Protein 1K7W (pdb70)

InterPro domains:
  IPR000362 Fumarate lyase family [PR00149] (109-127)
  IPR000362 Fumarate lyase family [PR00149] (154-172)
  IPR000362 Fumarate lyase family [PR00149] (238-265)
  IPR000362 Fumarate lyase family [PR00149] (282-298)
  IPR008948 L-Aspartase-like [SSF48557] (13-463)
  IPR009049 Argininosuccinate lyase [MF_00006] (9-459)
  IPR009049 Argininosuccinate lyase [PTHR43814] (4-465)
  IPR009049 Argininosuccinate lyase [TIGR00838] (10-460)
  IPR009049 Argininosuccinate lyase [cd01359] (29-460)
  IPR020557 Fumarate lyase, conserved site [PS00163] (282-291)
  IPR022761 Fumarate lyase, N-terminal [PF00206] (13-307)
  IPR024083 Fumarase/histidase, N-terminal [G3DSA:1.10.275.10] (29-236)
  IPR029419 Argininosuccinate lyase, C-terminal [PF14698] (370-437)

B-factor: mean 29.96, std 11.09, range [8.39, 84.75]

Sequence (1795 aa):
TDPIMEKLNSSIAYDQRLSEVDIQGSMAYAKALEKAGILTKTELEKILSGLEKISEEWSKGVFVVKQSDEDIHTANERRLKELIGDIAGKLHTGRSRNDQVVTDLKLFMKNSLSIISTHLLQLIKTLVERAAIEIDVILPGYTHLQKAQPIRWSQFLLSHAVALTRDSERLGEVKKRINVLPLGSGALAGNPLDIDREMLRSELEFASISLNSMDAISERDFVVEFLSFATLLMIHLSKMAEDLIIYSTSEFGFLTLSDAFSTGASLMPQKKNPDSLELIRSKAGRVFGRLASILMVLKGLPSTYNKDLQEDKEAVFDVVDTLTAVLQVATGVISTLQISKENMEKALTPEMLATDLALYLVRKGVPFRQAHTASGKAVHLAETKGITINKLSLEDLKSISPQFSSDVSQVFNFVNSVEQYTALGGTAKSSVTTQIEQLRELMKKQKEQSTDPIMEKLNSSIAYDQRLSEVDIQGSMAYAKALEKAGILTKTELEKILSGLEKISEEWSKGVFVVKQSDEDIHTANERRLKELIGDIAGKLHTGRSRNDQVVTDLKLFMKNSLSIISTHLLQLIKTLVERAAIEIDVILPGYTHLQKAQPIRWSQFLLSHAVALTRDSERLGEVKKRINVLPLGSGALAGNPLDIDREMLRSELEFASISLNSMDAISERDFVVEFLSFATLLMIHLSKMAEDLIIYSTSEFGFLTLSDAFSTGASLMPQKKNPDSLELIRSKAGRVFGRLASILMVLKGLPSTYNKDLQEDKEAVFDVVDTLTAVLQVATGVISTLQISKENMEKALTPEMLATDLALYLVRKGVPFRQAHTASGKAVHLAETKGITINKLSLEDLKSISPQFSSDVSQVFNFVNSVEQYTALGGTAKSSVTTQIEQLRELMKKQKTDPIMEKLNSSIAYDQRLSEVDIQGSMAYAKALEKAGILTKTELEKILSGLEKISEEWSKGVFVVKQSDEDIHTANERRLKELIGDIAGKLHTGRSRNDQVVTDLKLFMKNSLSIISTHLLQLIKTLVERAAIEIDVILPGYTHLQKAQPIRWSQFLLSHAVALTRDSERLGEVKKRINVLPLGSGALAGNPLDIDREMLRSELEFASISLNSMDAISERDFVVEFLSFATLLMIHLSKMAEDLIIYSTSEFGFLTLSDAFSTGASLMPQKKNPDSLELIRSKAGRVFGRLASILMVLKGLPSTYNKDLQEDKEAVFDVVDTLTAVLQVATGVISTLQISKENMEKALTPEMLATDLALYLVRKGVPFRQAHTASGKAVHLAETKGITINKLSLEDLKSISPQFSSDVSQVFNFVNSVEQYTALGGTAKSSVTTQIEQLRELMKKQKESTDPIMEKLNSSIAYDQRLSEVDIQGSMAYAKALEKAGILTKTELEKILSGLEKISEEWSKGVFVVKQSDEDIHTANERRLKELIGDIAGKLHTGRSRNDQVVTDLKLFMKNSLSIISTHLLQLIKTLVERAAIEIDVILPGYTHLQKAQPIRWSQFLLSHAVALTRDSERLGEVKKRINVLPLGSGALAGNPLDIDREMLRSELEFASISLNSMDAISERDFVVEFLSFATLLMIHLSKMAEDLIIYSTSEFGFLTLSDAFSTGASLMPQKKNPDSLELIRSKAGRVFGRLASILMVLKGLPSTYNKDLQEDKEAVFDVVDTLTAVLQVATGVISTLQISKENMEKALTPEMLATDLALYLVRKGVPFRQAHTASGKAVHLAETKGITINKLSLEDLKSISPQFSSDVSQVFNFVNSVEQYTALGGTAKSSVTTQIEQLRELMKKQKEQ

Organism: Anas platyrhynchos (NCBI:txid8839)

Secondary structure (DSSP, 8-state):
--HHHHHHH--HHHHGGGHHHHHHHHHHHHHHHHHTTSS-HHHHHHHHHHHHHHHHHHHHT-----TT--SHHHHHHHHHHHHH-GGGGGGGTT--HHHHHHHHHHHHHHHHHHHHHHHHHHHHHHHHHHHHHTTT-EEEEEETTEEEEEEEHHHHHHHHHHHHHHHHHHHHHHHHHHSEE-TT-TTTT--TT---HHHHHHHHT-SEE-S-HHHHHH--HHHHHHHHHHHHHHHHHHHHHHHHHHHTSTTT--EE--GGG-EEETTEEEEEE-HHHHHHHHHHHHHHHHHHHHHHHHTTPPSS--GGGGGHHHHHHHHHHHHHHHHHHHHHHHHH-EE-HHHHHHT--GGGGHHHHHHHHHTTT--HHHHHHHHHHHHHHHHTTT--GGG--HHHHHHH-TT--GGGGGGS-HHHHHTT--STTSSSHHHHHHHHHHHHHHHHHHHT-/---HHHHHHH--HHHHGGGHHHHHHHHHHHHHHHHHHTSS-HHHHHHHHHHHHHHHHHHHTT-PPP-TT--SHHHHHHHHHHHHH-GGGGGGGTT--HHHHHHHHHHHHHHHHHHHHHHHHHHHHHHHHHHHHHTTT-EEEEEETTEEEEEEEHHHHHHHHHHHHHHHHHHHHHHHHHHSEE-TT-TTTT--TT---HHHHHHHHT-SEE-S-HHHHHH--HHHHHHHHHHHHHHHHHHHHHHHHHHHTSTTT-SEE--GGG-EEETTEEEEEE-HHHHHHHHHHHHHHHHHHHHHHHHTTPPSS--GGGGGHHHHHHHHHHHHHHHHHHHHHHHHH-EE-HHHHHHT--GGGGHHHHHHHHHHTT--HHHHHHHHHHHHHHHHHTTS-GGG--HHHHHHH-TT--GGGGGTS-HHHHHHT--STTSSSHHHHHHHHHHHHHHHHHT-/--HHHHHHH--HHHHGGGHHHHHHHHHHHHHHHHHTTSS-HHHHHHHHHHHHHHHHHHHHT-----TT--SHHHHHHHHHHHHH-GGGGGGGTT--HHHHHHHHHHHHHHHHHHHHHHHHHHHHHHHHHHHHHTTT-EEEEEETTEEEEEEEHHHHHHHHHHHHHHHHHHHHHHHHHHSEE-TT-TTTT--TT---HHHHHHHHT-SEE-S-HHHHHH--HHHHHHHHHHHHHHHHHHHHHHHHHHHHSTTT-SEE--GGG-B--TTSTT--B-HHHHHHHHHHHHHHHHHHHHHHHHTTPPSS--GGGGGHHHHHHHHHHHHHHHHHHHHHHHHH-EE-HHHHHHT--GGGGHHHHHHHHHTTT--HHHHHHHHHHHHHHHHHHTS-GGGS-HHHHHTT-TT--GGGGGGS-HHHHHHT--STTSSSHHHHHHHHHHHHHHHHHHH-/---HHHHHHH--HHHHGGGHHHHHHHHHHHHHHHHHHTSS-HHHHHHHHHHHHHHHHHHHHT-----TT--SHHHHHHHHHHHHH-GGGGGTTTT--HHHHHHHHHHHHHHHHHHHHHHHHHHHHHHHHHHHHHTTT-EEEEEETTEEEEEEEHHHHHHHHHHHHHHHHHHHHHHHHHHSEE-TT-TTTT--TT---HHHHHHHHT-SEE-S-HHHHHH--HHHHHHHHHHHHHHHHHHHHHHHHHHHHSTTT--EE--GGG-B--TTSTT--B-HHHHHHHHHHHHHHHHHHHHHHHHTTPPSS--GGGGGHHHHHHHHHHHHHHHHHHHHHHHHH-EE-HHHHHHT--GGGGHHHHHHHHHTTT--HHHHHHHHHHHHHHHHHTTS-GGG--HHHHHTT-TT--GGGGGGS-HHHHHTT--STTSSSHHHHHHHHHHHHHHHHHHHH-

Nearest PDB structures (foldseek):
  1tjw-assembly1_B  TM=1.001E+00  e=7.684E-61  Anas platyrhynchos
  1k7w-assembly1_D  TM=1.000E+00  e=9.588E-61  Anas platyrhynchos
  1tju-assembly1_A  TM=9.993E-01  e=6.440E-60  Anas platyrhynchos
  1hy1-assembly1_B  TM=9.989E-01  e=1.003E-59  Anas platyrhynchos
  1u16-assembly1_A  TM=9.832E-01  e=7.692E-59  Anas platyrhynchos

GO terms:
  GO:0004056 argininosuccinate lyase activity (F, IDA)
  GO:0005212 structural constituent of eye lens (F, TAS)
  GO:0006526 L-arginine biosynthetic process (P, TAS)

CATH classification: 1.10.275.10 (+2 more: 1.20.200.10, 1.10.40.30)

Foldseek 3Di:
DDPVVLVVLFDAVFLVVLLQLLLLLLLLLLVLCCVLVLAPPVLNVLQNVLSVVSNVCVVVVNQDADPPHRHSNSSSLVSSCVRRNDSSVSSCALADVLQSVLQSVLLVVLVLLVLLLVLLLLLLVLLLVVLVVQVQQKFFDDDPNDGAAIFGPSLVSLVLSVLSLVLLVLSVVLSLVSLARLTQLHPANGRPSPRPVVSSCVSSVRPYYDDHSQCSRADPVSLLSVLVSLLSSLVSLLVVLVVVQVCCDVVNQFWAFDPVQWDDDPVCVVDTHRPLSVLSNCVSVVSVVLNVQVVVLNPPDDTGDDSSNSSRRVSSVVSSVSSSVSSNSSSNRSNGMGTDSVSRVVNDDLVSLLVVQLVLLVVVVDDSVLSNVLSVVLCVVCVVVVHRSLPQDQVRSVVSPVSRDPVSNVSRDSLVRQCVQPDASGRRSVNSVVSSVVSVVSSVVSVVD/DDDPVVLVVQFDAVFQCVLLQLLLLLLLLLLVLCCVLVLAPVVLSVLLNVLSVVSNVCVVVVNQDDDPVHRHSNSSSLVSSCVRRNPSSVSSCALADVLLSVLQSVLLVVLVLLVLLLVLLLLLLLLLLVVLVVQLVFKFFDDDVNDGAAIFGPSLVSLVLSVLSLVLLVLSVVLSLVSLARLTQLHPAQGRPSPRPVVSSSVSSVRPYYDDHSQCSRADPVSLLSVLVSLLSSLVSLLVVLVVVQVCCDPVLQFWHWDPVQWDDDPVCVVDTHRPLSVLSNVVSVVSVVLSVVVVVLNPPDDTGDDSSVSSSRVSSVVSSVSSSVSSNSSSNRSNGMGTDSPSRVVNDDLVSLLVVQLVLVVVLPDPNVLSNVLSVVLCVVCVVVPHRSLPQDLVNSCVSPVSRDPCSNCSRDRLSRQCVQPDASGRRSNNSVVSSVVSVVSSVVSD/DDPVVLVVQADAVQQCVLLLLLLLLLLLLLVLCVVLVLAPPVLNVLQNVLSVVSSVCVVVVNQDADPPHRHSNSSSLVSSCVVRNPSSVSSCALHAVLLSVLQSVLLVVLVLLLLLLVLLLLLLVLLLVVLVVQLVFKFFDDDPNDGAAIFGVSLVSLVLSVLSLVLLVLSVVLSLVSLARLTQLGPAQGGPSPGDVVSSCVSSVRPYYDDHSQCSSADPVSLLSVLVSLLSSLVSLLVVLVVVQVCCDPVNQFWAFDPVQWDDDPVCVPDTHRVLSVLSNVVSVVSVVLSVVVVVLSPPDDTGDDSSVSSSRVSSVVSSVSSSVSSNSSSNRSNGMGGDSPSRVVNDDLVSLLVVQLVLLVVVPDDSVLSNVLSVVLCVLCVVVVHGSLPQDLVNSVVSPVSRDPCSNLSRDSLSRQLVQPDASGRRSVNSVVSSVVSVVSSVVSND/DDDPVVLVVLFPAVFQLVLQLVLLLLLLLLLVLCCVLPLAPPVLSCLLNVLSVVSSVCVVVPNQDADPPRSHSNSSSLVSSCVRRNPSSVSSCQLADVLQSVLQSVLLVVLVLLLLLLVLLLLLLVLLLVVLVVQLPFKFFDDDVNDGQAIFGVSLVSLVLSVLSLVLLVLSVVLNLVSLARLTQLHPQNGRPSPGDVVSSCVSSVRPYYDDHSQCSRADPVSLLSVLVSLLSNLVSLLVVLVVVQVCCPVVNQFWHWDCVQWDDDPVCVVDTHRVLSVLSNCVSVVSVVLSVQVVVLPPPDDTGDDSSVSSRRVSSVVSSVSSSVSSNSSSNRSNGMGGDSPSSVVNHDLVSLLVVQLVLVVVVVDDNVLSNVLSVVLCVLQVVVVHGSLPQDQVSSVVSPVSRDPCSNVSRDRLSRQLVQPDASGRRSVNSVVSSVVSVVSSVVSVVD

Solvent-accessible surface area: 59147 Å² total; per-residue (Å²): 155,30,98,38,9,84,164,26,29,19,8,24,82,46,1,57,100,0,13,70,14,2,0,77,4,4,24,1,0,0,53,1,0,54,126,42,62,40,6,80,141,65,18,26,90,109,0,24,44,0,2,94,117,0,17,88,28,39,86,135,64,91,21,96,57,82,187,84,3,86,22,0,6,33,0,4,38,43,67,0,122,84,49,43,28,118,51,6,34,40,2,27,2,12,17,18,69,20,0,6,15,2,1,1,1,6,15,21,1,34,81,8,0,47,93,0,25,68,29,0,20,93,0,0,110,20,0,0,78,28,0,33,144,18,21,94,12,15,1,0,0,3,12,16,5,8,33,14,28,1,2,7,1,0,0,2,2,0,6,7,0,6,7,2,8,36,0,7,73,17,7,31,32,7,59,146,25,0,24,35,0,0,3,1,1,3,31,0,0,2,0,13,19,91,4,41,7,94,46,0,56,63,78,16,131,2,65,50,32,10,46,0,2,4,8,1,0,5,15,4,4,2,0,3,12,0,0,18,4,0,1,3,0,0,6,12,1,0,31,3,0,4,2,0,3,2,8,16,0,71,34,10,20,1,5,63,4,27,86,19,8,12,52,53,48,69,19,23,64,158,33,59,15,1,3,0,0,0,4,0,5,1,14,0,0,35,0,0,2,34,2,0,6,3,1,0,3,14,2,11,6,3,4,2,28,1,28,0,4,19,13,5,8,36,1,0,15,20,0,7,67,7,0,25,18,0,0,57,0,0,24,12,1,1,64,67,5,130,21,32,123,131,54,0,117,132,12,13,42,28,50,4,2,0,50,10,2,0,7,26,0,11,119,82,60,13,54,12,105,90,0,71,64,7,0,20,104,2,17,105,41,2,102,87,108,69,49,43,11,68,122,15,45,77,138,24,4,94,93,29,10,105,70,0,40,78,68,8,75,113,20,45,63,46,78,62,4,0,64,31,8,58,3,83,6,0,0,0,81,61,4,0,56,43,2,12,119,63,0,109,90,62,20,128,93,33,157,103,154,124,100,32,101,48,5,92,144,24,15,25,6,20,64,46,1,56,106,0,14,71,17,1,0,69,4,5,30,4,1,0,58,0,0,54,125,45,60,33,4,80,140,76,33,21,97,114,0,36,55,0,2,102,115,0,20,93,33,39,83,146,68,91,19,106,55,101,154,73,5,60,10,0,8,44,0,5,52,48,61,0,116,101,50,42,31,118,27,6,16,40,2,29,1,12,18,16,96,21,2,5,15,1,1,1,1,6,16,24,0,40,80,7,0,51,94,0,25,88,39,0,10,80,0,0,99,16,0,0,57,36,0,28,147,26,23,97,10,17,2,0,1,2,14,18,6,11,36,15,18,0,2,9,1,0,0,1,3,0,5,8,0,7,8,2,8,33,0,8,74,16,5,31,35,7,62,149,25,0,25,36,0,0,3,1,1,2,37,0,0,2,1,12,16,93,6,42,5,93,46,0,53,62,77,13,128,3,70,50,24,10,46,0,1,2,7,2,0,5,16,4,3,3,0,4,11,0,0,18,3,0,0,3,0,0,5,13,1,0,28,4,0,3,2,1,2,2,9,16,1,70,32,11,20,1,7,66,6,28,110,33,8,16,51,55,38,97,17,14,73,111,28,56,10,2,3,0,0,0,2,1,6,0,20,0,0,35,0,0,3,32,1,0,6,3,1,0,2,13,2,11,6,2,3,3,28,2,18,0,4,19,12,4,7,37,1,0,15,20,0,8,66,11,0,34,23,0,0,56,1,0,23,12,1,1,59,64,4,133,30,30,130,136,47,0,95,149,13,12,39,35,78,4,4,0,47,7,0,11,14,19,0,11,118,89,58,11,62,3,111,109,0,66,77,6,0,11,112,0,12,125,42,2,99,98,105,64,63,53,10,63,130,16,50,56,136,30,7,88,96,30,10,110,84,0,44,87,62,7,78,114,15,48,64,44,79,51,4,0,65,28,6,54,6,84,6,0,0,0,84,63,2,0,57,48,1,7,95,61,0,104,96,41,17,143,152,47,182,145,39,72,38,10,90,142,22,19,27,7,17,84,47,1,56,101,0,13,78,19,1,0,54,2,7,44,1,0,0,64,0,0,49,124,47,60,41,5,77,159,98,28,18,100,85,0,27,46,0,3,100,104,0,21,96,34,36,84,152,67,85,20,93,60,78,152,77,6,63,11,0,16,39,0,7,75,42,52,2,92,100,63,26,28,125,29,5,9,39,13,66,6,18,24,18,101,20,1,8,16,1,2,1,0,6,14,24,0,46,92,5,0,50,76,0,27,92,36,0,20,66,0,0,80,12,0,7,95,28,0,48,141,26,25,89,5,14,1,1,1,3,12,15,4,10,33,16,17,0,2,7,0,0,0,2,2,0,6,11,0,7,9,2,6,34,0,7,71,16,7,32,30,8,63,151,24,0,28,36,0,0,2,1,1,4,34,0,0,3,0,12,19,90,5,41,3,95,48,0,54,62,72,4,128,3,68,52,32,12,43,0,2,3,6,1,0,6,16,4,4,3,0,3,11,0,0,18,3,0,0,3,0,0,5,15,0,0,33,4,0,4,2,1,2,2,7,17,0,71,34,10,18,2,5,64,4,27,89,17,8,16,56,49,44,75,13,27,78,165,33,59,12,2,2,0,1,0,3,1,5,1,16,0,0,37,1,0,2,33,1,0,7,2,1,0,3,14,3,11,7,3,4,3,26,1,18,0,3,21,14,4,7,38,0,0,14,18,0,8,69,9,0,31,19,0,0,55,0,0,21,12,1,1,64,58,6,129,35,29,120,124,56,0,93,149,15,12,31,32,72,2,2,0,49,6,0,0,8,20,1,13,121,88,59,15,55,25,156,113,0,42,71,4,0,9,102,0,16,117,44,2,113,88,107,67,64,48,6,55,143,15,54,61,142,33,3,85,91,24,9,106,79,0,38,81,58,7,72,114,17,42,62,41,81,61,4,0,69,31,5,56,4,81,4,0,0,0,77,64,4,0,55,42,1,30,96,60,0,134,89,45,26,102,155,42,178,172,117,98,36,94,47,9,97,167,25,23,30,6,20,84,49,1,57,106,0,11,80,18,2,0,78,5,4,28,4,0,0,65,0,0,47,125,40,58,29,10,65,131,97,55,10,107,90,0,29,51,0,3,89,109,0,13,89,27,41,84,157,66,93,23,100,59,80,182,84,4,85,11,0,10,41,0,8,65,40,59,1,130,81,54,22,27,130,36,4,26,17,3,29,4,19,19,20,118,20,1,8,14,2,2,2,1,8,25,26,0,37,93,8,1,54,80,0,26,70,37,0,5,78,0,0,96,14,0,0,58,35,0,32,144,23,21,91,9,14,1,1,0,2,12,16,5,9,34,19,24,2,2,8,0,0,0,2,2,0,6,7,0,5,7,2,6,33,0,8,66,15,6,31,32,6,58,155,23,0,20,37,0,0,4,1,2,2,36,0,0,4,1,12,15,90,6,40,6,89,48,0,55,61,70,12,132,2,68,48,28,11,45,0,2,3,6,2,0,5,15,3,4,3,0,3,12,0,0,18,3,0,1,3,0,0,5,13,0,0,32,4,0,5,2,0,2,1,7,16,0,72,32,10,19,2,6,55,5,26,109,33,11,12,49,56,64,79,12,28,73,165,40,50,15,1,2,0,0,0,3,2,5,1,15,0,0,32,0,0,2,33,1,0,8,2,1,0,3,15,3,9,8,3,3,2,28,0,27,0,3,17,14,3,7,34,1,0,16,18,0,8,64,8,0,33,14,0,0,64,1,0,23,12,1,0,61,63,7,117,30,31,132,120,54,0,96,146,15,13,36,31,70,3,3,0,67,8,0,10,11,22,0,8,117,78,61,15,37,40,134,110,0,60,74,9,0,18,123,0,22,119,51,3,127,87,109,67,59,46,8,52,134,13,49,66,143,22,4,95,91,34,11,108,62,0,38,81,66,7,77,119,16,40,65,41,77,59,3,0,59,30,8,58,6,85,6,1,0,0,86,63,5,0,54,45,2,8,99,65,0,103,90,49,16,95,97,28,116,112,119

Radius of gyration: 35.98 Å; Cα contacts (8 Å, |Δi|>4): 3261; chains: 4; bounding box: 106×109×83 Å

Structure (mmCIF, N/CA/C/O backbone):
data_1K7W
#
_entry.id   1K7W
#
_cell.length_a   93.759
_cell.length_b   98.637
_cell.length_c   106.147
_cell.angle_alpha   90.00
_cell.angle_beta   101.30
_cell.angle_gamma   90.00
#
_symmetry.space_group_name_H-M   'P 1 21 1'
#
loop_
_entity.id
_entity.type
_entity.pdbx_description
1 polymer 'delta 2 crystallin'
2 non-polymer ARGININOSUCCINATE
3 water water
#
loop_
_atom_site.group_PDB
_atom_site.id
_atom_site.type_symbol
_atom_site.label_atom_id
_atom_site.label_alt_id
_atom_site.label_comp_id
_atom_site.label_asym_id
_atom_site.label_entity_id
_atom_site.label_seq_id
_atom_site.pdbx_PDB_ins_code
_atom_site.Cartn_x
_atom_site.Cartn_y
_atom_site.Cartn_z
_atom_site.occupancy
_atom_site.B_iso_or_equiv
_atom_site.auth_seq_id
_atom_site.auth_comp_id
_atom_site.auth_asym_id
_atom_site.auth_atom_id
_atom_site.pdbx_PDB_model_num
ATOM 1 N N . THR A 1 19 ? -13.542 5.907 37.210 1.00 45.92 19 THR A N 1
ATOM 2 C CA . THR A 1 19 ? -12.056 5.848 37.185 1.00 46.29 19 THR A CA 1
ATOM 3 C C . THR A 1 19 ? -11.523 5.209 35.907 1.00 43.54 19 THR A C 1
ATOM 4 O O . THR A 1 19 ? -12.198 4.400 35.269 1.00 45.12 19 THR A O 1
ATOM 8 N N . ASP A 1 20 ? -10.300 5.566 35.538 1.00 39.12 20 ASP A N 1
ATOM 9 C CA . ASP A 1 20 ? -9.706 5.000 34.341 1.00 33.22 20 ASP A CA 1
ATOM 10 C C . ASP A 1 20 ? -8.697 3.923 34.737 1.00 32.68 20 ASP A C 1
ATOM 11 O O . ASP A 1 20 ? -7.751 4.179 35.494 1.00 30.96 20 ASP A O 1
ATOM 16 N N . PRO A 1 21 ? -8.881 2.699 34.223 1.00 31.58 21 PRO A N 1
ATOM 17 C CA . PRO A 1 21 ? -7.982 1.591 34.542 1.00 29.66 21 PRO A CA 1
ATOM 18 C C . PRO A 1 21 ? -6.532 1.788 34.129 1.00 27.78 21 PRO A C 1
ATOM 19 O O . PRO A 1 21 ? -5.630 1.465 34.894 1.00 25.96 21 PRO A O 1
ATOM 23 N N . ILE A 1 22 ? -6.292 2.308 32.931 1.00 27.02 22 ILE A N 1
ATOM 24 C CA . ILE A 1 22 ? -4.908 2.503 32.508 1.00 28.61 22 ILE A CA 1
ATOM 25 C C . ILE A 1 22 ? -4.240 3.569 33.400 1.00 25.11 22 ILE A C 1
ATOM 26 O O . ILE A 1 22 ? -3.095 3.419 33.812 1.00 23.99 22 ILE A O 1
ATOM 31 N N . MET A 1 23 ? -4.979 4.615 33.749 1.00 24.82 23 MET A N 1
ATOM 32 C CA . MET A 1 23 ? -4.431 5.640 34.615 1.00 25.11 23 MET A CA 1
ATOM 33 C C . MET A 1 23 ? -4.038 4.998 35.942 1.00 28.16 23 MET A C 1
ATOM 34 O O . MET A 1 23 ? -2.908 5.166 36.425 1.00 25.38 23 MET A O 1
ATOM 39 N N . GLU A 1 24 ? -4.974 4.248 36.520 1.00 26.32 24 GLU A N 1
ATOM 40 C CA . GLU A 1 24 ? -4.738 3.577 37.791 1.00 28.47 24 GLU A CA 1
ATOM 41 C C . GLU A 1 24 ? -3.499 2.693 37.733 1.00 25.78 24 GLU A C 1
ATOM 42 O O . GLU A 1 24 ? -2.709 2.673 38.673 1.00 24.89 24 GLU A O 1
ATOM 48 N N . LYS A 1 25 ? -3.326 1.960 36.637 1.00 27.28 25 LYS A N 1
ATOM 49 C CA . LYS A 1 25 ? -2.151 1.101 36.508 1.00 29.48 25 LYS A CA 1
ATOM 50 C C . LYS A 1 25 ? -0.864 1.930 36.459 1.00 26.95 25 LYS A C 1
ATOM 51 O O . LYS A 1 25 ? 0.094 1.614 37.142 1.00 23.68 25 LYS A O 1
ATOM 57 N N . LEU A 1 26 ? -0.853 2.987 35.649 1.00 26.00 26 LEU A N 1
ATOM 58 C CA . LEU A 1 26 ? 0.318 3.857 35.510 1.00 24.30 26 LEU A CA 1
ATOM 59 C C . LEU A 1 26 ? 0.678 4.553 36.827 1.00 23.20 26 LEU A C 1
ATOM 60 O O . LEU A 1 26 ? 1.848 4.660 37.195 1.00 24.30 26 LEU A O 1
ATOM 65 N N . ASN A 1 27 ? -0.339 5.015 37.542 1.00 21.28 27 ASN A N 1
ATOM 66 C CA . ASN A 1 27 ? -0.146 5.717 38.795 1.00 22.07 27 ASN A CA 1
ATOM 67 C C . ASN A 1 27 ? 0.301 4.795 39.934 1.00 23.82 27 ASN A C 1
ATOM 68 O O . ASN A 1 27 ? 1.167 5.162 40.734 1.00 22.07 27 ASN A O 1
ATOM 73 N N . SER A 1 28 ? -0.277 3.597 40.002 1.00 22.39 28 SER A N 1
ATOM 74 C CA . SER A 1 28 ? 0.049 2.646 41.062 1.00 23.36 28 SER A CA 1
ATOM 75 C C . SER A 1 28 ? 1.516 2.246 41.047 1.00 22.48 28 SER A C 1
ATOM 76 O O . SER A 1 28 ? 2.089 1.990 39.983 1.00 21.88 28 SER A O 1
ATOM 79 N N . SER A 1 29 ? 2.119 2.179 42.229 1.00 22.89 29 SER A N 1
ATOM 80 C CA . SER A 1 29 ? 3.536 1.823 42.345 1.00 23.52 29 SER A CA 1
ATOM 81 C C . SER A 1 29 ? 3.785 0.481 43.040 1.00 23.62 29 SER A C 1
ATOM 82 O O . SER A 1 29 ? 4.940 0.035 43.133 1.00 23.28 29 SER A O 1
ATOM 85 N N . ILE A 1 30 ? 2.703 -0.163 43.495 1.00 23.55 30 ILE A N 1
ATOM 86 C CA . ILE A 1 30 ? 2.775 -1.435 44.228 1.00 21.97 30 ILE A CA 1
ATOM 87 C C . ILE A 1 30 ? 3.642 -2.517 43.608 1.00 19.79 30 ILE A C 1
ATOM 88 O O . ILE A 1 30 ? 4.370 -3.212 44.311 1.00 19.88 30 ILE A O 1
ATOM 93 N N . ALA A 1 31 ? 3.543 -2.666 42.296 1.00 23.44 31 ALA A N 1
ATOM 94 C CA . ALA A 1 31 ? 4.295 -3.687 41.570 1.00 24.79 31 ALA A CA 1
ATOM 95 C C . ALA A 1 31 ? 5.792 -3.684 41.919 1.00 23.85 31 ALA A C 1
ATOM 96 O O . ALA A 1 31 ? 6.404 -4.743 42.129 1.00 22.01 31 ALA A O 1
ATOM 98 N N . TYR A 1 32 ? 6.378 -2.497 42.008 1.00 22.71 32 TYR A N 1
ATOM 99 C CA . TYR A 1 32 ? 7.802 -2.396 42.321 1.00 23.82 32 TYR A CA 1
ATOM 100 C C . TYR A 1 32 ? 8.125 -1.890 43.730 1.00 23.48 32 TYR A C 1
ATOM 101 O O . TYR A 1 32 ? 9.086 -2.373 44.362 1.00 23.67 32 TYR A O 1
ATOM 110 N N . ASP A 1 33 ? 7.331 -0.959 44.255 1.00 22.39 33 ASP A N 1
ATOM 111 C CA . ASP A 1 33 ? 7.663 -0.439 45.575 1.00 22.56 33 ASP A CA 1
ATOM 112 C C . ASP A 1 33 ? 7.463 -1.461 46.689 1.00 22.67 33 ASP A C 1
ATOM 113 O O . ASP A 1 33 ? 7.754 -1.196 47.855 1.00 23.00 33 ASP A O 1
ATOM 118 N N . GLN A 1 34 ? 7.020 -2.652 46.282 1.00 21.74 34 GLN A N 1
ATOM 119 C CA . GLN A 1 34 ? 6.799 -3.815 47.157 1.00 23.72 34 GLN A CA 1
ATOM 120 C C . GLN A 1 34 ? 8.119 -4.193 47.798 1.00 23.20 34 GLN A C 1
ATOM 121 O O . GLN A 1 34 ? 8.163 -4.733 48.907 1.00 22.44 34 GLN A O 1
ATOM 127 N N . ARG A 1 35 ? 9.193 -3.971 47.052 1.00 20.31 35 ARG A N 1
ATOM 128 C CA . ARG A 1 35 ? 10.519 -4.275 47.541 1.00 21.80 35 ARG A CA 1
ATOM 129 C C . ARG A 1 35 ? 10.814 -3.521 48.845 1.00 21.23 35 ARG A C 1
ATOM 130 O O . ARG A 1 35 ? 11.644 -3.945 49.637 1.00 19.43 35 ARG A O 1
ATOM 138 N N . LEU A 1 36 ? 10.139 -2.399 49.064 1.00 20.78 36 LEU A N 1
ATOM 139 C CA . LEU A 1 36 ? 10.347 -1.622 50.291 1.00 20.54 36 LEU A CA 1
ATOM 140 C C . LEU A 1 36 ? 9.522 -2.133 51.475 1.00 20.91 36 LEU A C 1
ATOM 141 O O . LEU A 1 36 ? 9.448 -1.475 52.504 1.00 17.55 36 LEU A O 1
ATOM 146 N N . SER A 1 37 ? 8.924 -3.313 51.334 1.00 22.56 37 SER A N 1
ATOM 147 C CA . SER A 1 37 ? 8.067 -3.894 52.390 1.00 20.89 37 SER A CA 1
ATOM 148 C C . SER A 1 37 ? 8.645 -3.913 53.789 1.00 22.36 37 SER A C 1
ATOM 149 O O . SER A 1 37 ? 7.978 -3.502 54.751 1.00 18.64 37 SER A O 1
ATOM 152 N N . GLU A 1 38 ? 9.871 -4.418 53.923 1.00 21.04 38 GLU A N 1
ATOM 153 C CA . GLU A 1 38 ? 10.483 -4.507 55.246 1.00 23.30 38 GLU A CA 1
ATOM 154 C C . GLU A 1 38 ? 10.859 -3.152 55.821 1.00 22.54 38 GLU A C 1
ATOM 155 O O . GLU A 1 38 ? 10.562 -2.869 56.985 1.00 20.31 38 GLU A O 1
ATOM 161 N N . VAL A 1 39 ? 11.498 -2.300 55.018 1.00 21.25 39 VAL A N 1
ATOM 162 C CA . VAL A 1 39 ? 11.885 -0.977 55.517 1.00 19.57 39 VAL A CA 1
ATOM 163 C C . VAL A 1 39 ? 10.670 -0.127 55.846 1.00 19.89 39 VAL A C 1
ATOM 164 O O . VAL A 1 39 ? 10.712 0.706 56.758 1.00 18.58 39 VAL A O 1
ATOM 168 N N . ASP A 1 40 ? 9.584 -0.347 55.109 1.00 18.94 40 ASP A N 1
ATOM 169 C CA . ASP A 1 40 ? 8.358 0.380 55.366 1.00 19.01 40 ASP A CA 1
ATOM 170 C C . ASP A 1 40 ? 7.844 -0.012 56.753 1.00 19.32 40 ASP A C 1
ATOM 171 O O . ASP A 1 40 ? 7.442 0.850 57.540 1.00 22.92 40 ASP A O 1
ATOM 176 N N . ILE A 1 41 ? 7.853 -1.315 57.036 1.00 20.60 41 ILE A N 1
ATOM 177 C CA . ILE A 1 41 ? 7.417 -1.838 58.341 1.00 20.93 41 ILE A CA 1
ATOM 178 C C . ILE A 1 41 ? 8.335 -1.300 59.424 1.00 18.66 41 ILE A C 1
ATOM 179 O O . ILE A 1 41 ? 7.869 -0.877 60.475 1.00 16.21 41 ILE A O 1
ATOM 184 N N . GLN A 1 42 ? 9.643 -1.315 59.173 1.00 16.85 42 GLN A N 1
ATOM 185 C CA . GLN A 1 42 ? 10.606 -0.793 60.135 1.00 20.22 42 GLN A CA 1
ATOM 186 C C . GLN A 1 42 ? 10.366 0.706 60.387 1.00 20.78 42 GLN A C 1
ATOM 187 O O . GLN A 1 42 ? 10.490 1.180 61.527 1.00 22.94 42 GLN A O 1
ATOM 193 N N . GLY A 1 43 ? 10.018 1.453 59.338 1.00 22.37 43 GLY A N 1
ATOM 194 C CA . GLY A 1 43 ? 9.742 2.879 59.516 1.00 18.90 43 GLY A CA 1
ATOM 195 C C . GLY A 1 43 ? 8.467 3.122 60.347 1.00 19.11 43 GLY A C 1
ATOM 196 O O . GLY A 1 43 ? 8.405 4.051 61.146 1.00 19.59 43 GLY A O 1
ATOM 197 N N . SER A 1 44 ? 7.452 2.290 60.149 1.00 18.16 44 SER A N 1
ATOM 198 C CA . SER A 1 44 ? 6.176 2.403 60.883 1.00 20.03 44 SER A CA 1
ATOM 199 C C . SER A 1 44 ? 6.312 2.022 62.351 1.00 21.15 44 SER A C 1
ATOM 200 O O . SER A 1 44 ? 5.567 2.526 63.209 1.00 23.80 44 SER A O 1
ATOM 203 N N . MET A 1 45 ? 7.234 1.102 62.638 1.00 21.89 45 MET A N 1
ATOM 204 C CA . MET A 1 45 ? 7.477 0.673 64.012 1.00 23.09 45 MET A CA 1
ATOM 205 C C . MET A 1 45 ? 8.108 1.822 64.792 1.00 24.45 45 MET A C 1
ATOM 206 O O . MET A 1 45 ? 7.680 2.142 65.912 1.00 20.55 45 MET A O 1
ATOM 211 N N . ALA A 1 46 ? 9.117 2.458 64.198 1.00 19.91 46 ALA A N 1
ATOM 212 C CA . ALA A 1 46 ? 9.776 3.591 64.850 1.00 19.74 46 ALA A CA 1
ATOM 213 C C . ALA A 1 46 ? 8.757 4.725 65.025 1.00 18.78 46 ALA A C 1
ATOM 214 O O . ALA A 1 46 ? 8.680 5.372 66.083 1.00 18.75 46 ALA A O 1
ATOM 216 N N . TYR A 1 47 ? 7.962 4.971 63.992 1.00 15.02 47 TYR A N 1
ATOM 217 C CA . TYR A 1 47 ? 6.969 6.030 64.081 1.00 17.93 47 TYR A CA 1
ATOM 218 C C . TYR A 1 47 ? 5.945 5.680 65.170 1.00 17.48 47 TYR A C 1
ATOM 219 O O . TYR A 1 47 ? 5.566 6.533 65.971 1.00 15.62 47 TYR A O 1
ATOM 228 N N . ALA A 1 48 ? 5.506 4.425 65.200 1.00 19.81 48 ALA A N 1
ATOM 229 C CA . ALA A 1 48 ? 4.533 4.006 66.227 1.00 20.19 48 ALA A CA 1
ATOM 230 C C . ALA A 1 48 ? 5.094 4.289 67.616 1.00 20.04 48 ALA A C 1
ATOM 231 O O . ALA A 1 48 ? 4.397 4.816 68.477 1.00 25.92 48 ALA A O 1
ATOM 233 N N . LYS A 1 49 ? 6.362 3.957 67.839 1.00 22.05 49 LYS A N 1
ATOM 234 C CA . LYS A 1 49 ? 7.002 4.209 69.131 1.00 25.55 49 LYS A CA 1
ATOM 235 C C . LYS A 1 49 ? 6.965 5.688 69.519 1.00 26.64 49 LYS A C 1
ATOM 236 O O . LYS A 1 49 ? 6.658 6.040 70.678 1.00 24.16 49 LYS A O 1
ATOM 242 N N . ALA A 1 50 ? 7.285 6.556 68.559 1.00 23.43 50 ALA A N 1
ATOM 243 C CA . ALA A 1 50 ? 7.281 8.002 68.806 1.00 20.79 50 ALA A CA 1
ATOM 244 C C . ALA A 1 50 ? 5.846 8.529 69.034 1.00 20.35 50 ALA A C 1
ATOM 245 O O . ALA A 1 50 ? 5.633 9.463 69.805 1.00 24.74 50 ALA A O 1
ATOM 247 N N . LEU A 1 51 ? 4.864 7.939 68.364 1.00 21.32 51 LEU A N 1
ATOM 248 C CA . LEU A 1 51 ? 3.467 8.367 68.548 1.00 19.99 51 LEU A CA 1
ATOM 249 C C . LEU A 1 51 ? 2.996 8.050 69.971 1.00 22.20 51 LEU A C 1
ATOM 250 O O . LEU A 1 51 ? 2.187 8.783 70.544 1.00 22.43 51 LEU A O 1
ATOM 255 N N . GLU A 1 52 ? 3.493 6.955 70.536 1.00 23.45 52 GLU A N 1
ATOM 256 C CA . GLU A 1 52 ? 3.109 6.568 71.892 1.00 27.37 52 GLU A CA 1
ATOM 257 C C . GLU A 1 52 ? 3.715 7.555 72.879 1.00 26.65 52 GLU A C 1
ATOM 258 O O . GLU A 1 52 ? 3.049 8.014 73.811 1.00 27.92 52 GLU A O 1
ATOM 264 N N . LYS A 1 53 ? 4.978 7.902 72.664 1.00 26.55 53 LYS A N 1
ATOM 265 C CA . LYS A 1 53 ? 5.652 8.864 73.528 1.00 27.43 53 LYS A CA 1
ATOM 266 C C . LYS A 1 53 ? 4.998 10.235 73.367 1.00 27.50 53 LYS A C 1
ATOM 267 O O . LYS A 1 53 ? 5.049 11.065 74.277 1.00 29.25 53 LYS A O 1
ATOM 273 N N . ALA A 1 54 ? 4.391 10.477 72.206 1.00 23.49 54 ALA A N 1
ATOM 274 C CA . ALA A 1 54 ? 3.718 11.746 71.957 1.00 24.42 54 ALA A CA 1
ATOM 275 C C . ALA A 1 54 ? 2.282 11.758 72.521 1.00 25.28 54 ALA A C 1
ATOM 276 O O . ALA A 1 54 ? 1.629 12.796 72.527 1.00 29.28 54 ALA A O 1
ATOM 278 N N . GLY A 1 55 ? 1.791 10.608 72.964 1.00 25.76 55 GLY A N 1
ATOM 279 C CA . GLY A 1 55 ? 0.444 10.544 73.527 1.00 27.60 55 GLY A CA 1
ATOM 280 C C . GLY A 1 55 ? -0.660 10.201 72.539 1.00 29.71 55 GLY A C 1
ATOM 281 O O . GLY A 1 55 ? -1.829 10.131 72.911 1.00 26.59 55 GLY A O 1
ATOM 282 N N . ILE A 1 56 ? -0.299 9.984 71.277 1.00 23.81 56 ILE A N 1
ATOM 283 C CA . ILE A 1 56 ? -1.278 9.652 70.254 1.00 28.01 56 ILE A CA 1
ATOM 284 C C . ILE A 1 56 ? -1.684 8.185 70.360 1.00 25.65 56 ILE A C 1
ATOM 285 O O . ILE A 1 56 ? -2.777 7.791 69.942 1.00 29.07 56 ILE A O 1
ATOM 290 N N . LEU A 1 57 ? -0.802 7.376 70.928 1.00 26.72 57 LEU A N 1
ATOM 291 C CA . LEU A 1 57 ? -1.085 5.953 71.122 1.00 28.28 57 LEU A CA 1
ATOM 292 C C . LEU A 1 57 ? -0.941 5.615 72.592 1.00 28.47 57 LEU A C 1
ATOM 293 O O . LEU A 1 57 ? -0.143 6.228 73.299 1.00 28.87 57 LEU A O 1
ATOM 298 N N . THR A 1 58 ? -1.716 4.645 73.062 1.00 29.76 58 THR A N 1
ATOM 299 C CA . THR A 1 58 ? -1.563 4.221 74.447 1.00 29.99 58 THR A CA 1
ATOM 300 C C . THR A 1 58 ? -0.463 3.146 74.439 1.00 29.49 58 THR A C 1
ATOM 301 O O . THR A 1 58 ? -0.052 2.670 73.378 1.00 30.11 58 THR A O 1
ATOM 305 N N . LYS A 1 59 ? 0.028 2.791 75.620 1.00 31.09 59 LYS A N 1
ATOM 306 C CA . LYS A 1 59 ? 1.071 1.779 75.773 1.00 32.02 59 LYS A CA 1
ATOM 307 C C . LYS A 1 59 ? 0.617 0.449 75.162 1.00 32.11 59 LYS A C 1
ATOM 308 O O . LYS A 1 59 ? 1.378 -0.225 74.461 1.00 31.13 59 LYS A O 1
ATOM 314 N N . THR A 1 60 ? -0.640 0.096 75.413 1.00 27.29 60 THR A N 1
ATOM 315 C CA . THR A 1 60 ? -1.231 -1.132 74.914 1.00 28.00 60 THR A CA 1
ATOM 316 C C . THR A 1 60 ? -1.441 -1.108 73.416 1.00 25.74 60 THR A C 1
ATOM 317 O O . THR A 1 60 ? -1.278 -2.128 72.741 1.00 25.02 60 THR A O 1
ATOM 321 N N . GLU A 1 61 ? -1.853 0.044 72.899 1.00 25.20 61 GLU A N 1
ATOM 322 C CA . GLU A 1 61 ? -2.052 0.168 71.463 1.00 25.97 61 GLU A CA 1
ATOM 323 C C . GLU A 1 61 ? -0.698 -0.032 70.766 1.00 24.06 61 GLU A C 1
ATOM 324 O O . GLU A 1 61 ? -0.611 -0.709 69.742 1.00 25.48 61 GLU A O 1
ATOM 330 N N . LEU A 1 62 ? 0.348 0.549 71.348 1.00 24.65 62 LEU A N 1
ATOM 331 C CA . LEU A 1 62 ? 1.700 0.438 70.792 1.00 25.90 62 LEU A CA 1
ATOM 332 C C . LEU A 1 62 ? 2.114 -1.027 70.748 1.00 26.20 62 LEU A C 1
ATOM 333 O O . LEU A 1 62 ? 2.694 -1.490 69.767 1.00 24.04 62 LEU A O 1
ATOM 338 N N . GLU A 1 63 ? 1.814 -1.765 71.814 1.00 25.19 63 GLU A N 1
ATOM 339 C CA . GLU A 1 63 ? 2.148 -3.186 71.841 1.00 25.77 63 GLU A CA 1
ATOM 340 C C . GLU A 1 63 ? 1.388 -3.938 70.750 1.00 24.32 63 GLU A C 1
ATOM 341 O O . GLU A 1 63 ? 1.958 -4.791 70.076 1.00 29.38 63 GLU A O 1
ATOM 347 N N . LYS A 1 64 ? 0.110 -3.624 70.557 1.00 24.23 64 LYS A N 1
ATOM 348 C CA . LYS A 1 64 ? -0.690 -4.312 69.537 1.00 25.11 64 LYS A CA 1
ATOM 349 C C . LYS A 1 64 ? -0.211 -4.014 68.108 1.00 24.86 64 LYS A C 1
ATOM 350 O O . LYS A 1 64 ? -0.237 -4.879 67.232 1.00 20.97 64 LYS A O 1
ATOM 356 N N . ILE A 1 65 ? 0.181 -2.765 67.887 1.00 24.80 65 ILE A N 1
ATOM 357 C CA . ILE A 1 65 ? 0.635 -2.301 66.588 1.00 26.64 65 ILE A CA 1
ATOM 358 C C . ILE A 1 65 ? 1.994 -2.891 66.219 1.00 26.60 65 ILE A C 1
ATOM 359 O O . ILE A 1 65 ? 2.177 -3.394 65.109 1.00 30.72 65 ILE A O 1
ATOM 364 N N . LEU A 1 66 ? 2.939 -2.851 67.153 1.00 25.99 66 LEU A N 1
ATOM 365 C CA . LEU A 1 66 ? 4.264 -3.403 66.889 1.00 23.85 66 LEU A CA 1
ATOM 366 C C . LEU A 1 66 ? 4.162 -4.909 66.649 1.00 26.09 66 LEU A C 1
ATOM 367 O O . LEU A 1 66 ? 4.838 -5.459 65.774 1.00 21.73 66 LEU A O 1
ATOM 372 N N . SER A 1 67 ? 3.306 -5.583 67.415 1.00 24.27 67 SER A N 1
ATOM 373 C CA . SER A 1 67 ? 3.125 -7.022 67.236 1.00 26.92 67 SER A CA 1
ATOM 374 C C . SER A 1 67 ? 2.525 -7.307 65.844 1.00 24.92 67 SER A C 1
ATOM 375 O O . SER A 1 67 ? 2.951 -8.219 65.136 1.00 26.01 67 SER A O 1
ATOM 378 N N . GLY A 1 68 ? 1.542 -6.499 65.452 1.00 25.81 68 GLY A N 1
ATOM 379 C CA . GLY A 1 68 ? 0.919 -6.686 64.158 1.00 23.27 68 GLY A CA 1
ATOM 380 C C . GLY A 1 68 ? 1.896 -6.361 63.047 1.00 23.00 68 GLY A C 1
ATOM 381 O O . GLY A 1 68 ? 1.896 -7.008 62.001 1.00 20.02 68 GLY A O 1
ATOM 382 N N . LEU A 1 69 ? 2.716 -5.342 63.271 1.00 24.15 69 LEU A N 1
ATOM 383 C CA . LEU A 1 69 ? 3.710 -4.940 62.277 1.00 25.14 69 LEU A CA 1
ATOM 384 C C . LEU A 1 69 ? 4.757 -6.036 62.111 1.00 26.17 69 LEU A C 1
ATOM 385 O O . LEU A 1 69 ? 5.206 -6.317 60.989 1.00 27.48 69 LEU A O 1
ATOM 390 N N . GLU A 1 70 ? 5.138 -6.663 63.222 1.00 25.74 70 GLU A N 1
ATOM 391 C CA . GLU A 1 70 ? 6.113 -7.748 63.174 1.00 28.91 70 GLU A CA 1
ATOM 392 C C . GLU A 1 70 ? 5.549 -8.932 62.408 1.00 28.66 70 GLU A C 1
ATOM 393 O O . GLU A 1 70 ? 6.269 -9.595 61.653 1.00 28.85 70 GLU A O 1
ATOM 399 N N . LYS A 1 71 ? 4.261 -9.198 62.588 1.00 27.06 71 LYS A N 1
ATOM 400 C CA . LYS A 1 71 ? 3.637 -10.298 61.861 1.00 28.38 71 LYS A CA 1
ATOM 401 C C . LYS A 1 71 ? 3.633 -10.022 60.353 1.00 26.42 71 LYS A C 1
ATOM 402 O O . LYS A 1 71 ? 3.839 -10.932 59.559 1.00 28.48 71 LYS A O 1
ATOM 408 N N . ILE A 1 72 ? 3.407 -8.767 59.958 1.00 25.96 72 ILE A N 1
ATOM 409 C CA . ILE A 1 72 ? 3.400 -8.416 58.540 1.00 25.69 72 ILE A CA 1
ATOM 410 C C . ILE A 1 72 ? 4.813 -8.568 57.983 1.00 26.24 72 ILE A C 1
ATOM 411 O O . ILE A 1 72 ? 5.020 -9.028 56.864 1.00 26.52 72 ILE A O 1
ATOM 416 N N . SER A 1 73 ? 5.795 -8.186 58.780 1.00 26.14 73 SER A N 1
ATOM 417 C CA . SER A 1 73 ? 7.170 -8.310 58.347 1.00 29.12 73 SER A CA 1
ATOM 418 C C . SER A 1 73 ? 7.464 -9.781 58.023 1.00 28.45 73 SER A C 1
ATOM 419 O O . SER A 1 73 ? 8.115 -10.088 57.025 1.00 26.39 73 SER A O 1
ATOM 422 N N . GLU A 1 74 ? 6.951 -10.691 58.849 1.00 30.16 74 GLU A N 1
ATOM 423 C CA . GLU A 1 74 ? 7.163 -12.121 58.629 1.00 29.53 74 GLU A CA 1
ATOM 424 C C . GLU A 1 74 ? 6.451 -12.628 57.378 1.00 29.56 74 GLU A C 1
ATOM 425 O O . GLU A 1 74 ? 6.993 -13.461 56.627 1.00 29.35 74 GLU A O 1
ATOM 431 N N . GLU A 1 75 ? 5.239 -12.136 57.144 1.00 25.70 75 GLU A N 1
ATOM 432 C CA . GLU A 1 75 ? 4.502 -12.548 55.951 1.00 29.30 75 GLU A CA 1
ATOM 433 C C . GLU A 1 75 ? 5.325 -12.228 54.693 1.00 29.46 75 GLU A C 1
ATOM 434 O O . GLU A 1 75 ? 5.452 -13.056 53.779 1.00 28.26 75 GLU A O 1
ATOM 440 N N . TRP A 1 76 ? 5.883 -11.021 54.652 1.00 29.83 76 TRP A N 1
ATOM 441 C CA . TRP A 1 76 ? 6.691 -10.594 53.517 1.00 28.57 76 TRP A CA 1
ATOM 442 C C . TRP A 1 76 ? 7.964 -11.420 53.399 1.00 27.52 76 TRP A C 1
ATOM 443 O O . TRP A 1 76 ? 8.296 -11.896 52.312 1.00 29.41 76 TRP A O 1
ATOM 454 N N . SER A 1 77 ? 8.692 -11.588 54.504 1.00 28.17 77 SER A N 1
ATOM 455 C CA . SER A 1 77 ? 9.918 -12.363 54.437 1.00 33.10 77 SER A CA 1
ATOM 456 C C . SER A 1 77 ? 9.622 -13.792 53.980 1.00 34.36 77 SER A C 1
ATOM 457 O O . SER A 1 77 ? 10.360 -14.344 53.167 1.00 33.07 77 SER A O 1
ATOM 460 N N . LYS A 1 78 ? 8.526 -14.375 54.462 1.00 35.61 78 LYS A N 1
ATOM 461 C CA . LYS A 1 78 ? 8.166 -15.741 54.072 1.00 36.95 78 LYS A CA 1
ATOM 462 C C . LYS A 1 78 ? 7.533 -15.839 52.686 1.00 37.23 78 LYS A C 1
ATOM 463 O O . LYS A 1 78 ? 7.358 -16.935 52.158 1.00 38.75 78 LYS A O 1
ATOM 469 N N . GLY A 1 79 ? 7.185 -14.698 52.103 1.00 35.97 79 GLY A N 1
ATOM 470 C CA . GLY A 1 79 ? 6.587 -14.704 50.776 1.00 35.65 79 GLY A CA 1
ATOM 471 C C . GLY A 1 79 ? 5.107 -15.053 50.736 1.00 34.65 79 GLY A C 1
ATOM 472 O O . GLY A 1 79 ? 4.571 -15.418 49.690 1.00 35.25 79 GLY A O 1
ATOM 473 N N . VAL A 1 80 ? 4.435 -14.922 51.869 1.00 34.52 80 VAL A N 1
ATOM 474 C CA . VAL A 1 80 ? 3.021 -15.249 51.936 1.00 34.50 80 VAL A CA 1
ATOM 475 C C . VAL A 1 80 ? 2.130 -14.012 52.002 1.00 34.25 80 VAL A C 1
ATOM 476 O O . VAL A 1 80 ? 0.912 -14.126 52.147 1.00 36.06 80 VAL A O 1
ATOM 480 N N . PHE A 1 81 ? 2.722 -12.828 51.895 1.00 32.97 81 PHE A N 1
ATOM 481 C CA . PHE A 1 81 ? 1.911 -11.625 51.968 1.00 31.40 81 PHE A CA 1
ATOM 482 C C . PHE A 1 81 ? 0.979 -11.598 50.769 1.00 29.35 81 PHE A C 1
ATOM 483 O O . PHE A 1 81 ? 1.390 -11.869 49.639 1.00 27.22 81 PHE A O 1
ATOM 491 N N . VAL A 1 82 ? -0.282 -11.274 51.016 1.00 27.84 82 VAL A N 1
ATOM 492 C CA . VAL A 1 82 ? -1.249 -11.219 49.927 1.00 27.85 82 VAL A CA 1
ATOM 493 C C . VAL A 1 82 ? -1.570 -9.786 49.541 1.00 27.27 82 VAL A C 1
ATOM 494 O O . VAL A 1 82 ? -2.224 -9.065 50.300 1.00 27.32 82 VAL A O 1
ATOM 498 N N . VAL A 1 83 ? -1.108 -9.392 48.358 1.00 23.60 83 VAL A N 1
ATOM 499 C CA . VAL A 1 83 ? -1.358 -8.059 47.821 1.00 27.47 83 VAL A CA 1
ATOM 500 C C . VAL A 1 83 ? -2.769 -8.036 47.235 1.00 30.18 83 VAL A C 1
ATOM 501 O O . VAL A 1 83 ? -3.149 -8.928 46.465 1.00 32.40 83 VAL A O 1
ATOM 505 N N . LYS A 1 84 ? -3.548 -7.022 47.598 1.00 30.43 84 LYS A N 1
ATOM 506 C CA . LYS A 1 84 ? -4.911 -6.891 47.087 1.00 32.58 84 LYS A CA 1
ATOM 507 C C . LYS A 1 84 ? -4.961 -5.966 45.860 1.00 32.67 84 LYS A C 1
ATOM 508 O O . LYS A 1 84 ? -4.092 -5.116 45.670 1.00 30.40 84 LYS A O 1
ATOM 514 N N . GLN A 1 85 ? -5.972 -6.158 45.021 1.00 33.90 85 GLN A N 1
ATOM 515 C CA . GLN A 1 85 ? -6.141 -5.350 43.817 1.00 36.85 85 GLN A CA 1
ATOM 516 C C . GLN A 1 85 ? -6.250 -3.870 44.182 1.00 35.92 85 GLN A C 1
ATOM 517 O O . GLN A 1 85 ? -5.843 -2.998 43.416 1.00 34.32 85 GLN A O 1
ATOM 523 N N . SER A 1 86 ? -6.803 -3.602 45.363 1.00 33.15 86 SER A N 1
ATOM 524 C CA . SER A 1 86 ? -6.989 -2.241 45.844 1.00 32.63 86 SER A CA 1
ATOM 525 C C . SER A 1 86 ? -5.726 -1.540 46.358 1.00 30.81 86 SER A C 1
ATOM 526 O O . SER A 1 86 ? -5.724 -0.315 46.482 1.00 29.66 86 SER A O 1
ATOM 529 N N . ASP A 1 87 ? -4.666 -2.293 46.669 1.00 27.86 87 ASP A N 1
ATOM 530 C CA . ASP A 1 87 ? -3.427 -1.677 47.174 1.00 27.12 87 ASP A CA 1
ATOM 531 C C . ASP A 1 87 ? -2.706 -0.879 46.088 1.00 26.19 87 ASP A C 1
ATOM 532 O O . ASP A 1 87 ? -2.141 -1.473 45.166 1.00 25.01 87 ASP A O 1
ATOM 537 N N . GLU A 1 88 ? -2.689 0.445 46.198 1.00 24.24 88 GLU A N 1
ATOM 538 C CA . GLU A 1 88 ? -2.003 1.234 45.183 1.00 29.65 88 GLU A CA 1
ATOM 539 C C . GLU A 1 88 ? -0.483 1.258 45.379 1.00 26.55 88 GLU A C 1
ATOM 540 O O . GLU A 1 88 ? 0.276 1.390 44.409 1.00 25.42 88 GLU A O 1
ATOM 546 N N . ASP A 1 89 ? -0.051 1.122 46.631 1.00 26.87 89 ASP A N 1
ATOM 547 C CA . ASP A 1 89 ? 1.364 1.130 46.962 1.00 23.06 89 ASP A CA 1
ATOM 548 C C . ASP A 1 89 ? 1.651 0.302 48.195 1.00 25.03 89 ASP A C 1
ATOM 549 O O . ASP A 1 89 ? 0.734 -0.108 48.924 1.00 24.58 89 ASP A O 1
ATOM 554 N N . ILE A 1 90 ? 2.936 0.060 48.429 1.00 22.13 90 ILE A N 1
ATOM 555 C CA . ILE A 1 90 ? 3.351 -0.734 49.574 1.00 20.32 90 ILE A CA 1
ATOM 556 C C . ILE A 1 90 ? 2.838 -0.176 50.889 1.00 22.09 90 ILE A C 1
ATOM 557 O O . ILE A 1 90 ? 2.473 -0.945 51.783 1.00 19.29 90 ILE A O 1
ATOM 562 N N . HIS A 1 91 ? 2.789 1.152 50.997 1.00 21.58 91 HIS A N 1
ATOM 563 C CA . HIS A 1 91 ? 2.330 1.810 52.219 1.00 23.35 91 HIS A CA 1
ATOM 564 C C . HIS A 1 91 ? 0.876 1.489 52.522 1.00 22.60 91 HIS A C 1
ATOM 565 O O . HIS A 1 91 ? 0.495 1.328 53.669 1.00 23.36 91 HIS A O 1
ATOM 572 N N . THR A 1 92 ? 0.071 1.425 51.474 1.00 25.41 92 THR A N 1
ATOM 573 C CA . THR A 1 92 ? -1.346 1.122 51.596 1.00 26.96 92 THR A CA 1
ATOM 574 C C . THR A 1 92 ? -1.577 -0.355 51.922 1.00 25.90 92 THR A C 1
ATOM 575 O O . THR A 1 92 ? -2.427 -0.714 52.757 1.00 27.37 92 THR A O 1
ATOM 579 N N . ALA A 1 93 ? -0.818 -1.207 51.257 1.00 24.15 93 ALA A N 1
ATOM 580 C CA . ALA A 1 93 ? -0.931 -2.636 51.469 1.00 24.73 93 ALA A CA 1
ATOM 581 C C . ALA A 1 93 ? -0.606 -2.976 52.912 1.00 24.44 93 ALA A C 1
ATOM 582 O O . ALA A 1 93 ? -1.337 -3.745 53.558 1.00 28.61 93 ALA A O 1
ATOM 584 N N . ASN A 1 94 ? 0.460 -2.384 53.448 1.00 23.68 94 ASN A N 1
ATOM 585 C CA . ASN A 1 94 ? 0.830 -2.670 54.827 1.00 24.62 94 ASN A CA 1
ATOM 586 C C . ASN A 1 94 ? -0.212 -2.176 55.831 1.00 25.30 94 ASN A C 1
ATOM 587 O O . ASN A 1 94 ? -0.514 -2.876 56.791 1.00 23.73 94 ASN A O 1
ATOM 592 N N . GLU A 1 95 ? -0.768 -0.988 55.611 1.00 26.35 95 GLU A N 1
ATOM 593 C CA . GLU A 1 95 ? -1.768 -0.483 56.538 1.00 30.62 95 GLU A CA 1
ATOM 594 C C . GLU A 1 95 ? -3.081 -1.267 56.443 1.00 29.34 95 GLU A C 1
ATOM 595 O O . GLU A 1 95 ? -3.758 -1.442 57.451 1.00 27.60 95 GLU A O 1
ATOM 601 N N . ARG A 1 96 ? -3.430 -1.731 55.242 1.00 27.09 96 ARG A N 1
ATOM 602 C CA . ARG A 1 96 ? -4.639 -2.533 55.057 1.00 28.61 96 ARG A CA 1
ATOM 603 C C . ARG A 1 96 ? -4.461 -3.795 55.887 1.00 29.25 96 ARG A C 1
ATOM 604 O O . ARG A 1 96 ? -5.290 -4.116 56.749 1.00 31.47 96 ARG A O 1
ATOM 612 N N . ARG A 1 97 ? -3.367 -4.501 55.636 1.00 26.38 97 ARG A N 1
ATOM 613 C CA . ARG A 1 97 ? -3.076 -5.731 56.361 1.00 28.91 97 ARG A CA 1
ATOM 614 C C . ARG A 1 97 ? -3.044 -5.540 57.881 1.00 29.07 97 ARG A C 1
ATOM 615 O O . ARG A 1 97 ? -3.545 -6.396 58.620 1.00 28.82 97 ARG A O 1
ATOM 623 N N . LEU A 1 98 ? -2.465 -4.437 58.356 1.00 24.99 98 LEU A N 1
ATOM 624 C CA . LEU A 1 98 ? -2.413 -4.219 59.790 1.00 26.87 98 LEU A CA 1
ATOM 625 C C . LEU A 1 98 ? -3.841 -4.089 60.334 1.00 27.95 98 LEU A C 1
ATOM 626 O O . LEU A 1 98 ? -4.119 -4.524 61.451 1.00 28.57 98 LEU A O 1
ATOM 631 N N . LYS A 1 99 ? -4.738 -3.490 59.553 1.00 27.18 99 LYS A N 1
ATOM 632 C CA . LYS A 1 99 ? -6.128 -3.351 60.002 1.00 30.61 99 LYS A CA 1
ATOM 633 C C . LYS A 1 99 ? -6.780 -4.734 60.062 1.00 29.96 99 LYS A C 1
ATOM 634 O O . LYS A 1 99 ? -7.529 -5.035 60.991 1.00 31.24 99 LYS A O 1
ATOM 640 N N . GLU A 1 100 ? -6.500 -5.572 59.072 1.00 27.57 100 GLU A N 1
ATOM 641 C CA . GLU A 1 100 ? -7.046 -6.926 59.070 1.00 30.75 100 GLU A CA 1
ATOM 642 C C . GLU A 1 100 ? -6.535 -7.682 60.306 1.00 32.98 100 GLU A C 1
ATOM 643 O O . GLU A 1 100 ? -7.280 -8.437 60.936 1.00 32.86 100 GLU A O 1
ATOM 649 N N . LEU A 1 101 ? -5.270 -7.471 60.666 1.00 30.82 101 LEU A N 1
ATOM 650 C CA . LEU A 1 101 ? -4.707 -8.158 61.827 1.00 31.24 101 LEU A CA 1
ATOM 651 C C . LEU A 1 101 ? -5.174 -7.657 63.199 1.00 32.78 101 LEU A C 1
ATOM 652 O O . LEU A 1 101 ? -5.567 -8.460 64.040 1.00 33.98 101 LEU A O 1
ATOM 657 N N . ILE A 1 102 ? -5.142 -6.349 63.433 1.00 32.58 102 ILE A N 1
ATOM 658 C CA . ILE A 1 102 ? -5.517 -5.826 64.745 1.00 33.59 102 ILE A CA 1
ATOM 659 C C . ILE A 1 102 ? -6.747 -4.920 64.835 1.00 32.89 102 ILE A C 1
ATOM 660 O O . ILE A 1 102 ? -7.051 -4.417 65.907 1.00 33.09 102 ILE A O 1
ATOM 665 N N . GLY A 1 103 ? -7.438 -4.693 63.723 1.00 33.94 103 GLY A N 1
ATOM 666 C CA . GLY A 1 103 ? -8.623 -3.854 63.771 1.00 33.64 103 GLY A CA 1
ATOM 667 C C . GLY A 1 103 ? -8.425 -2.347 63.743 1.00 35.46 103 GLY A C 1
ATOM 668 O O . GLY A 1 103 ? -7.395 -1.840 63.292 1.00 36.01 103 GLY A O 1
ATOM 669 N N . ASP A 1 104 ? -9.440 -1.642 64.238 1.00 33.71 104 ASP A N 1
ATOM 670 C CA . ASP A 1 104 ? -9.504 -0.180 64.291 1.00 34.55 104 ASP A CA 1
ATOM 671 C C . ASP A 1 104 ? -8.277 0.598 64.736 1.00 31.79 104 ASP A C 1
ATOM 672 O O . ASP A 1 104 ? -7.952 1.624 64.143 1.00 32.27 104 ASP A O 1
ATOM 677 N N . ILE A 1 105 ? -7.616 0.132 65.786 1.00 26.79 105 ILE A N 1
ATOM 678 C CA . ILE A 1 105 ? -6.456 0.830 66.307 1.00 29.81 105 ILE A CA 1
ATOM 679 C C . ILE A 1 105 ? -5.387 1.005 65.225 1.00 26.26 105 ILE A C 1
ATOM 680 O O . ILE A 1 105 ? -4.589 1.933 65.280 1.00 27.31 105 ILE A O 1
ATOM 685 N N . ALA A 1 106 ? -5.374 0.107 64.253 1.00 23.78 106 ALA A N 1
ATOM 686 C CA . ALA A 1 106 ? -4.375 0.181 63.189 1.00 29.33 106 ALA A CA 1
ATOM 687 C C . ALA A 1 106 ? -4.393 1.546 62.507 1.00 31.09 106 ALA A C 1
ATOM 688 O O . ALA A 1 106 ? -3.348 2.070 62.103 1.00 30.73 106 ALA A O 1
ATOM 690 N N . GLY A 1 107 ? -5.581 2.132 62.414 1.00 29.86 107 GLY A N 1
ATOM 691 C CA . GLY A 1 107 ? -5.725 3.416 61.750 1.00 29.69 107 GLY A CA 1
ATOM 692 C C . GLY A 1 107 ? -4.988 4.592 62.364 1.00 28.81 107 GLY A C 1
ATOM 693 O O . GLY A 1 107 ? -4.712 5.574 61.673 1.00 29.37 107 GLY A O 1
ATOM 694 N N . LYS A 1 108 ? -4.671 4.518 63.652 1.00 26.38 108 LYS A N 1
ATOM 695 C CA . LYS A 1 108 ? -3.975 5.622 64.296 1.00 24.60 108 LYS A CA 1
ATOM 696 C C . LYS A 1 108 ? -2.492 5.689 63.885 1.00 24.50 108 LYS A C 1
ATOM 697 O O . LYS A 1 108 ? -1.811 6.671 64.161 1.00 23.63 108 LYS A O 1
ATOM 703 N N . LEU A 1 109 ? -2.000 4.646 63.234 1.00 23.31 109 LEU A N 1
ATOM 704 C CA . LEU A 1 109 ? -0.594 4.614 62.832 1.00 24.46 109 LEU A CA 1
ATOM 705 C C . LEU A 1 109 ? -0.168 5.812 61.980 1.00 24.00 109 LEU A C 1
ATOM 706 O O . LEU A 1 109 ? 0.849 6.433 62.261 1.00 22.90 109 LEU A O 1
ATOM 711 N N . HIS A 1 110 ? -0.960 6.155 60.969 1.00 24.66 110 HIS A N 1
ATOM 712 C CA . HIS A 1 110 ? -0.618 7.248 60.060 1.00 28.39 110 HIS A CA 1
ATOM 713 C C . HIS A 1 110 ? -0.755 8.681 60.581 1.00 29.11 110 HIS A C 1
ATOM 714 O O . HIS A 1 110 ? -0.401 9.632 59.876 1.00 30.96 110 HIS A O 1
ATOM 721 N N . THR A 1 111 ? -1.256 8.856 61.802 1.00 28.21 111 THR A N 1
ATOM 722 C CA . THR A 1 111 ? -1.406 10.204 62.365 1.00 25.00 111 THR A CA 1
ATOM 723 C C . THR A 1 111 ? -0.148 11.080 62.268 1.00 22.60 111 THR A C 1
ATOM 724 O O . THR A 1 111 ? 0.913 10.716 62.783 1.00 21.43 111 THR A O 1
ATOM 728 N N . GLY A 1 112 ? -0.298 12.249 61.646 1.00 18.63 112 GLY A N 1
ATOM 729 C CA . GLY A 1 112 ? 0.800 13.190 61.513 1.00 20.44 112 GLY A CA 1
ATOM 730 C C . GLY A 1 112 ? 1.824 12.813 60.454 1.00 23.58 112 GLY A C 1
ATOM 731 O O . GLY A 1 112 ? 2.771 13.574 60.196 1.00 21.97 112 GLY A O 1
ATOM 732 N N . ARG A 1 113 ? 1.635 11.651 59.835 1.00 24.22 113 ARG A N 1
ATOM 733 C CA . ARG A 1 113 ? 2.567 11.179 58.806 1.00 21.42 113 ARG A CA 1
ATOM 734 C C . ARG A 1 113 ? 1.980 11.337 57.416 1.00 22.33 113 ARG A C 1
ATOM 735 O O . ARG A 1 113 ? 0.779 11.481 57.239 1.00 21.48 113 ARG A O 1
ATOM 743 N N . SER A 1 114 ? 2.840 11.311 56.409 1.00 21.24 114 SER A N 1
ATOM 744 C CA . SER A 1 114 ? 2.392 11.463 55.042 1.00 20.70 114 SER A CA 1
ATOM 745 C C . SER A 1 114 ? 3.133 10.433 54.214 1.00 20.53 114 SER A C 1
ATOM 746 O O . SER A 1 114 ? 4.175 9.924 54.624 1.00 20.27 114 SER A O 1
ATOM 749 N N . ARG A 1 115 ? 2.584 10.099 53.061 1.00 18.83 115 ARG A N 1
ATOM 750 C CA . ARG A 1 115 ? 3.265 9.160 52.205 1.00 19.52 115 ARG A CA 1
ATOM 751 C C . ARG A 1 115 ? 4.542 9.854 51.728 1.00 16.74 115 ARG A C 1
ATOM 752 O O . ARG A 1 115 ? 5.517 9.177 51.356 1.00 17.46 115 ARG A O 1
ATOM 760 N N . ASN A 1 116 ? 4.517 11.197 51.728 1.00 18.00 116 ASN A N 1
ATOM 761 C CA . ASN A 1 116 ? 5.646 12.007 51.267 1.00 20.43 116 ASN A CA 1
ATOM 762 C C . ASN A 1 116 ? 6.895 11.778 52.124 1.00 20.12 116 ASN A C 1
ATOM 763 O O . ASN A 1 116 ? 7.959 11.539 51.576 1.00 19.32 116 ASN A O 1
ATOM 768 N N . ASP A 1 117 ? 6.780 11.822 53.453 1.00 18.20 117 ASP A N 1
ATOM 769 C CA . ASP A 1 117 ? 7.981 11.597 54.253 1.00 18.85 117 ASP A CA 1
ATOM 770 C C . ASP A 1 117 ? 8.186 10.122 54.548 1.00 18.25 117 ASP A C 1
ATOM 771 O O . ASP A 1 117 ? 9.271 9.686 54.915 1.00 19.17 117 ASP A O 1
ATOM 776 N N . GLN A 1 118 ? 7.144 9.337 54.344 1.00 19.76 118 GLN A N 1
ATOM 777 C CA . GLN A 1 118 ? 7.264 7.914 54.568 1.00 18.46 118 GLN A CA 1
ATOM 778 C C . GLN A 1 118 ? 8.047 7.268 53.409 1.00 15.38 118 GLN A C 1
ATOM 779 O O . GLN A 1 118 ? 8.898 6.428 53.614 1.00 18.83 118 GLN A O 1
ATOM 785 N N . VAL A 1 119 ? 7.767 7.670 52.191 1.00 15.60 119 VAL A N 1
ATOM 786 C CA . VAL A 1 119 ? 8.432 7.015 51.073 1.00 16.58 119 VAL A CA 1
ATOM 787 C C . VAL A 1 119 ? 9.948 7.278 50.999 1.00 17.74 119 VAL A C 1
ATOM 788 O O . VAL A 1 119 ? 10.703 6.336 50.743 1.00 17.12 119 VAL A O 1
ATOM 792 N N . VAL A 1 120 ? 10.388 8.528 51.227 1.00 17.46 120 VAL A N 1
ATOM 793 C CA . VAL A 1 120 ? 11.824 8.844 51.207 1.00 18.57 120 VAL A CA 1
ATOM 794 C C . VAL A 1 120 ? 12.531 8.198 52.403 1.00 18.62 120 VAL A C 1
ATOM 795 O O . VAL A 1 120 ? 13.711 7.893 52.328 1.00 15.39 120 VAL A O 1
ATOM 799 N N . THR A 1 121 ? 11.821 7.988 53.513 1.00 15.07 121 THR A N 1
ATOM 800 C CA . THR A 1 121 ? 12.440 7.320 54.657 1.00 15.96 121 THR A CA 1
ATOM 801 C C . THR A 1 121 ? 12.676 5.877 54.230 1.00 16.69 121 THR A C 1
ATOM 802 O O . THR A 1 121 ? 13.758 5.325 54.442 1.00 19.97 121 THR A O 1
ATOM 806 N N . ASP A 1 122 ? 11.650 5.262 53.637 1.00 15.45 122 ASP A N 1
ATOM 807 C CA . ASP A 1 122 ? 11.776 3.887 53.171 1.00 15.72 122 ASP A CA 1
ATOM 808 C C . ASP A 1 122 ? 12.929 3.751 52.152 1.00 18.34 122 ASP A C 1
ATOM 809 O O . ASP A 1 122 ? 13.787 2.890 52.289 1.00 17.46 122 ASP A O 1
ATOM 814 N N . LEU A 1 123 ? 12.927 4.588 51.122 1.00 18.84 123 LEU A N 1
ATOM 815 C CA . LEU A 1 123 ? 13.976 4.479 50.102 1.00 19.65 123 LEU A CA 1
ATOM 816 C C . LEU A 1 123 ? 15.382 4.668 50.668 1.00 18.89 123 LEU A C 1
ATOM 817 O O . LEU A 1 123 ? 16.316 3.985 50.221 1.00 19.71 123 LEU A O 1
ATOM 822 N N . LYS A 1 124 ? 15.547 5.603 51.621 1.00 17.11 124 LYS A N 1
ATOM 823 C CA . LYS A 1 124 ? 16.857 5.836 52.224 1.00 16.24 124 LYS A CA 1
ATOM 824 C C . LYS A 1 124 ? 17.309 4.652 53.090 1.00 19.78 124 LYS A C 1
ATOM 825 O O . LYS A 1 124 ? 18.476 4.263 53.057 1.00 19.43 124 LYS A O 1
ATOM 831 N N . LEU A 1 125 ? 16.393 4.080 53.866 1.00 17.09 125 LEU A N 1
ATOM 832 C CA . LEU A 1 125 ? 16.717 2.912 54.671 1.00 19.04 125 LEU A CA 1
ATOM 833 C C . LEU A 1 125 ? 17.136 1.773 53.749 1.00 18.63 125 LEU A C 1
ATOM 834 O O . LEU A 1 125 ? 18.066 1.021 54.050 1.00 18.36 125 LEU A O 1
ATOM 839 N N . PHE A 1 126 ? 16.434 1.632 52.627 1.00 16.68 126 PHE A N 1
ATOM 840 C CA . PHE A 1 126 ? 16.725 0.557 51.686 1.00 16.30 126 PHE A CA 1
ATOM 841 C C . PHE A 1 126 ? 18.073 0.775 51.008 1.00 18.16 126 PHE A C 1
ATOM 842 O O . PHE A 1 126 ? 18.850 -0.163 50.803 1.00 17.41 126 PHE A O 1
ATOM 850 N N . MET A 1 127 ? 18.332 2.015 50.643 1.00 16.51 127 MET A N 1
ATOM 851 C CA . MET A 1 127 ? 19.598 2.347 49.972 1.00 19.21 127 MET A CA 1
ATOM 852 C C . MET A 1 127 ? 20.781 2.231 50.950 1.00 17.91 127 MET A C 1
ATOM 853 O O . MET A 1 127 ? 21.889 1.849 50.582 1.00 16.68 127 MET A O 1
ATOM 858 N N . LYS A 1 128 ? 20.537 2.557 52.208 1.00 18.98 128 LYS A N 1
ATOM 859 C CA . LYS A 1 128 ? 21.580 2.461 53.216 1.00 22.66 128 LYS A CA 1
ATOM 860 C C . LYS A 1 128 ? 22.005 0.985 53.354 1.00 20.15 128 LYS A C 1
ATOM 861 O O . LYS A 1 128 ? 23.196 0.655 53.430 1.00 25.26 128 LYS A O 1
ATOM 867 N N . ASN A 1 129 ? 21.033 0.092 53.401 1.00 20.55 129 ASN A N 1
ATOM 868 C CA . ASN A 1 129 ? 21.346 -1.331 53.495 1.00 22.18 129 ASN A CA 1
ATOM 869 C C . ASN A 1 129 ? 22.025 -1.814 52.196 1.00 21.55 129 ASN A C 1
ATOM 870 O O . ASN A 1 129 ? 23.008 -2.571 52.244 1.00 17.80 129 ASN A O 1
ATOM 875 N N . SER A 1 130 ? 21.510 -1.378 51.044 1.00 16.13 130 SER A N 1
ATOM 876 C CA . SER A 1 130 ? 22.078 -1.802 49.755 1.00 19.50 130 SER A CA 1
ATOM 877 C C . SER A 1 130 ? 23.506 -1.302 49.599 1.00 19.24 130 SER A C 1
ATOM 878 O O . SER A 1 130 ? 24.366 -2.020 49.091 1.00 24.69 130 SER A O 1
ATOM 881 N N . LEU A 1 131 ? 23.756 -0.055 49.990 1.00 20.36 131 LEU A N 1
ATOM 882 C CA . LEU A 1 131 ? 25.104 0.479 49.894 1.00 22.21 131 LEU A CA 1
ATOM 883 C C . LEU A 1 131 ? 26.083 -0.325 50.748 1.00 23.05 131 LEU A C 1
ATOM 884 O O . LEU A 1 131 ? 27.243 -0.441 50.393 1.00 19.65 131 LEU A O 1
ATOM 889 N N . SER A 1 132 ? 25.631 -0.883 51.870 1.00 21.97 132 SER A N 1
ATOM 890 C CA . SER A 1 132 ? 26.531 -1.693 52.701 1.00 23.29 132 SER A CA 1
ATOM 891 C C . SER A 1 132 ? 26.944 -2.973 51.957 1.00 20.54 132 SER A C 1
ATOM 892 O O . SER A 1 132 ? 28.077 -3.408 52.040 1.00 18.05 132 SER A O 1
ATOM 895 N N . ILE A 1 133 ? 25.995 -3.566 51.244 1.00 20.94 133 ILE A N 1
ATOM 896 C CA . ILE A 1 133 ? 26.221 -4.790 50.505 1.00 19.64 133 ILE A CA 1
ATOM 897 C C . ILE A 1 133 ? 27.137 -4.488 49.313 1.00 22.08 133 ILE A C 1
ATOM 898 O O . ILE A 1 133 ? 28.093 -5.210 49.043 1.00 18.96 133 ILE A O 1
ATOM 903 N N . ILE A 1 134 ? 26.855 -3.391 48.629 1.00 20.74 134 ILE A N 1
ATOM 904 C CA . ILE A 1 134 ? 27.661 -3.000 47.476 1.00 18.84 134 ILE A CA 1
ATOM 905 C C . ILE A 1 134 ? 29.093 -2.731 47.914 1.00 19.99 134 ILE A C 1
ATOM 906 O O . ILE A 1 134 ? 30.050 -3.134 47.244 1.00 22.11 134 ILE A O 1
ATOM 911 N N . SER A 1 135 ? 29.237 -2.051 49.051 1.00 19.68 135 SER A N 1
ATOM 912 C CA . SER A 1 135 ? 30.540 -1.746 49.597 1.00 21.01 135 SER A CA 1
ATOM 913 C C . SER A 1 135 ? 31.331 -3.040 49.749 1.00 21.18 135 SER A C 1
ATOM 914 O O . SER A 1 135 ? 32.504 -3.128 49.367 1.00 21.13 135 SER A O 1
ATOM 917 N N . THR A 1 136 ? 30.677 -4.041 50.322 1.00 22.13 136 THR A N 1
ATOM 918 C CA . THR A 1 136 ? 31.309 -5.336 50.541 1.00 21.92 136 THR A CA 1
ATOM 919 C C . THR A 1 136 ? 31.840 -5.941 49.241 1.00 23.36 136 THR A C 1
ATOM 920 O O . THR A 1 136 ? 32.991 -6.351 49.184 1.00 18.07 136 THR A O 1
ATOM 924 N N . HIS A 1 137 ? 31.019 -5.966 48.194 1.00 23.54 137 HIS A N 1
ATOM 925 C CA . HIS A 1 137 ? 31.460 -6.527 46.913 1.00 26.78 137 HIS A CA 1
ATOM 926 C C . HIS A 1 137 ? 32.504 -5.656 46.219 1.00 23.23 137 HIS A C 1
ATOM 927 O O . HIS A 1 137 ? 33.372 -6.172 45.506 1.00 28.09 137 HIS A O 1
ATOM 934 N N . LEU A 1 138 ? 32.419 -4.341 46.414 1.00 22.11 138 LEU A N 1
ATOM 935 C CA . LEU A 1 138 ? 33.371 -3.437 45.786 1.00 22.43 138 LEU A CA 1
ATOM 936 C C . LEU A 1 138 ? 34.742 -3.684 46.430 1.00 22.10 138 LEU A C 1
ATOM 937 O O . LEU A 1 138 ? 35.737 -3.877 45.742 1.00 20.31 138 LEU A O 1
ATOM 942 N N . LEU A 1 139 ? 34.782 -3.676 47.754 1.00 20.63 139 LEU A N 1
ATOM 943 C CA . LEU A 1 139 ? 36.032 -3.922 48.493 1.00 20.25 139 LEU A CA 1
ATOM 944 C C . LEU A 1 139 ? 36.606 -5.317 48.204 1.00 21.19 139 LEU A C 1
ATOM 945 O O . LEU A 1 139 ? 37.827 -5.508 48.225 1.00 20.35 139 LEU A O 1
ATOM 950 N N . GLN A 1 140 ? 35.732 -6.285 47.921 1.00 21.93 140 GLN A N 1
ATOM 951 C CA . GLN A 1 140 ? 36.176 -7.645 47.609 1.00 21.13 140 GLN A CA 1
ATOM 952 C C . GLN A 1 140 ? 36.876 -7.645 46.237 1.00 23.52 140 GLN A C 1
ATOM 953 O O . GLN A 1 140 ? 37.878 -8.336 46.056 1.00 19.76 140 GLN A O 1
ATOM 959 N N . LEU A 1 141 ? 36.344 -6.865 45.283 1.00 21.80 141 LEU A N 1
ATOM 960 C CA . LEU A 1 141 ? 36.920 -6.762 43.930 1.00 21.96 141 LEU A CA 1
ATOM 961 C C . LEU A 1 141 ? 38.303 -6.151 44.043 1.00 21.70 141 LEU A C 1
ATOM 962 O O . LEU A 1 141 ? 39.271 -6.654 43.477 1.00 26.50 141 LEU A O 1
ATOM 967 N N . ILE A 1 142 ? 38.377 -5.022 44.740 1.00 22.78 142 ILE A N 1
ATOM 968 C CA . ILE A 1 142 ? 39.639 -4.317 44.953 1.00 23.60 142 ILE A CA 1
ATOM 969 C C . ILE A 1 142 ? 40.649 -5.258 45.622 1.00 24.01 142 ILE A C 1
ATOM 970 O O . ILE A 1 142 ? 41.787 -5.393 45.171 1.00 21.07 142 ILE A O 1
ATOM 975 N N . LYS A 1 143 ? 40.228 -5.917 46.696 1.00 21.11 143 LYS A N 1
ATOM 976 C CA . LYS A 1 143 ? 41.110 -6.872 47.372 1.00 23.62 143 LYS A CA 1
ATOM 977 C C . LYS A 1 143 ? 41.616 -7.964 46.412 1.00 21.84 143 LYS A C 1
ATOM 978 O O . LYS A 1 143 ? 42.782 -8.351 46.465 1.00 22.80 143 LYS A O 1
ATOM 984 N N . THR A 1 144 ? 40.735 -8.470 45.554 1.00 20.57 144 THR A N 1
ATOM 985 C CA . THR A 1 144 ? 41.102 -9.525 44.603 1.00 21.27 144 THR A CA 1
ATOM 986 C C . THR A 1 144 ? 42.187 -9.062 43.616 1.00 24.29 144 THR A C 1
ATOM 987 O O . THR A 1 144 ? 43.125 -9.818 43.310 1.00 22.91 144 THR A O 1
ATOM 991 N N . LEU A 1 145 ? 42.039 -7.836 43.105 1.00 23.01 145 LEU A N 1
ATOM 992 C CA . LEU A 1 145 ? 43.003 -7.236 42.181 1.00 21.62 145 LEU A CA 1
ATOM 993 C C . LEU A 1 145 ? 44.327 -6.994 42.901 1.00 22.37 145 LEU A C 1
ATOM 994 O O . LEU A 1 145 ? 45.394 -7.238 42.349 1.00 18.96 145 LEU A O 1
ATOM 999 N N . VAL A 1 146 ? 44.251 -6.471 44.124 1.00 23.74 146 VAL A N 1
ATOM 1000 C CA . VAL A 1 146 ? 45.453 -6.219 44.906 1.00 24.12 146 VAL A CA 1
ATOM 1001 C C . VAL A 1 146 ? 46.186 -7.545 45.220 1.00 23.60 146 VAL A C 1
ATOM 1002 O O . VAL A 1 146 ? 47.412 -7.617 45.083 1.00 25.21 146 VAL A O 1
ATOM 1006 N N . GLU A 1 147 ? 45.459 -8.584 45.636 1.00 23.90 147 GLU A N 1
ATOM 1007 C CA . GLU A 1 147 ? 46.109 -9.881 45.926 1.00 24.78 147 GLU A CA 1
ATOM 1008 C C . GLU A 1 147 ? 46.803 -10.462 44.689 1.00 26.30 147 GLU A C 1
ATOM 1009 O O . GLU A 1 147 ? 47.916 -11.014 44.765 1.00 23.45 147 GLU A O 1
ATOM 1015 N N . ARG A 1 148 ? 46.159 -10.343 43.541 1.00 23.83 148 ARG A N 1
ATOM 1016 C CA . ARG A 1 148 ? 46.774 -10.889 42.351 1.00 26.88 148 ARG A CA 1
ATOM 1017 C C . ARG A 1 148 ? 47.998 -10.083 41.941 1.00 24.26 148 ARG A C 1
ATOM 1018 O O . ARG A 1 148 ? 48.970 -10.643 41.450 1.00 27.04 148 ARG A O 1
ATOM 1026 N N . ALA A 1 149 ? 47.963 -8.768 42.122 1.00 24.42 149 ALA A N 1
ATOM 1027 C CA . ALA A 1 149 ? 49.125 -7.963 41.784 1.00 25.63 149 ALA A CA 1
ATOM 1028 C C . ALA A 1 149 ? 50.294 -8.374 42.706 1.00 26.59 149 ALA A C 1
ATOM 1029 O O . ALA A 1 149 ? 51.455 -8.397 42.290 1.00 25.90 149 ALA A O 1
ATOM 1031 N N . ALA A 1 150 ? 49.993 -8.695 43.959 1.00 23.78 150 ALA A N 1
ATOM 1032 C CA . ALA A 1 150 ? 51.049 -9.096 44.888 1.00 25.18 150 ALA A CA 1
ATOM 1033 C C . ALA A 1 150 ? 51.721 -10.390 44.421 1.00 26.01 150 ALA A C 1
ATOM 1034 O O . ALA A 1 150 ? 52.949 -10.461 44.339 1.00 25.86 150 ALA A O 1
ATOM 1036 N N . ILE A 1 151 ? 50.909 -11.393 44.084 1.00 25.50 151 ILE A N 1
ATOM 1037 C CA . ILE A 1 151 ? 51.415 -12.692 43.651 1.00 26.95 151 ILE A CA 1
ATOM 1038 C C . ILE A 1 151 ? 52.142 -12.686 42.306 1.00 28.79 151 ILE A C 1
ATOM 1039 O O . ILE A 1 151 ? 53.196 -13.311 42.161 1.00 28.88 151 ILE A O 1
ATOM 1044 N N . GLU A 1 152 ? 51.580 -11.986 41.325 1.00 25.71 152 GLU A N 1
ATOM 1045 C CA . GLU A 1 152 ? 52.161 -11.936 39.979 1.00 24.68 152 GLU A CA 1
ATOM 1046 C C . GLU A 1 152 ? 53.029 -10.713 39.721 1.00 22.63 152 GLU A C 1
ATOM 1047 O O . GLU A 1 152 ? 53.141 -10.245 38.591 1.00 24.26 152 GLU A O 1
ATOM 1053 N N . ILE A 1 153 ? 53.671 -10.228 40.777 1.00 22.66 153 ILE A N 1
ATOM 1054 C CA . ILE A 1 153 ? 54.493 -9.020 40.742 1.00 22.93 153 ILE A CA 1
ATOM 1055 C C . ILE A 1 153 ? 55.744 -9.019 39.842 1.00 22.04 153 ILE A C 1
ATOM 1056 O O . ILE A 1 153 ? 56.300 -7.964 39.549 1.00 21.90 153 ILE A O 1
ATOM 1061 N N . ASP A 1 154 ? 56.193 -10.194 39.421 1.00 26.23 154 ASP A N 1
ATOM 1062 C CA . ASP A 1 154 ? 57.369 -10.292 38.549 1.00 26.69 154 ASP A CA 1
ATOM 1063 C C . ASP A 1 154 ? 56.976 -10.280 37.059 1.00 27.78 154 ASP A C 1
ATOM 1064 O O . ASP A 1 154 ? 57.815 -10.018 36.190 1.00 28.01 154 ASP A O 1
ATOM 1069 N N . VAL A 1 155 ? 55.710 -10.565 36.765 1.00 27.14 155 VAL A N 1
ATOM 1070 C CA . VAL A 1 155 ? 55.238 -10.612 35.373 1.00 28.32 155 VAL A CA 1
ATOM 1071 C C . VAL A 1 155 ? 55.358 -9.253 34.665 1.00 29.66 155 VAL A C 1
ATOM 1072 O O . VAL A 1 155 ? 54.911 -8.233 35.192 1.00 30.11 155 VAL A O 1
ATOM 1076 N N . ILE A 1 156 ? 55.978 -9.226 33.485 1.00 27.82 156 ILE A N 1
ATOM 1077 C CA . ILE A 1 156 ? 56.107 -7.980 32.756 1.00 26.40 156 ILE A CA 1
ATOM 1078 C C . ILE A 1 156 ? 55.473 -8.068 31.357 1.00 26.74 156 ILE A C 1
ATOM 1079 O O . ILE A 1 156 ? 55.546 -9.098 30.701 1.00 26.94 156 ILE A O 1
ATOM 1084 N N . LEU A 1 157 ? 54.847 -6.981 30.905 1.00 26.39 157 LEU A N 1
ATOM 1085 C CA . LEU A 1 157 ? 54.219 -6.969 29.588 1.00 22.96 157 LEU A CA 1
ATOM 1086 C C . LEU A 1 157 ? 54.171 -5.558 29.022 1.00 23.96 157 LEU A C 1
ATOM 1087 O O . LEU A 1 157 ? 54.599 -4.603 29.670 1.00 24.54 157 LEU A O 1
ATOM 1092 N N . PRO A 1 158 ? 53.688 -5.408 27.782 1.00 25.89 158 PRO A N 1
ATOM 1093 C CA . PRO A 1 158 ? 53.618 -4.067 27.190 1.00 24.12 158 PRO A CA 1
ATOM 1094 C C . PRO A 1 158 ? 52.586 -3.161 27.886 1.00 24.58 158 PRO A C 1
ATOM 1095 O O . PRO A 1 158 ? 51.523 -3.613 28.301 1.00 21.43 158 PRO A O 1
ATOM 1099 N N . GLY A 1 159 ? 52.932 -1.886 28.012 1.00 25.47 159 GLY A N 1
ATOM 1100 C CA . GLY A 1 159 ? 52.021 -0.899 28.564 1.00 28.22 159 GLY A CA 1
ATOM 1101 C C . GLY A 1 159 ? 51.546 -0.227 27.284 1.00 28.24 159 GLY A C 1
ATOM 1102 O O . GLY A 1 159 ? 52.354 -0.011 26.372 1.00 26.00 159 GLY A O 1
ATOM 1103 N N . TYR A 1 160 ? 50.262 0.085 27.174 1.00 26.56 160 TYR A N 1
ATOM 1104 C CA . TYR A 1 160 ? 49.776 0.689 25.934 1.00 27.36 160 TYR A CA 1
ATOM 1105 C C . TYR A 1 160 ? 49.266 2.129 25.971 1.00 28.37 160 TYR A C 1
ATOM 1106 O O . TYR A 1 160 ? 48.768 2.630 26.988 1.00 22.85 160 TYR A O 1
ATOM 1115 N N . THR A 1 161 ? 49.404 2.771 24.813 1.00 29.67 161 THR A N 1
ATOM 1116 C CA . THR A 1 161 ? 48.938 4.124 24.557 1.00 28.67 161 THR A CA 1
ATOM 1117 C C . THR A 1 161 ? 48.448 4.050 23.103 1.00 30.07 161 THR A C 1
ATOM 1118 O O . THR A 1 161 ? 49.191 3.621 22.211 1.00 29.17 161 THR A O 1
ATOM 1122 N N . HIS A 1 162 ? 47.200 4.454 22.864 1.00 29.42 162 HIS A N 1
ATOM 1123 C CA . HIS A 1 162 ? 46.613 4.390 21.521 1.00 27.76 162 HIS A CA 1
ATOM 1124 C C . HIS A 1 162 ? 46.504 2.919 21.116 1.00 27.91 162 HIS A C 1
ATOM 1125 O O . HIS A 1 162 ? 46.449 2.599 19.933 1.00 29.78 162 HIS A O 1
ATOM 1132 N N . LEU A 1 163 ? 46.483 2.038 22.110 1.00 25.35 163 LEU A N 1
ATOM 1133 C CA . LEU A 1 163 ? 46.426 0.592 21.911 1.00 26.71 163 LEU A CA 1
ATOM 1134 C C . LEU A 1 163 ? 47.621 0.105 21.082 1.00 25.02 163 LEU A C 1
ATOM 1135 O O . LEU A 1 163 ? 47.526 -0.878 20.353 1.00 25.44 163 LEU A O 1
ATOM 1140 N N . GLN A 1 164 ? 48.731 0.825 21.213 1.00 23.37 164 GLN A N 1
ATOM 1141 C CA . GLN A 1 164 ? 50.008 0.509 20.567 1.00 27.10 164 GLN A CA 1
ATOM 1142 C C . GLN A 1 164 ? 51.046 0.307 21.693 1.00 26.87 164 GLN A C 1
ATOM 1143 O O . GLN A 1 164 ? 51.041 1.028 22.696 1.00 25.12 164 GLN A O 1
ATOM 1149 N N . LYS A 1 165 ? 51.925 -0.677 21.529 1.00 28.48 165 LYS A N 1
ATOM 1150 C CA . LYS A 1 165 ? 52.960 -0.956 22.532 1.00 30.62 165 LYS A CA 1
ATOM 1151 C C . LYS A 1 165 ? 53.833 0.268 22.793 1.00 31.84 165 LYS A C 1
ATOM 1152 O O . LYS A 1 165 ? 54.566 0.719 21.913 1.00 32.57 165 LYS A O 1
ATOM 1158 N N . ALA A 1 166 ? 53.788 0.781 24.019 1.00 32.34 166 ALA A N 1
ATOM 1159 C CA . ALA A 1 166 ? 54.556 1.966 24.375 1.00 32.77 166 ALA A CA 1
ATOM 1160 C C . ALA A 1 166 ? 55.867 1.640 25.085 1.00 35.81 166 ALA A C 1
ATOM 1161 O O . ALA A 1 166 ? 56.946 2.054 24.647 1.00 37.11 166 ALA A O 1
ATOM 1163 N N . GLN A 1 167 ? 55.775 0.893 26.177 1.00 37.04 167 GLN A N 1
ATOM 1164 C CA . GLN A 1 167 ? 56.960 0.539 26.946 1.00 38.16 167 GLN A CA 1
ATOM 1165 C C . GLN A 1 167 ? 56.620 -0.510 27.986 1.00 37.42 167 GLN A C 1
ATOM 1166 O O . GLN A 1 167 ? 55.467 -0.635 28.409 1.00 38.24 167 GLN A O 1
ATOM 1172 N N . PRO A 1 168 ? 57.628 -1.274 28.430 1.00 35.24 168 PRO A N 1
ATOM 1173 C CA . PRO A 1 168 ? 57.401 -2.316 29.432 1.00 33.91 168 PRO A CA 1
ATOM 1174 C C . PRO A 1 168 ? 56.798 -1.797 30.744 1.00 30.37 168 PRO A C 1
ATOM 1175 O O . PRO A 1 168 ? 57.058 -0.669 31.178 1.00 27.74 168 PRO A O 1
ATOM 1179 N N . ILE A 1 169 ? 55.972 -2.636 31.357 1.00 31.54 169 ILE A N 1
ATOM 1180 C CA . ILE A 1 169 ? 55.360 -2.322 32.644 1.00 28.52 169 ILE A CA 1
ATOM 1181 C C . ILE A 1 169 ? 55.052 -3.647 33.298 1.00 27.16 169 ILE A C 1
ATOM 1182 O O . ILE A 1 169 ? 54.955 -4.681 32.629 1.00 26.74 169 ILE A O 1
ATOM 1187 N N . ARG A 1 170 ? 54.879 -3.619 34.609 1.00 25.53 170 ARG A N 1
ATOM 1188 C CA . ARG A 1 170 ? 54.535 -4.826 35.320 1.00 23.12 170 ARG A CA 1
ATOM 1189 C C . ARG A 1 170 ? 53.021 -5.059 35.223 1.00 23.41 170 ARG A C 1
ATOM 1190 O O . ARG A 1 170 ? 52.234 -4.112 35.308 1.00 25.66 170 ARG A O 1
ATOM 1198 N N . TRP A 1 171 ? 52.639 -6.320 35.030 1.00 21.54 171 TRP A N 1
ATOM 1199 C CA . TRP A 1 171 ? 51.248 -6.763 34.956 1.00 23.17 171 TRP A CA 1
ATOM 1200 C C . TRP A 1 171 ? 50.550 -6.285 36.234 1.00 27.31 171 TRP A C 1
ATOM 1201 O O . TRP A 1 171 ? 49.346 -6.005 36.248 1.00 25.16 171 TRP A O 1
ATOM 1212 N N . SER A 1 172 ? 51.336 -6.159 37.300 1.00 22.56 172 SER A N 1
ATOM 1213 C CA . SER A 1 172 ? 50.803 -5.726 38.573 1.00 25.49 172 SER A CA 1
ATOM 1214 C C . SER A 1 172 ? 50.478 -4.257 38.560 1.00 24.08 172 SER A C 1
ATOM 1215 O O . SER A 1 172 ? 49.512 -3.829 39.188 1.00 26.09 172 SER A O 1
ATOM 1218 N N . GLN A 1 173 ? 51.282 -3.483 37.845 1.00 22.05 173 GLN A N 1
ATOM 1219 C CA . GLN A 1 173 ? 51.049 -2.043 37.752 1.00 23.99 173 GLN A CA 1
ATOM 1220 C C . GLN A 1 173 ? 49.697 -1.812 37.050 1.00 25.05 173 GLN A C 1
ATOM 1221 O O . GLN A 1 173 ? 48.924 -0.921 37.428 1.00 27.53 173 GLN A O 1
ATOM 1227 N N . PHE A 1 174 ? 49.421 -2.635 36.042 1.00 22.66 174 PHE A N 1
ATOM 1228 C CA . PHE A 1 174 ? 48.177 -2.569 35.273 1.00 19.88 174 PHE A CA 1
ATOM 1229 C C . PHE A 1 174 ? 47.010 -2.916 36.218 1.00 23.97 174 PHE A C 1
ATOM 1230 O O . PHE A 1 174 ? 46.038 -2.168 36.315 1.00 23.32 174 PHE A O 1
ATOM 1238 N N . LEU A 1 175 ? 47.125 -4.040 36.921 1.00 20.34 175 LEU A N 1
ATOM 1239 C CA . LEU A 1 175 ? 46.082 -4.456 37.857 1.00 25.32 175 LEU A CA 1
ATOM 1240 C C . LEU A 1 175 ? 45.813 -3.395 38.916 1.00 23.58 175 LEU A C 1
ATOM 1241 O O . LEU A 1 175 ? 44.661 -3.143 39.291 1.00 23.32 175 LEU A O 1
ATOM 1246 N N . LEU A 1 176 ? 46.878 -2.786 39.417 1.00 21.57 176 LEU A N 1
ATOM 1247 C CA . LEU A 1 176 ? 46.742 -1.770 40.448 1.00 20.25 176 LEU A CA 1
ATOM 1248 C C . LEU A 1 176 ? 46.124 -0.462 39.921 1.00 23.30 176 LEU A C 1
ATOM 1249 O O . LEU A 1 176 ? 45.463 0.277 40.671 1.00 23.25 176 LEU A O 1
ATOM 1254 N N . SER A 1 177 ? 46.316 -0.177 38.638 1.00 18.80 177 SER A N 1
ATOM 1255 C CA . SER A 1 177 ? 45.742 1.047 38.067 1.00 17.35 177 SER A CA 1
ATOM 1256 C C . SER A 1 177 ? 44.224 0.947 38.153 1.00 18.06 177 SER A C 1
ATOM 1257 O O . SER A 1 177 ? 43.540 1.935 38.436 1.00 22.10 177 SER A O 1
ATOM 1260 N N . HIS A 1 178 ? 43.692 -0.250 37.930 1.00 18.63 178 HIS A N 1
ATOM 1261 C CA . HIS A 1 178 ? 42.268 -0.437 38.029 1.00 18.86 178 HIS A CA 1
ATOM 1262 C C . HIS A 1 178 ? 41.879 -0.413 39.498 1.00 20.21 178 HIS A C 1
ATOM 1263 O O . HIS A 1 178 ? 40.858 0.162 39.854 1.00 20.53 178 HIS A O 1
ATOM 1270 N N . ALA A 1 179 ? 42.694 -1.028 40.355 1.00 19.77 179 ALA A N 1
ATOM 1271 C CA . ALA A 1 179 ? 42.396 -1.033 41.787 1.00 19.13 179 ALA A CA 1
ATOM 1272 C C . ALA A 1 179 ? 42.338 0.377 42.382 1.00 18.34 179 ALA A C 1
ATOM 1273 O O . ALA A 1 179 ? 41.467 0.654 43.209 1.00 19.23 179 ALA A O 1
ATOM 1275 N N . VAL A 1 180 ? 43.245 1.264 41.981 1.00 14.76 180 VAL A N 1
ATOM 1276 C CA . VAL A 1 180 ? 43.279 2.650 42.500 1.00 18.84 180 VAL A CA 1
ATOM 1277 C C . VAL A 1 180 ? 41.975 3.392 42.140 1.00 22.79 180 VAL A C 1
ATOM 1278 O O . VAL A 1 180 ? 41.411 4.102 42.974 1.00 19.76 180 VAL A O 1
ATOM 1282 N N . ALA A 1 181 ? 41.520 3.238 40.894 1.00 21.59 181 ALA A N 1
ATOM 1283 C CA . ALA A 1 181 ? 40.270 3.861 40.427 1.00 20.93 181 ALA A CA 1
ATOM 1284 C C . ALA A 1 181 ? 39.078 3.360 41.265 1.00 21.63 181 ALA A C 1
ATOM 1285 O O . ALA A 1 181 ? 38.256 4.148 41.731 1.00 18.99 181 ALA A O 1
ATOM 1287 N N . LEU A 1 182 ? 39.005 2.043 41.450 1.00 19.67 182 LEU A N 1
ATOM 1288 C CA . LEU A 1 182 ? 37.921 1.422 42.201 1.00 19.20 182 LEU A CA 1
ATOM 1289 C C . LEU A 1 182 ? 37.920 1.887 43.645 1.00 20.65 182 LEU A C 1
ATOM 1290 O O . LEU A 1 182 ? 36.859 1.972 44.286 1.00 22.18 182 LEU A O 1
ATOM 1295 N N . THR A 1 183 ? 39.107 2.221 44.150 1.00 21.79 183 THR A N 1
ATOM 1296 C CA . THR A 1 183 ? 39.231 2.697 45.516 1.00 23.11 183 THR A CA 1
ATOM 1297 C C . THR A 1 183 ? 38.629 4.100 45.600 1.00 22.47 183 THR A C 1
ATOM 1298 O O . THR A 1 183 ? 37.999 4.442 46.604 1.00 18.99 183 THR A O 1
ATOM 1302 N N . ARG A 1 184 ? 38.804 4.914 44.559 1.00 19.42 184 ARG A N 1
ATOM 1303 C CA . ARG A 1 184 ? 38.149 6.229 44.550 1.00 19.12 184 ARG A CA 1
ATOM 1304 C C . ARG A 1 184 ? 36.611 6.018 44.516 1.00 19.87 184 ARG A C 1
ATOM 1305 O O . ARG A 1 184 ? 35.860 6.766 45.147 1.00 18.23 184 ARG A O 1
ATOM 1313 N N . ASP A 1 185 ? 36.149 5.002 43.794 1.00 18.61 185 ASP A N 1
ATOM 1314 C CA . ASP A 1 185 ? 34.716 4.703 43.742 1.00 15.48 185 ASP A CA 1
ATOM 1315 C C . ASP A 1 185 ? 34.197 4.364 45.144 1.00 18.00 185 ASP A C 1
ATOM 1316 O O . ASP A 1 185 ? 33.094 4.761 45.527 1.00 17.76 185 ASP A O 1
ATOM 1321 N N . SER A 1 186 ? 35.007 3.623 45.901 1.00 16.17 186 SER A N 1
ATOM 1322 C CA . SER A 1 186 ? 34.645 3.228 47.235 1.00 17.22 186 SER A CA 1
ATOM 1323 C C . SER A 1 186 ? 34.608 4.468 48.122 1.00 21.48 186 SER A C 1
ATOM 1324 O O . SER A 1 186 ? 33.750 4.587 49.007 1.00 17.64 186 SER A O 1
ATOM 1327 N N . GLU A 1 187 ? 35.521 5.404 47.887 1.00 16.68 187 GLU A N 1
ATOM 1328 C CA . GLU A 1 187 ? 35.533 6.635 48.680 1.00 19.84 187 GLU A CA 1
ATOM 1329 C C . GLU A 1 187 ? 34.252 7.441 48.389 1.00 21.28 187 GLU A C 1
ATOM 1330 O O . GLU A 1 187 ? 33.606 7.981 49.308 1.00 19.58 187 GLU A O 1
ATOM 1336 N N . ARG A 1 188 ? 33.859 7.498 47.117 1.00 18.96 188 ARG A N 1
ATOM 1337 C CA . ARG A 1 188 ? 32.631 8.208 46.766 1.00 18.58 188 ARG A CA 1
ATOM 1338 C C . ARG A 1 188 ? 31.420 7.516 47.374 1.00 20.33 188 ARG A C 1
ATOM 1339 O O . ARG A 1 188 ? 30.480 8.187 47.839 1.00 17.75 188 ARG A O 1
ATOM 1347 N N . LEU A 1 189 ? 31.433 6.181 47.388 1.00 18.89 189 LEU A N 1
ATOM 1348 C CA . LEU A 1 189 ? 30.324 5.437 47.971 1.00 20.13 189 LEU A CA 1
ATOM 1349 C C . LEU A 1 189 ? 30.084 5.948 49.394 1.00 21.77 189 LEU A C 1
ATOM 1350 O O . LEU A 1 189 ? 28.946 6.207 49.788 1.00 22.90 189 LEU A O 1
ATOM 1355 N N . GLY A 1 190 ? 31.164 6.063 50.163 1.00 21.41 190 GLY A N 1
ATOM 1356 C CA . GLY A 1 190 ? 31.078 6.545 51.532 1.00 19.77 190 GLY A CA 1
ATOM 1357 C C . GLY A 1 190 ? 30.464 7.936 51.640 1.00 20.32 190 GLY A C 1
ATOM 1358 O O . GLY A 1 190 ? 29.613 8.198 52.505 1.00 17.43 190 GLY A O 1
ATOM 1359 N N . GLU A 1 191 ? 30.905 8.843 50.778 1.00 15.40 191 GLU A N 1
ATOM 1360 C CA . GLU A 1 191 ? 30.354 10.191 50.763 1.00 20.04 191 GLU A CA 1
ATOM 1361 C C . GLU A 1 191 ? 28.839 10.176 50.510 1.00 21.64 191 GLU A C 1
ATOM 1362 O O . GLU A 1 191 ? 28.082 10.891 51.188 1.00 23.85 191 GLU A O 1
ATOM 1368 N N . VAL A 1 192 ? 28.395 9.354 49.554 1.00 19.42 192 VAL A N 1
ATOM 1369 C CA . VAL A 1 192 ? 26.980 9.241 49.235 1.00 19.03 192 VAL A CA 1
ATOM 1370 C C . VAL A 1 192 ? 26.236 8.629 50.429 1.00 19.09 192 VAL A C 1
ATOM 1371 O O . VAL A 1 192 ? 25.193 9.135 50.849 1.00 14.33 192 VAL A O 1
ATOM 1375 N N . LYS A 1 193 ? 26.786 7.554 50.991 1.00 20.79 193 LYS A N 1
ATOM 1376 C CA . LYS A 1 193 ? 26.155 6.913 52.130 1.00 23.51 193 LYS A CA 1
ATOM 1377 C C . LYS A 1 193 ? 25.938 7.916 53.262 1.00 20.44 193 LYS A C 1
ATOM 1378 O O . LYS A 1 193 ? 24.882 7.907 53.914 1.00 25.58 193 LYS A O 1
ATOM 1384 N N . LYS A 1 194 ? 26.925 8.773 53.519 1.00 22.04 194 LYS A N 1
ATOM 1385 C CA . LYS A 1 194 ? 26.788 9.779 54.572 1.00 22.87 194 LYS A CA 1
ATOM 1386 C C . LYS A 1 194 ? 25.535 10.637 54.415 1.00 22.13 194 LYS A C 1
ATOM 1387 O O . LYS A 1 194 ? 24.798 10.831 55.367 1.00 21.69 194 LYS A O 1
ATOM 1393 N N . ARG A 1 195 ? 25.287 11.169 53.223 1.00 19.76 195 ARG A N 1
ATOM 1394 C CA . ARG A 1 195 ? 24.106 12.010 53.042 1.00 18.79 195 ARG A CA 1
ATOM 1395 C C . ARG A 1 195 ? 22.801 11.216 52.969 1.00 18.29 195 ARG A C 1
ATOM 1396 O O . ARG A 1 195 ? 21.717 11.764 53.189 1.00 17.06 195 ARG A O 1
ATOM 1404 N N . ILE A 1 196 ? 22.904 9.927 52.671 1.00 17.11 196 ILE A N 1
ATOM 1405 C CA . ILE A 1 196 ? 21.728 9.083 52.640 1.00 17.75 196 ILE A CA 1
ATOM 1406 C C . ILE A 1 196 ? 21.305 8.740 54.082 1.00 18.81 196 ILE A C 1
ATOM 1407 O O . ILE A 1 196 ? 20.124 8.544 54.352 1.00 18.89 196 ILE A O 1
ATOM 1412 N N . ASN A 1 197 ? 22.285 8.691 54.987 1.00 15.71 197 ASN A N 1
ATOM 1413 C CA . ASN A 1 197 ? 22.081 8.342 56.388 1.00 19.97 197 ASN A CA 1
ATOM 1414 C C . ASN A 1 197 ? 21.525 9.506 57.229 1.00 21.46 197 ASN A C 1
ATOM 1415 O O . ASN A 1 197 ? 21.939 9.739 58.367 1.00 23.13 197 ASN A O 1
ATOM 1420 N N . VAL A 1 198 ? 20.580 10.226 56.642 1.00 19.67 198 VAL A N 1
ATOM 1421 C CA . VAL A 1 198 ? 19.936 11.363 57.277 1.00 20.53 198 VAL A CA 1
ATOM 1422 C C . VAL A 1 198 ? 18.436 11.086 57.226 1.00 20.46 198 VAL A C 1
ATOM 1423 O O . VAL A 1 198 ? 17.858 10.865 56.158 1.00 18.16 198 VAL A O 1
ATOM 1427 N N . LEU A 1 199 ? 17.821 11.091 58.399 1.00 18.41 199 LEU A N 1
ATOM 1428 C CA . LEU A 1 199 ? 16.398 10.823 58.550 1.00 18.25 199 LEU A CA 1
ATOM 1429 C C . LEU A 1 199 ? 15.445 11.896 58.005 1.00 14.93 199 LEU A C 1
ATOM 1430 O O . LEU A 1 199 ? 15.491 13.035 58.440 1.00 18.40 199 LEU A O 1
ATOM 1435 N N . PRO A 1 200 ? 14.564 11.536 57.050 1.00 17.83 200 PRO A N 1
ATOM 1436 C CA . PRO A 1 200 ? 13.613 12.515 56.516 1.00 18.88 200 PRO A CA 1
ATOM 1437 C C . PRO A 1 200 ? 12.237 12.378 57.223 1.00 17.79 200 PRO A C 1
ATOM 1438 O O . PRO A 1 200 ? 11.387 13.254 57.092 1.00 16.28 200 PRO A O 1
ATOM 1442 N N . LEU A 1 201 ? 12.031 11.278 57.943 1.00 18.77 201 LEU A N 1
ATOM 1443 C CA . LEU A 1 201 ? 10.739 11.036 58.639 1.00 20.58 201 LEU A CA 1
ATOM 1444 C C . LEU A 1 201 ? 10.451 12.177 59.604 1.00 19.76 201 LEU A C 1
ATOM 1445 O O . LEU A 1 201 ? 11.339 12.620 60.347 1.00 18.83 201 LEU A O 1
ATOM 1450 N N . GLY A 1 202 ? 9.203 12.636 59.614 1.00 21.33 202 GLY A N 1
ATOM 1451 C CA . GLY A 1 202 ? 8.832 13.727 60.503 1.00 17.87 202 GLY A CA 1
ATOM 1452 C C . GLY A 1 202 ? 8.838 15.056 59.771 1.00 14.97 202 GLY A C 1
ATOM 1453 O O . GLY A 1 202 ? 8.888 16.111 60.399 1.00 16.23 202 GLY A O 1
ATOM 1454 N N . SER A 1 203 ? 8.824 14.987 58.436 1.00 16.02 203 SER A N 1
ATOM 1455 C CA . SER A 1 203 ? 8.788 16.143 57.554 1.00 16.04 203 SER A CA 1
ATOM 1456 C C . SER A 1 203 ? 7.345 16.350 57.111 1.00 19.46 203 SER A C 1
ATOM 1457 O O . SER A 1 203 ? 6.984 17.414 56.598 1.00 18.69 203 SER A O 1
ATOM 1460 N N . GLY A 1 204 ? 6.528 15.312 57.284 1.00 19.63 204 GLY A N 1
ATOM 1461 C CA . GLY A 1 204 ? 5.133 15.395 56.882 1.00 19.54 204 GLY A CA 1
ATOM 1462 C C . GLY A 1 204 ? 4.938 15.504 55.388 1.00 18.73 204 GLY A C 1
ATOM 1463 O O . GLY A 1 204 ? 5.767 15.035 54.599 1.00 19.10 204 GLY A O 1
ATOM 1464 N N . ALA A 1 205 ? 3.840 16.142 54.980 1.00 18.83 205 ALA A N 1
ATOM 1465 C CA . ALA A 1 205 ? 3.553 16.296 53.558 1.00 17.47 205 ALA A CA 1
ATOM 1466 C C . ALA A 1 205 ? 4.494 17.299 52.926 1.00 19.69 205 ALA A C 1
ATOM 1467 O O . ALA A 1 205 ? 4.816 17.175 51.753 1.00 20.91 205 ALA A O 1
ATOM 1469 N N . LEU A 1 206 ? 4.905 18.305 53.705 1.00 21.54 206 LEU A N 1
ATOM 1470 C CA . LEU A 1 206 ? 5.839 19.317 53.232 1.00 21.26 206 LEU A CA 1
ATOM 1471 C C . LEU A 1 206 ? 6.228 20.358 54.263 1.00 20.18 206 LEU A C 1
ATOM 1472 O O . LEU A 1 206 ? 7.322 20.916 54.177 1.00 17.79 206 LEU A O 1
ATOM 1477 N N . ALA A 1 207 ? 5.358 20.613 55.243 1.00 15.91 207 ALA A N 1
ATOM 1478 C CA . ALA A 1 207 ? 5.620 21.658 56.217 1.00 18.72 207 ALA A CA 1
ATOM 1479 C C . ALA A 1 207 ? 6.196 21.201 57.553 1.00 19.31 207 ALA A C 1
ATOM 1480 O O . ALA A 1 207 ? 6.460 22.027 58.432 1.00 22.40 207 ALA A O 1
ATOM 1482 N N . GLY A 1 208 ? 6.371 19.895 57.699 1.00 19.22 208 GLY A N 1
ATOM 1483 C CA . GLY A 1 208 ? 6.888 19.326 58.930 1.00 16.58 208 GLY A CA 1
ATOM 1484 C C . GLY A 1 208 ? 5.852 18.375 59.542 1.00 21.10 208 GLY A C 1
ATOM 1485 O O . GLY A 1 208 ? 4.800 18.094 58.956 1.00 22.27 208 GLY A O 1
ATOM 1486 N N . ASN A 1 209 ? 6.166 17.843 60.711 1.00 18.55 209 ASN A N 1
ATOM 1487 C CA . ASN A 1 209 ? 5.251 16.964 61.401 1.00 20.07 209 ASN A CA 1
ATOM 1488 C C . ASN A 1 209 ? 4.444 17.936 62.258 1.00 20.24 209 ASN A C 1
ATOM 1489 O O . ASN A 1 209 ? 5.027 18.794 62.917 1.00 21.74 209 ASN A O 1
ATOM 1494 N N . PRO A 1 210 ? 3.102 17.812 62.279 1.00 22.85 210 PRO A N 1
ATOM 1495 C CA . PRO A 1 210 ? 2.283 18.740 63.076 1.00 23.66 210 PRO A CA 1
ATOM 1496 C C . PRO A 1 210 ? 2.025 18.390 64.533 1.00 26.82 210 PRO A C 1
ATOM 1497 O O . PRO A 1 210 ? 1.344 19.141 65.233 1.00 27.98 210 PRO A O 1
ATOM 1501 N N . LEU A 1 211 ? 2.577 17.273 65.001 1.00 27.34 211 LEU A N 1
ATOM 1502 C CA . LEU A 1 211 ? 2.329 16.832 66.359 1.00 30.09 211 LEU A CA 1
ATOM 1503 C C . LEU A 1 211 ? 3.540 16.831 67.272 1.00 29.89 211 LEU A C 1
ATOM 1504 O O . LEU A 1 211 ? 3.543 16.209 68.326 1.00 27.76 211 LEU A O 1
ATOM 1509 N N . ASP A 1 212 ? 4.573 17.549 66.859 1.00 31.35 212 ASP A N 1
ATOM 1510 C CA . ASP A 1 212 ? 5.776 17.662 67.652 1.00 31.89 212 ASP A CA 1
ATOM 1511 C C . ASP A 1 212 ? 6.393 16.280 67.862 1.00 30.64 212 ASP A C 1
ATOM 1512 O O . ASP A 1 212 ? 6.908 15.985 68.930 1.00 31.84 212 ASP A O 1
ATOM 1517 N N . ILE A 1 213 ? 6.317 15.426 66.846 1.00 28.42 213 ILE A N 1
ATOM 1518 C CA . ILE A 1 213 ? 6.900 14.087 66.927 1.00 26.56 213 ILE A CA 1
ATOM 1519 C C . ILE A 1 213 ? 8.368 14.291 67.347 1.00 25.71 213 ILE A C 1
ATOM 1520 O O . ILE A 1 213 ? 8.985 15.289 66.973 1.00 26.01 213 ILE A O 1
ATOM 1525 N N . ASP A 1 214 ? 8.909 13.369 68.137 1.00 22.62 214 ASP A N 1
ATOM 1526 C CA . ASP A 1 214 ? 10.288 13.454 68.614 1.00 21.04 214 ASP A CA 1
ATOM 1527 C C . ASP A 1 214 ? 11.203 12.886 67.511 1.00 19.46 214 ASP A C 1
ATOM 1528 O O . ASP A 1 214 ? 11.445 11.683 67.435 1.00 16.34 214 ASP A O 1
ATOM 1533 N N . ARG A 1 215 ? 11.689 13.766 66.657 1.00 17.00 215 ARG A N 1
ATOM 1534 C CA . ARG A 1 215 ? 12.534 13.324 65.552 1.00 20.02 215 ARG A CA 1
ATOM 1535 C C . ARG A 1 215 ? 13.876 12.704 65.946 1.00 19.35 215 ARG A C 1
ATOM 1536 O O . ARG A 1 215 ? 14.411 11.883 65.211 1.00 22.82 215 ARG A O 1
ATOM 1544 N N . GLU A 1 216 ? 14.418 13.080 67.100 1.00 24.22 216 GLU A N 1
ATOM 1545 C CA . GLU A 1 216 ? 15.676 12.501 67.578 1.00 23.38 216 GLU A CA 1
ATOM 1546 C C . GLU A 1 216 ? 15.420 11.029 67.903 1.00 22.79 216 GLU A C 1
ATOM 1547 O O . GLU A 1 216 ? 16.223 10.144 67.577 1.00 21.67 216 GLU A O 1
ATOM 1553 N N . MET A 1 217 ? 14.280 10.759 68.533 1.00 21.84 217 MET A N 1
ATOM 1554 C CA . MET A 1 217 ? 13.926 9.397 68.890 1.00 21.90 217 MET A CA 1
ATOM 1555 C C . MET A 1 217 ? 13.766 8.524 67.657 1.00 18.40 217 MET A C 1
ATOM 1556 O O . MET A 1 217 ? 14.191 7.372 67.667 1.00 19.65 217 MET A O 1
ATOM 1561 N N . LEU A 1 218 ? 13.122 9.058 66.619 1.00 19.77 218 LEU A N 1
ATOM 1562 C CA . LEU A 1 218 ? 12.939 8.336 65.360 1.00 20.59 218 LEU A CA 1
ATOM 1563 C C . LEU A 1 218 ? 14.325 8.026 64.777 1.00 20.05 218 LEU A C 1
ATOM 1564 O O . LEU A 1 218 ? 14.583 6.929 64.271 1.00 19.55 218 LEU A O 1
ATOM 1569 N N . ARG A 1 219 ? 15.206 9.012 64.850 1.00 20.21 219 ARG A N 1
ATOM 1570 C CA . ARG A 1 219 ? 16.567 8.867 64.331 1.00 20.77 219 ARG A CA 1
ATOM 1571 C C . ARG A 1 219 ? 17.326 7.714 64.997 1.00 19.53 219 ARG A C 1
ATOM 1572 O O . ARG A 1 219 ? 17.973 6.903 64.333 1.00 21.18 219 ARG A O 1
ATOM 1580 N N . SER A 1 220 ? 17.247 7.669 66.318 1.00 19.77 220 SER A N 1
ATOM 1581 C CA . SER A 1 220 ? 17.935 6.654 67.105 1.00 21.11 220 SER A CA 1
ATOM 1582 C C . SER A 1 220 ? 17.334 5.285 66.840 1.00 20.94 220 SER A C 1
ATOM 1583 O O . SER A 1 220 ? 18.055 4.295 66.689 1.00 23.97 220 SER A O 1
ATOM 1586 N N . GLU A 1 221 ? 16.010 5.224 66.781 1.00 22.15 221 GLU A N 1
ATOM 1587 C CA . GLU A 1 221 ? 15.329 3.963 66.528 1.00 22.95 221 GLU A CA 1
ATOM 1588 C C . GLU A 1 221 ? 15.633 3.407 65.129 1.00 23.24 221 GLU A C 1
ATOM 1589 O O . GLU A 1 221 ? 15.791 2.193 64.967 1.00 22.13 221 GLU A O 1
ATOM 1595 N N . LEU A 1 222 ? 15.702 4.282 64.125 1.00 21.65 222 LEU A N 1
ATOM 1596 C CA . LEU A 1 222 ? 15.974 3.836 62.755 1.00 20.30 222 LEU A CA 1
ATOM 1597 C C . LEU A 1 222 ? 17.471 3.817 62.440 1.00 22.30 222 LEU A C 1
ATOM 1598 O O . LEU A 1 222 ? 17.884 3.446 61.334 1.00 21.78 222 LEU A O 1
ATOM 1603 N N . GLU A 1 223 ? 18.269 4.227 63.421 1.00 21.95 223 GLU A N 1
ATOM 1604 C CA . GLU A 1 223 ? 19.722 4.268 63.309 1.00 22.89 223 GLU A CA 1
ATOM 1605 C C . GLU A 1 223 ? 20.278 5.150 62.207 1.00 23.05 223 GLU A C 1
ATOM 1606 O O . GLU A 1 223 ? 21.258 4.796 61.536 1.00 21.76 223 GLU A O 1
ATOM 1612 N N . PHE A 1 224 ? 19.651 6.312 62.027 1.00 24.15 224 PHE A N 1
ATOM 1613 C CA . PHE A 1 224 ? 20.137 7.301 61.060 1.00 22.82 224 PHE A CA 1
ATOM 1614 C C . PHE A 1 224 ? 21.177 8.121 61.848 1.00 23.00 224 PHE A C 1
ATOM 1615 O O . PHE A 1 224 ? 21.120 8.185 63.079 1.00 18.16 224 PHE A O 1
ATOM 1623 N N . ALA A 1 225 ? 22.142 8.716 61.145 1.00 21.96 225 ALA A N 1
ATOM 1624 C CA . ALA A 1 225 ? 23.199 9.505 61.777 1.00 19.42 225 ALA A CA 1
ATOM 1625 C C . ALA A 1 225 ? 22.749 10.886 62.259 1.00 22.09 225 ALA A C 1
ATOM 1626 O O . ALA A 1 225 ? 23.313 11.420 63.219 1.00 18.22 225 ALA A O 1
ATOM 1628 N N . SER A 1 226 ? 21.758 11.469 61.585 1.00 20.78 226 SER A N 1
ATOM 1629 C CA . SER A 1 226 ? 21.238 12.800 61.940 1.00 20.77 226 SER A CA 1
ATOM 1630 C C . SER A 1 226 ? 19.860 12.988 61.301 1.00 18.62 226 SER A C 1
ATOM 1631 O O . SER A 1 226 ? 19.363 12.084 60.614 1.00 18.99 226 SER A O 1
ATOM 1634 N N . ILE A 1 227 ? 19.247 14.151 61.506 1.00 19.85 227 ILE A N 1
ATOM 1635 C CA . ILE A 1 227 ? 17.929 14.385 60.922 1.00 20.75 227 ILE A CA 1
ATOM 1636 C C . ILE A 1 227 ? 17.958 15.481 59.881 1.00 21.93 227 ILE A C 1
ATOM 1637 O O . ILE A 1 227 ? 18.833 16.351 59.905 1.00 17.06 227 ILE A O 1
ATOM 1642 N N . SER A 1 228 ? 17.002 15.407 58.954 1.00 21.89 228 SER A N 1
ATOM 1643 C CA . SER A 1 228 ? 16.877 16.368 57.872 1.00 18.93 228 SER A CA 1
ATOM 1644 C C . SER A 1 228 ? 16.648 17.763 58.412 1.00 20.13 228 SER A C 1
ATOM 1645 O O . SER A 1 228 ? 15.923 17.965 59.387 1.00 14.23 228 SER A O 1
ATOM 1648 N N . LEU A 1 229 ? 17.277 18.735 57.762 1.00 16.47 229 LEU A N 1
ATOM 1649 C CA . LEU A 1 229 ? 17.192 20.123 58.211 1.00 19.06 229 LEU A CA 1
ATOM 1650 C C . LEU A 1 229 ? 15.922 20.909 57.853 1.00 19.51 229 LEU A C 1
ATOM 1651 O O . LEU A 1 229 ? 15.486 21.762 58.628 1.00 18.73 229 LEU A O 1
ATOM 1656 N N . ASN A 1 230 ? 15.329 20.602 56.694 1.00 17.12 230 ASN A N 1
ATOM 1657 C CA . ASN A 1 230 ? 14.167 21.337 56.184 1.00 19.05 230 ASN A CA 1
ATOM 1658 C C . ASN A 1 230 ? 13.122 20.415 55.545 1.00 19.93 230 ASN A C 1
ATOM 1659 O O . ASN A 1 230 ? 13.390 19.731 54.560 1.00 18.23 230 ASN A O 1
ATOM 1664 N N . SER A 1 231 ? 11.913 20.432 56.105 1.00 18.55 231 SER A N 1
ATOM 1665 C CA . SER A 1 231 ? 10.829 19.585 55.636 1.00 17.85 231 SER A CA 1
ATOM 1666 C C . SER A 1 231 ? 10.538 19.650 54.141 1.00 17.00 231 SER A C 1
ATOM 1667 O O . SER A 1 231 ? 10.302 18.620 53.526 1.00 16.82 231 SER A O 1
ATOM 1670 N N . MET A 1 232 ? 10.529 20.847 53.561 1.00 15.83 232 MET A N 1
ATOM 1671 C CA . MET A 1 232 ? 10.256 20.983 52.131 1.00 17.51 232 MET A CA 1
ATOM 1672 C C . MET A 1 232 ? 11.332 20.281 51.295 1.00 19.91 232 MET A C 1
ATOM 1673 O O . MET A 1 232 ? 11.033 19.574 50.328 1.00 17.80 232 MET A O 1
ATOM 1678 N N . ASP A 1 233 ? 12.584 20.485 51.679 1.00 20.57 233 ASP A N 1
ATOM 1679 C CA . ASP A 1 233 ? 13.701 19.847 50.985 1.00 19.19 233 ASP A CA 1
ATOM 1680 C C . ASP A 1 233 ? 13.701 18.323 51.218 1.00 18.00 233 ASP A C 1
ATOM 1681 O O . ASP A 1 233 ? 13.900 17.537 50.295 1.00 15.32 233 ASP A O 1
ATOM 1686 N N . ALA A 1 234 ? 13.457 17.910 52.460 1.00 18.68 234 ALA A N 1
ATOM 1687 C CA . ALA A 1 234 ? 13.479 16.494 52.809 1.00 17.71 234 ALA A CA 1
ATOM 1688 C C . ALA A 1 234 ? 12.520 15.652 51.964 1.00 19.12 234 ALA A C 1
ATOM 1689 O O . ALA A 1 234 ? 12.839 14.515 51.579 1.00 19.18 234 ALA A O 1
ATOM 1691 N N . ILE A 1 235 ? 11.350 16.209 51.675 1.00 15.29 235 ILE A N 1
ATOM 1692 C CA . ILE A 1 235 ? 10.339 15.513 50.893 1.00 20.98 235 ILE A CA 1
ATOM 1693 C C . ILE A 1 235 ? 10.451 15.683 49.388 1.00 17.61 235 ILE A C 1
ATOM 1694 O O . ILE A 1 235 ? 9.980 14.828 48.663 1.00 17.11 235 ILE A O 1
ATOM 1699 N N . SER A 1 236 ? 11.070 16.778 48.934 1.00 17.19 236 SER A N 1
ATOM 1700 C CA . SER A 1 236 ? 11.169 17.104 47.501 1.00 17.65 236 SER A CA 1
ATOM 1701 C C . SER A 1 236 ? 12.444 16.640 46.802 1.00 19.72 236 SER A C 1
ATOM 1702 O O . SER A 1 236 ? 12.418 16.299 45.623 1.00 15.80 236 SER A O 1
ATOM 1705 N N . GLU A 1 237 ? 13.558 16.673 47.518 1.00 17.12 237 GLU A N 1
ATOM 1706 C CA . GLU A 1 237 ? 14.838 16.306 46.912 1.00 20.41 237 GLU A CA 1
ATOM 1707 C C . GLU A 1 237 ? 15.075 14.828 46.662 1.00 17.72 237 GLU A C 1
ATOM 1708 O O . GLU A 1 237 ? 14.577 13.956 47.368 1.00 15.69 237 GLU A O 1
ATOM 1714 N N . ARG A 1 238 ? 15.835 14.551 45.615 1.00 15.68 238 ARG A N 1
ATOM 1715 C CA . ARG A 1 238 ? 16.209 13.189 45.311 1.00 12.34 238 ARG A CA 1
ATOM 1716 C C . ARG A 1 238 ? 17.718 13.253 44.970 1.00 14.60 238 ARG A C 1
ATOM 1717 O O . ARG A 1 238 ? 18.184 12.574 44.090 1.00 15.04 238 ARG A O 1
ATOM 1725 N N . ASP A 1 239 ? 18.451 14.118 45.688 1.00 18.66 239 ASP A N 1
ATOM 1726 C CA . ASP A 1 239 ? 19.911 14.257 45.540 1.00 17.08 239 ASP A CA 1
ATOM 1727 C C . ASP A 1 239 ? 20.535 12.902 45.814 1.00 17.29 239 ASP A C 1
ATOM 1728 O O . ASP A 1 239 ? 21.456 12.447 45.112 1.00 16.79 239 ASP A O 1
ATOM 1733 N N . PHE A 1 240 ? 20.023 12.257 46.856 1.00 14.14 240 PHE A N 1
ATOM 1734 C CA . PHE A 1 240 ? 20.546 10.973 47.261 1.00 14.12 240 PHE A CA 1
ATOM 1735 C C . PHE A 1 240 ? 20.398 9.916 46.176 1.00 15.17 240 PHE A C 1
ATOM 1736 O O . PHE A 1 240 ? 21.217 9.002 46.100 1.00 17.89 240 PHE A O 1
ATOM 1744 N N . VAL A 1 241 ? 19.391 10.053 45.313 1.00 15.16 241 VAL A N 1
ATOM 1745 C CA . VAL A 1 241 ? 19.222 9.105 44.208 1.00 14.75 241 VAL A CA 1
ATOM 1746 C C . VAL A 1 241 ? 20.252 9.507 43.141 1.00 17.06 241 VAL A C 1
ATOM 1747 O O . VAL A 1 241 ? 21.057 8.683 42.705 1.00 13.16 241 VAL A O 1
ATOM 1751 N N . VAL A 1 242 ? 20.239 10.776 42.743 1.00 17.93 242 VAL A N 1
ATOM 1752 C CA . VAL A 1 242 ? 21.176 11.238 41.722 1.00 18.17 242 VAL A CA 1
ATOM 1753 C C . VAL A 1 242 ? 22.604 10.831 42.054 1.00 18.12 242 VAL A C 1
ATOM 1754 O O . VAL A 1 242 ? 23.276 10.209 41.233 1.00 21.80 242 VAL A O 1
ATOM 1758 N N . GLU A 1 243 ? 23.061 11.214 43.248 1.00 16.26 243 GLU A N 1
ATOM 1759 C CA . GLU A 1 243 ? 24.401 10.918 43.760 1.00 20.13 243 GLU A CA 1
ATOM 1760 C C . GLU A 1 243 ? 24.783 9.464 43.633 1.00 20.52 243 GLU A C 1
ATOM 1761 O O . GLU A 1 243 ? 25.883 9.108 43.184 1.00 18.52 243 GLU A O 1
ATOM 1767 N N . PHE A 1 244 ? 23.887 8.631 44.141 1.00 17.06 244 PHE A N 1
ATOM 1768 C CA . PHE A 1 244 ? 24.086 7.200 44.109 1.00 16.17 244 PHE A CA 1
ATOM 1769 C C . PHE A 1 244 ? 24.242 6.783 42.668 1.00 14.68 244 PHE A C 1
ATOM 1770 O O . PHE A 1 244 ? 25.058 5.938 42.353 1.00 14.93 244 PHE A O 1
ATOM 1778 N N . LEU A 1 245 ? 23.453 7.388 41.790 1.00 15.50 245 LEU A N 1
ATOM 1779 C CA . LEU A 1 245 ? 23.529 7.030 40.386 1.00 18.31 245 LEU A CA 1
ATOM 1780 C C . LEU A 1 245 ? 24.816 7.537 39.721 1.00 16.23 245 LEU A C 1
ATOM 1781 O O . LEU A 1 245 ? 25.318 6.899 38.782 1.00 20.13 245 LEU A O 1
ATOM 1786 N N . SER A 1 246 ? 25.348 8.669 40.187 1.00 16.07 246 SER A N 1
ATOM 1787 C CA . SER A 1 246 ? 26.609 9.204 39.642 1.00 18.09 246 SER A CA 1
ATOM 1788 C C . SER A 1 246 ? 27.762 8.303 40.104 1.00 18.99 246 SER A C 1
ATOM 1789 O O . SER A 1 246 ? 28.687 7.989 39.345 1.00 14.08 246 SER A O 1
ATOM 1792 N N . PHE A 1 247 ? 27.730 7.928 41.373 1.00 16.56 247 PHE A N 1
ATOM 1793 C CA . PHE A 1 247 ? 28.728 7.005 41.935 1.00 17.00 247 PHE A CA 1
ATOM 1794 C C . PHE A 1 247 ? 28.677 5.696 41.125 1.00 17.55 247 PHE A C 1
ATOM 1795 O O . PHE A 1 247 ? 29.708 5.188 40.638 1.00 20.39 247 PHE A O 1
ATOM 1803 N N . ALA A 1 248 ? 27.472 5.160 40.959 1.00 14.13 248 ALA A N 1
ATOM 1804 C CA . ALA A 1 248 ? 27.294 3.903 40.220 1.00 16.39 248 ALA A CA 1
ATOM 1805 C C . ALA A 1 248 ? 27.817 3.971 38.786 1.00 16.24 248 ALA A C 1
ATOM 1806 O O . ALA A 1 248 ? 28.455 3.034 38.307 1.00 14.53 248 ALA A O 1
ATOM 1808 N N . THR A 1 249 ? 27.536 5.084 38.117 1.00 17.66 249 THR A N 1
ATOM 1809 C CA . THR A 1 249 ? 27.944 5.273 36.731 1.00 15.33 249 THR A CA 1
ATOM 1810 C C . THR A 1 249 ? 29.463 5.366 36.591 1.00 16.81 249 THR A C 1
ATOM 1811 O O . THR A 1 249 ? 30.031 4.704 35.728 1.00 17.80 249 THR A O 1
ATOM 1815 N N . LEU A 1 250 ? 30.127 6.176 37.424 1.00 15.63 250 LEU A N 1
ATOM 1816 C CA . LEU A 1 250 ? 31.591 6.291 37.318 1.00 20.11 250 LEU A CA 1
ATOM 1817 C C . LEU A 1 250 ? 32.210 4.914 37.631 1.00 19.40 250 LEU A C 1
ATOM 1818 O O . LEU A 1 250 ? 33.193 4.504 37.006 1.00 14.08 250 LEU A O 1
ATOM 1823 N N . LEU A 1 251 ? 31.634 4.214 38.604 1.00 16.51 251 LEU A N 1
ATOM 1824 C CA . LEU A 1 251 ? 32.101 2.869 38.951 1.00 19.26 251 LEU A CA 1
ATOM 1825 C C . LEU A 1 251 ? 31.978 2.007 37.689 1.00 21.70 251 LEU A C 1
ATOM 1826 O O . LEU A 1 251 ? 32.929 1.298 37.313 1.00 22.45 251 LEU A O 1
ATOM 1831 N N . MET A 1 252 ? 30.831 2.082 37.010 1.00 18.09 252 MET A N 1
ATOM 1832 C CA . MET A 1 252 ? 30.674 1.298 35.788 1.00 19.16 252 MET A CA 1
ATOM 1833 C C . MET A 1 252 ? 31.651 1.720 34.681 1.00 19.10 252 MET A C 1
ATOM 1834 O O . MET A 1 252 ? 32.108 0.879 33.900 1.00 19.81 252 MET A O 1
ATOM 1839 N N . ILE A 1 253 ? 31.984 3.004 34.614 1.00 17.01 253 ILE A N 1
ATOM 1840 C CA . ILE A 1 253 ? 32.930 3.478 33.595 1.00 18.92 253 ILE A CA 1
ATOM 1841 C C . ILE A 1 253 ? 34.241 2.738 33.818 1.00 19.82 253 ILE A C 1
ATOM 1842 O O . ILE A 1 253 ? 34.866 2.249 32.863 1.00 19.10 253 ILE A O 1
ATOM 1847 N N . HIS A 1 254 ? 34.669 2.675 35.083 1.00 17.26 254 HIS A N 1
ATOM 1848 C CA . HIS A 1 254 ? 35.913 1.999 35.430 1.00 21.58 254 HIS A CA 1
ATOM 1849 C C . HIS A 1 254 ? 35.888 0.538 35.016 1.00 20.83 254 HIS A C 1
ATOM 1850 O O . HIS A 1 254 ? 36.845 0.045 34.415 1.00 20.06 254 HIS A O 1
ATOM 1857 N N . LEU A 1 255 ? 34.792 -0.141 35.324 1.00 15.90 255 LEU A N 1
ATOM 1858 C CA . LEU A 1 255 ? 34.650 -1.549 34.975 1.00 18.95 255 LEU A CA 1
ATOM 1859 C C . LEU A 1 255 ? 34.564 -1.788 33.467 1.00 18.48 255 LEU A C 1
ATOM 1860 O O . LEU A 1 255 ? 34.938 -2.848 33.010 1.00 16.46 255 LEU A O 1
ATOM 1865 N N . SER A 1 256 ? 34.051 -0.821 32.701 1.00 19.12 256 SER A N 1
ATOM 1866 C CA . SER A 1 256 ? 33.929 -1.011 31.255 1.00 18.45 256 SER A CA 1
ATOM 1867 C C . SER A 1 256 ? 35.292 -0.848 30.602 1.00 17.11 256 SER A C 1
ATOM 1868 O O . SER A 1 256 ? 35.546 -1.368 29.502 1.00 19.04 256 SER A O 1
ATOM 1871 N N . LYS A 1 257 ? 36.162 -0.121 31.286 1.00 15.44 257 LYS A N 1
ATOM 1872 C CA . LYS A 1 257 ? 37.514 0.118 30.804 1.00 21.28 257 LYS A CA 1
ATOM 1873 C C . LYS A 1 257 ? 38.357 -1.123 31.094 1.00 19.89 257 LYS A C 1
ATOM 1874 O O . LYS A 1 257 ? 39.137 -1.584 30.245 1.00 20.12 257 LYS A O 1
ATOM 1880 N N . MET A 1 258 ? 38.200 -1.669 32.293 1.00 17.62 258 MET A N 1
ATOM 1881 C CA . MET A 1 258 ? 38.928 -2.884 32.669 1.00 18.09 258 MET A CA 1
ATOM 1882 C C . MET A 1 258 ? 38.389 -4.014 31.798 1.00 17.55 258 MET A C 1
ATOM 1883 O O . MET A 1 258 ? 39.136 -4.892 31.378 1.00 18.64 258 MET A O 1
ATOM 1888 N N . ALA A 1 259 ? 37.092 -3.983 31.505 1.00 17.49 259 ALA A N 1
ATOM 1889 C CA . ALA A 1 259 ? 36.499 -5.026 30.665 1.00 21.10 259 ALA A CA 1
ATOM 1890 C C . ALA A 1 259 ? 37.110 -4.949 29.255 1.00 21.46 259 ALA A C 1
ATOM 1891 O O . ALA A 1 259 ? 37.462 -5.971 28.673 1.00 20.80 259 ALA A O 1
ATOM 1893 N N . GLU A 1 260 ? 37.210 -3.728 28.726 1.00 21.40 260 GLU A N 1
ATOM 1894 C CA . GLU A 1 260 ? 37.770 -3.474 27.393 1.00 23.93 260 GLU A CA 1
ATOM 1895 C C . GLU A 1 260 ? 39.183 -4.057 27.356 1.00 22.07 260 GLU A C 1
ATOM 1896 O O . GLU A 1 260 ? 39.519 -4.798 26.434 1.00 24.15 260 GLU A O 1
ATOM 1902 N N . ASP A 1 261 ? 39.995 -3.722 28.363 1.00 24.43 261 ASP A N 1
ATOM 1903 C CA . ASP A 1 261 ? 41.374 -4.224 28.458 1.00 25.63 261 ASP A CA 1
ATOM 1904 C C . ASP A 1 261 ? 41.449 -5.750 28.407 1.00 23.94 261 ASP A C 1
ATOM 1905 O O . ASP A 1 261 ? 42.194 -6.325 27.610 1.00 19.44 261 ASP A O 1
ATOM 1910 N N . LEU A 1 262 ? 40.682 -6.397 29.280 1.00 20.09 262 LEU A N 1
ATOM 1911 C CA . LEU A 1 262 ? 40.694 -7.848 29.375 1.00 19.64 262 LEU A CA 1
ATOM 1912 C C . LEU A 1 262 ? 40.109 -8.562 28.149 1.00 24.75 262 LEU A C 1
ATOM 1913 O O . LEU A 1 262 ? 40.577 -9.637 27.744 1.00 25.00 262 LEU A O 1
ATOM 1918 N N . ILE A 1 263 ? 39.103 -7.967 27.532 1.00 21.89 263 ILE A N 1
ATOM 1919 C CA . ILE A 1 263 ? 38.519 -8.595 26.360 1.00 23.84 263 ILE A CA 1
ATOM 1920 C C . ILE A 1 263 ? 39.598 -8.591 25.274 1.00 22.08 263 ILE A C 1
ATOM 1921 O O . ILE A 1 263 ? 39.809 -9.593 24.612 1.00 23.70 263 ILE A O 1
ATOM 1926 N N . ILE A 1 264 ? 40.290 -7.475 25.129 1.00 21.28 264 ILE A N 1
ATOM 1927 C CA . ILE A 1 264 ? 41.337 -7.347 24.120 1.00 22.95 264 ILE A CA 1
ATOM 1928 C C . ILE A 1 264 ? 42.519 -8.255 24.443 1.00 27.41 264 ILE A C 1
ATOM 1929 O O . ILE A 1 264 ? 43.033 -8.942 23.557 1.00 29.56 264 ILE A O 1
ATOM 1934 N N . TYR A 1 265 ? 42.931 -8.274 25.711 1.00 24.50 265 TYR A N 1
ATOM 1935 C CA . TYR A 1 265 ? 44.044 -9.103 26.151 1.00 24.79 265 TYR A CA 1
ATOM 1936 C C . TYR A 1 265 ? 43.713 -10.563 25.981 1.00 26.25 265 TYR A C 1
ATOM 1937 O O . TYR A 1 265 ? 44.614 -11.405 25.903 1.00 26.16 265 TYR A O 1
ATOM 1946 N N . SER A 1 266 ? 42.421 -10.868 25.931 1.00 23.38 266 SER A N 1
ATOM 1947 C CA . SER A 1 266 ? 41.987 -12.246 25.796 1.00 23.79 266 SER A CA 1
ATOM 1948 C C . SER A 1 266 ? 41.867 -12.695 24.343 1.00 22.89 266 SER A C 1
ATOM 1949 O O . SER A 1 266 ? 41.596 -13.853 24.086 1.00 22.40 266 SER A O 1
ATOM 1952 N N . THR A 1 267 ? 42.058 -11.790 23.389 1.00 24.59 267 THR A N 1
ATOM 1953 C CA . THR A 1 267 ? 41.973 -12.197 21.986 1.00 26.26 267 THR A CA 1
ATOM 1954 C C . THR A 1 267 ? 43.089 -13.191 21.696 1.00 26.64 267 THR A C 1
ATOM 1955 O O . THR A 1 267 ? 44.051 -13.263 22.438 1.00 24.35 267 THR A O 1
ATOM 1959 N N . SER A 1 268 ? 42.961 -13.955 20.616 1.00 28.77 268 SER A N 1
ATOM 1960 C CA . SER A 1 268 ? 44.017 -14.900 20.264 1.00 30.26 268 SER A CA 1
ATOM 1961 C C . SER A 1 268 ? 45.194 -14.090 19.754 1.00 27.66 268 SER A C 1
ATOM 1962 O O . SER A 1 268 ? 46.344 -14.489 19.893 1.00 29.42 268 SER A O 1
ATOM 1965 N N . GLU A 1 269 ? 44.901 -12.940 19.165 1.00 27.73 269 GLU A N 1
ATOM 1966 C CA . GLU A 1 269 ? 45.944 -12.072 18.633 1.00 27.01 269 GLU A CA 1
ATOM 1967 C C . GLU A 1 269 ? 46.847 -11.561 19.754 1.00 28.23 269 GLU A C 1
ATOM 1968 O O . GLU A 1 269 ? 48.073 -11.569 19.626 1.00 26.70 269 GLU A O 1
ATOM 1974 N N . PHE A 1 270 ? 46.257 -11.083 20.845 1.00 24.48 270 PHE A N 1
ATOM 1975 C CA . PHE A 1 270 ? 47.083 -10.629 21.966 1.00 25.10 270 PHE A CA 1
ATOM 1976 C C . PHE A 1 270 ? 47.589 -11.879 22.716 1.00 26.78 270 PHE A C 1
ATOM 1977 O O . PHE A 1 270 ? 48.780 -12.011 22.993 1.00 28.39 270 PHE A O 1
ATOM 1985 N N . GLY A 1 271 ? 46.666 -12.783 23.033 1.00 27.59 271 GLY A N 1
ATOM 1986 C CA . GLY A 1 271 ? 46.995 -14.029 23.714 1.00 30.23 271 GLY A CA 1
ATOM 1987 C C . GLY A 1 271 ? 47.496 -13.956 25.147 1.00 28.53 271 GLY A C 1
ATOM 1988 O O . GLY A 1 271 ? 48.045 -14.929 25.668 1.00 26.19 271 GLY A O 1
ATOM 1989 N N . PHE A 1 272 ? 47.270 -12.828 25.806 1.00 29.08 272 PHE A N 1
ATOM 1990 C CA . PHE A 1 272 ? 47.764 -12.641 27.163 1.00 28.08 272 PHE A CA 1
ATOM 1991 C C . PHE A 1 272 ? 47.088 -13.433 28.251 1.00 28.42 272 PHE A C 1
ATOM 1992 O O . PHE A 1 272 ? 47.730 -13.834 29.217 1.00 28.10 272 PHE A O 1
ATOM 2000 N N . LEU A 1 273 ? 45.798 -13.672 28.104 1.00 28.84 273 LEU A N 1
ATOM 2001 C CA . LEU A 1 273 ? 45.087 -14.375 29.144 1.00 28.07 273 LEU A CA 1
ATOM 2002 C C . LEU A 1 273 ? 43.861 -15.086 28.632 1.00 27.25 273 LEU A C 1
ATOM 2003 O O . LEU A 1 273 ? 43.404 -14.849 27.517 1.00 28.35 273 LEU A O 1
ATOM 2008 N N . THR A 1 274 ? 43.315 -15.943 29.476 1.00 28.76 274 THR A N 1
ATOM 2009 C CA . THR A 1 274 ? 42.131 -16.702 29.127 1.00 30.18 274 THR A CA 1
ATOM 2010 C C . THR A 1 274 ? 41.216 -16.758 30.331 1.00 29.27 274 THR A C 1
ATOM 2011 O O . THR A 1 274 ? 41.664 -17.079 31.433 1.00 26.06 274 THR A O 1
ATOM 2015 N N . LEU A 1 275 ? 39.946 -16.431 30.133 1.00 28.06 275 LEU A N 1
ATOM 2016 C CA . LEU A 1 275 ? 38.991 -16.482 31.232 1.00 30.56 275 LEU A CA 1
ATOM 2017 C C . LEU A 1 275 ? 38.617 -17.922 31.519 1.00 28.47 275 LEU A C 1
ATOM 2018 O O . LEU A 1 275 ? 38.734 -18.800 30.649 1.00 29.44 275 LEU A O 1
ATOM 2023 N N . SER A 1 276 ? 38.155 -18.167 32.737 1.00 27.06 276 SER A N 1
ATOM 2024 C CA . SER A 1 276 ? 37.737 -19.505 33.124 1.00 26.59 276 SER A CA 1
ATOM 2025 C C . SER A 1 276 ? 36.473 -19.828 32.335 1.00 27.34 276 SER A C 1
ATOM 2026 O O . SER A 1 276 ? 35.851 -18.936 31.731 1.00 28.17 276 SER A O 1
ATOM 2029 N N . ASP A 1 277 ? 36.086 -21.100 32.348 1.00 26.66 277 ASP A N 1
ATOM 2030 C CA . ASP A 1 277 ? 34.898 -21.545 31.635 1.00 28.46 277 ASP A CA 1
ATOM 2031 C C . ASP A 1 277 ? 33.630 -20.965 32.259 1.00 29.14 277 ASP A C 1
ATOM 2032 O O . ASP A 1 277 ? 32.651 -20.697 31.563 1.00 30.11 277 ASP A O 1
ATOM 2037 N N . ALA A 1 278 ? 33.657 -20.765 33.572 1.00 26.40 278 ALA A N 1
ATOM 2038 C CA . ALA A 1 278 ? 32.490 -20.233 34.269 1.00 27.93 278 ALA A CA 1
ATOM 2039 C C . ALA A 1 278 ? 32.131 -18.824 33.802 1.00 26.65 278 ALA A C 1
ATOM 2040 O O . ALA A 1 278 ? 30.965 -18.440 33.837 1.00 25.96 278 ALA A O 1
ATOM 2042 N N . PHE A 1 279 ? 33.134 -18.066 33.369 1.00 23.47 279 PHE A N 1
ATOM 2043 C CA . PHE A 1 279 ? 32.908 -16.689 32.943 1.00 25.58 279 PHE A CA 1
ATOM 2044 C C . PHE A 1 279 ? 33.051 -16.436 31.447 1.00 25.02 279 PHE A C 1
ATOM 2045 O O . PHE A 1 279 ? 33.169 -15.291 31.013 1.00 23.47 279 PHE A O 1
ATOM 2053 N N . SER A 1 280 ? 33.016 -17.507 30.665 1.00 24.98 280 SER A N 1
ATOM 2054 C CA . SER A 1 280 ? 33.112 -17.404 29.223 1.00 29.76 280 SER A CA 1
ATOM 2055 C C . SER A 1 280 ? 32.164 -18.429 28.600 1.00 33.28 280 SER A C 1
ATOM 2056 O O . SER A 1 280 ? 31.526 -19.224 29.310 1.00 34.46 280 SER A O 1
ATOM 2059 N N . THR A 1 281 ? 32.055 -18.391 27.278 1.00 33.49 281 THR A N 1
ATOM 2060 C CA . THR A 1 281 ? 31.209 -19.322 26.554 1.00 34.28 281 THR A CA 1
ATOM 2061 C C . THR A 1 281 ? 32.026 -19.817 25.361 1.00 36.90 281 THR A C 1
ATOM 2062 O O . THR A 1 281 ? 33.046 -19.224 25.017 1.00 33.88 281 THR A O 1
ATOM 2066 N N . GLY A 1 282 ? 31.572 -20.904 24.737 1.00 41.06 282 GLY A N 1
ATOM 2067 C CA . GLY A 1 282 ? 32.273 -21.453 23.587 1.00 45.07 282 GLY A CA 1
ATOM 2068 C C . GLY A 1 282 ? 31.500 -22.556 22.884 1.00 48.37 282 GLY A C 1
ATOM 2069 O O . GLY A 1 282 ? 30.309 -22.752 23.137 1.00 48.28 282 GLY A O 1
ATOM 2070 N N . ALA A 1 283 ? 32.183 -23.276 21.996 1.00 51.39 283 ALA A N 1
ATOM 2071 C CA . ALA A 1 283 ? 31.582 -24.371 21.236 1.00 53.25 283 ALA A CA 1
ATOM 2072 C C . ALA A 1 283 ? 32.527 -25.566 21.178 1.00 54.52 283 ALA A C 1
ATOM 2073 O O . ALA A 1 283 ? 33.749 -25.409 21.242 1.00 52.71 283 ALA A O 1
ATOM 2075 N N . SER A 1 284 ? 31.956 -26.759 21.041 1.00 55.79 284 SER A N 1
ATOM 2076 C CA . SER A 1 284 ? 32.751 -27.978 20.965 1.00 56.80 284 SER A CA 1
ATOM 2077 C C . SER A 1 284 ? 33.499 -28.016 19.646 1.00 56.47 284 SER A C 1
ATOM 2078 O O . SER A 1 284 ? 34.557 -28.631 19.544 1.00 56.85 284 SER A O 1
ATOM 2081 N N . LEU A 1 285 ? 32.945 -27.366 18.630 1.00 56.09 285 LEU A N 1
ATOM 2082 C CA . LEU A 1 285 ? 33.588 -27.355 17.327 1.00 54.55 285 LEU A CA 1
ATOM 2083 C C . LEU A 1 285 ? 34.882 -26.554 17.346 1.00 53.66 285 LEU A C 1
ATOM 2084 O O . LEU A 1 285 ? 35.758 -26.751 16.505 1.00 53.36 285 LEU A O 1
ATOM 2089 N N . MET A 1 286 ? 35.000 -25.656 18.317 1.00 52.88 286 MET A N 1
ATOM 2090 C CA . MET A 1 286 ? 36.211 -24.850 18.488 1.00 53.07 286 MET A CA 1
ATOM 2091 C C . MET A 1 286 ? 36.478 -24.756 19.987 1.00 52.28 286 MET A C 1
ATOM 2092 O O . MET A 1 286 ? 36.348 -23.690 20.583 1.00 52.40 286 MET A O 1
ATOM 2097 N N . PRO A 1 287 ? 36.873 -25.885 20.607 1.00 52.38 287 PRO A N 1
ATOM 2098 C CA . PRO A 1 287 ? 37.169 -26.019 22.040 1.00 51.88 287 PRO A CA 1
ATOM 2099 C C . PRO A 1 287 ? 38.253 -25.123 22.638 1.00 51.04 287 PRO A C 1
ATOM 2100 O O . PRO A 1 287 ? 38.313 -24.962 23.857 1.00 52.24 287 PRO A O 1
ATOM 2104 N N . GLN A 1 288 ? 39.108 -24.548 21.800 1.00 49.83 288 GLN A N 1
ATOM 2105 C CA . GLN A 1 288 ? 40.177 -23.689 22.302 1.00 49.94 288 GLN A CA 1
ATOM 2106 C C . GLN A 1 288 ? 39.813 -22.203 22.287 1.00 48.06 288 GLN A C 1
ATOM 2107 O O . GLN A 1 288 ? 40.548 -21.364 22.811 1.00 47.97 288 GLN A O 1
ATOM 2113 N N . LYS A 1 289 ? 38.674 -21.882 21.689 1.00 44.73 289 LYS A N 1
ATOM 2114 C CA . LYS A 1 289 ? 38.231 -20.500 21.613 1.00 40.75 289 LYS A CA 1
ATOM 2115 C C . LYS A 1 289 ? 37.253 -20.168 22.746 1.00 38.72 289 LYS A C 1
ATOM 2116 O O . LYS A 1 289 ? 36.305 -20.910 23.009 1.00 35.04 289 LYS A O 1
ATOM 2122 N N . LYS A 1 290 ? 37.504 -19.056 23.428 1.00 36.15 290 LYS A N 1
ATOM 2123 C CA . LYS A 1 290 ? 36.643 -18.635 24.522 1.00 36.01 290 LYS A CA 1
ATOM 2124 C C . LYS A 1 290 ? 36.094 -17.223 24.319 1.00 33.64 290 LYS A C 1
ATOM 2125 O O . LYS A 1 290 ? 36.838 -16.301 23.964 1.00 31.13 290 LYS A O 1
ATOM 2131 N N . ASN A 1 291 ? 34.790 -17.062 24.530 1.00 29.25 291 ASN A N 1
ATOM 2132 C CA . ASN A 1 291 ? 34.150 -15.752 24.383 1.00 28.70 291 ASN A CA 1
ATOM 2133 C C . ASN A 1 291 ? 33.961 -15.147 25.765 1.00 25.77 291 ASN A C 1
ATOM 2134 O O . ASN A 1 291 ? 33.369 -15.770 26.643 1.00 20.99 291 ASN A O 1
ATOM 2139 N N . PRO A 1 292 ? 34.455 -13.916 25.969 1.00 26.04 292 PRO A N 1
ATOM 2140 C CA . PRO A 1 292 ? 34.339 -13.247 27.267 1.00 26.99 292 PRO A CA 1
ATOM 2141 C C . PRO A 1 292 ? 32.972 -12.626 27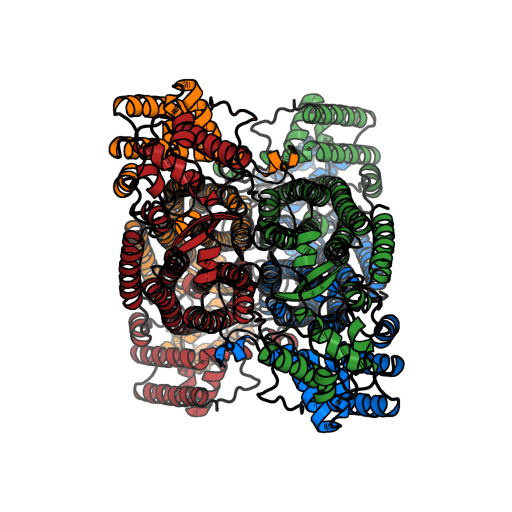.563 1.00 27.51 292 PRO A C 1
ATOM 2142 O O . PRO A 1 292 ? 32.888 -11.455 27.912 1.00 31.75 292 PRO A O 1
ATOM 2146 N N . ASP A 1 293 ? 31.910 -13.415 27.442 1.00 26.22 293 ASP A N 1
ATOM 2147 C CA . ASP A 1 293 ? 30.568 -12.892 27.683 1.00 27.55 293 ASP A CA 1
ATOM 2148 C C . ASP A 1 293 ? 30.447 -12.119 29.004 1.00 26.28 293 ASP A C 1
ATOM 2149 O O . ASP A 1 293 ? 29.749 -11.095 29.087 1.00 23.97 293 ASP A O 1
ATOM 2154 N N . SER A 1 294 ? 31.141 -12.598 30.034 1.00 23.83 294 SER A N 1
ATOM 2155 C CA . SER A 1 294 ? 31.092 -11.936 31.339 1.00 22.48 294 SER A CA 1
ATOM 2156 C C . SER A 1 294 ? 31.548 -10.478 31.250 1.00 22.80 294 SER A C 1
ATOM 2157 O O . SER A 1 294 ? 30.898 -9.591 31.786 1.00 20.11 294 SER A O 1
ATOM 2160 N N . LEU A 1 295 ? 32.654 -10.226 30.554 1.00 19.63 295 LEU A N 1
ATOM 2161 C CA . LEU A 1 295 ? 33.162 -8.870 30.459 1.00 21.93 295 LEU A CA 1
ATOM 2162 C C . LEU A 1 295 ? 32.314 -7.982 29.557 1.00 20.57 295 LEU A C 1
ATOM 2163 O O . LEU A 1 295 ? 32.258 -6.764 29.751 1.00 21.55 295 LEU A O 1
ATOM 2168 N N . GLU A 1 296 ? 31.666 -8.587 28.568 1.00 20.29 296 GLU A N 1
ATOM 2169 C CA . GLU A 1 296 ? 30.804 -7.830 27.669 1.00 21.17 296 GLU A CA 1
ATOM 2170 C C . GLU A 1 296 ? 29.531 -7.435 28.441 1.00 22.01 296 GLU A C 1
ATOM 2171 O O . GLU A 1 296 ? 29.045 -6.315 28.296 1.00 20.24 296 GLU A O 1
ATOM 2177 N N . LEU A 1 297 ? 29.002 -8.347 29.260 1.00 20.70 297 LEU A N 1
ATOM 2178 C CA . LEU A 1 297 ? 27.824 -8.023 30.060 1.00 21.93 297 LEU A CA 1
ATOM 2179 C C . LEU A 1 297 ? 28.185 -6.810 30.897 1.00 22.60 297 LEU A C 1
ATOM 2180 O O . LEU A 1 297 ? 27.475 -5.805 30.858 1.00 22.85 297 LEU A O 1
ATOM 2185 N N . ILE A 1 298 ? 29.311 -6.903 31.618 1.00 20.00 298 ILE A N 1
ATOM 2186 C CA 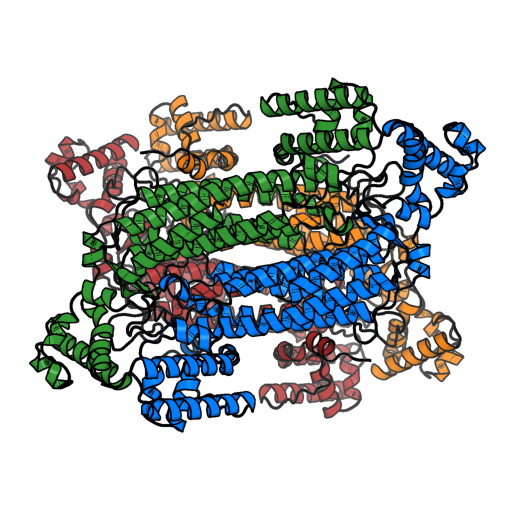. ILE A 1 298 ? 29.795 -5.817 32.474 1.00 21.64 298 ILE A CA 1
ATOM 2187 C C . ILE A 1 298 ? 29.944 -4.493 31.740 1.00 23.42 298 ILE A C 1
ATOM 2188 O O . ILE A 1 298 ? 29.425 -3.477 32.191 1.00 20.98 298 ILE A O 1
ATOM 2193 N N . ARG A 1 299 ? 30.656 -4.497 30.617 1.00 19.53 299 ARG A N 1
ATOM 2194 C CA . ARG A 1 299 ? 30.845 -3.272 29.845 1.00 19.86 299 ARG A CA 1
ATOM 2195 C C . ARG A 1 299 ? 29.519 -2.628 29.390 1.00 15.37 299 ARG A C 1
ATOM 2196 O O . ARG A 1 299 ? 29.383 -1.419 29.394 1.00 17.49 299 ARG A O 1
ATOM 2204 N N . SER A 1 300 ? 28.552 -3.427 28.975 1.00 16.94 300 SER A N 1
ATOM 2205 C CA . SER A 1 300 ? 27.262 -2.869 28.541 1.00 19.57 300 SER A CA 1
ATOM 2206 C C . SER A 1 300 ? 26.441 -2.302 29.720 1.00 22.66 300 SER A C 1
ATOM 2207 O O . SER A 1 300 ? 25.559 -1.448 29.522 1.00 23.23 300 SER A O 1
ATOM 2210 N N . LYS A 1 301 ? 26.741 -2.760 30.935 1.00 19.04 301 LYS A N 1
ATOM 2211 C CA . LYS A 1 301 ? 26.021 -2.291 32.131 1.00 19.28 301 LYS A CA 1
ATOM 2212 C C . LYS A 1 301 ? 26.352 -0.845 32.473 1.00 18.87 301 LYS A C 1
ATOM 2213 O O . LYS A 1 301 ? 25.692 -0.212 33.311 1.00 20.59 301 LYS A O 1
ATOM 2219 N N . ALA A 1 302 ? 27.386 -0.319 31.828 1.00 17.62 302 ALA A N 1
ATOM 2220 C CA . ALA A 1 302 ? 27.764 1.063 32.036 1.00 18.84 302 ALA A CA 1
ATOM 2221 C C . ALA A 1 302 ? 26.666 1.884 31.341 1.00 17.72 302 ALA A C 1
ATOM 2222 O O . ALA A 1 302 ? 26.235 2.920 31.848 1.00 18.30 302 ALA A O 1
ATOM 2224 N N . GLY A 1 303 ? 26.217 1.407 30.177 1.00 16.83 303 GLY A N 1
ATOM 2225 C CA . GLY A 1 303 ? 25.155 2.099 29.449 1.00 14.30 303 GLY A CA 1
ATOM 2226 C C . GLY A 1 303 ? 23.862 1.972 30.262 1.00 17.57 303 GLY A C 1
ATOM 2227 O O . GLY A 1 303 ? 23.144 2.941 30.480 1.00 16.15 303 GLY A O 1
ATOM 2228 N N . ARG A 1 304 ? 23.585 0.765 30.739 1.00 17.82 304 ARG A N 1
ATOM 2229 C CA . ARG A 1 304 ? 22.380 0.527 31.522 1.00 19.55 304 ARG A CA 1
ATOM 2230 C C . ARG A 1 304 ? 22.336 1.444 32.737 1.00 16.64 304 ARG A C 1
ATOM 2231 O O . ARG A 1 304 ? 21.322 2.065 32.994 1.00 18.51 304 ARG A O 1
ATOM 2239 N N . VAL A 1 305 ? 23.441 1.549 33.465 1.00 13.95 305 VAL A N 1
ATOM 2240 C CA . VAL A 1 305 ? 23.478 2.378 34.670 1.00 15.11 305 VAL A CA 1
ATOM 2241 C C . VAL A 1 305 ? 23.418 3.870 34.354 1.00 16.90 305 VAL A C 1
ATOM 2242 O O . VAL A 1 305 ? 22.671 4.612 34.997 1.00 12.67 305 VAL A O 1
ATOM 2246 N N . PHE A 1 306 ? 24.201 4.309 33.362 1.00 11.12 306 PHE A N 1
ATOM 2247 C CA . PHE A 1 306 ? 24.196 5.711 32.957 1.00 16.87 306 PHE A CA 1
ATOM 2248 C C . PHE A 1 306 ? 22.782 6.131 32.546 1.00 13.12 306 PHE A C 1
ATOM 2249 O O . PHE A 1 306 ? 22.366 7.262 32.777 1.00 15.77 306 PHE A O 1
ATOM 2257 N N . GLY A 1 307 ? 22.050 5.212 31.920 1.00 13.73 307 GLY A N 1
ATOM 2258 C CA . GLY A 1 307 ? 20.710 5.538 31.472 1.00 15.23 307 GLY A CA 1
ATOM 2259 C C . GLY A 1 307 ? 19.811 5.874 32.654 1.00 15.51 307 GLY A C 1
ATOM 2260 O O . GLY A 1 307 ? 18.929 6.735 32.540 1.00 16.56 307 GLY A O 1
ATOM 2261 N N . ARG A 1 308 ? 20.029 5.204 33.787 1.00 14.09 308 ARG A N 1
ATOM 2262 C CA . ARG A 1 308 ? 19.201 5.469 34.979 1.00 15.58 308 ARG A CA 1
ATOM 2263 C C . ARG A 1 308 ? 19.546 6.846 35.547 1.00 16.47 308 ARG A C 1
ATOM 2264 O O . ARG A 1 308 ? 18.664 7.556 36.035 1.00 16.80 308 ARG A O 1
ATOM 2272 N N . LEU A 1 309 ? 20.824 7.226 35.446 1.00 19.40 309 LEU A N 1
ATOM 2273 C CA . LEU A 1 309 ? 21.293 8.515 35.944 1.00 17.09 309 LEU A CA 1
ATOM 2274 C C . LEU A 1 309 ? 20.671 9.617 35.093 1.00 18.90 309 LEU A C 1
ATOM 2275 O O . LEU A 1 309 ? 20.119 10.576 35.628 1.00 18.21 309 LEU A O 1
ATOM 2280 N N . ALA A 1 310 ? 20.755 9.465 33.773 1.00 18.36 310 ALA A N 1
ATOM 2281 C CA . ALA A 1 310 ? 20.188 10.448 32.857 1.00 18.71 310 ALA A CA 1
ATOM 2282 C C . ALA A 1 310 ? 18.685 10.619 33.065 1.00 17.84 310 ALA A C 1
ATOM 2283 O O . ALA A 1 310 ? 18.181 11.739 33.015 1.00 15.62 310 ALA A O 1
ATOM 2285 N N . SER A 1 311 ? 17.979 9.520 33.310 1.00 17.57 311 SER A N 1
ATOM 2286 C CA . SER A 1 311 ? 16.536 9.586 33.496 1.00 19.65 311 SER A CA 1
ATOM 2287 C C . SER A 1 311 ? 16.136 10.382 34.721 1.00 16.63 311 SER A C 1
ATOM 2288 O O . SER A 1 311 ? 15.271 11.245 34.630 1.00 18.02 311 SER A O 1
ATOM 2291 N N . ILE A 1 312 ? 16.768 10.098 35.861 1.00 16.51 312 ILE A N 1
ATOM 2292 C CA . ILE A 1 312 ? 16.438 10.788 37.101 1.00 15.20 312 ILE A CA 1
ATOM 2293 C C . ILE A 1 312 ? 16.802 12.256 37.023 1.00 18.02 312 ILE A C 1
ATOM 2294 O O . ILE A 1 312 ? 16.059 13.107 37.507 1.00 13.23 312 ILE A O 1
ATOM 2299 N N . LEU A 1 313 ? 17.927 12.570 36.381 1.00 15.71 313 LEU A N 1
ATOM 2300 C CA . LEU A 1 313 ? 18.299 13.971 36.234 1.00 16.03 313 LEU A CA 1
ATOM 2301 C C . LEU A 1 313 ? 17.228 14.656 35.403 1.00 16.65 313 LEU A C 1
ATOM 2302 O O . LEU A 1 313 ? 16.816 15.764 35.728 1.00 15.96 313 LEU A O 1
ATOM 2307 N N . MET A 1 314 ? 16.777 14.018 34.321 1.00 14.79 314 MET A N 1
ATOM 2308 C CA . MET A 1 314 ? 15.758 14.649 33.501 1.00 14.58 314 MET A CA 1
ATOM 2309 C C . MET A 1 314 ? 14.434 14.756 34.306 1.00 15.43 314 MET A C 1
ATOM 2310 O O . MET A 1 314 ? 13.726 15.761 34.225 1.00 13.92 314 MET A O 1
ATOM 2315 N N . VAL A 1 315 ? 14.106 13.730 35.080 1.00 17.03 315 VAL A N 1
ATOM 2316 C CA . VAL A 1 315 ? 12.875 13.803 35.900 1.00 11.53 315 VAL A CA 1
ATOM 2317 C C . VAL A 1 315 ? 12.890 15.028 36.818 1.00 14.18 315 VAL A C 1
ATOM 2318 O O . VAL A 1 315 ? 11.904 15.760 36.904 1.00 19.43 315 VAL A O 1
ATOM 2322 N N . LEU A 1 316 ? 14.014 15.284 37.484 1.00 14.58 316 LEU A N 1
ATOM 2323 C CA . LEU A 1 316 ? 14.092 16.404 38.439 1.00 15.50 316 LEU A CA 1
ATOM 2324 C C . LEU A 1 316 ? 14.249 17.790 37.839 1.00 18.62 316 LEU A C 1
ATOM 2325 O O . LEU A 1 316 ? 13.834 18.768 38.442 1.00 16.49 316 LEU A O 1
ATOM 2330 N N . LYS A 1 317 ? 14.831 17.879 36.646 1.00 15.86 317 LYS A N 1
ATOM 2331 C CA . LYS A 1 317 ? 15.054 19.168 36.039 1.00 15.29 317 LYS A CA 1
ATOM 2332 C C . LYS A 1 317 ? 13.806 20.001 35.791 1.00 14.17 317 LYS A C 1
ATOM 2333 O O . LYS A 1 317 ? 12.880 19.548 35.124 1.00 15.59 317 LYS A O 1
ATOM 2339 N N . GLY A 1 318 ? 13.797 21.225 36.331 1.00 13.53 318 GLY A N 1
ATOM 2340 C CA . GLY A 1 318 ? 12.677 22.131 36.115 1.00 13.96 318 GLY A CA 1
ATOM 2341 C C . GLY A 1 318 ? 11.450 21.894 36.985 1.00 17.40 318 GLY A C 1
ATOM 2342 O O . GLY A 1 318 ? 10.469 22.605 36.851 1.00 15.29 318 GLY A O 1
ATOM 2343 N N . LEU A 1 319 ? 11.499 20.904 37.862 1.00 16.82 319 LEU A N 1
ATOM 2344 C CA . LEU A 1 319 ? 10.341 20.604 38.720 1.00 18.61 319 LEU A CA 1
ATOM 2345 C C . LEU A 1 319 ? 10.071 21.650 39.791 1.00 22.48 319 LEU A C 1
ATOM 2346 O O . LEU A 1 319 ? 10.989 22.104 40.478 1.00 24.77 319 LEU A O 1
ATOM 2351 N N . PRO A 1 320 ? 8.800 22.027 39.977 1.00 18.67 320 PRO A N 1
ATOM 2352 C CA . PRO A 1 320 ? 8.588 23.028 41.016 1.00 18.11 320 PRO A CA 1
ATOM 2353 C C . PRO A 1 320 ? 8.592 22.343 42.395 1.00 19.63 320 PRO A C 1
ATOM 2354 O O . PRO A 1 320 ? 8.572 21.112 42.482 1.00 20.30 320 PRO A O 1
ATOM 2358 N N . SER A 1 321 ? 8.651 23.139 43.456 1.00 15.76 321 SER A N 1
ATOM 2359 C CA . SER A 1 321 ? 8.583 22.607 44.825 1.00 19.84 321 SER A CA 1
ATOM 2360 C C . SER A 1 321 ? 7.079 22.373 45.059 1.00 16.72 321 SER A C 1
ATOM 2361 O O . SER A 1 321 ? 6.267 23.056 44.427 1.00 16.76 321 SER A O 1
ATOM 2364 N N . THR A 1 322 ? 6.691 21.415 45.910 1.00 18.18 322 THR A N 1
ATOM 2365 C CA . THR A 1 322 ? 7.596 20.531 46.627 1.00 13.48 322 THR A CA 1
ATOM 2366 C C . THR A 1 322 ? 7.416 19.128 46.028 1.00 19.16 322 THR A C 1
ATOM 2367 O O . THR A 1 322 ? 8.094 18.747 45.047 1.00 14.90 322 THR A O 1
ATOM 2371 N N . TYR A 1 323 ? 6.516 18.340 46.601 1.00 15.04 323 TYR A N 1
ATOM 2372 C CA . TYR A 1 323 ? 6.278 16.994 46.062 1.00 19.88 323 TYR A CA 1
ATOM 2373 C C . TYR A 1 323 ? 5.474 17.048 44.759 1.00 19.17 323 TYR A C 1
ATOM 2374 O O . TYR A 1 323 ? 4.552 17.850 44.633 1.00 20.47 323 TYR A O 1
ATOM 2383 N N . ASN A 1 324 ? 5.847 16.209 43.788 1.00 17.37 324 ASN A N 1
ATOM 2384 C CA . ASN A 1 324 ? 5.110 16.086 42.528 1.00 18.46 324 ASN A CA 1
ATOM 2385 C C . ASN A 1 324 ? 5.162 14.583 42.212 1.00 19.38 324 ASN A C 1
ATOM 2386 O O . ASN A 1 324 ? 6.136 13.905 42.573 1.00 18.33 324 ASN A O 1
ATOM 2391 N N . LYS A 1 325 ? 4.143 14.051 41.540 1.00 16.39 325 LYS A N 1
ATOM 2392 C CA . LYS A 1 325 ? 4.155 12.606 41.252 1.00 20.10 325 LYS A CA 1
ATOM 2393 C C . LYS A 1 325 ? 5.343 12.218 40.360 1.00 18.88 325 LYS A C 1
ATOM 2394 O O . LYS A 1 325 ? 5.710 11.043 40.301 1.00 20.18 325 LYS A O 1
ATOM 2400 N N . ASP A 1 326 ? 5.965 13.193 39.701 1.00 17.53 326 ASP A N 1
ATOM 2401 C CA . ASP A 1 326 ? 7.137 12.873 38.853 1.00 17.17 326 ASP A CA 1
ATOM 2402 C C . ASP A 1 326 ? 8.187 12.126 39.682 1.00 18.61 326 ASP A C 1
ATOM 2403 O O . ASP A 1 326 ? 8.905 11.271 39.179 1.00 16.05 326 ASP A O 1
ATOM 2408 N N . LEU A 1 327 ? 8.272 12.458 40.967 1.00 17.70 327 LEU A N 1
ATOM 2409 C CA . LEU A 1 327 ? 9.289 11.862 41.825 1.00 17.84 327 LEU A CA 1
ATOM 2410 C C . LEU A 1 327 ? 9.194 10.360 42.029 1.00 16.73 327 LEU A C 1
ATOM 2411 O O . LEU A 1 327 ? 10.109 9.761 42.609 1.00 16.16 327 LEU A O 1
ATOM 2416 N N . GLN A 1 328 ? 8.104 9.757 41.547 1.00 16.70 328 GLN A N 1
ATOM 2417 C CA . GLN A 1 328 ? 7.882 8.304 41.679 1.00 16.99 328 GLN A CA 1
ATOM 2418 C C . GLN A 1 328 ? 8.859 7.480 40.838 1.00 17.52 328 GLN A C 1
ATOM 2419 O O . GLN A 1 328 ? 9.092 6.309 41.103 1.00 18.84 328 GLN A O 1
ATOM 2425 N N . GLU A 1 329 ? 9.436 8.090 39.820 1.00 17.46 329 GLU A N 1
ATOM 2426 C CA . GLU A 1 329 ? 10.391 7.383 38.965 1.00 15.39 329 GLU A CA 1
ATOM 2427 C C . GLU A 1 329 ? 11.689 6.985 39.665 1.00 17.77 329 GLU A C 1
ATOM 2428 O O . GLU A 1 329 ? 12.503 6.241 39.104 1.00 20.94 329 GLU A O 1
ATOM 2434 N N . ASP A 1 330 ? 11.917 7.476 40.878 1.00 18.64 330 ASP A N 1
ATOM 2435 C CA . ASP A 1 330 ? 13.171 7.146 41.532 1.00 16.15 330 ASP A CA 1
ATOM 2436 C C . ASP A 1 330 ? 13.401 5.684 41.830 1.00 17.43 330 ASP A C 1
ATOM 2437 O O . ASP A 1 330 ? 14.464 5.145 41.526 1.00 16.82 330 ASP A O 1
ATOM 2442 N N . LYS A 1 331 ? 12.393 5.030 42.379 1.00 17.03 331 LYS A N 1
ATOM 2443 C CA . LYS A 1 331 ? 12.541 3.651 42.814 1.00 21.66 331 LYS A CA 1
ATOM 2444 C C . LYS A 1 331 ? 12.996 2.605 41.810 1.00 23.58 331 LYS A C 1
ATOM 2445 O O . LYS A 1 331 ? 13.965 1.901 42.084 1.00 20.82 331 LYS A O 1
ATOM 2451 N N . GLU A 1 332 ? 12.345 2.506 40.653 1.00 17.97 332 GLU A N 1
ATOM 2452 C CA . GLU A 1 332 ? 12.764 1.494 39.685 1.00 18.28 332 GLU A CA 1
ATOM 2453 C C . GLU A 1 332 ? 14.219 1.719 39.233 1.00 17.46 332 GLU A C 1
ATOM 2454 O O . GLU A 1 332 ? 14.951 0.756 38.961 1.00 16.45 332 GLU A O 1
ATOM 2460 N N . ALA A 1 333 ? 14.638 2.983 39.156 1.00 15.53 333 ALA A N 1
ATOM 2461 C CA . ALA A 1 333 ? 16.000 3.283 38.746 1.00 17.59 333 ALA A CA 1
ATOM 2462 C C . ALA A 1 333 ? 16.988 2.844 39.850 1.00 18.30 333 ALA A C 1
ATOM 2463 O O . ALA A 1 333 ? 18.048 2.307 39.554 1.00 17.01 333 ALA A O 1
ATOM 2465 N N . VAL A 1 334 ? 16.638 3.066 41.114 1.00 18.76 334 VAL A N 1
ATOM 2466 C CA . VAL A 1 334 ? 17.523 2.690 42.218 1.00 15.93 334 VAL A CA 1
ATOM 2467 C C . VAL A 1 334 ? 17.636 1.181 42.326 1.00 17.03 334 VAL A C 1
ATOM 2468 O O . VAL A 1 334 ? 18.732 0.655 42.524 1.00 19.12 334 VAL A O 1
ATOM 2472 N N . PHE A 1 335 ? 16.499 0.492 42.206 1.00 17.16 335 PHE A N 1
ATOM 2473 C CA . PHE A 1 335 ? 16.452 -0.976 42.300 1.00 17.20 335 PHE A CA 1
ATOM 2474 C C . PHE A 1 335 ? 17.295 -1.599 41.196 1.00 16.45 335 PHE A C 1
ATOM 2475 O O . PHE A 1 335 ? 18.084 -2.494 41.438 1.00 18.25 335 PHE A O 1
ATOM 2483 N N . ASP A 1 336 ? 17.117 -1.126 39.972 1.00 17.20 336 ASP A N 1
ATOM 2484 C CA . ASP A 1 336 ? 17.894 -1.673 38.855 1.00 17.13 336 ASP A CA 1
ATOM 2485 C C . ASP A 1 336 ? 19.411 -1.538 39.073 1.00 17.49 336 ASP A C 1
ATOM 2486 O O . ASP A 1 336 ? 20.192 -2.508 38.918 1.00 17.50 336 ASP A O 1
ATOM 2491 N N . VAL A 1 337 ? 19.834 -0.325 39.413 1.00 18.70 337 VAL A N 1
ATOM 2492 C CA . VAL A 1 337 ? 21.247 -0.050 39.619 1.00 17.26 337 VAL A CA 1
ATOM 2493 C C . VAL A 1 337 ? 21.794 -0.823 40.813 1.00 18.46 337 VAL A C 1
ATOM 2494 O O . VAL A 1 337 ? 22.915 -1.294 40.765 1.00 13.11 337 VAL A O 1
ATOM 2498 N N . VAL A 1 338 ? 21.019 -0.963 41.888 1.00 13.51 338 VAL A N 1
ATOM 2499 C CA . VAL A 1 338 ? 21.533 -1.734 43.008 1.00 18.41 338 VAL A CA 1
ATOM 2500 C C . VAL A 1 338 ? 21.759 -3.193 42.606 1.00 17.77 338 VAL A C 1
ATOM 2501 O O . VAL A 1 338 ? 22.805 -3.756 42.919 1.00 19.32 338 VAL A O 1
ATOM 2505 N N . ASP A 1 339 ? 20.807 -3.799 41.893 1.00 18.91 339 ASP A N 1
ATOM 2506 C CA . ASP A 1 339 ? 20.977 -5.201 41.491 1.00 17.69 339 ASP A CA 1
ATOM 2507 C C . ASP A 1 339 ? 22.050 -5.337 40.383 1.00 20.30 339 ASP A C 1
ATOM 2508 O O . ASP A 1 339 ? 22.724 -6.358 40.289 1.00 20.33 339 ASP A O 1
ATOM 2513 N N . THR A 1 340 ? 22.227 -4.304 39.568 1.00 18.96 340 THR A N 1
ATOM 2514 C CA . THR A 1 340 ? 23.239 -4.351 38.505 1.00 17.53 340 THR A CA 1
ATOM 2515 C C . THR A 1 340 ? 24.625 -4.348 39.114 1.00 18.61 340 THR A C 1
ATOM 2516 O O . THR A 1 340 ? 25.483 -5.157 38.747 1.00 19.72 340 THR A O 1
ATOM 2520 N N . LEU A 1 341 ? 24.837 -3.450 40.075 1.00 19.62 341 LEU A N 1
ATOM 2521 C CA . LEU A 1 341 ? 26.128 -3.346 40.742 1.00 17.87 341 LEU A CA 1
ATOM 2522 C C . LEU A 1 341 ? 26.471 -4.598 41.538 1.00 17.84 341 LEU A C 1
ATOM 2523 O O . LEU A 1 341 ? 27.566 -5.122 41.414 1.00 17.66 341 LEU A O 1
ATOM 2528 N N . THR A 1 342 ? 25.544 -5.108 42.340 1.00 18.87 342 THR A N 1
ATOM 2529 C CA . THR A 1 342 ? 25.867 -6.286 43.130 1.00 18.38 342 THR A CA 1
ATOM 2530 C C . THR A 1 342 ? 26.235 -7.470 42.256 1.00 19.45 342 THR A C 1
ATOM 2531 O O . THR A 1 342 ? 27.177 -8.218 42.556 1.00 20.95 342 THR A O 1
ATOM 2535 N N . ALA A 1 343 ? 25.518 -7.635 41.155 1.00 19.24 343 ALA A N 1
ATOM 2536 C CA . ALA A 1 343 ? 25.804 -8.744 40.269 1.00 21.21 343 ALA A CA 1
ATOM 2537 C C . ALA A 1 343 ? 27.129 -8.516 39.538 1.00 23.09 343 ALA A C 1
ATOM 2538 O O . ALA A 1 343 ? 28.008 -9.402 39.519 1.00 21.01 343 ALA A O 1
ATOM 2540 N N . VAL A 1 344 ? 27.276 -7.322 38.969 1.00 20.83 344 VAL A N 1
ATOM 2541 C CA . VAL A 1 344 ? 28.469 -6.966 38.195 1.00 20.08 344 VAL A CA 1
ATOM 2542 C C . VAL A 1 344 ? 29.759 -7.001 39.002 1.00 22.12 344 VAL A C 1
ATOM 2543 O O . VAL A 1 344 ? 30.780 -7.454 38.505 1.00 19.71 344 VAL A O 1
ATOM 2547 N N . LEU A 1 345 ? 29.728 -6.493 40.232 1.00 19.44 345 LEU A N 1
ATOM 2548 C CA . LEU A 1 345 ? 30.924 -6.529 41.064 1.00 22.70 345 LEU A CA 1
ATOM 2549 C C . LEU A 1 345 ? 31.374 -7.989 41.358 1.00 23.10 345 LEU A C 1
ATOM 2550 O O . LEU A 1 345 ? 32.561 -8.309 41.235 1.00 25.77 345 LEU A O 1
ATOM 2555 N N . GLN A 1 346 ? 30.441 -8.876 41.706 1.00 23.77 346 GLN A N 1
ATOM 2556 C CA . GLN A 1 346 ? 30.800 -10.271 42.000 1.00 23.37 346 GLN A CA 1
ATOM 2557 C C . GLN A 1 346 ? 31.300 -11.010 40.750 1.00 23.60 346 GLN A C 1
ATOM 2558 O O . GLN A 1 346 ? 32.202 -11.852 40.819 1.00 23.21 346 GLN A O 1
ATOM 2564 N N . VAL A 1 347 ? 30.715 -10.706 39.601 1.00 21.76 347 VAL A N 1
ATOM 2565 C CA . VAL A 1 347 ? 31.176 -11.342 38.376 1.00 22.25 347 VAL A CA 1
ATOM 2566 C C . VAL A 1 347 ? 32.591 -10.823 38.080 1.00 19.06 347 VAL A C 1
ATOM 2567 O O . VAL A 1 347 ? 33.466 -11.589 37.703 1.00 25.64 347 VAL A O 1
ATOM 2571 N N . ALA A 1 348 ? 32.834 -9.528 38.280 1.00 21.56 348 ALA A N 1
ATOM 2572 C CA . ALA A 1 348 ? 34.165 -8.969 38.051 1.00 20.35 348 ALA A CA 1
ATOM 2573 C C . ALA A 1 348 ? 35.208 -9.615 38.992 1.00 22.03 348 ALA A C 1
ATOM 2574 O O . ALA A 1 348 ? 36.311 -9.961 38.576 1.00 20.46 348 ALA A O 1
ATOM 2576 N N . THR A 1 349 ? 34.870 -9.759 40.263 1.00 20.08 349 THR A N 1
ATOM 2577 C CA . THR A 1 349 ? 35.790 -10.392 41.198 1.00 22.01 349 THR A CA 1
ATOM 2578 C C . THR A 1 349 ? 36.097 -11.812 40.693 1.00 23.62 349 THR A C 1
ATOM 2579 O O . THR A 1 349 ? 37.248 -12.223 40.636 1.00 24.24 349 THR A O 1
ATOM 2583 N N . GLY A 1 350 ? 35.053 -12.541 40.319 1.00 23.55 350 GLY A N 1
ATOM 2584 C CA . GLY A 1 350 ? 35.214 -13.893 39.822 1.00 25.45 350 GLY A CA 1
ATOM 2585 C C . GLY A 1 350 ? 36.154 -13.956 38.631 1.00 26.70 350 GLY A C 1
ATOM 2586 O O . GLY A 1 350 ? 37.054 -14.792 38.588 1.00 28.36 350 GLY A O 1
ATOM 2587 N N . VAL A 1 351 ? 35.946 -13.068 37.669 1.00 24.84 351 VAL A N 1
ATOM 2588 C CA . VAL A 1 351 ? 36.770 -13.022 36.471 1.00 25.30 351 VAL A CA 1
ATOM 2589 C C . VAL A 1 351 ? 38.227 -12.772 36.801 1.00 24.23 351 VAL A C 1
ATOM 2590 O O . VAL A 1 351 ? 39.113 -13.442 36.269 1.00 25.00 351 VAL A O 1
ATOM 2594 N N . ILE A 1 352 ? 38.480 -11.798 37.672 1.00 23.73 352 ILE A N 1
ATOM 2595 C CA . ILE A 1 352 ? 39.846 -11.444 38.038 1.00 24.36 352 ILE A CA 1
ATOM 2596 C C . ILE A 1 352 ? 40.556 -12.566 38.790 1.00 26.13 352 ILE A C 1
ATOM 2597 O O . ILE A 1 352 ? 41.712 -12.876 38.499 1.00 21.76 352 ILE A O 1
ATOM 2602 N N . SER A 1 353 ? 39.868 -13.207 39.728 1.00 25.20 353 SER A N 1
ATOM 2603 C CA . SER A 1 353 ? 40.515 -14.274 40.480 1.00 27.79 353 SER A CA 1
ATOM 2604 C C . SER A 1 353 ? 40.676 -15.592 39.732 1.00 26.10 353 SER A C 1
ATOM 2605 O O . SER A 1 353 ? 41.572 -16.362 40.043 1.00 25.32 353 SER A O 1
ATOM 2608 N N . THR A 1 354 ? 39.811 -15.863 38.760 1.00 26.94 354 THR A N 1
ATOM 2609 C CA . THR A 1 354 ? 39.898 -17.132 38.049 1.00 26.62 354 THR A CA 1
ATOM 2610 C C . THR A 1 354 ? 40.470 -17.095 36.652 1.00 27.65 354 THR A C 1
ATOM 2611 O O . THR A 1 354 ? 40.494 -18.134 35.995 1.00 30.06 354 THR A O 1
ATOM 2615 N N . LEU A 1 355 ? 40.910 -15.940 36.168 1.00 25.77 355 LEU A N 1
ATOM 2616 C CA . LEU A 1 355 ? 41.455 -15.943 34.819 1.00 27.16 355 LEU A CA 1
ATOM 2617 C C . LEU A 1 355 ? 42.861 -16.498 34.877 1.00 28.51 355 LEU A C 1
ATOM 2618 O O . LEU A 1 355 ? 43.487 -16.508 35.929 1.00 29.43 355 LEU A O 1
ATOM 2623 N N . GLN A 1 356 ? 43.356 -16.973 33.743 1.00 28.49 356 GLN A N 1
ATOM 2624 C CA . GLN A 1 356 ? 44.692 -17.537 33.713 1.00 31.65 356 GLN A CA 1
ATOM 2625 C C . GLN A 1 356 ? 45.516 -16.717 32.748 1.00 27.10 356 GLN A C 1
ATOM 2626 O O . GLN A 1 356 ? 45.100 -16.495 31.614 1.00 29.79 356 GLN A O 1
ATOM 2632 N N . ILE A 1 357 ? 46.662 -16.228 33.192 1.00 23.85 357 ILE A N 1
ATOM 2633 C CA . ILE A 1 357 ? 47.497 -15.443 32.300 1.00 23.93 357 ILE A CA 1
ATOM 2634 C C . ILE A 1 357 ? 48.529 -16.346 31.653 1.00 26.33 357 ILE A C 1
ATOM 2635 O O . ILE A 1 357 ? 48.779 -17.471 32.115 1.00 24.30 357 ILE A O 1
ATOM 2640 N N . SER A 1 358 ? 49.116 -15.855 30.572 1.00 25.95 358 SER A N 1
ATOM 2641 C CA . SER A 1 358 ? 50.141 -16.596 29.884 1.00 25.93 358 SER A CA 1
ATOM 2642 C C . SER A 1 358 ? 51.397 -15.788 30.109 1.00 27.65 358 SER A C 1
ATOM 2643 O O . SER A 1 358 ? 51.661 -14.837 29.381 1.00 24.81 358 SER A O 1
ATOM 2646 N N . LYS A 1 359 ? 52.159 -16.139 31.140 1.00 24.75 359 LYS A N 1
ATOM 2647 C CA . LYS A 1 359 ? 53.388 -15.404 31.408 1.00 26.26 359 LYS A CA 1
ATOM 2648 C C . LYS A 1 359 ? 54.279 -15.464 30.168 1.00 25.72 359 LYS A C 1
ATOM 2649 O O . LYS A 1 359 ? 54.966 -14.501 29.839 1.00 28.08 359 LYS A O 1
ATOM 2655 N N . GLU A 1 360 ? 54.245 -16.585 29.463 1.00 25.33 360 GLU A N 1
ATOM 2656 C CA . GLU A 1 360 ? 55.080 -16.718 28.267 1.00 31.20 360 GLU A CA 1
ATOM 2657 C C . GLU A 1 360 ? 54.703 -15.731 27.161 1.00 27.70 360 GLU A C 1
ATOM 2658 O O . GLU A 1 360 ? 55.562 -15.067 26.593 1.00 28.97 360 GLU A O 1
ATOM 2664 N N . ASN A 1 361 ? 53.418 -15.620 26.842 1.00 30.64 361 ASN A N 1
ATOM 2665 C CA . ASN A 1 361 ? 53.031 -14.692 25.788 1.00 30.82 361 ASN A CA 1
ATOM 2666 C C . ASN A 1 361 ? 53.205 -13.236 26.199 1.00 30.28 361 ASN A C 1
ATOM 2667 O O . ASN A 1 361 ? 53.570 -12.398 25.381 1.00 29.58 361 ASN A O 1
ATOM 2672 N N . MET A 1 362 ? 52.940 -12.922 27.463 1.00 30.55 362 MET A N 1
ATOM 2673 C CA . MET A 1 362 ? 53.129 -11.547 27.923 1.00 31.13 362 MET A CA 1
ATOM 2674 C C . MET A 1 362 ? 54.596 -11.145 27.753 1.00 31.22 362 MET A C 1
ATOM 2675 O O . MET A 1 362 ? 54.906 -10.023 27.338 1.00 30.78 362 MET A O 1
ATOM 2680 N N . GLU A 1 363 ? 55.505 -12.061 28.080 1.00 32.27 363 GLU A N 1
ATOM 2681 C CA . GLU A 1 363 ? 56.930 -11.760 27.968 1.00 34.35 363 GLU A CA 1
ATOM 2682 C C . GLU A 1 363 ? 57.401 -11.732 26.519 1.00 33.05 363 GLU A C 1
ATOM 2683 O O . GLU A 1 363 ? 58.284 -10.952 26.164 1.00 31.04 363 GLU A O 1
ATOM 2689 N N . LYS A 1 364 ? 56.808 -12.592 25.698 1.00 33.49 364 LYS A N 1
ATOM 2690 C CA . LYS A 1 364 ? 57.145 -12.677 24.276 1.00 34.81 364 LYS A CA 1
ATOM 2691 C C . LYS A 1 364 ? 56.719 -11.372 23.598 1.00 33.07 364 LYS A C 1
ATOM 2692 O O . LYS A 1 364 ? 57.302 -10.943 22.610 1.00 30.26 364 LYS A O 1
ATOM 2698 N N . ALA A 1 365 ? 55.706 -10.727 24.162 1.00 34.00 365 ALA A N 1
ATOM 2699 C CA . ALA A 1 365 ? 55.209 -9.471 23.617 1.00 30.81 365 ALA A CA 1
ATOM 2700 C C . ALA A 1 365 ? 56.199 -8.308 23.761 1.00 30.12 365 ALA A C 1
ATOM 2701 O O . ALA A 1 365 ? 56.092 -7.315 23.040 1.00 31.68 365 ALA A O 1
ATOM 2703 N N . LEU A 1 366 ? 57.156 -8.423 24.682 1.00 29.10 366 LEU A N 1
ATOM 2704 C CA . LEU A 1 366 ? 58.148 -7.373 24.898 1.00 30.89 366 LEU A CA 1
ATOM 2705 C C . LEU A 1 366 ? 59.196 -7.425 23.783 1.00 32.59 366 LEU A C 1
ATOM 2706 O O . LEU A 1 366 ? 59.818 -8.455 23.555 1.00 36.84 366 LEU A O 1
ATOM 2711 N N . THR A 1 367 ? 59.400 -6.309 23.103 1.00 34.34 367 THR A N 1
ATOM 2712 C CA . THR A 1 367 ? 60.355 -6.267 22.000 1.00 35.76 367 THR A CA 1
ATOM 2713 C C . THR A 1 367 ? 61.430 -5.227 22.209 1.00 35.00 367 THR A C 1
ATOM 2714 O O . THR A 1 367 ? 61.230 -4.258 22.942 1.00 36.64 367 THR A O 1
ATOM 2718 N N . PRO A 1 368 ? 62.596 -5.415 21.561 1.00 36.30 368 PRO A N 1
ATOM 2719 C CA . PRO A 1 368 ? 63.749 -4.517 21.641 1.00 34.78 368 PRO A CA 1
ATOM 2720 C C . PRO A 1 368 ? 63.393 -3.094 21.274 1.00 35.04 368 PRO A C 1
ATOM 2721 O O . PRO A 1 368 ? 63.849 -2.132 21.895 1.00 35.31 368 PRO A O 1
ATOM 2725 N N . GLU A 1 369 ? 62.596 -2.967 20.227 1.00 35.46 369 GLU A N 1
ATOM 2726 C CA . GLU A 1 369 ? 62.168 -1.667 19.744 1.00 38.66 369 GLU A CA 1
ATOM 2727 C C . GLU A 1 369 ? 61.656 -0.796 20.896 1.00 36.96 369 GLU A C 1
ATOM 2728 O O . GLU A 1 369 ? 61.834 0.424 20.902 1.00 33.78 369 GLU A O 1
ATOM 2734 N N . MET A 1 370 ? 61.037 -1.443 21.877 1.00 35.51 370 MET A N 1
ATOM 2735 C CA . MET A 1 370 ? 60.479 -0.743 23.024 1.00 37.54 370 MET A CA 1
ATOM 2736 C C . MET A 1 370 ? 61.520 -0.201 23.998 1.00 38.31 370 MET A C 1
ATOM 2737 O O . MET A 1 370 ? 61.157 0.405 25.010 1.00 38.49 370 MET A O 1
ATOM 2742 N N . LEU A 1 371 ? 62.803 -0.400 23.699 1.00 35.84 371 LEU A N 1
ATOM 2743 C CA . LEU A 1 371 ? 63.863 0.070 24.591 1.00 36.05 371 LEU A CA 1
ATOM 2744 C C . LEU A 1 371 ? 64.647 1.269 24.064 1.00 36.11 371 LEU A C 1
ATOM 2745 O O . LEU A 1 371 ? 65.612 1.706 24.692 1.00 35.27 371 LEU A O 1
ATOM 2750 N N . ALA A 1 372 ? 64.238 1.808 22.916 1.00 36.97 372 ALA A N 1
ATOM 2751 C CA . ALA A 1 372 ? 64.927 2.963 22.339 1.00 34.61 372 ALA A CA 1
ATOM 2752 C C . ALA A 1 372 ? 64.816 4.173 23.255 1.00 32.68 372 ALA A C 1
ATOM 2753 O O . ALA A 1 372 ? 65.707 5.011 23.311 1.00 32.47 372 ALA A O 1
ATOM 2755 N N . THR A 1 373 ? 63.706 4.277 23.973 1.00 34.06 373 THR A N 1
ATOM 2756 C CA . THR A 1 373 ? 63.539 5.387 24.898 1.00 30.44 373 THR A CA 1
ATOM 2757 C C . THR A 1 373 ? 64.545 5.187 26.023 1.00 30.28 373 THR A C 1
ATOM 2758 O O . THR A 1 373 ? 65.192 6.139 26.480 1.00 30.29 373 THR A O 1
ATOM 2762 N N . ASP A 1 374 ? 64.657 3.940 26.475 1.00 28.83 374 ASP A N 1
ATOM 2763 C CA . ASP A 1 374 ? 65.582 3.589 27.546 1.00 30.54 374 ASP A CA 1
ATOM 2764 C C . ASP A 1 374 ? 67.019 3.888 27.135 1.00 32.13 374 ASP A C 1
ATOM 2765 O O . ASP A 1 374 ? 67.814 4.416 27.915 1.00 31.67 374 ASP A O 1
ATOM 2770 N N . LEU A 1 375 ? 67.339 3.548 25.893 1.00 32.38 375 LEU A N 1
ATOM 2771 C CA . LEU A 1 375 ? 68.669 3.775 25.360 1.00 32.37 375 LEU A CA 1
ATOM 2772 C C . LEU A 1 375 ? 68.957 5.265 25.414 1.00 33.64 375 LEU A C 1
ATOM 2773 O O . LEU A 1 375 ? 70.089 5.666 25.684 1.00 35.39 375 LEU A O 1
ATOM 2778 N N . ALA A 1 376 ? 67.934 6.090 25.177 1.00 33.45 376 ALA A N 1
ATOM 2779 C CA . ALA A 1 376 ? 68.118 7.538 25.220 1.00 34.26 376 ALA A CA 1
ATOM 2780 C C . ALA A 1 376 ? 68.315 8.017 26.661 1.00 36.57 376 ALA A C 1
ATOM 2781 O O . ALA A 1 376 ? 69.085 8.939 26.905 1.00 34.64 376 ALA A O 1
ATOM 2783 N N . LEU A 1 377 ? 67.616 7.395 27.610 1.00 38.43 377 LEU A N 1
ATOM 2784 C CA . LEU A 1 377 ? 67.751 7.766 29.018 1.00 41.25 377 LEU A CA 1
ATOM 2785 C C . LEU A 1 377 ? 69.147 7.387 29.510 1.00 42.11 377 LEU A C 1
ATOM 2786 O O . LEU A 1 377 ? 69.747 8.083 30.332 1.00 42.42 377 LEU A O 1
ATOM 2791 N N . TYR A 1 378 ? 69.663 6.281 28.990 1.00 43.85 378 TYR A N 1
ATOM 2792 C CA . TYR A 1 378 ? 71.001 5.826 29.348 1.00 44.47 378 TYR A CA 1
ATOM 2793 C C . TYR A 1 378 ? 72.010 6.950 29.120 1.00 43.90 378 TYR A C 1
ATOM 2794 O O . TYR A 1 378 ? 72.840 7.237 29.984 1.00 42.60 378 TYR A O 1
ATOM 2803 N N . LEU A 1 379 ? 71.933 7.585 27.953 1.00 44.74 379 LEU A N 1
ATOM 2804 C CA . LEU A 1 379 ? 72.831 8.684 27.627 1.00 45.50 379 LEU A CA 1
ATOM 2805 C C . LEU A 1 379 ? 72.521 9.863 28.535 1.00 46.04 379 LEU A C 1
ATOM 2806 O O . LEU A 1 379 ? 73.430 10.532 29.029 1.00 46.04 379 LEU A O 1
ATOM 2811 N N . VAL A 1 380 ? 71.228 10.117 28.746 1.00 46.70 380 VAL A N 1
ATOM 2812 C CA . VAL A 1 380 ? 70.790 11.223 29.594 1.00 44.13 380 VAL A CA 1
ATOM 2813 C C . VAL A 1 380 ? 71.430 11.128 30.963 1.00 44.60 380 VAL A C 1
ATOM 2814 O O . VAL A 1 380 ? 71.911 12.133 31.495 1.00 40.69 380 VAL A O 1
ATOM 2818 N N . ARG A 1 381 ? 71.443 9.923 31.531 1.00 45.43 381 ARG A N 1
ATOM 2819 C CA . ARG A 1 381 ? 72.030 9.737 32.853 1.00 47.87 381 ARG A CA 1
ATOM 2820 C C . ARG A 1 381 ? 73.540 9.898 32.855 1.00 48.66 381 ARG A C 1
ATOM 2821 O O . ARG A 1 381 ? 74.168 9.817 33.904 1.00 47.89 381 ARG A O 1
ATOM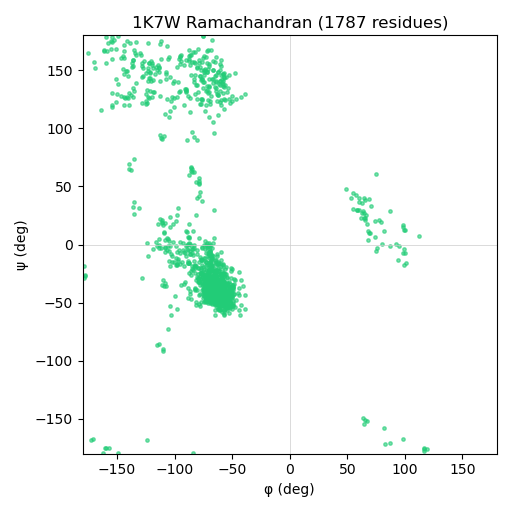 2829 N N . LYS A 1 382 ? 74.127 10.127 31.687 1.00 51.74 382 LYS A N 1
ATOM 2830 C CA . LYS A 1 382 ? 75.570 10.304 31.623 1.00 53.49 382 LYS A CA 1
ATOM 2831 C C . LYS A 1 382 ? 75.908 11.754 31.314 1.00 53.37 382 LYS A C 1
ATOM 2832 O O . LYS A 1 382 ? 77.061 12.094 31.036 1.00 54.10 382 LYS A O 1
ATOM 2838 N N . GLY A 1 383 ? 74.891 12.609 31.361 1.00 52.21 383 GLY A N 1
ATOM 2839 C CA . GLY A 1 383 ? 75.109 14.024 31.119 1.00 51.18 383 GLY A CA 1
ATOM 2840 C C . GLY A 1 383 ? 74.755 14.539 29.740 1.00 50.68 383 GLY A C 1
ATOM 2841 O O . GLY A 1 383 ? 74.799 15.749 29.502 1.00 51.54 383 GLY A O 1
ATOM 2842 N N . VAL A 1 384 ? 74.411 13.636 28.828 1.00 50.00 384 VAL A N 1
ATOM 2843 C CA . VAL A 1 384 ? 74.044 14.025 27.470 1.00 47.54 384 VAL A CA 1
ATOM 2844 C C . VAL A 1 384 ? 72.682 14.727 27.503 1.00 48.04 384 VAL A C 1
ATOM 2845 O O . VAL A 1 384 ? 71.736 14.218 28.114 1.00 47.09 384 VAL A O 1
ATOM 2849 N N . PRO A 1 385 ? 72.567 15.908 26.862 1.00 46.96 385 PRO A N 1
ATOM 2850 C CA . PRO A 1 385 ? 71.309 16.669 26.822 1.00 46.23 385 PRO A CA 1
ATOM 2851 C C . PRO A 1 385 ? 70.178 15.893 26.142 1.00 46.46 385 PRO A C 1
ATOM 2852 O O . PRO A 1 385 ? 70.384 15.247 25.102 1.00 45.37 385 PRO A O 1
ATOM 2856 N N . PHE A 1 386 ? 68.987 15.978 26.729 1.00 45.71 386 PHE A N 1
ATOM 2857 C CA . PHE A 1 386 ? 67.805 15.281 26.231 1.00 47.51 386 PHE A CA 1
ATOM 2858 C C . PHE A 1 386 ? 67.678 15.257 24.709 1.00 48.92 386 PHE A C 1
ATOM 2859 O O . PHE A 1 386 ? 67.565 14.184 24.106 1.00 48.95 386 PHE A O 1
ATOM 2861 N N . ARG A 1 387 ? 67.693 16.436 24.096 1.00 48.81 387 ARG A N 1
ATOM 2862 C CA . ARG A 1 387 ? 67.558 16.552 22.645 1.00 52.63 387 ARG A CA 1
ATOM 2863 C C . ARG A 1 387 ? 68.591 15.742 21.861 1.00 53.91 387 ARG A C 1
ATOM 2864 O O . ARG A 1 387 ? 68.256 15.100 20.860 1.00 56.26 387 ARG A O 1
ATOM 2872 N N . GLN A 1 388 ? 69.840 15.758 22.315 1.00 53.99 388 GLN A N 1
ATOM 2873 C CA . GLN A 1 388 ? 70.895 15.036 21.616 1.00 53.94 388 GLN A CA 1
ATOM 2874 C C . GLN A 1 388 ? 71.011 13.564 22.001 1.00 53.73 388 GLN A C 1
ATOM 2875 O O . GLN A 1 388 ? 71.559 12.763 21.243 1.00 53.28 388 GLN A O 1
ATOM 2881 N N . ALA A 1 389 ? 70.497 13.198 23.173 1.00 52.65 389 ALA A N 1
ATOM 2882 C CA . ALA A 1 389 ? 70.535 11.801 23.586 1.00 51.51 389 ALA A CA 1
ATOM 2883 C C . ALA A 1 389 ? 69.474 11.097 22.745 1.00 51.77 389 ALA A C 1
ATOM 2884 O O . ALA A 1 389 ? 69.657 9.962 22.306 1.00 49.68 389 ALA A O 1
ATOM 2886 N N . HIS A 1 390 ? 68.361 11.788 22.521 1.00 51.85 390 HIS A N 1
ATOM 2887 C CA . HIS A 1 390 ? 67.286 11.235 21.710 1.00 53.25 390 HIS A CA 1
ATOM 2888 C C . HIS A 1 390 ? 67.734 11.137 20.256 1.00 51.72 390 HIS A C 1
ATOM 2889 O O . HIS A 1 390 ? 67.325 10.233 19.534 1.00 51.66 390 HIS A O 1
ATOM 2896 N N . THR A 1 391 ? 68.583 12.067 19.834 1.00 51.45 391 THR A N 1
ATOM 2897 C CA . THR A 1 391 ? 69.103 12.049 18.471 1.00 49.79 391 THR A CA 1
ATOM 2898 C C . THR A 1 391 ? 69.988 10.817 18.304 1.00 49.03 391 THR A C 1
ATOM 2899 O O . THR A 1 391 ? 69.874 10.078 17.320 1.00 50.00 391 THR A O 1
ATOM 2903 N N . ALA A 1 392 ? 70.855 10.591 19.282 1.00 46.86 392 ALA A N 1
ATOM 2904 C CA . ALA A 1 392 ? 71.767 9.455 19.245 1.00 46.71 392 ALA A CA 1
ATOM 2905 C C . ALA A 1 392 ? 71.029 8.115 19.252 1.00 45.84 392 ALA A C 1
ATOM 2906 O O . ALA A 1 392 ? 71.369 7.202 18.496 1.00 44.77 392 ALA A O 1
ATOM 2908 N N . SER A 1 393 ? 70.024 7.992 20.116 1.00 44.39 393 SER A N 1
ATOM 2909 C CA . SER A 1 393 ? 69.256 6.758 20.192 1.00 41.15 393 SER A CA 1
ATOM 2910 C C . SER A 1 393 ? 68.589 6.534 18.834 1.00 41.83 393 SER A C 1
ATOM 2911 O O . SER A 1 393 ? 68.461 5.400 18.364 1.00 42.18 393 SER A O 1
ATOM 2914 N N . GLY A 1 394 ? 68.167 7.629 18.209 1.00 42.88 394 GLY A N 1
ATOM 2915 C CA . GLY A 1 394 ? 67.541 7.550 16.900 1.00 44.34 394 GLY A CA 1
ATOM 2916 C C . GLY A 1 394 ? 68.520 7.003 15.875 1.00 44.95 394 GLY A C 1
ATOM 2917 O O . GLY A 1 394 ? 68.173 6.138 15.071 1.00 47.67 394 GLY A O 1
ATOM 2918 N N . LYS A 1 395 ? 69.750 7.504 15.895 1.00 46.14 395 LYS A N 1
ATOM 2919 C CA . LYS A 1 395 ? 70.764 7.025 14.964 1.00 45.00 395 LYS A CA 1
ATOM 2920 C C . LYS A 1 395 ? 70.914 5.525 15.172 1.00 44.28 395 LYS A C 1
ATOM 2921 O O . LYS A 1 395 ? 70.956 4.753 14.212 1.00 44.79 395 LYS A O 1
ATOM 2927 N N . ALA A 1 396 ? 70.993 5.117 16.437 1.00 43.52 396 ALA A N 1
ATOM 2928 C CA . ALA A 1 396 ? 71.139 3.706 16.772 1.00 41.69 396 ALA A CA 1
ATOM 2929 C C . ALA A 1 396 ? 70.034 2.888 16.120 1.00 42.93 396 ALA A C 1
ATOM 2930 O O . ALA A 1 396 ? 70.311 1.928 15.410 1.00 42.78 396 ALA A O 1
ATOM 2932 N N . VAL A 1 397 ? 68.780 3.265 16.358 1.00 41.85 397 VAL A N 1
ATOM 2933 C CA . VAL A 1 397 ? 67.660 2.536 15.769 1.00 40.74 397 VAL A CA 1
ATOM 2934 C C . VAL A 1 397 ? 67.825 2.416 14.250 1.00 41.86 397 VAL A C 1
ATOM 2935 O O . VAL A 1 397 ? 67.661 1.337 13.685 1.00 40.03 397 VAL A O 1
ATOM 2939 N N . HIS A 1 398 ? 68.157 3.525 13.598 1.00 43.69 398 HIS A N 1
ATOM 2940 C CA . HIS A 1 398 ? 68.334 3.523 12.149 1.00 48.22 398 HIS A CA 1
ATOM 2941 C C . HIS A 1 398 ? 69.478 2.617 11.708 1.00 46.99 398 HIS A C 1
ATOM 2942 O O . HIS A 1 398 ? 69.371 1.906 10.709 1.00 46.48 398 HIS A O 1
ATOM 2949 N N . LEU A 1 399 ? 70.572 2.648 12.456 1.00 47.72 399 LEU A N 1
ATOM 2950 C CA . LEU A 1 399 ? 71.726 1.823 12.136 1.00 48.17 399 LEU A CA 1
ATOM 2951 C C . LEU A 1 399 ? 71.318 0.355 12.140 1.00 49.00 399 LEU A C 1
ATOM 2952 O O . LEU A 1 399 ? 71.585 -0.373 11.183 1.00 47.36 399 LEU A O 1
ATOM 2957 N N . ALA A 1 400 ? 70.670 -0.079 13.219 1.00 49.51 400 ALA A N 1
ATOM 2958 C CA . ALA A 1 400 ? 70.230 -1.467 13.331 1.00 52.46 400 ALA A CA 1
ATOM 2959 C C . ALA A 1 400 ? 69.211 -1.780 12.239 1.00 53.98 400 ALA A C 1
ATOM 2960 O O . ALA A 1 400 ? 69.137 -2.906 11.741 1.00 54.22 400 ALA A O 1
ATOM 2962 N N . GLU A 1 401 ? 68.432 -0.768 11.877 1.00 55.81 401 GLU A N 1
ATOM 2963 C CA . GLU A 1 401 ? 67.402 -0.892 10.851 1.00 59.07 401 GLU A CA 1
ATOM 2964 C C . GLU A 1 401 ? 68.023 -1.197 9.492 1.00 58.68 401 GLU A C 1
ATOM 2965 O O . GLU A 1 401 ? 67.592 -2.112 8.784 1.00 57.30 401 GLU A O 1
ATOM 2971 N N . THR A 1 402 ? 69.050 -0.432 9.145 1.00 58.59 402 THR A N 1
ATOM 2972 C CA . THR A 1 402 ? 69.742 -0.596 7.872 1.00 58.12 402 THR A CA 1
ATOM 2973 C C . THR A 1 402 ? 70.691 -1.792 7.831 1.00 58.06 402 THR A C 1
ATOM 2974 O O . THR A 1 402 ? 71.303 -2.065 6.797 1.00 58.15 402 THR A O 1
ATOM 2978 N N . LYS A 1 403 ? 70.809 -2.501 8.953 1.00 58.34 403 LYS A N 1
ATOM 2979 C CA . LYS A 1 403 ? 71.672 -3.678 9.042 1.00 56.87 403 LYS A CA 1
ATOM 2980 C C . LYS A 1 403 ? 70.841 -4.934 9.251 1.00 55.43 403 LYS A C 1
ATOM 2981 O O . LYS A 1 403 ? 71.376 -6.024 9.453 1.00 54.90 403 LYS A O 1
ATOM 2987 N N . GLY A 1 404 ? 69.524 -4.777 9.214 1.00 54.10 404 GLY A N 1
ATOM 2988 C CA . GLY A 1 404 ? 68.651 -5.918 9.404 1.00 51.93 404 GLY A CA 1
ATOM 2989 C C . GLY A 1 404 ? 68.773 -6.578 10.766 1.00 50.37 404 GLY A C 1
ATOM 2990 O O . GLY A 1 404 ? 68.652 -7.798 10.881 1.00 51.71 404 GLY A O 1
ATOM 2991 N N . ILE A 1 405 ? 69.003 -5.785 11.807 1.00 47.77 405 ILE A N 1
ATOM 2992 C CA . ILE A 1 405 ? 69.125 -6.342 13.149 1.00 45.69 405 ILE A CA 1
ATOM 2993 C C . ILE A 1 405 ? 68.376 -5.491 14.175 1.00 43.82 405 ILE A C 1
ATOM 2994 O O . ILE A 1 405 ? 68.137 -4.309 13.947 1.00 42.01 405 ILE A O 1
ATOM 2999 N N . THR A 1 406 ? 67.999 -6.100 15.297 1.00 44.16 406 THR A N 1
ATOM 3000 C CA . THR A 1 406 ? 67.299 -5.377 16.357 1.00 44.25 406 THR A CA 1
ATOM 3001 C C . THR A 1 406 ? 68.345 -4.647 17.199 1.00 44.54 406 THR A C 1
ATOM 3002 O O . THR A 1 406 ? 69.455 -5.149 17.382 1.00 46.27 406 THR A O 1
ATOM 3006 N N . ILE A 1 407 ? 67.992 -3.466 17.705 1.00 43.04 407 ILE A N 1
ATOM 3007 C CA . ILE A 1 407 ? 68.920 -2.646 18.483 1.00 41.54 407 ILE A CA 1
ATOM 3008 C C . ILE A 1 407 ? 69.769 -3.340 19.546 1.00 41.66 407 ILE A C 1
ATOM 3009 O O . ILE A 1 407 ? 70.928 -2.979 19.727 1.00 40.03 407 ILE A O 1
ATOM 3014 N N . ASN A 1 408 ? 69.223 -4.327 20.248 1.00 43.22 408 ASN A N 1
ATOM 3015 C CA . ASN A 1 408 ? 70.014 -5.014 21.269 1.00 45.51 408 ASN A CA 1
ATOM 3016 C C . ASN A 1 408 ? 71.127 -5.860 20.641 1.00 47.44 408 ASN A C 1
ATOM 3017 O O . ASN A 1 408 ? 71.983 -6.399 21.341 1.00 48.00 408 ASN A O 1
ATOM 3022 N N . LYS A 1 409 ? 71.113 -5.972 19.317 1.00 48.63 409 LYS A N 1
ATOM 3023 C CA . LYS A 1 409 ? 72.133 -6.739 18.611 1.00 49.09 409 LYS A CA 1
ATOM 3024 C C . LYS A 1 409 ? 73.186 -5.814 17.995 1.00 48.92 409 LYS A C 1
ATOM 3025 O O . LYS A 1 409 ? 74.114 -6.268 17.339 1.00 49.37 409 LYS A O 1
ATOM 3031 N N . LEU A 1 410 ? 73.042 -4.514 18.220 1.00 50.20 410 LEU A N 1
ATOM 3032 C CA . LEU A 1 410 ? 73.991 -3.541 17.696 1.00 51.84 410 LEU A CA 1
ATOM 3033 C C . LEU A 1 410 ? 75.306 -3.665 18.473 1.00 54.36 410 LEU A C 1
ATOM 3034 O O . LEU A 1 410 ? 75.293 -3.772 19.701 1.00 53.21 410 LEU A O 1
ATOM 3039 N N . SER A 1 411 ? 76.434 -3.644 17.758 1.00 54.83 411 SER A N 1
ATOM 3040 C CA . SER A 1 411 ? 77.755 -3.790 18.374 1.00 54.91 411 SER A CA 1
ATOM 3041 C C . SER A 1 411 ? 78.193 -2.598 19.206 1.00 56.26 411 SER A C 1
ATOM 3042 O O . SER A 1 411 ? 77.763 -1.465 18.974 1.00 56.91 411 SER A O 1
ATOM 3045 N N . LEU A 1 412 ? 79.080 -2.864 20.161 1.00 57.91 412 LEU A N 1
ATOM 3046 C CA . LEU A 1 412 ? 79.604 -1.826 21.039 1.00 60.23 412 LEU A CA 1
ATOM 3047 C C . LEU A 1 412 ? 80.323 -0.770 20.204 1.00 61.81 412 LEU A C 1
ATOM 3048 O O . LEU A 1 412 ? 80.182 0.429 20.450 1.00 62.86 412 LEU A O 1
ATOM 3053 N N . GLU A 1 413 ? 81.097 -1.204 19.213 1.00 63.67 413 GLU A N 1
ATOM 3054 C CA . GLU A 1 413 ? 81.791 -0.233 18.381 1.00 65.73 413 GLU A CA 1
ATOM 3055 C C . GLU A 1 413 ? 80.754 0.488 17.529 1.00 65.49 413 GLU A C 1
ATOM 3056 O O . GLU A 1 413 ? 80.903 1.675 17.231 1.00 65.77 413 GLU A O 1
ATOM 3062 N N . ASP A 1 414 ? 79.697 -0.226 17.145 1.00 64.64 414 ASP A N 1
ATOM 3063 C CA . ASP A 1 414 ? 78.633 0.397 16.365 1.00 64.29 414 ASP A CA 1
ATOM 3064 C C . ASP A 1 414 ? 78.120 1.572 17.185 1.00 62.28 414 ASP A C 1
ATOM 3065 O O . ASP A 1 414 ? 78.174 2.721 16.743 1.00 62.94 414 ASP A O 1
ATOM 3070 N N . LEU A 1 415 ? 77.628 1.275 18.387 1.00 59.10 415 LEU A N 1
ATOM 3071 C CA . LEU A 1 415 ? 77.096 2.313 19.263 1.00 56.32 415 LEU A CA 1
ATOM 3072 C C . LEU A 1 415 ? 78.103 3.430 19.450 1.00 55.06 415 LEU A C 1
ATOM 3073 O O . LEU A 1 415 ? 77.739 4.604 19.457 1.00 53.25 415 LEU A O 1
ATOM 3078 N N . LYS A 1 416 ? 79.374 3.062 19.590 1.00 56.77 416 LYS A N 1
ATOM 3079 C CA . LYS A 1 416 ? 80.426 4.057 19.766 1.00 57.04 416 LYS A CA 1
ATOM 3080 C C . LYS A 1 416 ? 80.552 4.992 18.560 1.00 56.89 416 LYS A C 1
ATOM 3081 O O . LYS A 1 416 ? 80.808 6.189 18.726 1.00 55.70 416 LYS A O 1
ATOM 3087 N N . SER A 1 417 ? 80.352 4.459 17.354 1.00 56.19 417 SER A N 1
ATOM 3088 C CA . SER A 1 417 ? 80.431 5.281 16.143 1.00 55.60 417 SER A CA 1
ATOM 3089 C C . SER A 1 417 ? 79.422 6.424 16.231 1.00 55.58 417 SER A C 1
ATOM 3090 O O . SER A 1 417 ? 79.606 7.471 15.611 1.00 55.91 417 SER A O 1
ATOM 3093 N N . ILE A 1 418 ? 78.356 6.214 17.005 1.00 54.70 418 ILE A N 1
ATOM 3094 C CA . ILE A 1 418 ? 77.311 7.220 17.177 1.00 54.44 418 ILE A CA 1
ATOM 3095 C C . ILE A 1 418 ? 77.614 8.182 18.336 1.00 54.05 418 ILE A C 1
ATOM 3096 O O . ILE A 1 418 ? 77.464 9.395 18.195 1.00 52.60 418 ILE A O 1
ATOM 3101 N N . SER A 1 419 ? 78.029 7.639 19.477 1.00 53.44 419 SER A N 1
ATOM 3102 C CA . SER A 1 419 ? 78.369 8.452 20.641 1.00 53.42 419 SER A CA 1
ATOM 3103 C C . SER A 1 419 ? 79.366 7.693 21.503 1.00 53.08 419 SER A C 1
ATOM 3104 O O . SER A 1 419 ? 79.158 6.527 21.824 1.00 54.40 419 SER A O 1
ATOM 3107 N N . PRO A 1 420 ? 80.475 8.346 21.884 1.00 53.61 420 PRO A N 1
ATOM 3108 C CA . PRO A 1 420 ? 81.499 7.700 22.714 1.00 53.10 420 PRO A CA 1
ATOM 3109 C C . PRO A 1 420 ? 80.987 7.469 24.130 1.00 52.24 420 PRO A C 1
ATOM 3110 O O . PRO A 1 420 ? 81.491 6.619 24.861 1.00 51.48 420 PRO A O 1
ATOM 3114 N N . GLN A 1 421 ? 79.978 8.240 24.508 1.00 51.97 421 GLN A N 1
ATOM 3115 C CA . GLN A 1 421 ? 79.393 8.115 25.830 1.00 53.04 421 GLN A CA 1
ATOM 3116 C C . GLN A 1 421 ? 78.672 6.772 26.002 1.00 52.81 421 GLN A C 1
ATOM 3117 O O . GLN A 1 421 ? 78.147 6.468 27.079 1.00 52.61 421 GLN A O 1
ATOM 3123 N N . PHE A 1 422 ? 78.639 5.979 24.930 1.00 50.70 422 PHE A N 1
ATOM 3124 C CA . PHE A 1 422 ? 78.041 4.650 24.977 1.00 49.24 422 PHE A CA 1
ATOM 3125 C C . PHE A 1 422 ? 79.174 3.763 25.452 1.00 49.11 422 PHE A C 1
ATOM 3126 O O . PHE A 1 422 ? 80.177 3.605 24.757 1.00 49.52 422 PHE A O 1
ATOM 3134 N N . SER A 1 423 ? 79.026 3.199 26.643 1.00 47.51 423 SER A N 1
ATOM 3135 C CA . SER A 1 423 ? 80.052 2.333 27.197 1.00 44.95 423 SER A CA 1
ATOM 3136 C C . SER A 1 423 ? 79.549 0.898 27.266 1.00 45.60 423 SER A C 1
ATOM 3137 O O . SER A 1 423 ? 78.381 0.613 26.978 1.00 45.18 423 SER A O 1
ATOM 3140 N N . SER A 1 424 ? 80.439 -0.001 27.659 1.00 43.31 424 SER A N 1
ATOM 3141 C CA . SER A 1 424 ? 80.126 -1.415 27.763 1.00 44.54 424 SER A CA 1
ATOM 3142 C C . SER A 1 424 ? 78.876 -1.718 28.597 1.00 44.98 424 SER A C 1
ATOM 3143 O O . SER A 1 424 ? 78.141 -2.667 28.312 1.00 45.81 424 SER A O 1
ATOM 3146 N N . ASP A 1 425 ? 78.641 -0.915 29.625 1.00 44.18 425 ASP A N 1
ATOM 3147 C CA . ASP A 1 425 ? 77.496 -1.116 30.513 1.00 45.35 425 ASP A CA 1
ATOM 3148 C C . ASP A 1 425 ? 76.133 -0.886 29.836 1.00 44.48 425 ASP A C 1
ATOM 3149 O O . ASP A 1 425 ? 75.081 -1.014 30.478 1.00 45.40 425 ASP A O 1
ATOM 3154 N N . VAL A 1 426 ? 76.153 -0.558 28.547 1.00 42.74 426 VAL A N 1
ATOM 3155 C CA . VAL A 1 426 ? 74.922 -0.310 27.799 1.00 41.76 426 VAL A CA 1
ATOM 3156 C C . VAL A 1 426 ? 74.102 -1.588 27.584 1.00 40.67 426 VAL A C 1
ATOM 3157 O O . VAL A 1 426 ? 72.891 -1.528 27.358 1.00 40.45 426 VAL A O 1
ATOM 3161 N N . SER A 1 427 ? 74.759 -2.741 27.671 1.00 38.55 427 SER A N 1
ATOM 3162 C CA . SER A 1 427 ? 74.079 -4.010 27.488 1.00 40.10 427 SER A CA 1
ATOM 3163 C C . SER A 1 427 ? 72.961 -4.205 28.519 1.00 40.45 427 SER A C 1
ATOM 3164 O O . SER A 1 427 ? 71.999 -4.942 28.277 1.00 37.81 427 SER A O 1
ATOM 3167 N N . GLN A 1 428 ? 73.092 -3.548 29.667 1.00 39.92 428 GLN A N 1
ATOM 3168 C CA . GLN A 1 428 ? 72.081 -3.650 30.721 1.00 40.90 428 GLN A CA 1
ATOM 3169 C C . GLN A 1 428 ? 70.778 -2.944 30.331 1.00 39.83 428 GLN A C 1
ATOM 3170 O O . GLN A 1 428 ? 69.729 -3.169 30.951 1.00 40.60 428 GLN A O 1
ATOM 3176 N N . VAL A 1 429 ? 70.845 -2.092 29.310 1.00 37.67 429 VAL A N 1
ATOM 3177 C CA . VAL A 1 429 ? 69.662 -1.384 28.830 1.00 37.11 429 VAL A CA 1
ATOM 3178 C C . VAL A 1 429 ? 68.695 -2.392 28.211 1.00 36.75 429 VAL A C 1
ATOM 3179 O O . VAL A 1 429 ? 67.481 -2.274 28.355 1.00 36.62 429 VAL A O 1
ATOM 3183 N N . PHE A 1 430 ? 69.246 -3.397 27.539 1.00 34.80 430 PHE A N 1
ATOM 3184 C CA . PHE A 1 430 ? 68.445 -4.412 26.868 1.00 32.16 430 PHE A CA 1
ATOM 3185 C C . PHE A 1 430 ? 68.030 -5.556 27.776 1.00 32.94 430 PHE A C 1
ATOM 3186 O O . PHE A 1 430 ? 68.400 -6.709 27.579 1.00 31.37 430 PHE A O 1
ATOM 3194 N N . ASN A 1 431 ? 67.235 -5.197 28.779 1.00 29.44 431 ASN A N 1
ATOM 3195 C CA . ASN A 1 431 ? 66.713 -6.116 29.769 1.00 30.48 431 ASN A CA 1
ATOM 3196 C C . ASN A 1 431 ? 65.389 -5.471 30.185 1.00 27.54 431 ASN A C 1
ATOM 3197 O O . ASN A 1 431 ? 65.352 -4.318 30.602 1.00 25.48 431 ASN A O 1
ATOM 3202 N N . PHE A 1 432 ? 64.303 -6.203 30.038 1.00 29.33 432 PHE A N 1
ATOM 3203 C CA . PHE A 1 432 ? 63.004 -5.649 30.356 1.00 29.64 432 PHE A CA 1
ATOM 3204 C C . PHE A 1 432 ? 62.794 -5.446 31.842 1.00 30.99 432 PHE A C 1
ATOM 3205 O O . PHE A 1 432 ? 61.992 -4.597 32.247 1.00 33.94 432 PHE A O 1
ATOM 3213 N N . VAL A 1 433 ? 63.517 -6.209 32.655 1.00 29.98 433 VAL A N 1
ATOM 3214 C CA . VAL A 1 433 ? 63.396 -6.061 34.099 1.00 28.28 433 VAL A CA 1
ATOM 3215 C C . VAL A 1 433 ? 64.057 -4.745 34.489 1.00 26.88 433 VAL A C 1
ATOM 3216 O O . VAL A 1 433 ? 63.534 -3.994 35.318 1.00 25.21 433 VAL A O 1
ATOM 3220 N N . ASN A 1 434 ? 65.194 -4.443 33.864 1.00 25.03 434 ASN A N 1
ATOM 3221 C CA . ASN A 1 434 ? 65.888 -3.188 34.155 1.00 24.76 434 ASN A CA 1
ATOM 3222 C C . ASN A 1 434 ? 65.035 -2.025 33.642 1.00 22.75 434 ASN A C 1
ATOM 3223 O O . ASN A 1 434 ? 65.083 -0.914 34.176 1.00 22.88 434 ASN A O 1
ATOM 3228 N N . SER A 1 435 ? 64.262 -2.270 32.592 1.00 21.49 435 SER A N 1
ATOM 3229 C CA . SER A 1 435 ? 63.419 -1.210 32.043 1.00 24.99 435 SER A CA 1
ATOM 3230 C C . SER A 1 435 ? 62.388 -0.719 33.072 1.00 22.95 435 SER A C 1
ATOM 3231 O O . SER A 1 435 ? 62.284 0.475 33.340 1.00 27.60 435 SER A O 1
ATOM 3234 N N . VAL A 1 436 ? 61.621 -1.639 33.636 1.00 26.74 436 VAL A N 1
ATOM 3235 C CA . VAL A 1 436 ? 60.598 -1.238 34.604 1.00 27.15 436 VAL A CA 1
ATOM 3236 C C . VAL A 1 436 ? 61.222 -0.788 35.924 1.00 30.10 436 VAL A C 1
ATOM 3237 O O . VAL A 1 436 ? 60.657 0.062 36.627 1.00 30.62 436 VAL A O 1
ATOM 3241 N N . GLU A 1 437 ? 62.407 -1.313 36.244 1.00 28.29 437 GLU A N 1
ATOM 3242 C CA . GLU A 1 437 ? 63.071 -0.932 37.486 1.00 28.03 437 GLU A CA 1
ATOM 3243 C C . GLU A 1 437 ? 63.573 0.507 37.463 1.00 28.08 437 GLU A C 1
ATOM 3244 O O . GLU A 1 437 ? 64.051 1.030 38.467 1.00 28.32 437 GLU A O 1
ATOM 3250 N N . GLN A 1 438 ? 63.442 1.161 36.318 1.00 29.92 438 GLN A N 1
ATOM 3251 C CA . GLN A 1 438 ? 63.828 2.569 36.215 1.00 28.31 438 GLN A CA 1
ATOM 3252 C C . GLN A 1 438 ? 62.825 3.439 37.000 1.00 30.72 438 GLN A C 1
ATOM 3253 O O . GLN A 1 438 ? 63.177 4.473 37.558 1.00 27.19 438 GLN A O 1
ATOM 3259 N N . TYR A 1 439 ? 61.568 3.008 37.017 1.00 30.41 439 TYR A N 1
ATOM 3260 C CA . TYR A 1 439 ? 60.503 3.774 37.652 1.00 30.87 439 TYR A CA 1
ATOM 3261 C C . TYR A 1 439 ? 60.283 3.597 39.148 1.00 30.58 439 TYR A C 1
ATOM 3262 O O . TYR A 1 439 ? 59.213 3.168 39.588 1.00 32.58 439 TYR A O 1
ATOM 3271 N N . THR A 1 440 ? 61.297 3.957 39.930 1.00 30.67 440 THR A N 1
ATOM 3272 C CA . THR A 1 440 ? 61.216 3.855 41.386 1.00 31.33 440 THR A CA 1
ATOM 3273 C C . THR A 1 440 ? 60.502 5.052 42.000 1.00 31.00 440 THR A C 1
ATOM 3274 O O . THR A 1 440 ? 60.026 4.969 43.126 1.00 32.83 440 THR A O 1
ATOM 3278 N N . ALA A 1 441 ? 60.439 6.162 41.265 1.00 31.56 441 ALA A N 1
ATOM 3279 C CA . ALA A 1 441 ? 59.727 7.348 41.739 1.00 30.12 441 ALA A CA 1
ATOM 3280 C C . ALA A 1 441 ? 58.292 6.925 42.119 1.00 28.34 441 ALA A C 1
ATOM 3281 O O . ALA A 1 441 ? 57.647 6.179 41.384 1.00 25.69 441 ALA A O 1
ATOM 3283 N N . LEU A 1 442 ? 57.804 7.386 43.268 1.00 28.74 442 LEU A N 1
ATOM 3284 C CA . LEU A 1 442 ? 56.462 7.024 43.736 1.00 27.48 442 LEU A CA 1
ATOM 3285 C C . LEU A 1 442 ? 55.431 6.956 42.627 1.00 24.05 442 LEU A C 1
ATOM 3286 O O . LEU A 1 442 ? 55.308 7.885 41.834 1.00 26.62 442 LEU A O 1
ATOM 3291 N N . GLY A 1 443 ? 54.701 5.848 42.578 1.00 24.06 443 GLY A N 1
ATOM 3292 C CA . GLY A 1 443 ? 53.662 5.676 41.578 1.00 24.58 443 GLY A CA 1
ATOM 3293 C C . GLY A 1 443 ? 54.089 4.957 40.319 1.00 25.44 443 GLY A C 1
ATOM 3294 O O . GLY A 1 443 ? 53.229 4.538 39.530 1.00 24.73 443 GLY A O 1
ATOM 3295 N N . GLY A 1 444 ? 55.407 4.809 40.134 1.00 26.12 444 GLY A N 1
ATOM 3296 C CA . GLY A 1 444 ? 55.940 4.147 38.952 1.00 23.93 444 GLY A CA 1
ATOM 3297 C C . GLY A 1 444 ? 55.802 2.637 38.944 1.00 23.80 444 GLY A C 1
ATOM 3298 O O . GLY A 1 444 ? 55.292 2.048 39.892 1.00 26.22 444 GLY A O 1
ATOM 3299 N N . THR A 1 445 ? 56.267 2.003 37.875 1.00 23.43 445 THR A N 1
ATOM 3300 C CA . THR A 1 445 ? 56.157 0.557 37.741 1.00 21.77 445 THR A CA 1
ATOM 3301 C C . THR A 1 445 ? 57.291 -0.315 38.342 1.00 22.44 445 THR A C 1
ATOM 3302 O O . THR A 1 445 ? 57.295 -1.531 38.161 1.00 23.37 445 THR A O 1
ATOM 3306 N N . ALA A 1 446 ? 58.238 0.284 39.056 1.00 25.29 446 ALA A N 1
ATOM 3307 C CA . ALA A 1 446 ? 59.310 -0.500 39.675 1.00 24.76 446 ALA A CA 1
ATOM 3308 C C . ALA A 1 446 ? 58.711 -1.389 40.757 1.00 27.60 446 ALA A C 1
ATOM 3309 O O . ALA A 1 446 ? 57.689 -1.030 41.383 1.00 26.43 446 ALA A O 1
ATOM 3311 N N . LYS A 1 447 ? 59.342 -2.539 40.988 1.00 23.84 447 LYS A N 1
ATOM 3312 C CA . LYS A 1 447 ? 58.842 -3.492 41.973 1.00 27.87 447 LYS A CA 1
ATOM 3313 C C . LYS A 1 447 ? 58.583 -2.877 43.348 1.00 29.19 447 LYS A C 1
ATOM 3314 O O . LYS A 1 447 ? 57.564 -3.178 43.977 1.00 28.72 447 LYS A O 1
ATOM 3320 N N . SER A 1 448 ? 59.489 -2.019 43.810 1.00 28.23 448 SER A N 1
ATOM 3321 C CA . SER A 1 448 ? 59.329 -1.389 45.124 1.00 31.87 448 SER A CA 1
ATOM 3322 C C . SER A 1 448 ? 58.104 -0.476 45.139 1.00 31.72 448 SER A C 1
ATOM 3323 O O . SER A 1 448 ? 57.396 -0.390 46.147 1.00 32.95 448 SER A O 1
ATOM 3326 N N . SER A 1 449 ? 57.864 0.209 44.023 1.00 30.25 449 SER A N 1
ATOM 3327 C CA . SER A 1 449 ? 56.717 1.101 43.888 1.00 28.34 449 SER A CA 1
ATOM 3328 C C . SER A 1 449 ? 55.454 0.265 43.929 1.00 28.26 449 SER A C 1
ATOM 3329 O O . SER A 1 449 ? 54.469 0.622 44.607 1.00 29.38 449 SER A O 1
ATOM 3332 N N . VAL A 1 450 ? 55.468 -0.855 43.210 1.00 23.02 450 VAL A N 1
ATOM 3333 C CA . VAL A 1 450 ? 54.313 -1.729 43.223 1.00 24.91 450 VAL A CA 1
ATOM 3334 C C . VAL A 1 450 ? 54.024 -2.205 44.653 1.00 27.14 450 VAL A C 1
ATOM 3335 O O . VAL A 1 450 ? 52.862 -2.227 45.085 1.00 23.43 450 VAL A O 1
ATOM 3339 N N . THR A 1 451 ? 55.068 -2.585 45.389 1.00 27.22 451 THR A N 1
ATOM 3340 C CA . THR A 1 451 ? 54.875 -3.056 46.769 1.00 29.53 451 THR A CA 1
ATOM 3341 C C . THR A 1 451 ? 54.279 -1.946 47.645 1.00 27.72 451 THR A C 1
ATOM 3342 O O . THR A 1 451 ? 53.384 -2.194 48.458 1.00 30.78 451 THR A O 1
ATOM 3346 N N . THR A 1 452 ? 54.779 -0.729 47.473 1.00 24.88 452 THR A N 1
ATOM 3347 C CA . THR A 1 452 ? 54.278 0.432 48.207 1.00 27.61 452 THR A CA 1
ATOM 3348 C C . THR A 1 452 ? 52.773 0.634 47.922 1.00 26.42 452 THR A C 1
ATOM 3349 O O . THR A 1 452 ? 51.946 0.825 48.840 1.00 20.16 452 THR A O 1
ATOM 3353 N N . GLN A 1 453 ? 52.421 0.592 46.643 1.00 24.16 453 GLN A N 1
ATOM 3354 C CA . GLN A 1 453 ? 51.033 0.754 46.248 1.00 22.27 453 GLN A CA 1
ATOM 3355 C C . GLN A 1 453 ? 50.148 -0.268 46.916 1.00 22.38 453 GLN A C 1
ATOM 3356 O O . GLN A 1 453 ? 49.077 0.073 47.415 1.00 21.63 453 GLN A O 1
ATOM 3362 N N . ILE A 1 454 ? 50.597 -1.522 46.931 1.00 23.58 454 ILE A N 1
ATOM 3363 C CA . ILE A 1 454 ? 49.837 -2.603 47.539 1.00 24.78 454 ILE A CA 1
ATOM 3364 C C . ILE A 1 454 ? 49.583 -2.262 49.002 1.00 26.14 454 ILE A C 1
ATOM 3365 O O . ILE A 1 454 ? 48.488 -2.472 49.533 1.00 23.80 454 ILE A O 1
ATOM 3370 N N . GLU A 1 455 ? 50.603 -1.710 49.644 1.00 26.19 455 GLU A N 1
ATOM 3371 C CA . GLU A 1 455 ? 50.490 -1.336 51.044 1.00 26.97 455 GLU A CA 1
ATOM 3372 C C . GLU A 1 455 ? 49.528 -0.174 51.226 1.00 24.06 455 GLU A C 1
ATOM 3373 O O . GLU A 1 455 ? 48.678 -0.189 52.128 1.00 22.88 455 GLU A O 1
ATOM 3379 N N . GLN A 1 456 ? 49.637 0.814 50.350 1.00 21.45 456 GLN A N 1
ATOM 3380 C CA . GLN A 1 456 ? 48.784 1.993 50.428 1.00 23.73 456 GLN A CA 1
ATOM 3381 C C . GLN A 1 456 ? 47.304 1.627 50.263 1.00 25.38 456 GLN A C 1
ATOM 3382 O O . GLN A 1 456 ? 46.462 2.040 51.065 1.00 21.68 456 GLN A O 1
ATOM 3388 N N . LEU A 1 457 ? 46.989 0.830 49.243 1.00 23.54 457 LEU A N 1
ATOM 3389 C CA . LEU A 1 457 ? 45.611 0.442 49.002 1.00 23.48 457 LEU A CA 1
ATOM 3390 C C . LEU A 1 457 ? 45.047 -0.356 50.163 1.00 24.87 457 LEU A C 1
ATOM 3391 O O . LEU A 1 457 ? 43.886 -0.166 50.553 1.00 25.90 457 LEU A O 1
ATOM 3396 N N . ARG A 1 458 ? 45.869 -1.239 50.724 1.00 23.51 458 ARG A N 1
ATOM 3397 C CA . ARG A 1 458 ? 45.437 -2.046 51.857 1.00 28.32 458 ARG A CA 1
ATOM 3398 C C . ARG A 1 458 ? 45.129 -1.141 53.054 1.00 27.69 458 ARG A C 1
ATOM 3399 O O . ARG A 1 458 ? 44.136 -1.352 53.765 1.00 29.67 458 ARG A O 1
ATOM 3407 N N . GLU A 1 459 ? 45.967 -0.124 53.263 1.00 26.64 459 GLU A N 1
ATOM 3408 C CA . GLU A 1 459 ? 45.741 0.812 54.355 1.00 30.46 459 GLU A CA 1
ATOM 3409 C C . GLU A 1 459 ? 44.468 1.590 54.044 1.00 31.29 459 GLU A C 1
ATOM 3410 O O . GLU A 1 459 ? 43.662 1.862 54.935 1.00 30.43 459 GLU A O 1
ATOM 3416 N N . LEU A 1 460 ? 44.288 1.942 52.773 1.00 30.20 460 LEU A N 1
ATOM 3417 C CA . LEU A 1 460 ? 43.098 2.667 52.358 1.00 32.39 460 LEU A CA 1
ATOM 3418 C C . LEU A 1 460 ? 41.840 1.840 52.598 1.00 32.05 460 LEU A C 1
ATOM 3419 O O . LEU A 1 460 ? 40.876 2.336 53.181 1.00 30.43 460 LEU A O 1
ATOM 3424 N N . MET A 1 461 ? 41.853 0.583 52.153 1.00 31.34 461 MET A N 1
ATOM 3425 C CA . MET A 1 461 ? 40.702 -0.286 52.343 1.00 33.63 461 MET A CA 1
ATOM 3426 C C . MET A 1 461 ? 40.384 -0.447 53.827 1.00 36.18 461 MET A C 1
ATOM 3427 O O . MET A 1 461 ? 39.213 -0.469 54.217 1.00 37.70 461 MET A O 1
ATOM 3432 N N . LYS A 1 462 ? 41.420 -0.553 54.652 1.00 35.93 462 LYS A N 1
ATOM 3433 C CA . LYS A 1 462 ? 41.220 -0.697 56.085 1.00 37.86 462 LYS A CA 1
ATOM 3434 C C . LYS A 1 462 ? 40.391 0.493 56.597 1.00 39.69 462 LYS A C 1
ATOM 3435 O O . LYS A 1 462 ? 39.411 0.317 57.322 1.00 37.39 462 LYS A O 1
ATOM 3441 N N . LYS A 1 463 ? 40.775 1.702 56.196 1.00 40.92 463 LYS A N 1
ATOM 3442 C CA . LYS A 1 463 ? 40.056 2.903 56.619 1.00 44.31 463 LYS A CA 1
ATOM 3443 C C . LYS A 1 463 ? 38.618 2.971 56.080 1.00 44.55 463 LYS A C 1
ATOM 3444 O O . LYS A 1 463 ? 37.684 3.280 56.821 1.00 42.79 463 LYS A O 1
ATOM 3450 N N . GLN A 1 464 ? 38.442 2.682 54.793 1.00 43.66 464 GLN A N 1
ATOM 3451 C CA . GLN A 1 464 ? 37.113 2.706 54.200 1.00 45.59 464 GLN A CA 1
ATOM 3452 C C . GLN A 1 464 ? 36.191 1.640 54.798 1.00 48.16 464 GLN A C 1
ATOM 3453 O O . GLN A 1 464 ? 34.970 1.797 54.797 1.00 47.56 464 GLN A O 1
ATOM 3459 N N . LYS A 1 465 ? 36.774 0.557 55.303 1.00 50.82 465 LYS A N 1
ATOM 3460 C CA . LYS A 1 465 ? 35.989 -0.525 55.890 1.00 53.03 465 LYS A CA 1
ATOM 3461 C C . LYS A 1 465 ? 35.607 -0.205 57.331 1.00 55.39 465 LYS A C 1
ATOM 3462 O O . LYS A 1 465 ? 34.499 -0.523 57.767 1.00 54.63 465 LYS A O 1
ATOM 3468 N N . GLU A 1 466 ? 36.517 0.425 58.070 1.00 57.88 466 GLU A N 1
ATOM 3469 C CA . GLU A 1 466 ? 36.228 0.780 59.454 1.00 62.22 466 GLU A CA 1
ATOM 3470 C C . GLU A 1 466 ? 35.422 2.068 59.467 1.00 64.55 466 GLU A C 1
ATOM 3471 O O . GLU A 1 466 ? 35.432 2.819 60.445 1.00 65.59 466 GLU A O 1
ATOM 3477 N N . GLN A 1 467 ? 34.722 2.314 58.364 1.00 66.48 467 GLN A N 1
ATOM 3478 C CA . GLN A 1 467 ? 33.896 3.506 58.213 1.00 68.05 467 GLN A CA 1
ATOM 3479 C C . GLN A 1 467 ? 32.629 3.230 57.415 1.00 67.39 467 GLN A C 1
ATOM 3480 O O . GLN A 1 467 ? 32.516 2.133 56.826 1.00 65.56 467 GLN A O 1
ATOM 3486 N N . SER B 1 18 ? 20.316 49.704 37.306 1.00 56.43 18 SER B N 1
ATOM 3487 C CA . SER B 1 18 ? 19.252 48.751 36.875 1.00 55.22 18 SER B CA 1
ATOM 3488 C C . SER B 1 18 ? 19.759 47.783 35.807 1.00 53.39 18 SER B C 1
ATOM 3489 O O . SER B 1 18 ? 18.973 47.229 35.037 1.00 52.77 18 SER B O 1
ATOM 3492 N N . THR B 1 19 ? 21.074 47.593 35.757 1.00 50.55 19 THR B N 1
ATOM 3493 C CA . THR B 1 19 ? 21.674 46.673 34.799 1.00 47.77 19 THR B CA 1
ATOM 3494 C C . THR B 1 19 ? 22.812 45.908 35.474 1.00 44.82 19 THR B C 1
ATOM 3495 O O . THR B 1 19 ? 23.504 46.452 36.337 1.00 44.28 19 THR B O 1
ATOM 3499 N N . ASP B 1 20 ? 22.987 44.641 35.103 1.00 39.14 20 ASP B N 1
ATOM 3500 C CA . ASP B 1 20 ? 24.051 43.824 35.683 1.00 34.70 20 ASP B CA 1
ATOM 3501 C C . ASP B 1 20 ? 24.940 43.237 34.590 1.00 30.77 20 ASP B C 1
ATOM 3502 O O . ASP B 1 20 ? 24.475 42.514 33.720 1.00 32.20 20 ASP B O 1
ATOM 3507 N N . PRO B 1 21 ? 26.240 43.547 34.628 1.00 29.48 21 PRO B N 1
ATOM 3508 C CA . PRO B 1 21 ? 27.182 43.043 33.624 1.00 28.80 21 PRO B CA 1
ATOM 3509 C C . PRO B 1 21 ? 27.179 41.520 33.431 1.00 28.02 21 PRO B C 1
ATOM 3510 O O . PRO B 1 21 ? 27.228 41.029 32.290 1.00 26.30 21 PRO B O 1
ATOM 3514 N N . ILE B 1 22 ? 27.093 40.761 34.522 1.00 24.35 22 ILE B N 1
ATOM 3515 C CA . ILE B 1 22 ? 27.082 39.308 34.373 1.00 23.56 22 ILE B CA 1
ATOM 3516 C C . ILE B 1 22 ? 25.822 38.868 33.633 1.00 23.85 22 ILE B C 1
ATOM 3517 O O . ILE B 1 22 ? 25.884 38.053 32.710 1.00 20.59 22 ILE B O 1
ATOM 3522 N N . MET B 1 23 ? 24.684 39.437 34.027 1.00 24.28 23 MET B N 1
ATOM 3523 C CA . MET B 1 23 ? 23.401 39.138 33.407 1.00 23.59 23 MET B CA 1
ATOM 3524 C C . MET B 1 23 ? 23.449 39.501 31.930 1.00 25.54 23 MET B C 1
ATOM 3525 O O . MET B 1 23 ? 23.028 38.728 31.076 1.00 24.11 23 MET B O 1
ATOM 3530 N N . GLU B 1 24 ? 23.953 40.695 31.633 1.00 26.22 24 GLU B N 1
ATOM 3531 C CA . GLU B 1 24 ? 24.047 41.143 30.241 1.00 28.09 24 GLU B CA 1
ATOM 3532 C C . GLU B 1 24 ? 24.872 40.198 29.390 1.00 26.81 24 GLU B C 1
ATOM 3533 O O . GLU B 1 24 ? 24.460 39.820 28.294 1.00 29.64 24 GLU B O 1
ATOM 3539 N N . LYS B 1 25 ? 26.038 39.826 29.896 1.00 26.21 25 LYS B N 1
ATOM 3540 C CA . LYS B 1 25 ? 26.945 38.928 29.192 1.00 29.05 25 LYS B CA 1
ATOM 3541 C C . LYS B 1 25 ? 26.264 37.566 28.985 1.00 29.19 25 LYS B C 1
ATOM 3542 O O . LYS B 1 25 ? 26.310 36.973 27.908 1.00 24.55 25 LYS B O 1
ATOM 3548 N N . LEU B 1 26 ? 25.621 37.078 30.034 1.00 26.81 26 LEU B N 1
ATOM 3549 C CA . LEU B 1 26 ? 24.934 35.804 29.957 1.00 26.30 26 LEU B CA 1
ATOM 3550 C C . LEU B 1 26 ? 23.752 35.836 28.997 1.00 24.86 26 LEU B C 1
ATOM 3551 O O . LEU B 1 26 ? 23.482 34.854 28.289 1.00 22.57 26 LEU B O 1
ATOM 3556 N N . ASN B 1 27 ? 23.026 36.950 28.978 1.00 27.27 27 ASN B N 1
ATOM 3557 C CA . ASN B 1 27 ? 21.850 37.020 28.122 1.00 27.38 27 ASN B CA 1
ATOM 3558 C C . ASN B 1 27 ? 22.104 37.268 26.637 1.00 28.86 27 ASN B C 1
ATOM 3559 O O . ASN B 1 27 ? 21.350 36.793 25.794 1.00 26.46 27 ASN B O 1
ATOM 3564 N N . SER B 1 28 ? 23.165 37.995 26.312 1.00 29.60 28 SER B N 1
ATOM 3565 C CA . SER B 1 28 ? 23.457 38.293 24.912 1.00 29.97 28 SER B CA 1
ATOM 3566 C C . SER B 1 28 ? 23.913 37.049 24.180 1.00 28.83 28 SER B C 1
ATOM 3567 O O . SER B 1 28 ? 24.638 36.227 24.735 1.00 28.26 28 SER B O 1
ATOM 3570 N N . SER B 1 29 ? 23.499 36.922 22.925 1.00 24.45 29 SER B N 1
ATOM 3571 C CA . SER B 1 29 ? 23.874 35.775 22.118 1.00 25.69 29 SER B CA 1
ATOM 3572 C C . SER B 1 29 ? 24.792 36.162 20.944 1.00 24.70 29 SER B C 1
ATOM 3573 O O . SER B 1 29 ? 25.207 35.294 20.179 1.00 26.28 29 SER B O 1
ATOM 3576 N N . ILE B 1 30 ? 25.100 37.450 20.824 1.00 24.16 30 ILE B N 1
ATOM 3577 C CA . ILE B 1 30 ? 25.932 37.969 19.718 1.00 25.24 30 ILE B CA 1
ATOM 3578 C C . ILE B 1 30 ? 27.262 37.266 19.504 1.00 25.32 30 ILE B C 1
ATOM 3579 O O . ILE B 1 30 ? 27.712 37.097 18.364 1.00 24.83 30 ILE B O 1
ATOM 3584 N N . ALA B 1 31 ? 27.907 36.863 20.594 1.00 26.88 31 ALA B N 1
ATOM 3585 C CA . ALA B 1 31 ? 29.204 36.207 20.482 1.00 25.96 31 ALA B CA 1
ATOM 3586 C C . ALA B 1 31 ? 29.120 35.027 19.519 1.00 27.20 31 ALA B C 1
ATOM 3587 O O . ALA B 1 31 ? 30.013 34.822 18.680 1.00 20.85 31 ALA B O 1
ATOM 3589 N N . TYR B 1 32 ? 28.036 34.262 19.621 1.00 22.12 32 TYR B N 1
ATOM 3590 C CA . TYR B 1 32 ? 27.885 33.106 18.765 1.00 23.17 32 TYR B CA 1
ATOM 3591 C C . TYR B 1 32 ? 26.832 33.209 17.670 1.00 23.13 32 TYR B C 1
ATOM 3592 O O . TYR B 1 32 ? 27.028 32.654 16.592 1.00 26.09 32 TYR B O 1
ATOM 3601 N N . ASP B 1 33 ? 25.728 33.912 17.895 1.00 21.86 33 ASP B N 1
ATOM 3602 C CA . ASP B 1 33 ? 24.742 33.938 16.819 1.00 23.36 33 ASP B CA 1
ATOM 3603 C C . ASP B 1 33 ? 25.146 34.789 15.621 1.00 24.68 33 ASP B C 1
ATOM 3604 O O . ASP B 1 33 ? 24.458 34.778 14.599 1.00 24.70 33 ASP B O 1
ATOM 3609 N N . GLN B 1 34 ? 26.254 35.521 15.730 1.00 26.55 34 GLN B N 1
ATOM 3610 C CA . GLN B 1 34 ? 26.680 36.319 14.587 1.00 29.16 34 GLN B CA 1
ATOM 3611 C C . GLN B 1 34 ? 27.046 35.401 13.440 1.00 26.83 34 GLN B C 1
ATOM 3612 O O . GLN B 1 34 ? 27.186 35.848 12.306 1.00 28.58 34 GLN B O 1
ATOM 3618 N N . ARG B 1 35 ? 27.198 34.110 13.730 1.00 24.86 35 ARG B N 1
ATOM 3619 C CA . ARG B 1 35 ? 27.521 33.163 12.673 1.00 25.50 35 ARG B CA 1
ATOM 3620 C C . ARG B 1 35 ? 26.349 33.137 11.701 1.00 24.70 35 ARG B C 1
ATOM 3621 O O . ARG B 1 35 ? 26.501 32.751 10.546 1.00 21.23 35 ARG B O 1
ATOM 3629 N N . LEU B 1 36 ? 25.170 33.534 12.193 1.00 22.31 36 LEU B N 1
ATOM 3630 C CA . LEU B 1 36 ? 23.953 33.579 11.388 1.00 20.68 36 LEU B CA 1
ATOM 3631 C C . LEU B 1 36 ? 23.840 34.919 10.665 1.00 24.23 36 LEU B C 1
ATOM 3632 O O . LEU B 1 36 ? 22.761 35.282 10.187 1.00 25.64 36 LEU B O 1
ATOM 3637 N N . SER B 1 37 ? 24.950 35.644 10.566 1.00 24.38 37 SER B N 1
ATOM 3638 C CA . SER B 1 37 ? 24.945 36.955 9.932 1.00 27.31 37 SER B CA 1
ATOM 3639 C C . SER B 1 37 ? 24.328 36.979 8.531 1.00 29.23 37 SER B C 1
ATOM 3640 O O . SER B 1 37 ? 23.459 37.808 8.245 1.00 27.99 37 SER B O 1
ATOM 3643 N N . GLU B 1 38 ? 24.759 36.070 7.663 1.00 29.90 38 GLU B N 1
ATOM 3644 C CA . GLU B 1 38 ? 24.246 36.043 6.294 1.00 30.45 38 GLU B CA 1
ATOM 3645 C C . GLU B 1 38 ? 22.793 35.621 6.130 1.00 29.08 38 GLU B C 1
ATOM 3646 O O . GLU B 1 38 ? 22.018 36.294 5.452 1.00 27.63 38 GLU B O 1
ATOM 3652 N N . VAL B 1 39 ? 22.422 34.502 6.731 1.00 27.07 39 VAL B N 1
ATOM 3653 C CA . VAL B 1 39 ? 21.057 34.042 6.606 1.00 27.33 39 VAL B CA 1
ATOM 3654 C C . VAL B 1 39 ? 20.103 35.023 7.287 1.00 25.40 39 VAL B C 1
ATOM 3655 O O . VAL B 1 39 ? 18.922 35.102 6.941 1.00 27.37 39 VAL B O 1
ATOM 3659 N N . ASP B 1 40 ? 20.615 35.789 8.237 1.00 25.65 40 ASP B N 1
ATOM 3660 C CA . ASP B 1 40 ? 19.773 36.772 8.892 1.00 25.66 40 ASP B CA 1
ATOM 3661 C C . ASP B 1 40 ? 19.464 37.827 7.826 1.00 26.93 40 ASP B C 1
ATOM 3662 O O . ASP B 1 40 ? 18.319 38.266 7.678 1.00 21.90 40 ASP B O 1
ATOM 3667 N N . ILE B 1 41 ? 20.484 38.198 7.055 1.00 25.68 41 ILE B N 1
ATOM 3668 C CA . ILE B 1 41 ? 20.291 39.197 6.019 1.00 28.03 41 ILE B CA 1
ATOM 3669 C C . ILE B 1 41 ? 19.305 38.699 4.973 1.00 27.14 41 ILE B C 1
ATOM 3670 O O . ILE B 1 41 ? 18.391 39.428 4.580 1.00 25.83 41 ILE B O 1
ATOM 3675 N N . GLN B 1 42 ? 19.472 37.455 4.531 1.00 29.45 42 GLN B N 1
ATOM 3676 C CA . GLN B 1 42 ? 18.570 36.888 3.534 1.00 29.34 42 GLN B CA 1
ATOM 3677 C C . GLN B 1 42 ? 17.146 36.925 4.063 1.00 31.31 42 GLN B C 1
ATOM 3678 O O . GLN B 1 42 ? 16.215 37.304 3.350 1.00 29.71 42 GLN B O 1
ATOM 3684 N N . GLY B 1 43 ? 16.978 36.530 5.322 1.00 27.66 43 GLY B N 1
ATOM 3685 C CA . GLY B 1 43 ? 15.661 36.571 5.924 1.00 28.20 43 GLY B CA 1
ATOM 3686 C C . GLY B 1 43 ? 15.096 37.983 5.886 1.00 28.19 43 GLY B C 1
ATOM 3687 O O . GLY B 1 43 ? 13.906 38.154 5.628 1.00 28.44 43 GLY B O 1
ATOM 3688 N N . SER B 1 44 ? 15.934 38.999 6.116 1.00 27.74 44 SER B N 1
ATOM 3689 C CA . SER B 1 44 ? 15.458 40.390 6.112 1.00 28.62 44 SER B CA 1
ATOM 3690 C C . SER B 1 44 ? 15.073 40.889 4.716 1.00 30.16 44 SER B C 1
ATOM 3691 O O . SER B 1 44 ? 14.097 41.632 4.565 1.00 29.11 44 SER B O 1
ATOM 3694 N N . MET B 1 45 ? 15.840 40.479 3.707 1.00 26.73 45 MET B N 1
ATOM 3695 C CA . MET B 1 45 ? 15.571 40.842 2.320 1.00 28.95 45 MET B CA 1
ATOM 3696 C C . MET B 1 45 ? 14.229 40.263 1.866 1.00 29.57 45 MET B C 1
ATOM 3697 O O . MET B 1 45 ? 13.403 40.968 1.283 1.00 26.56 45 MET B O 1
ATOM 3702 N N . ALA B 1 46 ? 14.023 38.972 2.121 1.00 27.17 46 ALA B N 1
ATOM 3703 C CA . ALA B 1 46 ? 12.778 38.333 1.762 1.00 26.61 46 ALA B CA 1
ATOM 3704 C C . ALA B 1 46 ? 11.645 39.007 2.517 1.00 28.78 46 ALA B C 1
ATOM 3705 O O . ALA B 1 46 ? 10.574 39.228 1.967 1.00 30.96 46 ALA B O 1
ATOM 3707 N N . TYR B 1 47 ? 11.866 39.329 3.784 1.00 25.39 47 TYR B N 1
ATOM 3708 C CA . TYR B 1 47 ? 10.801 39.967 4.534 1.00 26.73 47 TYR B CA 1
ATOM 3709 C C . TYR B 1 47 ? 10.494 41.345 3.939 1.00 28.54 47 TYR B C 1
ATOM 3710 O O . TYR B 1 47 ? 9.336 41.678 3.718 1.00 29.42 47 TYR B O 1
ATOM 3719 N N . ALA B 1 48 ? 11.537 42.133 3.677 1.00 30.54 48 ALA B N 1
ATOM 3720 C CA . ALA B 1 48 ? 11.383 43.475 3.105 1.00 31.09 48 ALA B CA 1
ATOM 3721 C C . ALA B 1 48 ? 10.527 43.408 1.847 1.00 31.79 48 ALA B C 1
ATOM 3722 O O . ALA B 1 48 ? 9.607 44.214 1.667 1.00 31.54 48 ALA B O 1
ATOM 3724 N N . LYS B 1 49 ? 10.824 42.446 0.976 1.00 30.84 49 LYS B N 1
ATOM 3725 C CA . LYS B 1 49 ? 10.030 42.286 -0.238 1.00 31.70 49 LYS B CA 1
ATOM 3726 C C . LYS B 1 49 ? 8.563 41.977 0.086 1.00 33.77 49 LYS B C 1
ATOM 3727 O O . LYS B 1 49 ? 7.652 42.542 -0.517 1.00 34.41 49 LYS B O 1
ATOM 3733 N N . ALA B 1 50 ? 8.331 41.061 1.021 1.00 33.04 50 ALA B N 1
ATOM 3734 C CA . ALA B 1 50 ? 6.964 40.730 1.395 1.00 33.99 50 ALA B CA 1
ATOM 3735 C C . ALA B 1 50 ? 6.262 41.997 1.873 1.00 33.38 50 ALA B C 1
ATOM 3736 O O . ALA B 1 50 ? 5.098 42.220 1.550 1.00 36.99 50 ALA B O 1
ATOM 3738 N N . LEU B 1 51 ? 6.973 42.830 2.631 1.00 32.14 51 LEU B N 1
ATOM 3739 C CA . LEU B 1 51 ? 6.390 44.064 3.144 1.00 32.09 51 LEU B CA 1
ATOM 3740 C C . LEU B 1 51 ? 5.961 45.010 2.017 1.00 34.56 51 LEU B C 1
ATOM 3741 O O . LEU B 1 51 ? 4.885 45.614 2.081 1.00 33.44 51 LEU B O 1
ATOM 3746 N N . GLU B 1 52 ? 6.805 45.135 0.998 1.00 31.63 52 GLU B N 1
ATOM 3747 C CA . GLU B 1 52 ? 6.499 46.009 -0.125 1.00 35.26 52 GLU B CA 1
ATOM 3748 C C . GLU B 1 52 ? 5.203 45.530 -0.770 1.00 33.34 52 GLU B C 1
ATOM 3749 O O . GLU B 1 52 ? 4.321 46.332 -1.071 1.00 34.14 52 GLU B O 1
ATOM 3755 N N . LYS B 1 53 ? 5.074 44.216 -0.947 1.00 33.04 53 LYS B N 1
ATOM 3756 C CA . LYS B 1 53 ? 3.874 43.669 -1.541 1.00 32.24 53 LYS B CA 1
ATOM 3757 C C . LYS B 1 53 ? 2.652 43.945 -0.666 1.00 33.49 53 LYS B C 1
ATOM 3758 O O . LYS B 1 53 ? 1.547 44.140 -1.169 1.00 33.49 53 LYS B O 1
ATOM 3764 N N . ALA B 1 54 ? 2.850 43.956 0.645 1.00 31.14 54 ALA B N 1
ATOM 3765 C CA . ALA B 1 54 ? 1.755 44.218 1.575 1.00 32.50 54 ALA B CA 1
ATOM 3766 C C . ALA B 1 54 ? 1.418 45.708 1.602 1.00 35.76 54 ALA B C 1
ATOM 3767 O O . ALA B 1 54 ? 0.390 46.104 2.137 1.00 37.67 54 ALA B O 1
ATOM 3769 N N . GLY B 1 55 ? 2.295 46.535 1.037 1.00 37.24 55 GLY B N 1
ATOM 3770 C CA . GLY B 1 55 ? 2.025 47.962 1.018 1.00 35.89 55 GLY B CA 1
ATOM 3771 C C . GLY B 1 55 ? 2.651 48.721 2.165 1.00 34.78 55 GLY B C 1
ATOM 3772 O O . GLY B 1 55 ? 2.524 49.936 2.250 1.00 33.92 55 GLY B O 1
ATOM 3773 N N . ILE B 1 56 ? 3.338 48.003 3.047 1.00 32.61 56 ILE B N 1
ATOM 3774 C CA . ILE B 1 56 ? 3.996 48.615 4.190 1.00 32.44 56 ILE B CA 1
ATOM 3775 C C . ILE B 1 56 ? 5.230 49.437 3.778 1.00 31.40 56 ILE B C 1
ATOM 3776 O O . ILE B 1 56 ? 5.632 50.364 4.484 1.00 30.71 56 ILE B O 1
ATOM 3781 N N . LEU B 1 57 ? 5.823 49.083 2.636 1.00 31.30 57 LEU B N 1
ATOM 3782 C CA . LEU B 1 57 ? 6.996 49.768 2.084 1.00 32.18 57 LEU B CA 1
ATOM 3783 C C . LEU B 1 57 ? 6.698 50.164 0.635 1.00 33.24 57 LEU B C 1
ATOM 3784 O O . LEU B 1 57 ? 6.003 49.433 -0.073 1.00 31.30 57 LEU B O 1
ATOM 3789 N N . THR B 1 58 ? 7.203 51.312 0.186 1.00 34.87 58 THR B N 1
ATOM 3790 C CA . THR B 1 58 ? 6.984 51.689 -1.219 1.00 35.86 58 THR B CA 1
ATOM 3791 C C . THR B 1 58 ? 8.127 51.037 -1.979 1.00 35.92 58 THR B C 1
ATOM 3792 O O . THR B 1 58 ? 9.131 50.661 -1.370 1.00 35.15 58 THR B O 1
ATOM 3796 N N . LYS B 1 59 ? 7.997 50.907 -3.297 1.00 37.04 59 LYS B N 1
ATOM 3797 C CA . LYS B 1 59 ? 9.064 50.285 -4.060 1.00 37.69 59 LYS B CA 1
ATOM 3798 C C . LYS B 1 59 ? 10.377 51.002 -3.795 1.00 38.09 59 LYS B C 1
ATOM 3799 O O . LYS B 1 59 ? 11.425 50.369 -3.691 1.00 41.82 59 LYS B O 1
ATOM 3805 N N . THR B 1 60 ? 10.326 52.320 -3.657 1.00 37.49 60 THR B N 1
ATOM 3806 C CA . THR B 1 60 ? 11.543 53.091 -3.419 1.00 36.65 60 THR B CA 1
ATOM 3807 C C . THR B 1 60 ? 12.183 52.750 -2.074 1.00 36.88 60 THR B C 1
ATOM 3808 O O . THR B 1 60 ? 13.412 52.611 -1.964 1.00 30.99 60 THR B O 1
ATOM 3812 N N . GLU B 1 61 ? 11.359 52.628 -1.039 1.00 33.88 61 GLU B N 1
ATOM 3813 C CA . GLU B 1 61 ? 11.891 52.288 0.272 1.00 33.48 61 GLU B CA 1
ATOM 3814 C C . GLU B 1 61 ? 12.525 50.889 0.219 1.00 31.96 61 GLU B C 1
ATOM 3815 O O . GLU B 1 61 ? 13.574 50.643 0.826 1.00 33.16 61 GLU B O 1
ATOM 3821 N N . LEU B 1 62 ? 11.896 49.984 -0.523 1.00 30.00 62 LEU B N 1
ATOM 3822 C CA . LEU B 1 62 ? 12.397 48.623 -0.641 1.00 33.50 62 LEU B CA 1
ATOM 3823 C C . LEU B 1 62 ? 13.780 48.578 -1.284 1.00 36.59 62 LEU B C 1
ATOM 3824 O O . LEU B 1 62 ? 14.663 47.847 -0.829 1.00 35.52 62 LEU B O 1
ATOM 3829 N N . GLU B 1 63 ? 13.966 49.363 -2.342 1.00 36.36 63 GLU B N 1
ATOM 3830 C CA . GLU B 1 63 ? 15.246 49.406 -3.043 1.00 40.06 63 GLU B CA 1
ATOM 3831 C C . GLU B 1 63 ? 16.354 49.942 -2.134 1.00 39.17 63 GLU B C 1
ATOM 3832 O O . GLU B 1 63 ? 17.505 49.525 -2.236 1.00 40.71 63 GLU B O 1
ATOM 3838 N N . LYS B 1 64 ? 16.010 50.871 -1.250 1.00 38.87 64 LYS B N 1
ATOM 3839 C CA . LYS B 1 64 ? 16.999 51.432 -0.336 1.00 39.38 64 LYS B CA 1
ATOM 3840 C C . LYS B 1 64 ? 17.345 50.439 0.782 1.00 37.11 64 LYS B C 1
ATOM 3841 O O . LYS B 1 64 ? 18.500 50.339 1.210 1.00 36.80 64 LYS B O 1
ATOM 3847 N N . ILE B 1 65 ? 16.337 49.714 1.258 1.00 35.67 65 ILE B N 1
ATOM 3848 C CA . ILE B 1 65 ? 16.543 48.737 2.321 1.00 33.18 65 ILE B CA 1
ATOM 3849 C C . ILE B 1 65 ? 17.356 47.561 1.777 1.00 31.85 65 ILE B C 1
ATOM 3850 O O . ILE B 1 65 ? 18.320 47.125 2.403 1.00 28.40 65 ILE B O 1
ATOM 3855 N N . LEU B 1 66 ? 16.985 47.061 0.604 1.00 31.52 66 LEU B N 1
ATOM 3856 C CA . LEU B 1 66 ? 17.733 45.958 0.017 1.00 35.20 66 LEU B CA 1
ATOM 3857 C C . LEU B 1 66 ? 19.190 46.374 -0.222 1.00 36.72 66 LEU B C 1
ATOM 3858 O O . LEU B 1 66 ? 20.117 45.585 0.005 1.00 37.01 66 LEU B O 1
ATOM 3863 N N . SER B 1 67 ? 19.401 47.616 -0.655 1.00 35.40 67 SER B N 1
ATOM 3864 C CA . SER B 1 67 ? 20.764 48.092 -0.913 1.00 34.38 67 SER B CA 1
ATOM 3865 C C . SER B 1 67 ? 21.598 48.159 0.377 1.00 33.15 67 SER B C 1
ATOM 3866 O O . SER B 1 67 ? 22.805 47.917 0.361 1.00 28.73 67 SER B O 1
ATOM 3869 N N . GLY B 1 68 ? 20.955 48.491 1.496 1.00 32.41 68 GLY B N 1
ATOM 3870 C CA . GLY B 1 68 ? 21.678 48.562 2.760 1.00 31.71 68 GLY B CA 1
ATOM 3871 C C . GLY B 1 68 ? 22.005 47.175 3.296 1.00 31.89 68 GLY B C 1
ATOM 3872 O O . GLY B 1 68 ? 23.096 46.928 3.830 1.00 30.51 68 GLY B O 1
ATOM 3873 N N . LEU B 1 69 ? 21.051 46.263 3.144 1.00 33.45 69 LEU B N 1
ATOM 3874 C CA . LEU B 1 69 ? 21.213 44.889 3.599 1.00 33.10 69 LEU B CA 1
ATOM 3875 C C . LEU B 1 69 ? 22.361 44.221 2.846 1.00 34.97 69 LEU B C 1
ATOM 3876 O O . LEU B 1 69 ? 23.144 43.455 3.425 1.00 34.26 69 LEU B O 1
ATOM 3881 N N . GLU B 1 70 ? 22.480 44.523 1.556 1.00 36.63 70 GLU B N 1
ATOM 3882 C CA . GLU B 1 70 ? 23.549 43.942 0.766 1.00 35.08 70 GLU B CA 1
ATOM 3883 C C . GLU B 1 70 ? 24.892 44.435 1.261 1.00 34.63 70 GLU B C 1
ATOM 3884 O O . GLU B 1 70 ? 25.846 43.666 1.318 1.00 35.96 70 GLU B O 1
ATOM 3890 N N . LYS B 1 71 ? 24.979 45.709 1.634 1.00 34.90 71 LYS B N 1
ATOM 3891 C CA . LYS B 1 71 ? 26.246 46.239 2.138 1.00 37.04 71 LYS B CA 1
ATOM 3892 C C . LYS B 1 71 ? 26.642 45.540 3.446 1.00 35.12 71 LYS B C 1
ATOM 3893 O O . LYS B 1 71 ? 27.820 45.237 3.682 1.00 31.07 71 LYS B O 1
ATOM 3899 N N . ILE B 1 72 ? 25.654 45.299 4.300 1.00 33.49 72 ILE B N 1
ATOM 3900 C CA . ILE B 1 72 ? 25.907 44.631 5.565 1.00 32.89 72 ILE B CA 1
ATOM 3901 C C . ILE B 1 72 ? 26.362 43.206 5.258 1.00 34.58 72 ILE B C 1
ATOM 3902 O O . ILE B 1 72 ? 27.290 42.690 5.882 1.00 36.72 72 ILE B O 1
ATOM 3907 N N . SER B 1 73 ? 25.713 42.578 4.285 1.00 33.88 73 SER B N 1
ATOM 3908 C CA . SER B 1 73 ? 26.083 41.232 3.885 1.00 36.99 73 SER B CA 1
ATOM 3909 C C . SER B 1 73 ? 27.564 41.220 3.504 1.00 40.83 73 SER B C 1
ATOM 3910 O O . SER B 1 73 ? 28.326 40.363 3.954 1.00 42.21 73 SER B O 1
ATOM 3913 N N . GLU B 1 74 ? 27.968 42.180 2.677 1.00 40.18 74 GLU B N 1
ATOM 3914 C CA . GLU B 1 74 ? 29.357 42.275 2.238 1.00 40.83 74 GLU B CA 1
ATOM 3915 C C . GLU B 1 74 ? 30.333 42.532 3.380 1.00 39.60 74 GLU B C 1
ATOM 3916 O O . GLU B 1 74 ? 31.409 41.946 3.411 1.00 39.63 74 GLU B O 1
ATOM 3922 N N . GLU B 1 75 ? 29.968 43.419 4.305 1.00 37.52 75 GLU B N 1
ATOM 3923 C CA . GLU B 1 75 ? 30.838 43.732 5.438 1.00 39.00 75 GLU B CA 1
ATOM 3924 C C . GLU B 1 75 ? 31.172 42.470 6.234 1.00 39.22 75 GLU B C 1
ATOM 3925 O O . GLU B 1 75 ? 32.311 42.282 6.675 1.00 39.51 75 GLU B O 1
ATOM 3931 N N . TRP B 1 76 ? 30.175 41.612 6.426 1.00 38.62 76 TRP B N 1
ATOM 3932 C CA . TRP B 1 76 ? 30.391 40.368 7.148 1.00 37.59 76 TRP B CA 1
ATOM 3933 C C . TRP B 1 76 ? 31.273 39.468 6.297 1.00 37.38 76 TRP B C 1
ATOM 3934 O O . TRP B 1 76 ? 32.237 38.888 6.792 1.00 35.80 76 TRP B O 1
ATOM 3945 N N . SER B 1 77 ? 30.940 39.362 5.014 1.00 38.69 77 SER B N 1
ATOM 3946 C CA . SER B 1 77 ? 31.704 38.525 4.086 1.00 41.01 77 SER B CA 1
ATOM 3947 C C . SER B 1 77 ? 33.173 38.872 4.142 1.00 40.18 77 SER B C 1
ATOM 3948 O O . SER B 1 77 ? 34.027 37.999 4.021 1.00 39.60 77 SER B O 1
ATOM 3951 N N . LYS B 1 78 ? 33.458 40.157 4.319 1.00 41.44 78 LYS B N 1
ATOM 3952 C CA . LYS B 1 78 ? 34.833 40.637 4.365 1.00 44.03 78 LYS B CA 1
ATOM 3953 C C . LYS B 1 78 ? 35.417 40.710 5.766 1.00 41.68 78 LYS B C 1
ATOM 3954 O O . LYS B 1 78 ? 36.554 41.133 5.929 1.00 41.50 78 LYS B O 1
ATOM 3960 N N . GLY B 1 79 ? 34.641 40.310 6.771 1.00 40.37 79 GLY B N 1
ATOM 3961 C CA . GLY B 1 79 ? 35.115 40.360 8.145 1.00 37.44 79 GLY B CA 1
ATOM 3962 C C . GLY B 1 79 ? 35.386 41.785 8.594 1.00 36.47 79 GLY B C 1
ATOM 3963 O O . GLY B 1 79 ? 36.225 42.029 9.454 1.00 34.14 79 GLY B O 1
ATOM 3964 N N . VAL B 1 80 ? 34.653 42.728 8.010 1.00 37.51 80 VAL B N 1
ATOM 3965 C CA . VAL B 1 80 ? 34.805 44.148 8.312 1.00 37.14 80 VAL B CA 1
ATOM 3966 C C . VAL B 1 80 ? 33.684 44.663 9.211 1.00 35.79 80 VAL B C 1
ATOM 3967 O O . VAL B 1 80 ? 33.733 45.787 9.688 1.00 34.86 80 VAL B O 1
ATOM 3971 N N . PHE B 1 81 ? 32.675 43.835 9.451 1.00 35.44 81 PHE B N 1
ATOM 3972 C CA . PHE B 1 81 ? 31.564 44.266 10.287 1.00 33.73 81 PHE B CA 1
ATOM 3973 C C . PHE B 1 81 ? 32.023 44.570 11.699 1.00 34.59 81 PHE B C 1
ATOM 3974 O O . PHE B 1 81 ? 32.714 43.764 12.327 1.00 36.26 81 PHE B O 1
ATOM 3982 N N . VAL B 1 82 ? 31.647 45.740 12.202 1.00 33.27 82 VAL B N 1
ATOM 3983 C CA . VAL B 1 82 ? 32.029 46.128 13.552 1.00 33.10 82 VAL B CA 1
ATOM 3984 C C . VAL B 1 82 ? 30.860 45.912 14.523 1.00 33.47 82 VAL B C 1
ATOM 3985 O O . VAL B 1 82 ? 29.799 46.508 14.378 1.00 32.28 82 VAL B O 1
ATOM 3989 N N . VAL B 1 83 ? 31.071 45.045 15.507 1.00 31.58 83 VAL B N 1
ATOM 3990 C CA . VAL B 1 83 ? 30.062 44.743 16.517 1.00 32.24 83 VAL B CA 1
ATOM 3991 C C . VAL B 1 83 ? 30.242 45.715 17.677 1.00 33.82 83 VAL B C 1
ATOM 3992 O O . VAL B 1 83 ? 31.362 45.923 18.145 1.00 34.79 83 VAL B O 1
ATOM 3996 N N . LYS B 1 84 ? 29.157 46.326 18.137 1.00 35.08 84 LYS B N 1
ATOM 3997 C CA . LYS B 1 84 ? 29.267 47.259 19.250 1.00 39.70 84 LYS B CA 1
ATOM 3998 C C . LYS B 1 84 ? 28.680 46.673 20.520 1.00 40.68 84 LYS B C 1
ATOM 3999 O O . LYS B 1 84 ? 27.720 45.912 20.475 1.00 40.75 84 LYS B O 1
ATOM 4005 N N . GLN B 1 85 ? 29.280 47.036 21.647 1.00 44.13 85 GLN B N 1
ATOM 4006 C CA . GLN B 1 85 ? 28.873 46.569 22.967 1.00 45.46 85 GLN B CA 1
ATOM 4007 C C . GLN B 1 85 ? 27.365 46.579 23.209 1.00 42.87 85 GLN B C 1
ATOM 4008 O O . GLN B 1 85 ? 26.877 45.844 24.059 1.00 42.66 85 GLN B O 1
ATOM 4014 N N . SER B 1 86 ? 26.629 47.410 22.477 1.00 40.91 86 SER B N 1
ATOM 4015 C CA . SER B 1 86 ? 25.181 47.475 22.658 1.00 40.08 86 SER B CA 1
ATOM 4016 C C . SER B 1 86 ? 24.441 46.382 21.884 1.00 38.39 86 SER B C 1
ATOM 4017 O O . SER B 1 86 ? 23.265 46.142 22.135 1.00 40.04 86 SER B O 1
ATOM 4020 N N . ASP B 1 87 ? 25.131 45.730 20.952 1.00 34.24 87 ASP B N 1
ATOM 4021 C CA . ASP B 1 87 ? 24.555 44.649 20.146 1.00 34.59 87 ASP B CA 1
ATOM 4022 C C . ASP B 1 87 ? 24.228 43.419 20.979 1.00 33.48 87 ASP B C 1
ATOM 4023 O O . ASP B 1 87 ? 25.124 42.656 21.343 1.00 31.58 87 ASP B O 1
ATOM 4028 N N . GLU B 1 88 ? 22.944 43.198 21.246 1.00 32.45 88 GLU B N 1
ATOM 4029 C CA . GLU B 1 88 ? 22.545 42.059 22.054 1.00 32.42 88 GLU B CA 1
ATOM 4030 C C . GLU B 1 88 ? 22.600 40.748 21.289 1.00 30.44 88 GLU B C 1
ATOM 4031 O O . GLU B 1 88 ? 22.914 39.702 21.860 1.00 24.75 88 GLU B O 1
ATOM 4037 N N . ASP B 1 89 ? 22.275 40.807 20.001 1.00 30.49 89 ASP B N 1
ATOM 4038 C CA . ASP B 1 89 ? 22.274 39.621 19.147 1.00 31.27 89 ASP B CA 1
ATOM 4039 C C . ASP B 1 89 ? 22.497 40.024 17.682 1.00 30.25 89 ASP B C 1
ATOM 4040 O O . ASP B 1 89 ? 22.608 41.212 17.379 1.00 26.35 89 ASP B O 1
ATOM 4045 N N . ILE B 1 90 ? 22.552 39.042 16.786 1.00 29.85 90 ILE B N 1
ATOM 4046 C CA . ILE B 1 90 ? 22.798 39.314 15.362 1.00 28.90 90 ILE B CA 1
ATOM 4047 C C . ILE B 1 90 ? 21.675 40.120 14.705 1.00 28.24 90 ILE B C 1
ATOM 4048 O O . ILE B 1 90 ? 21.919 40.886 13.783 1.00 29.17 90 ILE B O 1
ATOM 4053 N N . HIS B 1 91 ? 20.448 39.948 15.192 1.00 29.22 91 HIS B N 1
ATOM 4054 C CA . HIS B 1 91 ? 19.290 40.670 14.658 1.00 28.89 91 HIS B CA 1
ATOM 4055 C C . HIS B 1 91 ? 19.403 42.159 14.989 1.00 30.23 91 HIS B C 1
ATOM 4056 O O . HIS B 1 91 ? 19.123 43.020 14.154 1.00 29.39 91 HIS B O 1
ATOM 4063 N N . THR B 1 92 ? 19.811 42.442 16.222 1.00 28.37 92 THR B N 1
ATOM 4064 C CA . THR B 1 92 ? 19.968 43.802 16.693 1.00 30.87 92 THR B CA 1
ATOM 4065 C C . THR B 1 92 ? 21.141 44.491 16.002 1.00 32.45 92 THR B C 1
ATOM 4066 O O . THR B 1 92 ? 21.030 45.647 15.605 1.00 33.04 92 THR B O 1
ATOM 4070 N N . ALA B 1 93 ? 22.256 43.782 15.849 1.00 31.85 93 ALA B N 1
ATOM 4071 C CA . ALA B 1 93 ? 23.438 44.355 15.207 1.00 32.86 93 ALA B CA 1
ATOM 4072 C C . ALA B 1 93 ? 23.201 44.683 13.749 1.00 33.68 93 ALA B C 1
ATOM 4073 O O . ALA B 1 93 ? 23.776 45.643 13.213 1.00 34.29 93 ALA B O 1
ATOM 4075 N N . ASN B 1 94 ? 22.389 43.867 13.084 1.00 33.30 94 ASN B N 1
ATOM 4076 C CA . ASN B 1 94 ? 22.119 44.112 11.681 1.00 32.89 94 ASN B CA 1
ATOM 4077 C C . ASN B 1 94 ? 21.185 45.294 11.529 1.00 32.73 94 ASN B C 1
ATOM 4078 O O . ASN B 1 94 ? 21.374 46.120 10.650 1.00 32.53 94 ASN B O 1
ATOM 4083 N N . GLU B 1 95 ? 20.188 45.393 12.397 1.00 32.37 95 GLU B N 1
ATOM 4084 C CA . GLU B 1 95 ? 19.258 46.507 12.312 1.00 34.13 95 GLU B CA 1
ATOM 4085 C C . GLU B 1 95 ? 19.952 47.843 12.595 1.00 35.00 95 GLU B C 1
ATOM 4086 O O . GLU B 1 95 ? 19.670 48.854 11.929 1.00 31.85 95 GLU B O 1
ATOM 4092 N N . ARG B 1 96 ? 20.872 47.837 13.562 1.00 32.55 96 ARG B N 1
ATOM 4093 C CA . ARG B 1 96 ? 21.622 49.038 13.936 1.00 35.53 96 ARG B CA 1
ATOM 4094 C C . ARG B 1 96 ? 22.428 49.550 12.743 1.00 36.91 96 ARG B C 1
ATOM 4095 O O . ARG B 1 96 ? 22.288 50.713 12.343 1.00 34.48 96 ARG B O 1
ATOM 4103 N N . ARG B 1 97 ? 23.265 48.679 12.182 1.00 35.85 97 ARG B N 1
ATOM 4104 C CA . ARG B 1 97 ? 24.087 49.041 11.034 1.00 36.33 97 ARG B CA 1
ATOM 4105 C C . ARG B 1 97 ? 23.239 49.458 9.829 1.00 38.20 97 ARG B C 1
ATOM 4106 O O . ARG B 1 97 ? 23.633 50.349 9.065 1.00 36.76 97 ARG B O 1
ATOM 4114 N N . LEU B 1 98 ? 22.088 48.815 9.639 1.00 37.43 98 LEU B N 1
ATOM 4115 C CA . LEU B 1 98 ? 21.244 49.195 8.516 1.00 36.81 98 LEU B CA 1
ATOM 4116 C C . LEU B 1 98 ? 20.818 50.652 8.693 1.00 37.70 98 LEU B C 1
ATOM 4117 O O . LEU B 1 98 ? 20.829 51.425 7.738 1.00 35.85 98 LEU B O 1
ATOM 4122 N N . LYS B 1 99 ? 20.446 51.033 9.912 1.00 39.71 99 LYS B N 1
ATOM 4123 C CA . LYS B 1 99 ? 20.031 52.414 10.149 1.00 42.36 99 LYS B CA 1
ATOM 4124 C C . LYS B 1 99 ? 21.193 53.378 9.960 1.00 41.55 99 LYS B C 1
ATOM 4125 O O . LYS B 1 99 ? 21.007 54.484 9.461 1.00 41.78 99 LYS B O 1
ATOM 4131 N N . GLU B 1 100 ? 22.391 52.962 10.363 1.00 41.12 100 GLU B N 1
ATOM 4132 C CA . GLU B 1 100 ? 23.576 53.803 10.212 1.00 41.02 100 GLU B CA 1
ATOM 4133 C C . GLU B 1 100 ? 23.840 54.052 8.730 1.00 39.43 100 GLU B C 1
ATOM 4134 O O . GLU B 1 100 ? 24.296 55.127 8.333 1.00 38.71 100 GLU B O 1
ATOM 4140 N N . LEU B 1 101 ? 23.534 53.050 7.921 1.00 38.63 101 LEU B N 1
ATOM 4141 C CA . LEU B 1 101 ? 23.733 53.117 6.480 1.00 39.93 101 LEU B CA 1
ATOM 4142 C C . LEU B 1 101 ? 22.648 53.823 5.659 1.00 40.31 101 LEU B C 1
ATOM 4143 O O . LEU B 1 101 ? 22.970 54.528 4.696 1.00 41.25 101 LEU B O 1
ATOM 4148 N N . ILE B 1 102 ? 21.377 53.646 6.021 1.00 37.35 102 ILE B N 1
ATOM 4149 C CA . ILE B 1 102 ? 20.302 54.253 5.242 1.00 36.66 102 ILE B CA 1
ATOM 4150 C C . ILE B 1 102 ? 19.339 55.169 5.989 1.00 35.94 102 ILE B C 1
ATOM 4151 O O . ILE B 1 102 ? 18.386 55.678 5.398 1.00 35.98 102 ILE B O 1
ATOM 4156 N N . GLY B 1 103 ? 19.567 55.371 7.282 1.00 36.28 103 GLY B N 1
ATOM 4157 C CA . GLY B 1 103 ? 18.697 56.256 8.036 1.00 37.02 103 GLY B CA 1
ATOM 4158 C C . GLY B 1 103 ? 17.407 55.636 8.530 1.00 38.91 103 GLY B C 1
ATOM 4159 O O . GLY B 1 103 ? 17.196 54.429 8.426 1.00 38.62 103 GLY B O 1
ATOM 4160 N N . ASP B 1 104 ? 16.543 56.487 9.071 1.00 41.26 104 ASP B N 1
ATOM 4161 C CA . ASP B 1 104 ? 15.254 56.084 9.628 1.00 42.39 104 ASP B CA 1
ATOM 4162 C C . ASP B 1 104 ? 14.485 55.011 8.887 1.00 41.08 104 ASP B C 1
ATOM 4163 O O . ASP B 1 104 ? 13.929 54.110 9.511 1.00 41.28 104 ASP B O 1
ATOM 4168 N N . ILE B 1 105 ? 14.441 55.112 7.565 1.00 38.92 105 ILE B N 1
ATOM 4169 C CA . ILE B 1 105 ? 13.718 54.147 6.741 1.00 38.15 105 ILE B CA 1
ATOM 4170 C C . ILE B 1 105 ? 13.929 52.711 7.206 1.00 35.54 105 ILE B C 1
ATOM 4171 O O . ILE B 1 105 ? 13.048 51.863 7.055 1.00 36.16 105 ILE B O 1
ATOM 4176 N N . ALA B 1 106 ? 15.100 52.455 7.771 1.00 34.78 106 ALA B N 1
ATOM 4177 C CA . ALA B 1 106 ? 15.469 51.132 8.254 1.00 36.51 106 ALA B CA 1
ATOM 4178 C C . ALA B 1 106 ? 14.480 50.578 9.279 1.00 37.46 106 ALA B C 1
ATOM 4179 O O . ALA B 1 106 ? 14.244 49.373 9.334 1.00 39.13 106 ALA B O 1
ATOM 4181 N N . GLY B 1 107 ? 13.896 51.454 10.085 1.00 38.06 107 GLY B N 1
ATOM 4182 C CA . GLY B 1 107 ? 12.949 51.000 11.090 1.00 40.89 107 GLY B CA 1
ATOM 4183 C C . GLY B 1 107 ? 11.721 50.225 10.613 1.00 41.48 107 GLY B C 1
ATOM 4184 O O . GLY B 1 107 ? 11.191 49.398 11.359 1.00 43.00 107 GLY B O 1
ATOM 4185 N N . LYS B 1 108 ? 11.261 50.469 9.385 1.00 41.16 108 LYS B N 1
ATOM 4186 C CA . LYS B 1 108 ? 10.064 49.790 8.871 1.00 38.90 108 LYS B CA 1
ATOM 4187 C C . LYS B 1 108 ? 10.241 48.305 8.589 1.00 37.83 108 LYS B C 1
ATOM 4188 O O . LYS B 1 108 ? 9.263 47.575 8.463 1.00 35.94 108 LYS B O 1
ATOM 4194 N N . LEU B 1 109 ? 11.491 47.872 8.492 1.00 37.76 109 LEU B N 1
ATOM 4195 C CA . LEU B 1 109 ? 11.825 46.481 8.212 1.00 37.70 109 LEU B CA 1
ATOM 4196 C C . LEU B 1 109 ? 11.272 45.458 9.211 1.00 37.58 109 LEU B C 1
ATOM 4197 O O . LEU B 1 109 ? 10.760 44.414 8.810 1.00 38.06 109 LEU B O 1
ATOM 4202 N N . HIS B 1 110 ? 11.389 45.744 10.502 1.00 37.13 110 HIS B N 1
ATOM 4203 C CA . HIS B 1 110 ? 10.913 44.807 11.518 1.00 39.34 110 HIS B CA 1
ATOM 4204 C C . HIS B 1 110 ? 9.395 44.857 11.707 1.00 38.34 110 HIS B C 1
ATOM 4205 O O . HIS B 1 110 ? 8.842 44.189 12.599 1.00 38.95 110 HIS B O 1
ATOM 4212 N N . THR B 1 111 ? 8.721 45.639 10.868 1.00 35.58 111 THR B N 1
ATOM 4213 C CA . THR B 1 111 ? 7.269 45.761 10.952 1.00 31.67 111 THR B CA 1
ATOM 4214 C C . THR B 1 111 ? 6.583 44.398 10.921 1.00 31.32 111 THR B C 1
ATOM 4215 O O . THR B 1 111 ? 6.793 43.601 10.004 1.00 26.27 111 THR B O 1
ATOM 4219 N N . GLY B 1 112 ? 5.760 44.142 11.942 1.00 34.17 112 GLY B N 1
ATOM 4220 C CA . GLY B 1 112 ? 5.037 42.885 12.035 1.00 31.34 112 GLY B CA 1
ATOM 4221 C C . GLY B 1 112 ? 5.902 41.654 12.287 1.00 32.51 112 GLY B C 1
ATOM 4222 O O . GLY B 1 112 ? 5.393 40.529 12.313 1.00 33.05 112 GLY B O 1
ATOM 4223 N N . ARG B 1 113 ? 7.204 41.848 12.479 1.00 31.30 113 ARG B N 1
ATOM 4224 C CA . ARG B 1 113 ? 8.095 40.719 12.709 1.00 28.89 113 ARG B CA 1
ATOM 4225 C C . ARG B 1 113 ? 8.534 40.611 14.161 1.00 29.04 113 ARG B C 1
ATOM 4226 O O . ARG B 1 113 ? 8.460 41.569 14.939 1.00 26.61 113 ARG B O 1
ATOM 4234 N N . SER B 1 114 ? 8.971 39.414 14.523 1.00 26.85 114 SER B N 1
ATOM 4235 C CA . SER B 1 114 ? 9.449 39.161 15.864 1.00 26.29 114 SER B CA 1
ATOM 4236 C C . SER B 1 114 ? 10.818 38.503 15.778 1.00 25.95 114 SER B C 1
ATOM 4237 O O . SER B 1 114 ? 11.171 37.895 14.764 1.00 25.19 114 SER B O 1
ATOM 4240 N N . ARG B 1 115 ? 11.601 38.634 16.835 1.00 23.22 115 ARG B N 1
ATOM 4241 C CA . ARG B 1 115 ? 12.886 37.975 16.820 1.00 27.84 115 ARG B CA 1
ATOM 4242 C C . ARG B 1 115 ? 12.596 36.495 16.989 1.00 24.79 115 ARG B C 1
ATOM 4243 O O . ARG B 1 115 ? 13.411 35.650 16.623 1.00 22.45 115 ARG B O 1
ATOM 4251 N N . ASN B 1 116 ? 11.418 36.203 17.542 1.00 22.36 116 ASN B N 1
ATOM 4252 C CA . ASN B 1 116 ? 10.988 34.827 17.771 1.00 21.35 116 ASN B CA 1
ATOM 4253 C C . ASN B 1 116 ? 10.848 34.043 16.474 1.00 20.94 116 ASN B C 1
ATOM 4254 O O . ASN B 1 116 ? 11.307 32.916 16.399 1.00 23.54 116 ASN B O 1
ATOM 4259 N N . ASP B 1 117 ? 10.185 34.597 15.462 1.00 20.33 117 ASP B N 1
ATOM 4260 C CA . ASP B 1 117 ? 10.095 33.824 14.234 1.00 23.49 117 ASP B CA 1
ATOM 4261 C C . ASP B 1 117 ? 11.305 34.113 13.342 1.00 23.30 117 ASP B C 1
ATOM 4262 O O . ASP B 1 117 ? 11.600 33.354 12.429 1.00 21.48 117 ASP B O 1
ATOM 4267 N N . GLN B 1 118 ? 12.015 35.195 13.636 1.00 23.28 118 GLN B N 1
ATOM 4268 C CA . GLN B 1 118 ? 13.215 35.549 12.865 1.00 23.20 118 GLN B CA 1
ATOM 4269 C C . GLN B 1 118 ? 14.381 34.613 13.210 1.00 24.29 118 GLN B C 1
ATOM 4270 O O . GLN B 1 118 ? 15.122 34.158 12.324 1.00 24.30 118 GLN B O 1
ATOM 4276 N N . VAL B 1 119 ? 14.551 34.307 14.490 1.00 19.01 119 VAL B N 1
ATOM 4277 C CA . VAL B 1 119 ? 15.675 33.455 14.848 1.00 23.21 119 VAL B CA 1
ATOM 4278 C C . VAL B 1 119 ? 15.531 32.019 14.347 1.00 23.44 119 VAL B C 1
ATOM 4279 O O . VAL B 1 119 ? 16.496 31.444 13.846 1.00 22.21 119 VAL B O 1
ATOM 4283 N N . VAL B 1 120 ? 14.349 31.427 14.447 1.00 22.39 120 VAL B N 1
ATOM 4284 C CA . VAL B 1 120 ? 14.230 30.056 13.954 1.00 24.50 120 VAL B CA 1
ATOM 4285 C C . VAL B 1 120 ? 14.339 30.016 12.439 1.00 24.96 120 VAL B C 1
ATOM 4286 O O . VAL B 1 120 ? 14.780 29.017 11.880 1.00 22.85 120 VAL B O 1
ATOM 4290 N N . THR B 1 121 ? 13.940 31.097 11.777 1.00 21.00 121 THR B N 1
ATOM 4291 C CA . THR B 1 121 ? 14.058 31.140 10.326 1.00 23.72 121 THR B CA 1
ATOM 4292 C C . THR B 1 121 ? 15.534 31.127 9.970 1.00 20.06 121 THR B C 1
ATOM 4293 O O . THR B 1 121 ? 15.947 30.398 9.066 1.00 23.39 121 THR B O 1
ATOM 4297 N N . ASP B 1 122 ? 16.320 31.940 10.683 1.00 22.14 122 ASP B N 1
ATOM 4298 C CA . ASP B 1 122 ? 17.770 32.032 10.460 1.00 23.72 122 ASP B CA 1
ATOM 4299 C C . ASP B 1 122 ? 18.447 30.685 10.741 1.00 23.74 122 ASP B C 1
ATOM 4300 O O . ASP B 1 122 ? 19.340 30.261 10.007 1.00 20.31 122 ASP B O 1
ATOM 4305 N N . LEU B 1 123 ? 18.032 30.018 11.815 1.00 19.39 123 LEU B N 1
ATOM 4306 C CA . LEU B 1 123 ? 18.634 28.728 12.155 1.00 21.08 123 LEU B CA 1
ATOM 4307 C C . LEU B 1 123 ? 18.258 27.616 11.149 1.00 19.19 123 LEU B C 1
ATOM 4308 O O . LEU B 1 123 ? 19.100 26.786 10.797 1.00 20.68 123 LEU B O 1
ATOM 4313 N N . LYS B 1 124 ? 17.025 27.606 10.648 1.00 17.14 124 LYS B N 1
ATOM 4314 C CA . LYS B 1 124 ? 16.663 26.571 9.688 1.00 20.03 124 LYS B CA 1
ATOM 4315 C C . LYS B 1 124 ? 17.366 26.805 8.357 1.00 19.89 124 LYS B C 1
ATOM 4316 O O . LYS B 1 124 ? 17.762 25.861 7.694 1.00 20.63 124 LYS B O 1
ATOM 4322 N N . LEU B 1 125 ? 17.529 28.068 7.978 1.00 22.05 125 LEU B N 1
ATOM 4323 C CA . LEU B 1 125 ? 18.224 28.400 6.732 1.00 24.16 125 LEU B CA 1
ATOM 4324 C C . LEU B 1 125 ? 19.665 27.899 6.811 1.00 24.20 125 LEU B C 1
ATOM 4325 O O . LEU B 1 125 ? 20.129 27.217 5.907 1.00 26.95 125 LEU B O 1
ATOM 4330 N N . PHE B 1 126 ? 20.366 28.256 7.893 1.00 25.58 126 PHE B N 1
ATOM 4331 C CA . PHE B 1 126 ? 21.750 27.832 8.118 1.00 23.25 126 PHE B CA 1
ATOM 4332 C C . PHE B 1 126 ? 21.871 26.298 8.139 1.00 23.00 126 PHE B C 1
ATOM 4333 O O . PHE B 1 126 ? 22.755 25.714 7.487 1.00 17.54 126 PHE B O 1
ATOM 4341 N N . MET B 1 127 ? 20.992 25.644 8.893 1.00 18.51 127 MET B N 1
ATOM 4342 C CA . MET B 1 127 ? 21.024 24.183 8.980 1.00 20.92 127 MET B CA 1
ATOM 4343 C C . MET B 1 127 ? 20.740 23.494 7.653 1.00 23.38 127 MET B C 1
ATOM 4344 O O . MET B 1 127 ? 21.249 22.402 7.392 1.00 21.18 127 MET B O 1
ATOM 4349 N N . LYS B 1 128 ? 19.924 24.122 6.814 1.00 24.04 128 LYS B N 1
ATOM 4350 C CA . LYS B 1 128 ? 19.608 23.537 5.526 1.00 27.93 128 LYS B CA 1
ATOM 4351 C C . LYS B 1 128 ? 20.876 23.562 4.668 1.00 27.92 128 LYS B C 1
ATOM 4352 O O . LYS B 1 128 ? 21.185 22.600 3.958 1.00 31.52 128 LYS B O 1
ATOM 4358 N N . ASN B 1 129 ? 21.618 24.657 4.763 1.00 25.84 129 ASN B N 1
ATOM 4359 C CA . ASN B 1 129 ? 22.852 24.821 4.007 1.00 27.39 129 ASN B CA 1
ATOM 4360 C C . ASN B 1 129 ? 23.890 23.825 4.525 1.00 28.74 129 ASN B C 1
ATOM 4361 O O . ASN B 1 129 ? 24.591 23.170 3.751 1.00 26.48 129 ASN B O 1
ATOM 4366 N N . SER B 1 130 ? 23.973 23.709 5.848 1.00 25.73 130 SER B N 1
ATOM 4367 C CA . SER B 1 130 ? 24.922 22.807 6.475 1.00 26.88 130 SER B CA 1
ATOM 4368 C C . SER B 1 130 ? 24.618 21.355 6.131 1.00 28.24 130 SER B C 1
ATOM 4369 O O . SER B 1 130 ? 25.515 20.615 5.741 1.00 29.79 130 SER B O 1
ATOM 4372 N N . LEU B 1 131 ? 23.361 20.945 6.267 1.00 28.43 131 LEU B N 1
ATOM 4373 C CA . LEU B 1 131 ? 23.000 19.564 5.957 1.00 30.37 131 LEU B CA 1
ATOM 4374 C C . LEU B 1 131 ? 23.349 19.220 4.519 1.00 30.12 131 LEU B C 1
ATOM 4375 O O . LEU B 1 131 ? 23.562 18.059 4.187 1.00 31.17 131 LEU B O 1
ATOM 4380 N N . SER B 1 132 ? 23.412 20.237 3.670 1.00 29.39 132 SER B N 1
ATOM 4381 C CA . SER B 1 132 ? 23.746 20.034 2.271 1.00 30.48 132 SER B CA 1
ATOM 4382 C C . SER B 1 132 ? 25.219 19.623 2.164 1.00 29.24 132 SER B C 1
ATOM 4383 O O . SER B 1 132 ? 25.585 18.710 1.419 1.00 30.96 132 SER B O 1
ATOM 4386 N N . ILE B 1 133 ? 26.059 20.313 2.916 1.00 26.15 133 ILE B N 1
ATOM 4387 C CA . ILE B 1 133 ? 27.478 20.034 2.934 1.00 27.39 133 ILE B CA 1
ATOM 4388 C C . ILE B 1 133 ? 27.739 18.687 3.623 1.00 27.07 133 ILE B C 1
ATOM 4389 O O . ILE B 1 133 ? 28.553 17.877 3.164 1.00 22.20 133 ILE B O 1
ATOM 4394 N N . ILE B 1 134 ? 27.018 18.438 4.713 1.00 23.57 134 ILE B N 1
ATOM 4395 C CA . ILE B 1 134 ? 27.192 17.193 5.442 1.00 23.28 134 ILE B CA 1
ATOM 4396 C C . ILE B 1 134 ? 26.832 16.011 4.573 1.00 24.41 134 ILE B C 1
ATOM 4397 O O . ILE B 1 134 ? 27.556 15.024 4.561 1.00 25.11 134 ILE B O 1
ATOM 4402 N N . SER B 1 135 ? 25.721 16.103 3.839 1.00 24.03 135 SER B N 1
ATOM 4403 C CA . SER B 1 135 ? 25.313 15.009 2.948 1.00 24.52 135 SER B CA 1
ATOM 4404 C C . SER B 1 135 ? 26.425 14.676 1.937 1.00 22.55 135 SER B C 1
ATOM 4405 O O . SER B 1 135 ? 26.709 13.511 1.677 1.00 23.05 135 SER B O 1
ATOM 4408 N N . THR B 1 136 ? 27.050 15.701 1.375 1.00 23.94 136 THR B N 1
ATOM 4409 C CA . THR B 1 136 ? 28.115 15.481 0.386 1.00 27.10 136 THR B CA 1
ATOM 4410 C C . THR B 1 136 ? 29.269 14.695 1.010 1.00 27.70 136 THR B C 1
ATOM 4411 O O . THR B 1 136 ? 29.744 13.700 0.451 1.00 26.95 136 THR B O 1
ATOM 4415 N N . HIS B 1 137 ? 29.729 15.129 2.175 1.00 24.01 137 HIS B N 1
ATOM 4416 C CA . HIS B 1 137 ? 30.821 14.402 2.800 1.00 25.73 137 HIS B CA 1
ATOM 4417 C C . HIS B 1 137 ? 30.387 12.981 3.194 1.00 24.97 137 HIS B C 1
ATOM 4418 O O . HIS B 1 137 ? 31.142 12.031 3.038 1.00 27.35 137 HIS B O 1
ATOM 4425 N N . LEU B 1 138 ? 29.156 12.836 3.673 1.00 25.31 138 LEU B N 1
ATOM 4426 C CA . LEU B 1 138 ? 28.637 11.539 4.087 1.00 24.85 138 LEU B CA 1
ATOM 4427 C C . LEU B 1 138 ? 28.565 10.597 2.876 1.00 27.15 138 LEU B C 1
ATOM 4428 O O . LEU B 1 138 ? 28.977 9.441 2.951 1.00 25.10 138 LEU B O 1
ATOM 4433 N N . LEU B 1 139 ? 28.009 11.089 1.770 1.00 25.38 139 LEU B N 1
ATOM 4434 C CA . LEU B 1 139 ? 27.907 10.291 0.549 1.00 27.48 139 LEU B CA 1
ATOM 4435 C C . LEU B 1 139 ? 29.311 9.921 0.045 1.00 25.39 139 LEU B C 1
ATOM 4436 O O . LEU B 1 139 ? 29.515 8.819 -0.466 1.00 25.08 139 LEU B O 1
ATOM 4441 N N . GLN B 1 140 ? 30.266 10.837 0.210 1.00 24.94 140 GLN B N 1
ATOM 4442 C CA . GLN B 1 140 ? 31.652 10.613 -0.214 1.00 26.92 140 GLN B CA 1
ATOM 4443 C C . GLN B 1 140 ? 32.333 9.568 0.690 1.00 29.60 140 GLN B C 1
ATOM 4444 O O . GLN B 1 140 ? 33.179 8.792 0.235 1.00 26.41 140 GLN B O 1
ATOM 4450 N N . LEU B 1 141 ? 31.964 9.547 1.971 1.00 26.36 141 LEU B N 1
ATOM 4451 C CA . LEU B 1 141 ? 32.546 8.564 2.881 1.00 28.24 141 LEU B CA 1
ATOM 4452 C C . LEU B 1 141 ? 32.014 7.210 2.425 1.00 27.79 141 LEU B C 1
ATOM 4453 O O . LEU B 1 141 ? 32.770 6.248 2.262 1.00 29.02 141 LEU B O 1
ATOM 4458 N N . ILE B 1 142 ? 30.703 7.133 2.225 1.00 26.20 142 ILE B N 1
ATOM 4459 C CA . ILE B 1 142 ? 30.095 5.874 1.806 1.00 28.02 142 ILE B CA 1
ATOM 4460 C C . ILE B 1 142 ? 30.689 5.331 0.499 1.00 29.05 142 ILE B C 1
ATOM 4461 O O . ILE B 1 142 ? 30.944 4.130 0.368 1.00 28.44 142 ILE B O 1
ATOM 4466 N N . LYS B 1 143 ? 30.862 6.228 -0.464 1.00 27.61 143 LYS B N 1
ATOM 4467 C CA . LYS B 1 143 ? 31.421 5.883 -1.767 1.00 28.45 143 LYS B CA 1
ATOM 4468 C C . LYS B 1 143 ? 32.797 5.283 -1.589 1.00 27.92 143 LYS B C 1
ATOM 4469 O O . LYS B 1 143 ? 33.140 4.288 -2.220 1.00 31.25 143 LYS B O 1
ATOM 4475 N N . THR B 1 144 ? 33.583 5.918 -0.728 1.00 29.32 144 THR B N 1
ATOM 4476 C CA . THR B 1 144 ? 34.940 5.503 -0.440 1.00 29.03 144 THR B CA 1
ATOM 4477 C C . THR B 1 144 ? 34.976 4.054 0.016 1.00 30.22 144 THR B C 1
ATOM 4478 O O . THR B 1 144 ? 35.813 3.276 -0.433 1.00 25.78 144 THR B O 1
ATOM 4482 N N . LEU B 1 145 ? 34.051 3.694 0.903 1.00 25.99 145 LEU B N 1
ATOM 4483 C CA . LEU B 1 145 ? 33.977 2.339 1.414 1.00 27.08 145 LEU B CA 1
ATOM 4484 C C . LEU B 1 145 ? 33.543 1.329 0.362 1.00 26.34 145 LEU B C 1
ATOM 4485 O O . LEU B 1 145 ? 34.134 0.252 0.242 1.00 26.97 145 LEU B O 1
ATOM 4490 N N . VAL B 1 146 ? 32.486 1.674 -0.369 1.00 26.23 146 VAL B N 1
ATOM 4491 C CA . VAL B 1 146 ? 31.928 0.798 -1.389 1.00 26.96 146 VAL B CA 1
ATOM 4492 C C . VAL B 1 146 ? 32.922 0.550 -2.536 1.00 27.66 146 VAL B C 1
ATOM 4493 O O . VAL B 1 146 ? 33.084 -0.588 -2.969 1.00 26.26 146 VAL B O 1
ATOM 4497 N N . GLU B 1 147 ? 33.592 1.599 -3.003 1.00 27.22 147 GLU B N 1
ATOM 4498 C CA . GLU B 1 147 ? 34.549 1.428 -4.091 1.00 30.45 147 GLU B CA 1
ATOM 4499 C C . GLU B 1 147 ? 35.768 0.641 -3.649 1.00 33.21 147 GLU B C 1
ATOM 4500 O O . GLU B 1 147 ? 36.401 -0.045 -4.456 1.00 34.15 147 GLU B O 1
ATOM 4506 N N . ARG B 1 148 ? 36.111 0.728 -2.367 1.00 32.73 148 ARG B N 1
ATOM 4507 C CA . ARG B 1 148 ? 37.255 -0.026 -1.902 1.00 31.83 148 ARG B CA 1
ATOM 4508 C C . ARG B 1 148 ? 36.830 -1.488 -1.835 1.00 31.61 148 ARG B C 1
ATOM 4509 O O . ARG B 1 148 ? 37.582 -2.378 -2.232 1.00 29.33 148 ARG B O 1
ATOM 4517 N N . ALA B 1 149 ? 35.613 -1.733 -1.355 1.00 28.15 149 ALA B N 1
ATOM 4518 C CA . ALA B 1 149 ? 35.116 -3.094 -1.268 1.00 29.57 149 ALA B CA 1
ATOM 4519 C C . ALA B 1 149 ? 35.145 -3.738 -2.655 1.00 31.29 149 ALA B C 1
ATOM 4520 O O . ALA B 1 149 ? 35.399 -4.939 -2.783 1.00 31.59 149 ALA B O 1
ATOM 4522 N N . ALA B 1 150 ? 34.875 -2.953 -3.693 1.00 30.55 150 ALA B N 1
ATOM 4523 C CA . ALA B 1 150 ? 34.890 -3.519 -5.049 1.00 34.50 150 ALA B CA 1
ATOM 4524 C C . ALA B 1 150 ? 36.301 -3.974 -5.403 1.00 31.90 150 ALA B C 1
ATOM 4525 O O . ALA B 1 150 ? 36.506 -5.098 -5.854 1.00 31.86 150 ALA B O 1
ATOM 4527 N N . ILE B 1 151 ? 37.268 -3.100 -5.172 1.00 32.49 151 ILE B N 1
ATOM 4528 C CA . ILE B 1 151 ? 38.653 -3.402 -5.488 1.00 34.05 151 ILE B CA 1
ATOM 4529 C C . ILE B 1 151 ? 39.308 -4.506 -4.664 1.00 34.27 151 ILE B C 1
ATOM 4530 O O . ILE B 1 151 ? 40.130 -5.256 -5.185 1.00 33.25 151 ILE B O 1
ATOM 4535 N N . GLU B 1 152 ? 38.954 -4.617 -3.386 1.00 31.95 152 GLU B N 1
ATOM 4536 C CA . GLU B 1 152 ? 39.585 -5.620 -2.525 1.00 31.08 152 GLU B CA 1
ATOM 4537 C C . GLU B 1 152 ? 38.688 -6.820 -2.264 1.00 31.27 152 GLU B C 1
ATOM 4538 O O . GLU B 1 152 ? 38.864 -7.555 -1.283 1.00 31.72 152 GLU B O 1
ATOM 4544 N N . ILE B 1 153 ? 37.751 -7.032 -3.182 1.00 29.25 153 ILE B N 1
ATOM 4545 C CA . ILE B 1 153 ? 36.786 -8.116 -3.087 1.00 31.99 153 ILE B CA 1
ATOM 4546 C C . ILE B 1 153 ? 37.352 -9.534 -2.933 1.00 31.68 153 ILE B C 1
ATOM 4547 O O . ILE B 1 153 ? 36.644 -10.436 -2.487 1.00 31.97 153 ILE B O 1
ATOM 4552 N N . ASP B 1 154 ? 38.616 -9.742 -3.290 1.00 34.19 154 ASP B N 1
ATOM 4553 C CA . ASP B 1 154 ? 39.222 -11.075 -3.164 1.00 36.42 154 ASP B CA 1
ATOM 4554 C C . ASP B 1 154 ? 39.831 -11.336 -1.783 1.00 36.92 154 ASP B C 1
ATOM 4555 O O . ASP B 1 154 ? 40.121 -12.479 -1.426 1.00 37.12 154 ASP B O 1
ATOM 4560 N N . VAL B 1 155 ? 40.029 -10.278 -1.008 1.00 35.72 155 VAL B N 1
ATOM 4561 C CA . VAL B 1 155 ? 40.638 -10.415 0.307 1.00 32.27 155 VAL B CA 1
ATOM 4562 C C . VAL B 1 155 ? 39.735 -11.069 1.337 1.00 32.93 155 VAL B C 1
ATOM 4563 O O . VAL B 1 155 ? 38.561 -10.727 1.475 1.00 29.05 155 VAL B O 1
ATOM 4567 N N . ILE B 1 156 ? 40.305 -12.028 2.058 1.00 32.36 156 ILE B N 1
ATOM 4568 C CA . ILE B 1 156 ? 39.579 -12.748 3.085 1.00 33.78 156 ILE B CA 1
ATOM 4569 C C . ILE B 1 156 ? 40.344 -12.633 4.399 1.00 33.19 156 ILE B C 1
ATOM 4570 O O . ILE B 1 156 ? 41.577 -12.538 4.414 1.00 34.18 156 ILE B O 1
ATOM 4575 N N . LEU B 1 157 ? 39.602 -12.613 5.499 1.00 30.87 157 LEU B N 1
ATOM 4576 C CA . LEU B 1 157 ? 40.198 -12.511 6.820 1.00 29.60 157 LEU B CA 1
ATOM 4577 C C . LEU B 1 157 ? 39.186 -13.019 7.854 1.00 29.76 157 LEU B C 1
ATOM 4578 O O . LEU B 1 157 ? 38.050 -13.401 7.516 1.00 29.04 157 LEU B O 1
ATOM 4583 N N . PRO B 1 158 ? 39.579 -13.029 9.132 1.00 27.97 158 PRO B N 1
ATOM 4584 C CA . PRO B 1 158 ? 38.598 -13.523 10.094 1.00 29.27 158 PRO B CA 1
ATOM 4585 C C . PRO B 1 158 ? 37.466 -12.534 10.347 1.00 28.06 158 PRO B C 1
ATOM 4586 O O . PRO B 1 158 ? 37.641 -11.323 10.207 1.00 27.13 158 PRO B O 1
ATOM 4590 N N . GLY B 1 159 ? 36.308 -13.088 10.692 1.00 29.76 159 GLY B N 1
ATOM 4591 C CA . GLY B 1 159 ? 35.139 -12.313 11.043 1.00 29.17 159 GLY B CA 1
ATOM 4592 C C . GLY B 1 159 ? 35.069 -12.542 12.547 1.00 33.39 159 GLY B C 1
ATOM 4593 O O . GLY B 1 159 ? 35.349 -13.660 13.022 1.00 31.32 159 GLY B O 1
ATOM 4594 N N . TYR B 1 160 ? 34.699 -11.518 13.311 1.00 31.47 160 TYR B N 1
ATOM 4595 C CA . TYR B 1 160 ? 34.672 -11.674 14.761 1.00 28.27 160 TYR B CA 1
ATOM 4596 C C . TYR B 1 160 ? 33.332 -11.530 15.468 1.00 27.91 160 TYR B C 1
ATOM 4597 O O . TYR B 1 160 ? 32.467 -10.767 15.046 1.00 25.89 160 TYR B O 1
ATOM 4606 N N . THR B 1 161 ? 33.172 -12.299 16.540 1.00 28.61 161 THR B N 1
ATOM 4607 C CA . THR B 1 161 ? 32.016 -12.183 17.433 1.00 27.79 161 THR B CA 1
ATOM 4608 C C . THR B 1 161 ? 32.691 -12.243 18.815 1.00 27.53 161 THR B C 1
ATOM 4609 O O . THR B 1 161 ? 33.557 -13.095 19.053 1.00 26.45 161 THR B O 1
ATOM 4613 N N . HIS B 1 162 ? 32.334 -11.317 19.703 1.00 26.87 162 HIS B N 1
ATOM 4614 C CA . HIS B 1 162 ? 32.941 -11.249 21.032 1.00 25.90 162 HIS B CA 1
ATOM 4615 C C . HIS B 1 162 ? 34.429 -10.984 20.854 1.00 26.15 162 HIS B C 1
ATOM 4616 O O . HIS B 1 162 ? 35.224 -11.299 21.732 1.00 26.84 162 HIS B O 1
ATOM 4623 N N . LEU B 1 163 ? 34.804 -10.418 19.712 1.00 25.82 163 LEU B N 1
ATOM 4624 C CA . LEU B 1 163 ? 36.199 -10.138 19.389 1.00 25.33 163 LEU B CA 1
ATOM 4625 C C . LEU B 1 163 ? 37.050 -11.414 19.374 1.00 26.47 163 LEU B C 1
ATOM 4626 O O . LEU B 1 163 ? 38.249 -11.391 19.665 1.00 28.46 163 LEU B O 1
ATOM 4631 N N . GLN B 1 164 ? 36.408 -12.526 19.034 1.00 26.56 164 GLN B N 1
ATOM 4632 C CA . GLN B 1 164 ? 37.067 -13.832 18.899 1.00 28.54 164 GLN B CA 1
ATOM 4633 C C . GLN B 1 164 ? 36.824 -14.292 17.452 1.00 29.49 164 GLN B C 1
ATOM 4634 O O . GLN B 1 164 ? 35.746 -14.047 16.900 1.00 25.31 164 GLN B O 1
ATOM 4640 N N . LYS B 1 165 ? 37.807 -14.944 16.832 1.00 30.62 165 LYS B N 1
ATOM 4641 C CA . LYS B 1 165 ? 37.638 -15.406 15.446 1.00 31.57 165 LYS B CA 1
ATOM 4642 C C . LYS B 1 165 ? 36.472 -16.391 15.310 1.00 31.73 165 LYS B C 1
ATOM 4643 O O . LYS B 1 165 ? 36.462 -17.443 15.955 1.00 32.15 165 LYS B O 1
ATOM 4649 N N . ALA B 1 166 ? 35.504 -16.066 14.456 1.00 29.85 166 ALA B N 1
ATOM 4650 C CA . ALA B 1 166 ? 34.331 -16.918 14.297 1.00 33.09 166 ALA B CA 1
ATOM 4651 C C . ALA B 1 166 ? 34.328 -17.751 13.016 1.00 36.18 166 ALA B C 1
ATOM 4652 O O . ALA B 1 166 ? 34.152 -18.970 13.061 1.00 36.15 166 ALA B O 1
ATOM 4654 N N . GLN B 1 167 ? 34.513 -17.095 11.880 1.00 38.30 167 GLN B N 1
ATOM 4655 C CA . GLN B 1 167 ? 34.533 -17.794 10.601 1.00 40.56 167 GLN B CA 1
ATOM 4656 C C . GLN B 1 167 ? 35.028 -16.820 9.553 1.00 38.65 167 GLN B C 1
ATOM 4657 O O . GLN B 1 167 ? 34.848 -15.615 9.700 1.00 37.99 167 GLN B O 1
ATOM 4663 N N . PRO B 1 168 ? 35.667 -17.326 8.483 1.00 36.15 168 PRO B N 1
ATOM 4664 C CA . PRO B 1 168 ? 36.201 -16.484 7.406 1.00 35.22 168 PRO B CA 1
ATOM 4665 C C . PRO B 1 168 ? 35.157 -15.643 6.678 1.00 33.21 168 PRO B C 1
ATOM 4666 O O . PRO B 1 168 ? 34.047 -16.101 6.433 1.00 34.57 168 PRO B O 1
ATOM 4670 N N . ILE B 1 169 ? 35.524 -14.408 6.343 1.00 33.31 169 ILE B N 1
ATOM 4671 C CA . ILE B 1 169 ? 34.643 -13.499 5.608 1.00 31.12 169 ILE B CA 1
ATOM 4672 C C . ILE B 1 169 ? 35.524 -12.703 4.672 1.00 32.72 169 ILE B C 1
ATOM 4673 O O . ILE B 1 169 ? 36.744 -12.691 4.818 1.00 28.87 169 ILE B O 1
ATOM 4678 N N . ARG B 1 170 ? 34.906 -12.024 3.713 1.00 33.90 170 ARG B N 1
ATOM 4679 C CA . ARG B 1 170 ? 35.679 -11.203 2.796 1.00 33.07 170 ARG B CA 1
ATOM 4680 C C . ARG B 1 170 ? 35.869 -9.847 3.473 1.00 33.51 170 ARG B C 1
ATOM 4681 O O . ARG B 1 170 ? 35.000 -9.391 4.227 1.00 31.55 170 ARG B O 1
ATOM 4689 N N . TRP B 1 171 ? 37.022 -9.235 3.230 1.00 29.78 171 TRP B N 1
ATOM 4690 C CA . TRP B 1 171 ? 37.352 -7.927 3.766 1.00 31.20 171 TRP B CA 1
ATOM 4691 C C . TRP B 1 171 ? 36.262 -6.951 3.290 1.00 33.70 171 TRP B C 1
ATOM 4692 O O . TRP B 1 171 ? 35.826 -6.058 4.037 1.00 32.66 171 TRP B O 1
ATOM 4703 N N . SER B 1 172 ? 35.807 -7.157 2.051 1.00 32.01 172 SER B N 1
ATOM 4704 C CA . SER B 1 172 ? 34.794 -6.312 1.444 1.00 28.81 172 SER B CA 1
ATOM 4705 C C . SER B 1 172 ? 33.462 -6.395 2.194 1.00 29.69 172 SER B C 1
ATOM 4706 O O . SER B 1 172 ? 32.734 -5.411 2.260 1.00 26.16 172 SER B O 1
ATOM 4709 N N . GLN B 1 173 ? 33.147 -7.560 2.752 1.00 27.21 173 GLN B N 1
ATOM 4710 C CA . GLN B 1 173 ? 31.905 -7.718 3.515 1.00 28.65 173 GLN B CA 1
ATOM 4711 C C . GLN B 1 173 ? 31.945 -6.802 4.748 1.00 28.85 173 GLN B C 1
ATOM 4712 O O . GLN B 1 173 ? 30.919 -6.233 5.151 1.00 28.78 173 GLN B O 1
ATOM 4718 N N . PHE B 1 174 ? 33.133 -6.697 5.343 1.00 27.73 174 PHE B N 1
ATOM 4719 C CA . PHE B 1 174 ? 33.372 -5.862 6.520 1.00 26.85 174 PHE B CA 1
ATOM 4720 C C . PHE B 1 174 ? 33.177 -4.392 6.146 1.00 29.02 174 PHE B C 1
ATOM 4721 O O . PHE B 1 174 ? 32.366 -3.685 6.759 1.00 26.81 174 PHE B O 1
ATOM 4729 N N . LEU B 1 175 ? 33.928 -3.938 5.142 1.00 23.86 175 LEU B N 1
ATOM 4730 C CA . LEU B 1 175 ? 33.808 -2.570 4.687 1.00 26.40 175 LEU B CA 1
ATOM 4731 C C . LEU B 1 175 ? 32.348 -2.214 4.380 1.00 24.95 175 LEU B C 1
ATOM 4732 O O . LEU B 1 175 ? 31.830 -1.197 4.855 1.00 27.41 175 LEU B O 1
ATOM 4737 N N . LEU B 1 176 ? 31.680 -3.064 3.608 1.00 24.73 176 LEU B N 1
ATOM 4738 C CA . LEU B 1 176 ? 30.304 -2.815 3.222 1.00 22.10 176 LEU B CA 1
ATOM 4739 C C . LEU B 1 176 ? 29.352 -2.792 4.422 1.00 26.57 176 LEU B C 1
ATOM 4740 O O . LEU B 1 176 ? 28.312 -2.130 4.368 1.00 24.06 176 LEU B O 1
ATOM 4745 N N . SER B 1 177 ? 29.699 -3.481 5.510 1.00 23.32 177 SER B N 1
ATOM 4746 C CA . SER B 1 177 ? 28.792 -3.467 6.663 1.00 25.18 177 SER B CA 1
ATOM 4747 C C . SER B 1 177 ? 28.718 -2.030 7.196 1.00 24.50 177 SER B C 1
ATOM 4748 O O . SER B 1 177 ? 27.654 -1.561 7.618 1.00 24.98 177 SER B O 1
ATOM 4751 N N . HIS B 1 178 ? 29.839 -1.324 7.146 1.00 24.55 178 HIS B N 1
ATOM 4752 C CA . HIS B 1 178 ? 29.869 0.051 7.623 1.00 23.23 178 HIS B CA 1
ATOM 4753 C C . HIS B 1 178 ? 29.174 0.989 6.639 1.00 25.00 178 HIS B C 1
ATOM 4754 O O . HIS B 1 178 ? 28.472 1.919 7.039 1.00 22.09 178 HIS B O 1
ATOM 4761 N N . ALA B 1 179 ? 29.361 0.731 5.348 1.00 25.63 179 ALA B N 1
ATOM 4762 C CA . ALA B 1 179 ? 28.721 1.515 4.291 1.00 23.83 179 ALA B CA 1
ATOM 4763 C C . ALA B 1 179 ? 27.199 1.453 4.408 1.00 23.51 179 ALA B C 1
ATOM 4764 O O . ALA B 1 179 ? 26.509 2.454 4.228 1.00 25.80 179 ALA B O 1
ATOM 4766 N N . VAL B 1 180 ? 26.683 0.263 4.679 1.00 21.72 180 VAL B N 1
ATOM 4767 C CA . VAL B 1 180 ? 25.253 0.059 4.773 1.00 23.61 180 VAL B CA 1
ATOM 4768 C C . VAL B 1 180 ? 24.666 0.832 5.958 1.00 23.92 180 VAL B C 1
ATOM 4769 O O . VAL B 1 180 ? 23.583 1.424 5.858 1.00 21.94 180 VAL B O 1
ATOM 4773 N N . ALA B 1 181 ? 25.384 0.833 7.073 1.00 23.10 181 ALA B N 1
ATOM 4774 C CA . ALA B 1 181 ? 24.920 1.573 8.242 1.00 23.61 181 ALA B CA 1
ATOM 4775 C C . ALA B 1 181 ? 24.957 3.065 7.922 1.00 21.42 181 ALA B C 1
ATOM 4776 O O . ALA B 1 181 ? 24.042 3.814 8.257 1.00 20.78 181 ALA B O 1
ATOM 4778 N N . LEU B 1 182 ? 26.009 3.494 7.241 1.00 19.74 182 LEU B N 1
ATOM 4779 C CA . LEU B 1 182 ? 26.152 4.896 6.909 1.00 20.51 182 LEU B CA 1
ATOM 4780 C C . LEU B 1 182 ? 25.026 5.342 5.969 1.00 24.13 182 LEU B C 1
ATOM 4781 O O . LEU B 1 182 ? 24.538 6.482 6.025 1.00 21.77 182 LEU B O 1
ATOM 4786 N N . THR B 1 183 ? 24.591 4.403 5.134 1.00 25.12 183 THR B N 1
ATOM 4787 C CA . THR B 1 183 ? 23.537 4.640 4.171 1.00 25.10 183 THR B CA 1
ATOM 4788 C C . THR B 1 183 ? 22.215 4.924 4.878 1.00 24.80 183 THR B C 1
ATOM 4789 O O . THR B 1 183 ? 21.397 5.700 4.381 1.00 25.47 183 THR B O 1
ATOM 4793 N N . ARG B 1 184 ? 21.998 4.305 6.035 1.00 23.44 184 ARG B N 1
ATOM 4794 C CA . ARG B 1 184 ? 20.772 4.576 6.790 1.00 23.73 184 ARG B CA 1
ATOM 4795 C C . ARG B 1 184 ? 20.902 5.981 7.413 1.00 22.80 184 ARG B C 1
ATOM 4796 O O . ARG B 1 184 ? 19.908 6.691 7.564 1.00 23.65 184 ARG B O 1
ATOM 4804 N N . ASP B 1 185 ? 22.125 6.372 7.773 1.00 22.11 185 ASP B N 1
ATOM 4805 C CA . ASP B 1 185 ? 22.376 7.703 8.341 1.00 21.38 185 ASP B CA 1
ATOM 4806 C C . ASP B 1 185 ? 22.030 8.761 7.295 1.00 24.55 185 ASP B C 1
ATOM 4807 O O . ASP B 1 185 ? 21.420 9.783 7.597 1.00 23.18 185 ASP B O 1
ATOM 4812 N N . SER B 1 186 ? 22.439 8.499 6.062 1.00 22.63 186 SER B N 1
ATOM 4813 C CA . SER B 1 186 ? 22.150 9.392 4.957 1.00 24.41 186 SER B CA 1
ATOM 4814 C C . SER B 1 186 ? 20.629 9.499 4.726 1.00 21.30 186 SER B C 1
ATOM 4815 O O . SER B 1 186 ? 20.113 10.559 4.409 1.00 24.56 186 SER B O 1
ATOM 4818 N N . GLU B 1 187 ? 19.914 8.399 4.890 1.00 21.10 187 GLU B N 1
ATOM 4819 C CA . GLU B 1 187 ? 18.469 8.394 4.699 1.00 25.60 187 GLU B CA 1
ATOM 4820 C C . GLU B 1 187 ? 17.793 9.267 5.765 1.00 25.75 187 GLU B C 1
ATOM 4821 O O . GLU B 1 187 ? 16.886 10.046 5.459 1.00 25.28 187 GLU B O 1
ATOM 4827 N N . ARG B 1 188 ? 18.250 9.139 7.009 1.00 23.64 188 ARG B N 1
ATOM 4828 C CA . ARG B 1 188 ? 17.706 9.925 8.130 1.00 22.94 188 ARG B CA 1
ATOM 4829 C C . ARG B 1 188 ? 17.995 11.404 7.927 1.00 22.81 188 ARG B C 1
ATOM 4830 O O . ARG B 1 188 ? 17.218 12.271 8.338 1.00 20.69 188 ARG B O 1
ATOM 4838 N N . LEU B 1 189 ? 19.127 11.689 7.297 1.00 18.29 189 LEU B N 1
ATOM 4839 C CA . LEU B 1 189 ? 19.514 13.064 7.042 1.00 21.84 189 LEU B CA 1
ATOM 4840 C C . LEU B 1 189 ? 18.500 13.696 6.097 1.00 20.62 189 LEU B C 1
ATOM 4841 O O . LEU B 1 189 ? 18.121 14.853 6.281 1.00 21.33 189 LEU B O 1
ATOM 4846 N N . GLY B 1 190 ? 18.065 12.934 5.091 1.00 21.97 190 GLY B N 1
ATOM 4847 C CA . GLY B 1 190 ? 17.086 13.439 4.137 1.00 20.77 190 GLY B CA 1
ATOM 4848 C C . GLY B 1 190 ? 15.755 13.670 4.826 1.00 25.00 190 GLY B C 1
ATOM 4849 O O . GLY B 1 190 ? 15.042 14.644 4.555 1.00 26.93 190 GLY B O 1
ATOM 4850 N N . GLU B 1 191 ? 15.407 12.764 5.723 1.00 20.10 191 GLU B N 1
ATOM 4851 C CA . GLU B 1 191 ? 14.166 12.894 6.458 1.00 23.00 191 GLU B CA 1
ATOM 4852 C C . GLU B 1 191 ? 14.203 14.159 7.315 1.00 21.87 191 GLU B C 1
ATOM 4853 O O . GLU B 1 191 ? 13.245 14.938 7.316 1.00 22.44 191 GLU B O 1
ATOM 4859 N N . VAL B 1 192 ? 15.322 14.393 7.996 1.00 20.59 192 VAL B N 1
ATOM 4860 C CA . VAL B 1 192 ? 15.463 15.570 8.854 1.00 20.40 192 VAL B CA 1
ATOM 4861 C C . VAL B 1 192 ? 15.425 16.888 8.076 1.00 23.53 192 VAL B C 1
ATOM 4862 O O . VAL B 1 192 ? 14.775 17.854 8.479 1.00 18.21 192 VAL B O 1
ATOM 4866 N N . LYS B 1 193 ? 16.138 16.907 6.957 1.00 21.79 193 LYS B N 1
ATOM 4867 C CA . LYS B 1 193 ? 16.212 18.065 6.091 1.00 27.96 193 LYS B CA 1
ATOM 4868 C C . LYS B 1 193 ? 14.810 18.518 5.640 1.00 24.29 193 LYS B C 1
ATOM 4869 O O . LYS B 1 193 ? 14.524 19.707 5.609 1.00 26.38 193 LYS B O 1
ATOM 4875 N N . LYS B 1 194 ? 13.950 17.566 5.299 1.00 24.20 194 LYS B N 1
ATOM 4876 C CA . LYS B 1 194 ? 12.596 17.879 4.847 1.00 26.72 194 LYS B CA 1
ATOM 4877 C C . LYS B 1 194 ? 11.797 18.656 5.892 1.00 25.86 194 LYS B C 1
ATOM 4878 O O . LYS B 1 194 ? 11.035 19.567 5.556 1.00 21.06 194 LYS B O 1
ATOM 4884 N N . ARG B 1 195 ? 11.935 18.277 7.157 1.00 21.83 195 ARG B N 1
ATOM 4885 C CA . ARG B 1 195 ? 11.185 18.981 8.182 1.00 25.41 195 ARG B CA 1
ATOM 4886 C C . ARG B 1 195 ? 11.831 20.312 8.541 1.00 26.10 195 ARG B C 1
ATOM 4887 O O . ARG B 1 195 ? 11.171 21.213 9.054 1.00 24.58 195 ARG B O 1
ATOM 4895 N N . ILE B 1 196 ? 13.114 20.436 8.230 1.00 23.39 196 ILE B N 1
ATOM 4896 C CA . ILE B 1 196 ? 13.844 21.669 8.475 1.00 26.22 196 ILE B CA 1
ATOM 4897 C C . ILE B 1 196 ? 13.499 22.652 7.347 1.00 26.17 196 ILE B C 1
ATOM 4898 O O . ILE B 1 196 ? 13.497 23.865 7.539 1.00 22.06 196 ILE B O 1
ATOM 4903 N N . ASN B 1 197 ? 13.200 22.094 6.175 1.00 26.80 197 ASN B N 1
ATOM 4904 C CA . ASN B 1 197 ? 12.875 22.871 4.977 1.00 27.67 197 ASN B CA 1
ATOM 4905 C C . ASN B 1 197 ? 11.418 23.377 4.942 1.00 26.86 197 ASN B C 1
ATOM 4906 O O . ASN B 1 197 ? 10.766 23.374 3.891 1.00 28.06 197 ASN B O 1
ATOM 4911 N N . VAL B 1 198 ? 10.931 23.812 6.108 1.00 27.43 198 VAL B N 1
ATOM 4912 C CA . VAL B 1 198 ? 9.583 24.367 6.296 1.00 28.19 198 VAL B CA 1
ATOM 4913 C C . VAL B 1 198 ? 9.780 25.782 6.888 1.00 28.16 198 VAL B C 1
ATOM 4914 O O . VAL B 1 198 ? 10.482 25.976 7.897 1.00 25.11 198 VAL B O 1
ATOM 4918 N N . LEU B 1 199 ? 9.176 26.773 6.243 1.00 25.87 199 LEU B N 1
ATOM 4919 C CA . LEU B 1 199 ? 9.326 28.160 6.660 1.00 23.63 199 LEU B CA 1
ATOM 4920 C C . LEU B 1 199 ? 8.532 28.562 7.904 1.00 22.04 199 LEU B C 1
ATOM 4921 O O . LEU B 1 199 ? 7.316 28.389 7.962 1.00 23.71 199 LEU B O 1
ATOM 4926 N N . PRO B 1 200 ? 9.221 29.102 8.924 1.00 21.94 200 PRO B N 1
ATOM 4927 C CA . PRO B 1 200 ? 8.541 29.535 10.158 1.00 22.86 200 PRO B CA 1
ATOM 4928 C C . PRO B 1 200 ? 8.261 31.058 10.163 1.00 22.83 200 PRO B C 1
ATOM 4929 O O . PRO B 1 200 ? 7.422 31.543 10.933 1.00 20.97 200 PRO B O 1
ATOM 4933 N N . LEU B 1 201 ? 8.959 31.786 9.289 1.00 18.70 201 LEU B N 1
ATOM 4934 C CA . LEU B 1 201 ? 8.830 33.241 9.140 1.00 23.36 201 LEU B CA 1
ATOM 4935 C C . LEU B 1 201 ? 7.375 33.573 8.830 1.00 21.25 201 LEU B C 1
ATOM 4936 O O . LEU B 1 201 ? 6.735 32.921 8.000 1.00 19.52 201 LEU B O 1
ATOM 4941 N N . GLY B 1 202 ? 6.862 34.596 9.486 1.00 19.54 202 GLY B N 1
ATOM 4942 C CA . GLY B 1 202 ? 5.477 34.959 9.281 1.00 22.59 202 GLY B CA 1
ATOM 4943 C C . GLY B 1 202 ? 4.674 34.404 10.439 1.00 21.76 202 GLY B C 1
ATOM 4944 O O . GLY B 1 202 ? 3.455 34.365 10.389 1.00 22.50 202 GLY B O 1
ATOM 4945 N N . SER B 1 203 ? 5.371 33.956 11.485 1.00 23.26 203 SER B N 1
ATOM 4946 C CA . SER B 1 203 ? 4.707 33.414 12.668 1.00 21.44 203 SER B CA 1
ATOM 4947 C C . SER B 1 203 ? 4.629 34.493 13.743 1.00 22.77 203 SER B C 1
ATOM 4948 O O . SER B 1 203 ? 3.857 34.379 14.699 1.00 25.58 203 SER B O 1
ATOM 4951 N N . GLY B 1 204 ? 5.428 35.543 13.576 1.00 24.22 204 GLY B N 1
ATOM 4952 C CA . GLY B 1 204 ? 5.441 36.627 14.544 1.00 25.97 204 GLY B CA 1
ATOM 4953 C C . GLY B 1 204 ? 5.938 36.163 15.904 1.00 25.73 204 GLY B C 1
ATOM 4954 O O . GLY B 1 204 ? 6.682 35.186 15.993 1.00 26.41 204 GLY B O 1
ATOM 4955 N N . ALA B 1 205 ? 5.518 36.854 16.961 1.00 24.98 205 ALA B N 1
ATOM 4956 C CA . ALA B 1 205 ? 5.939 36.504 18.324 1.00 23.27 205 ALA B CA 1
ATOM 4957 C C . ALA B 1 205 ? 5.354 35.166 18.783 1.00 24.49 205 ALA B C 1
ATOM 4958 O O . ALA B 1 205 ? 6.005 34.424 19.517 1.00 23.30 205 ALA B O 1
ATOM 4960 N N . LEU B 1 206 ? 4.127 34.864 18.362 1.00 23.19 206 LEU B N 1
ATOM 4961 C CA . LEU B 1 206 ? 3.493 33.591 18.717 1.00 26.37 206 LEU B CA 1
ATOM 4962 C C . LEU B 1 206 ? 2.114 33.410 18.094 1.00 25.62 206 LEU B C 1
ATOM 4963 O O . LEU B 1 206 ? 1.688 32.294 17.872 1.00 22.02 206 LEU B O 1
ATOM 4968 N N . ALA B 1 207 ? 1.416 34.505 17.813 1.00 22.34 207 ALA B N 1
ATOM 4969 C CA . ALA B 1 207 ? 0.080 34.400 17.251 1.00 25.03 207 ALA B CA 1
ATOM 4970 C C . ALA B 1 207 ? 0.027 34.430 15.723 1.00 22.98 207 ALA B C 1
ATOM 4971 O O . ALA B 1 207 ? -1.037 34.233 15.140 1.00 23.96 207 ALA B O 1
ATOM 4973 N N . GLY B 1 208 ? 1.168 34.643 15.077 1.00 23.34 208 GLY B N 1
ATOM 4974 C CA . GLY B 1 208 ? 1.179 34.708 13.620 1.00 20.28 208 GLY B CA 1
ATOM 4975 C C . GLY B 1 208 ? 1.620 36.101 13.202 1.00 22.77 208 GLY B C 1
ATOM 4976 O O . GLY B 1 208 ? 2.007 36.902 14.051 1.00 20.75 208 GLY B O 1
ATOM 4977 N N . ASN B 1 209 ? 1.603 36.386 11.900 1.00 25.60 209 ASN B N 1
ATOM 4978 C CA . ASN B 1 209 ? 1.968 37.710 11.391 1.00 25.29 209 ASN B CA 1
ATOM 4979 C C . ASN B 1 209 ? 0.650 38.484 11.362 1.00 25.32 209 ASN B C 1
ATOM 4980 O O . ASN B 1 209 ? -0.341 37.980 10.846 1.00 24.55 209 ASN B O 1
ATOM 4985 N N . PRO B 1 210 ? 0.620 39.720 11.907 1.00 26.79 210 PRO B N 1
ATOM 4986 C CA . PRO B 1 210 ? -0.611 40.530 11.938 1.00 28.53 210 PRO B CA 1
ATOM 4987 C C . PRO B 1 210 ? -0.909 41.398 10.713 1.00 31.06 210 PRO B C 1
ATOM 4988 O O . PRO B 1 210 ? -1.923 42.097 10.682 1.00 28.85 210 PRO B O 1
ATOM 4992 N N . LEU B 1 211 ? -0.045 41.356 9.707 1.00 30.87 211 LEU B N 1
ATOM 4993 C CA . LEU B 1 211 ? -0.239 42.205 8.541 1.00 35.60 211 LEU B CA 1
ATOM 4994 C C . LEU B 1 211 ? -0.562 41.465 7.254 1.00 38.11 211 LEU B C 1
ATOM 4995 O O . LEU B 1 211 ? -0.354 41.991 6.159 1.00 36.58 211 LEU B O 1
ATOM 5000 N N . ASP B 1 212 ? -1.069 40.248 7.379 1.00 39.31 212 ASP B N 1
ATOM 5001 C CA . ASP B 1 212 ? -1.419 39.470 6.201 1.00 44.13 212 ASP B CA 1
ATOM 5002 C C . ASP B 1 212 ? -0.255 39.476 5.208 1.00 41.96 212 ASP B C 1
ATOM 5003 O O . ASP B 1 212 ? -0.429 39.741 4.014 1.00 41.09 212 ASP B O 1
ATOM 5008 N N . ILE B 1 213 ? 0.935 39.201 5.729 1.00 39.45 213 ILE B N 1
ATOM 5009 C CA . ILE B 1 213 ? 2.148 39.139 4.920 1.00 38.58 213 ILE B CA 1
ATOM 5010 C C . ILE B 1 213 ? 1.950 37.922 4.014 1.00 36.03 213 ILE B C 1
ATOM 5011 O O . ILE B 1 213 ? 1.263 36.969 4.393 1.00 36.76 213 ILE B O 1
ATOM 5016 N N . ASP B 1 214 ? 2.525 37.938 2.822 1.00 33.38 214 ASP B N 1
ATOM 5017 C CA . ASP B 1 214 ? 2.358 36.798 1.930 1.00 32.21 214 ASP B CA 1
ATOM 5018 C C . ASP B 1 214 ? 3.405 35.750 2.277 1.00 31.07 214 ASP B C 1
ATOM 5019 O O . ASP B 1 214 ? 4.539 35.830 1.815 1.00 31.48 214 ASP B O 1
ATOM 5024 N N . ARG B 1 215 ? 3.035 34.762 3.083 1.00 30.47 215 ARG B N 1
ATOM 5025 C CA . ARG B 1 215 ? 3.999 33.739 3.461 1.00 30.18 215 ARG B CA 1
ATOM 5026 C C . ARG B 1 215 ? 4.445 32.877 2.277 1.00 29.63 215 ARG B C 1
ATOM 5027 O O . ARG B 1 215 ? 5.611 32.494 2.203 1.00 29.29 215 ARG B O 1
ATOM 5035 N N . GLU B 1 216 ? 3.536 32.589 1.344 1.00 30.65 216 GLU B N 1
ATOM 5036 C CA . GLU B 1 216 ? 3.895 31.776 0.180 1.00 30.89 216 GLU B CA 1
ATOM 5037 C C . GLU B 1 216 ? 5.032 32.452 -0.574 1.00 29.68 216 GLU B C 1
ATOM 5038 O O . GLU B 1 216 ? 5.885 31.781 -1.146 1.00 29.46 216 GLU B O 1
ATOM 5044 N N . MET B 1 217 ? 5.039 33.785 -0.549 1.00 31.48 217 MET B N 1
ATOM 5045 C CA . MET B 1 217 ? 6.067 34.590 -1.207 1.00 30.40 217 MET B CA 1
ATOM 5046 C C . MET B 1 217 ? 7.395 34.490 -0.448 1.00 28.73 217 MET B C 1
ATOM 5047 O O . MET B 1 217 ? 8.468 34.351 -1.042 1.00 26.39 217 MET B O 1
ATOM 5052 N N . LEU B 1 218 ? 7.325 34.577 0.874 1.00 28.45 218 LEU B N 1
ATOM 5053 C CA . LEU B 1 218 ? 8.526 34.464 1.691 1.00 26.60 218 LEU B CA 1
ATOM 5054 C C . LEU B 1 218 ? 9.077 33.057 1.461 1.00 27.82 218 LEU B C 1
ATOM 5055 O O . LEU B 1 218 ? 10.294 32.853 1.388 1.00 28.41 218 LEU B O 1
ATOM 5060 N N . ARG B 1 219 ? 8.175 32.082 1.344 1.00 25.98 219 ARG B N 1
ATOM 5061 C CA . ARG B 1 219 ? 8.607 30.704 1.123 1.00 26.12 219 ARG B CA 1
ATOM 5062 C C . ARG B 1 219 ? 9.410 30.604 -0.174 1.00 26.42 219 ARG B C 1
ATOM 5063 O O . ARG B 1 219 ? 10.522 30.081 -0.187 1.00 23.21 219 ARG B O 1
ATOM 5071 N N . SER B 1 220 ? 8.832 31.114 -1.257 1.00 27.98 220 SER B N 1
ATOM 5072 C CA . SER B 1 220 ? 9.481 31.085 -2.569 1.00 29.07 220 SER B CA 1
ATOM 5073 C C . SER B 1 220 ? 10.816 31.825 -2.541 1.00 30.64 220 SER B C 1
ATOM 5074 O O . SER B 1 220 ? 11.837 31.283 -2.952 1.00 30.85 220 SER B O 1
ATOM 5077 N N . GLU B 1 221 ? 10.810 33.064 -2.049 1.00 29.23 221 GLU B N 1
ATOM 5078 C CA . GLU B 1 221 ? 12.039 33.839 -1.976 1.00 31.81 221 GLU B CA 1
ATOM 5079 C C . GLU B 1 221 ? 13.127 33.133 -1.165 1.00 32.38 221 GLU B C 1
ATOM 5080 O O . GLU B 1 221 ? 14.292 33.151 -1.559 1.00 28.04 221 GLU B O 1
ATOM 5086 N N . LEU B 1 222 ? 12.756 32.529 -0.031 1.00 29.46 222 LEU B N 1
ATOM 5087 C CA . LEU B 1 222 ? 13.756 31.867 0.820 1.00 28.91 222 LEU B CA 1
ATOM 5088 C C . LEU B 1 222 ? 14.033 30.432 0.427 1.00 29.48 222 LEU B C 1
ATOM 5089 O O . LEU B 1 222 ? 14.925 29.784 0.990 1.00 28.21 222 LEU B O 1
ATOM 5094 N N . GLU B 1 223 ? 13.258 29.943 -0.537 1.00 30.70 223 GLU B N 1
ATOM 5095 C CA . GLU B 1 223 ? 13.402 28.588 -1.049 1.00 31.12 223 GLU B CA 1
ATOM 5096 C C . GLU B 1 223 ? 13.120 27.442 -0.088 1.00 31.07 223 GLU B C 1
ATOM 5097 O O . GLU B 1 223 ? 13.831 26.442 -0.079 1.00 26.69 223 GLU B O 1
ATOM 5103 N N . PHE B 1 224 ? 12.079 27.604 0.722 1.00 30.16 224 PHE B N 1
ATOM 5104 C CA . PHE B 1 224 ? 11.638 26.561 1.620 1.00 29.67 224 PHE B CA 1
ATOM 5105 C C . PHE B 1 224 ? 10.631 25.784 0.774 1.00 30.42 224 PHE B C 1
ATOM 5106 O O . PHE B 1 224 ? 10.092 26.333 -0.200 1.00 29.16 224 PHE B O 1
ATOM 5114 N N . ALA B 1 225 ? 10.375 24.530 1.149 1.00 24.99 225 ALA B N 1
ATOM 5115 C CA . ALA B 1 225 ? 9.453 23.662 0.439 1.00 24.77 225 ALA B CA 1
ATOM 5116 C C . ALA B 1 225 ? 7.990 23.905 0.775 1.00 28.50 225 ALA B C 1
ATOM 5117 O O . ALA B 1 225 ? 7.109 23.637 -0.040 1.00 28.22 225 ALA B O 1
ATOM 5119 N N . SER B 1 226 ? 7.733 24.382 1.985 1.00 25.23 226 SER B N 1
ATOM 5120 C CA . SER B 1 226 ? 6.372 24.624 2.428 1.00 25.74 226 SER B CA 1
ATOM 5121 C C . SER B 1 226 ? 6.473 25.579 3.587 1.00 24.10 226 SER B C 1
ATOM 5122 O O . SER B 1 226 ? 7.564 26.029 3.918 1.00 24.27 226 SER B O 1
ATOM 5125 N N . ILE B 1 227 ? 5.352 25.874 4.224 1.00 24.02 227 ILE B N 1
ATOM 5126 C CA . ILE B 1 227 ? 5.374 26.809 5.326 1.00 25.83 227 ILE B CA 1
ATOM 5127 C C . ILE B 1 227 ? 4.801 26.180 6.594 1.00 24.97 227 ILE B C 1
ATOM 5128 O O . ILE B 1 227 ? 3.972 25.272 6.515 1.00 27.80 227 ILE B O 1
ATOM 5133 N N . SER B 1 228 ? 5.261 26.655 7.750 1.00 21.35 228 SER B N 1
ATOM 5134 C CA . SER B 1 228 ? 4.805 26.152 9.040 1.00 21.18 228 SER B CA 1
ATOM 5135 C C . SER B 1 228 ? 3.281 26.239 9.157 1.00 23.06 228 SER B C 1
ATOM 5136 O O . SER B 1 228 ? 2.661 27.178 8.666 1.00 21.32 228 SER B O 1
ATOM 5139 N N . LEU B 1 229 ? 2.695 25.250 9.822 1.00 20.48 229 LEU B N 1
ATOM 5140 C CA . LEU B 1 229 ? 1.246 25.136 9.979 1.00 22.23 229 LEU B CA 1
ATOM 5141 C C . LEU B 1 229 ? 0.609 25.882 11.133 1.00 22.77 229 LEU B C 1
ATOM 5142 O O . LEU B 1 229 ? -0.582 26.221 11.084 1.00 24.53 229 LEU B O 1
ATOM 5147 N N . ASN B 1 230 ? 1.392 26.124 12.180 1.00 23.55 230 ASN B N 1
ATOM 5148 C CA . ASN B 1 230 ? 0.854 26.751 13.382 1.00 21.47 230 ASN B CA 1
ATOM 5149 C C . ASN B 1 230 ? 1.866 27.694 14.011 1.00 22.17 230 ASN B C 1
ATOM 5150 O O . ASN B 1 230 ? 2.941 27.264 14.423 1.00 22.38 230 ASN B O 1
ATOM 5155 N N . SER B 1 231 ? 1.507 28.973 14.124 1.00 22.40 231 SER B N 1
ATOM 5156 C CA 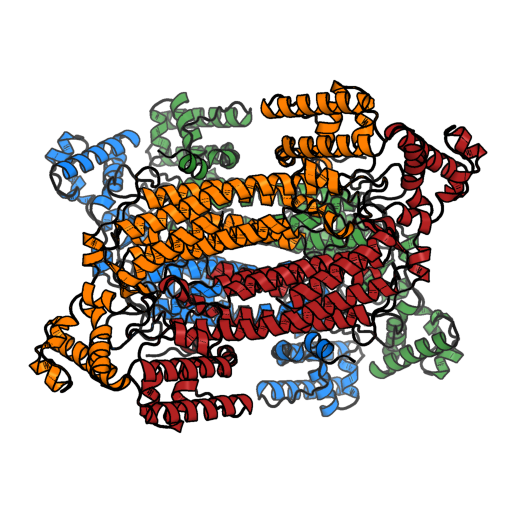. SER B 1 231 ? 2.435 29.969 14.656 1.00 21.95 231 SER B CA 1
ATOM 5157 C C . SER B 1 231 ? 3.067 29.641 16.021 1.00 22.04 231 SER B C 1
ATOM 5158 O O . SER B 1 231 ? 4.274 29.757 16.177 1.00 18.43 231 SER B O 1
ATOM 5161 N N . MET B 1 232 ? 2.270 29.232 17.003 1.00 19.39 232 MET B N 1
ATOM 5162 C CA . MET B 1 232 ? 2.822 28.901 18.312 1.00 18.76 232 MET B CA 1
ATOM 5163 C C . MET B 1 232 ? 3.854 27.782 18.213 1.00 20.61 232 MET B C 1
ATOM 5164 O O . MET B 1 232 ? 4.959 27.897 18.733 1.00 20.38 232 MET B O 1
ATOM 5169 N N . ASP B 1 233 ? 3.502 26.698 17.534 1.00 20.65 233 ASP B N 1
ATOM 5170 C CA . ASP B 1 233 ? 4.434 25.594 17.402 1.00 20.41 233 ASP B CA 1
ATOM 5171 C C . ASP B 1 233 ? 5.706 26.037 16.667 1.00 20.21 233 ASP B C 1
ATOM 5172 O O . ASP B 1 233 ? 6.818 25.729 17.087 1.00 19.02 233 ASP B O 1
ATOM 5177 N N . ALA B 1 234 ? 5.527 26.782 15.585 1.00 20.31 234 ALA B N 1
ATOM 5178 C CA . ALA B 1 234 ? 6.657 27.227 14.744 1.00 19.47 234 ALA B CA 1
ATOM 5179 C C . ALA B 1 234 ? 7.675 28.068 15.493 1.00 23.42 234 ALA B C 1
ATOM 5180 O O . ALA B 1 234 ? 8.848 28.100 15.128 1.00 19.42 234 ALA B O 1
ATOM 5182 N N . ILE B 1 235 ? 7.210 28.758 16.531 1.00 23.18 235 ILE B N 1
ATOM 5183 C CA . ILE B 1 235 ? 8.060 29.616 17.353 1.00 24.91 235 ILE B CA 1
ATOM 5184 C C . ILE B 1 235 ? 8.649 28.858 18.546 1.00 23.40 235 ILE B C 1
ATOM 5185 O O . ILE B 1 235 ? 9.750 29.139 18.988 1.00 24.36 235 ILE B O 1
ATOM 5190 N N . SER B 1 236 ? 7.889 27.898 19.055 1.00 22.72 236 SER B N 1
ATOM 5191 C CA . SER B 1 236 ? 8.271 27.138 20.227 1.00 21.91 236 SER B CA 1
ATOM 5192 C C . SER B 1 236 ? 9.134 25.909 20.049 1.00 22.02 236 SER B C 1
ATOM 5193 O O . SER B 1 236 ? 10.038 25.679 20.855 1.00 20.43 236 SER B O 1
ATOM 5196 N N . GLU B 1 237 ? 8.828 25.109 19.029 1.00 18.01 237 GLU B N 1
ATOM 5197 C CA . GLU B 1 237 ? 9.526 23.848 18.827 1.00 21.11 237 GLU B CA 1
ATOM 5198 C C . GLU B 1 237 ? 10.957 23.934 18.359 1.00 21.18 237 GLU B C 1
ATOM 5199 O O . GLU B 1 237 ? 11.357 24.884 17.701 1.00 22.33 237 GLU B O 1
ATOM 5205 N N . ARG B 1 238 ? 11.723 22.921 18.751 1.00 20.51 238 ARG B N 1
ATOM 5206 C CA . ARG B 1 238 ? 13.106 22.811 18.344 1.00 19.44 238 ARG B CA 1
ATOM 5207 C C . ARG B 1 238 ? 13.318 21.355 17.941 1.00 20.52 238 ARG B C 1
ATOM 5208 O O . ARG B 1 238 ? 14.432 20.836 18.007 1.00 21.66 238 ARG B O 1
ATOM 5216 N N . ASP B 1 239 ? 12.223 20.711 17.512 1.00 19.49 239 ASP B N 1
ATOM 5217 C CA . ASP B 1 239 ? 12.254 19.336 17.025 1.00 16.93 239 ASP B CA 1
ATOM 5218 C C . ASP B 1 239 ? 13.390 19.239 15.980 1.00 19.51 239 ASP B C 1
ATOM 5219 O O . ASP B 1 239 ? 14.172 18.286 15.984 1.00 21.25 239 ASP B O 1
ATOM 5224 N N . PHE B 1 240 ? 13.466 20.235 15.098 1.00 19.11 240 PHE B N 1
ATOM 5225 C CA . PHE B 1 240 ? 14.459 20.221 14.025 1.00 19.95 240 PHE B CA 1
ATOM 5226 C C . PHE B 1 240 ? 15.869 20.127 14.573 1.00 23.20 240 PHE B C 1
ATOM 5227 O O . PHE B 1 240 ? 16.718 19.406 14.023 1.00 21.79 240 PHE B O 1
ATOM 5235 N N . VAL B 1 241 ? 16.111 20.811 15.691 1.00 21.14 241 VAL B N 1
ATOM 5236 C CA . VAL B 1 241 ? 17.404 20.746 16.318 1.00 16.20 241 VAL B CA 1
ATOM 5237 C C . VAL B 1 241 ? 17.574 19.351 16.945 1.00 16.86 241 VAL B C 1
ATOM 5238 O O . VAL B 1 241 ? 18.573 18.689 16.721 1.00 13.82 241 VAL B O 1
ATOM 5242 N N . VAL B 1 242 ? 16.595 18.894 17.728 1.00 16.00 242 VAL B N 1
ATOM 5243 C CA . VAL B 1 242 ? 16.707 17.574 18.323 1.00 17.20 242 VAL B CA 1
ATOM 5244 C C . VAL B 1 242 ? 16.966 16.431 17.337 1.00 18.77 242 VAL B C 1
ATOM 5245 O O . VAL B 1 242 ? 17.897 15.650 17.540 1.00 18.17 242 VAL B O 1
ATOM 5249 N N . GLU B 1 243 ? 16.131 16.302 16.299 1.00 17.48 243 GLU B N 1
ATOM 5250 C CA . GLU B 1 243 ? 16.302 15.189 15.372 1.00 19.07 243 GLU B CA 1
ATOM 5251 C C . GLU B 1 243 ? 17.574 15.267 14.527 1.00 16.36 243 GLU B C 1
ATOM 5252 O O . GLU B 1 243 ? 18.107 14.238 14.108 1.00 17.08 243 GLU B O 1
ATOM 5258 N N . PHE B 1 244 ? 18.067 16.472 14.295 1.00 15.96 244 PHE B N 1
ATOM 5259 C CA . PHE B 1 244 ? 19.334 16.616 13.569 1.00 18.81 244 PHE B CA 1
ATOM 5260 C C . PHE B 1 244 ? 20.438 16.125 14.537 1.00 20.24 244 PHE B C 1
ATOM 5261 O O . PHE B 1 244 ? 21.424 15.534 14.107 1.00 19.98 244 PHE B O 1
ATOM 5269 N N . LEU B 1 245 ? 20.270 16.372 15.843 1.00 19.70 245 LEU B N 1
ATOM 5270 C CA . LEU B 1 245 ? 21.286 15.929 16.820 1.00 18.80 245 LEU B CA 1
ATOM 5271 C C . LEU B 1 245 ? 21.158 14.414 17.000 1.00 19.25 245 LEU B C 1
ATOM 5272 O O . LEU B 1 245 ? 22.136 13.738 17.317 1.00 21.80 245 LEU B O 1
ATOM 5277 N N . SER B 1 246 ? 19.958 13.876 16.785 1.00 18.96 246 SER B N 1
ATOM 5278 C CA . SER B 1 246 ? 19.767 12.421 16.870 1.00 20.78 246 SER B CA 1
ATOM 5279 C C . SER B 1 246 ? 20.426 11.763 15.644 1.00 20.63 246 SER B C 1
ATOM 5280 O O . SER B 1 246 ? 21.103 10.743 15.756 1.00 20.98 246 SER B O 1
ATOM 5283 N N . PHE B 1 247 ? 20.178 12.336 14.473 1.00 21.39 247 PHE B N 1
ATOM 5284 C CA . PHE B 1 247 ? 20.777 11.845 13.233 1.00 18.54 247 PHE B CA 1
ATOM 5285 C C . PHE B 1 247 ? 22.284 11.826 13.469 1.00 17.81 247 PHE B C 1
ATOM 5286 O O . PHE B 1 247 ? 22.922 10.786 13.359 1.00 21.31 247 PHE B O 1
ATOM 5294 N N . ALA B 1 248 ? 22.838 12.978 13.837 1.00 18.97 248 ALA B N 1
ATOM 5295 C CA . ALA B 1 248 ? 24.276 13.118 14.073 1.00 19.35 248 ALA B CA 1
ATOM 5296 C C . ALA B 1 248 ? 24.831 12.154 15.118 1.00 18.78 248 ALA B C 1
ATOM 5297 O O . ALA B 1 248 ? 25.911 11.610 14.940 1.00 13.85 248 ALA B O 1
ATOM 5299 N N . THR B 1 249 ? 24.111 11.965 16.225 1.00 17.42 249 THR B N 1
ATOM 5300 C CA . THR B 1 249 ? 24.580 11.053 17.264 1.00 15.50 249 THR B CA 1
ATOM 5301 C C . THR B 1 249 ? 24.634 9.594 16.798 1.00 18.11 249 THR B C 1
ATOM 5302 O O . THR B 1 249 ? 25.613 8.903 17.071 1.00 18.80 249 THR B O 1
ATOM 5306 N N . LEU B 1 250 ? 23.600 9.121 16.099 1.00 15.52 250 LEU B N 1
ATOM 5307 C CA . LEU B 1 250 ? 23.618 7.732 15.625 1.00 17.70 250 LEU B CA 1
ATOM 5308 C C . LEU B 1 250 ? 24.708 7.610 14.554 1.00 20.73 250 LEU B C 1
ATOM 5309 O O . LEU B 1 250 ? 25.359 6.569 14.440 1.00 22.04 250 LEU B O 1
ATOM 5314 N N . LEU B 1 251 ? 24.915 8.666 13.767 1.00 19.51 251 LEU B N 1
ATOM 5315 C CA . LEU B 1 251 ? 25.972 8.624 12.741 1.00 18.79 251 LEU B CA 1
ATOM 5316 C C . LEU B 1 251 ? 27.320 8.501 13.471 1.00 22.49 251 LEU B C 1
ATOM 5317 O O . LEU B 1 251 ? 28.186 7.726 13.068 1.00 22.00 251 LEU B O 1
ATOM 5322 N N . MET B 1 252 ? 27.502 9.244 14.565 1.00 20.82 252 MET B N 1
ATOM 5323 C CA . MET B 1 252 ? 28.757 9.149 15.306 1.00 21.25 252 MET B CA 1
ATOM 5324 C C . MET B 1 252 ? 28.946 7.761 15.933 1.00 19.02 252 MET B C 1
ATOM 5325 O O . MET B 1 252 ? 30.063 7.279 16.056 1.00 20.36 252 MET B O 1
ATOM 5330 N N . ILE B 1 253 ? 27.856 7.134 16.356 1.00 18.50 253 ILE B N 1
ATOM 5331 C CA . ILE B 1 253 ? 27.928 5.786 16.916 1.00 18.16 253 ILE B CA 1
ATOM 5332 C C . ILE B 1 253 ? 28.500 4.868 15.846 1.00 20.44 253 ILE B C 1
ATOM 5333 O O . ILE B 1 253 ? 29.358 4.039 16.115 1.00 19.63 253 ILE B O 1
ATOM 5338 N N . HIS B 1 254 ? 28.019 5.019 14.625 1.00 18.55 254 HIS B N 1
ATOM 5339 C CA . HIS B 1 254 ? 28.523 4.183 13.550 1.00 22.38 254 HIS B CA 1
ATOM 5340 C C . HIS B 1 254 ? 30.015 4.409 13.381 1.00 19.02 254 HIS B C 1
ATOM 5341 O O . HIS B 1 254 ? 30.786 3.447 13.325 1.00 24.34 254 HIS B O 1
ATOM 5348 N N . LEU B 1 255 ? 30.422 5.672 13.328 1.00 19.96 255 LEU B N 1
ATOM 5349 C CA . LEU B 1 255 ? 31.835 6.005 13.164 1.00 22.95 255 LEU B CA 1
ATOM 5350 C C . LEU B 1 255 ? 32.689 5.536 14.358 1.00 22.95 255 LEU B C 1
ATOM 5351 O O . LEU B 1 255 ? 33.871 5.206 14.183 1.00 19.29 255 LEU B O 1
ATOM 5356 N N . SER B 1 256 ? 32.091 5.492 15.558 1.00 21.59 256 SER B N 1
ATOM 5357 C CA . SER B 1 256 ? 32.817 5.051 16.764 1.00 19.42 256 SER B CA 1
ATOM 5358 C C . SER B 1 256 ? 33.054 3.558 16.679 1.00 20.59 256 SER B C 1
ATOM 5359 O O . SER B 1 256 ? 34.088 3.048 17.124 1.00 25.00 256 SER B O 1
ATOM 5362 N N . LYS B 1 257 ? 32.081 2.858 16.110 1.00 24.00 257 LYS B N 1
ATOM 5363 C CA . LYS B 1 257 ? 32.161 1.413 15.926 1.00 24.81 257 LYS B CA 1
ATOM 5364 C C . LYS B 1 257 ? 33.267 1.080 14.900 1.00 24.70 257 LYS B C 1
ATOM 5365 O O . LYS B 1 257 ? 34.089 0.179 15.118 1.00 26.12 257 LYS B O 1
ATOM 5371 N N . MET B 1 258 ? 33.263 1.806 13.786 1.00 24.94 258 MET B N 1
ATOM 5372 C CA . MET B 1 258 ? 34.259 1.618 12.730 1.00 22.47 258 MET B CA 1
ATOM 5373 C C . MET B 1 258 ? 35.636 2.017 13.237 1.00 24.56 258 MET B C 1
ATOM 5374 O O . MET B 1 258 ? 36.638 1.378 12.895 1.00 24.86 258 MET B O 1
ATOM 5379 N N . ALA B 1 259 ? 35.694 3.072 14.051 1.00 23.67 259 ALA B N 1
ATOM 5380 C CA . ALA B 1 259 ? 36.966 3.504 14.610 1.00 23.28 259 ALA B CA 1
ATOM 5381 C C . ALA B 1 259 ? 37.501 2.375 15.483 1.00 23.11 259 ALA B C 1
ATOM 5382 O O . ALA B 1 259 ? 38.661 1.988 15.341 1.00 21.32 259 ALA B O 1
ATOM 5384 N N . GLU B 1 260 ? 36.661 1.831 16.374 1.00 19.35 260 GLU B N 1
ATOM 5385 C CA . GLU B 1 260 ? 37.083 0.731 17.254 1.00 19.37 260 GLU B CA 1
ATOM 5386 C C . GLU B 1 260 ? 37.688 -0.424 16.418 1.00 22.85 260 GLU B C 1
ATOM 5387 O O . GLU B 1 260 ? 38.801 -0.880 16.683 1.00 21.75 260 GLU B O 1
ATOM 5393 N N . ASP B 1 261 ? 36.949 -0.894 15.414 1.00 23.72 261 ASP B N 1
ATOM 5394 C CA . ASP B 1 261 ? 37.436 -1.967 14.541 1.00 25.11 261 ASP B CA 1
ATOM 5395 C C . ASP B 1 261 ? 38.820 -1.687 13.947 1.00 22.56 261 ASP B C 1
ATOM 5396 O O . ASP B 1 261 ? 39.727 -2.519 14.055 1.00 22.76 261 ASP B O 1
ATOM 5401 N N . LEU B 1 262 ? 38.976 -0.528 13.317 1.00 23.18 262 LEU B N 1
ATOM 5402 C CA . LEU B 1 262 ? 40.247 -0.150 12.683 1.00 24.54 262 LEU B CA 1
ATOM 5403 C C . LEU B 1 262 ? 41.395 0.133 13.666 1.00 26.83 262 LEU B C 1
ATOM 5404 O O . LEU B 1 262 ? 42.566 -0.039 13.332 1.00 22.93 262 LEU B O 1
ATOM 5409 N N . ILE B 1 263 ? 41.072 0.607 14.863 1.00 24.63 263 ILE B N 1
ATOM 5410 C CA . ILE B 1 263 ? 42.122 0.864 15.841 1.00 25.89 263 ILE B CA 1
ATOM 5411 C C . ILE B 1 263 ? 42.630 -0.527 16.267 1.00 25.25 263 ILE B C 1
ATOM 5412 O O . ILE B 1 263 ? 43.832 -0.763 16.379 1.00 26.83 263 ILE B O 1
ATOM 5417 N N . ILE B 1 264 ? 41.712 -1.463 16.452 1.00 25.27 264 ILE B N 1
ATOM 5418 C CA . ILE B 1 264 ? 42.119 -2.787 16.861 1.00 26.20 264 ILE B CA 1
ATOM 5419 C C . ILE B 1 264 ? 42.846 -3.510 15.726 1.00 29.64 264 ILE B C 1
ATOM 5420 O O . ILE B 1 264 ? 43.885 -4.138 15.958 1.00 29.26 264 ILE B O 1
ATOM 5425 N N . TYR B 1 265 ? 42.312 -3.426 14.508 1.00 28.88 265 TYR B N 1
ATOM 5426 C CA . TYR B 1 265 ? 42.942 -4.098 13.370 1.00 29.75 265 TYR B CA 1
ATOM 5427 C C . TYR B 1 265 ? 44.341 -3.530 13.114 1.00 31.37 265 TYR B C 1
ATOM 5428 O O . TYR B 1 265 ? 45.203 -4.213 12.561 1.00 34.41 265 TYR B O 1
ATOM 5437 N N . SER B 1 266 ? 44.563 -2.287 13.533 1.00 29.01 266 SER B N 1
ATOM 5438 C CA . SER B 1 266 ? 45.850 -1.637 13.357 1.00 29.85 266 SER B CA 1
ATOM 5439 C C . SER B 1 266 ? 46.860 -1.995 14.450 1.00 30.27 266 SER B C 1
ATOM 5440 O O . SER B 1 266 ? 48.008 -1.542 14.387 1.00 26.56 266 SER B O 1
ATOM 5443 N N . THR B 1 267 ? 46.454 -2.781 15.453 1.00 30.03 267 THR B N 1
ATOM 5444 C CA . THR B 1 267 ? 47.409 -3.142 16.512 1.00 29.64 267 THR B CA 1
ATOM 5445 C C . THR B 1 267 ? 48.531 -3.985 15.926 1.00 30.86 267 THR B C 1
ATOM 5446 O O . THR B 1 267 ? 48.363 -4.607 14.880 1.00 30.42 267 THR B O 1
ATOM 5450 N N . SER B 1 268 ? 49.676 -4.000 16.603 1.00 31.82 268 SER B N 1
ATOM 5451 C CA . SER B 1 268 ? 50.813 -4.808 16.148 1.00 32.95 268 SER B CA 1
ATOM 5452 C C . SER B 1 268 ? 50.370 -6.256 16.254 1.00 29.01 268 SER B C 1
ATOM 5453 O O . SER B 1 268 ? 50.780 -7.099 15.473 1.00 26.85 268 SER B O 1
ATOM 5456 N N . GLU B 1 269 ? 49.515 -6.517 17.242 1.00 26.77 269 GLU B N 1
ATOM 5457 C CA . GLU B 1 269 ? 48.970 -7.837 17.514 1.00 26.35 269 GLU B CA 1
ATOM 5458 C C . GLU B 1 269 ? 48.053 -8.372 16.412 1.00 28.26 269 GLU B C 1
ATOM 5459 O O . GLU B 1 269 ? 48.056 -9.571 16.118 1.00 29.42 269 GLU B O 1
ATOM 5465 N N . PHE B 1 270 ? 47.230 -7.516 15.819 1.00 27.97 270 PHE B N 1
ATOM 5466 C CA . PHE B 1 270 ? 46.367 -8.017 14.748 1.00 29.64 270 PHE B CA 1
ATOM 5467 C C . PHE B 1 270 ? 47.153 -7.956 13.442 1.00 28.61 270 PHE B C 1
ATOM 5468 O O . PHE B 1 270 ? 47.195 -8.924 12.683 1.00 30.64 270 PHE B O 1
ATOM 5476 N N . GLY B 1 271 ? 47.793 -6.818 13.219 1.00 26.98 271 GLY B N 1
ATOM 5477 C CA . GLY B 1 271 ? 48.593 -6.605 12.030 1.00 31.06 271 GLY B CA 1
ATOM 5478 C C . GLY B 1 271 ? 47.823 -6.583 10.720 1.00 31.27 271 GLY B C 1
ATOM 5479 O O . GLY B 1 271 ? 48.429 -6.782 9.660 1.00 30.20 271 GLY B O 1
ATOM 5480 N N . PHE B 1 272 ? 46.516 -6.328 10.758 1.00 27.72 272 PHE B N 1
ATOM 5481 C CA . PHE B 1 272 ? 45.738 -6.325 9.511 1.00 31.57 272 PHE B CA 1
ATOM 5482 C C . PHE B 1 272 ? 45.924 -5.086 8.653 1.00 31.12 272 PHE B C 1
ATOM 5483 O O . PHE B 1 272 ? 45.782 -5.149 7.435 1.00 33.13 272 PHE B O 1
ATOM 5491 N N . LEU B 1 273 ? 46.249 -3.961 9.272 1.00 30.81 273 LEU B N 1
ATOM 5492 C CA . LEU B 1 273 ? 46.383 -2.745 8.498 1.00 31.15 273 LEU B CA 1
ATOM 5493 C C . LEU B 1 273 ? 47.218 -1.660 9.157 1.00 31.33 273 LEU B C 1
ATOM 5494 O O . LEU B 1 273 ? 47.515 -1.706 10.349 1.00 33.63 273 LEU B O 1
ATOM 5499 N N . THR B 1 274 ? 47.584 -0.673 8.358 1.00 31.42 274 THR B N 1
ATOM 5500 C CA . THR B 1 274 ? 48.386 0.444 8.818 1.00 30.39 274 THR B CA 1
ATOM 5501 C C . THR B 1 274 ? 47.733 1.705 8.295 1.00 31.23 274 THR B C 1
ATOM 5502 O O . THR B 1 274 ? 47.284 1.732 7.143 1.00 32.33 274 THR B O 1
ATOM 5506 N N . LEU B 1 275 ? 47.671 2.747 9.122 1.00 30.94 275 LEU B N 1
ATOM 5507 C CA . LEU B 1 275 ? 47.101 4.002 8.660 1.00 30.88 275 LEU B CA 1
ATOM 5508 C C . LEU B 1 275 ? 48.233 4.790 8.009 1.00 34.41 275 LEU B C 1
ATOM 5509 O O . LEU B 1 275 ? 49.417 4.548 8.274 1.00 33.94 275 LEU B O 1
ATOM 5514 N N . SER B 1 276 ? 47.873 5.725 7.144 1.00 35.39 276 SER B N 1
ATOM 5515 C CA . SER B 1 276 ? 48.874 6.549 6.496 1.00 35.89 276 SER B CA 1
ATOM 5516 C C . SER B 1 276 ? 49.436 7.507 7.547 1.00 38.04 276 SER B C 1
ATOM 5517 O O . SER B 1 276 ? 48.851 7.658 8.635 1.00 35.86 276 SER B O 1
ATOM 5520 N N . ASP B 1 277 ? 50.561 8.147 7.223 1.00 33.14 277 ASP B N 1
ATOM 5521 C CA . ASP B 1 277 ? 51.198 9.092 8.133 1.00 35.97 277 ASP B CA 1
ATOM 5522 C C . ASP B 1 277 ? 50.298 10.275 8.430 1.00 34.81 277 ASP B C 1
ATOM 5523 O O . ASP B 1 277 ? 50.265 10.767 9.551 1.00 33.34 277 ASP B O 1
ATOM 5528 N N . ALA B 1 278 ? 49.569 10.728 7.418 1.00 31.70 278 ALA B N 1
ATOM 5529 C CA . ALA B 1 278 ? 48.685 11.869 7.580 1.00 31.18 278 ALA B CA 1
ATOM 5530 C C . ALA B 1 278 ? 47.633 11.675 8.670 1.00 29.46 278 ALA B C 1
ATOM 5531 O O . ALA B 1 278 ? 47.250 12.630 9.324 1.00 28.75 278 ALA B O 1
ATOM 5533 N N . PHE B 1 279 ? 47.163 10.449 8.867 1.00 29.96 279 PHE B N 1
ATOM 5534 C CA . PHE B 1 279 ? 46.132 10.229 9.872 1.00 32.61 279 PHE B CA 1
ATOM 5535 C C . PHE B 1 279 ? 46.588 9.448 11.083 1.00 34.17 279 PHE B C 1
ATOM 5536 O O . PHE B 1 279 ? 45.769 8.895 11.820 1.00 34.04 279 PHE B O 1
ATOM 5544 N N . SER B 1 280 ? 47.896 9.412 11.287 1.00 33.62 280 SER B N 1
ATOM 5545 C CA . SER B 1 280 ? 48.451 8.709 12.422 1.00 34.29 280 SER B CA 1
ATOM 5546 C C . SER B 1 280 ? 49.483 9.594 13.071 1.00 34.82 280 SER B C 1
ATOM 5547 O O . SER B 1 280 ? 49.806 10.671 12.581 1.00 34.52 280 SER B O 1
ATOM 5550 N N . THR B 1 281 ? 49.992 9.122 14.195 1.00 37.48 281 THR B N 1
ATOM 5551 C CA . THR B 1 281 ? 50.984 9.848 14.964 1.00 38.14 281 THR B CA 1
ATOM 5552 C C . THR B 1 281 ? 52.023 8.816 15.353 1.00 39.58 281 THR B C 1
ATOM 5553 O O . THR B 1 281 ? 51.712 7.626 15.435 1.00 35.47 281 THR B O 1
ATOM 5557 N N . GLY B 1 282 ? 53.255 9.255 15.583 1.00 44.43 282 GLY B N 1
ATOM 5558 C CA . GLY B 1 282 ? 54.275 8.298 15.960 1.00 47.73 282 GLY B CA 1
ATOM 5559 C C . GLY B 1 282 ? 55.369 8.817 16.866 1.00 50.76 282 GLY B C 1
ATOM 5560 O O . GLY B 1 282 ? 55.375 9.992 17.256 1.00 49.00 282 GLY B O 1
ATOM 5561 N N . ALA B 1 283 ? 56.288 7.909 17.200 1.00 53.50 283 ALA B N 1
ATOM 5562 C CA . ALA B 1 283 ? 57.446 8.197 18.045 1.00 55.18 283 ALA B CA 1
ATOM 5563 C C . ALA B 1 283 ? 58.678 8.066 17.158 1.00 55.79 283 ALA B C 1
ATOM 5564 O O . ALA B 1 283 ? 58.750 7.177 16.305 1.00 54.40 283 ALA B O 1
ATOM 5566 N N . SER B 1 284 ? 59.643 8.955 17.354 1.00 56.31 284 SER B N 1
ATOM 5567 C CA . SER B 1 284 ? 60.859 8.935 16.549 1.00 57.12 284 SER B CA 1
ATOM 5568 C C . SER B 1 284 ? 61.755 7.737 16.873 1.00 55.49 284 SER B C 1
ATOM 5569 O O . SER B 1 284 ? 62.465 7.227 16.004 1.00 55.26 284 SER B O 1
ATOM 5572 N N . LEU B 1 285 ? 61.720 7.293 18.125 1.00 54.00 285 LEU B N 1
ATOM 5573 C CA . LEU B 1 285 ? 62.524 6.155 18.535 1.00 51.96 285 LEU B CA 1
ATOM 5574 C C . LEU B 1 285 ? 61.907 4.838 18.075 1.00 50.31 285 LEU B C 1
ATOM 5575 O O . LEU B 1 285 ? 62.560 3.798 18.118 1.00 49.99 285 LEU B O 1
ATOM 5580 N N . MET B 1 286 ? 60.651 4.887 17.635 1.00 48.22 286 MET B N 1
ATOM 5581 C CA . MET B 1 286 ? 59.947 3.698 17.151 1.00 47.63 286 MET B CA 1
ATOM 5582 C C . MET B 1 286 ? 59.221 4.052 15.859 1.00 47.95 286 MET B C 1
ATOM 5583 O O . MET B 1 286 ? 57.992 4.169 15.828 1.00 46.56 286 MET B O 1
ATOM 5588 N N . PRO B 1 287 ? 59.986 4.212 14.766 1.00 47.06 287 PRO B N 1
ATOM 5589 C CA . PRO B 1 287 ? 59.507 4.565 13.422 1.00 47.16 287 PRO B CA 1
ATOM 5590 C C . PRO B 1 287 ? 58.512 3.613 12.769 1.00 46.01 287 PRO B C 1
ATOM 5591 O O . PRO B 1 287 ? 57.830 3.985 11.815 1.00 45.65 287 PRO B O 1
ATOM 5595 N N . GLN B 1 288 ? 58.433 2.390 13.270 1.00 44.63 288 GLN B N 1
ATOM 5596 C CA . GLN B 1 288 ? 57.521 1.420 12.694 1.00 46.79 288 GLN B CA 1
ATOM 5597 C C . GLN B 1 288 ? 56.157 1.445 13.383 1.00 46.21 288 GLN B C 1
ATOM 5598 O O . GLN B 1 288 ? 55.212 0.795 12.932 1.00 45.54 288 GLN B O 1
ATOM 5604 N N . LYS B 1 289 ? 56.051 2.215 14.459 1.00 43.56 289 LYS B N 1
ATOM 5605 C CA . LYS B 1 289 ? 54.807 2.268 15.205 1.00 43.57 289 LYS B CA 1
ATOM 5606 C C . LYS B 1 289 ? 53.969 3.510 14.932 1.00 38.64 289 LYS B C 1
ATOM 5607 O O . LYS B 1 289 ? 54.444 4.637 15.047 1.00 37.61 289 LYS B O 1
ATOM 5613 N N . LYS B 1 290 ? 52.706 3.287 14.583 1.00 34.33 290 LYS B N 1
ATOM 5614 C CA . LYS B 1 290 ? 51.798 4.383 14.295 1.00 30.76 290 LYS B CA 1
ATOM 5615 C C . LYS B 1 290 ? 50.572 4.364 15.219 1.00 30.80 290 LYS B C 1
ATOM 5616 O O . LYS B 1 290 ? 49.943 3.323 15.412 1.00 28.25 290 LYS B O 1
ATOM 5622 N N . ASN B 1 291 ? 50.258 5.526 15.784 1.00 29.33 291 ASN B N 1
ATOM 5623 C CA . ASN B 1 291 ? 49.113 5.692 16.684 1.00 28.93 291 ASN B CA 1
ATOM 5624 C C . ASN B 1 291 ? 47.945 6.253 15.874 1.00 28.99 291 ASN B C 1
ATOM 5625 O O . ASN B 1 291 ? 48.081 7.275 15.204 1.00 30.60 291 ASN B O 1
ATOM 5630 N N . PRO B 1 292 ? 46.776 5.594 15.933 1.00 29.83 292 PRO B N 1
ATOM 5631 C CA . PRO B 1 292 ? 45.587 6.029 15.192 1.00 26.47 292 PRO B CA 1
ATOM 5632 C C . PRO B 1 292 ? 44.807 7.203 15.802 1.00 29.58 292 PRO B C 1
ATOM 5633 O O . PRO B 1 292 ? 43.586 7.114 16.011 1.00 28.31 292 PRO B O 1
ATOM 5637 N N . ASP B 1 293 ? 45.517 8.302 16.052 1.00 28.19 293 ASP B N 1
ATOM 5638 C CA . ASP B 1 293 ? 44.932 9.507 16.646 1.00 31.89 293 ASP B CA 1
ATOM 5639 C C . ASP B 1 293 ? 43.676 9.947 15.910 1.00 30.37 293 ASP B C 1
ATOM 5640 O O . ASP B 1 293 ? 42.707 10.403 16.523 1.00 28.79 293 ASP B O 1
ATOM 5645 N N . SER B 1 294 ? 43.708 9.840 14.590 1.00 25.88 294 SER B N 1
ATOM 5646 C CA . SER B 1 294 ? 42.563 10.220 13.770 1.00 24.34 294 SER B CA 1
ATOM 5647 C C . SER B 1 294 ? 41.307 9.470 14.223 1.00 22.75 294 SER B C 1
ATOM 5648 O O . SER B 1 294 ? 40.261 10.072 14.501 1.00 24.39 294 SER B O 1
ATOM 5651 N N . LEU B 1 295 ? 41.415 8.153 14.296 1.00 21.40 295 LEU B N 1
ATOM 5652 C CA . LEU B 1 295 ? 40.294 7.329 14.691 1.00 23.51 295 LEU B CA 1
ATOM 5653 C C . LEU B 1 295 ? 39.894 7.538 16.139 1.00 24.21 295 LEU B C 1
ATOM 5654 O O . LEU B 1 295 ? 38.730 7.374 16.482 1.00 23.97 295 LEU B O 1
ATOM 5659 N N . GLU B 1 296 ? 40.847 7.898 16.995 1.00 24.58 296 GLU B N 1
ATOM 5660 C CA . GLU B 1 296 ? 40.515 8.137 18.403 1.00 24.64 296 GLU B CA 1
ATOM 5661 C C . GLU B 1 296 ? 39.735 9.453 18.523 1.00 25.26 296 GLU B C 1
ATOM 5662 O O . GLU B 1 296 ? 38.771 9.550 19.297 1.00 25.96 296 GLU B O 1
ATOM 5668 N N . LEU B 1 297 ? 40.159 10.460 17.764 1.00 22.11 297 LEU B N 1
ATOM 5669 C CA . LEU B 1 297 ? 39.469 11.741 17.750 1.00 22.88 297 LEU B CA 1
ATOM 5670 C C . LEU B 1 297 ? 38.029 11.470 17.346 1.00 24.55 297 LEU B C 1
ATOM 5671 O O . LEU B 1 297 ? 37.099 11.945 18.001 1.00 23.78 297 LEU B O 1
ATOM 5676 N N . ILE B 1 298 ? 37.852 10.659 16.298 1.00 23.56 298 ILE B N 1
ATOM 5677 C CA . ILE B 1 298 ? 36.522 10.308 15.794 1.00 21.51 298 ILE B CA 1
ATOM 5678 C C . ILE B 1 298 ? 35.664 9.565 16.819 1.00 22.25 298 ILE B C 1
ATOM 5679 O O . ILE B 1 298 ? 34.498 9.893 17.001 1.00 20.52 298 ILE B O 1
ATOM 5684 N N . ARG B 1 299 ? 36.248 8.566 17.472 1.00 18.83 299 ARG B N 1
ATOM 5685 C CA . ARG B 1 299 ? 35.539 7.786 18.464 1.00 22.03 299 ARG B CA 1
ATOM 5686 C C . ARG B 1 299 ? 35.060 8.698 19.588 1.00 21.28 299 ARG B C 1
ATOM 5687 O O . ARG B 1 299 ? 33.900 8.621 20.016 1.00 23.78 299 ARG B O 1
ATOM 5695 N N . SER B 1 300 ? 35.947 9.574 20.048 1.00 21.44 300 SER B N 1
ATOM 5696 C CA . SER B 1 300 ? 35.623 10.492 21.134 1.00 24.14 300 SER B CA 1
ATOM 5697 C C . SER B 1 300 ? 34.519 11.492 20.775 1.00 25.49 300 SER B C 1
ATOM 5698 O O . SER B 1 300 ? 33.771 11.949 21.653 1.00 23.73 300 SER B O 1
ATOM 5701 N N . LYS B 1 301 ? 34.403 11.818 19.492 1.00 23.22 301 LYS B N 1
ATOM 5702 C CA . LYS B 1 301 ? 33.388 12.767 19.050 1.00 22.79 301 LYS B CA 1
ATOM 5703 C C . LYS B 1 301 ? 31.968 12.228 19.166 1.00 21.54 301 LYS B C 1
ATOM 5704 O O . LYS B 1 301 ? 31.021 12.986 19.057 1.00 19.64 301 LYS B O 1
ATOM 5710 N N . ALA B 1 302 ? 31.816 10.916 19.346 1.00 20.07 302 ALA B N 1
ATOM 5711 C CA . ALA B 1 302 ? 30.489 10.353 19.527 1.00 20.92 302 ALA B CA 1
ATOM 5712 C C . ALA B 1 302 ? 29.972 10.930 20.847 1.00 20.70 302 ALA B C 1
ATOM 5713 O O . ALA B 1 302 ? 28.808 11.336 20.942 1.00 22.18 302 ALA B O 1
ATOM 5715 N N . GLY B 1 303 ? 30.849 10.996 21.853 1.00 18.10 303 GLY B N 1
ATOM 5716 C CA . GLY B 1 303 ? 30.451 11.534 23.143 1.00 18.07 303 GLY B CA 1
ATOM 5717 C C . GLY B 1 303 ? 30.115 13.016 23.060 1.00 17.40 303 GLY B C 1
ATOM 5718 O O . GLY B 1 303 ? 29.124 13.488 23.622 1.00 18.01 303 GLY B O 1
ATOM 5719 N N . ARG B 1 304 ? 30.960 13.751 22.347 1.00 13.50 304 ARG B N 1
ATOM 5720 C CA . ARG B 1 304 ? 30.810 15.192 22.144 1.00 16.07 304 ARG B CA 1
ATOM 5721 C C . ARG B 1 304 ? 29.465 15.520 21.488 1.00 17.58 304 ARG B C 1
ATOM 5722 O O . ARG B 1 304 ? 28.772 16.446 21.908 1.00 20.09 304 ARG B O 1
ATOM 5730 N N . VAL B 1 305 ? 29.091 14.764 20.459 1.00 17.06 305 VAL B N 1
ATOM 5731 C CA . VAL B 1 305 ? 27.831 15.026 19.779 1.00 16.20 305 VAL B CA 1
ATOM 5732 C C . VAL B 1 305 ? 26.644 14.574 20.632 1.00 17.29 305 VAL B C 1
ATOM 5733 O O . VAL B 1 305 ? 25.646 15.274 20.743 1.00 15.37 305 VAL B O 1
ATOM 5737 N N . PHE B 1 306 ? 26.763 13.404 21.240 1.00 16.61 306 PHE B N 1
ATOM 5738 C CA . PHE B 1 306 ? 25.700 12.886 22.087 1.00 18.92 306 PHE B CA 1
ATOM 5739 C C . PHE B 1 306 ? 25.448 13.877 23.229 1.00 17.91 306 PHE B C 1
ATOM 5740 O O . PHE B 1 306 ? 24.307 14.053 23.666 1.00 21.53 306 PHE B O 1
ATOM 5748 N N . GLY B 1 307 ? 26.517 14.509 23.713 1.00 19.20 307 GLY B N 1
ATOM 5749 C CA . GLY B 1 307 ? 26.385 15.487 24.785 1.00 16.90 307 GLY B CA 1
ATOM 5750 C C . GLY B 1 307 ? 25.501 16.637 24.344 1.00 19.39 307 GLY B C 1
ATOM 5751 O O . GLY B 1 307 ? 24.714 17.188 25.124 1.00 17.37 307 GLY B O 1
ATOM 5752 N N . ARG B 1 308 ? 25.631 17.013 23.079 1.00 16.46 308 ARG B N 1
ATOM 5753 C CA . ARG B 1 308 ? 24.809 18.078 22.528 1.00 16.89 308 ARG B CA 1
ATOM 5754 C C . ARG B 1 308 ? 23.362 17.619 22.438 1.00 17.02 308 ARG B C 1
ATOM 5755 O O . ARG B 1 308 ? 22.438 18.370 22.744 1.00 16.90 308 ARG B O 1
ATOM 5763 N N . LEU B 1 309 ? 23.163 16.357 22.051 1.00 18.11 309 LEU B N 1
ATOM 5764 C CA . LEU B 1 309 ? 21.824 15.826 21.959 1.00 16.87 309 LEU B CA 1
ATOM 5765 C C . LEU B 1 309 ? 21.203 15.851 23.350 1.00 18.23 309 LEU B C 1
ATOM 5766 O O . LEU B 1 309 ? 20.081 16.329 23.534 1.00 18.76 309 LEU B O 1
ATOM 5771 N N . ALA B 1 310 ? 21.941 15.330 24.325 1.00 16.63 310 ALA B N 1
ATOM 5772 C CA . ALA B 1 310 ? 21.452 15.281 25.708 1.00 19.65 310 ALA B CA 1
ATOM 5773 C C . ALA B 1 310 ? 21.040 16.645 26.246 1.00 18.85 310 ALA B C 1
ATOM 5774 O O . ALA B 1 310 ? 19.998 16.784 26.914 1.00 19.78 310 ALA B O 1
ATOM 5776 N N . SER B 1 311 ? 21.876 17.645 25.986 1.00 17.32 311 SER B N 1
ATOM 5777 C CA . SER B 1 311 ? 21.616 18.990 26.479 1.00 18.02 311 SER B CA 1
ATOM 5778 C C . SER B 1 311 ? 20.337 19.636 25.930 1.00 17.73 311 SER B C 1
ATOM 5779 O O . SER B 1 311 ? 19.557 20.219 26.690 1.00 19.85 311 SER B O 1
ATOM 5782 N N . ILE B 1 312 ? 20.092 19.513 24.632 1.00 18.02 312 ILE B N 1
ATOM 5783 C CA . ILE B 1 312 ? 18.905 20.133 24.062 1.00 18.09 312 ILE B CA 1
ATOM 5784 C C . ILE B 1 312 ? 17.632 19.445 24.529 1.00 20.54 312 ILE B C 1
ATOM 5785 O O . ILE B 1 312 ? 16.612 20.111 24.767 1.00 18.74 312 ILE B O 1
ATOM 5790 N N . LEU B 1 313 ? 17.687 18.123 24.685 1.00 19.54 313 LEU B N 1
ATOM 5791 C CA . LEU B 1 313 ? 16.521 17.396 25.183 1.00 19.79 313 LEU B CA 1
ATOM 5792 C C . LEU B 1 313 ? 16.152 17.914 26.573 1.00 19.04 313 LEU B C 1
ATOM 5793 O O . LEU B 1 313 ? 14.974 18.168 26.874 1.00 21.15 313 LEU B O 1
ATOM 5798 N N . MET B 1 314 ? 17.155 18.059 27.433 1.00 21.21 314 MET B N 1
ATOM 5799 C CA . MET B 1 314 ? 16.903 18.538 28.783 1.00 19.53 314 MET B CA 1
ATOM 5800 C C . MET B 1 314 ? 16.423 19.980 28.744 1.00 21.70 314 MET B C 1
ATOM 5801 O O . MET B 1 314 ? 15.536 20.374 29.509 1.00 19.47 314 MET B O 1
ATOM 5806 N N . VAL B 1 315 ? 17.028 20.788 27.884 1.00 15.53 315 VAL B N 1
ATOM 5807 C CA . VAL B 1 315 ? 16.576 22.177 27.731 1.00 18.96 315 VAL B CA 1
ATOM 5808 C C . VAL B 1 315 ? 15.065 22.236 27.415 1.00 14.95 315 VAL B C 1
ATOM 5809 O O . VAL B 1 315 ? 14.340 23.015 28.017 1.00 20.55 315 VAL B O 1
ATOM 5813 N N . LEU B 1 316 ? 14.591 21.393 26.498 1.00 17.68 316 LEU B N 1
ATOM 5814 C CA . LEU B 1 316 ? 13.175 21.408 26.078 1.00 17.09 316 LEU B CA 1
ATOM 5815 C C . LEU B 1 316 ? 12.175 20.731 27.018 1.00 16.67 316 LEU B C 1
ATOM 5816 O O . LEU B 1 316 ? 10.993 21.098 27.060 1.00 16.61 316 LEU B O 1
ATOM 5821 N N . LYS B 1 317 ? 12.651 19.732 27.748 1.00 13.35 317 LYS B N 1
ATOM 5822 C CA . LYS B 1 317 ? 11.806 18.966 28.642 1.00 17.36 317 LYS B CA 1
ATOM 5823 C C . LYS B 1 317 ? 11.107 19.806 29.678 1.00 18.22 317 LYS B C 1
ATOM 5824 O O . LYS B 1 317 ? 11.753 20.563 30.433 1.00 17.47 317 LYS B O 1
ATOM 5830 N N . GLY B 1 318 ? 9.780 19.683 29.731 1.00 19.53 318 GLY B N 1
ATOM 5831 C CA . GLY B 1 318 ? 9.044 20.434 30.733 1.00 18.55 318 GLY B CA 1
ATOM 5832 C C . GLY B 1 318 ? 8.872 21.927 30.531 1.00 17.38 318 GLY B C 1
ATOM 5833 O O . GLY B 1 318 ? 8.334 22.594 31.413 1.00 18.79 318 GLY B O 1
ATOM 5834 N N . LEU B 1 319 ? 9.292 22.468 29.392 1.00 15.97 319 LEU B N 1
ATOM 5835 C CA . LEU B 1 319 ? 9.103 23.906 29.133 1.00 20.51 319 LEU B CA 1
ATOM 5836 C C . LEU B 1 319 ? 7.665 24.252 28.746 1.00 21.23 319 LEU B C 1
ATOM 5837 O O . LEU B 1 319 ? 7.009 23.503 28.019 1.00 25.87 319 LEU B O 1
ATOM 5842 N N . PRO B 1 320 ? 7.162 25.404 29.204 1.00 20.80 320 PRO B N 1
ATOM 5843 C CA . PRO B 1 320 ? 5.792 25.771 28.843 1.00 22.07 320 PRO B CA 1
ATOM 5844 C C . PRO B 1 320 ? 5.772 26.486 27.495 1.00 22.50 320 PRO B C 1
ATOM 5845 O O . PRO B 1 320 ? 6.817 26.914 27.013 1.00 23.16 320 PRO B O 1
ATOM 5849 N N . SER B 1 321 ? 4.598 26.570 26.873 1.00 19.00 321 SER B N 1
ATOM 5850 C CA . SER B 1 321 ? 4.459 27.282 25.601 1.00 20.12 321 SER B CA 1
ATOM 5851 C C . SER B 1 321 ? 4.520 28.766 25.967 1.00 21.50 321 SER B C 1
ATOM 5852 O O . SER B 1 321 ? 4.089 29.132 27.066 1.00 22.80 321 SER B O 1
ATOM 5855 N N . THR B 1 322 ? 5.014 29.633 25.084 1.00 17.22 322 THR B N 1
ATOM 5856 C CA . THR B 1 322 ? 5.502 29.299 23.752 1.00 19.36 322 THR B CA 1
ATOM 5857 C C . THR B 1 322 ? 6.984 29.609 23.763 1.00 17.12 322 THR B C 1
ATOM 5858 O O . THR B 1 322 ? 7.788 28.749 24.070 1.00 20.19 322 THR B O 1
ATOM 5862 N N . TYR B 1 323 ? 7.357 30.849 23.473 1.00 19.46 323 TYR B N 1
ATOM 5863 C CA . TYR B 1 323 ? 8.779 31.202 23.512 1.00 22.44 323 TYR B CA 1
ATOM 5864 C C . TYR B 1 323 ? 9.249 31.394 24.950 1.00 19.21 323 TYR B C 1
ATOM 5865 O O . TYR B 1 323 ? 8.516 31.941 25.773 1.00 20.34 323 TYR B O 1
ATOM 5874 N N . ASN B 1 324 ? 10.472 30.942 25.232 1.00 20.84 324 ASN B N 1
ATOM 5875 C CA . ASN B 1 324 ? 11.133 31.095 26.546 1.00 19.89 324 ASN B CA 1
ATOM 5876 C C . ASN B 1 324 ? 12.614 31.321 26.240 1.00 19.58 324 ASN B C 1
ATOM 5877 O O . ASN B 1 324 ? 13.119 30.766 25.264 1.00 19.25 324 ASN B O 1
ATOM 5882 N N . LYS B 1 325 ? 13.308 32.118 27.050 1.00 17.61 325 LYS B N 1
ATOM 5883 C CA . LYS B 1 325 ? 14.713 32.363 26.772 1.00 21.01 325 LYS B CA 1
ATOM 5884 C C . LYS B 1 325 ? 15.529 31.063 26.815 1.00 21.59 325 LYS B C 1
ATOM 5885 O O . LYS B 1 325 ? 16.601 30.962 26.196 1.00 21.48 325 LYS B O 1
ATOM 5891 N N . ASP B 1 326 ? 15.017 30.048 27.512 1.00 17.24 326 ASP B N 1
ATOM 5892 C CA . ASP B 1 326 ? 15.720 28.768 27.545 1.00 18.74 326 ASP B CA 1
ATOM 5893 C C . ASP B 1 326 ? 16.098 28.297 26.122 1.00 16.61 326 ASP B C 1
ATOM 5894 O O . ASP B 1 326 ? 17.125 27.653 25.947 1.00 18.92 326 ASP B O 1
ATOM 5899 N N . LEU B 1 327 ? 15.249 28.589 25.125 1.00 15.31 327 LEU B N 1
ATOM 5900 C CA . LEU B 1 327 ? 15.471 28.117 23.741 1.00 16.57 327 LEU B CA 1
ATOM 5901 C C . LEU B 1 327 ? 16.719 28.641 23.064 1.00 18.21 327 LEU B C 1
ATOM 5902 O O . LEU B 1 327 ? 17.107 28.162 21.977 1.00 20.29 327 LEU B O 1
ATOM 5907 N N . GLN B 1 328 ? 17.359 29.610 23.703 1.00 18.65 328 GLN B N 1
ATOM 5908 C CA . GLN B 1 328 ? 18.569 30.223 23.157 1.00 21.12 328 GLN B CA 1
ATOM 5909 C C . GLN B 1 328 ? 19.761 29.270 23.097 1.00 20.61 328 GLN B C 1
ATOM 5910 O O . GLN B 1 328 ? 20.702 29.488 22.334 1.00 20.92 328 GLN B O 1
ATOM 5916 N N . GLU B 1 329 ? 19.716 28.209 23.904 1.00 18.71 329 GLU B N 1
ATOM 5917 C CA . GLU B 1 329 ? 20.786 27.224 23.937 1.00 20.84 329 GLU B CA 1
ATOM 5918 C C . GLU B 1 329 ? 20.901 26.366 22.667 1.00 21.30 329 GLU B C 1
ATOM 5919 O O . GLU B 1 329 ? 21.877 25.607 22.503 1.00 24.39 329 GLU B O 1
ATOM 5925 N N . ASP B 1 330 ? 19.929 26.460 21.764 1.00 16.43 330 ASP B N 1
ATOM 5926 C CA . ASP B 1 330 ? 19.995 25.617 20.581 1.00 19.41 330 ASP B CA 1
ATOM 5927 C C . ASP B 1 330 ? 21.187 25.883 19.645 1.00 18.97 330 ASP B C 1
ATOM 5928 O O . ASP B 1 330 ? 21.837 24.949 19.149 1.00 17.87 330 ASP B O 1
ATOM 5933 N N . LYS B 1 331 ? 21.509 27.152 19.438 1.00 18.02 331 LYS B N 1
ATOM 5934 C CA . LYS B 1 331 ? 22.553 27.490 18.480 1.00 18.54 331 LYS B CA 1
ATOM 5935 C C . LYS B 1 331 ? 23.966 26.962 18.676 1.00 20.15 331 LYS B C 1
ATOM 5936 O O . LYS B 1 331 ? 24.583 26.458 17.719 1.00 21.35 331 LYS B O 1
ATOM 5942 N N . GLU B 1 332 ? 24.498 27.070 19.888 1.00 17.16 332 GLU B N 1
ATOM 5943 C CA . GLU B 1 332 ? 25.838 26.587 20.107 1.00 20.23 332 GLU B CA 1
ATOM 5944 C C . GLU B 1 332 ? 25.897 25.088 19.875 1.00 20.75 332 GLU B C 1
ATOM 5945 O O . GLU B 1 332 ? 26.864 24.576 19.315 1.00 20.74 332 GLU B O 1
ATOM 5951 N N . ALA B 1 333 ? 24.856 24.381 20.285 1.00 18.48 333 ALA B N 1
ATOM 5952 C CA . ALA B 1 333 ? 24.845 22.938 20.087 1.00 18.56 333 ALA B CA 1
ATOM 5953 C C . ALA B 1 333 ? 24.831 22.594 18.583 1.00 17.35 333 ALA B C 1
ATOM 5954 O O . ALA B 1 333 ? 25.529 21.689 18.161 1.00 19.81 333 ALA B O 1
ATOM 5956 N N . VAL B 1 334 ? 24.043 23.317 17.784 1.00 18.00 334 VAL B N 1
ATOM 5957 C CA . VAL B 1 334 ? 23.964 23.045 16.344 1.00 19.33 334 VAL B CA 1
ATOM 5958 C C . VAL B 1 334 ? 25.292 23.319 15.633 1.00 18.36 334 VAL B C 1
ATOM 5959 O O . VAL B 1 334 ? 25.744 22.508 14.813 1.00 18.97 334 VAL B O 1
ATOM 5963 N N . PHE B 1 335 ? 25.908 24.446 15.959 1.00 18.19 335 PHE B N 1
ATOM 5964 C CA . PHE B 1 335 ? 27.182 24.838 15.338 1.00 22.43 335 PHE B CA 1
ATOM 5965 C C . PHE B 1 335 ? 28.280 23.820 15.614 1.00 23.29 335 PHE B C 1
ATOM 5966 O O . PHE B 1 335 ? 29.020 23.405 14.721 1.00 19.94 335 PHE B O 1
ATOM 5974 N N . ASP B 1 336 ? 28.406 23.458 16.883 1.00 19.76 336 ASP B N 1
ATOM 5975 C CA . ASP B 1 336 ? 29.413 22.495 17.304 1.00 21.03 336 ASP B CA 1
ATOM 5976 C C . ASP B 1 336 ? 29.232 21.191 16.511 1.00 21.15 336 ASP B C 1
ATOM 5977 O O . ASP B 1 336 ? 30.161 20.713 15.858 1.00 20.82 336 ASP B O 1
ATOM 5982 N N . VAL B 1 337 ? 28.028 20.630 16.541 1.00 19.92 337 VAL B N 1
ATOM 5983 C CA . VAL B 1 337 ? 27.793 19.383 15.832 1.00 18.68 337 VAL B CA 1
ATOM 5984 C C . VAL B 1 337 ? 27.983 19.537 14.325 1.00 23.21 337 VAL B C 1
ATOM 5985 O O . VAL B 1 337 ? 28.553 18.648 13.698 1.00 20.33 337 VAL B O 1
ATOM 5989 N N . VAL B 1 338 ? 27.519 20.641 13.732 1.00 21.71 338 VAL B N 1
ATOM 5990 C CA . VAL B 1 338 ? 27.716 20.796 12.294 1.00 22.60 338 VAL B CA 1
ATOM 5991 C C . VAL B 1 338 ? 29.223 20.735 11.983 1.00 21.17 338 VAL B C 1
ATOM 5992 O O . VAL B 1 338 ? 29.652 19.967 11.124 1.00 24.94 338 VAL B O 1
ATOM 5996 N N . ASP B 1 339 ? 30.018 21.533 12.690 1.00 21.17 339 ASP B N 1
ATOM 5997 C CA . ASP B 1 339 ? 31.474 21.554 12.483 1.00 22.24 339 ASP B CA 1
ATOM 5998 C C . ASP B 1 339 ? 32.136 20.220 12.811 1.00 22.91 339 ASP B C 1
ATOM 5999 O O . ASP B 1 339 ? 33.112 19.831 12.180 1.00 17.49 339 ASP B O 1
ATOM 6004 N N . THR B 1 340 ? 31.604 19.511 13.803 1.00 20.52 340 THR B N 1
ATOM 6005 C CA . THR B 1 340 ? 32.165 18.212 14.168 1.00 20.76 340 THR B CA 1
ATOM 6006 C C . THR B 1 340 ? 31.951 17.169 13.059 1.00 22.23 340 THR B C 1
ATOM 6007 O O . THR B 1 340 ? 32.877 16.440 12.709 1.00 22.61 340 THR B O 1
ATOM 6011 N N . LEU B 1 341 ? 30.741 17.107 12.502 1.00 19.96 341 LEU B N 1
ATOM 6012 C CA . LEU B 1 341 ? 30.455 16.132 11.453 1.00 22.47 341 LEU B CA 1
ATOM 6013 C C . LEU B 1 341 ? 31.248 16.415 10.181 1.00 23.43 341 LEU B C 1
ATOM 6014 O O . LEU B 1 341 ? 31.753 15.501 9.558 1.00 23.44 341 LEU B O 1
ATOM 6019 N N . THR B 1 342 ? 31.337 17.684 9.806 1.00 26.01 342 THR B N 1
ATOM 6020 C CA . THR B 1 342 ? 32.058 18.090 8.600 1.00 28.60 342 THR B CA 1
ATOM 6021 C C . THR B 1 342 ? 33.521 17.638 8.664 1.00 27.06 342 THR B C 1
ATOM 6022 O O . THR B 1 342 ? 34.042 17.069 7.708 1.00 28.28 342 THR B O 1
ATOM 6026 N N . ALA B 1 343 ? 34.181 17.886 9.794 1.00 25.20 343 ALA B N 1
ATOM 6027 C CA . ALA B 1 343 ? 35.578 17.493 9.953 1.00 25.70 343 ALA B CA 1
ATOM 6028 C C . ALA B 1 343 ? 35.693 15.987 10.094 1.00 25.93 343 ALA B C 1
ATOM 6029 O O . ALA B 1 343 ? 36.500 15.339 9.418 1.00 21.31 343 ALA B O 1
ATOM 6031 N N . VAL B 1 344 ? 34.860 15.418 10.959 1.00 25.20 344 VAL B N 1
ATOM 6032 C CA . VAL B 1 344 ? 34.896 13.983 11.181 1.00 23.97 344 VAL B CA 1
ATOM 6033 C C . VAL B 1 344 ? 34.664 13.139 9.933 1.00 26.72 344 VAL B C 1
ATOM 6034 O O . VAL B 1 344 ? 35.370 12.160 9.699 1.00 26.00 344 VAL B O 1
ATOM 6038 N N . LEU B 1 345 ? 33.675 13.512 9.130 1.00 24.41 345 LEU B N 1
ATOM 6039 C CA . LEU B 1 345 ? 33.374 12.741 7.938 1.00 25.81 345 LEU B CA 1
ATOM 6040 C C . LEU B 1 345 ? 34.548 12.785 6.961 1.00 24.06 345 LEU B C 1
ATOM 6041 O O . LEU B 1 345 ? 34.902 11.769 6.375 1.00 23.96 345 LEU B O 1
ATOM 6046 N N . GLN B 1 346 ? 35.168 13.947 6.823 1.00 25.58 346 GLN B N 1
ATOM 6047 C CA . GLN B 1 346 ? 36.291 14.061 5.899 1.00 28.52 346 GLN B CA 1
ATOM 6048 C C . GLN B 1 346 ? 37.493 13.277 6.391 1.00 29.69 346 GLN B C 1
ATOM 6049 O O . GLN B 1 346 ? 38.172 12.622 5.607 1.00 29.26 346 GLN B O 1
ATOM 6055 N N . VAL B 1 347 ? 37.761 13.317 7.692 1.00 26.37 347 VAL B N 1
ATOM 6056 C CA . VAL B 1 347 ? 38.888 12.547 8.185 1.00 26.40 347 VAL B CA 1
ATOM 6057 C C . VAL B 1 347 ? 38.619 11.059 7.975 1.00 26.53 347 VAL B C 1
ATOM 6058 O O . VAL B 1 347 ? 39.504 10.325 7.521 1.00 23.21 347 VAL B O 1
ATOM 6062 N N . ALA B 1 348 ? 37.398 10.615 8.281 1.00 25.81 348 ALA B N 1
ATOM 6063 C CA . ALA B 1 348 ? 37.039 9.207 8.090 1.00 25.06 348 ALA B CA 1
ATOM 6064 C C . ALA B 1 348 ? 37.239 8.776 6.632 1.00 26.07 348 ALA B C 1
ATOM 6065 O O . ALA B 1 348 ? 37.611 7.636 6.352 1.00 26.17 348 ALA B O 1
ATOM 6067 N N . THR B 1 349 ? 36.964 9.685 5.703 1.00 26.07 349 THR B N 1
ATOM 6068 C CA . THR B 1 349 ? 37.118 9.384 4.280 1.00 27.50 349 THR B CA 1
ATOM 6069 C C . THR B 1 349 ? 38.594 9.200 3.982 1.00 27.21 349 THR B C 1
ATOM 6070 O O . THR B 1 349 ? 38.978 8.241 3.318 1.00 28.68 349 THR B O 1
ATOM 6074 N N . GLY B 1 350 ? 39.409 10.127 4.490 1.00 27.74 350 GLY B N 1
ATOM 6075 C CA . GLY B 1 350 ? 40.847 10.067 4.298 1.00 29.21 350 GLY B CA 1
ATOM 6076 C C . GLY B 1 350 ? 41.457 8.787 4.857 1.00 31.52 350 GLY B C 1
ATOM 6077 O O . GLY B 1 350 ? 42.251 8.118 4.189 1.00 29.60 350 GLY B O 1
ATOM 6078 N N . VAL B 1 351 ? 41.079 8.430 6.080 1.00 30.71 351 VAL B N 1
ATOM 6079 C CA . VAL B 1 351 ? 41.607 7.219 6.701 1.00 30.18 351 VAL B CA 1
ATOM 6080 C C . VAL B 1 351 ? 41.259 5.947 5.920 1.00 27.83 351 VAL B C 1
ATOM 6081 O O . VAL B 1 351 ? 42.112 5.080 5.720 1.00 29.22 351 VAL B O 1
ATOM 6085 N N . ILE B 1 352 ? 40.011 5.830 5.482 1.00 24.45 352 ILE B N 1
ATOM 6086 C CA . ILE B 1 352 ? 39.608 4.652 4.742 1.00 24.97 352 ILE B CA 1
ATOM 6087 C C . ILE B 1 352 ? 40.265 4.636 3.359 1.00 27.60 352 ILE B C 1
ATOM 6088 O O . ILE B 1 352 ? 40.626 3.579 2.841 1.00 29.00 352 ILE B O 1
ATOM 6093 N N . SER B 1 353 ? 40.422 5.807 2.767 1.00 27.03 353 SER B N 1
ATOM 6094 C CA . SER B 1 353 ? 40.966 5.867 1.417 1.00 32.97 353 SER B CA 1
ATOM 6095 C C . SER B 1 353 ? 42.452 5.613 1.318 1.00 33.54 353 SER B C 1
ATOM 6096 O O . SER B 1 353 ? 42.919 5.042 0.340 1.00 36.98 353 SER B O 1
ATOM 6099 N N . THR B 1 354 ? 43.191 6.017 2.337 1.00 33.88 354 THR B N 1
ATOM 6100 C CA . THR B 1 354 ? 44.633 5.867 2.320 1.00 33.47 354 THR B CA 1
ATOM 6101 C C . THR B 1 354 ? 45.222 4.762 3.188 1.00 35.96 354 THR B C 1
ATOM 6102 O O . THR B 1 354 ? 46.426 4.524 3.135 1.00 37.47 354 THR B O 1
ATOM 6106 N N . LEU B 1 355 ? 44.407 4.080 3.987 1.00 33.71 355 LEU B N 1
ATOM 6107 C CA . LEU B 1 355 ? 44.977 3.031 4.822 1.00 34.57 355 LEU B CA 1
ATOM 6108 C C . LEU B 1 355 ? 45.410 1.845 3.971 1.00 34.07 355 LEU B C 1
ATOM 6109 O O . LEU B 1 355 ? 44.872 1.605 2.889 1.00 34.03 355 LEU B O 1
ATOM 6114 N N . GLN B 1 356 ? 46.387 1.101 4.471 1.00 34.73 356 GLN B N 1
ATOM 6115 C CA . GLN B 1 356 ? 46.879 -0.064 3.761 1.00 34.83 356 GLN B CA 1
ATOM 6116 C C . GLN B 1 356 ? 46.669 -1.319 4.571 1.00 34.79 356 GLN B C 1
ATOM 6117 O O . GLN B 1 356 ? 46.999 -1.383 5.756 1.00 35.16 356 GLN B O 1
ATOM 6123 N N . ILE B 1 357 ? 46.115 -2.326 3.914 1.00 34.20 357 ILE B N 1
ATOM 6124 C CA . ILE B 1 357 ? 45.850 -3.592 4.556 1.00 35.34 357 ILE B CA 1
ATOM 6125 C C . ILE B 1 357 ? 46.990 -4.550 4.256 1.00 39.32 357 ILE B C 1
ATOM 6126 O O . ILE B 1 357 ? 47.746 -4.343 3.304 1.00 37.41 357 ILE B O 1
ATOM 6131 N N . SER B 1 358 ? 47.114 -5.582 5.089 1.00 39.35 358 SER B N 1
ATOM 6132 C CA . SER B 1 358 ? 48.118 -6.617 4.910 1.00 40.30 358 SER B CA 1
ATOM 6133 C C . SER B 1 358 ? 47.369 -7.872 4.487 1.00 39.18 358 SER B C 1
ATOM 6134 O O . SER B 1 358 ? 46.869 -8.634 5.320 1.00 37.69 358 SER B O 1
ATOM 6137 N N . LYS B 1 359 ? 47.263 -8.071 3.182 1.00 41.77 359 LYS B N 1
ATOM 6138 C CA . LYS B 1 359 ? 46.579 -9.246 2.665 1.00 45.12 359 LYS B CA 1
ATOM 6139 C C . LYS B 1 359 ? 47.212 -10.479 3.313 1.00 45.45 359 LYS B C 1
ATOM 6140 O O . LYS B 1 359 ? 46.514 -11.410 3.726 1.00 47.85 359 LYS B O 1
ATOM 6146 N N . GLU B 1 360 ? 48.536 -10.470 3.418 1.00 44.89 360 GLU B N 1
ATOM 6147 C CA . GLU B 1 360 ? 49.268 -11.584 4.014 1.00 46.52 360 GLU B CA 1
ATOM 6148 C C . GLU B 1 360 ? 48.821 -11.882 5.445 1.00 44.07 360 GLU B C 1
ATOM 6149 O O . GLU B 1 360 ? 48.501 -13.022 5.789 1.00 44.25 360 GLU B O 1
ATOM 6155 N N . ASN B 1 361 ? 48.804 -10.860 6.288 1.00 41.82 361 ASN B N 1
ATOM 6156 C CA . ASN B 1 361 ? 48.409 -11.084 7.665 1.00 40.36 361 ASN B CA 1
ATOM 6157 C C . ASN B 1 361 ? 46.950 -11.499 7.799 1.00 39.80 361 ASN B C 1
ATOM 6158 O O . ASN B 1 361 ? 46.630 -12.386 8.591 1.00 38.09 361 ASN B O 1
ATOM 6163 N N . MET B 1 362 ? 46.071 -10.901 7.002 1.00 38.11 362 MET B N 1
ATOM 6164 C CA . MET B 1 362 ? 44.656 -11.261 7.065 1.00 36.76 362 MET B CA 1
ATOM 6165 C C . MET B 1 362 ? 44.426 -12.734 6.714 1.00 36.65 362 MET B C 1
ATOM 6166 O O . MET B 1 362 ? 43.629 -13.415 7.352 1.00 33.53 362 MET B O 1
ATOM 6171 N N . GLU B 1 363 ? 45.126 -13.221 5.694 1.00 38.48 363 GLU B N 1
ATOM 6172 C CA . GLU B 1 363 ? 44.977 -14.611 5.267 1.00 42.30 363 GLU B CA 1
ATOM 6173 C C . GLU B 1 363 ? 45.638 -15.509 6.301 1.00 41.68 363 GLU B C 1
ATOM 6174 O O . GLU B 1 363 ? 45.155 -16.602 6.613 1.00 43.25 363 GLU B O 1
ATOM 6180 N N . LYS B 1 364 ? 46.747 -15.019 6.830 1.00 42.53 364 LYS B N 1
ATOM 6181 C CA . LYS B 1 364 ? 47.514 -15.710 7.848 1.00 43.68 364 LYS B CA 1
ATOM 6182 C C . LYS B 1 364 ? 46.648 -16.011 9.080 1.00 42.99 364 LYS B C 1
ATOM 6183 O O . LYS B 1 364 ? 46.768 -17.077 9.687 1.00 41.69 364 LYS B O 1
ATOM 6189 N N . ALA B 1 365 ? 45.762 -15.083 9.438 1.00 40.24 365 ALA B N 1
ATOM 6190 C CA . ALA B 1 365 ? 44.905 -15.268 10.614 1.00 38.48 365 ALA B CA 1
ATOM 6191 C C . ALA B 1 365 ? 43.838 -16.340 10.422 1.00 37.75 365 ALA B C 1
ATOM 6192 O O . ALA B 1 365 ? 43.160 -16.730 11.372 1.00 37.87 365 ALA B O 1
ATOM 6194 N N . LEU B 1 366 ? 43.692 -16.819 9.191 1.00 39.68 366 LEU B N 1
ATOM 6195 C CA . LEU B 1 366 ? 42.715 -17.862 8.875 1.00 39.16 366 LEU B CA 1
ATOM 6196 C C . LEU B 1 366 ? 43.280 -19.231 9.264 1.00 39.63 366 LEU B C 1
ATOM 6197 O O . LEU B 1 366 ? 44.360 -19.610 8.809 1.00 38.53 366 LEU B O 1
ATOM 6202 N N . THR B 1 367 ? 42.544 -19.972 10.090 1.00 38.08 367 THR B N 1
ATOM 6203 C CA . THR B 1 367 ? 43.000 -21.280 10.563 1.00 41.91 367 THR B CA 1
ATOM 6204 C C . THR B 1 367 ? 42.001 -22.430 10.380 1.00 42.59 367 THR B C 1
ATOM 6205 O O . THR B 1 367 ? 40.784 -22.221 10.350 1.00 42.68 367 THR B O 1
ATOM 6209 N N . PRO B 1 368 ? 42.513 -23.670 10.276 1.00 43.71 368 PRO B N 1
ATOM 6210 C CA . PRO B 1 368 ? 41.696 -24.876 10.099 1.00 43.16 368 PRO B CA 1
ATOM 6211 C C . PRO B 1 368 ? 40.562 -24.951 11.118 1.00 42.75 368 PRO B C 1
ATOM 6212 O O . PRO B 1 368 ? 39.433 -25.335 10.789 1.00 40.30 368 PRO B O 1
ATOM 6216 N N . GLU B 1 369 ? 40.887 -24.571 12.351 1.00 42.39 369 GLU B N 1
ATOM 6217 C CA . GLU B 1 369 ? 39.952 -24.571 13.473 1.00 45.43 369 GLU B CA 1
ATOM 6218 C C . GLU B 1 369 ? 38.649 -23.880 13.105 1.00 44.35 369 GLU B C 1
ATOM 6219 O O . GLU B 1 369 ? 37.570 -24.272 13.549 1.00 44.39 369 GLU B O 1
ATOM 6225 N N . MET B 1 370 ? 38.763 -22.847 12.284 1.00 43.80 370 MET B N 1
ATOM 6226 C CA . MET B 1 370 ? 37.605 -22.086 11.861 1.00 44.00 370 MET B CA 1
ATOM 6227 C C . MET B 1 370 ? 36.704 -22.813 10.861 1.00 43.62 370 MET B C 1
ATOM 6228 O O . MET B 1 370 ? 35.679 -22.268 10.450 1.00 43.97 370 MET B O 1
ATOM 6233 N N . LEU B 1 371 ? 37.062 -24.041 10.485 1.00 43.49 371 LEU B N 1
ATOM 6234 C CA . LEU B 1 371 ? 36.266 -24.787 9.509 1.00 41.59 371 LEU B CA 1
ATOM 6235 C C . LEU B 1 371 ? 35.433 -25.938 10.062 1.00 42.48 371 LEU B C 1
ATOM 6236 O O . LEU B 1 371 ? 34.668 -26.561 9.319 1.00 43.54 371 LEU B O 1
ATOM 6241 N N . ALA B 1 372 ? 35.566 -26.228 11.352 1.00 41.46 372 ALA B N 1
ATOM 6242 C CA . ALA B 1 372 ? 34.788 -27.315 11.939 1.00 41.29 372 ALA B CA 1
ATOM 6243 C C . ALA B 1 372 ? 33.315 -27.099 11.599 1.00 39.18 372 ALA B C 1
ATOM 6244 O O . ALA B 1 372 ? 32.584 -28.047 11.328 1.00 40.35 372 ALA B O 1
ATOM 6246 N N . THR B 1 373 ? 32.905 -25.833 11.603 1.00 38.02 373 THR B N 1
ATOM 6247 C CA . THR B 1 373 ? 31.535 -25.439 11.297 1.00 38.42 373 THR B CA 1
ATOM 6248 C C . THR B 1 373 ? 31.147 -25.895 9.898 1.00 35.79 373 THR B C 1
ATOM 6249 O O . THR B 1 373 ? 30.085 -26.477 9.700 1.00 35.33 373 THR B O 1
ATOM 6253 N N . ASP B 1 374 ? 32.015 -25.627 8.931 1.00 34.08 374 ASP B N 1
ATOM 6254 C CA . ASP B 1 374 ? 31.744 -26.019 7.553 1.00 36.69 374 ASP B CA 1
ATOM 6255 C C . ASP B 1 374 ? 31.681 -27.551 7.429 1.00 35.91 374 ASP B C 1
ATOM 6256 O O . ASP B 1 374 ? 30.897 -28.092 6.647 1.00 35.69 374 ASP B O 1
ATOM 6261 N N . LEU B 1 375 ? 32.495 -28.244 8.221 1.00 39.23 375 LEU B N 1
ATOM 6262 C CA . LEU B 1 375 ? 32.528 -29.705 8.187 1.00 40.12 375 LEU B CA 1
ATOM 6263 C C . LEU B 1 375 ? 31.143 -30.214 8.547 1.00 41.60 375 LEU B C 1
ATOM 6264 O O . LEU B 1 375 ? 30.628 -31.135 7.911 1.00 43.86 375 LEU B O 1
ATOM 6269 N N . ALA B 1 376 ? 30.532 -29.602 9.557 1.00 40.07 376 ALA B N 1
ATOM 6270 C CA . ALA B 1 376 ? 29.187 -29.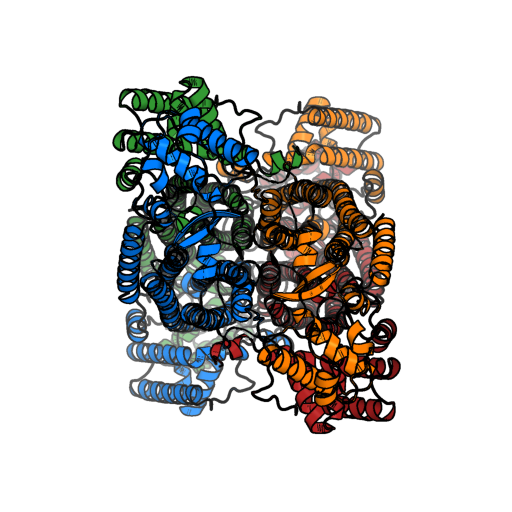996 9.978 1.00 41.48 376 ALA B CA 1
ATOM 6271 C C . ALA B 1 376 ? 28.178 -29.718 8.854 1.00 41.95 376 ALA B C 1
ATOM 6272 O O . ALA B 1 376 ? 27.298 -30.543 8.564 1.00 40.22 376 ALA B O 1
ATOM 6274 N N . LEU B 1 377 ? 28.311 -28.550 8.229 1.00 42.14 377 LEU B N 1
ATOM 6275 C CA . LEU B 1 377 ? 27.430 -28.160 7.129 1.00 42.25 377 LEU B CA 1
ATOM 6276 C C . LEU B 1 377 ? 27.544 -29.189 6.002 1.00 41.76 377 LEU B C 1
ATOM 6277 O O . LEU B 1 377 ? 26.549 -29.575 5.376 1.00 39.21 377 LEU B O 1
ATOM 6282 N N . TYR B 1 378 ? 28.774 -29.617 5.746 1.00 42.49 378 TYR B N 1
ATOM 6283 C CA . TYR B 1 378 ? 29.040 -30.622 4.718 1.00 45.74 378 TYR B CA 1
ATOM 6284 C C . TYR B 1 378 ? 28.128 -31.850 4.922 1.00 45.88 378 TYR B C 1
ATOM 6285 O O . TYR B 1 378 ? 27.548 -32.380 3.965 1.00 47.29 378 TYR B O 1
ATOM 6294 N N . LEU B 1 379 ? 28.002 -32.292 6.172 1.00 43.21 379 LEU B N 1
ATOM 6295 C CA . LEU B 1 379 ? 27.172 -33.449 6.486 1.00 44.84 379 LEU B CA 1
ATOM 6296 C C . LEU B 1 379 ? 25.689 -33.143 6.378 1.00 46.78 379 LEU B C 1
ATOM 6297 O O . LEU B 1 379 ? 24.902 -34.016 6.010 1.00 47.03 379 LEU B O 1
ATOM 6302 N N . VAL B 1 380 ? 25.297 -31.914 6.713 1.00 46.88 380 VAL B N 1
ATOM 6303 C CA . VAL B 1 380 ? 23.885 -31.562 6.633 1.00 46.39 380 VAL B CA 1
ATOM 6304 C C . VAL B 1 380 ? 23.425 -31.533 5.174 1.00 45.36 380 VAL B C 1
ATOM 6305 O O . VAL B 1 380 ? 22.301 -31.929 4.876 1.00 44.86 380 VAL B O 1
ATOM 6309 N N . ARG B 1 381 ? 24.296 -31.083 4.271 1.00 44.14 381 ARG B N 1
ATOM 6310 C CA . ARG B 1 381 ? 23.960 -31.022 2.848 1.00 46.60 381 ARG B CA 1
ATOM 6311 C C . ARG B 1 381 ? 23.867 -32.438 2.282 1.00 48.51 381 ARG B C 1
ATOM 6312 O O . ARG B 1 381 ? 23.216 -32.682 1.257 1.00 45.99 381 ARG B O 1
ATOM 6320 N N . LYS B 1 382 ? 24.547 -33.361 2.956 1.00 49.44 382 LYS B N 1
ATOM 6321 C CA . LYS B 1 382 ? 24.548 -34.759 2.567 1.00 50.93 382 LYS B CA 1
ATOM 6322 C C . LYS B 1 382 ? 23.251 -35.387 3.061 1.00 51.91 382 LYS B C 1
ATOM 6323 O O . LYS B 1 382 ? 22.875 -36.482 2.632 1.00 53.87 382 LYS B O 1
ATOM 6329 N N . GLY B 1 383 ? 22.576 -34.686 3.971 1.00 51.50 383 GLY B N 1
ATOM 6330 C CA . GLY B 1 383 ? 21.322 -35.175 4.520 1.00 51.51 383 GLY B CA 1
ATOM 6331 C C . GLY B 1 383 ? 21.381 -35.547 5.994 1.00 51.16 383 GLY B C 1
ATOM 6332 O O . GLY B 1 383 ? 20.422 -36.094 6.536 1.00 51.99 383 GLY B O 1
ATOM 6333 N N . VAL B 1 384 ? 22.500 -35.250 6.647 1.00 50.70 384 VAL B N 1
ATOM 6334 C CA . VAL B 1 384 ? 22.670 -35.566 8.062 1.00 50.15 384 VAL B CA 1
ATOM 6335 C C . VAL B 1 384 ? 21.933 -34.574 8.950 1.00 49.39 384 VAL B C 1
ATOM 6336 O O . VAL B 1 384 ? 22.206 -33.378 8.904 1.00 49.90 384 VAL B O 1
ATOM 6340 N N . PRO B 1 385 ? 20.997 -35.057 9.784 1.00 50.85 385 PRO B N 1
ATOM 6341 C CA . PRO B 1 385 ? 20.284 -34.113 10.648 1.00 50.87 385 PRO B CA 1
ATOM 6342 C C . PRO B 1 385 ? 21.290 -33.188 11.329 1.00 51.34 385 PRO B C 1
ATOM 6343 O O . PRO B 1 385 ? 22.417 -33.592 11.619 1.00 51.48 385 PRO B O 1
ATOM 6347 N N . PHE B 1 386 ? 20.873 -31.948 11.568 1.00 52.52 386 PHE B N 1
ATOM 6348 C CA . PHE B 1 386 ? 21.714 -30.923 12.187 1.00 53.43 386 PHE B CA 1
ATOM 6349 C C . PHE B 1 386 ? 22.547 -31.375 13.389 1.00 54.10 386 PHE B C 1
ATOM 6350 O O . PHE B 1 386 ? 23.775 -31.302 13.359 1.00 53.68 386 PHE B O 1
ATOM 6352 N N . ARG B 1 387 ? 21.885 -31.836 14.447 1.00 54.71 387 ARG B N 1
ATOM 6353 C CA . ARG B 1 387 ? 22.599 -32.258 15.647 1.00 55.80 387 ARG B CA 1
ATOM 6354 C C . ARG B 1 387 ? 23.590 -33.397 15.431 1.00 54.80 387 ARG B C 1
ATOM 6355 O O . ARG B 1 387 ? 24.608 -33.464 16.114 1.00 53.71 387 ARG B O 1
ATOM 6363 N N . GLN B 1 388 ? 23.305 -34.284 14.483 1.00 55.25 388 GLN B N 1
ATOM 6364 C CA . GLN B 1 388 ? 24.217 -35.390 14.196 1.00 55.13 388 GLN B CA 1
ATOM 6365 C C . GLN B 1 388 ? 25.446 -34.849 13.476 1.00 55.55 388 GLN B C 1
ATOM 6366 O O . GLN B 1 388 ? 26.579 -35.193 13.812 1.00 55.62 388 GLN B O 1
ATOM 6372 N N . ALA B 1 389 ? 25.220 -33.999 12.482 1.00 56.26 389 ALA B N 1
ATOM 6373 C CA . ALA B 1 389 ? 26.323 -33.416 11.729 1.00 57.19 389 ALA B CA 1
ATOM 6374 C C . ALA B 1 389 ? 27.214 -32.665 12.709 1.00 56.67 389 ALA B C 1
ATOM 6375 O O . ALA B 1 389 ? 28.440 -32.738 12.644 1.00 55.85 389 ALA B O 1
ATOM 6377 N N . HIS B 1 390 ? 26.569 -31.954 13.625 1.00 58.05 390 HIS B N 1
ATOM 6378 C CA . HIS B 1 390 ? 27.262 -31.166 14.635 1.00 59.42 390 HIS B CA 1
ATOM 6379 C C . HIS B 1 390 ? 28.098 -32.061 15.552 1.00 57.12 390 HIS B C 1
ATOM 6380 O O . HIS B 1 390 ? 29.300 -31.845 15.712 1.00 56.33 390 HIS B O 1
ATOM 6387 N N . THR B 1 391 ? 27.460 -33.069 16.143 1.00 54.79 391 THR B N 1
ATOM 6388 C CA . THR B 1 391 ? 28.153 -33.989 17.043 1.00 53.34 391 THR B CA 1
ATOM 6389 C C . THR B 1 391 ? 29.269 -34.734 16.312 1.00 51.29 391 THR B C 1
ATOM 6390 O O . THR B 1 391 ? 30.320 -35.015 16.893 1.00 51.58 391 THR B O 1
ATOM 6394 N N . ALA B 1 392 ? 29.045 -35.034 15.034 1.00 49.40 392 ALA B N 1
ATOM 6395 C CA . ALA B 1 392 ? 30.052 -35.720 14.227 1.00 46.28 392 ALA B CA 1
ATOM 6396 C C . ALA B 1 392 ? 31.257 -34.801 14.037 1.00 44.54 392 ALA B C 1
ATOM 6397 O O . ALA B 1 392 ? 32.405 -35.227 14.163 1.00 43.35 392 ALA B O 1
ATOM 6399 N N . SER B 1 393 ? 30.994 -33.532 13.741 1.00 43.10 393 SER B N 1
ATOM 6400 C CA . SER B 1 393 ? 32.081 -32.585 13.542 1.00 43.47 393 SER B CA 1
ATOM 6401 C C . SER B 1 393 ? 32.897 -32.425 14.824 1.00 43.87 393 SER B C 1
ATOM 6402 O O . SER B 1 393 ? 34.114 -32.240 14.779 1.00 41.40 393 SER B O 1
ATOM 6405 N N . GLY B 1 394 ? 32.212 -32.485 15.963 1.00 45.05 394 GLY B N 1
ATOM 6406 C CA . GLY B 1 394 ? 32.890 -32.353 17.240 1.00 47.90 394 GLY B CA 1
ATOM 6407 C C . GLY B 1 394 ? 33.804 -33.541 17.469 1.00 50.15 394 GLY B C 1
ATOM 6408 O O . GLY B 1 394 ? 34.909 -33.393 17.998 1.00 50.00 394 GLY B O 1
ATOM 6409 N N . LYS B 1 395 ? 33.345 -34.728 17.074 1.00 51.60 395 LYS B N 1
ATOM 6410 C CA . LYS B 1 395 ? 34.159 -35.929 17.236 1.00 53.28 395 LYS B CA 1
ATOM 6411 C C . LYS B 1 395 ? 35.403 -35.780 16.372 1.00 52.60 395 LYS B C 1
ATOM 6412 O O . LYS B 1 395 ? 36.490 -36.183 16.767 1.00 53.38 395 LYS B O 1
ATOM 6418 N N . ALA B 1 396 ? 35.229 -35.197 15.191 1.00 54.03 396 ALA B N 1
ATOM 6419 C CA . ALA B 1 396 ? 36.329 -34.996 14.250 1.00 52.78 396 ALA B CA 1
ATOM 6420 C C . ALA B 1 396 ? 37.394 -34.076 14.821 1.00 53.41 396 ALA B C 1
ATOM 6421 O O . ALA B 1 396 ? 38.584 -34.372 14.742 1.00 52.31 396 ALA B O 1
ATOM 6423 N N . VAL B 1 397 ? 36.968 -32.950 15.383 1.00 54.50 397 VAL B N 1
ATOM 6424 C CA . VAL B 1 397 ? 37.919 -32.014 15.962 1.00 55.76 397 VAL B CA 1
ATOM 6425 C C . VAL B 1 397 ? 38.546 -32.676 17.179 1.00 56.66 397 VAL B C 1
ATOM 6426 O O . VAL B 1 397 ? 39.745 -32.556 17.420 1.00 56.83 397 VAL B O 1
ATOM 6430 N N . HIS B 1 398 ? 37.718 -33.388 17.936 1.00 58.82 398 HIS B N 1
ATOM 6431 C CA . HIS B 1 398 ? 38.167 -34.092 19.129 1.00 61.13 398 HIS B CA 1
ATOM 6432 C C . HIS B 1 398 ? 39.288 -35.081 18.817 1.00 59.55 398 HIS B C 1
ATOM 6433 O O . HIS B 1 398 ? 40.293 -35.129 19.524 1.00 59.26 398 HIS B O 1
ATOM 6440 N N . LEU B 1 399 ? 39.107 -35.868 17.759 1.00 58.56 399 LEU B N 1
ATOM 6441 C CA . LEU B 1 399 ? 40.093 -36.868 17.362 1.00 58.06 399 LEU B CA 1
ATOM 6442 C C . LEU B 1 399 ? 41.336 -36.233 16.755 1.00 57.77 399 LEU B C 1
ATOM 6443 O O . LEU B 1 399 ? 42.442 -36.768 16.881 1.00 57.09 399 LEU B O 1
ATOM 6448 N N . ALA B 1 400 ? 41.153 -35.094 16.093 1.00 56.99 400 ALA B N 1
ATOM 6449 C CA . ALA B 1 400 ? 42.270 -34.389 15.481 1.00 58.13 400 ALA B CA 1
ATOM 6450 C C . ALA B 1 400 ? 43.186 -33.921 16.603 1.00 58.51 400 ALA B C 1
ATOM 6451 O O . ALA B 1 400 ? 44.405 -34.059 16.538 1.00 56.31 400 ALA B O 1
ATOM 6453 N N . GLU B 1 401 ? 42.562 -33.373 17.636 1.00 60.51 401 GLU B N 1
ATOM 6454 C CA . GLU B 1 401 ? 43.250 -32.863 18.811 1.00 63.05 401 GLU B CA 1
ATOM 6455 C C . GLU B 1 401 ? 44.049 -33.997 19.457 1.00 63.35 401 GLU B C 1
ATOM 6456 O O . GLU B 1 401 ? 45.238 -33.844 19.748 1.00 62.71 401 GLU B O 1
ATOM 6462 N N . THR B 1 402 ? 43.382 -35.132 19.668 1.00 63.65 402 THR B N 1
ATOM 6463 C CA . THR B 1 402 ? 43.998 -36.319 20.267 1.00 63.99 402 THR B CA 1
ATOM 6464 C C . THR B 1 402 ? 45.283 -36.679 19.530 1.00 64.36 402 THR B C 1
ATOM 6465 O O . THR B 1 402 ? 46.349 -36.818 20.140 1.00 64.54 402 THR B O 1
ATOM 6469 N N . LYS B 1 403 ? 45.170 -36.839 18.216 1.00 62.30 403 LYS B N 1
ATOM 6470 C CA . LYS B 1 403 ? 46.317 -37.172 17.389 1.00 61.47 403 LYS B CA 1
ATOM 6471 C C . LYS B 1 403 ? 47.207 -35.936 17.260 1.00 60.47 403 LYS B C 1
ATOM 6472 O O . LYS B 1 403 ? 48.221 -35.955 16.563 1.00 60.87 403 LYS B O 1
ATOM 6478 N N . GLY B 1 404 ? 46.816 -34.860 17.939 1.00 58.44 404 GLY B N 1
ATOM 6479 C CA . GLY B 1 404 ? 47.593 -33.635 17.893 1.00 56.67 404 GLY B CA 1
ATOM 6480 C C . GLY B 1 404 ? 47.848 -33.113 16.491 1.00 55.68 404 GLY B C 1
ATOM 6481 O O . GLY B 1 404 ? 48.967 -32.721 16.162 1.00 56.09 404 GLY B O 1
ATOM 6482 N N . ILE B 1 405 ? 46.810 -33.118 15.658 1.00 54.02 405 ILE B N 1
ATOM 6483 C CA . ILE B 1 405 ? 46.909 -32.624 14.286 1.00 52.49 405 ILE B CA 1
ATOM 6484 C C . ILE B 1 405 ? 45.714 -31.715 14.038 1.00 51.14 405 ILE B C 1
ATOM 6485 O O . ILE B 1 405 ? 44.734 -31.762 14.787 1.00 49.91 405 ILE B O 1
ATOM 6490 N N . THR B 1 406 ? 45.792 -30.895 12.994 1.00 50.15 406 THR B N 1
ATOM 6491 C CA . THR B 1 406 ? 44.677 -30.013 12.652 1.00 50.15 406 THR B CA 1
ATOM 6492 C C . THR B 1 406 ? 43.603 -30.893 12.014 1.00 49.39 406 THR B C 1
ATOM 6493 O O . THR B 1 406 ? 43.892 -32.015 11.586 1.00 48.00 406 THR B O 1
ATOM 6497 N N . ILE B 1 407 ? 42.370 -30.398 11.947 1.00 49.00 407 ILE B N 1
ATOM 6498 C CA . ILE B 1 407 ? 41.289 -31.200 11.389 1.00 49.26 407 ILE B CA 1
ATOM 6499 C C . ILE B 1 407 ? 41.429 -31.509 9.904 1.00 48.73 407 ILE B C 1
ATOM 6500 O O . ILE B 1 407 ? 40.940 -32.536 9.440 1.00 48.18 407 ILE B O 1
ATOM 6505 N N . ASN B 1 408 ? 42.097 -30.640 9.157 1.00 49.13 408 ASN B N 1
ATOM 6506 C CA . ASN B 1 408 ? 42.256 -30.885 7.729 1.00 49.79 408 ASN B CA 1
ATOM 6507 C C . ASN B 1 408 ? 43.225 -32.029 7.473 1.00 50.21 408 ASN B C 1
ATOM 6508 O O . ASN B 1 408 ? 43.439 -32.419 6.325 1.00 49.96 408 ASN B O 1
ATOM 6513 N N . LYS B 1 409 ? 43.803 -32.570 8.543 1.00 50.42 409 LYS B N 1
ATOM 6514 C CA . LYS B 1 409 ? 44.758 -33.671 8.422 1.00 50.65 409 LYS B CA 1
ATOM 6515 C C . LYS B 1 409 ? 44.130 -35.048 8.655 1.00 49.79 409 LYS B C 1
ATOM 6516 O O . LYS B 1 409 ? 44.784 -36.074 8.482 1.00 49.22 409 LYS B O 1
ATOM 6522 N N . LEU B 1 410 ? 42.864 -35.073 9.056 1.00 48.39 410 LEU B N 1
ATOM 6523 C CA . LEU B 1 410 ? 42.189 -36.346 9.286 1.00 48.86 410 LEU B CA 1
ATOM 6524 C C . LEU B 1 410 ? 42.020 -37.113 7.973 1.00 48.47 410 LEU B C 1
ATOM 6525 O O . LEU B 1 410 ? 41.698 -36.520 6.942 1.00 47.85 410 LEU B O 1
ATOM 6530 N N . SER B 1 411 ? 42.236 -38.427 8.022 1.00 47.41 411 SER B N 1
ATOM 6531 C CA . SER B 1 411 ? 42.092 -39.297 6.851 1.00 47.10 411 SER B CA 1
ATOM 6532 C C . SER B 1 411 ? 40.606 -39.546 6.605 1.00 47.22 411 SER B C 1
ATOM 6533 O O . SER B 1 411 ? 39.814 -39.552 7.553 1.00 44.84 411 SER B O 1
ATOM 6536 N N . LEU B 1 412 ? 40.224 -39.762 5.348 1.00 47.39 412 LEU B N 1
ATOM 6537 C CA . LEU B 1 412 ? 38.817 -40.015 5.041 1.00 50.39 412 LEU B CA 1
ATOM 6538 C C . LEU B 1 412 ? 38.419 -41.223 5.886 1.00 51.24 412 LEU B C 1
ATOM 6539 O O . LEU B 1 412 ? 37.280 -41.343 6.348 1.00 50.17 412 LEU B O 1
ATOM 6544 N N . GLU B 1 413 ? 39.380 -42.119 6.075 1.00 52.02 413 GLU B N 1
ATOM 6545 C CA . GLU B 1 413 ? 39.166 -43.305 6.886 1.00 52.92 413 GLU B CA 1
ATOM 6546 C C . GLU B 1 413 ? 38.729 -42.806 8.255 1.00 52.70 413 GLU B C 1
ATOM 6547 O O . GLU B 1 413 ? 37.659 -43.168 8.753 1.00 53.34 413 GLU B O 1
ATOM 6553 N N . ASP B 1 414 ? 39.558 -41.958 8.857 1.00 52.30 414 ASP B N 1
ATOM 6554 C CA . ASP B 1 414 ? 39.232 -41.401 10.159 1.00 51.16 414 ASP B CA 1
ATOM 6555 C C . ASP B 1 414 ? 37.834 -40.793 10.117 1.00 49.49 414 ASP B C 1
ATOM 6556 O O . ASP B 1 414 ? 37.030 -41.011 11.025 1.00 46.59 414 ASP B O 1
ATOM 6561 N N . LEU B 1 415 ? 37.541 -40.041 9.056 1.00 47.57 415 LEU B N 1
ATOM 6562 C CA . LEU B 1 415 ? 36.229 -39.408 8.923 1.00 47.52 415 LEU B CA 1
ATOM 6563 C C . LEU B 1 415 ? 35.069 -40.396 8.796 1.00 47.74 415 LEU B C 1
ATOM 6564 O O . LEU B 1 415 ? 34.010 -40.216 9.417 1.00 48.10 415 LEU B O 1
ATOM 6569 N N . LYS B 1 416 ? 35.266 -41.437 7.996 1.00 46.81 416 LYS B N 1
ATOM 6570 C CA . LYS B 1 416 ? 34.227 -42.433 7.798 1.00 46.24 416 LYS B CA 1
ATOM 6571 C C . LYS B 1 416 ? 33.878 -43.160 9.089 1.00 46.80 416 LYS B C 1
ATOM 6572 O O . LYS B 1 416 ? 32.709 -43.494 9.315 1.00 44.51 416 LYS B O 1
ATOM 6578 N N . SER B 1 417 ? 34.880 -43.386 9.941 1.00 46.82 417 SER B N 1
ATOM 6579 C CA . SER B 1 417 ? 34.651 -44.069 11.217 1.00 47.33 417 SER B CA 1
ATOM 6580 C C . SER B 1 417 ? 33.695 -43.228 12.057 1.00 48.65 417 SER B C 1
ATOM 6581 O O . SER B 1 417 ? 32.905 -43.757 12.848 1.00 48.70 417 SER B O 1
ATOM 6584 N N . ILE B 1 418 ? 33.785 -41.909 11.882 1.00 49.15 418 ILE B N 1
ATOM 6585 C CA . ILE B 1 418 ? 32.936 -40.972 12.605 1.00 47.48 418 ILE B CA 1
ATOM 6586 C C . ILE B 1 418 ? 31.574 -40.952 11.948 1.00 46.83 418 ILE B C 1
ATOM 6587 O O . ILE B 1 418 ? 30.555 -41.107 12.615 1.00 46.85 418 ILE B O 1
ATOM 6592 N N . SER B 1 419 ? 31.561 -40.770 10.632 1.00 46.73 419 SER B N 1
ATOM 6593 C CA . SER B 1 419 ? 30.308 -40.741 9.888 1.00 47.50 419 SER B CA 1
ATOM 6594 C C . SER B 1 419 ? 30.442 -41.321 8.479 1.00 47.63 419 SER B C 1
ATOM 6595 O O . SER B 1 419 ? 31.317 -40.917 7.700 1.00 46.29 419 SER B O 1
ATOM 6598 N N . PRO B 1 420 ? 29.566 -42.282 8.137 1.00 47.50 420 PRO B N 1
ATOM 6599 C CA . PRO B 1 420 ? 29.567 -42.929 6.825 1.00 46.95 420 PRO B CA 1
ATOM 6600 C C . PRO B 1 420 ? 29.373 -41.916 5.702 1.00 46.49 420 PRO B C 1
ATOM 6601 O O . PRO B 1 420 ? 29.861 -42.113 4.591 1.00 47.32 420 PRO B O 1
ATOM 6605 N N . GLN B 1 421 ? 28.673 -40.826 5.999 1.00 45.94 421 GLN B N 1
ATOM 6606 C CA . GLN B 1 421 ? 28.398 -39.811 4.993 1.00 47.37 421 GLN B CA 1
ATOM 6607 C C . GLN B 1 421 ? 29.611 -39.027 4.498 1.00 47.35 421 GLN B C 1
ATOM 6608 O O . GLN B 1 421 ? 29.497 -38.259 3.542 1.00 48.71 421 GLN B O 1
ATOM 6614 N N . PHE B 1 422 ? 30.763 -39.205 5.139 1.00 46.61 422 PHE B N 1
ATOM 6615 C CA . PHE B 1 422 ? 31.983 -38.524 4.698 1.00 47.25 422 PHE B CA 1
ATOM 6616 C C . PHE B 1 422 ? 32.540 -39.219 3.459 1.00 48.50 422 PHE B C 1
ATOM 6617 O O . PHE B 1 422 ? 32.775 -40.436 3.467 1.00 48.52 422 PHE B O 1
ATOM 6625 N N . SER B 1 423 ? 32.745 -38.445 2.398 1.00 47.90 423 SER B N 1
ATOM 6626 C CA . SER B 1 423 ? 33.296 -38.968 1.152 1.00 47.84 423 SER B CA 1
ATOM 6627 C C . SER B 1 423 ? 34.541 -38.179 0.820 1.00 48.14 423 SER B C 1
ATOM 6628 O O . SER B 1 423 ? 34.854 -37.191 1.481 1.00 46.90 423 SER B O 1
ATOM 6631 N N . SER B 1 424 ? 35.241 -38.610 -0.221 1.00 49.10 424 SER B N 1
ATOM 6632 C CA . SER B 1 424 ? 36.468 -37.950 -0.650 1.00 49.65 424 SER B CA 1
ATOM 6633 C C . SER B 1 424 ? 36.281 -36.443 -0.788 1.00 49.52 424 SER B C 1
ATOM 6634 O O . SER B 1 424 ? 37.186 -35.673 -0.481 1.00 48.93 424 SER B O 1
ATOM 6637 N N . ASP B 1 425 ? 35.104 -36.027 -1.252 1.00 50.37 425 ASP B N 1
ATOM 6638 C CA . ASP B 1 425 ? 34.834 -34.609 -1.457 1.00 51.68 425 ASP B CA 1
ATOM 6639 C C . ASP B 1 425 ? 34.790 -33.756 -0.187 1.00 51.84 425 ASP B C 1
ATOM 6640 O O . ASP B 1 425 ? 34.471 -32.567 -0.252 1.00 50.80 425 ASP B O 1
ATOM 6645 N N . VAL B 1 426 ? 35.108 -34.353 0.961 1.00 50.68 426 VAL B N 1
ATOM 6646 C CA . VAL B 1 426 ? 35.117 -33.597 2.208 1.00 49.64 426 VAL B CA 1
ATOM 6647 C C . VAL B 1 426 ? 36.311 -32.661 2.126 1.00 47.79 426 VAL B C 1
ATOM 6648 O O . VAL B 1 426 ? 36.357 -31.638 2.802 1.00 47.08 426 VAL B O 1
ATOM 6652 N N . SER B 1 427 ? 37.277 -33.025 1.289 1.00 45.94 427 SER B N 1
ATOM 6653 C CA . SER B 1 427 ? 38.482 -32.226 1.118 1.00 45.41 427 SER B CA 1
ATOM 6654 C C . SER B 1 427 ? 38.130 -30.804 0.705 1.00 45.03 427 SER B C 1
ATOM 6655 O O . SER B 1 427 ? 38.894 -29.873 0.948 1.00 43.22 427 SER B O 1
ATOM 6658 N N . GLN B 1 428 ? 36.965 -30.644 0.084 1.00 45.60 428 GLN B N 1
ATOM 6659 C CA . GLN B 1 428 ? 36.502 -29.334 -0.360 1.00 48.89 428 GLN B CA 1
ATOM 6660 C C . GLN B 1 428 ? 36.203 -28.386 0.806 1.00 47.71 428 GLN B C 1
ATOM 6661 O O . GLN B 1 428 ? 36.323 -27.169 0.682 1.00 45.66 428 GLN B O 1
ATOM 6667 N N . VAL B 1 429 ? 35.819 -28.958 1.940 1.00 47.20 429 VAL B N 1
ATOM 6668 C CA . VAL B 1 429 ? 35.495 -28.175 3.121 1.00 45.52 429 VAL B CA 1
ATOM 6669 C C . VAL B 1 429 ? 36.701 -27.371 3.594 1.00 44.84 429 VAL B C 1
ATOM 6670 O O . VAL B 1 429 ? 36.577 -26.204 3.959 1.00 44.98 429 VAL B O 1
ATOM 6674 N N . PHE B 1 430 ? 37.874 -27.985 3.554 1.00 43.77 430 PHE B N 1
ATOM 6675 C CA . PHE B 1 430 ? 39.074 -27.322 4.035 1.00 43.39 430 PHE B CA 1
ATOM 6676 C C . PHE B 1 430 ? 39.747 -26.398 3.045 1.00 43.22 430 PHE B C 1
ATOM 6677 O O . PHE B 1 430 ? 40.896 -26.594 2.657 1.00 40.58 430 PHE B O 1
ATOM 6685 N N . ASN B 1 431 ? 39.001 -25.370 2.662 1.00 40.93 431 ASN B N 1
ATOM 6686 C CA . ASN B 1 431 ? 39.471 -24.343 1.743 1.00 41.19 431 ASN B CA 1
ATOM 6687 C C . ASN B 1 431 ? 38.716 -23.073 2.158 1.00 39.14 431 ASN B C 1
ATOM 6688 O O . ASN B 1 431 ? 37.488 -23.097 2.307 1.00 37.75 431 ASN B O 1
ATOM 6693 N N . PHE B 1 432 ? 39.447 -21.979 2.360 1.00 38.30 432 PHE B N 1
ATOM 6694 C CA . PHE B 1 432 ? 38.834 -20.728 2.807 1.00 38.91 432 PHE B CA 1
ATOM 6695 C C . PHE B 1 432 ? 37.949 -20.002 1.800 1.00 39.05 432 PHE B C 1
ATOM 6696 O O . PHE B 1 432 ? 36.975 -19.360 2.190 1.00 38.04 432 PHE B O 1
ATOM 6704 N N . VAL B 1 433 ? 38.276 -20.097 0.510 1.00 39.28 433 VAL B N 1
ATOM 6705 C CA . VAL B 1 433 ? 37.450 -19.465 -0.521 1.00 37.26 433 VAL B CA 1
ATOM 6706 C C . VAL B 1 433 ? 36.128 -20.235 -0.562 1.00 37.18 433 VAL B C 1
ATOM 6707 O O . VAL B 1 433 ? 35.046 -19.640 -0.558 1.00 39.21 433 VAL B O 1
ATOM 6711 N N . ASN B 1 434 ? 36.211 -21.563 -0.571 1.00 35.66 434 ASN B N 1
ATOM 6712 C CA . ASN B 1 434 ? 35.002 -22.373 -0.593 1.00 36.29 434 ASN B CA 1
ATOM 6713 C C . ASN B 1 434 ? 34.178 -22.038 0.643 1.00 34.34 434 ASN B C 1
ATOM 6714 O O . ASN B 1 434 ? 32.956 -22.046 0.610 1.00 32.59 434 ASN B O 1
ATOM 6719 N N . SER B 1 435 ? 34.870 -21.753 1.738 1.00 35.08 435 SER B N 1
ATOM 6720 C CA . SER B 1 435 ? 34.206 -21.410 2.988 1.00 35.83 435 SER B CA 1
ATOM 6721 C C . SER B 1 435 ? 33.289 -20.201 2.773 1.00 34.86 435 SER B C 1
ATOM 6722 O O . SER B 1 435 ? 32.078 -20.285 2.957 1.00 36.72 435 SER B O 1
ATOM 6725 N N . VAL B 1 436 ? 33.879 -19.086 2.366 1.00 34.92 436 VAL B N 1
ATOM 6726 C CA . VAL B 1 436 ? 33.122 -17.861 2.145 1.00 37.18 436 VAL B CA 1
ATOM 6727 C C . VAL B 1 436 ? 32.096 -18.011 1.024 1.00 38.20 436 VAL B C 1
ATOM 6728 O O . VAL B 1 436 ? 31.032 -17.375 1.061 1.00 37.79 436 VAL B O 1
ATOM 6732 N N . GLU B 1 437 ? 32.401 -18.862 0.042 1.00 38.97 437 GLU B N 1
ATOM 6733 C CA . GLU B 1 437 ? 31.491 -19.066 -1.084 1.00 37.48 437 GLU B CA 1
ATOM 6734 C C . GLU B 1 437 ? 30.181 -19.745 -0.727 1.00 38.55 437 GLU B C 1
ATOM 6735 O O . GLU B 1 437 ? 29.245 -19.753 -1.530 1.00 38.43 437 GLU B O 1
ATOM 6741 N N . GLN B 1 438 ? 30.101 -20.310 0.473 1.00 36.91 438 GLN B N 1
ATOM 6742 C CA . GLN B 1 438 ? 28.862 -20.951 0.911 1.00 37.42 438 GLN B CA 1
ATOM 6743 C C . GLN B 1 438 ? 27.731 -19.924 1.015 1.00 35.60 438 GLN B C 1
ATOM 6744 O O . GLN B 1 438 ? 26.564 -20.235 0.767 1.00 33.05 438 GLN B O 1
ATOM 6750 N N . TYR B 1 439 ? 28.099 -18.702 1.394 1.00 33.48 439 TYR B N 1
ATOM 6751 C CA . TYR B 1 439 ? 27.136 -17.639 1.630 1.00 31.75 439 TYR B CA 1
ATOM 6752 C C . TYR B 1 439 ? 26.694 -16.849 0.421 1.00 33.15 439 TYR B C 1
ATOM 6753 O O . TYR B 1 439 ? 26.959 -15.645 0.319 1.00 29.90 439 TYR B O 1
ATOM 6762 N N . THR B 1 440 ? 26.015 -17.542 -0.490 1.00 30.90 440 THR B N 1
ATOM 6763 C CA . THR B 1 440 ? 25.503 -16.922 -1.697 1.00 31.48 440 THR B CA 1
ATOM 6764 C C . THR B 1 440 ? 24.121 -16.346 -1.447 1.00 29.74 440 THR B C 1
ATOM 6765 O O . THR B 1 440 ? 23.655 -15.546 -2.231 1.00 30.67 440 THR B O 1
ATOM 6769 N N . ALA B 1 441 ? 23.459 -16.746 -0.360 1.00 31.21 441 ALA B N 1
ATOM 6770 C CA . ALA B 1 441 ? 22.131 -16.184 -0.064 1.00 30.92 441 ALA B CA 1
ATOM 6771 C C . ALA B 1 441 ? 22.316 -14.668 0.066 1.00 28.50 441 ALA B C 1
ATOM 6772 O O . ALA B 1 441 ? 23.312 -14.208 0.616 1.00 25.70 441 ALA B O 1
ATOM 6774 N N . LEU B 1 442 ? 21.369 -13.905 -0.467 1.00 28.60 442 LEU B N 1
ATOM 6775 C CA . LEU B 1 442 ? 21.440 -12.444 -0.448 1.00 31.94 442 LEU B CA 1
ATOM 6776 C C . LEU B 1 442 ? 21.918 -11.869 0.884 1.00 30.81 442 LEU B C 1
ATOM 6777 O O . LEU B 1 442 ? 21.370 -12.192 1.941 1.00 30.31 442 LEU B O 1
ATOM 6782 N N . GLY B 1 443 ? 22.945 -11.027 0.813 1.00 29.52 443 GLY B N 1
ATOM 6783 C CA . GLY B 1 443 ? 23.497 -10.406 2.007 1.00 30.66 443 GLY B CA 1
ATOM 6784 C C . GLY B 1 443 ? 24.756 -11.075 2.533 1.00 31.43 443 GLY B C 1
ATOM 6785 O O . GLY B 1 443 ? 25.502 -10.469 3.307 1.00 28.88 443 GLY B O 1
ATOM 6786 N N . GLY B 1 444 ? 24.991 -12.318 2.100 1.00 31.45 444 GLY B N 1
ATOM 6787 C CA . GLY B 1 444 ? 26.155 -13.087 2.519 1.00 28.14 444 GLY B CA 1
ATOM 6788 C C . GLY B 1 444 ? 27.495 -12.572 2.026 1.00 27.88 444 GLY B C 1
ATOM 6789 O O . GLY B 1 444 ? 27.557 -11.620 1.255 1.00 29.91 444 GLY B O 1
ATOM 6790 N N . THR B 1 445 ? 28.572 -13.213 2.473 1.00 25.81 445 THR B N 1
ATOM 6791 C CA . THR B 1 445 ? 29.923 -12.800 2.122 1.00 24.33 445 THR B CA 1
ATOM 6792 C C . THR B 1 445 ? 30.467 -13.431 0.832 1.00 25.56 445 THR B C 1
ATOM 6793 O O . THR B 1 445 ? 31.598 -13.170 0.441 1.00 26.93 445 THR B O 1
ATOM 6797 N N . ALA B 1 446 ? 29.658 -14.257 0.177 1.00 27.71 446 ALA B N 1
ATOM 6798 C CA . ALA B 1 446 ? 30.056 -14.879 -1.081 1.00 28.43 446 ALA B CA 1
ATOM 6799 C C . ALA B 1 446 ? 30.247 -13.744 -2.097 1.00 31.70 446 ALA B C 1
ATOM 6800 O O . ALA B 1 446 ? 29.465 -12.789 -2.124 1.00 30.27 446 ALA B O 1
ATOM 6802 N N . LYS B 1 447 ? 31.284 -13.854 -2.925 1.00 32.29 447 LYS B N 1
ATOM 6803 C CA . LYS B 1 447 ? 31.609 -12.840 -3.922 1.00 31.25 447 LYS B CA 1
ATOM 6804 C C . LYS B 1 447 ? 30.412 -12.300 -4.724 1.00 32.41 447 LYS B C 1
ATOM 6805 O O . LYS B 1 447 ? 30.319 -11.102 -4.977 1.00 34.14 447 LYS B O 1
ATOM 6811 N N . SER B 1 448 ? 29.503 -13.175 -5.127 1.00 33.37 448 SER B N 1
ATOM 6812 C CA . SER B 1 448 ? 28.342 -12.734 -5.888 1.00 34.32 448 SER B CA 1
ATOM 6813 C C . SER B 1 448 ? 27.461 -11.825 -5.027 1.00 36.00 448 SER B C 1
ATOM 6814 O O . SER B 1 448 ? 26.982 -10.790 -5.493 1.00 35.72 448 SER B O 1
ATOM 6817 N N . SER B 1 449 ? 27.249 -12.223 -3.775 1.00 35.18 449 SER B N 1
ATOM 6818 C CA . SER B 1 449 ? 26.438 -11.452 -2.846 1.00 35.61 449 SER B CA 1
ATOM 6819 C C . SER B 1 449 ? 27.069 -10.093 -2.570 1.00 35.23 449 SER B C 1
ATOM 6820 O O . SER B 1 449 ? 26.362 -9.092 -2.401 1.00 35.50 449 SER B O 1
ATOM 6823 N N . VAL B 1 450 ? 28.399 -10.066 -2.522 1.00 32.66 450 VAL B N 1
ATOM 6824 C CA . VAL B 1 450 ? 29.139 -8.833 -2.282 1.00 33.23 450 VAL B CA 1
ATOM 6825 C C . VAL B 1 450 ? 29.004 -7.925 -3.496 1.00 34.15 450 VAL B C 1
ATOM 6826 O O . VAL B 1 450 ? 28.885 -6.706 -3.366 1.00 34.48 450 VAL B O 1
ATOM 6830 N N . THR B 1 451 ? 29.012 -8.523 -4.682 1.00 32.82 451 THR B N 1
ATOM 6831 C CA . THR B 1 451 ? 28.886 -7.739 -5.903 1.00 33.92 451 THR B CA 1
ATOM 6832 C C . THR B 1 451 ? 27.510 -7.097 -5.950 1.00 31.03 451 THR B C 1
ATOM 6833 O O . THR B 1 451 ? 27.377 -5.922 -6.271 1.00 32.73 451 THR B O 1
ATOM 6837 N N . THR B 1 452 ? 26.490 -7.874 -5.616 1.00 32.73 452 THR B N 1
ATOM 6838 C CA . THR B 1 452 ? 25.122 -7.370 -5.596 1.00 32.52 452 THR B CA 1
ATOM 6839 C C . THR B 1 452 ? 25.000 -6.183 -4.603 1.00 32.82 452 THR B C 1
ATOM 6840 O O . THR B 1 452 ? 24.306 -5.195 -4.876 1.00 32.50 452 THR B O 1
ATOM 6844 N N . GLN B 1 453 ? 25.686 -6.271 -3.461 1.00 31.89 453 GLN B N 1
ATOM 6845 C CA . GLN B 1 453 ? 25.637 -5.196 -2.461 1.00 31.62 453 GLN B CA 1
ATOM 6846 C C . GLN B 1 453 ? 26.235 -3.905 -3.015 1.00 30.13 453 GLN B C 1
ATOM 6847 O O . GLN B 1 453 ? 25.674 -2.820 -2.858 1.00 28.88 453 GLN B O 1
ATOM 6853 N N . ILE B 1 454 ? 27.393 -4.031 -3.652 1.00 30.57 454 ILE B N 1
ATOM 6854 C CA . ILE B 1 454 ? 28.066 -2.887 -4.231 1.00 31.06 454 ILE B CA 1
ATOM 6855 C C . ILE B 1 454 ? 27.132 -2.210 -5.228 1.00 34.08 454 ILE B C 1
ATOM 6856 O O . ILE B 1 454 ? 27.025 -0.979 -5.262 1.00 34.90 454 ILE B O 1
ATOM 6861 N N . GLU B 1 455 ? 26.443 -3.020 -6.030 1.00 33.26 455 GLU B N 1
ATOM 6862 C CA . GLU B 1 455 ? 25.529 -2.485 -7.016 1.00 32.96 455 GLU B CA 1
ATOM 6863 C C . GLU B 1 455 ? 24.359 -1.806 -6.307 1.00 33.11 455 GLU B C 1
ATOM 6864 O O . GLU B 1 455 ? 23.967 -0.700 -6.657 1.00 31.58 455 GLU B O 1
ATOM 6870 N N . GLN B 1 456 ? 23.795 -2.481 -5.315 1.00 32.75 456 GLN B N 1
ATOM 6871 C CA . GLN B 1 456 ? 22.686 -1.922 -4.568 1.00 31.77 456 GLN B CA 1
ATOM 6872 C C . GLN B 1 456 ? 23.085 -0.588 -3.926 1.00 34.89 456 GLN B C 1
ATOM 6873 O O . GLN B 1 456 ? 22.343 0.405 -4.006 1.00 35.67 456 GLN B O 1
ATOM 6879 N N . LEU B 1 457 ? 24.262 -0.554 -3.305 1.00 34.94 457 LEU B N 1
ATOM 6880 C CA . LEU B 1 457 ? 24.731 0.661 -2.646 1.00 35.73 457 LEU B CA 1
ATOM 6881 C C . LEU B 1 457 ? 24.988 1.802 -3.626 1.00 37.47 457 LEU B C 1
ATOM 6882 O O . LEU B 1 457 ? 24.706 2.970 -3.327 1.00 38.36 457 LEU B O 1
ATOM 6887 N N . ARG B 1 458 ? 25.526 1.485 -4.798 1.00 37.87 458 ARG B N 1
ATOM 6888 C CA . ARG B 1 458 ? 25.750 2.536 -5.785 1.00 38.64 458 ARG B CA 1
ATOM 6889 C C . ARG B 1 458 ? 24.414 3.179 -6.154 1.00 37.21 458 ARG B C 1
ATOM 6890 O O . ARG B 1 458 ? 24.299 4.402 -6.207 1.00 37.49 458 ARG B O 1
ATOM 6898 N N . GLU B 1 459 ? 23.403 2.350 -6.401 1.00 38.13 459 GLU B N 1
ATOM 6899 C CA . GLU B 1 459 ? 22.083 2.857 -6.762 1.00 39.31 459 GLU B CA 1
ATOM 6900 C C . GLU B 1 459 ? 21.479 3.658 -5.626 1.00 38.83 459 GLU B C 1
ATOM 6901 O O . GLU B 1 459 ? 20.792 4.654 -5.861 1.00 34.56 459 GLU B O 1
ATOM 6907 N N . LEU B 1 460 ? 21.729 3.209 -4.396 1.00 37.45 460 LEU B N 1
ATOM 6908 C CA . LEU B 1 460 ? 21.209 3.887 -3.220 1.00 37.22 460 LEU B CA 1
ATOM 6909 C C . LEU B 1 460 ? 21.767 5.290 -3.168 1.00 35.52 460 LEU B C 1
ATOM 6910 O O . LEU B 1 460 ? 21.016 6.252 -3.065 1.00 34.25 460 LEU B O 1
ATOM 6915 N N . MET B 1 461 ? 23.089 5.404 -3.259 1.00 37.48 461 MET B N 1
ATOM 6916 C CA . MET B 1 461 ? 23.743 6.706 -3.227 1.00 37.86 461 MET B CA 1
ATOM 6917 C C . MET B 1 461 ? 23.217 7.595 -4.341 1.00 38.75 461 MET B C 1
ATOM 6918 O O . MET B 1 461 ? 23.029 8.805 -4.160 1.00 36.56 461 MET B O 1
ATOM 6923 N N . LYS B 1 462 ? 22.971 6.994 -5.496 1.00 40.56 462 LYS B N 1
ATOM 6924 C CA . LYS B 1 462 ? 22.453 7.762 -6.622 1.00 42.82 462 LYS B CA 1
ATOM 6925 C C . LYS B 1 462 ? 21.097 8.327 -6.214 1.00 41.38 462 LYS B C 1
ATOM 6926 O O . LYS B 1 462 ? 20.893 9.534 -6.224 1.00 41.11 462 LYS B O 1
ATOM 6932 N N . LYS B 1 463 ? 20.185 7.451 -5.820 1.00 43.03 463 LYS B N 1
ATOM 6933 C CA . LYS B 1 463 ? 18.851 7.872 -5.412 1.00 45.78 463 LYS B CA 1
ATOM 6934 C C . LYS B 1 463 ? 18.843 8.925 -4.310 1.00 46.56 463 LYS B C 1
ATOM 6935 O O . LYS B 1 463 ? 18.041 9.855 -4.356 1.00 46.49 463 LYS B O 1
ATOM 6941 N N . GLN B 1 464 ? 19.726 8.796 -3.322 1.00 46.93 464 GLN B N 1
ATOM 6942 C CA . GLN B 1 464 ? 19.762 9.774 -2.237 1.00 47.85 464 GLN B CA 1
ATOM 6943 C C . GLN B 1 464 ? 20.183 11.143 -2.763 1.00 50.01 464 GLN B C 1
ATOM 6944 O O . GLN B 1 464 ? 20.770 11.941 -2.045 1.00 49.33 464 GLN B O 1
ATOM 6950 N N . LYS B 1 465 ? 19.859 11.402 -4.031 1.00 54.60 465 LYS B N 1
ATOM 6951 C CA . LYS B 1 465 ? 20.172 12.669 -4.695 1.00 54.42 465 LYS B CA 1
ATOM 6952 C C . LYS B 1 465 ? 19.070 13.036 -5.699 1.00 54.05 465 LYS B C 1
ATOM 6953 O O . LYS B 1 465 ? 18.362 14.041 -5.463 1.00 54.54 465 LYS B O 1
ATOM 6959 N N . THR C 1 19 ? 50.374 15.651 4.829 1.00 53.32 19 THR C N 1
ATOM 6960 C CA . THR C 1 19 ? 49.573 16.105 6.003 1.00 54.64 19 THR C CA 1
ATOM 6961 C C . THR C 1 19 ? 48.204 16.665 5.613 1.00 54.51 19 THR C C 1
ATOM 6962 O O . THR C 1 19 ? 48.093 17.550 4.756 1.00 55.74 19 THR C O 1
ATOM 6966 N N . ASP C 1 20 ? 47.163 16.155 6.265 1.00 52.41 20 ASP C N 1
ATOM 6967 C CA . ASP C 1 20 ? 45.806 16.589 5.985 1.00 48.34 20 ASP C CA 1
ATOM 6968 C C . ASP C 1 20 ? 45.397 17.746 6.897 1.00 47.68 20 ASP C C 1
ATOM 6969 O O . ASP C 1 20 ? 45.361 17.616 8.123 1.00 46.80 20 ASP C O 1
ATOM 6974 N N . PRO C 1 21 ? 45.066 18.897 6.298 1.00 45.42 21 PRO C N 1
ATOM 6975 C CA . PRO C 1 21 ? 44.661 20.092 7.039 1.00 41.63 21 PRO C CA 1
ATOM 6976 C C . PRO C 1 21 ? 43.445 19.899 7.949 1.00 39.99 21 PRO C C 1
ATOM 6977 O O . PRO C 1 21 ? 43.384 20.484 9.028 1.00 39.33 21 PRO C O 1
ATOM 6981 N N . ILE C 1 22 ? 42.476 19.097 7.526 1.00 37.18 22 ILE C N 1
ATOM 6982 C CA . ILE C 1 22 ? 41.310 18.867 8.372 1.00 36.50 22 ILE C CA 1
ATOM 6983 C C . ILE C 1 22 ? 41.721 18.052 9.613 1.00 34.30 22 ILE C C 1
ATOM 6984 O O . ILE C 1 22 ? 41.233 18.302 10.719 1.00 32.25 22 ILE C O 1
ATOM 6989 N N . MET C 1 23 ? 42.626 17.095 9.423 1.00 31.79 23 MET C N 1
ATOM 6990 C CA . MET C 1 23 ? 43.108 16.242 10.517 1.00 34.13 23 MET C CA 1
ATOM 6991 C C . MET C 1 23 ? 43.886 17.073 11.530 1.00 38.15 23 MET C C 1
ATOM 6992 O O . MET C 1 23 ? 43.703 16.948 12.750 1.00 35.13 23 MET C O 1
ATOM 6997 N N . GLU C 1 24 ? 44.750 17.931 11.004 1.00 39.76 24 GLU C N 1
ATOM 6998 C CA . GLU C 1 24 ? 45.570 18.814 11.817 1.00 43.92 24 GLU C CA 1
ATOM 6999 C C . GLU C 1 24 ? 44.706 19.736 12.690 1.00 42.44 24 GLU C C 1
ATOM 7000 O O . GLU C 1 24 ? 44.985 19.910 13.877 1.00 40.21 24 GLU C O 1
ATOM 7006 N N . LYS C 1 25 ? 43.669 20.332 12.100 1.00 39.77 25 LYS C N 1
ATOM 7007 C CA . LYS C 1 25 ? 42.790 21.224 12.843 1.00 38.17 25 LYS C CA 1
ATOM 7008 C C . LYS C 1 25 ? 42.037 20.467 13.934 1.00 36.34 25 LYS C C 1
ATOM 7009 O O . LYS C 1 25 ? 41.904 20.961 15.053 1.00 33.16 25 LYS C O 1
ATOM 7015 N N . LEU C 1 26 ? 41.556 19.274 13.595 1.00 32.90 26 LEU C N 1
ATOM 7016 C CA . LEU C 1 26 ? 40.811 18.441 14.525 1.00 35.12 26 LEU C CA 1
ATOM 7017 C C . LEU C 1 26 ? 41.685 17.963 15.677 1.00 34.01 26 LEU C C 1
ATOM 7018 O O . LEU C 1 26 ? 41.242 17.939 16.827 1.00 30.58 26 LEU C O 1
ATOM 7023 N N . ASN C 1 27 ? 42.921 17.577 15.367 1.00 33.29 27 ASN C N 1
ATOM 7024 C CA . ASN C 1 27 ? 43.837 17.084 16.390 1.00 32.62 27 ASN C CA 1
ATOM 7025 C C . ASN C 1 27 ? 44.314 18.190 17.324 1.00 31.64 27 ASN C C 1
ATOM 7026 O O . ASN C 1 27 ? 44.390 18.007 18.545 1.00 32.20 27 ASN C O 1
ATOM 7031 N N . SER C 1 28 ? 44.629 19.335 16.733 1.00 28.74 28 SER C N 1
ATOM 7032 C CA . SER C 1 28 ? 45.120 20.508 17.447 1.00 28.97 28 SER C CA 1
ATOM 7033 C C . SER C 1 28 ? 44.208 20.959 18.582 1.00 24.74 28 SER C C 1
ATOM 7034 O O . SER C 1 28 ? 43.014 21.112 18.384 1.00 28.74 28 SER C O 1
ATOM 7037 N N . SER C 1 29 ? 44.775 21.195 19.760 1.00 24.85 29 SER C N 1
ATOM 7038 C CA . SER C 1 29 ? 43.975 21.638 20.907 1.00 26.60 29 SER C CA 1
ATOM 7039 C C . SER C 1 29 ? 44.340 23.051 21.383 1.00 25.46 29 SER C C 1
ATOM 7040 O O . SER C 1 29 ? 43.728 23.591 22.307 1.00 23.56 29 SER C O 1
ATOM 7043 N N . ILE C 1 30 ? 45.324 23.661 20.729 1.00 24.70 30 ILE C N 1
ATOM 7044 C CA . ILE C 1 30 ? 45.800 24.994 21.111 1.00 26.22 30 ILE C CA 1
ATOM 7045 C C . ILE C 1 30 ? 44.765 26.107 21.217 1.00 25.37 30 ILE C C 1
ATOM 7046 O O . ILE C 1 30 ? 44.917 27.003 22.048 1.00 23.33 30 ILE C O 1
ATOM 7051 N N . ALA C 1 31 ? 43.730 26.056 20.381 1.00 26.25 31 ALA C N 1
ATOM 7052 C CA . ALA C 1 31 ? 42.696 27.092 20.351 1.00 27.70 31 ALA C CA 1
ATOM 7053 C C . ALA C 1 31 ? 42.028 27.288 21.707 1.00 27.18 31 ALA C C 1
ATOM 7054 O O . ALA C 1 31 ? 41.731 28.422 22.112 1.00 27.00 31 ALA C O 1
ATOM 7056 N N . TYR C 1 32 ? 41.805 26.186 22.408 1.00 24.94 32 TYR C N 1
ATOM 7057 C CA . TYR C 1 32 ? 41.188 26.268 23.724 1.00 28.47 32 TYR C CA 1
ATOM 7058 C C . TYR C 1 32 ? 42.145 25.954 24.875 1.00 25.67 32 TYR C C 1
ATOM 7059 O O . TYR C 1 32 ? 42.049 26.568 25.939 1.00 27.78 32 TYR C O 1
ATOM 7068 N N . ASP C 1 33 ? 43.075 25.023 24.678 1.00 24.12 33 ASP C N 1
ATOM 7069 C CA . ASP C 1 33 ? 43.973 24.680 25.774 1.00 23.61 33 ASP C CA 1
ATOM 7070 C C . ASP C 1 33 ? 44.998 25.749 26.131 1.00 25.52 33 ASP C C 1
ATOM 7071 O O . ASP C 1 33 ? 45.772 25.576 27.076 1.00 26.00 33 ASP C O 1
ATOM 7076 N N . GLN C 1 34 ? 44.997 26.868 25.401 1.00 26.83 34 GLN C N 1
ATOM 7077 C CA . GLN C 1 34 ? 45.917 27.949 25.740 1.00 24.87 34 GLN C CA 1
ATOM 7078 C C . GLN C 1 34 ? 45.415 28.617 27.011 1.00 26.21 34 GLN C C 1
ATOM 7079 O O . GLN C 1 34 ? 46.142 29.371 27.664 1.00 22.35 34 GLN C O 1
ATOM 7085 N N . ARG C 1 35 ? 44.163 28.339 27.365 1.00 24.72 35 ARG C N 1
ATOM 7086 C CA . ARG C 1 35 ? 43.621 28.881 28.598 1.00 25.86 35 ARG C CA 1
ATOM 7087 C C . ARG C 1 35 ? 44.433 28.333 29.802 1.00 25.97 35 ARG C C 1
ATOM 7088 O O . ARG C 1 35 ? 44.453 28.919 30.893 1.00 25.72 35 ARG C O 1
ATOM 7096 N N . LEU C 1 36 ? 45.111 27.213 29.586 1.00 25.33 36 LEU C N 1
ATOM 7097 C CA . LEU C 1 36 ? 45.943 26.598 30.614 1.00 25.09 36 LEU C CA 1
ATOM 7098 C C . LEU C 1 36 ? 47.387 27.141 30.557 1.00 27.89 36 LEU C C 1
ATOM 7099 O O . LEU C 1 36 ? 48.284 26.613 31.217 1.00 25.90 36 LEU C O 1
ATOM 7104 N N . SER C 1 37 ? 47.595 28.194 29.774 1.00 29.69 37 SER C N 1
ATOM 7105 C CA . SER C 1 37 ? 48.923 28.797 29.601 1.00 29.32 37 SER C CA 1
ATOM 7106 C C . SER C 1 37 ? 49.687 29.050 30.898 1.00 31.86 37 SER C C 1
ATOM 7107 O O . SER C 1 37 ? 50.829 28.601 31.050 1.00 30.07 37 SER C O 1
ATOM 7110 N N . GLU C 1 38 ? 49.071 29.762 31.837 1.00 31.49 38 GLU C N 1
ATOM 7111 C CA . GLU C 1 38 ? 49.753 30.048 33.092 1.00 30.76 38 GLU C CA 1
ATOM 7112 C C . GLU C 1 38 ? 50.031 28.798 33.919 1.00 30.68 38 GLU C C 1
ATOM 7113 O O . GLU C 1 38 ? 51.160 28.595 34.366 1.00 30.33 38 GLU C O 1
ATOM 7119 N N . VAL C 1 39 ? 49.023 27.951 34.135 1.00 28.76 39 VAL C N 1
ATOM 7120 C CA . VAL C 1 39 ? 49.280 26.771 34.935 1.00 26.11 39 VAL C CA 1
ATOM 7121 C C . VAL C 1 39 ? 50.319 25.890 34.260 1.00 25.77 39 VAL C C 1
ATOM 7122 O O . VAL C 1 39 ? 51.122 25.252 34.931 1.00 29.04 39 VAL C O 1
ATOM 7126 N N . ASP C 1 40 ? 50.330 25.878 32.936 1.00 26.69 40 ASP C N 1
ATOM 7127 C CA . ASP C 1 40 ? 51.305 25.060 32.229 1.00 26.02 40 ASP C CA 1
ATOM 7128 C C . ASP C 1 40 ? 52.717 25.537 32.557 1.00 25.18 40 ASP C C 1
ATOM 7129 O O . ASP C 1 40 ? 53.612 24.727 32.793 1.00 27.14 40 ASP C O 1
ATOM 7134 N N . ILE C 1 41 ? 52.923 26.847 32.562 1.00 25.96 41 ILE C N 1
ATOM 7135 C CA . ILE C 1 41 ? 54.236 27.377 32.903 1.00 28.53 41 ILE C CA 1
ATOM 7136 C C . ILE C 1 41 ? 54.540 27.021 34.361 1.00 27.94 41 ILE C C 1
ATOM 7137 O O . ILE C 1 41 ? 55.631 26.541 34.677 1.00 30.25 41 ILE C O 1
ATOM 7142 N N . GLN C 1 42 ? 53.559 27.212 35.243 1.00 27.71 42 GLN C N 1
ATOM 7143 C CA . GLN C 1 42 ? 53.732 26.893 36.657 1.00 27.34 42 GLN C CA 1
ATOM 7144 C C . GLN C 1 42 ? 54.229 25.449 36.826 1.00 25.20 42 GLN C C 1
ATOM 7145 O O . GLN C 1 42 ? 55.141 25.180 37.601 1.00 26.22 42 GLN C O 1
ATOM 7151 N N . GLY C 1 43 ? 53.623 24.519 36.091 1.00 23.44 43 GLY C N 1
ATOM 7152 C CA . GLY C 1 43 ? 54.031 23.128 36.179 1.00 24.13 43 GLY C CA 1
ATOM 7153 C C . GLY C 1 43 ? 55.479 22.948 35.734 1.00 27.24 43 GLY C C 1
ATOM 7154 O O . GLY C 1 43 ? 56.239 22.210 36.364 1.00 24.98 43 GLY C O 1
ATOM 7155 N N . SER C 1 44 ? 55.860 23.636 34.658 1.00 26.33 44 SER C N 1
ATOM 7156 C CA . SER C 1 44 ? 57.227 23.554 34.139 1.00 28.90 44 SER C CA 1
ATOM 7157 C C . SER C 1 44 ? 58.257 24.118 35.114 1.00 31.37 44 SER C C 1
ATOM 7158 O O . SER C 1 44 ? 59.330 23.539 35.274 1.00 33.72 44 SER C O 1
ATOM 7161 N N . MET C 1 45 ? 57.950 25.250 35.746 1.00 32.47 45 MET C N 1
ATOM 7162 C CA . MET C 1 45 ? 58.881 25.840 36.699 1.00 32.21 45 MET C CA 1
ATOM 7163 C C . MET C 1 45 ? 59.121 24.800 37.792 1.00 32.25 45 MET C C 1
ATOM 7164 O O . MET C 1 45 ? 60.262 24.492 38.124 1.00 32.94 45 MET C O 1
ATOM 7169 N N . ALA C 1 46 ? 58.043 24.238 38.331 1.00 31.61 46 ALA C N 1
ATOM 7170 C CA . ALA C 1 46 ? 58.168 23.215 39.358 1.00 28.97 46 ALA C CA 1
ATOM 7171 C C . ALA C 1 46 ? 59.043 22.062 38.863 1.00 29.46 46 ALA C C 1
ATOM 7172 O O . ALA C 1 46 ? 59.954 21.607 39.566 1.00 28.41 46 ALA C O 1
ATOM 7174 N N . TYR C 1 47 ? 58.786 21.597 37.647 1.00 25.98 47 TYR C N 1
ATOM 7175 C CA . TYR C 1 47 ? 59.541 20.471 37.120 1.00 27.46 47 TYR C CA 1
ATOM 7176 C C . TYR C 1 47 ? 61.012 20.841 36.933 1.00 29.41 47 TYR C C 1
ATOM 7177 O O . TYR C 1 47 ? 61.907 20.016 37.146 1.00 28.35 47 TYR C O 1
ATOM 7186 N N . ALA C 1 48 ? 61.259 22.085 36.552 1.00 29.11 48 ALA C N 1
ATOM 7187 C CA . ALA C 1 48 ? 62.630 22.535 36.348 1.00 30.45 48 ALA C CA 1
ATOM 7188 C C . ALA C 1 48 ? 63.400 22.481 37.672 1.00 30.77 48 ALA C C 1
ATOM 7189 O O . ALA C 1 48 ? 64.544 22.031 37.715 1.00 30.10 48 ALA C O 1
ATOM 7191 N N . LYS C 1 49 ? 62.775 22.920 38.759 1.00 27.59 49 LYS C N 1
ATOM 7192 C CA . LYS C 1 49 ? 63.454 22.899 40.052 1.00 30.79 49 LYS C CA 1
ATOM 7193 C C . LYS C 1 49 ? 63.782 21.490 40.513 1.00 29.60 49 LYS C C 1
ATOM 7194 O O . LYS C 1 49 ? 64.830 21.273 41.120 1.00 30.37 49 LYS C O 1
ATOM 7200 N N . ALA C 1 50 ? 62.909 20.527 40.224 1.00 27.95 50 ALA C N 1
ATOM 7201 C CA . ALA C 1 50 ? 63.162 19.145 40.629 1.00 30.66 50 ALA C CA 1
ATOM 7202 C C . ALA C 1 50 ? 64.273 18.544 39.754 1.00 31.43 50 ALA C C 1
ATOM 7203 O O . ALA C 1 50 ? 65.084 17.735 40.213 1.00 31.65 50 ALA C O 1
ATOM 7205 N N . LEU C 1 51 ? 64.288 18.947 38.490 1.00 31.31 51 LEU C N 1
ATOM 7206 C CA . LEU C 1 51 ? 65.288 18.483 37.537 1.00 32.90 51 LEU C CA 1
ATOM 7207 C C . LEU C 1 51 ? 66.684 18.866 38.033 1.00 33.93 51 LEU C C 1
ATOM 7208 O O . LEU C 1 51 ? 67.607 18.053 38.008 1.00 35.82 51 LEU C O 1
ATOM 7213 N N . GLU C 1 52 ? 66.823 20.113 38.477 1.00 36.07 52 GLU C N 1
ATOM 7214 C CA . GLU C 1 52 ? 68.077 20.626 39.016 1.00 36.13 52 GLU C CA 1
ATOM 7215 C C . GLU C 1 52 ? 68.442 19.804 40.247 1.00 36.91 52 GLU C C 1
ATOM 7216 O O . GLU C 1 52 ? 69.563 19.298 40.355 1.00 37.35 52 GLU C O 1
ATOM 7222 N N . LYS C 1 53 ? 67.495 19.653 41.170 1.00 35.71 53 LYS C N 1
ATOM 7223 C CA . LYS C 1 53 ? 67.750 18.869 42.370 1.00 35.13 53 LYS C CA 1
ATOM 7224 C C . LYS C 1 53 ? 68.196 17.460 42.002 1.00 34.83 53 LYS C C 1
ATOM 7225 O O . LYS C 1 53 ? 69.004 16.847 42.701 1.00 36.83 53 LYS C O 1
ATOM 7231 N N . ALA C 1 54 ? 67.662 16.937 40.907 1.00 33.68 54 ALA C N 1
ATOM 7232 C CA . ALA C 1 54 ? 68.027 15.599 40.468 1.00 36.52 54 ALA C CA 1
ATOM 7233 C C . ALA C 1 54 ? 69.363 15.652 39.710 1.00 37.95 54 ALA C C 1
ATOM 7234 O O . ALA C 1 54 ? 69.900 14.612 39.302 1.00 37.11 54 ALA C O 1
ATOM 7236 N N . GLY C 1 55 ? 69.869 16.870 39.517 1.00 37.23 55 GLY C N 1
ATOM 7237 C CA . GLY C 1 55 ? 71.138 17.069 38.840 1.00 38.86 55 GLY C CA 1
ATOM 7238 C C . GLY C 1 55 ? 71.095 17.046 37.325 1.00 39.78 55 GLY C C 1
ATOM 7239 O O . GLY C 1 55 ? 72.141 16.987 36.670 1.00 37.89 55 GLY C O 1
ATOM 7240 N N . ILE C 1 56 ? 69.889 17.081 36.768 1.00 39.56 56 ILE C N 1
ATOM 7241 C CA . ILE C 1 56 ? 69.705 17.076 35.323 1.00 38.79 56 ILE C CA 1
ATOM 7242 C C . ILE C 1 56 ? 70.082 18.461 34.813 1.00 38.28 56 ILE C C 1
ATOM 7243 O O . ILE C 1 56 ? 70.544 18.623 33.683 1.00 38.55 56 ILE C O 1
ATOM 7248 N N . LEU C 1 57 ? 69.874 19.461 35.661 1.00 37.45 57 LEU C N 1
ATOM 7249 C CA . LEU C 1 57 ? 70.192 20.836 35.310 1.00 36.41 57 LEU C CA 1
ATOM 7250 C C . LEU C 1 57 ? 71.188 21.430 36.298 1.00 37.93 57 LEU C C 1
ATOM 7251 O O . LEU C 1 57 ? 71.190 21.079 37.477 1.00 34.48 57 LEU C O 1
ATOM 7256 N N . THR C 1 58 ? 72.031 22.335 35.809 1.00 38.26 58 THR C N 1
ATOM 7257 C CA . THR C 1 58 ? 72.989 23.015 36.666 1.00 39.36 58 THR C CA 1
ATOM 7258 C C . THR C 1 58 ? 72.232 24.173 37.289 1.00 40.41 58 THR C C 1
ATOM 7259 O O . THR C 1 58 ? 71.146 24.534 36.833 1.00 40.14 58 THR C O 1
ATOM 7263 N N . LYS C 1 59 ? 72.801 24.760 38.330 1.00 41.24 59 LYS C N 1
ATOM 7264 C CA . LYS C 1 59 ? 72.157 25.878 38.989 1.00 40.38 59 LYS C CA 1
ATOM 7265 C C . LYS C 1 59 ? 71.904 26.993 37.986 1.00 39.51 59 LYS C C 1
ATOM 7266 O O . LYS C 1 59 ? 70.818 27.562 37.924 1.00 38.18 59 LYS C O 1
ATOM 7272 N N . THR C 1 60 ? 72.915 27.303 37.188 1.00 39.06 60 THR C N 1
ATOM 7273 C CA . THR C 1 60 ? 72.796 28.357 36.193 1.00 37.74 60 THR C CA 1
ATOM 7274 C C . THR C 1 60 ? 71.745 28.007 35.142 1.00 37.00 60 THR C C 1
ATOM 7275 O O . THR C 1 60 ? 70.989 28.869 34.704 1.00 37.86 60 THR C O 1
ATOM 7279 N N . GLU C 1 61 ? 71.701 26.742 34.736 1.00 37.49 61 GLU C N 1
ATOM 7280 C CA . GLU C 1 61 ? 70.722 26.309 33.745 1.00 36.23 61 GLU C CA 1
ATOM 7281 C C . GLU C 1 61 ? 69.319 26.537 34.304 1.00 36.48 61 GLU C C 1
ATOM 7282 O O . GLU C 1 61 ? 68.415 26.976 33.586 1.00 33.13 61 GLU C O 1
ATOM 7288 N N . LEU C 1 62 ? 69.144 26.248 35.589 1.00 34.08 62 LEU C N 1
ATOM 7289 C CA . LEU C 1 62 ? 67.852 26.461 36.221 1.00 33.64 62 LEU C CA 1
ATOM 7290 C C . LEU C 1 62 ? 67.455 27.933 36.124 1.00 37.00 62 LEU C C 1
ATOM 7291 O O . LEU C 1 62 ? 66.340 28.262 35.706 1.00 35.46 62 LEU C O 1
ATOM 7296 N N . GLU C 1 63 ? 68.376 28.814 36.515 1.00 39.06 63 GLU C N 1
ATOM 7297 C CA . GLU C 1 63 ? 68.136 30.251 36.491 1.00 41.10 63 GLU C CA 1
ATOM 7298 C C . GLU C 1 63 ? 67.651 30.709 35.135 1.00 40.91 63 GLU C C 1
ATOM 7299 O O . GLU C 1 63 ? 66.706 31.491 35.039 1.00 39.62 63 GLU C O 1
ATOM 7305 N N . LYS C 1 64 ? 68.315 30.222 34.092 1.00 39.40 64 LYS C N 1
ATOM 7306 C CA . LYS C 1 64 ? 67.966 30.561 32.719 1.00 40.94 64 LYS C CA 1
ATOM 7307 C C . LYS C 1 64 ? 66.541 30.117 32.394 1.00 37.18 64 LYS C C 1
ATOM 7308 O O . LYS C 1 64 ? 65.734 30.900 31.898 1.00 38.94 64 LYS C O 1
ATOM 7314 N N . ILE C 1 65 ? 66.253 28.854 32.675 1.00 36.62 65 ILE C N 1
ATOM 7315 C CA . ILE C 1 65 ? 64.938 28.260 32.426 1.00 37.01 65 ILE C CA 1
ATOM 7316 C C . ILE C 1 65 ? 63.812 29.042 33.117 1.00 38.16 65 ILE C C 1
ATOM 7317 O O . ILE C 1 65 ? 62.841 29.470 32.470 1.00 38.18 65 ILE C O 1
ATOM 7322 N N . LEU C 1 66 ? 63.951 29.213 34.431 1.00 36.06 66 LEU C N 1
ATOM 7323 C CA . LEU C 1 66 ? 62.962 29.922 35.236 1.00 34.05 66 LEU C CA 1
ATOM 7324 C C . LEU C 1 66 ? 62.773 31.338 34.739 1.00 34.94 66 LEU C C 1
ATOM 7325 O O . LEU C 1 66 ? 61.653 31.840 34.674 1.00 33.32 66 LEU C O 1
ATOM 7330 N N . SER C 1 67 ? 63.876 31.984 34.383 1.00 36.46 67 SER C N 1
ATOM 7331 C CA . SER C 1 67 ? 63.811 33.353 33.893 1.00 36.64 67 SER C CA 1
ATOM 7332 C C . SER C 1 67 ? 62.982 33.398 32.612 1.00 35.36 67 SER C C 1
ATOM 7333 O O . SER C 1 67 ? 62.130 34.270 32.444 1.00 34.04 67 SER C O 1
ATOM 7336 N N . GLY C 1 68 ? 63.246 32.451 31.717 1.00 34.57 68 GLY C N 1
ATOM 7337 C CA . GLY C 1 68 ? 62.531 32.387 30.454 1.00 36.98 68 GLY C CA 1
ATOM 7338 C C . GLY C 1 68 ? 61.058 32.092 30.654 1.00 37.82 68 GLY C C 1
ATOM 7339 O O . GLY C 1 68 ? 60.204 32.705 30.010 1.00 38.72 68 GLY C O 1
ATOM 7340 N N . LEU C 1 69 ? 60.764 31.149 31.545 1.00 36.28 69 LEU C N 1
ATOM 7341 C CA . LEU C 1 69 ? 59.385 30.785 31.852 1.00 36.37 69 LEU C CA 1
ATOM 7342 C C . LEU C 1 69 ? 58.618 31.983 32.405 1.00 35.80 69 LEU C C 1
ATOM 7343 O O . LEU C 1 69 ? 57.444 32.164 32.090 1.00 37.43 69 LEU C O 1
ATOM 7348 N N . GLU C 1 70 ? 59.274 32.813 33.212 1.00 37.38 70 GLU C N 1
ATOM 7349 C CA . GLU C 1 70 ? 58.608 33.985 33.767 1.00 40.57 70 GLU C CA 1
ATOM 7350 C C . GLU C 1 70 ? 58.270 34.965 32.657 1.00 40.75 70 GLU C C 1
ATOM 7351 O O . GLU C 1 70 ? 57.230 35.624 32.702 1.00 40.57 70 GLU C O 1
ATOM 7357 N N . LYS C 1 71 ? 59.142 35.073 31.658 1.00 39.67 71 LYS C N 1
ATOM 7358 C CA . LYS C 1 71 ? 58.864 35.985 30.555 1.00 39.90 71 LYS C CA 1
ATOM 7359 C C . LYS C 1 71 ? 57.610 35.527 29.823 1.00 37.37 71 LYS C C 1
ATOM 7360 O O . LYS C 1 71 ? 56.741 36.341 29.503 1.00 36.11 71 LYS C O 1
ATOM 7366 N N . ILE C 1 72 ? 57.526 34.222 29.568 1.00 35.30 72 ILE C N 1
ATOM 7367 C CA . ILE C 1 72 ? 56.393 33.646 28.860 1.00 35.73 72 ILE C CA 1
ATOM 7368 C C . ILE C 1 72 ? 55.103 33.856 29.657 1.00 37.77 72 ILE C C 1
ATOM 7369 O O . ILE C 1 72 ? 54.096 34.303 29.109 1.00 37.22 72 ILE C O 1
ATOM 7374 N N . SER C 1 73 ? 55.132 33.551 30.948 1.00 37.38 73 SER C N 1
ATOM 7375 C CA . SER C 1 73 ? 53.959 33.779 31.773 1.00 39.72 73 SER C CA 1
ATOM 7376 C C . SER C 1 73 ? 53.494 35.218 31.534 1.00 40.42 73 SER C C 1
ATOM 7377 O O . SER C 1 73 ? 52.305 35.484 31.324 1.00 34.65 73 SER C O 1
ATOM 7380 N N . GLU C 1 74 ? 54.454 36.139 31.543 1.00 40.83 74 GLU C N 1
ATOM 7381 C CA . GLU C 1 74 ? 54.162 37.550 31.335 1.00 41.44 74 GLU C CA 1
ATOM 7382 C C . GLU C 1 74 ? 53.564 37.862 29.972 1.00 40.58 74 GLU C C 1
ATOM 7383 O O . GLU C 1 74 ? 52.663 38.692 29.869 1.00 40.53 74 GLU C O 1
ATOM 7389 N N . GLU C 1 75 ? 54.068 37.217 28.924 1.00 38.48 75 GLU C N 1
ATOM 7390 C CA . GLU C 1 75 ? 53.543 37.463 27.586 1.00 38.36 75 GLU C CA 1
ATOM 7391 C C . GLU C 1 75 ? 52.067 37.071 27.539 1.00 39.12 75 GLU C C 1
ATOM 7392 O O . GLU C 1 75 ? 51.209 37.869 27.135 1.00 38.64 75 GLU C O 1
ATOM 7398 N N . TRP C 1 76 ? 51.778 35.842 27.963 1.00 38.11 76 TRP C N 1
ATOM 7399 C CA . TRP C 1 76 ? 50.403 35.350 27.998 1.00 40.70 76 TRP C CA 1
ATOM 7400 C C . TRP C 1 76 ? 49.590 36.305 28.850 1.00 40.74 76 TRP C C 1
ATOM 7401 O O . TRP C 1 76 ? 48.514 36.754 28.455 1.00 41.53 76 TRP C O 1
ATOM 7412 N N . SER C 1 77 ? 50.127 36.609 30.026 1.00 41.16 77 SER C N 1
ATOM 7413 C CA . SER C 1 77 ? 49.471 37.502 30.968 1.00 43.82 77 SER C CA 1
ATOM 7414 C C . SER C 1 77 ? 49.099 38.866 30.396 1.00 45.73 77 SER C C 1
ATOM 7415 O O . SER C 1 77 ? 48.021 39.386 30.681 1.00 46.03 77 SER C O 1
ATOM 7418 N N . LYS C 1 78 ? 49.982 39.453 29.597 1.00 45.31 78 LYS C N 1
ATOM 7419 C CA . LYS C 1 78 ? 49.701 40.766 29.025 1.00 47.22 78 LYS C CA 1
ATOM 7420 C C . LYS C 1 78 ? 48.959 40.677 27.686 1.00 46.91 78 LYS C C 1
ATOM 7421 O O . LYS C 1 78 ? 48.638 41.694 27.074 1.00 46.98 78 LYS C O 1
ATOM 7427 N N . GLY C 1 79 ? 48.691 39.455 27.240 1.00 46.11 79 GLY C N 1
ATOM 7428 C CA . GLY C 1 79 ? 47.983 39.259 25.991 1.00 45.67 79 GLY C CA 1
ATOM 7429 C C . GLY C 1 79 ? 48.842 39.462 24.761 1.00 45.00 79 GLY C C 1
ATOM 7430 O O . GLY C 1 79 ? 48.321 39.697 23.670 1.00 45.33 79 GLY C O 1
ATOM 7431 N N . VAL C 1 80 ? 50.155 39.353 24.919 1.00 44.74 80 VAL C N 1
ATOM 7432 C CA . VAL C 1 80 ? 51.052 39.552 23.784 1.00 44.21 80 VAL C CA 1
ATOM 7433 C C . VAL C 1 80 ? 51.674 38.278 23.227 1.00 42.46 80 VAL C C 1
ATOM 7434 O O . VAL C 1 80 ? 52.433 38.334 22.258 1.00 41.90 80 VAL C O 1
ATOM 7438 N N . PHE C 1 81 ? 51.369 37.129 23.827 1.00 40.11 81 PHE C N 1
ATOM 7439 C CA . PHE C 1 81 ? 51.950 35.887 23.333 1.00 38.91 81 PHE C CA 1
ATOM 7440 C C . PHE C 1 81 ? 51.447 35.630 21.913 1.00 38.79 81 PHE C C 1
ATOM 7441 O O . PHE C 1 81 ? 50.258 35.735 21.646 1.00 38.32 81 PHE C O 1
ATOM 7449 N N . VAL C 1 82 ? 52.347 35.313 20.991 1.00 40.32 82 VAL C N 1
ATOM 7450 C CA . VAL C 1 82 ? 51.910 35.058 19.631 1.00 41.67 82 VAL C CA 1
ATOM 7451 C C . VAL C 1 82 ? 51.907 33.565 19.346 1.00 42.71 82 VAL C C 1
ATOM 7452 O O . VAL C 1 82 ? 52.947 32.906 19.365 1.00 43.93 82 VAL C O 1
ATOM 7456 N N . VAL C 1 83 ? 50.715 33.028 19.119 1.00 42.78 83 VAL C N 1
ATOM 7457 C CA . VAL C 1 83 ? 50.583 31.618 18.819 1.00 42.89 83 VAL C CA 1
ATOM 7458 C C . VAL C 1 83 ? 51.076 31.443 17.403 1.00 44.10 83 VAL C C 1
ATOM 7459 O O . VAL C 1 83 ? 50.969 32.355 16.587 1.00 42.05 83 VAL C O 1
ATOM 7463 N N . LYS C 1 84 ? 51.640 30.278 17.120 1.00 47.09 84 LYS C N 1
ATOM 7464 C CA . LYS C 1 84 ? 52.147 29.989 15.789 1.00 50.79 84 LYS C CA 1
ATOM 7465 C C . LYS C 1 84 ? 51.384 28.843 15.149 1.00 51.40 84 LYS C C 1
ATOM 7466 O O . LYS C 1 84 ? 50.843 27.983 15.836 1.00 50.57 84 LYS C O 1
ATOM 7472 N N . GLN C 1 85 ? 51.342 28.854 13.823 1.00 53.11 85 GLN C N 1
ATOM 7473 C CA . GLN C 1 85 ? 50.649 27.838 13.043 1.00 54.39 85 GLN C CA 1
ATOM 7474 C C . GLN C 1 85 ? 51.109 26.428 13.395 1.00 51.04 85 GLN C C 1
ATOM 7475 O O . GLN C 1 85 ? 50.348 25.465 13.265 1.00 50.59 85 GLN C O 1
ATOM 7481 N N . SER C 1 86 ? 52.356 26.320 13.844 1.00 47.37 86 SER C N 1
ATOM 7482 C CA . SER C 1 86 ? 52.956 25.037 14.207 1.00 43.68 86 SER C CA 1
ATOM 7483 C C . SER C 1 86 ? 52.605 24.564 15.618 1.00 41.34 86 SER C C 1
ATOM 7484 O O . SER C 1 86 ? 52.773 23.390 15.947 1.00 37.56 86 SER C O 1
ATOM 7487 N N . ASP C 1 87 ? 52.141 25.482 16.453 1.00 37.41 87 ASP C N 1
ATOM 7488 C CA . ASP C 1 87 ? 51.785 25.135 17.823 1.00 37.43 87 ASP C CA 1
ATOM 7489 C C . ASP C 1 87 ? 50.641 24.122 17.856 1.00 37.15 87 ASP C C 1
ATOM 7490 O O . ASP C 1 87 ? 49.510 24.442 17.508 1.00 37.86 87 ASP C O 1
ATOM 7495 N N . GLU C 1 88 ? 50.938 22.903 18.280 1.00 36.07 88 GLU C N 1
ATOM 7496 C CA . GLU C 1 88 ? 49.927 21.855 18.335 1.00 37.73 88 GLU C CA 1
ATOM 7497 C C . GLU C 1 88 ? 49.016 22.036 19.562 1.00 36.35 88 GLU C C 1
ATOM 7498 O O . GLU C 1 88 ? 47.789 21.880 19.490 1.00 32.90 88 GLU C O 1
ATOM 7504 N N . ASP C 1 89 ? 49.641 22.368 20.685 1.00 32.58 89 ASP C N 1
ATOM 7505 C CA . ASP C 1 89 ? 48.943 22.562 21.938 1.00 32.07 89 ASP C CA 1
ATOM 7506 C C . ASP C 1 89 ? 49.711 23.594 22.738 1.00 32.98 89 ASP C C 1
ATOM 7507 O O . ASP C 1 89 ? 50.731 24.116 22.285 1.00 29.68 89 ASP C O 1
ATOM 7512 N N . ILE C 1 90 ? 49.211 23.888 23.929 1.00 30.42 90 ILE C N 1
ATOM 7513 C CA . ILE C 1 90 ? 49.839 24.859 24.811 1.00 27.79 90 ILE C CA 1
ATOM 7514 C C . ILE C 1 90 ? 51.220 24.402 25.272 1.00 28.28 90 ILE C C 1
ATOM 7515 O O . ILE C 1 90 ? 52.097 25.231 25.523 1.00 28.93 90 ILE C O 1
ATOM 7520 N N . HIS C 1 91 ? 51.406 23.089 25.392 1.00 26.34 91 HIS C N 1
ATOM 7521 C CA . HIS C 1 91 ? 52.679 22.518 25.842 1.00 29.30 91 HIS C CA 1
ATOM 7522 C C . HIS C 1 91 ? 53.778 22.783 24.804 1.00 32.88 91 HIS C C 1
ATOM 7523 O O . HIS C 1 91 ? 54.899 23.160 25.148 1.00 32.82 91 HIS C O 1
ATOM 7530 N N . THR C 1 92 ? 53.432 22.585 23.536 1.00 33.12 92 THR C N 1
ATOM 7531 C CA . THR C 1 92 ? 54.351 22.799 22.430 1.00 34.61 92 THR C CA 1
ATOM 7532 C C . THR C 1 92 ? 54.601 24.287 22.263 1.00 35.82 92 THR C C 1
ATOM 7533 O O . THR C 1 92 ? 55.727 24.716 22.012 1.00 35.96 92 THR C O 1
ATOM 7537 N N . ALA C 1 93 ? 53.542 25.078 22.410 1.00 35.24 93 ALA C N 1
ATOM 7538 C CA . ALA C 1 93 ? 53.669 26.516 22.257 1.00 35.63 93 ALA C CA 1
ATOM 7539 C C . ALA C 1 93 ? 54.647 27.086 23.262 1.00 35.21 93 ALA C C 1
ATOM 7540 O O . ALA C 1 93 ? 55.556 27.825 22.881 1.00 36.11 93 ALA C O 1
ATOM 7542 N N . ASN C 1 94 ? 54.475 26.732 24.537 1.00 32.48 94 ASN C N 1
ATOM 7543 C CA . ASN C 1 94 ? 55.346 27.249 25.584 1.00 33.21 94 ASN C CA 1
ATOM 7544 C C . ASN C 1 94 ? 56.766 26.767 25.405 1.00 32.91 94 ASN C C 1
ATOM 7545 O O . ASN C 1 94 ? 57.715 27.492 25.673 1.00 32.91 94 ASN C O 1
ATOM 7550 N N . GLU C 1 95 ? 56.904 25.531 24.961 1.00 35.84 95 GLU C N 1
ATOM 7551 C CA . GLU C 1 95 ? 58.217 24.955 24.733 1.00 39.06 95 GLU C CA 1
ATOM 7552 C C . GLU C 1 95 ? 58.913 25.693 23.571 1.00 37.51 95 GLU C C 1
ATOM 7553 O O . GLU C 1 95 ? 60.098 26.011 23.651 1.00 35.93 95 GLU C O 1
ATOM 7559 N N . ARG C 1 96 ? 58.163 25.975 22.505 1.00 38.23 96 ARG C N 1
ATOM 7560 C CA . ARG C 1 96 ? 58.699 26.685 21.334 1.00 39.13 96 ARG C CA 1
ATOM 7561 C C . ARG C 1 96 ? 59.186 28.077 21.706 1.00 39.91 96 ARG C C 1
ATOM 7562 O O . ARG C 1 96 ? 60.250 28.511 21.265 1.00 40.86 96 ARG C O 1
ATOM 7570 N N . ARG C 1 97 ? 58.409 28.780 22.521 1.00 38.91 97 ARG C N 1
ATOM 7571 C CA . ARG C 1 97 ? 58.789 30.125 22.907 1.00 39.50 97 ARG C CA 1
ATOM 7572 C C . ARG C 1 97 ? 59.960 30.192 23.890 1.00 39.33 97 ARG C C 1
ATOM 7573 O O . ARG C 1 97 ? 60.734 31.149 23.857 1.00 36.21 97 ARG C O 1
ATOM 7581 N N . LEU C 1 98 ? 60.103 29.190 24.755 1.00 38.92 98 LEU C N 1
ATOM 7582 C CA . LEU C 1 98 ? 61.214 29.199 25.705 1.00 38.11 98 LEU C CA 1
ATOM 7583 C C . LEU C 1 98 ? 62.500 29.012 24.900 1.00 38.24 98 LEU C C 1
ATOM 7584 O O . LEU C 1 98 ? 63.515 29.652 25.162 1.00 38.86 98 LEU C O 1
ATOM 7589 N N . LYS C 1 99 ? 62.433 28.122 23.920 1.00 38.62 99 LYS C N 1
ATOM 7590 C CA . LYS C 1 99 ? 63.566 27.827 23.059 1.00 40.42 99 LYS C CA 1
ATOM 7591 C C . LYS C 1 99 ? 63.966 29.097 22.331 1.00 40.74 99 LYS C C 1
ATOM 7592 O O . LYS C 1 99 ? 65.150 29.382 22.173 1.00 42.44 99 LYS C O 1
ATOM 7598 N N . GLU C 1 100 ? 62.966 29.857 21.894 1.00 40.29 100 GLU C N 1
ATOM 7599 C CA . GLU C 1 100 ? 63.187 31.108 21.178 1.00 41.22 100 GLU C CA 1
ATOM 7600 C C . GLU C 1 100 ? 63.830 32.155 22.088 1.00 42.65 100 GLU C C 1
ATOM 7601 O O . GLU C 1 100 ? 64.665 32.948 21.645 1.00 43.39 100 GLU C O 1
ATOM 7607 N N . LEU C 1 101 ? 63.448 32.150 23.362 1.00 40.39 101 LEU C N 1
ATOM 7608 C CA . LEU C 1 101 ? 63.974 33.113 24.313 1.00 40.14 101 LEU C CA 1
ATOM 7609 C C . LEU C 1 101 ? 65.333 32.808 24.931 1.00 41.39 101 LEU C C 1
ATOM 7610 O O . LEU C 1 101 ? 66.128 33.720 25.119 1.00 41.87 101 LEU C O 1
ATOM 7615 N N . ILE C 1 102 ? 65.611 31.545 25.253 1.00 41.88 102 ILE C N 1
ATOM 7616 C CA . ILE C 1 102 ? 66.880 31.204 25.906 1.00 40.94 102 ILE C CA 1
ATOM 7617 C C . ILE C 1 102 ? 67.795 30.255 25.146 1.00 42.28 102 ILE C C 1
ATOM 7618 O O . ILE C 1 102 ? 68.900 29.950 25.608 1.00 42.37 102 ILE C O 1
ATOM 7623 N N . GLY C 1 103 ? 67.328 29.760 24.009 1.00 41.30 103 GLY C N 1
ATOM 7624 C CA . GLY C 1 103 ? 68.153 28.859 23.231 1.00 42.91 103 GLY C CA 1
ATOM 7625 C C . GLY C 1 103 ? 68.046 27.393 23.599 1.00 44.03 103 GLY C C 1
ATOM 7626 O O . GLY C 1 103 ? 67.184 26.982 24.382 1.00 46.15 103 GLY C O 1
ATOM 7627 N N . ASP C 1 104 ? 68.952 26.616 23.016 1.00 43.13 104 ASP C N 1
ATOM 7628 C CA . ASP C 1 104 ? 69.049 25.167 23.184 1.00 43.04 104 ASP C CA 1
ATOM 7629 C C . ASP C 1 104 ? 68.836 24.590 24.583 1.00 41.61 104 ASP C C 1
ATOM 7630 O O . ASP C 1 104 ? 68.286 23.493 24.731 1.00 39.05 104 ASP C O 1
ATOM 7635 N N . ILE C 1 105 ? 69.291 25.308 25.600 1.00 38.71 105 ILE C N 1
ATOM 7636 C CA . ILE C 1 105 ? 69.148 24.850 26.975 1.00 41.33 105 ILE C CA 1
ATOM 7637 C C . ILE C 1 105 ? 67.696 24.552 27.351 1.00 40.80 105 ILE C C 1
ATOM 7638 O O . ILE C 1 105 ? 67.434 23.747 28.251 1.00 43.03 105 ILE C O 1
ATOM 7643 N N . ALA C 1 106 ? 66.753 25.192 26.664 1.00 40.03 106 ALA C N 1
ATOM 7644 C CA . ALA C 1 106 ? 65.334 24.979 26.950 1.00 42.03 106 ALA C CA 1
ATOM 7645 C C . ALA C 1 106 ? 64.889 23.529 26.736 1.00 41.11 106 ALA C C 1
ATOM 7646 O O . ALA C 1 106 ? 63.889 23.096 27.303 1.00 40.55 106 ALA C O 1
ATOM 7648 N N . GLY C 1 107 ? 65.633 22.786 25.923 1.00 39.83 107 GLY C N 1
ATOM 7649 C CA . GLY C 1 107 ? 65.287 21.402 25.652 1.00 41.07 107 GLY C CA 1
ATOM 7650 C C . GLY C 1 107 ? 65.497 20.402 26.782 1.00 42.35 107 GLY C C 1
ATOM 7651 O O . GLY C 1 107 ? 64.953 19.295 26.750 1.00 40.96 107 GLY C O 1
ATOM 7652 N N . LYS C 1 108 ? 66.285 20.760 27.785 1.00 43.86 108 LYS C N 1
ATOM 7653 C CA . LYS C 1 108 ? 66.513 19.832 28.887 1.00 46.67 108 LYS C CA 1
ATOM 7654 C C . LYS C 1 108 ? 65.319 19.800 29.836 1.00 49.18 108 LYS C C 1
ATOM 7655 O O . LYS C 1 108 ? 65.211 18.913 30.690 1.00 51.85 108 LYS C O 1
ATOM 7661 N N . LEU C 1 109 ? 64.418 20.763 29.674 1.00 48.62 109 LEU C N 1
ATOM 7662 C CA . LEU C 1 109 ? 63.243 20.876 30.530 1.00 49.82 109 LEU C CA 1
ATOM 7663 C C . LEU C 1 109 ? 62.250 19.730 30.395 1.00 50.36 109 LEU C C 1
ATOM 7664 O O . LEU C 1 109 ? 61.620 19.341 31.377 1.00 49.45 109 LEU C O 1
ATOM 7669 N N . HIS C 1 110 ? 62.111 19.182 29.191 1.00 50.29 110 HIS C N 1
ATOM 7670 C CA . HIS C 1 110 ? 61.159 18.097 28.978 1.00 50.86 110 HIS C CA 1
ATOM 7671 C C . HIS C 1 110 ? 61.728 16.735 29.353 1.00 49.15 110 HIS C C 1
ATOM 7672 O O . HIS C 1 110 ? 61.032 15.721 29.269 1.00 48.48 110 HIS C O 1
ATOM 7679 N N . THR C 1 111 ? 62.982 16.717 29.797 1.00 47.30 111 THR C N 1
ATOM 7680 C CA . THR C 1 111 ? 63.633 15.468 30.193 1.00 44.92 111 THR C CA 1
ATOM 7681 C C . THR C 1 111 ? 62.801 14.656 31.189 1.00 43.83 111 THR C C 1
ATOM 7682 O O . THR C 1 111 ? 62.466 15.144 32.268 1.00 43.59 111 THR C O 1
ATOM 7686 N N . GLY C 1 112 ? 62.485 13.419 30.809 1.00 42.11 112 GLY C N 1
ATOM 7687 C CA . GLY C 1 112 ? 61.708 12.518 31.648 1.00 43.18 112 GLY C CA 1
ATOM 7688 C C . GLY C 1 112 ? 60.264 12.944 31.830 1.00 42.69 112 GLY C C 1
ATOM 7689 O O . GLY C 1 112 ? 59.521 12.398 32.651 1.00 40.88 112 GLY C O 1
ATOM 7690 N N . ARG C 1 113 ? 59.862 13.917 31.028 1.00 42.78 113 ARG C N 1
ATOM 7691 C CA . ARG C 1 113 ? 58.523 14.471 31.103 1.00 40.10 113 ARG C CA 1
ATOM 7692 C C . ARG C 1 113 ? 57.666 14.041 29.904 1.00 37.09 113 ARG C C 1
ATOM 7693 O O . ARG C 1 113 ? 58.178 13.824 28.811 1.00 36.99 113 ARG C O 1
ATOM 7701 N N . SER C 1 114 ? 56.363 13.904 30.117 1.00 31.54 114 SER C N 1
ATOM 7702 C CA . SER C 1 114 ? 55.465 13.534 29.037 1.00 27.54 114 SER C CA 1
ATOM 7703 C C . SER C 1 114 ? 54.307 14.521 28.950 1.00 29.36 114 SER C C 1
ATOM 7704 O O . SER C 1 114 ? 53.914 15.124 29.957 1.00 24.88 114 SER C O 1
ATOM 7707 N N . ARG C 1 115 ? 53.746 14.695 27.760 1.00 26.81 115 ARG C N 1
ATOM 7708 C CA . ARG C 1 115 ? 52.602 15.581 27.687 1.00 26.96 115 ARG C CA 1
ATOM 7709 C C . ARG C 1 115 ? 51.432 14.925 28.418 1.00 25.14 115 ARG C C 1
ATOM 7710 O O . ARG C 1 115 ? 50.490 15.610 28.807 1.00 25.32 115 ARG C O 1
ATOM 7718 N N . ASN C 1 116 ? 51.505 13.612 28.631 1.00 24.08 116 ASN C N 1
ATOM 7719 C CA . ASN C 1 116 ? 50.412 12.911 29.286 1.00 25.34 116 ASN C CA 1
ATOM 7720 C C . ASN C 1 116 ? 50.219 13.322 30.734 1.00 25.49 116 ASN C C 1
ATOM 7721 O O . ASN C 1 116 ? 49.091 13.593 31.146 1.00 27.00 116 ASN C O 1
ATOM 7726 N N . ASP C 1 117 ? 51.293 13.368 31.518 1.00 24.79 117 ASP C N 1
ATOM 7727 C CA . ASP C 1 117 ? 51.128 13.763 32.913 1.00 25.04 117 ASP C CA 1
ATOM 7728 C C . ASP C 1 117 ? 51.120 15.272 33.024 1.00 26.17 117 ASP C C 1
ATOM 7729 O O . ASP C 1 117 ? 50.564 15.845 33.961 1.00 26.14 117 ASP C O 1
ATOM 7734 N N . GLN C 1 118 ? 51.692 15.928 32.027 1.00 24.20 118 GLN C N 1
ATOM 7735 C CA . GLN C 1 118 ? 51.703 17.379 32.021 1.00 23.92 118 GLN C CA 1
ATOM 7736 C C . GLN C 1 118 ? 50.287 17.934 31.817 1.00 22.30 118 GLN C C 1
ATOM 7737 O O . GLN C 1 118 ? 49.867 18.863 32.520 1.00 21.89 118 GLN C O 1
ATOM 7743 N N . VAL C 1 119 ? 49.527 17.348 30.893 1.00 20.92 119 VAL C N 1
ATOM 7744 C CA . VAL C 1 119 ? 48.194 17.872 30.622 1.00 20.86 119 VAL C CA 1
ATOM 7745 C C . VAL C 1 119 ? 47.221 17.686 31.812 1.00 23.37 119 VAL C C 1
ATOM 7746 O O . VAL C 1 119 ? 46.421 18.585 32.105 1.00 22.65 119 VAL C O 1
ATOM 7750 N N . VAL C 1 120 ? 47.291 16.565 32.518 1.00 19.98 120 VAL C N 1
ATOM 7751 C CA . VAL C 1 120 ? 46.370 16.418 33.661 1.00 23.39 120 VAL C CA 1
ATOM 7752 C C . VAL C 1 120 ? 46.813 17.260 34.857 1.00 23.29 120 VAL C C 1
ATOM 7753 O O . VAL C 1 120 ? 45.983 17.638 35.696 1.00 26.06 120 VAL C O 1
ATOM 7757 N N . THR C 1 121 ? 48.108 17.557 34.934 1.00 22.86 121 THR C N 1
ATOM 7758 C CA . THR C 1 121 ? 48.641 18.401 36.010 1.00 22.90 121 THR C CA 1
ATOM 7759 C C . THR C 1 121 ? 48.089 19.822 35.776 1.00 25.13 121 THR C C 1
ATOM 7760 O O . THR C 1 121 ? 47.581 20.493 36.698 1.00 22.16 121 THR C O 1
ATOM 7764 N N . ASP C 1 122 ? 48.169 20.266 34.523 1.00 23.18 122 ASP C N 1
ATOM 7765 C CA . ASP C 1 122 ? 47.672 21.585 34.125 1.00 24.56 122 ASP C CA 1
ATOM 7766 C C . ASP C 1 122 ? 46.185 21.741 34.437 1.00 22.47 122 ASP C C 1
ATOM 7767 O O . ASP C 1 122 ? 45.768 22.719 35.047 1.00 23.43 122 ASP C O 1
ATOM 7772 N N . LEU C 1 123 ? 45.397 20.774 33.989 1.00 23.51 123 LEU C N 1
ATOM 7773 C CA . LEU C 1 123 ? 43.954 20.821 34.182 1.00 21.33 123 LEU C CA 1
ATOM 7774 C C . LEU C 1 123 ? 43.560 20.784 35.654 1.00 23.03 123 LEU C C 1
ATOM 7775 O O . LEU C 1 123 ? 42.635 21.486 36.073 1.00 25.88 123 LEU C O 1
ATOM 7780 N N . LYS C 1 124 ? 44.257 19.974 36.444 1.00 22.30 124 LYS C N 1
ATOM 7781 C CA . LYS C 1 124 ? 43.939 19.906 37.852 1.00 20.96 124 LYS C CA 1
ATOM 7782 C C . LYS C 1 124 ? 44.261 21.214 38.559 1.00 20.73 124 LYS C C 1
ATOM 7783 O O . LYS C 1 124 ? 43.501 21.644 39.430 1.00 21.42 124 LYS C O 1
ATOM 7789 N N . LEU C 1 125 ? 45.362 21.867 38.188 1.00 20.45 125 LEU C N 1
ATOM 7790 C CA . LEU C 1 125 ? 45.723 23.166 38.799 1.00 22.19 125 LEU C CA 1
ATOM 7791 C C . LEU C 1 125 ? 44.709 24.246 38.404 1.00 21.60 125 LEU C C 1
ATOM 7792 O O . LEU C 1 125 ? 44.377 25.127 39.206 1.00 22.36 125 LEU C O 1
ATOM 7797 N N . PHE C 1 126 ? 44.221 24.180 37.165 1.00 19.94 126 PHE C N 1
ATOM 7798 C CA . PHE C 1 126 ? 43.227 25.137 36.685 1.00 18.68 126 PHE C CA 1
ATOM 7799 C C . PHE C 1 126 ? 41.903 24.877 37.426 1.00 21.06 126 PHE C C 1
ATOM 7800 O O . PHE C 1 126 ? 41.213 25.803 37.865 1.00 19.77 126 PHE C O 1
ATOM 7808 N N . MET C 1 127 ? 41.571 23.605 37.576 1.00 20.50 127 MET C N 1
ATOM 7809 C CA . MET C 1 127 ? 40.328 23.230 38.242 1.00 21.94 127 MET C CA 1
ATOM 7810 C C . MET C 1 127 ? 40.298 23.577 39.726 1.00 24.66 127 MET C C 1
ATOM 7811 O O . MET C 1 127 ? 39.271 24.010 40.248 1.00 28.47 127 MET C O 1
ATOM 7816 N N . LYS C 1 128 ? 41.417 23.377 40.409 1.00 24.91 128 LYS C N 1
ATOM 7817 C CA . LYS C 1 128 ? 41.495 23.708 41.821 1.00 27.64 128 LYS C CA 1
ATOM 7818 C C . LYS C 1 128 ? 41.232 25.216 41.990 1.00 28.28 128 LYS C C 1
ATOM 7819 O O . LYS C 1 128 ? 40.463 25.630 42.872 1.00 25.56 128 LYS C O 1
ATOM 7825 N N . ASN C 1 129 ? 41.843 26.035 41.133 1.00 26.44 129 ASN C N 1
ATOM 7826 C CA . ASN C 1 129 ? 41.633 27.476 41.215 1.00 26.40 129 ASN C CA 1
ATOM 7827 C C . ASN C 1 129 ? 40.192 27.844 40.856 1.00 26.89 129 ASN C C 1
ATOM 7828 O O . ASN C 1 129 ? 39.579 28.690 41.519 1.00 27.29 129 ASN C O 1
ATOM 7833 N N . SER C 1 130 ? 39.650 27.201 39.818 1.00 23.81 130 SER C N 1
ATOM 7834 C CA . SER C 1 130 ? 38.282 27.464 39.385 1.00 21.32 130 SER C CA 1
ATOM 7835 C C . SER C 1 130 ? 37.286 27.080 40.473 1.00 23.19 130 SER C C 1
ATOM 7836 O O . SER C 1 130 ? 36.343 27.813 40.739 1.00 23.55 130 SER C O 1
ATOM 7839 N N . LEU C 1 131 ? 37.504 25.927 41.095 1.00 23.53 131 LEU C N 1
ATOM 7840 C CA . LEU C 1 131 ? 36.623 25.437 42.146 1.00 25.48 131 LEU C CA 1
ATOM 7841 C C . LEU C 1 131 ? 36.612 26.356 43.368 1.00 24.81 131 LEU C C 1
ATOM 7842 O O . LEU C 1 131 ? 35.593 26.499 44.043 1.00 24.81 131 LEU C O 1
ATOM 7847 N N . SER C 1 132 ? 37.755 26.965 43.658 1.00 24.50 132 SER C N 1
ATOM 7848 C CA . SER C 1 132 ? 37.881 27.898 44.771 1.00 25.81 132 SER C CA 1
ATOM 7849 C C . SER C 1 132 ? 36.964 29.101 44.497 1.00 24.55 132 SER C C 1
ATOM 7850 O O . SER C 1 132 ? 36.276 29.610 45.390 1.00 22.18 132 SER C O 1
ATOM 7853 N N . ILE C 1 133 ? 36.951 29.547 43.248 1.00 20.84 133 ILE C N 1
ATOM 7854 C CA . ILE C 1 133 ? 36.107 30.668 42.828 1.00 20.60 133 ILE C CA 1
ATOM 7855 C C . ILE C 1 133 ? 34.611 30.301 42.869 1.00 22.41 133 ILE C C 1
ATOM 7856 O O . ILE C 1 133 ? 33.775 31.080 43.341 1.00 19.17 133 ILE C O 1
ATOM 7861 N N . ILE C 1 134 ? 34.282 29.113 42.359 1.00 19.92 134 ILE C N 1
ATOM 7862 C CA . ILE C 1 134 ? 32.893 28.648 42.328 1.00 19.60 134 ILE C CA 1
ATOM 7863 C C . ILE C 1 134 ? 32.372 28.540 43.753 1.00 19.83 134 ILE C C 1
ATOM 7864 O O . ILE C 1 134 ? 31.222 28.885 44.030 1.00 20.25 134 ILE C O 1
ATOM 7869 N N . SER C 1 135 ? 33.227 28.057 44.649 1.00 19.90 135 SER C N 1
ATOM 7870 C CA . SER C 1 135 ? 32.863 27.943 46.062 1.00 19.84 135 SER C CA 1
ATOM 7871 C C . SER C 1 135 ? 32.432 29.310 46.624 1.00 20.40 135 SER C C 1
ATOM 7872 O O . SER C 1 135 ? 31.393 29.421 47.301 1.00 18.28 135 SER C O 1
ATOM 7875 N N . THR C 1 136 ? 33.229 30.345 46.348 1.00 18.16 136 THR C N 1
ATOM 7876 C CA . THR C 1 136 ? 32.922 31.696 46.823 1.00 22.08 136 THR C CA 1
ATOM 7877 C C . THR C 1 136 ? 31.524 32.141 46.350 1.00 22.47 136 THR C C 1
ATOM 7878 O O . THR C 1 136 ? 30.726 32.655 47.137 1.00 19.80 136 THR C O 1
ATOM 7882 N N . HIS C 1 137 ? 31.234 31.937 45.068 1.00 19.59 137 HIS C N 1
ATOM 7883 C CA . HIS C 1 137 ? 29.929 32.314 44.515 1.00 18.79 137 HIS C CA 1
ATOM 7884 C C . HIS C 1 137 ? 28.767 31.462 45.042 1.00 16.52 137 HIS C C 1
ATOM 7885 O O . HIS C 1 137 ? 27.650 31.983 45.284 1.00 17.70 137 HIS C O 1
ATOM 7892 N N . LEU C 1 138 ? 29.026 30.167 45.238 1.00 17.05 138 LEU C N 1
ATOM 7893 C CA . LEU C 1 138 ? 28.010 29.255 45.751 1.00 17.37 138 LEU C CA 1
ATOM 7894 C C . LEU C 1 138 ? 27.682 29.620 47.195 1.00 18.75 138 LEU C C 1
ATOM 7895 O O . LEU C 1 138 ? 26.508 29.664 47.570 1.00 18.44 138 LEU C O 1
ATOM 7900 N N . LEU C 1 139 ? 28.703 29.842 48.020 1.00 20.74 139 LEU C N 1
ATOM 7901 C CA . LEU C 1 139 ? 28.442 30.214 49.415 1.00 21.02 139 LEU C CA 1
ATOM 7902 C C . LEU C 1 139 ? 27.730 31.570 49.485 1.00 20.31 139 LEU C C 1
ATOM 7903 O O . LEU C 1 139 ? 26.879 31.804 50.367 1.00 19.18 139 LEU C O 1
ATOM 7908 N N . GLN C 1 140 ? 28.055 32.460 48.555 1.00 15.58 140 GLN C N 1
ATOM 7909 C CA . GLN C 1 140 ? 27.410 33.777 48.521 1.00 20.64 140 GLN C CA 1
ATOM 7910 C C . GLN C 1 140 ? 25.911 33.631 48.222 1.00 20.02 140 GLN C C 1
ATOM 7911 O O . GLN C 1 140 ? 25.079 34.297 48.848 1.00 19.79 140 GLN C O 1
ATOM 7917 N N . LEU C 1 141 ? 25.570 32.747 47.282 1.00 18.08 141 LEU C N 1
ATOM 7918 C CA . LEU C 1 141 ? 24.180 32.494 46.930 1.00 18.02 141 LEU C CA 1
ATOM 7919 C C . LEU C 1 141 ? 23.468 31.963 48.190 1.00 15.20 141 LEU C C 1
ATOM 7920 O O . LEU C 1 141 ? 22.383 32.418 48.563 1.00 17.08 141 LEU C O 1
ATOM 7925 N N . ILE C 1 142 ? 24.074 30.970 48.828 1.00 16.79 142 ILE C N 1
ATOM 7926 C CA . ILE C 1 142 ? 23.480 30.388 50.032 1.00 17.86 142 ILE C CA 1
ATOM 7927 C C . ILE C 1 142 ? 23.259 31.436 51.122 1.00 18.02 142 ILE C C 1
ATOM 7928 O O . ILE C 1 142 ? 22.195 31.498 51.755 1.00 18.13 142 ILE C O 1
ATOM 7933 N N . LYS C 1 143 ? 24.286 32.243 51.355 1.00 20.17 143 LYS C N 1
ATOM 7934 C CA . LYS C 1 143 ? 24.228 33.289 52.362 1.00 20.29 143 LYS C CA 1
ATOM 7935 C C . LYS C 1 143 ? 23.099 34.263 52.050 1.00 22.69 143 LYS C C 1
ATOM 7936 O O . LYS C 1 143 ? 22.393 34.736 52.955 1.00 19.91 143 LYS C O 1
ATOM 7942 N N . THR C 1 144 ? 22.939 34.575 50.767 1.00 19.36 144 THR C N 1
ATOM 7943 C CA . THR C 1 144 ? 21.898 35.508 50.359 1.00 18.83 144 THR C CA 1
ATOM 7944 C C . THR C 1 144 ? 20.503 34.940 50.678 1.00 19.24 144 THR C C 1
ATOM 7945 O O . THR C 1 144 ? 19.627 35.660 51.179 1.00 18.14 144 THR C O 1
ATOM 7949 N N . LEU C 1 145 ? 20.291 33.655 50.389 1.00 18.12 145 LEU C N 1
ATOM 7950 C CA . LEU C 1 145 ? 19.000 33.047 50.673 1.00 17.97 145 LEU C CA 1
ATOM 7951 C C . LEU C 1 145 ? 18.763 33.031 52.183 1.00 15.91 145 LEU C C 1
ATOM 7952 O O . LEU C 1 145 ? 17.676 33.391 52.650 1.00 21.29 145 LEU C O 1
ATOM 7957 N N . VAL C 1 146 ? 19.774 32.625 52.950 1.00 18.50 146 VAL C N 1
ATOM 7958 C CA . VAL C 1 146 ? 19.657 32.564 54.403 1.00 20.89 146 VAL C CA 1
ATOM 7959 C C . VAL C 1 146 ? 19.414 33.957 54.997 1.00 22.86 146 VAL C C 1
ATOM 7960 O O . VAL C 1 146 ? 18.537 34.132 55.852 1.00 21.37 146 VAL C O 1
ATOM 7964 N N . GLU C 1 147 ? 20.159 34.958 54.541 1.00 19.79 147 GLU C N 1
ATOM 7965 C CA . GLU C 1 147 ? 19.936 36.311 55.059 1.00 24.87 147 GLU C CA 1
ATOM 7966 C C . GLU C 1 147 ? 18.503 36.768 54.770 1.00 25.02 147 GLU C C 1
ATOM 7967 O O . GLU C 1 147 ? 17.818 37.335 55.648 1.00 22.64 147 GLU C O 1
ATOM 7973 N N . ARG C 1 148 ? 18.031 36.505 53.551 1.00 21.60 148 ARG C N 1
ATOM 7974 C CA . ARG C 1 148 ? 16.682 36.915 53.213 1.00 18.28 148 ARG C CA 1
ATOM 7975 C C . ARG C 1 148 ? 15.645 36.173 54.063 1.00 20.62 148 ARG C C 1
ATOM 7976 O O . ARG C 1 148 ? 14.653 36.770 54.495 1.00 19.16 148 ARG C O 1
ATOM 7984 N N . ALA C 1 149 ? 15.891 34.891 54.328 1.00 19.27 149 ALA C N 1
ATOM 7985 C CA . ALA C 1 149 ? 14.988 34.086 55.140 1.00 22.17 149 ALA C CA 1
ATOM 7986 C C . ALA C 1 149 ? 14.860 34.710 56.521 1.00 21.54 149 ALA C C 1
ATOM 7987 O O . ALA C 1 149 ? 13.765 34.746 57.106 1.00 21.29 149 ALA C O 1
ATOM 7989 N N . ALA C 1 150 ? 15.987 35.198 57.042 1.00 20.54 150 ALA C N 1
ATOM 7990 C CA . ALA C 1 150 ? 16.025 35.832 58.361 1.00 22.84 150 ALA C CA 1
ATOM 7991 C C . ALA C 1 150 ? 15.160 37.091 58.413 1.00 22.85 150 ALA C C 1
ATOM 7992 O O . ALA C 1 150 ? 14.419 37.319 59.377 1.00 18.62 150 ALA C O 1
ATOM 7994 N N . ILE C 1 151 ? 15.272 37.916 57.383 1.00 20.65 151 ILE C N 1
ATOM 7995 C CA . ILE C 1 151 ? 14.502 39.146 57.315 1.00 24.25 151 ILE C CA 1
ATOM 7996 C C . ILE C 1 151 ? 12.990 38.967 57.158 1.00 24.41 151 ILE C C 1
ATOM 7997 O O . ILE C 1 151 ? 12.202 39.603 57.856 1.00 23.94 151 ILE C O 1
ATOM 8002 N N . GLU C 1 152 ? 12.596 38.086 56.243 1.00 20.02 152 GLU C N 1
ATOM 8003 C CA . GLU C 1 152 ? 11.200 37.901 55.900 1.00 21.59 152 GLU C CA 1
ATOM 8004 C C . GLU C 1 152 ? 10.509 36.736 56.589 1.00 20.38 152 GLU C C 1
ATOM 8005 O O . GLU C 1 152 ? 9.519 36.213 56.078 1.00 20.46 152 GLU C O 1
ATOM 8011 N N . ILE C 1 153 ? 11.028 36.368 57.757 1.00 17.33 153 ILE C N 1
ATOM 8012 C CA . ILE C 1 153 ? 10.544 35.225 58.526 1.00 19.37 153 ILE C CA 1
ATOM 8013 C C . ILE C 1 153 ? 9.068 35.288 58.964 1.00 18.70 153 ILE C C 1
ATOM 8014 O O . ILE C 1 153 ? 8.468 34.269 59.294 1.00 18.15 153 ILE C O 1
ATOM 8019 N N . ASP C 1 154 ? 8.467 36.464 58.914 1.00 19.95 154 ASP C N 1
ATOM 8020 C CA . ASP C 1 154 ? 7.062 36.579 59.298 1.00 21.36 154 ASP C CA 1
ATOM 8021 C C . ASP C 1 154 ? 6.096 36.407 58.129 1.00 21.74 154 ASP C C 1
ATOM 8022 O O . ASP C 1 154 ? 4.882 36.325 58.321 1.00 20.85 154 ASP C O 1
ATOM 8027 N N . VAL C 1 155 ? 6.638 36.329 56.918 1.00 18.86 155 VAL C N 1
ATOM 8028 C CA . VAL C 1 155 ? 5.814 36.169 55.717 1.00 18.25 155 VAL C CA 1
ATOM 8029 C C . VAL C 1 155 ? 5.257 34.755 55.522 1.00 20.74 155 VAL C C 1
ATOM 8030 O O . VAL C 1 155 ? 5.971 33.769 55.658 1.00 21.19 155 VAL C O 1
ATOM 8034 N N . ILE C 1 156 ? 3.974 34.653 55.190 1.00 19.73 156 ILE C N 1
ATOM 8035 C CA . ILE C 1 156 ? 3.367 33.335 55.000 1.00 21.42 156 ILE C CA 1
ATOM 8036 C C . ILE C 1 156 ? 2.676 33.302 53.660 1.00 20.65 156 ILE C C 1
ATOM 8037 O O . ILE C 1 156 ? 2.132 34.307 53.231 1.00 19.26 156 ILE C O 1
ATOM 8042 N N . LEU C 1 157 ? 2.725 32.147 52.994 1.00 20.74 157 LEU C N 1
ATOM 8043 C CA . LEU C 1 157 ? 2.116 31.972 51.681 1.00 17.35 157 LEU C CA 1
ATOM 8044 C C . LEU C 1 157 ? 1.811 30.484 51.518 1.00 17.87 157 LEU C C 1
ATOM 8045 O O . LEU C 1 157 ? 2.174 29.665 52.355 1.00 18.70 157 LEU C O 1
ATOM 8050 N N . PRO C 1 158 ? 1.153 30.104 50.421 1.00 19.06 158 PRO C N 1
ATOM 8051 C CA . PRO C 1 158 ? 0.889 28.671 50.303 1.00 17.51 158 PRO C CA 1
ATOM 8052 C C . PRO C 1 158 ? 2.122 27.814 49.994 1.00 18.64 158 PRO C C 1
ATOM 8053 O O . PRO C 1 158 ? 3.047 28.239 49.287 1.00 17.02 158 PRO C O 1
ATOM 8057 N N . GLY C 1 159 ? 2.095 26.589 50.511 1.00 17.26 159 GLY C N 1
ATOM 8058 C CA . GLY C 1 159 ? 3.120 25.620 50.223 1.00 17.87 159 GLY C CA 1
ATOM 8059 C C . GLY C 1 159 ? 2.436 24.767 49.169 1.00 19.25 159 GLY C C 1
ATOM 8060 O O . GLY C 1 159 ? 1.236 24.490 49.281 1.00 18.82 159 GLY C O 1
ATOM 8061 N N . TYR C 1 160 ? 3.164 24.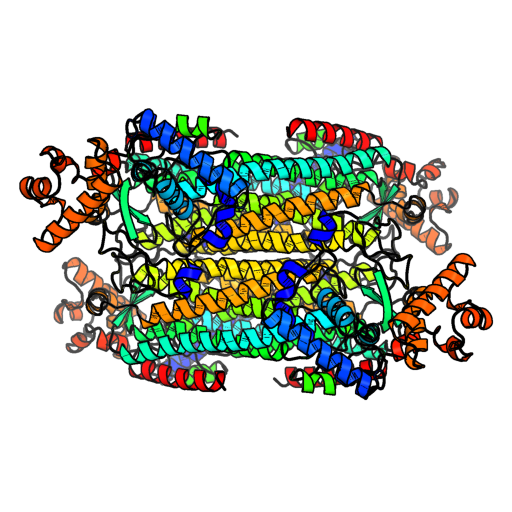339 48.144 1.00 15.96 160 TYR C N 1
ATOM 8062 C CA . TYR C 1 160 ? 2.551 23.555 47.090 1.00 16.42 160 TYR C CA 1
ATOM 8063 C C . TYR C 1 160 ? 2.994 22.113 46.899 1.00 16.70 160 TYR C C 1
ATOM 8064 O O . TYR C 1 160 ? 4.147 21.749 47.160 1.00 18.59 160 TYR C O 1
ATOM 8073 N N . THR C 1 161 ? 2.049 21.311 46.414 1.00 19.49 161 THR C N 1
ATOM 8074 C CA . THR C 1 161 ? 2.294 19.924 46.035 1.00 21.19 161 THR C CA 1
ATOM 8075 C C . THR C 1 161 ? 1.442 19.752 44.772 1.00 20.70 161 THR C C 1
ATOM 8076 O O . THR C 1 161 ? 0.241 20.081 44.769 1.00 18.78 161 THR C O 1
ATOM 8080 N N . HIS C 1 162 ? 2.078 19.277 43.694 1.00 15.84 162 HIS C N 1
ATOM 8081 C CA . HIS C 1 162 ? 1.419 19.098 42.398 1.00 16.29 162 HIS C CA 1
ATOM 8082 C C . HIS C 1 162 ? 1.033 20.476 41.859 1.00 17.65 162 HIS C C 1
ATOM 8083 O O . HIS C 1 162 ? 0.109 20.574 41.054 1.00 19.03 162 HIS C O 1
ATOM 8090 N N . LEU C 1 163 ? 1.751 21.518 42.287 1.00 15.60 163 LEU C N 1
ATOM 8091 C CA . LEU C 1 163 ? 1.460 22.909 41.930 1.00 19.14 163 LEU C CA 1
ATOM 8092 C C . LEU C 1 163 ? 0.049 23.290 42.367 1.00 17.72 163 LEU C C 1
ATOM 8093 O O . LEU C 1 163 ? -0.593 24.146 41.763 1.00 18.80 163 LEU C O 1
ATOM 8098 N N . GLN C 1 164 ? -0.415 22.659 43.443 1.00 19.62 164 GLN C N 1
ATOM 8099 C CA . GLN C 1 164 ? -1.725 22.971 44.018 1.00 20.00 164 GLN C CA 1
ATOM 8100 C C . GLN C 1 164 ? -1.506 23.412 45.471 1.00 20.31 164 GLN C C 1
ATOM 8101 O O . GLN C 1 164 ? -0.586 22.935 46.141 1.00 17.83 164 GLN C O 1
ATOM 8107 N N . LYS C 1 165 ? -2.345 24.318 45.965 1.00 22.01 165 LYS C N 1
ATOM 8108 C CA . LYS C 1 165 ? -2.203 24.803 47.350 1.00 23.18 165 LYS C CA 1
ATOM 8109 C C . LYS C 1 165 ? -2.421 23.658 48.329 1.00 23.72 165 LYS C C 1
ATOM 8110 O O . LYS C 1 165 ? -3.480 23.020 48.315 1.00 24.61 165 LYS C O 1
ATOM 8116 N N . ALA C 1 166 ? -1.434 23.403 49.188 1.00 24.61 166 ALA C N 1
ATOM 8117 C CA . ALA C 1 166 ? -1.532 22.318 50.156 1.00 24.06 166 ALA C CA 1
ATOM 8118 C C . ALA C 1 166 ? -1.777 22.899 51.540 1.00 27.87 166 ALA C C 1
ATOM 8119 O O . ALA C 1 166 ? -2.869 22.797 52.083 1.00 27.70 166 ALA C O 1
ATOM 8121 N N . GLN C 1 167 ? -0.752 23.496 52.115 1.00 25.55 167 GLN C N 1
ATOM 8122 C CA . GLN C 1 167 ? -0.912 24.105 53.413 1.00 27.67 167 GLN C CA 1
ATOM 8123 C C . GLN C 1 167 ? -0.099 25.372 53.549 1.00 23.91 167 GLN C C 1
ATOM 8124 O O . GLN C 1 167 ? 0.810 25.641 52.756 1.00 23.72 167 GLN C O 1
ATOM 8130 N N . PRO C 1 168 ? -0.467 26.214 54.515 1.00 23.44 168 PRO C N 1
ATOM 8131 C CA . PRO C 1 168 ? 0.288 27.451 54.703 1.00 20.69 168 PRO C CA 1
ATOM 8132 C C . PRO C 1 168 ? 1.705 27.087 55.148 1.00 20.44 168 PRO C C 1
ATOM 8133 O O . PRO C 1 168 ? 1.903 26.082 55.849 1.00 18.36 168 PRO C O 1
ATOM 8137 N N . ILE C 1 169 ? 2.688 27.870 54.696 1.00 21.02 169 ILE C N 1
ATOM 8138 C CA . ILE C 1 169 ? 4.086 27.681 55.113 1.00 19.31 169 ILE C CA 1
ATOM 8139 C C . ILE C 1 169 ? 4.705 29.060 55.201 1.00 19.29 169 ILE C C 1
ATOM 8140 O O . ILE C 1 169 ? 4.170 30.024 54.664 1.00 19.82 169 ILE C O 1
ATOM 8145 N N . ARG C 1 170 ? 5.826 29.172 55.892 1.00 17.55 170 ARG C N 1
ATOM 8146 C CA . ARG C 1 170 ? 6.473 30.454 55.948 1.00 17.86 170 ARG C CA 1
ATOM 8147 C C . ARG C 1 170 ? 7.298 30.569 54.674 1.00 18.59 170 ARG C C 1
ATOM 8148 O O . ARG C 1 170 ? 7.846 29.578 54.200 1.00 15.38 170 ARG C O 1
ATOM 8156 N N . TRP C 1 171 ? 7.330 31.775 54.114 1.00 18.34 171 TRP C N 1
ATOM 8157 C CA . TRP C 1 171 ? 8.088 32.080 52.908 1.00 21.29 171 TRP C CA 1
ATOM 8158 C C . TRP C 1 171 ? 9.558 31.746 53.170 1.00 19.98 171 TRP C C 1
ATOM 8159 O O . TRP C 1 171 ? 10.267 31.290 52.278 1.00 20.57 171 TRP C O 1
ATOM 8170 N N . SER C 1 172 ? 10.013 31.959 54.402 1.00 21.19 172 SER C N 1
ATOM 8171 C CA . SER C 1 172 ? 11.406 31.653 54.736 1.00 20.12 172 SER C CA 1
ATOM 8172 C C . SER C 1 172 ? 11.693 30.161 54.656 1.00 21.04 172 SER C C 1
ATOM 8173 O O . SER C 1 172 ? 12.808 29.770 54.264 1.00 19.09 172 SER C O 1
ATOM 8176 N N . GLN C 1 173 ? 10.695 29.332 54.997 1.00 15.21 173 GLN C N 1
ATOM 8177 C CA . GLN C 1 173 ? 10.849 27.866 54.905 1.00 16.54 173 GLN C CA 1
ATOM 8178 C C . GLN C 1 173 ? 11.170 27.511 53.446 1.00 17.16 173 GLN C C 1
ATOM 8179 O O . GLN C 1 173 ? 12.028 26.674 53.171 1.00 16.05 173 GLN C O 1
ATOM 8185 N N . PHE C 1 174 ? 10.478 28.169 52.522 1.00 15.09 174 PHE C N 1
ATOM 8186 C CA . PHE C 1 174 ? 10.681 27.941 51.097 1.00 15.13 174 PHE C CA 1
ATOM 8187 C C . PHE C 1 174 ? 12.100 28.351 50.684 1.00 17.41 174 PHE C C 1
ATOM 8188 O O . PHE C 1 174 ? 12.779 27.623 49.957 1.00 16.64 174 PHE C O 1
ATOM 8196 N N . LEU C 1 175 ? 12.541 29.521 51.139 1.00 16.32 175 LEU C N 1
ATOM 8197 C CA . LEU C 1 175 ? 13.870 30.005 50.805 1.00 19.36 175 LEU C CA 1
ATOM 8198 C C . LEU C 1 175 ? 14.946 29.073 51.346 1.00 19.83 175 LEU C C 1
ATOM 8199 O O . LEU C 1 175 ? 15.927 28.744 50.651 1.00 14.96 175 LEU C O 1
ATOM 8204 N N . LEU C 1 176 ? 14.757 28.645 52.586 1.00 13.26 176 LEU C N 1
ATOM 8205 C CA . LEU C 1 176 ? 15.685 27.760 53.250 1.00 15.16 176 LEU C CA 1
ATOM 8206 C C . LEU C 1 176 ? 15.713 26.376 52.601 1.00 19.55 176 LEU C C 1
ATOM 8207 O O . LEU C 1 176 ? 16.743 25.682 52.650 1.00 19.15 176 LEU C O 1
ATOM 8212 N N . SER C 1 177 ? 14.612 25.964 51.978 1.00 18.14 177 SER C N 1
ATOM 8213 C CA . SER C 1 177 ? 14.628 24.652 51.351 1.00 18.87 177 SER C CA 1
ATOM 8214 C C . SER C 1 177 ? 15.655 24.662 50.231 1.00 17.90 177 SER C C 1
ATOM 8215 O O . SER C 1 177 ? 16.353 23.689 50.042 1.00 16.23 177 SER C O 1
ATOM 8218 N N . HIS C 1 178 ? 15.744 25.763 49.498 1.00 17.72 178 HIS C N 1
ATOM 8219 C CA . HIS C 1 178 ? 16.722 25.852 48.415 1.00 20.06 178 HIS C CA 1
ATOM 8220 C C . HIS C 1 178 ? 18.135 25.976 48.989 1.00 19.14 178 HIS C C 1
ATOM 8221 O O . HIS C 1 178 ? 19.063 25.358 48.479 1.00 19.92 178 HIS C O 1
ATOM 8228 N N . ALA C 1 179 ? 18.296 26.784 50.038 1.00 17.60 179 ALA C N 1
ATOM 8229 C CA . ALA C 1 179 ? 19.607 26.960 50.681 1.00 19.93 179 ALA C CA 1
ATOM 8230 C C . ALA C 1 179 ? 20.187 25.629 51.171 1.00 19.10 179 ALA C C 1
ATOM 8231 O O . ALA C 1 179 ? 21.375 25.335 50.958 1.00 19.22 179 ALA C O 1
ATOM 8233 N N . VAL C 1 180 ? 19.358 24.818 51.818 1.00 15.89 180 VAL C N 1
ATOM 8234 C CA . VAL C 1 180 ? 19.812 23.517 52.319 1.00 17.50 180 VAL C CA 1
ATOM 8235 C C . VAL C 1 180 ? 20.317 22.643 51.177 1.00 19.39 180 VAL C C 1
ATOM 8236 O O . VAL C 1 180 ? 21.405 22.067 51.274 1.00 18.43 180 VAL C O 1
ATOM 8240 N N . ALA C 1 181 ? 19.526 22.525 50.106 1.00 16.26 181 ALA C N 1
ATOM 8241 C CA . ALA C 1 181 ? 19.960 21.699 48.973 1.00 17.39 181 ALA C CA 1
ATOM 8242 C C . ALA C 1 181 ? 21.279 22.227 48.419 1.00 15.63 181 ALA C C 1
ATOM 8243 O O . ALA C 1 181 ? 22.148 21.450 48.047 1.00 20.84 181 ALA C O 1
ATOM 8245 N N . LEU C 1 182 ? 21.422 23.547 48.336 1.00 16.04 182 LEU C N 1
ATOM 8246 C CA . LEU C 1 182 ? 22.660 24.123 47.782 1.00 16.43 182 LEU C CA 1
ATOM 8247 C C . LEU C 1 182 ? 23.854 23.850 48.698 1.00 18.51 182 LEU C C 1
ATOM 8248 O O . LEU C 1 182 ? 24.992 23.742 48.248 1.00 15.88 182 LEU C O 1
ATOM 8253 N N . THR C 1 183 ? 23.578 23.705 49.987 1.00 16.27 183 THR C N 1
ATOM 8254 C CA . THR C 1 183 ? 24.609 23.416 50.968 1.00 17.24 183 THR C CA 1
ATOM 8255 C C . THR C 1 183 ? 25.171 22.024 50.728 1.00 18.12 183 THR C C 1
ATOM 8256 O O . THR C 1 183 ? 26.365 21.771 50.979 1.00 19.40 183 THR C O 1
ATOM 8260 N N . ARG C 1 184 ? 24.326 21.117 50.237 1.00 16.79 184 ARG C N 1
ATOM 8261 C CA . ARG C 1 184 ? 24.809 19.774 49.938 1.00 15.51 184 ARG C CA 1
ATOM 8262 C C . ARG C 1 184 ? 25.675 19.855 48.655 1.00 15.95 184 ARG C C 1
ATOM 8263 O O . ARG C 1 184 ? 26.584 19.079 48.488 1.00 14.62 184 ARG C O 1
ATOM 8271 N N . ASP C 1 185 ? 25.370 20.791 47.764 1.00 16.00 185 ASP C N 1
ATOM 8272 C CA . ASP C 1 185 ? 26.166 20.963 46.545 1.00 18.05 185 ASP C CA 1
ATOM 8273 C C . ASP C 1 185 ? 27.558 21.473 46.941 1.00 18.27 185 ASP C C 1
ATOM 8274 O O . ASP C 1 185 ? 28.562 21.077 46.362 1.00 18.74 185 ASP C O 1
ATOM 8279 N N . SER C 1 186 ? 27.597 22.374 47.920 1.00 17.02 186 SER C N 1
ATOM 8280 C CA . SER C 1 186 ? 28.857 22.909 48.414 1.00 21.00 186 SER C CA 1
ATOM 8281 C C . SER C 1 186 ? 29.694 21.776 49.041 1.00 20.30 186 SER C C 1
ATOM 8282 O O . SER C 1 186 ? 30.901 21.673 48.790 1.00 16.42 186 SER C O 1
ATOM 8285 N N . GLU C 1 187 ? 29.056 20.915 49.828 1.00 16.22 187 GLU C N 1
ATOM 8286 C CA . GLU C 1 187 ? 29.760 19.779 50.439 1.00 18.27 187 GLU C CA 1
ATOM 8287 C C . GLU C 1 187 ? 30.378 18.864 49.348 1.00 17.93 187 GLU C C 1
ATOM 8288 O O . GLU C 1 187 ? 31.510 18.433 49.477 1.00 18.53 187 GLU C O 1
ATOM 8294 N N . ARG C 1 188 ? 29.619 18.562 48.292 1.00 15.62 188 ARG C N 1
ATOM 8295 C CA . ARG C 1 188 ? 30.115 17.735 47.201 1.00 15.60 188 ARG C CA 1
ATOM 8296 C C . ARG C 1 188 ? 31.287 18.433 46.545 1.00 14.83 188 ARG C C 1
ATOM 8297 O O . ARG C 1 188 ? 32.251 17.771 46.140 1.00 17.83 188 ARG C O 1
ATOM 8305 N N . LEU C 1 189 ? 31.194 19.758 46.419 1.00 17.04 189 LEU C N 1
ATOM 8306 C CA . LEU C 1 189 ? 32.273 20.540 45.807 1.00 21.10 189 LEU C CA 1
ATOM 8307 C C . LEU C 1 189 ? 33.570 20.293 46.606 1.00 20.29 189 LEU C C 1
ATOM 8308 O O . LEU C 1 189 ? 34.642 20.091 46.031 1.00 20.13 189 LEU C O 1
ATOM 8313 N N . GLY C 1 190 ? 33.458 20.273 47.929 1.00 19.30 190 GLY C N 1
ATOM 8314 C CA . GLY C 1 190 ? 34.621 20.032 48.772 1.00 17.48 190 GLY C CA 1
ATOM 8315 C C . GLY C 1 190 ? 35.191 18.638 48.571 1.00 22.44 190 GLY C C 1
ATOM 8316 O O . GLY C 1 190 ? 36.414 18.435 48.568 1.00 20.34 190 GLY C O 1
ATOM 8317 N N . GLU C 1 191 ? 34.306 17.659 48.398 1.00 19.98 191 GLU C N 1
ATOM 8318 C CA . GLU C 1 191 ? 34.745 16.294 48.184 1.00 19.04 191 GLU C CA 1
ATOM 8319 C C . GLU C 1 191 ? 35.451 16.202 46.838 1.00 22.49 191 GLU C C 1
ATOM 8320 O O . GLU C 1 191 ? 36.492 15.560 46.722 1.00 23.11 191 GLU C O 1
ATOM 8326 N N . VAL C 1 192 ? 34.889 16.852 45.824 1.00 20.13 192 VAL C N 1
ATOM 8327 C CA . VAL C 1 192 ? 35.505 16.823 44.511 1.00 20.63 192 VAL C CA 1
ATOM 8328 C C . VAL C 1 192 ? 36.870 17.495 44.566 1.00 21.69 192 VAL C C 1
ATOM 8329 O O . VAL C 1 192 ? 37.849 16.976 44.038 1.00 21.54 192 VAL C O 1
ATOM 8333 N N . LYS C 1 193 ? 36.925 18.659 45.200 1.00 21.30 193 LYS C N 1
ATOM 8334 C CA . LYS C 1 193 ? 38.175 19.384 45.307 1.00 24.27 193 LYS C CA 1
ATOM 8335 C C . LYS C 1 193 ? 39.265 18.509 45.937 1.00 23.58 193 LYS C C 1
ATOM 8336 O O . LYS C 1 193 ? 40.387 18.493 45.449 1.00 20.07 193 LYS C O 1
ATOM 8342 N N . LYS C 1 194 ? 38.946 17.767 46.999 1.00 23.70 194 LYS C N 1
ATOM 8343 C CA . LYS C 1 194 ? 39.968 16.909 47.621 1.00 24.21 194 LYS C CA 1
ATOM 8344 C C . LYS C 1 194 ? 40.649 15.951 46.648 1.00 25.22 194 LYS C C 1
ATOM 8345 O O . LYS C 1 194 ? 41.874 15.834 46.650 1.00 19.23 194 LYS C O 1
ATOM 8351 N N . ARG C 1 195 ? 39.865 15.236 45.840 1.00 19.87 195 ARG C N 1
ATOM 8352 C CA . ARG C 1 195 ? 40.470 14.296 44.911 1.00 19.20 195 ARG C CA 1
ATOM 8353 C C . ARG C 1 195 ? 41.166 14.985 43.734 1.00 20.64 195 ARG C C 1
ATOM 8354 O O . ARG C 1 195 ? 41.989 14.380 43.052 1.00 19.05 195 ARG C O 1
ATOM 8362 N N . ILE C 1 196 ? 40.828 16.249 43.489 1.00 20.87 196 ILE C N 1
ATOM 8363 C CA . ILE C 1 196 ? 41.461 16.992 42.402 1.00 22.92 196 ILE C CA 1
ATOM 8364 C C . ILE C 1 196 ? 42.831 17.471 42.869 1.00 24.00 196 ILE C C 1
ATOM 8365 O O . ILE C 1 196 ? 43.779 17.554 42.080 1.00 23.03 196 ILE C O 1
ATOM 8370 N N . ASN C 1 197 ? 42.919 17.761 44.166 1.00 19.46 197 ASN C N 1
ATOM 8371 C CA . ASN C 1 197 ? 44.136 18.276 44.808 1.00 24.45 197 ASN C CA 1
ATOM 8372 C C . ASN C 1 197 ? 45.192 17.183 45.069 1.00 25.23 197 ASN C C 1
ATOM 8373 O O . ASN C 1 197 ? 45.800 17.106 46.147 1.00 24.51 197 ASN C O 1
ATOM 8378 N N . VAL C 1 198 ? 45.397 16.354 44.050 1.00 24.92 198 VAL C N 1
ATOM 8379 C CA . VAL C 1 198 ? 46.337 15.248 44.095 1.00 22.93 198 VAL C CA 1
ATOM 8380 C C . VAL C 1 198 ? 47.225 15.398 42.847 1.00 24.34 198 VAL C C 1
ATOM 8381 O O . VAL C 1 198 ? 46.734 15.407 41.727 1.00 23.00 198 VAL C O 1
ATOM 8385 N N . LEU C 1 199 ? 48.530 15.510 43.057 1.00 23.35 199 LEU C N 1
ATOM 8386 C CA . LEU C 1 199 ? 49.493 15.681 41.964 1.00 24.58 199 LEU C CA 1
ATOM 8387 C C . LEU C 1 199 ? 49.687 14.486 41.047 1.00 22.12 199 LEU C C 1
ATOM 8388 O O . LEU C 1 199 ? 49.936 13.362 41.511 1.00 24.25 199 LEU C O 1
ATOM 8393 N N . PRO C 1 200 ? 49.560 14.698 39.723 1.00 23.51 200 PRO C N 1
ATOM 8394 C CA . PRO C 1 200 ? 49.760 13.582 38.793 1.00 19.09 200 PRO C CA 1
ATOM 8395 C C . PRO C 1 200 ? 51.134 13.694 38.073 1.00 18.11 200 PRO C C 1
ATOM 8396 O O . PRO C 1 200 ? 51.613 12.726 37.491 1.00 20.81 200 PRO C O 1
ATOM 8400 N N . LEU C 1 201 ? 51.772 14.857 38.158 1.00 20.20 201 LEU C N 1
ATOM 8401 C CA . LEU C 1 201 ? 53.072 15.077 37.511 1.00 22.86 201 LEU C CA 1
ATOM 8402 C C . LEU C 1 201 ? 54.075 14.055 38.033 1.00 21.85 201 LEU C C 1
ATOM 8403 O O . LEU C 1 201 ? 54.134 13.780 39.234 1.00 21.04 201 LEU C O 1
ATOM 8408 N N . GLY C 1 202 ? 54.881 13.499 37.142 1.00 22.96 202 GLY C N 1
ATOM 8409 C CA . GLY C 1 202 ? 55.850 12.513 37.582 1.00 20.16 202 GLY C CA 1
ATOM 8410 C C . GLY C 1 202 ? 55.294 11.140 37.312 1.00 22.35 202 GLY C C 1
ATOM 8411 O O . GLY C 1 202 ? 55.763 10.139 37.856 1.00 21.87 202 GLY C O 1
ATOM 8412 N N . SER C 1 203 ? 54.254 11.087 36.488 1.00 22.52 203 SER C N 1
ATOM 8413 C CA . SER C 1 203 ? 53.677 9.802 36.108 1.00 23.05 203 SER C CA 1
ATOM 8414 C C . SER C 1 203 ? 54.242 9.436 34.726 1.00 23.16 203 SER C C 1
ATOM 8415 O O . SER C 1 203 ? 54.099 8.308 34.253 1.00 24.14 203 SER C O 1
ATOM 8418 N N . GLY C 1 204 ? 54.891 10.399 34.091 1.00 25.10 204 GLY C N 1
ATOM 8419 C CA . GLY C 1 204 ? 55.452 10.153 32.771 1.00 25.93 204 GLY C CA 1
ATOM 8420 C C . GLY C 1 204 ? 54.355 9.854 31.751 1.00 28.86 204 GLY C C 1
ATOM 8421 O O . GLY C 1 204 ? 53.217 10.337 31.862 1.00 28.05 204 GLY C O 1
ATOM 8422 N N . ALA C 1 205 ? 54.697 9.035 30.761 1.00 28.68 205 ALA C N 1
ATOM 8423 C CA . ALA C 1 205 ? 53.776 8.656 29.701 1.00 27.83 205 ALA C CA 1
ATOM 8424 C C . ALA C 1 205 ? 52.744 7.662 30.203 1.00 27.61 205 ALA C C 1
ATOM 8425 O O . ALA C 1 205 ? 51.627 7.629 29.706 1.00 28.23 205 ALA C O 1
ATOM 8427 N N . LEU C 1 206 ? 53.131 6.831 31.164 1.00 26.67 206 LEU C N 1
ATOM 8428 C CA . LEU C 1 206 ? 52.209 5.859 31.734 1.00 27.75 206 LEU C CA 1
ATOM 8429 C C . LEU C 1 206 ? 52.830 5.017 32.833 1.00 26.18 206 LEU C C 1
ATOM 8430 O O . LEU C 1 206 ? 52.134 4.578 33.759 1.00 26.00 206 LEU C O 1
ATOM 8435 N N . ALA C 1 207 ? 54.140 4.813 32.748 1.00 25.77 207 ALA C N 1
ATOM 8436 C CA . ALA C 1 207 ? 54.854 3.956 33.703 1.00 28.17 207 ALA C CA 1
ATOM 8437 C C . ALA C 1 207 ? 55.527 4.647 34.883 1.00 25.66 207 ALA C C 1
ATOM 8438 O O . ALA C 1 207 ? 56.077 3.981 35.757 1.00 25.36 207 ALA C O 1
ATOM 8440 N N . GLY C 1 208 ? 55.493 5.972 34.885 1.00 26.35 208 GLY C N 1
ATOM 8441 C CA . GLY C 1 208 ? 56.127 6.749 35.932 1.00 24.32 208 GLY C CA 1
ATOM 8442 C C . GLY C 1 208 ? 57.249 7.610 35.374 1.00 27.32 208 GLY C C 1
ATOM 8443 O O . GLY C 1 208 ? 57.459 7.663 34.153 1.00 29.06 208 GLY C O 1
ATOM 8444 N N . ASN C 1 209 ? 57.958 8.307 36.256 1.00 26.80 209 ASN C N 1
ATOM 8445 C CA . ASN C 1 209 ? 59.094 9.129 35.848 1.00 30.39 209 ASN C CA 1
ATOM 8446 C C . ASN C 1 209 ? 60.326 8.200 35.914 1.00 30.54 209 ASN C C 1
ATOM 8447 O O . ASN C 1 209 ? 60.535 7.490 36.907 1.00 28.61 209 ASN C O 1
ATOM 8452 N N . PRO C 1 210 ? 61.163 8.208 34.866 1.00 30.06 210 PRO C N 1
ATOM 8453 C CA . PRO C 1 210 ? 62.352 7.353 34.809 1.00 32.40 210 PRO C CA 1
ATOM 8454 C C . PRO C 1 210 ? 63.614 7.875 35.479 1.00 33.13 210 PRO C C 1
ATOM 8455 O O . PRO C 1 210 ? 64.621 7.173 35.524 1.00 31.92 210 PRO C O 1
ATOM 8459 N N . LEU C 1 211 ? 63.556 9.091 35.999 1.00 34.80 211 LEU C N 1
ATOM 8460 C CA . LEU C 1 211 ? 64.718 9.716 36.608 1.00 36.01 211 LEU C CA 1
ATOM 8461 C C . LEU C 1 211 ? 64.639 9.886 38.116 1.00 37.36 211 LEU C C 1
ATOM 8462 O O . LEU C 1 211 ? 65.372 10.684 38.693 1.00 38.66 211 LEU C O 1
ATOM 8467 N N . ASP C 1 212 ? 63.749 9.144 38.761 1.00 38.42 212 ASP C N 1
ATOM 8468 C CA . ASP C 1 212 ? 63.617 9.241 40.208 1.00 39.54 212 ASP C CA 1
ATOM 8469 C C . ASP C 1 212 ? 63.412 10.688 40.657 1.00 36.98 212 ASP C C 1
ATOM 8470 O O . ASP C 1 212 ? 63.970 11.119 41.661 1.00 38.28 212 ASP C O 1
ATOM 8475 N N . ILE C 1 213 ? 62.614 11.429 39.900 1.00 35.20 213 ILE C N 1
ATOM 8476 C CA . ILE C 1 213 ? 62.292 12.819 40.201 1.00 33.24 213 ILE C CA 1
ATOM 8477 C C . ILE C 1 213 ? 61.671 12.861 41.608 1.00 31.72 213 ILE C C 1
ATOM 8478 O O . ILE C 1 213 ? 61.010 11.914 42.018 1.00 32.55 213 ILE C O 1
ATOM 8483 N N . ASP C 1 214 ? 61.896 13.941 42.345 1.00 28.98 214 ASP C N 1
ATOM 8484 C CA . ASP C 1 214 ? 61.358 14.061 43.701 1.00 28.97 214 ASP C CA 1
ATOM 8485 C C . ASP C 1 214 ? 59.889 14.501 43.614 1.00 25.56 214 ASP C C 1
ATOM 8486 O O . ASP C 1 214 ? 59.595 15.686 43.584 1.00 24.81 214 ASP C O 1
ATOM 8491 N N . ARG C 1 215 ? 58.972 13.546 43.546 1.00 25.63 215 ARG C N 1
ATOM 8492 C CA . ARG C 1 215 ? 57.562 13.898 43.442 1.00 28.21 215 ARG C CA 1
ATOM 8493 C C . ARG C 1 215 ? 57.065 14.688 44.659 1.00 28.84 215 ARG C C 1
ATOM 8494 O O . ARG C 1 215 ? 56.176 15.537 44.532 1.00 29.85 215 ARG C O 1
ATOM 8502 N N . GLU C 1 216 ? 57.633 14.427 45.834 1.00 27.18 216 GLU C N 1
ATOM 8503 C CA . GLU C 1 216 ? 57.222 15.178 47.028 1.00 29.98 216 GLU C CA 1
ATOM 8504 C C . GLU C 1 216 ? 57.539 16.660 46.831 1.00 30.59 216 GLU C C 1
ATOM 8505 O O . GLU C 1 216 ? 56.786 17.539 47.262 1.00 26.71 216 GLU C O 1
ATOM 8511 N N . MET C 1 217 ? 58.666 16.924 46.176 1.00 28.20 217 MET C N 1
ATOM 8512 C CA . MET C 1 217 ? 59.096 18.276 45.913 1.00 29.03 217 MET C CA 1
ATOM 8513 C C . MET C 1 217 ? 58.123 18.928 44.946 1.00 27.29 217 MET C C 1
ATOM 8514 O O . MET C 1 217 ? 57.744 20.080 45.130 1.00 26.48 217 MET C O 1
ATOM 8519 N N . LEU C 1 218 ? 57.734 18.192 43.905 1.00 25.96 218 LEU C N 1
ATOM 8520 C CA . LEU C 1 218 ? 56.779 18.712 42.925 1.00 23.58 218 LEU C CA 1
ATOM 8521 C C . LEU C 1 218 ? 55.464 19.047 43.656 1.00 21.71 218 LEU C C 1
ATOM 8522 O O . LEU C 1 218 ? 54.875 20.110 43.461 1.00 21.94 218 LEU C O 1
ATOM 8527 N N . ARG C 1 219 ? 55.029 18.134 44.512 1.00 24.66 219 ARG C N 1
ATOM 8528 C CA . ARG C 1 219 ? 53.801 18.340 45.266 1.00 24.10 219 ARG C CA 1
ATOM 8529 C C . ARG C 1 219 ? 53.843 19.657 46.021 1.00 26.28 219 ARG C C 1
ATOM 8530 O O . ARG C 1 219 ? 52.941 20.480 45.895 1.00 27.93 219 ARG C O 1
ATOM 8538 N N . SER C 1 220 ? 54.891 19.849 46.818 1.00 27.75 220 SER C N 1
ATOM 8539 C CA . SER C 1 220 ? 55.037 21.058 47.614 1.00 28.25 220 SER C CA 1
ATOM 8540 C C . SER C 1 220 ? 55.053 22.340 46.792 1.00 29.20 220 SER C C 1
ATOM 8541 O O . SER C 1 220 ? 54.361 23.306 47.122 1.00 29.49 220 SER C O 1
ATOM 8544 N N . GLU C 1 221 ? 55.845 22.352 45.722 1.00 28.94 221 GLU C N 1
ATOM 8545 C CA . GLU C 1 221 ? 55.951 23.527 44.860 1.00 30.48 221 GLU C CA 1
ATOM 8546 C C . GLU C 1 221 ? 54.630 23.927 44.168 1.00 28.16 221 GLU C C 1
ATOM 8547 O O . GLU C 1 221 ? 54.323 25.111 44.039 1.00 28.17 221 GLU C O 1
ATOM 8553 N N . LEU C 1 222 ? 53.868 22.941 43.707 1.00 26.49 222 LEU C N 1
ATOM 8554 C CA . LEU C 1 222 ? 52.610 23.212 43.004 1.00 26.37 222 LEU C CA 1
ATOM 8555 C C . LEU C 1 222 ? 51.441 23.296 43.975 1.00 28.51 222 LEU C C 1
ATOM 8556 O O . LEU C 1 222 ? 50.308 23.596 43.584 1.00 27.16 222 LEU C O 1
ATOM 8561 N N . GLU C 1 223 ? 51.739 23.034 45.244 1.00 27.47 223 GLU C N 1
ATOM 8562 C CA . GLU C 1 223 ? 50.753 23.098 46.311 1.00 28.52 223 GLU C CA 1
ATOM 8563 C C . GLU C 1 223 ? 49.613 22.076 46.251 1.00 28.67 223 GLU C C 1
ATOM 8564 O O . GLU C 1 223 ? 48.462 22.372 46.587 1.00 28.25 223 GLU C O 1
ATOM 8570 N N . PHE C 1 224 ? 49.949 20.859 45.840 1.00 26.16 224 PHE C N 1
ATOM 8571 C CA . PHE C 1 224 ? 48.975 19.788 45.831 1.00 27.82 224 PHE C CA 1
ATOM 8572 C C . PHE C 1 224 ? 48.976 19.199 47.235 1.00 28.52 224 PHE C C 1
ATOM 8573 O O . PHE C 1 224 ? 49.953 19.351 47.988 1.00 28.11 224 PHE C O 1
ATOM 8581 N N . ALA C 1 225 ? 47.876 18.552 47.596 1.00 27.67 225 ALA C N 1
ATOM 8582 C CA . ALA C 1 225 ? 47.750 17.977 48.924 1.00 26.93 225 ALA C CA 1
ATOM 8583 C C . ALA C 1 225 ? 48.487 16.651 49.087 1.00 26.21 225 ALA C C 1
ATOM 8584 O O . ALA C 1 225 ? 48.984 16.343 50.174 1.00 26.75 225 ALA C O 1
ATOM 8586 N N . SER C 1 226 ? 48.565 15.861 48.020 1.00 26.24 226 SER C N 1
ATOM 8587 C CA . SER C 1 226 ? 49.250 14.567 48.094 1.00 24.65 226 SER C CA 1
ATOM 8588 C C . SER C 1 226 ? 49.612 14.171 46.677 1.00 23.05 226 SER C C 1
ATOM 8589 O O . SER C 1 226 ? 49.367 14.934 45.754 1.00 19.65 226 SER C O 1
ATOM 8592 N N . ILE C 1 227 ? 50.164 12.979 46.488 1.00 22.39 227 ILE C N 1
ATOM 8593 C CA . ILE C 1 227 ? 50.542 12.589 45.141 1.00 24.82 227 ILE C CA 1
ATOM 8594 C C . ILE C 1 227 ? 49.810 11.347 44.645 1.00 25.15 227 ILE C C 1
ATOM 8595 O O . ILE C 1 227 ? 49.393 10.503 45.430 1.00 24.59 227 ILE C O 1
ATOM 8600 N N . SER C 1 228 ? 49.632 11.258 43.328 1.00 25.88 228 SER C N 1
ATOM 8601 C CA . SER C 1 228 ? 48.928 10.129 42.727 1.00 23.74 228 SER C CA 1
ATOM 8602 C C . SER C 1 228 ? 49.608 8.813 43.069 1.00 25.17 228 SER C C 1
ATOM 8603 O O . SER C 1 228 ? 50.843 8.729 43.107 1.00 25.74 228 SER C O 1
ATOM 8606 N N . LEU C 1 229 ? 48.796 7.783 43.287 1.00 20.74 229 LEU C N 1
ATOM 8607 C CA . LEU C 1 229 ? 49.279 6.459 43.664 1.00 22.76 229 LEU C CA 1
ATOM 8608 C C . LEU C 1 229 ? 49.792 5.516 42.567 1.00 21.02 229 LEU C C 1
ATOM 8609 O O . LEU C 1 229 ? 50.657 4.698 42.839 1.00 22.12 229 LEU C O 1
ATOM 8614 N N . ASN C 1 230 ? 49.252 5.611 41.354 1.00 23.20 230 ASN C N 1
ATOM 8615 C CA . ASN C 1 230 ? 49.650 4.726 40.244 1.00 21.95 230 ASN C CA 1
ATOM 8616 C C . ASN C 1 230 ? 49.766 5.569 38.968 1.00 24.76 230 ASN C C 1
ATOM 8617 O O . ASN C 1 230 ? 48.831 6.307 38.632 1.00 23.64 230 ASN C O 1
ATOM 8622 N N . SER C 1 231 ? 50.903 5.464 38.257 1.00 21.03 231 SER C N 1
ATOM 8623 C CA . SER C 1 231 ? 51.137 6.275 37.067 1.00 20.99 231 SER C CA 1
ATOM 8624 C C . SER C 1 231 ? 50.163 6.044 35.918 1.00 19.67 231 SER C C 1
ATOM 8625 O O . SER C 1 231 ? 49.767 7.006 35.252 1.00 22.31 231 SER C O 1
ATOM 8628 N N . MET C 1 232 ? 49.773 4.791 35.686 1.00 18.70 232 MET C N 1
ATOM 8629 C CA . MET C 1 232 ? 48.827 4.472 34.624 1.00 21.10 232 MET C CA 1
ATOM 8630 C C . MET C 1 232 ? 47.485 5.118 34.951 1.00 22.90 232 MET C C 1
ATOM 8631 O O . MET C 1 232 ? 46.889 5.799 34.115 1.00 24.18 232 MET C O 1
ATOM 8636 N N . ASP C 1 233 ? 47.010 4.911 36.175 1.00 21.90 233 ASP C N 1
ATOM 8637 C CA . ASP C 1 233 ? 45.742 5.514 36.577 1.00 22.55 233 ASP C CA 1
ATOM 8638 C C . ASP C 1 233 ? 45.796 7.036 36.436 1.00 24.28 233 ASP C C 1
ATOM 8639 O O . ASP C 1 233 ? 44.861 7.643 35.926 1.00 24.15 233 ASP C O 1
ATOM 8644 N N . ALA C 1 234 ? 46.907 7.637 36.874 1.00 24.38 234 ALA C N 1
ATOM 8645 C CA . ALA C 1 234 ? 47.092 9.090 36.844 1.00 23.67 234 ALA C CA 1
ATOM 8646 C C . ALA C 1 234 ? 46.993 9.785 35.495 1.00 22.64 234 ALA C C 1
ATOM 8647 O O . ALA C 1 234 ? 46.469 10.897 35.406 1.00 21.34 234 ALA C O 1
ATOM 8649 N N . ILE C 1 235 ? 47.497 9.173 34.439 1.00 23.85 235 ILE C N 1
ATOM 8650 C CA . ILE C 1 235 ? 47.423 9.861 33.167 1.00 24.48 235 ILE C CA 1
ATOM 8651 C C . ILE C 1 235 ? 46.199 9.427 32.369 1.00 24.83 235 ILE C C 1
ATOM 8652 O O . ILE C 1 235 ? 45.770 10.119 31.440 1.00 23.99 235 ILE C O 1
ATOM 8657 N N . SER C 1 236 ? 45.619 8.301 32.770 1.00 22.87 236 SER C N 1
ATOM 8658 C CA . SER C 1 236 ? 44.450 7.738 32.098 1.00 25.39 236 SER C CA 1
ATOM 8659 C C . SER C 1 236 ? 43.090 8.170 32.641 1.00 22.17 236 SER C C 1
ATOM 8660 O O . SER C 1 236 ? 42.143 8.292 31.883 1.00 24.02 236 SER C O 1
ATOM 8663 N N . GLU C 1 237 ? 42.979 8.400 33.941 1.00 19.65 237 GLU C N 1
ATOM 8664 C CA . GLU C 1 237 ? 41.669 8.748 34.484 1.00 18.20 237 GLU C CA 1
ATOM 8665 C C . GLU C 1 237 ? 41.244 10.198 34.326 1.00 19.44 237 GLU C C 1
ATOM 8666 O O . GLU C 1 237 ? 42.069 11.114 34.214 1.00 19.15 237 GLU C O 1
ATOM 8672 N N . ARG C 1 238 ? 39.930 10.381 34.280 1.00 17.96 238 ARG C N 1
ATOM 8673 C CA . ARG C 1 238 ? 39.338 11.698 34.202 1.00 15.31 238 ARG C CA 1
ATOM 8674 C C . ARG C 1 238 ? 38.171 11.679 35.187 1.00 17.89 238 ARG C C 1
ATOM 8675 O O . ARG C 1 238 ? 37.149 12.329 34.971 1.00 14.46 238 ARG C O 1
ATOM 8683 N N . ASP C 1 239 ? 38.356 10.910 36.260 1.00 16.83 239 ASP C N 1
ATOM 8684 C CA . ASP C 1 239 ? 37.372 10.806 37.337 1.00 20.15 239 ASP C CA 1
ATOM 8685 C C . ASP C 1 239 ? 37.085 12.217 37.821 1.00 21.21 239 ASP C C 1
ATOM 8686 O O . ASP C 1 239 ? 35.927 12.604 38.016 1.00 26.53 239 ASP C O 1
ATOM 8691 N N . PHE C 1 240 ? 38.150 12.982 38.045 1.00 20.51 240 PHE C N 1
ATOM 8692 C CA . PHE C 1 240 ? 38.001 14.341 38.545 1.00 20.26 240 PHE C CA 1
ATOM 8693 C C . PHE C 1 240 ? 37.154 15.218 37.619 1.00 22.33 240 PHE C C 1
ATOM 8694 O O . PHE C 1 240 ? 36.447 16.101 38.095 1.00 23.49 240 PHE C O 1
ATOM 8702 N N . VAL C 1 241 ? 37.203 14.970 36.311 1.00 19.71 241 VAL C N 1
ATOM 8703 C CA . VAL C 1 241 ? 36.379 15.734 35.374 1.00 18.53 241 VAL C CA 1
ATOM 8704 C C . VAL C 1 241 ? 34.909 15.294 35.499 1.00 18.88 241 VAL C C 1
ATOM 8705 O O . VAL C 1 241 ? 34.025 16.134 35.599 1.00 22.55 241 VAL C O 1
ATOM 8709 N N . VAL C 1 242 ? 34.663 13.983 35.485 1.00 17.35 242 VAL C N 1
ATOM 8710 C CA . VAL C 1 242 ? 33.312 13.459 35.578 1.00 19.21 242 VAL C CA 1
ATOM 8711 C C . VAL C 1 242 ? 32.662 13.934 36.882 1.00 18.96 242 VAL C C 1
ATOM 8712 O O . VAL C 1 242 ? 31.518 14.379 36.871 1.00 19.36 242 VAL C O 1
ATOM 8716 N N . GLU C 1 243 ? 33.406 13.800 37.987 1.00 18.46 243 GLU C N 1
ATOM 8717 C CA . GLU C 1 243 ? 32.974 14.189 39.355 1.00 19.89 243 GLU C CA 1
ATOM 8718 C C . GLU C 1 243 ? 32.561 15.635 39.438 1.00 17.54 243 GLU C C 1
ATOM 8719 O O . GLU C 1 243 ? 31.580 16.004 40.117 1.00 15.19 243 GLU C O 1
ATOM 8725 N N . PHE C 1 244 ? 33.394 16.471 38.839 1.00 12.16 244 PHE C N 1
ATOM 8726 C CA . PHE C 1 244 ? 33.135 17.903 38.822 1.00 16.89 244 PHE C CA 1
ATOM 8727 C C . PHE C 1 244 ? 31.872 18.163 38.004 1.00 14.67 244 PHE C C 1
ATOM 8728 O O . PHE C 1 244 ? 31.033 18.982 38.372 1.00 20.98 244 PHE C O 1
ATOM 8736 N N . LEU C 1 245 ? 31.723 17.455 36.890 1.00 18.55 245 LEU C N 1
ATOM 8737 C CA . LEU C 1 245 ? 30.543 17.637 36.045 1.00 16.86 245 LEU C CA 1
ATOM 8738 C C . LEU C 1 245 ? 29.274 17.090 36.741 1.00 15.27 245 LEU C C 1
ATOM 8739 O O . LEU C 1 245 ? 28.197 17.618 36.523 1.00 17.50 245 LEU C O 1
ATOM 8744 N N . SER C 1 246 ? 29.422 16.065 37.583 1.00 17.43 246 SER C N 1
ATOM 8745 C CA . SER C 1 246 ? 28.288 15.488 38.330 1.00 20.97 246 SER C CA 1
ATOM 8746 C C . SER C 1 246 ? 27.837 16.506 39.397 1.00 20.14 246 SER C C 1
ATOM 8747 O O . SER C 1 246 ? 26.644 16.736 39.590 1.00 17.97 246 SER C O 1
ATOM 8750 N N . PHE C 1 247 ? 28.809 17.084 40.101 1.00 19.02 247 PHE C N 1
ATOM 8751 C CA . PHE C 1 247 ? 28.556 18.104 41.106 1.00 17.38 247 PHE C CA 1
ATOM 8752 C C . PHE C 1 247 ? 27.847 19.273 40.415 1.00 19.51 247 PHE C C 1
ATOM 8753 O O . PHE C 1 247 ? 26.818 19.792 40.890 1.00 12.54 247 PHE C O 1
ATOM 8761 N N . ALA C 1 248 ? 28.407 19.679 39.278 1.00 11.70 248 ALA C N 1
ATOM 8762 C CA . ALA C 1 248 ? 27.871 20.810 38.534 1.00 14.72 248 ALA C CA 1
ATOM 8763 C C . ALA C 1 248 ? 26.435 20.594 38.077 1.00 14.72 248 ALA C C 1
ATOM 8764 O O . ALA C 1 248 ? 25.590 21.510 38.166 1.00 14.00 248 ALA C O 1
ATOM 8766 N N . THR C 1 249 ? 26.175 19.398 37.564 1.00 12.13 249 THR C N 1
ATOM 8767 C CA . THR C 1 249 ? 24.856 19.101 37.053 1.00 16.05 249 THR C CA 1
ATOM 8768 C C . THR C 1 249 ? 23.794 19.093 38.158 1.00 15.57 249 THR C C 1
ATOM 8769 O O . THR C 1 249 ? 22.706 19.629 37.963 1.00 15.87 249 THR C O 1
ATOM 8773 N N . LEU C 1 250 ? 24.109 18.513 39.312 1.00 14.42 250 LEU C N 1
ATOM 8774 C CA . LEU C 1 250 ? 23.111 18.469 40.396 1.00 19.11 250 LEU C CA 1
ATOM 8775 C C . LEU C 1 250 ? 22.838 19.865 40.933 1.00 15.56 250 LEU C C 1
ATOM 8776 O O . LEU C 1 250 ? 21.704 20.164 41.329 1.00 18.41 250 LEU C O 1
ATOM 8781 N N . LEU C 1 251 ? 23.880 20.707 40.984 1.00 15.44 251 LEU C N 1
ATOM 8782 C CA . LEU C 1 251 ? 23.749 22.098 41.425 1.00 16.90 251 LEU C CA 1
ATOM 8783 C C . LEU C 1 251 ? 22.795 22.775 40.443 1.00 17.62 251 LEU C C 1
ATOM 8784 O O . LEU C 1 251 ? 21.861 23.463 40.857 1.00 17.35 251 LEU C O 1
ATOM 8789 N N . MET C 1 252 ? 23.023 22.582 39.142 1.00 11.60 252 MET C N 1
ATOM 8790 C CA . MET C 1 252 ? 22.123 23.151 38.140 1.00 14.64 252 MET C CA 1
ATOM 8791 C C . MET C 1 252 ? 20.688 22.599 38.283 1.00 16.17 252 MET C C 1
ATOM 8792 O O . MET C 1 252 ? 19.729 23.306 37.999 1.00 15.59 252 MET C O 1
ATOM 8797 N N . ILE C 1 253 ? 20.546 21.340 38.687 1.00 15.66 253 ILE C N 1
ATOM 8798 C CA . ILE C 1 253 ? 19.221 20.761 38.866 1.00 16.99 253 ILE C CA 1
ATOM 8799 C C . ILE C 1 253 ? 18.539 21.592 39.947 1.00 17.79 253 ILE C C 1
ATOM 8800 O O . ILE C 1 253 ? 17.383 21.992 39.810 1.00 17.15 253 ILE C O 1
ATOM 8805 N N . HIS C 1 254 ? 19.270 21.863 41.021 1.00 16.82 254 HIS C N 1
ATOM 8806 C CA . HIS C 1 254 ? 18.710 22.668 42.106 1.00 14.93 254 HIS C CA 1
ATOM 8807 C C . HIS C 1 254 ? 18.325 24.041 41.618 1.00 18.17 254 HIS C C 1
ATOM 8808 O O . HIS C 1 254 ? 17.256 24.536 41.934 1.00 11.00 254 HIS C O 1
ATOM 8815 N N . LEU C 1 255 ? 19.201 24.654 40.829 1.00 15.10 255 LEU C N 1
ATOM 8816 C CA . LEU C 1 255 ? 18.930 25.983 40.318 1.00 17.59 255 LEU C CA 1
ATOM 8817 C C . LEU C 1 255 ? 17.783 25.975 39.314 1.00 16.88 255 LEU C C 1
ATOM 8818 O O . LEU C 1 255 ? 17.069 26.970 39.221 1.00 20.83 255 LEU C O 1
ATOM 8823 N N . SER C 1 256 ? 17.594 24.861 38.594 1.00 15.40 256 SER C N 1
ATOM 8824 C CA . SER C 1 256 ? 16.522 24.760 37.599 1.00 16.76 256 SER C CA 1
ATOM 8825 C C . SER C 1 256 ? 15.162 24.710 38.308 1.00 18.25 256 SER C C 1
ATOM 8826 O O . SER C 1 256 ? 14.157 25.193 37.780 1.00 17.03 256 SER C O 1
ATOM 8829 N N . LYS C 1 257 ? 15.154 24.102 39.487 1.00 14.16 257 LYS C N 1
ATOM 8830 C CA . LYS C 1 257 ? 13.962 24.014 40.317 1.00 18.19 257 LYS C CA 1
ATOM 8831 C C . LYS C 1 257 ? 13.635 25.368 40.999 1.00 17.40 257 LYS C C 1
ATOM 8832 O O . LYS C 1 257 ? 12.481 25.770 41.055 1.00 22.81 257 LYS C O 1
ATOM 8838 N N . MET C 1 258 ? 14.639 26.051 41.548 1.00 14.33 258 MET C N 1
ATOM 8839 C CA . MET C 1 258 ? 14.405 27.360 42.163 1.00 15.96 258 MET C CA 1
ATOM 8840 C C . MET C 1 258 ? 13.900 28.332 41.077 1.00 17.34 258 MET C C 1
ATOM 8841 O O . MET C 1 258 ? 12.989 29.149 41.313 1.00 15.81 258 MET C O 1
ATOM 8846 N N . ALA C 1 259 ? 14.494 28.238 39.884 1.00 14.58 259 ALA C N 1
ATOM 8847 C CA . ALA C 1 259 ? 14.103 29.084 38.775 1.00 16.66 259 ALA C CA 1
ATOM 8848 C C . ALA C 1 259 ? 12.655 28.836 38.400 1.00 15.04 259 ALA C C 1
ATOM 8849 O O . ALA C 1 259 ? 11.907 29.777 38.168 1.00 15.96 259 ALA C O 1
ATOM 8851 N N . GLU C 1 260 ? 12.288 27.558 38.307 1.00 16.62 260 GLU C N 1
ATOM 8852 C CA . GLU C 1 260 ? 10.944 27.166 37.941 1.00 15.63 260 GLU C CA 1
ATOM 8853 C C . GLU C 1 260 ? 9.968 27.778 38.946 1.00 17.48 260 GLU C C 1
ATOM 8854 O O . GLU C 1 260 ? 8.949 28.347 38.555 1.00 15.15 260 GLU C O 1
ATOM 8860 N N . ASP C 1 261 ? 10.288 27.641 40.233 1.00 15.31 261 ASP C N 1
ATOM 8861 C CA . ASP C 1 261 ? 9.440 28.183 41.320 1.00 17.88 261 ASP C CA 1
ATOM 8862 C C . ASP C 1 261 ? 9.244 29.686 41.193 1.00 14.38 261 ASP C C 1
ATOM 8863 O O . ASP C 1 261 ? 8.116 30.202 41.266 1.00 16.25 261 ASP C O 1
ATOM 8868 N N . LEU C 1 262 ? 10.355 30.385 41.023 1.00 16.25 262 LEU C N 1
ATOM 8869 C CA . LEU C 1 262 ? 10.365 31.842 40.944 1.00 17.65 262 LEU C CA 1
ATOM 8870 C C . LEU C 1 262 ? 9.693 32.390 39.674 1.00 16.94 262 LEU C C 1
ATOM 8871 O O . LEU C 1 262 ? 9.036 33.413 39.730 1.00 16.01 262 LEU C O 1
ATOM 8876 N N . ILE C 1 263 ? 9.853 31.712 38.544 1.00 17.93 263 ILE C N 1
ATOM 8877 C CA . ILE C 1 263 ? 9.213 32.122 37.283 1.00 19.41 263 ILE C CA 1
ATOM 8878 C C . ILE C 1 263 ? 7.688 32.021 37.474 1.00 19.75 263 ILE C C 1
ATOM 8879 O O . ILE C 1 263 ? 6.930 32.925 37.136 1.00 22.47 263 ILE C O 1
ATOM 8884 N N . ILE C 1 264 ? 7.241 30.911 38.031 1.00 16.82 264 ILE C N 1
ATOM 8885 C CA . ILE C 1 264 ? 5.809 30.740 38.275 1.00 18.08 264 ILE C CA 1
ATOM 8886 C C . ILE C 1 264 ? 5.286 31.749 39.297 1.00 15.69 264 ILE C C 1
ATOM 8887 O O . ILE C 1 264 ? 4.232 32.341 39.107 1.00 20.69 264 ILE C O 1
ATOM 8892 N N . TYR C 1 265 ? 6.008 31.959 40.385 1.00 16.49 265 TYR C N 1
ATOM 8893 C CA . TYR C 1 265 ? 5.544 32.909 41.388 1.00 16.09 265 TYR C CA 1
ATOM 8894 C C . TYR C 1 265 ? 5.541 34.349 40.840 1.00 19.60 265 TYR C C 1
ATOM 8895 O O . TYR C 1 265 ? 4.840 35.214 41.360 1.00 18.18 265 TYR C O 1
ATOM 8904 N N . SER C 1 266 ? 6.336 34.618 39.803 1.00 16.97 266 SER C N 1
ATOM 8905 C CA . SER C 1 266 ? 6.387 35.964 39.255 1.00 17.44 266 SER C CA 1
ATOM 8906 C C . SER C 1 266 ? 5.288 36.189 38.198 1.00 14.95 266 SER C C 1
ATOM 8907 O O . SER C 1 266 ? 5.088 37.307 37.729 1.00 15.39 266 SER C O 1
ATOM 8910 N N . THR C 1 267 ? 4.578 35.141 37.810 1.00 15.04 267 THR C N 1
ATOM 8911 C CA . THR C 1 267 ? 3.502 35.343 36.828 1.00 18.29 267 THR C CA 1
ATOM 8912 C C . THR C 1 267 ? 2.468 36.322 37.385 1.00 18.38 267 THR C C 1
ATOM 8913 O O . THR C 1 267 ? 2.365 36.501 38.614 1.00 18.92 267 THR C O 1
ATOM 8917 N N . SER C 1 268 ? 1.691 36.939 36.499 1.00 17.81 268 SER C N 1
ATOM 8918 C CA . SER C 1 268 ? 0.663 37.862 36.963 1.00 21.48 268 SER C CA 1
ATOM 8919 C C . SER C 1 268 ? -0.395 37.074 37.737 1.00 20.66 268 SER C C 1
ATOM 8920 O O . SER C 1 268 ? -0.997 37.599 38.678 1.00 18.78 268 SER C O 1
ATOM 8923 N N . GLU C 1 269 ? -0.589 35.812 37.346 1.00 21.96 269 GLU C N 1
ATOM 8924 C CA . GLU C 1 269 ? -1.569 34.927 37.979 1.00 22.21 269 GLU C CA 1
ATOM 8925 C C . GLU C 1 269 ? -1.210 34.624 39.418 1.00 21.42 269 GLU C C 1
ATOM 8926 O O . GLU C 1 269 ? -2.077 34.610 40.300 1.00 19.25 269 GLU C O 1
ATOM 8932 N N . PHE C 1 270 ? 0.063 34.355 39.678 1.00 19.78 270 PHE C N 1
ATOM 8933 C CA . PHE C 1 270 ? 0.448 34.102 41.065 1.00 20.29 270 PHE C CA 1
ATOM 8934 C C . PHE C 1 270 ? 0.638 35.455 41.775 1.00 21.59 270 PHE C C 1
ATOM 8935 O O . PHE C 1 270 ? 0.069 35.696 42.848 1.00 18.84 270 PHE C O 1
ATOM 8943 N N . GLY C 1 271 ? 1.439 36.321 41.163 1.00 18.26 271 GLY C N 1
ATOM 8944 C CA . GLY C 1 271 ? 1.691 37.654 41.690 1.00 21.50 271 GLY C CA 1
ATOM 8945 C C . GLY C 1 271 ? 2.414 37.742 43.023 1.00 22.04 271 GLY C C 1
ATOM 8946 O O . GLY C 1 271 ? 2.313 38.768 43.704 1.00 22.00 271 GLY C O 1
ATOM 8947 N N . PHE C 1 272 ? 3.160 36.700 43.394 1.00 19.84 272 PHE C N 1
ATOM 8948 C CA . PHE C 1 272 ? 3.853 36.698 44.680 1.00 18.85 272 PHE C CA 1
ATOM 8949 C C . PHE C 1 272 ? 5.107 37.557 44.687 1.00 20.61 272 PHE C C 1
ATOM 8950 O O . PHE C 1 272 ? 5.557 37.994 45.741 1.00 19.19 272 PHE C O 1
ATOM 8958 N N . LEU C 1 273 ? 5.694 37.783 43.518 1.00 18.54 273 LEU C N 1
ATOM 8959 C CA . LEU C 1 273 ? 6.911 38.565 43.495 1.00 17.78 273 LEU C CA 1
ATOM 8960 C C . LEU C 1 273 ? 7.232 39.126 42.122 1.00 19.13 273 LEU C C 1
ATOM 8961 O O . LEU C 1 273 ? 6.659 38.717 41.111 1.00 14.74 273 LEU C O 1
ATOM 8966 N N . THR C 1 274 ? 8.172 40.066 42.110 1.00 19.20 274 THR C N 1
ATOM 8967 C CA . THR C 1 274 ? 8.596 40.714 40.886 1.00 22.83 274 THR C CA 1
ATOM 8968 C C . THR C 1 274 ? 10.105 40.816 40.888 1.00 20.48 274 THR C C 1
ATOM 8969 O O . THR C 1 274 ? 10.701 41.214 41.888 1.00 22.58 274 THR C O 1
ATOM 8973 N N . LEU C 1 275 ? 10.728 40.480 39.766 1.00 23.19 275 LEU C N 1
ATOM 8974 C CA . LEU C 1 275 ? 12.171 40.577 39.664 1.00 20.99 275 LEU C CA 1
ATOM 8975 C C . LEU C 1 275 ? 12.572 42.038 39.414 1.00 22.48 275 LEU C C 1
ATOM 8976 O O . LEU C 1 275 ? 11.773 42.820 38.916 1.00 20.67 275 LEU C O 1
ATOM 8981 N N . SER C 1 276 ? 13.803 42.406 39.763 1.00 22.53 276 SER C N 1
ATOM 8982 C CA . SER C 1 276 ? 14.258 43.773 39.530 1.00 23.91 276 SER C CA 1
ATOM 8983 C C . SER C 1 276 ? 14.435 43.941 38.019 1.00 24.30 276 SER C C 1
ATOM 8984 O O . SER C 1 276 ? 14.399 42.948 37.277 1.00 23.05 276 SER C O 1
ATOM 8987 N N . ASP C 1 277 ? 14.602 45.190 37.573 1.00 21.01 277 ASP C N 1
ATOM 8988 C CA . ASP C 1 277 ? 14.778 45.493 36.158 1.00 23.07 277 ASP C CA 1
ATOM 8989 C C . ASP C 1 277 ? 16.049 44.879 35.608 1.00 21.27 277 ASP C C 1
ATOM 8990 O O . ASP C 1 277 ? 16.111 44.503 34.441 1.00 26.53 277 ASP C O 1
ATOM 8995 N N . ALA C 1 278 ? 17.081 44.809 36.439 1.00 22.20 278 ALA C N 1
ATOM 8996 C CA . ALA C 1 278 ? 18.357 44.244 35.998 1.00 23.90 278 ALA C CA 1
ATOM 8997 C C . ALA C 1 278 ? 18.245 42.776 35.598 1.00 24.81 278 ALA C C 1
ATOM 8998 O O . ALA C 1 278 ? 18.962 42.323 34.706 1.00 22.56 278 ALA C O 1
ATOM 9000 N N . PHE C 1 279 ? 17.357 42.026 36.250 1.00 22.56 279 PHE C N 1
ATOM 9001 C CA . PHE C 1 279 ? 17.261 40.602 35.923 1.00 22.12 279 PHE C CA 1
ATOM 9002 C C . PHE C 1 279 ? 16.028 40.156 35.165 1.00 22.01 279 PHE C C 1
ATOM 9003 O O . PHE C 1 279 ? 15.698 38.962 35.109 1.00 22.54 279 PHE C O 1
ATOM 9011 N N . SER C 1 280 ? 15.358 41.113 34.545 1.00 21.03 280 SER C N 1
ATOM 9012 C CA . SER C 1 280 ? 14.168 40.807 33.785 1.00 21.79 280 SER C CA 1
ATOM 9013 C C . SER C 1 280 ? 14.183 41.606 32.494 1.00 22.97 280 SER C C 1
ATOM 9014 O O . SER C 1 280 ? 15.033 42.461 32.307 1.00 23.51 280 SER C O 1
ATOM 9017 N N . THR C 1 281 ? 13.219 41.320 31.626 1.00 25.28 281 THR C N 1
ATOM 9018 C CA . THR C 1 281 ? 13.059 42.002 30.346 1.00 30.57 281 THR C CA 1
ATOM 9019 C C . THR C 1 281 ? 11.606 42.473 30.226 1.00 31.52 281 THR C C 1
ATOM 9020 O O . THR C 1 281 ? 10.734 42.005 30.962 1.00 28.59 281 THR C O 1
ATOM 9024 N N . GLY C 1 282 ? 11.346 43.401 29.313 1.00 35.01 282 GLY C N 1
ATOM 9025 C CA . GLY C 1 282 ? 9.986 43.882 29.144 1.00 41.37 282 GLY C CA 1
ATOM 9026 C C . GLY C 1 282 ? 9.802 44.853 27.994 1.00 45.47 282 GLY C C 1
ATOM 9027 O O . GLY C 1 282 ? 10.770 45.412 27.466 1.00 46.56 282 GLY C O 1
ATOM 9028 N N . ALA C 1 283 ? 8.543 45.060 27.614 1.00 47.82 283 ALA C N 1
ATOM 9029 C CA . ALA C 1 283 ? 8.186 45.959 26.521 1.00 48.04 283 ALA C CA 1
ATOM 9030 C C . ALA C 1 283 ? 7.615 47.264 27.051 1.00 47.58 283 ALA C C 1
ATOM 9031 O O . ALA C 1 283 ? 6.900 47.282 28.055 1.00 47.90 283 ALA C O 1
ATOM 9033 N N . SER C 1 284 ? 7.922 48.359 26.364 1.00 47.41 284 SER C N 1
ATOM 9034 C CA . SER C 1 284 ? 7.417 49.666 26.763 1.00 45.41 284 SER C CA 1
ATOM 9035 C C . SER C 1 284 ? 5.905 49.736 26.558 1.00 43.65 284 SER C C 1
ATOM 9036 O O . SER C 1 284 ? 5.242 50.605 27.131 1.00 44.11 284 SER C O 1
ATOM 9039 N N . LEU C 1 285 ? 5.363 48.822 25.749 1.00 39.23 285 LEU C N 1
ATOM 9040 C CA . LEU C 1 285 ? 3.924 48.797 25.492 1.00 36.37 285 LEU C CA 1
ATOM 9041 C C . LEU C 1 285 ? 3.147 48.192 26.650 1.00 34.03 285 LEU C C 1
ATOM 9042 O O . LEU C 1 285 ? 1.940 48.406 26.766 1.00 32.97 285 LEU C O 1
ATOM 9047 N N . MET C 1 286 ? 3.840 47.421 27.485 1.00 32.14 286 MET C N 1
ATOM 9048 C CA . MET C 1 286 ? 3.240 46.775 28.659 1.00 32.47 286 MET C CA 1
ATOM 9049 C C . MET C 1 286 ? 4.255 46.933 29.780 1.00 32.53 286 MET C C 1
ATOM 9050 O O . MET C 1 286 ? 4.791 45.957 30.296 1.00 30.39 286 MET C O 1
ATOM 9055 N N . PRO C 1 287 ? 4.523 48.184 30.173 1.00 34.49 287 PRO C N 1
ATOM 9056 C CA . PRO C 1 287 ? 5.476 48.552 31.220 1.00 36.61 287 PRO C CA 1
ATOM 9057 C C . PRO C 1 287 ? 5.338 47.823 32.553 1.00 37.48 287 PRO C C 1
ATOM 9058 O O . PRO C 1 287 ? 6.287 47.768 33.330 1.00 37.11 287 PRO C O 1
ATOM 9062 N N . GLN C 1 288 ? 4.165 47.264 32.813 1.00 36.97 288 GLN C N 1
ATOM 9063 C CA . GLN C 1 288 ? 3.933 46.548 34.052 1.00 39.81 288 GLN C CA 1
ATOM 9064 C C . GLN C 1 288 ? 4.390 45.098 33.986 1.00 38.38 288 GLN C C 1
ATOM 9065 O O . GLN C 1 288 ? 4.589 44.459 35.016 1.00 40.07 288 GLN C O 1
ATOM 9071 N N . LYS C 1 289 ? 4.564 44.576 32.779 1.00 35.73 289 LYS C N 1
ATOM 9072 C CA . LYS C 1 289 ? 4.964 43.188 32.634 1.00 33.29 289 LYS C CA 1
ATOM 9073 C C . LYS C 1 289 ? 6.475 42.976 32.583 1.00 32.46 289 LYS C C 1
ATOM 9074 O O . LYS C 1 289 ? 7.185 43.677 31.871 1.00 30.58 289 LYS C O 1
ATOM 9080 N N . LYS C 1 290 ? 6.958 41.997 33.344 1.00 27.82 290 LYS C N 1
ATOM 9081 C CA . LYS C 1 290 ? 8.379 41.684 33.371 1.00 27.21 290 LYS C CA 1
ATOM 9082 C C . LYS C 1 290 ? 8.611 40.217 33.041 1.00 24.53 290 LYS C C 1
ATOM 9083 O O . LYS C 1 290 ? 8.001 39.343 33.636 1.00 21.74 290 LYS C O 1
ATOM 9089 N N . ASN C 1 291 ? 9.503 39.951 32.096 1.00 23.01 291 ASN C N 1
ATOM 9090 C CA . ASN C 1 291 ? 9.823 38.576 31.733 1.00 23.52 291 ASN C CA 1
ATOM 9091 C C . ASN C 1 291 ? 11.062 38.189 32.528 1.00 22.00 291 ASN C C 1
ATOM 9092 O O . ASN C 1 291 ? 12.030 38.939 32.568 1.00 21.42 291 ASN C O 1
ATOM 9097 N N . PRO C 1 292 ? 11.045 37.009 33.170 1.00 20.85 292 PRO C N 1
ATOM 9098 C CA . PRO C 1 292 ? 12.168 36.521 33.976 1.00 18.74 292 PRO C CA 1
ATOM 9099 C C . PRO C 1 292 ? 13.308 35.851 33.175 1.00 19.89 292 PRO C C 1
ATOM 9100 O O . PRO C 1 292 ? 13.716 34.734 33.495 1.00 20.77 292 PRO C O 1
ATOM 9104 N N . ASP C 1 293 ? 13.849 36.547 32.169 1.00 18.79 293 ASP C N 1
ATOM 9105 C CA . ASP C 1 293 ? 14.917 35.981 31.330 1.00 18.85 293 ASP C CA 1
ATOM 9106 C C . ASP C 1 293 ? 16.063 35.419 32.154 1.00 18.27 293 ASP C C 1
ATOM 9107 O O . ASP C 1 293 ? 16.608 34.373 31.824 1.00 20.84 293 ASP C O 1
ATOM 9112 N N . SER C 1 294 ? 16.422 36.120 33.228 1.00 17.56 294 SER C N 1
ATOM 9113 C CA . SER C 1 294 ? 17.495 35.678 34.102 1.00 18.83 294 SER C CA 1
ATOM 9114 C C . SER C 1 294 ? 17.296 34.223 34.529 1.00 18.19 294 SER C C 1
ATOM 9115 O O . SER C 1 294 ? 18.175 33.394 34.365 1.00 17.00 294 SER C O 1
ATOM 9118 N N . LEU C 1 295 ? 16.115 33.921 35.057 1.00 18.46 295 LEU C N 1
ATOM 9119 C CA . LEU C 1 295 ? 15.805 32.585 35.540 1.00 15.59 295 LEU C CA 1
ATOM 9120 C C . LEU C 1 295 ? 15.675 31.536 34.452 1.00 16.64 295 LEU C C 1
ATOM 9121 O O . LEU C 1 295 ? 15.959 30.366 34.698 1.00 15.47 295 LEU C O 1
ATOM 9126 N N . GLU C 1 296 ? 15.221 31.945 33.266 1.00 16.58 296 GLU C N 1
ATOM 9127 C CA . GLU C 1 296 ? 15.080 31.024 32.132 1.00 19.70 296 GLU C CA 1
ATOM 9128 C C . GLU C 1 296 ? 16.477 30.620 31.609 1.00 18.65 296 GLU C C 1
ATOM 9129 O O . GLU C 1 296 ? 16.694 29.481 31.142 1.00 14.23 296 GLU C O 1
ATOM 9135 N N . LEU C 1 297 ? 17.412 31.568 31.682 1.00 17.89 297 LEU C N 1
ATOM 9136 C CA . LEU C 1 297 ? 18.793 31.320 31.254 1.00 15.38 297 LEU C CA 1
ATOM 9137 C C . LEU C 1 297 ? 19.350 30.282 32.217 1.00 16.95 297 LEU C C 1
ATOM 9138 O O . LEU C 1 297 ? 19.909 29.254 31.810 1.00 18.07 297 LEU C O 1
ATOM 9143 N N . ILE C 1 298 ? 19.181 30.550 33.507 1.00 19.60 298 ILE C N 1
ATOM 9144 C CA . ILE C 1 298 ? 19.658 29.633 34.550 1.00 16.98 298 ILE C CA 1
ATOM 9145 C C . ILE C 1 298 ? 19.075 28.234 34.384 1.00 19.35 298 ILE C C 1
ATOM 9146 O O . ILE C 1 298 ? 19.811 27.235 34.423 1.00 19.68 298 ILE C O 1
ATOM 9151 N N . ARG C 1 299 ? 17.763 28.152 34.171 1.00 17.72 299 ARG C N 1
ATOM 9152 C CA . ARG C 1 299 ? 17.104 26.861 34.019 1.00 18.61 299 ARG C CA 1
ATOM 9153 C C . ARG C 1 299 ? 17.645 26.085 32.814 1.00 16.65 299 ARG C C 1
ATOM 9154 O O . ARG C 1 299 ? 17.910 24.891 32.911 1.00 19.27 299 ARG C O 1
ATOM 9162 N N . SER C 1 300 ? 17.806 26.759 31.688 1.00 17.82 300 SER C N 1
ATOM 9163 C CA . SER C 1 300 ? 18.311 26.100 30.485 1.00 19.65 300 SER C CA 1
ATOM 9164 C C . SER C 1 300 ? 19.753 25.622 30.617 1.00 19.65 300 SER C C 1
ATOM 9165 O O . SER C 1 300 ? 20.181 24.738 29.878 1.00 21.91 300 SER C O 1
ATOM 9168 N N . LYS C 1 301 ? 20.517 26.214 31.525 1.00 20.68 301 LYS C N 1
ATOM 9169 C CA . LYS C 1 301 ? 21.911 25.806 31.687 1.00 18.84 301 LYS C CA 1
ATOM 9170 C C . LYS C 1 301 ? 22.028 24.450 32.359 1.00 18.96 301 LYS C C 1
ATOM 9171 O O . LYS C 1 301 ? 23.085 23.837 32.345 1.00 14.54 301 LYS C O 1
ATOM 9177 N N . ALA C 1 302 ? 20.948 23.975 32.976 1.00 17.46 302 ALA C N 1
ATOM 9178 C CA . ALA C 1 302 ? 21.002 22.650 33.595 1.00 17.75 302 ALA C CA 1
ATOM 9179 C C . ALA C 1 302 ? 21.197 21.641 32.459 1.00 15.14 302 ALA C C 1
ATOM 9180 O O . ALA C 1 302 ? 21.848 20.617 32.623 1.00 15.83 302 ALA C O 1
ATOM 9182 N N . GLY C 1 303 ? 20.583 21.928 31.319 1.00 14.14 303 GLY C N 1
ATOM 9183 C CA . GLY C 1 303 ? 20.710 21.055 30.168 1.00 13.28 303 GLY C CA 1
ATOM 9184 C C . GLY C 1 303 ? 22.098 21.233 29.564 1.00 16.82 303 GLY C C 1
ATOM 9185 O O . GLY C 1 303 ? 22.738 20.249 29.178 1.00 18.10 303 GLY C O 1
ATOM 9186 N N . ARG C 1 304 ? 22.563 22.478 29.492 1.00 15.13 304 ARG C N 1
ATOM 9187 C CA . ARG C 1 304 ? 23.894 22.775 28.936 1.00 17.46 304 ARG C CA 1
ATOM 9188 C C . ARG C 1 304 ? 24.991 22.062 29.731 1.00 18.82 304 ARG C C 1
ATOM 9189 O O . ARG C 1 304 ? 25.927 21.513 29.170 1.00 16.37 304 ARG C O 1
ATOM 9197 N N . VAL C 1 305 ? 24.875 22.086 31.050 1.00 16.36 305 VAL C N 1
ATOM 9198 C CA . VAL C 1 305 ? 25.868 21.429 31.889 1.00 17.23 305 VAL C CA 1
ATOM 9199 C C . VAL C 1 305 ? 25.701 19.909 31.858 1.00 19.37 305 VAL C C 1
ATOM 9200 O O . VAL C 1 305 ? 26.691 19.205 31.752 1.00 18.47 305 VAL C O 1
ATOM 9204 N N . PHE C 1 306 ? 24.461 19.412 31.958 1.00 18.32 306 PHE C N 1
ATOM 9205 C CA . PHE C 1 306 ? 24.208 17.965 31.893 1.00 17.08 306 PHE C CA 1
ATOM 9206 C C . PHE C 1 306 ? 24.766 17.414 30.583 1.00 17.69 306 PHE C C 1
ATOM 9207 O O . PHE C 1 306 ? 25.216 16.268 30.515 1.00 18.72 306 PHE C O 1
ATOM 9215 N N . GLY C 1 307 ? 24.691 18.214 29.533 1.00 16.32 307 GLY C N 1
ATOM 9216 C CA . GLY C 1 307 ? 25.197 17.751 28.242 1.00 18.01 307 GLY C CA 1
ATOM 9217 C C . GLY C 1 307 ? 26.685 17.482 28.346 1.00 17.96 307 GLY C C 1
ATOM 9218 O O . GLY C 1 307 ? 27.215 16.529 27.767 1.00 22.61 307 GLY C O 1
ATOM 9219 N N . ARG C 1 308 ? 27.375 18.317 29.108 1.00 17.26 308 ARG C N 1
ATOM 9220 C CA . ARG C 1 308 ? 28.810 18.132 29.268 1.00 17.07 308 ARG C CA 1
ATOM 9221 C C . ARG C 1 308 ? 29.152 16.860 30.020 1.00 17.65 308 ARG C C 1
ATOM 9222 O O . ARG C 1 308 ? 30.105 16.162 29.673 1.00 16.79 308 ARG C O 1
ATOM 9230 N N . LEU C 1 309 ? 28.363 16.556 31.050 1.00 14.96 309 LEU C N 1
ATOM 9231 C CA . LEU C 1 309 ? 28.575 15.364 31.850 1.00 14.73 309 LEU C CA 1
ATOM 9232 C C . LEU C 1 309 ? 28.328 14.152 30.987 1.00 15.34 309 LEU C C 1
ATOM 9233 O O . LEU C 1 309 ? 29.075 13.172 31.045 1.00 16.24 309 LEU C O 1
ATOM 9238 N N . ALA C 1 310 ? 27.264 14.210 30.181 1.00 15.00 310 ALA C N 1
ATOM 9239 C CA . ALA C 1 310 ? 26.920 13.086 29.331 1.00 17.75 310 ALA C CA 1
ATOM 9240 C C . ALA C 1 310 ? 28.046 12.807 28.334 1.00 18.90 310 ALA C C 1
ATOM 9241 O O . ALA C 1 310 ? 28.416 11.644 28.108 1.00 16.45 310 ALA C O 1
ATOM 9243 N N . SER C 1 311 ? 28.596 13.873 27.760 1.00 16.29 311 SER C N 1
ATOM 9244 C CA . SER C 1 311 ? 29.653 13.702 26.764 1.00 19.00 311 SER C CA 1
ATOM 9245 C C . SER C 1 311 ? 30.903 13.051 27.298 1.00 17.67 311 SER C C 1
ATOM 9246 O O . SER C 1 311 ? 31.450 12.168 26.650 1.00 19.39 311 SER C O 1
ATOM 9249 N N . ILE C 1 312 ? 31.373 13.485 28.465 1.00 17.30 312 ILE C N 1
ATOM 9250 C CA . ILE C 1 312 ? 32.592 12.895 29.013 1.00 18.38 312 ILE C CA 1
ATOM 9251 C C . ILE C 1 312 ? 32.349 11.449 29.437 1.00 19.90 312 ILE C C 1
ATOM 9252 O O . ILE C 1 312 ? 33.213 10.582 29.248 1.00 16.71 312 ILE C O 1
ATOM 9257 N N . LEU C 1 313 ? 31.172 11.165 30.000 1.00 14.71 313 LEU C N 1
ATOM 9258 C CA . LEU C 1 313 ? 30.881 9.792 30.380 1.00 14.93 313 LEU C CA 1
ATOM 9259 C C . LEU C 1 313 ? 30.943 8.900 29.152 1.00 16.85 313 LEU C C 1
ATOM 9260 O O . LEU C 1 313 ? 31.515 7.799 29.211 1.00 14.69 313 LEU C O 1
ATOM 9265 N N . MET C 1 314 ? 30.356 9.358 28.040 1.00 15.97 314 MET C N 1
ATOM 9266 C CA . MET C 1 314 ? 30.384 8.559 26.823 1.00 17.29 314 MET C CA 1
ATOM 9267 C C . MET C 1 314 ? 31.808 8.475 26.266 1.00 18.26 314 MET C C 1
ATOM 9268 O O . MET C 1 314 ? 32.203 7.446 25.711 1.00 20.70 314 MET C O 1
ATOM 9273 N N . VAL C 1 315 ? 32.563 9.558 26.389 1.00 16.78 315 VAL C N 1
ATOM 9274 C CA . VAL C 1 315 ? 33.952 9.567 25.921 1.00 18.25 315 VAL C CA 1
ATOM 9275 C C . VAL C 1 315 ? 34.772 8.497 26.662 1.00 20.48 315 VAL C C 1
ATOM 9276 O O . VAL C 1 315 ? 35.496 7.719 26.043 1.00 17.11 315 VAL C O 1
ATOM 9280 N N . LEU C 1 316 ? 34.648 8.445 27.989 1.00 16.70 316 LEU C N 1
ATOM 9281 C CA . LEU C 1 316 ? 35.419 7.483 28.792 1.00 19.20 316 LEU C CA 1
ATOM 9282 C C . LEU C 1 316 ? 34.971 6.020 28.728 1.00 18.50 316 LEU C C 1
ATOM 9283 O O . LEU C 1 316 ? 35.771 5.112 28.910 1.00 18.16 316 LEU C O 1
ATOM 9288 N N . LYS C 1 317 ? 33.693 5.789 28.470 1.00 17.69 317 LYS C N 1
ATOM 9289 C CA . LYS C 1 317 ? 33.167 4.434 28.436 1.00 18.10 317 LYS C CA 1
ATOM 9290 C C . LYS C 1 317 ? 33.845 3.507 27.446 1.00 19.14 317 LYS C C 1
ATOM 9291 O O . LYS C 1 317 ? 34.006 3.863 26.278 1.00 19.68 317 LYS C O 1
ATOM 9297 N N . GLY C 1 318 ? 34.231 2.317 27.917 1.00 16.72 318 GLY C N 1
ATOM 9298 C CA . GLY C 1 318 ? 34.836 1.324 27.040 1.00 19.28 318 GLY C CA 1
ATOM 9299 C C . GLY C 1 318 ? 36.229 1.633 26.490 1.00 19.32 318 GLY C C 1
ATOM 9300 O O . GLY C 1 318 ? 36.718 0.926 25.602 1.00 18.94 318 GLY C O 1
ATOM 9301 N N . LEU C 1 319 ? 36.859 2.679 27.004 1.00 20.52 319 LEU C N 1
ATOM 9302 C CA . LEU C 1 319 ? 38.198 3.053 26.572 1.00 23.72 319 LEU C CA 1
ATOM 9303 C C . LEU C 1 319 ? 39.238 2.117 27.161 1.00 25.54 319 LEU C C 1
ATOM 9304 O O . LEU C 1 319 ? 39.144 1.728 28.322 1.00 23.99 319 LEU C O 1
ATOM 9309 N N . PRO C 1 320 ? 40.249 1.742 26.359 1.00 23.12 320 PRO C N 1
ATOM 9310 C CA . PRO C 1 320 ? 41.320 0.855 26.816 1.00 22.80 320 PRO C CA 1
ATOM 9311 C C . PRO C 1 320 ? 42.384 1.663 27.564 1.00 22.81 320 PRO C C 1
ATOM 9312 O O . PRO C 1 320 ? 42.491 2.885 27.380 1.00 21.20 320 PRO C O 1
ATOM 9316 N N . SER C 1 321 ? 43.152 0.987 28.420 1.00 20.51 321 SER C N 1
ATOM 9317 C CA . SER C 1 321 ? 44.254 1.637 29.127 1.00 23.20 321 SER C CA 1
ATOM 9318 C C . SER C 1 321 ? 45.323 1.853 28.032 1.00 22.87 321 SER C C 1
ATOM 9319 O O . SER C 1 321 ? 45.377 1.061 27.092 1.00 22.58 321 SER C O 1
ATOM 9322 N N . THR C 1 322 ? 46.141 2.906 28.111 1.00 22.23 322 THR C N 1
ATOM 9323 C CA . THR C 1 322 ? 46.108 3.927 29.157 1.00 24.37 322 THR C CA 1
ATOM 9324 C C . THR C 1 322 ? 45.692 5.261 28.509 1.00 27.17 322 THR C C 1
ATOM 9325 O O . THR C 1 322 ? 44.502 5.615 28.496 1.00 25.23 322 THR C O 1
ATOM 9329 N N . TYR C 1 323 ? 46.657 6.000 27.964 1.00 23.51 323 TYR C N 1
ATOM 9330 C CA . TYR C 1 323 ? 46.342 7.259 27.297 1.00 23.72 323 TYR C CA 1
ATOM 9331 C C . TYR C 1 323 ? 45.846 7.012 25.868 1.00 24.80 323 TYR C C 1
ATOM 9332 O O . TYR C 1 323 ? 46.395 6.176 25.146 1.00 23.05 323 TYR C O 1
ATOM 9341 N N . ASN C 1 324 ? 44.799 7.734 25.476 1.00 23.90 324 ASN C N 1
ATOM 9342 C CA . ASN C 1 324 ? 44.244 7.651 24.120 1.00 21.69 324 ASN C CA 1
ATOM 9343 C C . ASN C 1 324 ? 43.862 9.092 23.797 1.00 23.42 324 ASN C C 1
ATOM 9344 O O . ASN C 1 324 ? 43.497 9.842 24.704 1.00 24.14 324 ASN C O 1
ATOM 9349 N N . LYS C 1 325 ? 43.913 9.494 22.529 1.00 22.05 325 LYS C N 1
ATOM 9350 C CA . LYS C 1 325 ? 43.579 10.879 22.216 1.00 24.22 325 LYS C CA 1
ATOM 9351 C C . LYS C 1 325 ? 42.115 11.208 22.535 1.00 21.52 325 LYS C C 1
ATOM 9352 O O . LYS C 1 325 ? 41.749 12.368 22.608 1.00 21.24 325 LYS C O 1
ATOM 9358 N N . ASP C 1 326 ? 41.279 10.200 22.744 1.00 21.54 326 ASP C N 1
ATOM 9359 C CA . ASP C 1 326 ? 39.870 10.483 23.082 1.00 21.88 326 ASP C CA 1
ATOM 9360 C C . ASP C 1 326 ? 39.816 11.438 24.274 1.00 19.30 326 ASP C C 1
ATOM 9361 O O . ASP C 1 326 ? 38.962 12.313 24.334 1.00 21.93 326 ASP C O 1
ATOM 9366 N N . LEU C 1 327 ? 40.750 11.266 25.208 1.00 21.85 327 LEU C N 1
ATOM 9367 C CA . LEU C 1 327 ? 40.810 12.052 26.445 1.00 20.29 327 LEU C CA 1
ATOM 9368 C C . LEU C 1 327 ? 40.875 13.572 26.317 1.00 21.38 327 LEU C C 1
ATOM 9369 O O . LEU C 1 327 ? 40.541 14.309 27.247 1.00 22.47 327 LEU C O 1
ATOM 9374 N N . GLN C 1 328 ? 41.292 14.046 25.154 1.00 19.88 328 GLN C N 1
ATOM 9375 C CA . GLN C 1 328 ? 41.405 15.465 24.894 1.00 17.31 328 GLN C CA 1
ATOM 9376 C C . GLN C 1 328 ? 40.091 16.253 24.968 1.00 17.93 328 GLN C C 1
ATOM 9377 O O . GLN C 1 328 ? 40.101 17.469 25.128 1.00 18.52 328 GLN C O 1
ATOM 9383 N N . GLU C 1 329 ? 38.965 15.564 24.851 1.00 21.08 329 GLU C N 1
ATOM 9384 C CA . GLU C 1 329 ? 37.654 16.209 24.919 1.00 22.37 329 GLU C CA 1
ATOM 9385 C C . GLU C 1 329 ? 37.307 16.732 26.314 1.00 23.46 329 GLU C C 1
ATOM 9386 O O . GLU C 1 329 ? 36.274 17.395 26.496 1.00 24.99 329 GLU C O 1
ATOM 9392 N N . ASP C 1 330 ? 38.143 16.430 27.305 1.00 22.42 330 ASP C N 1
ATOM 9393 C CA . ASP C 1 330 ? 37.846 16.871 28.668 1.00 21.49 330 ASP C CA 1
ATOM 9394 C C . ASP C 1 330 ? 37.872 18.383 28.899 1.00 22.75 330 ASP C C 1
ATOM 9395 O O . ASP C 1 330 ? 36.974 18.938 29.558 1.00 18.40 330 ASP C O 1
ATOM 9400 N N . LYS C 1 331 ? 38.846 19.062 28.295 1.00 18.84 331 LYS C N 1
ATOM 9401 C CA . LYS C 1 331 ? 39.029 20.492 28.523 1.00 18.02 331 LYS C CA 1
ATOM 9402 C C . LYS C 1 331 ? 37.897 21.447 28.157 1.00 18.71 331 LYS C C 1
ATOM 9403 O O . LYS C 1 331 ? 37.498 22.299 28.988 1.00 18.85 331 LYS C O 1
ATOM 9409 N N . GLU C 1 332 ? 37.350 21.314 26.952 1.00 16.88 332 GLU C N 1
ATOM 9410 C CA . GLU C 1 332 ? 36.276 22.211 26.544 1.00 18.47 332 GLU C CA 1
ATOM 9411 C C . GLU C 1 332 ? 35.044 22.014 27.457 1.00 20.35 332 GLU C C 1
ATOM 9412 O O . GLU C 1 332 ? 34.325 22.968 27.718 1.00 16.60 332 GLU C O 1
ATOM 9418 N N . ALA C 1 333 ? 34.814 20.787 27.931 1.00 18.24 333 ALA C N 1
ATOM 9419 C CA . ALA C 1 333 ? 33.669 20.522 28.801 1.00 18.50 333 ALA C CA 1
ATOM 9420 C C . ALA C 1 333 ? 33.851 21.202 30.152 1.00 19.66 333 ALA C C 1
ATOM 9421 O O . ALA C 1 333 ? 32.911 21.794 30.686 1.00 19.78 333 ALA C O 1
ATOM 9423 N N . VAL C 1 334 ? 35.052 21.084 30.719 1.00 20.13 334 VAL C N 1
ATOM 9424 C CA . VAL C 1 334 ? 35.366 21.697 32.012 1.00 20.62 334 VAL C CA 1
ATOM 9425 C C . VAL C 1 334 ? 35.338 23.222 31.949 1.00 19.29 334 VAL C C 1
ATOM 9426 O O . VAL C 1 334 ? 34.849 23.892 32.870 1.00 15.73 334 VAL C O 1
ATOM 9430 N N . PHE C 1 335 ? 35.859 23.777 30.855 1.00 17.04 335 PHE C N 1
ATOM 9431 C CA . PHE C 1 335 ? 35.873 25.227 30.678 1.00 16.13 335 PHE C CA 1
ATOM 9432 C C . PHE C 1 335 ? 34.478 25.814 30.613 1.00 15.65 335 PHE C C 1
ATOM 9433 O O . PHE C 1 335 ? 34.195 26.836 31.238 1.00 15.22 335 PHE C O 1
ATOM 9441 N N . ASP C 1 336 ? 33.633 25.178 29.811 1.00 13.01 336 ASP C N 1
ATOM 9442 C CA . ASP C 1 336 ? 32.272 25.638 29.618 1.00 17.98 336 ASP C CA 1
ATOM 9443 C C . ASP C 1 336 ? 31.514 25.650 30.934 1.00 15.17 336 ASP C C 1
ATOM 9444 O O . ASP C 1 336 ? 30.902 26.652 31.299 1.00 18.00 336 ASP C O 1
ATOM 9449 N N . VAL C 1 337 ? 31.596 24.539 31.649 1.00 14.44 337 VAL C N 1
ATOM 9450 C CA . VAL C 1 337 ? 30.909 24.407 32.938 1.00 16.22 337 VAL C CA 1
ATOM 9451 C C . VAL C 1 337 ? 31.429 25.350 34.021 1.00 15.87 337 VAL C C 1
ATOM 9452 O O . VAL C 1 337 ? 30.648 25.880 34.820 1.00 19.28 337 VAL C O 1
ATOM 9456 N N . VAL C 1 338 ? 32.741 25.565 34.073 1.00 20.30 338 VAL C N 1
ATOM 9457 C CA . VAL C 1 338 ? 33.310 26.493 35.055 1.00 17.52 338 VAL C CA 1
ATOM 9458 C C . VAL C 1 338 ? 32.766 27.919 34.784 1.00 18.87 338 VAL C C 1
ATOM 9459 O O . VAL C 1 338 ? 32.300 28.599 35.704 1.00 19.89 338 VAL C O 1
ATOM 9463 N N . ASP C 1 339 ? 32.787 28.356 33.528 1.00 16.16 339 ASP C N 1
ATOM 9464 C CA . ASP C 1 339 ? 32.278 29.703 33.199 1.00 19.92 339 ASP C CA 1
ATOM 9465 C C . ASP C 1 339 ? 30.760 29.757 33.374 1.00 17.34 339 ASP C C 1
ATOM 9466 O O . ASP C 1 339 ? 30.225 30.765 33.809 1.00 17.25 339 ASP C O 1
ATOM 9471 N N . THR C 1 340 ? 30.082 28.654 33.060 1.00 17.58 340 THR C N 1
ATOM 9472 C CA . THR C 1 340 ? 28.636 28.593 33.210 1.00 18.82 340 THR C CA 1
ATOM 9473 C C . THR C 1 340 ? 28.249 28.741 34.669 1.00 16.37 340 THR C C 1
ATOM 9474 O O . THR C 1 340 ? 27.395 29.561 35.001 1.00 19.40 340 THR C O 1
ATOM 9478 N N . LEU C 1 341 ? 28.870 27.942 35.535 1.00 17.03 341 LEU C N 1
ATOM 9479 C CA . LEU C 1 341 ? 28.578 27.988 36.977 1.00 18.38 341 LEU C CA 1
ATOM 9480 C C . LEU C 1 341 ? 28.873 29.364 37.580 1.00 19.01 341 LEU C C 1
ATOM 9481 O O . LEU C 1 341 ? 28.077 29.907 38.344 1.00 15.43 341 LEU C O 1
ATOM 9486 N N . THR C 1 342 ? 30.023 29.926 37.236 1.00 14.37 342 THR C N 1
ATOM 9487 C CA . THR C 1 342 ? 30.417 31.230 37.767 1.00 19.24 342 THR C CA 1
ATOM 9488 C C . THR C 1 342 ? 29.425 32.341 37.395 1.00 17.50 342 THR C C 1
ATOM 9489 O O . THR C 1 342 ? 29.105 33.193 38.210 1.00 20.43 342 THR C O 1
ATOM 9493 N N . ALA C 1 343 ? 28.922 32.319 36.170 1.00 19.43 343 ALA C N 1
ATOM 9494 C CA . ALA C 1 343 ? 27.960 33.319 35.725 1.00 18.07 343 ALA C CA 1
ATOM 9495 C C . ALA C 1 343 ? 26.597 33.082 36.384 1.00 20.56 343 ALA C C 1
ATOM 9496 O O . ALA C 1 343 ? 25.993 33.987 36.944 1.00 17.94 343 ALA C O 1
ATOM 9498 N N . VAL C 1 344 ? 26.143 31.841 36.317 1.00 18.65 344 VAL C N 1
ATOM 9499 C CA . VAL C 1 344 ? 24.848 31.449 36.849 1.00 20.15 344 VAL C CA 1
ATOM 9500 C C . VAL C 1 344 ? 24.689 31.698 38.338 1.00 19.87 344 VAL C C 1
ATOM 9501 O O . VAL C 1 344 ? 23.650 32.185 38.793 1.00 19.10 344 VAL C O 1
ATOM 9505 N N . LEU C 1 345 ? 25.709 31.353 39.112 1.00 20.51 345 LEU C N 1
ATOM 9506 C CA . LEU C 1 345 ? 25.629 31.568 40.549 1.00 21.59 345 LEU C CA 1
ATOM 9507 C C . LEU C 1 345 ? 25.482 33.053 40.897 1.00 20.22 345 LEU C C 1
ATOM 9508 O O . LEU C 1 345 ? 24.687 33.405 41.775 1.00 21.06 345 LEU C O 1
ATOM 9513 N N . GLN C 1 346 ? 26.209 33.922 40.196 1.00 17.36 346 GLN C N 1
ATOM 9514 C CA . GLN C 1 346 ? 26.146 35.360 40.488 1.00 17.70 346 GLN C CA 1
ATOM 9515 C C . GLN C 1 346 ? 24.814 35.930 40.058 1.00 19.77 346 GLN C C 1
ATOM 9516 O O . GLN C 1 346 ? 24.244 36.767 40.759 1.00 20.32 346 GLN C O 1
ATOM 9522 N N . VAL C 1 347 ? 24.291 35.464 38.924 1.00 19.15 347 VAL C N 1
ATOM 9523 C CA . VAL C 1 347 ? 22.988 35.942 38.494 1.00 19.28 347 VAL C CA 1
ATOM 9524 C C . VAL C 1 347 ? 21.924 35.466 39.497 1.00 20.16 347 VAL C C 1
ATOM 9525 O O . VAL C 1 347 ? 21.024 36.229 39.863 1.00 19.99 347 VAL C O 1
ATOM 9529 N N . ALA C 1 348 ? 22.031 34.216 39.952 1.00 17.96 348 ALA C N 1
ATOM 9530 C CA . ALA C 1 348 ? 21.070 33.699 40.918 1.00 20.28 348 ALA C CA 1
ATOM 9531 C C . ALA C 1 348 ? 21.083 34.567 42.185 1.00 20.64 348 ALA C C 1
ATOM 9532 O O . ALA C 1 348 ? 20.021 34.947 42.695 1.00 23.47 348 ALA C O 1
ATOM 9534 N N . THR C 1 349 ? 22.282 34.856 42.698 1.00 15.89 349 THR C N 1
ATOM 9535 C CA . THR C 1 349 ? 22.454 35.687 43.890 1.00 16.64 349 THR C CA 1
ATOM 9536 C C . THR C 1 349 ? 21.771 37.044 43.679 1.00 18.77 349 THR C C 1
ATOM 9537 O O . THR C 1 349 ? 21.032 37.545 44.553 1.00 18.44 349 THR C O 1
ATOM 9541 N N . GLY C 1 350 ? 22.019 37.631 42.515 1.00 18.23 350 GLY C N 1
ATOM 9542 C CA . GLY C 1 350 ? 21.434 38.918 42.188 1.00 20.54 350 GLY C CA 1
ATOM 9543 C C . GLY C 1 350 ? 19.921 38.873 42.192 1.00 20.15 350 GLY C C 1
ATOM 9544 O O . GLY C 1 350 ? 19.274 39.757 42.755 1.00 22.30 350 GLY C O 1
ATOM 9545 N N . VAL C 1 351 ? 19.364 37.831 41.578 1.00 15.66 351 VAL C N 1
ATOM 9546 C CA . VAL C 1 351 ? 17.926 37.648 41.500 1.00 17.60 351 VAL C CA 1
ATOM 9547 C C . VAL C 1 351 ? 17.339 37.547 42.900 1.00 16.20 351 VAL C C 1
ATOM 9548 O O . VAL C 1 351 ? 16.374 38.247 43.231 1.00 18.84 351 VAL C O 1
ATOM 9552 N N . ILE C 1 352 ? 17.928 36.685 43.727 1.00 18.26 352 ILE C N 1
ATOM 9553 C CA . ILE C 1 352 ? 17.435 36.500 45.090 1.00 18.90 352 ILE C CA 1
ATOM 9554 C C . ILE C 1 352 ? 17.544 37.772 45.939 1.00 20.70 352 ILE C C 1
ATOM 9555 O O . ILE C 1 352 ? 16.598 38.151 46.647 1.00 20.24 352 ILE C O 1
ATOM 9560 N N . SER C 1 353 ? 18.683 38.443 45.889 1.00 17.00 353 SER C N 1
ATOM 9561 C CA . SER C 1 353 ? 18.814 39.636 46.719 1.00 21.31 353 SER C CA 1
ATOM 9562 C C . SER C 1 353 ? 17.984 40.845 46.289 1.00 21.96 353 SER C C 1
ATOM 9563 O O . SER C 1 353 ? 17.617 41.672 47.130 1.00 24.69 353 SER C O 1
ATOM 9566 N N . THR C 1 354 ? 17.651 40.946 45.011 1.00 19.09 354 THR C N 1
ATOM 9567 C CA . THR C 1 354 ? 16.924 42.122 44.548 1.00 20.87 354 THR C CA 1
ATOM 9568 C C . THR C 1 354 ? 15.460 41.962 44.178 1.00 19.49 354 THR C C 1
ATOM 9569 O O . THR C 1 354 ? 14.798 42.950 43.889 1.00 16.97 354 THR C O 1
ATOM 9573 N N . LEU C 1 355 ? 14.942 40.743 44.163 1.00 18.91 355 LEU C N 1
ATOM 9574 C CA . LEU C 1 355 ? 13.544 40.576 43.788 1.00 19.29 355 LEU C CA 1
ATOM 9575 C C . LEU C 1 355 ? 12.690 41.226 44.874 1.00 21.57 355 LEU C C 1
ATOM 9576 O O . LEU C 1 355 ? 13.164 41.434 45.992 1.00 21.48 355 LEU C O 1
ATOM 9581 N N . GLN C 1 356 ? 11.456 41.581 44.532 1.00 19.57 356 GLN C N 1
ATOM 9582 C CA . GLN C 1 356 ? 10.563 42.198 45.502 1.00 23.01 356 GLN C CA 1
ATOM 9583 C C . GLN C 1 356 ? 9.359 41.305 45.709 1.00 22.00 356 GLN C C 1
ATOM 9584 O O . GLN C 1 356 ? 8.750 40.844 44.749 1.00 24.55 356 GLN C O 1
ATOM 9590 N N . ILE C 1 357 ? 9.016 41.041 46.960 1.00 22.76 357 ILE C N 1
ATOM 9591 C CA . ILE C 1 357 ? 7.879 40.190 47.203 1.00 22.29 357 ILE C CA 1
ATOM 9592 C C . ILE C 1 357 ? 6.629 41.015 47.433 1.00 22.88 357 ILE C C 1
ATOM 9593 O O . ILE C 1 357 ? 6.694 42.212 47.694 1.00 21.65 357 ILE C O 1
ATOM 9598 N N . SER C 1 358 ? 5.477 40.375 47.288 1.00 21.66 358 SER C N 1
ATOM 9599 C CA . SER C 1 358 ? 4.219 41.035 47.556 1.00 22.86 358 SER C CA 1
ATOM 9600 C C . SER C 1 358 ? 3.684 40.324 48.798 1.00 23.20 358 SER C C 1
ATOM 9601 O O . SER C 1 358 ? 3.033 39.287 48.702 1.00 19.73 358 SER C O 1
ATOM 9604 N N . LYS C 1 359 ? 4.006 40.848 49.971 1.00 25.36 359 LYS C N 1
ATOM 9605 C CA . LYS C 1 359 ? 3.512 40.232 51.197 1.00 26.41 359 LYS C CA 1
ATOM 9606 C C . LYS C 1 359 ? 1.995 40.150 51.076 1.00 25.82 359 LYS C C 1
ATOM 9607 O O . LYS C 1 359 ? 1.380 39.150 51.447 1.00 24.79 359 LYS C O 1
ATOM 9613 N N . GLU C 1 360 ? 1.407 41.196 50.510 1.00 25.18 360 GLU C N 1
ATOM 9614 C CA . GLU C 1 360 ? -0.042 41.266 50.337 1.00 29.53 360 GLU C CA 1
ATOM 9615 C C . GLU C 1 360 ? -0.630 40.120 49.522 1.00 25.13 360 GLU C C 1
ATOM 9616 O O . GLU C 1 360 ? -1.587 39.497 49.956 1.00 21.28 360 GLU C O 1
ATOM 9622 N N . ASN C 1 361 ? -0.069 39.844 48.343 1.00 19.36 361 ASN C N 1
ATOM 9623 C CA . ASN C 1 361 ? -0.598 38.778 47.503 1.00 21.24 361 ASN C CA 1
ATOM 9624 C C . ASN C 1 361 ? -0.342 37.374 48.063 1.00 20.79 361 ASN C C 1
ATOM 9625 O O . ASN C 1 361 ? -1.186 36.478 47.908 1.00 24.02 361 ASN C O 1
ATOM 9630 N N . MET C 1 362 ? 0.794 37.189 48.732 1.00 19.97 362 MET C N 1
ATOM 9631 C CA . MET C 1 362 ? 1.124 35.888 49.343 1.00 20.71 362 MET C CA 1
ATOM 9632 C C . MET C 1 362 ? 0.106 35.566 50.450 1.00 21.28 362 MET C C 1
ATOM 9633 O O . MET C 1 362 ? -0.384 34.443 50.578 1.00 16.76 362 MET C O 1
ATOM 9638 N N . GLU C 1 363 ? -0.205 36.566 51.253 1.00 22.11 363 GLU C N 1
ATOM 9639 C CA . GLU C 1 363 ? -1.143 36.362 52.345 1.00 25.64 363 GLU C CA 1
ATOM 9640 C C . GLU C 1 363 ? -2.562 36.171 51.784 1.00 25.10 363 GLU C C 1
ATOM 9641 O O . GLU C 1 363 ? -3.331 35.358 52.285 1.00 22.10 363 GLU C O 1
ATOM 9647 N N . LYS C 1 364 ? -2.876 36.893 50.712 1.00 26.99 364 LYS C N 1
ATOM 9648 C CA . LYS C 1 364 ? -4.192 36.842 50.068 1.00 27.48 364 LYS C CA 1
ATOM 9649 C C . LYS C 1 364 ? -4.485 35.450 49.494 1.00 26.71 364 LYS C C 1
ATOM 9650 O O . LYS C 1 364 ? -5.642 35.001 49.457 1.00 23.59 364 LYS C O 1
ATOM 9656 N N . ALA C 1 365 ? -3.419 34.777 49.057 1.00 22.87 365 ALA C N 1
ATOM 9657 C CA . ALA C 1 365 ? -3.491 33.437 48.488 1.00 23.28 365 ALA C CA 1
ATOM 9658 C C . ALA C 1 365 ? -3.854 32.383 49.539 1.00 20.29 365 ALA C C 1
ATOM 9659 O O . ALA C 1 365 ? -4.305 31.294 49.200 1.00 23.41 365 ALA C O 1
ATOM 9661 N N . LEU C 1 366 ? -3.669 32.710 50.808 1.00 23.96 366 LEU C N 1
ATOM 9662 C CA . LEU C 1 366 ? -4.011 31.797 51.896 1.00 24.67 366 LEU C CA 1
ATOM 9663 C C . LEU C 1 366 ? -5.541 31.708 51.997 1.00 27.55 366 LEU C C 1
ATOM 9664 O O . LEU C 1 366 ? -6.230 32.724 52.141 1.00 26.97 366 LEU C O 1
ATOM 9669 N N . THR C 1 367 ? -6.072 30.493 51.924 1.00 27.74 367 THR C N 1
ATOM 9670 C CA . THR C 1 367 ? -7.514 30.310 51.963 1.00 25.98 367 THR C CA 1
ATOM 9671 C C . THR C 1 367 ? -7.942 29.457 53.136 1.00 23.14 367 THR C C 1
ATOM 9672 O O . THR C 1 367 ? -7.163 28.658 53.638 1.00 21.86 367 THR C O 1
ATOM 9676 N N . PRO C 1 368 ? -9.193 29.628 53.597 1.00 23.62 368 PRO C N 1
ATOM 9677 C CA . PRO C 1 368 ? -9.714 28.854 54.730 1.00 23.32 368 PRO C CA 1
ATOM 9678 C C . PRO C 1 368 ? -9.723 27.371 54.381 1.00 22.36 368 PRO C C 1
ATOM 9679 O O . PRO C 1 368 ? -9.525 26.504 55.238 1.00 21.25 368 PRO C O 1
ATOM 9683 N N . GLU C 1 369 ? -9.983 27.085 53.114 1.00 21.99 369 GLU C N 1
ATOM 9684 C CA . GLU C 1 369 ? -10.024 25.707 52.662 1.00 23.41 369 GLU C CA 1
ATOM 9685 C C . GLU C 1 369 ? -8.716 24.997 53.018 1.00 24.97 369 GLU C C 1
ATOM 9686 O O . GLU C 1 369 ? -8.717 23.809 53.329 1.00 27.52 369 GLU C O 1
ATOM 9692 N N . MET C 1 370 ? -7.603 25.725 52.986 1.00 22.27 370 MET C N 1
ATOM 9693 C CA . MET C 1 370 ? -6.308 25.123 53.287 1.00 25.29 370 MET C CA 1
ATOM 9694 C C . MET C 1 370 ? -6.111 24.740 54.750 1.00 24.13 370 MET C C 1
ATOM 9695 O O . MET C 1 370 ? -5.044 24.226 55.121 1.00 26.07 370 MET C O 1
ATOM 9700 N N . LEU C 1 371 ? -7.132 24.966 55.573 1.00 21.39 371 LEU C N 1
ATOM 9701 C CA . LEU C 1 371 ? -7.037 24.660 57.001 1.00 21.60 371 LEU C CA 1
ATOM 9702 C C . LEU C 1 371 ? -7.884 23.463 57.459 1.00 23.30 371 LEU C C 1
ATOM 9703 O O . LEU C 1 371 ? -8.036 23.228 58.658 1.00 25.09 371 LEU C O 1
ATOM 9708 N N . ALA C 1 372 ? -8.428 22.707 56.512 1.00 24.00 372 ALA C N 1
ATOM 9709 C CA . ALA C 1 372 ? -9.252 21.540 56.840 1.00 24.22 372 ALA C CA 1
ATOM 9710 C C . ALA C 1 372 ? -8.383 20.471 57.484 1.00 23.72 372 ALA C C 1
ATOM 9711 O O . ALA C 1 372 ? -8.818 19.744 58.373 1.00 21.88 372 ALA C O 1
ATOM 9713 N N . THR C 1 373 ? -7.142 20.382 57.028 1.00 23.63 373 THR C N 1
ATOM 9714 C CA . THR C 1 373 ? -6.205 19.437 57.600 1.00 23.05 373 THR C CA 1
ATOM 9715 C C . THR C 1 373 ? -5.965 19.837 59.053 1.00 21.52 373 THR C C 1
ATOM 9716 O O . THR C 1 373 ? -5.886 18.975 59.935 1.00 21.26 373 THR C O 1
ATOM 9720 N N . ASP C 1 374 ? -5.850 21.140 59.302 1.00 16.75 374 ASP C N 1
ATOM 9721 C CA . ASP C 1 374 ? -5.602 21.623 60.656 1.00 19.39 374 ASP C CA 1
ATOM 9722 C C . ASP C 1 374 ? -6.846 21.419 61.531 1.00 18.35 374 ASP C C 1
ATOM 9723 O O . ASP C 1 374 ? -6.734 21.234 62.734 1.00 21.14 374 ASP C O 1
ATOM 9728 N N . LEU C 1 375 ? -8.016 21.458 60.915 1.00 22.09 375 LEU C N 1
ATOM 9729 C CA . LEU C 1 375 ? -9.270 21.265 61.642 1.00 22.88 375 LEU C CA 1
ATOM 9730 C C . LEU C 1 375 ? -9.289 19.812 62.110 1.00 23.60 375 LEU C C 1
ATOM 9731 O O . LEU C 1 375 ? -9.688 19.513 63.233 1.00 23.40 375 LEU C O 1
ATOM 9736 N N . ALA C 1 376 ? -8.847 18.904 61.251 1.00 22.56 376 ALA C N 1
ATOM 9737 C CA . ALA C 1 376 ? -8.796 17.500 61.631 1.00 23.65 376 ALA C CA 1
ATOM 9738 C C . ALA C 1 376 ? -7.784 17.328 62.779 1.00 28.12 376 ALA C C 1
ATOM 9739 O O . ALA C 1 376 ? -8.082 16.674 63.794 1.00 28.33 376 ALA C O 1
ATOM 9741 N N . LEU C 1 377 ? -6.604 17.937 62.640 1.00 26.42 377 LEU C N 1
ATOM 9742 C CA . LEU C 1 377 ? -5.586 17.825 63.678 1.00 26.25 377 LEU C CA 1
ATOM 9743 C C . LEU C 1 377 ? -6.131 18.309 65.010 1.00 27.71 377 LEU C C 1
ATOM 9744 O O . LEU C 1 377 ? -5.745 17.801 66.060 1.00 27.59 377 LEU C O 1
ATOM 9749 N N . TYR C 1 378 ? -7.001 19.311 64.961 1.00 28.27 378 TYR C N 1
ATOM 9750 C CA . TYR C 1 378 ? -7.618 19.836 66.182 1.00 30.92 378 TYR C CA 1
ATOM 9751 C C . TYR C 1 378 ? -8.310 18.693 66.935 1.00 26.78 378 TYR C C 1
ATOM 9752 O O . TYR C 1 378 ? -8.145 18.554 68.140 1.00 32.92 378 TYR C O 1
ATOM 9761 N N . LEU C 1 379 ? -9.089 17.886 66.220 1.00 30.72 379 LEU C N 1
ATOM 9762 C CA . LEU C 1 379 ? -9.797 16.763 66.841 1.00 27.03 379 LEU C CA 1
ATOM 9763 C C . LEU C 1 379 ? -8.793 15.702 67.287 1.00 29.75 379 LEU C C 1
ATOM 9764 O O . LEU C 1 379 ? -8.978 15.060 68.328 1.00 26.56 379 LEU C O 1
ATOM 9769 N N . VAL C 1 380 ? -7.722 15.521 66.509 1.00 29.17 380 VAL C N 1
ATOM 9770 C CA . VAL C 1 380 ? -6.695 14.552 66.876 1.00 27.94 380 VAL C CA 1
ATOM 9771 C C . VAL C 1 380 ? -6.069 14.883 68.238 1.00 30.13 380 VAL C C 1
ATOM 9772 O O . VAL C 1 380 ? -5.863 13.992 69.074 1.00 31.74 380 VAL C O 1
ATOM 9776 N N . ARG C 1 381 ? -5.778 16.157 68.478 1.00 28.12 381 ARG C N 1
ATOM 9777 C CA . ARG C 1 381 ? -5.163 16.541 69.743 1.00 30.23 381 ARG C CA 1
ATOM 9778 C C . ARG C 1 381 ? -6.109 16.368 70.929 1.00 33.01 381 ARG C C 1
ATOM 9779 O O . ARG C 1 381 ? -5.676 16.403 72.080 1.00 33.01 381 ARG C O 1
ATOM 9787 N N . LYS C 1 382 ? -7.395 16.180 70.639 1.00 33.86 382 LYS C N 1
ATOM 9788 C CA . LYS C 1 382 ? -8.412 15.984 71.679 1.00 34.55 382 LYS C CA 1
ATOM 9789 C C . LYS C 1 382 ? -8.644 14.486 71.882 1.00 33.87 382 LYS C C 1
ATOM 9790 O O . LYS C 1 382 ? -9.512 14.071 72.660 1.00 30.01 382 LYS C O 1
ATOM 9796 N N . GLY C 1 383 ? -7.893 13.668 71.153 1.00 30.70 383 GLY C N 1
ATOM 9797 C CA . GLY C 1 383 ? -8.034 12.231 71.320 1.00 30.33 383 GLY C CA 1
ATOM 9798 C C . GLY C 1 383 ? -8.879 11.504 70.298 1.00 32.00 383 GLY C C 1
ATOM 9799 O O . GLY C 1 383 ? -8.995 10.278 70.349 1.00 34.94 383 GLY C O 1
ATOM 9800 N N . VAL C 1 384 ? -9.494 12.233 69.374 1.00 30.65 384 VAL C N 1
ATOM 9801 C CA . VAL C 1 384 ? -10.288 11.565 68.358 1.00 29.53 384 VAL C CA 1
ATOM 9802 C C . VAL C 1 384 ? -9.311 10.839 67.435 1.00 31.92 384 VAL C C 1
ATOM 9803 O O . VAL C 1 384 ? -8.275 11.396 67.061 1.00 30.32 384 VAL C O 1
ATOM 9807 N N . PRO C 1 385 ? -9.618 9.579 67.062 1.00 32.60 385 PRO C N 1
ATOM 9808 C CA . PRO C 1 385 ? -8.706 8.858 66.175 1.00 31.93 385 PRO C CA 1
ATOM 9809 C C . PRO C 1 385 ? -8.578 9.549 64.818 1.00 33.69 385 PRO C C 1
ATOM 9810 O O . PRO C 1 385 ? -9.517 10.167 64.314 1.00 33.78 385 PRO C O 1
ATOM 9814 N N . PHE C 1 386 ? -7.402 9.420 64.235 1.00 30.53 386 PHE C N 1
ATOM 9815 C CA . PHE C 1 386 ? -7.080 9.987 62.938 1.00 32.71 386 PHE C CA 1
ATOM 9816 C C . PHE C 1 386 ? -8.175 9.841 61.860 1.00 33.86 386 PHE C C 1
ATOM 9817 O O . PHE C 1 386 ? -8.555 10.826 61.216 1.00 32.63 386 PHE C O 1
ATOM 9825 N N . ARG C 1 387 ? -8.665 8.620 61.643 1.00 33.85 387 ARG C N 1
ATOM 9826 C CA . ARG C 1 387 ? -9.685 8.384 60.623 1.00 36.18 387 ARG C CA 1
ATOM 9827 C C . ARG C 1 387 ? -10.986 9.156 60.866 1.00 34.70 387 ARG C C 1
ATOM 9828 O O . ARG C 1 387 ? -11.525 9.782 59.946 1.00 30.29 387 ARG C O 1
ATOM 9836 N N . GLN C 1 388 ? -11.495 9.112 62.096 1.00 32.75 388 GLN C N 1
ATOM 9837 C CA . GLN C 1 388 ? -12.718 9.835 62.408 1.00 32.83 388 GLN C CA 1
ATOM 9838 C C . GLN C 1 388 ? -12.521 11.358 62.373 1.00 33.18 388 GLN C C 1
ATOM 9839 O O . GLN C 1 388 ? -13.444 12.091 62.007 1.00 28.04 388 GLN C O 1
ATOM 9845 N N . ALA C 1 389 ? -11.332 11.836 62.755 1.00 31.51 389 ALA C N 1
ATOM 9846 C CA . ALA C 1 389 ? -11.052 13.275 62.739 1.00 30.37 389 ALA C CA 1
ATOM 9847 C C . ALA C 1 389 ? -11.066 13.762 61.299 1.00 30.63 389 ALA C C 1
ATOM 9848 O O . ALA C 1 389 ? -11.558 14.846 61.000 1.00 29.34 389 ALA C O 1
ATOM 9850 N N . HIS C 1 390 ? -10.527 12.953 60.400 1.00 32.01 390 HIS C N 1
ATOM 9851 C CA . HIS C 1 390 ? -10.503 13.341 59.003 1.00 36.08 390 HIS C CA 1
ATOM 9852 C C . HIS C 1 390 ? -11.889 13.308 58.402 1.00 35.12 390 HIS C C 1
ATOM 9853 O O . HIS C 1 390 ? -12.224 14.138 57.555 1.00 36.01 390 HIS C O 1
ATOM 9860 N N . THR C 1 391 ? -12.696 12.350 58.840 1.00 33.53 391 THR C N 1
ATOM 9861 C CA . THR C 1 391 ? -14.055 12.239 58.339 1.00 32.57 391 THR C CA 1
ATOM 9862 C C . THR C 1 391 ? -14.848 13.450 58.815 1.00 29.76 391 THR C C 1
ATOM 9863 O O . THR C 1 391 ? -15.615 14.024 58.048 1.00 28.67 391 THR C O 1
ATOM 9867 N N . ALA C 1 392 ? -14.651 13.836 60.075 1.00 27.02 392 ALA C N 1
ATOM 9868 C CA . ALA C 1 392 ? -15.359 14.980 60.655 1.00 30.16 392 ALA C CA 1
ATOM 9869 C C . ALA C 1 392 ? -15.065 16.278 59.894 1.00 31.89 392 ALA C C 1
ATOM 9870 O O . ALA C 1 392 ? -15.977 17.027 59.542 1.00 32.64 392 ALA C O 1
ATOM 9872 N N . SER C 1 393 ? -13.789 16.532 59.634 1.00 31.11 393 SER C N 1
ATOM 9873 C CA . SER C 1 393 ? -13.370 17.727 58.913 1.00 30.70 393 SER C CA 1
ATOM 9874 C C . SER C 1 393 ? -13.964 17.704 57.514 1.00 30.90 393 SER C C 1
ATOM 9875 O O . SER C 1 393 ? -14.433 18.729 57.004 1.00 28.41 393 SER C O 1
ATOM 9878 N N . GLY C 1 394 ? -13.931 16.533 56.888 1.00 29.93 394 GLY C N 1
ATOM 9879 C CA . GLY C 1 394 ? -14.499 16.397 55.561 1.00 30.02 394 GLY C CA 1
ATOM 9880 C C . GLY C 1 394 ? -15.972 16.762 55.597 1.00 32.33 394 GLY C C 1
ATOM 9881 O O . GLY C 1 394 ? -16.494 17.363 54.654 1.00 32.49 394 GLY C O 1
ATOM 9882 N N . LYS C 1 395 ? -16.645 16.389 56.683 1.00 30.44 395 LYS C N 1
ATOM 9883 C CA . LYS C 1 395 ? -18.069 16.701 56.835 1.00 32.69 395 LYS C CA 1
ATOM 9884 C C . LYS C 1 395 ? -18.265 18.206 57.028 1.00 30.42 395 LYS C C 1
ATOM 9885 O O . LYS C 1 395 ? -19.147 18.799 56.404 1.00 28.97 395 LYS C O 1
ATOM 9891 N N . ALA C 1 396 ? -17.446 18.818 57.884 1.00 26.48 396 ALA C N 1
ATOM 9892 C CA . ALA C 1 396 ? -17.542 20.256 58.115 1.00 26.82 396 ALA C CA 1
ATOM 9893 C C . ALA C 1 396 ? -17.335 20.960 56.785 1.00 27.44 396 ALA C C 1
ATOM 9894 O O . ALA C 1 396 ? -18.090 21.874 56.422 1.00 29.73 396 ALA C O 1
ATOM 9896 N N . VAL C 1 397 ? -16.322 20.526 56.041 1.00 25.55 397 VAL C N 1
ATOM 9897 C CA . VAL C 1 397 ? -16.051 21.118 54.742 1.00 27.11 397 VAL C CA 1
ATOM 9898 C C . VAL C 1 397 ? -17.265 20.958 53.837 1.00 29.52 397 VAL C C 1
ATOM 9899 O O . VAL C 1 397 ? -17.636 21.876 53.100 1.00 28.03 397 VAL C O 1
ATOM 9903 N N . HIS C 1 398 ? -17.891 19.785 53.889 1.00 32.36 398 HIS C N 1
ATOM 9904 C CA . HIS C 1 398 ? -19.060 19.529 53.054 1.00 33.35 398 HIS C CA 1
ATOM 9905 C C . HIS C 1 398 ? -20.246 20.380 53.502 1.00 31.72 398 HIS C C 1
ATOM 9906 O O . HIS C 1 398 ? -20.952 20.956 52.681 1.00 31.22 398 HIS C O 1
ATOM 9913 N N . LEU C 1 399 ? -20.461 20.461 54.807 1.00 32.91 399 LEU C N 1
ATOM 9914 C CA . LEU C 1 399 ? -21.570 21.250 55.338 1.00 32.17 399 LEU C CA 1
ATOM 9915 C C . LEU C 1 399 ? -21.416 22.731 54.952 1.00 34.49 399 LEU C C 1
ATOM 9916 O O . LEU C 1 399 ? -22.384 23.371 54.530 1.00 33.39 399 LEU C O 1
ATOM 9921 N N . ALA C 1 400 ? -20.206 23.277 55.089 1.00 32.12 400 ALA C N 1
ATOM 9922 C CA . ALA C 1 400 ? -19.981 24.670 54.708 1.00 32.37 400 ALA C CA 1
ATOM 9923 C C . ALA C 1 400 ? -20.313 24.854 53.220 1.00 32.85 400 ALA C C 1
ATOM 9924 O O . ALA C 1 400 ? -21.026 25.785 52.833 1.00 30.60 400 ALA C O 1
ATOM 9926 N N . GLU C 1 401 ? -19.790 23.966 52.387 1.00 32.93 401 GLU C N 1
ATOM 9927 C CA . GLU C 1 401 ? -20.041 24.033 50.955 1.00 36.36 401 GLU C CA 1
ATOM 9928 C C . GLU C 1 401 ? -21.539 24.052 50.637 1.00 36.93 401 GLU C C 1
ATOM 9929 O O . GLU C 1 401 ? -21.988 24.813 49.784 1.00 34.61 401 GLU C O 1
ATOM 9935 N N . THR C 1 402 ? -22.315 23.212 51.316 1.00 36.95 402 THR C N 1
ATOM 9936 C CA . THR C 1 402 ? -23.752 23.172 51.072 1.00 38.47 402 THR C CA 1
ATOM 9937 C C . THR C 1 402 ? -24.382 24.513 51.427 1.00 36.84 402 THR C C 1
ATOM 9938 O O . THR C 1 402 ? -25.334 24.946 50.787 1.00 36.52 402 THR C O 1
ATOM 9942 N N . LYS C 1 403 ? -23.840 25.169 52.449 1.00 37.27 403 LYS C N 1
ATOM 9943 C CA . LYS C 1 403 ? -24.348 26.457 52.895 1.00 35.13 403 LYS C CA 1
ATOM 9944 C C . LYS C 1 403 ? -23.783 27.648 52.120 1.00 34.19 403 LYS C C 1
ATOM 9945 O O . LYS C 1 403 ? -24.229 28.773 52.309 1.00 33.83 403 LYS C O 1
ATOM 9951 N N . GLY C 1 404 ? -22.811 27.407 51.249 1.00 31.50 404 GLY C N 1
ATOM 9952 C CA . GLY C 1 404 ? -22.236 28.502 50.486 1.00 32.27 404 GLY C CA 1
ATOM 9953 C C . GLY C 1 404 ? -21.385 29.431 51.340 1.00 32.13 404 GLY C C 1
ATOM 9954 O O . GLY C 1 404 ? -21.327 30.637 51.109 1.00 31.91 404 GLY C O 1
ATOM 9955 N N . ILE C 1 405 ? -20.733 28.863 52.348 1.00 32.78 405 ILE C N 1
ATOM 9956 C CA . ILE C 1 405 ? -19.860 29.620 53.234 1.00 30.50 405 ILE C CA 1
ATOM 9957 C C . ILE C 1 405 ? -18.568 28.825 53.431 1.00 28.51 405 ILE C C 1
ATOM 9958 O O . ILE C 1 405 ? -18.511 27.640 53.071 1.00 28.18 405 ILE C O 1
ATOM 9963 N N . THR C 1 406 ? -17.552 29.482 53.995 1.00 27.18 406 THR C N 1
ATOM 9964 C CA . THR C 1 406 ? -16.250 28.864 54.241 1.00 25.72 406 THR C CA 1
ATOM 9965 C C . THR C 1 406 ? -16.228 28.278 55.641 1.00 28.11 406 THR C C 1
ATOM 9966 O O . THR C 1 406 ? -16.967 28.732 56.527 1.00 27.37 406 THR C O 1
ATOM 9970 N N . ILE C 1 407 ? -15.385 27.272 55.850 1.00 27.38 407 ILE C N 1
ATOM 9971 C CA . ILE C 1 407 ? -15.353 26.588 57.139 1.00 27.76 407 ILE C CA 1
ATOM 9972 C C . ILE C 1 407 ? -15.092 27.461 58.352 1.00 27.98 407 ILE C C 1
ATOM 9973 O O . ILE C 1 407 ? -15.630 27.193 59.427 1.00 29.11 407 ILE C O 1
ATOM 9978 N N . ASN C 1 408 ? -14.303 28.518 58.184 1.00 28.27 408 ASN C N 1
ATOM 9979 C CA . ASN C 1 408 ? -14.012 29.418 59.290 1.00 25.99 408 ASN C CA 1
ATOM 9980 C C . ASN C 1 408 ? -15.268 30.195 59.703 1.00 30.63 408 ASN C C 1
ATOM 9981 O O . ASN C 1 408 ? -15.270 30.889 60.735 1.00 27.74 408 ASN C O 1
ATOM 9986 N N . LYS C 1 409 ? -16.322 30.060 58.898 1.00 29.90 409 LYS C N 1
ATOM 9987 C CA . LYS C 1 409 ? -17.593 30.738 59.140 1.00 33.35 409 LYS C CA 1
ATOM 9988 C C . LYS C 1 409 ? -18.673 29.833 59.731 1.00 33.98 409 LYS C C 1
ATOM 9989 O O . LYS C 1 409 ? -19.728 30.313 60.127 1.00 35.98 409 LYS C O 1
ATOM 9995 N N . LEU C 1 410 ? -18.425 28.528 59.768 1.00 35.62 410 LEU C N 1
ATOM 9996 C CA . LEU C 1 410 ? -19.395 27.596 60.336 1.00 34.79 410 LEU C CA 1
ATOM 9997 C C . LEU C 1 410 ? -19.606 27.998 61.787 1.00 35.32 410 LEU C C 1
ATOM 9998 O O . LEU C 1 410 ? -18.673 28.476 62.447 1.00 34.47 410 LEU C O 1
ATOM 10003 N N . SER C 1 411 ? -20.828 27.826 62.287 1.00 33.62 411 SER C N 1
ATOM 10004 C CA . SER C 1 411 ? -21.104 28.173 63.677 1.00 33.39 411 SER C CA 1
ATOM 10005 C C . SER C 1 411 ? -20.666 27.014 64.559 1.00 32.57 411 SER C C 1
ATOM 10006 O O . SER C 1 411 ? -20.597 25.873 64.105 1.00 33.19 411 SER C O 1
ATOM 10009 N N . LEU C 1 412 ? -20.371 27.291 65.821 1.00 37.08 412 LEU C N 1
ATOM 10010 C CA . LEU C 1 412 ? -19.971 26.210 66.715 1.00 41.47 412 LEU C CA 1
ATOM 10011 C C . LEU C 1 412 ? -21.071 25.149 66.747 1.00 42.31 412 LEU C C 1
ATOM 10012 O O . LEU C 1 412 ? -20.791 23.957 66.896 1.00 42.75 412 LEU C O 1
ATOM 10017 N N . GLU C 1 413 ? -22.321 25.579 66.583 1.00 43.61 413 GLU C N 1
ATOM 10018 C CA . GLU C 1 413 ? -23.440 24.638 66.591 1.00 44.54 413 GLU C CA 1
ATOM 10019 C C . GLU C 1 413 ? -23.353 23.771 65.335 1.00 41.92 413 GLU C C 1
ATOM 10020 O O . GLU C 1 413 ? -23.554 22.556 65.391 1.00 38.30 413 GLU C O 1
ATOM 10026 N N . ASP C 1 414 ? -23.054 24.402 64.202 1.00 42.62 414 ASP C N 1
ATOM 10027 C CA . ASP C 1 414 ? -22.888 23.676 62.948 1.00 41.53 414 ASP C CA 1
ATOM 10028 C C . ASP C 1 414 ? -21.833 22.601 63.237 1.00 42.44 414 ASP C C 1
ATOM 10029 O O . ASP C 1 414 ? -22.036 21.409 62.991 1.00 41.77 414 ASP C O 1
ATOM 10034 N N . LEU C 1 415 ? -20.698 23.034 63.775 1.00 40.53 415 LEU C N 1
ATOM 10035 C CA . LEU C 1 415 ? -19.614 22.100 64.060 1.00 41.30 415 LEU C CA 1
ATOM 10036 C C . LEU C 1 415 ? -20.006 20.929 64.961 1.00 41.67 415 LEU C C 1
ATOM 10037 O O . LEU C 1 415 ? -19.702 19.775 64.651 1.00 40.87 415 LEU C O 1
ATOM 10042 N N . LYS C 1 416 ? -20.698 21.211 66.056 1.00 43.48 416 LYS C N 1
ATOM 10043 C CA . LYS C 1 416 ? -21.101 20.145 66.961 1.00 44.22 416 LYS C CA 1
ATOM 10044 C C . LYS C 1 416 ? -22.075 19.158 66.342 1.00 45.67 416 LYS C C 1
ATOM 10045 O O . LYS C 1 416 ? -22.160 18.019 66.789 1.00 45.25 416 LYS C O 1
ATOM 10051 N N . SER C 1 417 ? -22.799 19.575 65.306 1.00 46.02 417 SER C N 1
ATOM 10052 C CA . SER C 1 417 ? -23.727 18.665 64.658 1.00 45.93 417 SER C CA 1
ATOM 10053 C C . SER C 1 417 ? -22.915 17.576 63.973 1.00 47.44 417 SER C C 1
ATOM 10054 O O . SER C 1 417 ? -23.464 16.569 63.521 1.00 48.32 417 SER C O 1
ATOM 10057 N N . ILE C 1 418 ? -21.604 17.781 63.884 1.00 47.00 418 ILE C N 1
ATOM 10058 C CA . ILE C 1 418 ? -20.736 16.791 63.256 1.00 46.66 418 ILE C CA 1
ATOM 10059 C C . ILE C 1 418 ? -19.844 16.113 64.301 1.00 45.52 418 ILE C C 1
ATOM 10060 O O . ILE C 1 418 ? -19.454 14.959 64.142 1.00 44.88 418 ILE C O 1
ATOM 10065 N N . SER C 1 419 ? -19.510 16.842 65.357 1.00 43.65 419 SER C N 1
ATOM 10066 C CA . SER C 1 419 ? -18.694 16.292 66.433 1.00 43.92 419 SER C CA 1
ATOM 10067 C C . SER C 1 419 ? -18.780 17.164 67.669 1.00 43.47 419 SER C C 1
ATOM 10068 O O . SER C 1 419 ? -18.384 18.326 67.648 1.00 43.40 419 SER C O 1
ATOM 10071 N N . PRO C 1 420 ? -19.329 16.618 68.763 1.00 44.28 420 PRO C N 1
ATOM 10072 C CA . PRO C 1 420 ? -19.449 17.377 70.011 1.00 43.14 420 PRO C CA 1
ATOM 10073 C C . PRO C 1 420 ? -18.052 17.740 70.501 1.00 43.24 420 PRO C C 1
ATOM 10074 O O . PRO C 1 420 ? -17.891 18.595 71.366 1.00 46.09 420 PRO C O 1
ATOM 10078 N N . GLN C 1 421 ? -17.042 17.083 69.938 1.00 43.53 421 GLN C N 1
ATOM 10079 C CA . GLN C 1 421 ? -15.655 17.332 70.324 1.00 43.68 421 GLN C CA 1
ATOM 10080 C C . GLN C 1 421 ? -15.189 18.741 69.956 1.00 43.54 421 GLN C C 1
ATOM 10081 O O . GLN C 1 421 ? -14.206 19.249 70.505 1.00 44.28 421 GLN C O 1
ATOM 10087 N N . PHE C 1 422 ? -15.892 19.371 69.022 1.00 43.01 422 PHE C N 1
ATOM 10088 C CA . PHE C 1 422 ? -15.544 20.728 68.628 1.00 40.00 422 PHE C CA 1
ATOM 10089 C C . PHE C 1 422 ? -15.950 21.695 69.731 1.00 41.81 422 PHE C C 1
ATOM 10090 O O . PHE C 1 422 ? -17.123 21.784 70.091 1.00 41.80 422 PHE C O 1
ATOM 10098 N N . SER C 1 423 ? -14.971 22.408 70.274 1.00 42.85 423 SER C N 1
ATOM 10099 C CA . SER C 1 423 ? -15.221 23.382 71.328 1.00 41.89 423 SER C CA 1
ATOM 10100 C C . SER C 1 423 ? -15.083 24.770 70.733 1.00 42.85 423 SER C C 1
ATOM 10101 O O . SER C 1 423 ? -14.636 24.934 69.586 1.00 41.90 423 SER C O 1
ATOM 10104 N N . SER C 1 424 ? -15.457 25.776 71.512 1.00 40.79 424 SER C N 1
ATOM 10105 C CA . SER C 1 424 ? -15.373 27.152 71.041 1.00 40.98 424 SER C CA 1
ATOM 10106 C C . SER C 1 424 ? -13.941 27.523 70.656 1.00 39.58 424 SER C C 1
ATOM 10107 O O . SER C 1 424 ? -13.721 28.421 69.835 1.00 41.51 424 SER C O 1
ATOM 10110 N N . ASP C 1 425 ? -12.971 26.831 71.244 1.00 36.79 425 ASP C N 1
ATOM 10111 C CA . ASP C 1 425 ? -11.569 27.112 70.958 1.00 33.41 425 ASP C CA 1
ATOM 10112 C C . ASP C 1 425 ? -11.186 26.692 69.539 1.00 31.43 425 ASP C C 1
ATOM 10113 O O . ASP C 1 425 ? -10.082 26.961 69.086 1.00 30.41 425 ASP C O 1
ATOM 10118 N N . VAL C 1 426 ? -12.098 26.027 68.843 1.00 32.04 426 VAL C N 1
ATOM 10119 C CA . VAL C 1 426 ? -11.826 25.602 67.480 1.00 32.56 426 VAL C CA 1
ATOM 10120 C C . VAL C 1 426 ? -11.580 26.843 66.621 1.00 32.79 426 VAL C C 1
ATOM 10121 O O . VAL C 1 426 ? -11.026 26.765 65.514 1.00 32.14 426 VAL C O 1
ATOM 10125 N N . SER C 1 427 ? -11.979 27.995 67.150 1.00 31.90 427 SER C N 1
ATOM 10126 C CA . SER C 1 427 ? -11.813 29.258 66.439 1.00 32.24 427 SER C CA 1
ATOM 10127 C C . SER C 1 427 ? -10.346 29.531 66.116 1.00 32.26 427 SER C C 1
ATOM 10128 O O . SER C 1 427 ? -10.041 30.178 65.121 1.00 31.33 427 SER C O 1
ATOM 10131 N N . GLN C 1 428 ? -9.450 29.032 66.966 1.00 31.93 428 GLN C N 1
ATOM 10132 C CA . GLN C 1 428 ? -8.012 29.228 66.799 1.00 33.00 428 GLN C CA 1
ATOM 10133 C C . GLN C 1 428 ? -7.418 28.480 65.603 1.00 30.36 428 GLN C C 1
ATOM 10134 O O . GLN C 1 428 ? -6.294 28.753 65.189 1.00 29.97 428 GLN C O 1
ATOM 10140 N N . VAL C 1 429 ? -8.168 27.533 65.055 1.00 29.76 429 VAL C N 1
ATOM 10141 C CA . VAL C 1 429 ? -7.706 26.776 63.898 1.00 27.78 429 VAL C CA 1
ATOM 10142 C C . VAL C 1 429 ? -7.662 27.693 62.675 1.00 29.76 429 VAL C C 1
ATOM 10143 O O . VAL C 1 429 ? -6.761 27.604 61.846 1.00 25.47 429 VAL C O 1
ATOM 10147 N N . PHE C 1 430 ? -8.632 28.593 62.582 1.00 30.07 430 PHE C N 1
ATOM 10148 C CA . PHE C 1 430 ? -8.720 29.499 61.436 1.00 29.64 430 PHE C CA 1
ATOM 10149 C C . PHE C 1 430 ? -7.876 30.763 61.587 1.00 30.31 430 PHE C C 1
ATOM 10150 O O . PHE C 1 430 ? -8.396 31.874 61.666 1.00 29.09 430 PHE C O 1
ATOM 10158 N N . ASN C 1 431 ? -6.558 30.547 61.607 1.00 29.03 431 ASN C N 1
ATOM 10159 C CA . ASN C 1 431 ? -5.535 31.577 61.766 1.00 25.34 431 ASN C CA 1
ATOM 10160 C C . ASN C 1 431 ? -4.282 30.987 61.087 1.00 25.31 431 ASN C C 1
ATOM 10161 O O . ASN C 1 431 ? -3.774 29.940 61.499 1.00 21.92 431 ASN C O 1
ATOM 10166 N N . PHE C 1 432 ? -3.792 31.652 60.049 1.00 22.76 432 PHE C N 1
ATOM 10167 C CA . PHE C 1 432 ? -2.635 31.146 59.314 1.00 23.83 432 PHE C CA 1
ATOM 10168 C C . PHE C 1 432 ? -1.312 31.146 60.067 1.00 23.39 432 PHE C C 1
ATOM 10169 O O . PHE C 1 432 ? -0.403 30.399 59.714 1.00 25.72 432 PHE C O 1
ATOM 10177 N N . VAL C 1 433 ? -1.195 31.986 61.094 1.00 23.58 433 VAL C N 1
ATOM 10178 C CA . VAL C 1 433 ? 0.006 32.008 61.915 1.00 23.57 433 VAL C CA 1
ATOM 10179 C C . VAL C 1 433 ? -0.067 30.765 62.789 1.00 21.92 433 VAL C C 1
ATOM 10180 O O . VAL C 1 433 ? 0.903 30.006 62.881 1.00 20.80 433 VAL C O 1
ATOM 10184 N N . ASN C 1 434 ? -1.218 30.550 63.437 1.00 22.75 434 ASN C N 1
ATOM 10185 C CA . ASN C 1 434 ? -1.387 29.376 64.287 1.00 21.53 434 ASN C CA 1
ATOM 10186 C C . ASN C 1 434 ? -1.134 28.101 63.445 1.00 20.63 434 ASN C C 1
ATOM 10187 O O . ASN C 1 434 ? -0.601 27.090 63.940 1.00 19.47 434 ASN C O 1
ATOM 10192 N N . SER C 1 435 ? -1.527 28.149 62.175 1.00 20.36 435 SER C N 1
ATOM 10193 C CA . SER C 1 435 ? -1.345 27.004 61.292 1.00 21.97 435 SER C CA 1
ATOM 10194 C C . SER C 1 435 ? 0.127 26.633 61.130 1.00 23.51 435 SER C C 1
ATOM 10195 O O . SER C 1 435 ? 0.494 25.490 61.392 1.00 22.25 435 SER C O 1
ATOM 10198 N N . VAL C 1 436 ? 0.968 27.583 60.709 1.00 20.99 436 VAL C N 1
ATOM 10199 C CA . VAL C 1 436 ? 2.374 27.259 60.527 1.00 21.63 436 VAL C CA 1
ATOM 10200 C C . VAL C 1 436 ? 3.057 27.037 61.861 1.00 23.33 436 VAL C C 1
ATOM 10201 O O . VAL C 1 436 ? 4.027 26.311 61.941 1.00 20.27 436 VAL C O 1
ATOM 10205 N N . GLU C 1 437 ? 2.520 27.617 62.930 1.00 25.18 437 GLU C N 1
ATOM 10206 C CA . GLU C 1 437 ? 3.147 27.438 64.237 1.00 27.92 437 GLU C CA 1
ATOM 10207 C C . GLU C 1 437 ? 2.992 26.008 64.801 1.00 25.95 437 GLU C C 1
ATOM 10208 O O . GLU C 1 437 ? 3.642 25.643 65.789 1.00 25.36 437 GLU C O 1
ATOM 10214 N N . GLN C 1 438 ? 2.158 25.185 64.165 1.00 22.03 438 GLN C N 1
ATOM 10215 C CA . GLN C 1 438 ? 2.002 23.792 64.603 1.00 20.94 438 GLN C CA 1
ATOM 10216 C C . GLN C 1 438 ? 3.318 23.025 64.419 1.00 22.52 438 GLN C C 1
ATOM 10217 O O . GLN C 1 438 ? 3.653 22.111 65.191 1.00 22.57 438 GLN C O 1
ATOM 10223 N N . TYR C 1 439 ? 4.048 23.417 63.375 1.00 22.20 439 TYR C N 1
ATOM 10224 C CA . TYR C 1 439 ? 5.283 22.764 62.955 1.00 20.09 439 TYR C CA 1
ATOM 10225 C C . TYR C 1 439 ? 6.598 23.023 63.681 1.00 21.81 439 TYR C C 1
ATOM 10226 O O . TYR C 1 439 ? 7.616 23.393 63.070 1.00 21.40 439 TYR C O 1
ATOM 10235 N N . THR C 1 440 ? 6.581 22.753 64.982 1.00 21.77 440 THR C N 1
ATOM 10236 C CA . THR C 1 440 ? 7.739 22.935 65.845 1.00 21.59 440 THR C CA 1
ATOM 10237 C C . THR C 1 440 ? 8.727 21.771 65.831 1.00 20.14 440 THR C C 1
ATOM 10238 O O . THR C 1 440 ? 9.862 21.940 66.240 1.00 20.22 440 THR C O 1
ATOM 10242 N N . ALA C 1 441 ? 8.313 20.590 65.374 1.00 21.96 441 ALA C N 1
ATOM 10243 C CA . ALA C 1 441 ? 9.250 19.467 65.322 1.00 22.69 441 ALA C CA 1
ATOM 10244 C C . ALA C 1 441 ? 10.393 19.986 64.434 1.00 23.51 441 ALA C C 1
ATOM 10245 O O . ALA C 1 441 ? 10.162 20.801 63.541 1.00 24.15 441 ALA C O 1
ATOM 10247 N N . LEU C 1 442 ? 11.613 19.554 64.721 1.00 21.73 442 LEU C N 1
ATOM 10248 C CA . LEU C 1 442 ? 12.776 20.019 63.975 1.00 25.00 442 LEU C CA 1
ATOM 10249 C C . LEU C 1 442 ? 12.632 19.933 62.471 1.00 21.00 442 LEU C C 1
ATOM 10250 O O . LEU C 1 442 ? 12.299 18.884 61.941 1.00 21.90 442 LEU C O 1
ATOM 10255 N N . GLY C 1 443 ? 12.883 21.049 61.795 1.00 20.22 443 GLY C N 1
ATOM 10256 C CA . GLY C 1 443 ? 12.852 21.055 60.344 1.00 19.90 443 GLY C CA 1
ATOM 10257 C C . GLY C 1 443 ? 11.564 21.568 59.756 1.00 21.18 443 GLY C C 1
ATOM 10258 O O . GLY C 1 443 ? 11.467 21.776 58.551 1.00 16.47 443 GLY C O 1
ATOM 10259 N N . GLY C 1 444 ? 10.583 21.800 60.621 1.00 19.06 444 GLY C N 1
ATOM 10260 C CA . GLY C 1 444 ? 9.299 22.277 60.161 1.00 20.02 444 GLY C CA 1
ATOM 10261 C C . GLY C 1 444 ? 9.251 23.780 59.967 1.00 22.07 444 GLY C C 1
ATOM 10262 O O . GLY C 1 444 ? 10.247 24.487 60.205 1.00 19.20 444 GLY C O 1
ATOM 10263 N N . THR C 1 445 ? 8.079 24.269 59.561 1.00 18.04 445 THR C N 1
ATOM 10264 C CA . THR C 1 445 ? 7.909 25.691 59.266 1.00 19.91 445 THR C CA 1
ATOM 10265 C C . THR C 1 445 ? 7.564 26.655 60.413 1.00 18.02 445 THR C C 1
ATOM 10266 O O . THR C 1 445 ? 7.430 27.851 60.187 1.00 18.84 445 THR C O 1
ATOM 10270 N N . ALA C 1 446 ? 7.408 26.153 61.637 1.00 23.74 446 ALA C N 1
ATOM 10271 C CA . ALA C 1 446 ? 7.104 27.050 62.757 1.00 22.76 446 ALA C CA 1
ATOM 10272 C C . ALA C 1 446 ? 8.303 27.991 62.886 1.00 21.52 446 ALA C C 1
ATOM 10273 O O . ALA C 1 446 ? 9.428 27.603 62.575 1.00 23.73 446 ALA C O 1
ATOM 10275 N N . LYS C 1 447 ? 8.068 29.224 63.328 1.00 22.31 447 LYS C N 1
ATOM 10276 C CA . LYS C 1 447 ? 9.138 30.211 63.465 1.00 21.69 447 LYS C CA 1
ATOM 10277 C C . LYS C 1 447 ? 10.364 29.719 64.266 1.00 24.24 447 LYS C C 1
ATOM 10278 O O . LYS C 1 447 ? 11.524 29.953 63.868 1.00 20.22 447 LYS C O 1
ATOM 10284 N N . SER C 1 448 ? 10.128 29.030 65.380 1.00 21.37 448 SER C N 1
ATOM 10285 C CA . SER C 1 448 ? 11.247 28.532 66.187 1.00 22.61 448 SER C CA 1
ATOM 10286 C C . SER C 1 448 ? 12.096 27.556 65.366 1.00 21.89 448 SER C C 1
ATOM 10287 O O . SER C 1 448 ? 13.320 27.497 65.497 1.00 20.67 448 SER C O 1
ATOM 10290 N N . SER C 1 449 ? 11.442 26.793 64.509 1.00 21.79 449 SER C N 1
ATOM 10291 C CA . SER C 1 449 ? 12.160 25.836 63.688 1.00 22.42 449 SER C CA 1
ATOM 10292 C C . SER C 1 449 ? 12.925 26.528 62.559 1.00 19.52 449 SER C C 1
ATOM 10293 O O . SER C 1 449 ? 14.051 26.137 62.219 1.00 21.72 449 SER C O 1
ATOM 10296 N N . VAL C 1 450 ? 12.308 27.536 61.956 1.00 19.94 450 VAL C N 1
ATOM 10297 C CA . VAL C 1 450 ? 12.952 28.274 60.874 1.00 19.34 450 VAL C CA 1
ATOM 10298 C C . VAL C 1 450 ? 14.194 28.943 61.465 1.00 21.69 450 VAL C C 1
ATOM 10299 O O . VAL C 1 450 ? 15.281 28.917 60.877 1.00 18.01 450 VAL C O 1
ATOM 10303 N N . THR C 1 451 ? 14.025 29.531 62.644 1.00 21.92 451 THR C N 1
ATOM 10304 C CA . THR C 1 451 ? 15.132 30.192 63.333 1.00 21.72 451 THR C CA 1
ATOM 10305 C C . THR C 1 451 ? 16.290 29.225 63.558 1.00 22.45 451 THR C C 1
ATOM 10306 O O . THR C 1 451 ? 17.454 29.575 63.330 1.00 22.00 451 THR C O 1
ATOM 10310 N N . THR C 1 452 ? 15.970 27.999 63.971 1.00 20.64 452 THR C N 1
ATOM 10311 C CA . THR C 1 452 ? 16.999 26.981 64.203 1.00 21.16 452 THR C CA 1
ATOM 10312 C C . THR C 1 452 ? 17.718 26.669 62.886 1.00 22.56 452 THR C C 1
ATOM 10313 O O . THR C 1 452 ? 18.945 26.605 62.841 1.00 20.25 452 THR C O 1
ATOM 10317 N N . GLN C 1 453 ? 16.959 26.502 61.811 1.00 19.88 453 GLN C N 1
ATOM 10318 C CA . GLN C 1 453 ? 17.579 26.218 60.514 1.00 22.11 453 GLN C CA 1
ATOM 10319 C C . GLN C 1 453 ? 18.596 27.290 60.115 1.00 23.81 453 GLN C C 1
ATOM 10320 O O . GLN C 1 453 ? 19.684 26.981 59.634 1.00 26.01 453 GLN C O 1
ATOM 10326 N N . ILE C 1 454 ? 18.222 28.558 60.290 1.00 26.67 454 ILE C N 1
ATOM 10327 C CA . ILE C 1 454 ? 19.111 29.669 59.956 1.00 23.31 454 ILE C CA 1
ATOM 10328 C C . ILE C 1 454 ? 20.404 29.524 60.767 1.00 23.68 454 ILE C C 1
ATOM 10329 O O . ILE C 1 454 ? 21.510 29.706 60.253 1.00 22.11 454 ILE C O 1
ATOM 10334 N N . GLU C 1 455 ? 20.271 29.196 62.042 1.00 19.36 455 GLU C N 1
ATOM 10335 C CA . GLU C 1 455 ? 21.457 28.988 62.875 1.00 20.41 455 GLU C CA 1
ATOM 10336 C C . GLU C 1 455 ? 22.316 27.845 62.344 1.00 22.79 455 GLU C C 1
ATOM 10337 O O . GLU C 1 455 ? 23.549 27.968 62.271 1.00 22.09 455 GLU C O 1
ATOM 10343 N N . GLN C 1 456 ? 21.675 26.738 61.960 1.00 22.05 456 GLN C N 1
ATOM 10344 C CA . GLN C 1 456 ? 22.420 25.578 61.481 1.00 21.23 456 GLN C CA 1
ATOM 10345 C C . GLN C 1 456 ? 23.119 25.873 60.171 1.00 22.62 456 GLN C C 1
ATOM 10346 O O . GLN C 1 456 ? 24.238 25.419 59.941 1.00 22.94 456 GLN C O 1
ATOM 10352 N N . LEU C 1 457 ? 22.452 26.640 59.315 1.00 24.06 457 LEU C N 1
ATOM 10353 C CA . LEU C 1 457 ? 23.017 26.993 58.024 1.00 25.35 457 LEU C CA 1
ATOM 10354 C C . LEU C 1 457 ? 24.180 27.970 58.161 1.00 26.76 457 LEU C C 1
ATOM 10355 O O . LEU C 1 457 ? 25.158 27.883 57.415 1.00 24.95 457 LEU C O 1
ATOM 10360 N N . ARG C 1 458 ? 24.067 28.916 59.091 1.00 25.92 458 ARG C N 1
ATOM 10361 C CA . ARG C 1 458 ? 25.154 29.866 59.311 1.00 29.16 458 ARG C CA 1
ATOM 10362 C C . ARG C 1 458 ? 26.377 29.049 59.729 1.00 28.36 458 ARG C C 1
ATOM 10363 O O . ARG C 1 458 ? 27.489 29.271 59.237 1.00 27.23 458 ARG C O 1
ATOM 10371 N N . GLU C 1 459 ? 26.168 28.087 60.623 1.00 27.89 459 GLU C N 1
ATOM 10372 C CA . GLU C 1 459 ? 27.278 27.258 61.078 1.00 26.29 459 GLU C CA 1
ATOM 10373 C C . GLU C 1 459 ? 27.812 26.419 59.925 1.00 27.40 459 GLU C C 1
ATOM 10374 O O . GLU C 1 459 ? 29.028 26.268 59.771 1.00 24.48 459 GLU C O 1
ATOM 10380 N N . LEU C 1 460 ? 26.908 25.885 59.103 1.00 26.27 460 LEU C N 1
ATOM 10381 C CA . LEU C 1 460 ? 27.316 25.063 57.978 1.00 26.75 460 LEU C CA 1
ATOM 10382 C C . LEU C 1 460 ? 28.171 25.860 56.999 1.00 25.79 460 LEU C C 1
ATOM 10383 O O . LEU C 1 460 ? 29.213 25.379 56.524 1.00 24.52 460 LEU C O 1
ATOM 10388 N N . MET C 1 461 ? 27.721 27.069 56.676 1.00 26.26 461 MET C N 1
ATOM 10389 C CA . MET C 1 461 ? 28.481 27.912 55.759 1.00 31.05 461 MET C CA 1
ATOM 10390 C C . MET C 1 461 ? 29.870 28.194 56.330 1.00 31.19 461 MET C C 1
ATOM 10391 O O . MET C 1 461 ? 30.869 28.224 55.595 1.00 29.32 461 MET C O 1
ATOM 10396 N N . LYS C 1 462 ? 29.925 28.415 57.639 1.00 32.77 462 LYS C N 1
ATOM 10397 C CA . LYS C 1 462 ? 31.197 28.681 58.296 1.00 35.03 462 LYS C CA 1
ATOM 10398 C C . LYS C 1 462 ? 32.130 27.491 58.130 1.00 33.58 462 LYS C C 1
ATOM 10399 O O . LYS C 1 462 ? 33.278 27.654 57.730 1.00 33.93 462 LYS C O 1
ATOM 10405 N N . LYS C 1 463 ? 31.647 26.290 58.422 1.00 33.03 463 LYS C N 1
ATOM 10406 C CA . LYS C 1 463 ? 32.502 25.119 58.270 1.00 36.19 463 LYS C CA 1
ATOM 10407 C C . LYS C 1 463 ? 32.965 24.938 56.823 1.00 36.19 463 LYS C C 1
ATOM 10408 O O . LYS C 1 463 ? 34.118 24.593 56.564 1.00 33.96 463 LYS C O 1
ATOM 10414 N N . GLN C 1 464 ? 32.067 25.175 55.874 1.00 35.46 464 GLN C N 1
ATOM 10415 C CA . GLN C 1 464 ? 32.414 25.014 54.470 1.00 35.04 464 GLN C CA 1
ATOM 10416 C C . GLN C 1 464 ? 33.431 26.047 53.966 1.00 36.11 464 GLN C C 1
ATOM 10417 O O . GLN C 1 464 ? 34.387 25.702 53.268 1.00 32.09 464 GLN C O 1
ATOM 10423 N N . LYS C 1 465 ? 33.221 27.312 54.315 1.00 38.21 465 LYS C N 1
ATOM 10424 C CA . LYS C 1 465 ? 34.132 28.369 53.904 1.00 40.13 465 LYS C CA 1
ATOM 10425 C C . LYS C 1 465 ? 35.512 27.966 54.408 1.00 42.46 465 LYS C C 1
ATOM 10426 O O . LYS C 1 465 ? 36.507 28.043 53.680 1.00 38.35 465 LYS C O 1
ATOM 10432 N N . GLU C 1 466 ? 35.539 27.497 55.655 1.00 45.95 466 GLU C N 1
ATOM 10433 C CA . GLU C 1 466 ? 36.759 27.053 56.328 1.00 51.43 466 GLU C CA 1
ATOM 10434 C C . GLU C 1 466 ? 37.395 25.806 55.700 1.00 52.64 466 GLU C C 1
ATOM 10435 O O . GLU C 1 466 ? 36.659 24.848 55.366 1.00 53.28 466 GLU C O 1
ATOM 10441 N N . SER D 1 18 ? 32.603 -25.663 34.460 1.00 52.72 18 SER D N 1
ATOM 10442 C CA . SER D 1 18 ? 32.164 -25.040 35.741 1.00 53.02 18 SER D CA 1
ATOM 10443 C C . SER D 1 18 ? 31.143 -23.948 35.471 1.00 53.67 18 SER D C 1
ATOM 10444 O O . SER D 1 18 ? 30.998 -23.480 34.335 1.00 54.73 18 SER D O 1
ATOM 10446 N N . THR D 1 19 ? 30.442 -23.533 36.521 1.00 51.49 19 THR D N 1
ATOM 10447 C CA . THR D 1 19 ? 29.421 -22.504 36.384 1.00 50.37 19 THR D CA 1
ATOM 10448 C C . THR D 1 19 ? 29.267 -21.649 37.639 1.00 46.77 19 THR D C 1
ATOM 10449 O O . THR D 1 19 ? 29.304 -22.161 38.761 1.00 46.33 19 THR D O 1
ATOM 10453 N N . ASP D 1 20 ? 29.110 -20.342 37.440 1.00 42.34 20 ASP D N 1
ATOM 10454 C CA . ASP D 1 20 ? 28.916 -19.406 38.551 1.00 37.16 20 ASP D CA 1
ATOM 10455 C C . ASP D 1 20 ? 27.443 -18.983 38.545 1.00 33.21 20 ASP D C 1
ATOM 10456 O O . ASP D 1 20 ? 26.928 -18.518 37.530 1.00 31.54 20 ASP D O 1
ATOM 10461 N N . PRO D 1 21 ? 26.737 -19.157 39.672 1.00 30.94 21 PRO D N 1
ATOM 10462 C CA . PRO D 1 21 ? 25.319 -18.775 39.735 1.00 30.06 21 PRO D CA 1
ATOM 10463 C C . PRO D 1 21 ? 24.992 -17.306 39.403 1.00 29.92 21 PRO D C 1
ATOM 10464 O O . PRO D 1 21 ? 23.951 -17.013 38.789 1.00 29.85 21 PRO D O 1
ATOM 10468 N N . ILE D 1 22 ? 25.865 -16.385 39.793 1.00 27.83 22 ILE D N 1
ATOM 10469 C CA . ILE D 1 22 ? 25.625 -14.972 39.513 1.00 26.79 22 ILE D CA 1
ATOM 10470 C C . ILE D 1 22 ? 25.831 -14.683 38.030 1.00 26.43 22 ILE D C 1
ATOM 10471 O O . ILE D 1 22 ? 25.046 -13.960 37.411 1.00 24.85 22 ILE D O 1
ATOM 10476 N N . MET D 1 23 ? 26.884 -15.255 37.456 1.00 25.18 23 MET D N 1
ATOM 10477 C CA . MET D 1 23 ? 27.145 -15.083 36.032 1.00 24.90 23 MET D CA 1
ATOM 10478 C C . MET D 1 23 ? 25.981 -15.602 35.162 1.00 26.30 23 MET D C 1
ATOM 10479 O O . MET D 1 23 ? 25.470 -14.890 34.300 1.00 23.78 23 MET D O 1
ATOM 10484 N N . GLU D 1 24 ? 25.557 -16.842 35.389 1.00 28.34 24 GLU D N 1
ATOM 10485 C CA . GLU D 1 24 ? 24.478 -17.418 34.581 1.00 31.38 24 GLU D CA 1
ATOM 10486 C C . GLU D 1 24 ? 23.166 -16.668 34.766 1.00 29.81 24 GLU D C 1
ATOM 10487 O O . GLU D 1 24 ? 22.326 -16.639 33.870 1.00 28.18 24 GLU D O 1
ATOM 10493 N N . LYS D 1 25 ? 22.998 -16.055 35.929 1.00 29.39 25 LYS D N 1
ATOM 10494 C CA . LYS D 1 25 ? 21.794 -15.291 36.209 1.00 30.83 25 LYS D CA 1
ATOM 10495 C C . LYS D 1 25 ? 21.886 -13.999 35.397 1.00 30.09 25 LYS D C 1
ATOM 10496 O O . LYS D 1 25 ? 20.919 -13.568 34.775 1.00 27.24 25 LYS D O 1
ATOM 10502 N N . LEU D 1 26 ? 23.067 -13.396 35.389 1.00 28.85 26 LEU D N 1
ATOM 10503 C CA . LEU D 1 26 ? 23.247 -12.145 34.664 1.00 30.55 26 LEU D CA 1
ATOM 10504 C C . LEU D 1 26 ? 23.247 -12.333 33.141 1.00 29.29 26 LEU D C 1
ATOM 10505 O O . LEU D 1 26 ? 22.772 -11.469 32.404 1.00 30.14 26 LEU D O 1
ATOM 10510 N N . ASN D 1 27 ? 23.761 -13.460 32.668 1.00 28.43 27 ASN D N 1
ATOM 10511 C CA . ASN D 1 27 ? 23.829 -13.703 31.230 1.00 29.96 27 ASN D CA 1
ATOM 10512 C C . ASN D 1 27 ? 22.486 -14.120 30.651 1.00 32.51 27 ASN D C 1
ATOM 10513 O O . ASN D 1 27 ? 22.147 -13.768 29.519 1.00 32.57 27 ASN D O 1
ATOM 10518 N N . SER D 1 28 ? 21.717 -14.862 31.436 1.00 31.99 28 SER D N 1
ATOM 10519 C CA . SER D 1 28 ? 20.408 -15.343 31.012 1.00 34.80 28 SER D CA 1
ATOM 10520 C C . SER D 1 28 ? 19.456 -14.194 30.689 1.00 33.18 28 SER D C 1
ATOM 10521 O O . SER D 1 28 ? 19.310 -13.253 31.472 1.00 32.12 28 SER D O 1
ATOM 10524 N N . SER D 1 29 ? 18.789 -14.273 29.542 1.00 31.05 29 SER D N 1
ATOM 10525 C CA . SER D 1 29 ? 17.856 -13.208 29.158 1.00 29.75 29 SER D CA 1
ATOM 10526 C C . SER D 1 29 ? 16.396 -13.664 29.156 1.00 30.47 29 SER D C 1
ATOM 10527 O O . SER D 1 29 ? 15.487 -12.852 28.9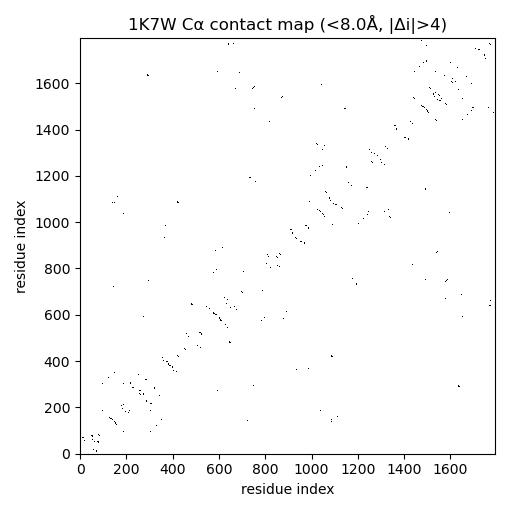37 1.00 28.69 29 SER D O 1
ATOM 10530 N N . ILE D 1 30 ? 16.184 -14.953 29.437 1.00 28.00 30 ILE D N 1
ATOM 10531 C CA . ILE D 1 30 ? 14.854 -15.563 29.428 1.00 27.62 30 ILE D CA 1
ATOM 10532 C C . ILE D 1 30 ? 13.802 -14.865 30.269 1.00 27.68 30 ILE D C 1
ATOM 10533 O O . ILE D 1 30 ? 12.625 -14.889 29.923 1.00 27.55 30 ILE D O 1
ATOM 10538 N N . ALA D 1 31 ? 14.214 -14.253 31.375 1.00 29.38 31 ALA D N 1
ATOM 10539 C CA . ALA D 1 31 ? 13.265 -13.575 32.258 1.00 29.33 31 ALA D CA 1
ATOM 10540 C C . ALA D 1 31 ? 12.510 -12.485 31.510 1.00 28.28 31 ALA D C 1
ATOM 10541 O O . ALA D 1 31 ? 11.321 -12.258 31.758 1.00 28.58 31 ALA D O 1
ATOM 10543 N N . TYR D 1 32 ? 13.194 -11.804 30.599 1.00 26.59 32 TYR D N 1
ATOM 10544 C CA . TYR D 1 32 ? 12.523 -10.758 29.843 1.00 28.82 32 TYR D CA 1
ATOM 10545 C C . TYR D 1 32 ? 12.311 -11.092 28.370 1.00 28.41 32 TYR D C 1
ATOM 10546 O O . TYR D 1 32 ? 11.288 -10.720 27.798 1.00 27.96 32 TYR D O 1
ATOM 10555 N N . ASP D 1 33 ? 13.238 -11.811 27.753 1.00 28.69 33 ASP D N 1
ATOM 10556 C CA . ASP D 1 33 ? 13.048 -12.099 26.345 1.00 30.97 33 ASP D CA 1
ATOM 10557 C C . ASP D 1 33 ? 11.916 -13.104 26.054 1.00 30.27 33 ASP D C 1
ATOM 10558 O O . ASP D 1 33 ? 11.602 -13.386 24.898 1.00 31.54 33 ASP D O 1
ATOM 10563 N N . GLN D 1 34 ? 11.279 -13.610 27.109 1.00 32.09 34 GLN D N 1
ATOM 10564 C CA . GLN D 1 34 ? 10.128 -14.508 26.966 1.00 32.67 34 GLN D CA 1
ATOM 10565 C C . GLN D 1 34 ? 9.074 -13.780 26.135 1.00 33.61 34 GLN D C 1
ATOM 10566 O O . GLN D 1 34 ? 8.322 -14.392 25.373 1.00 32.13 34 GLN D O 1
ATOM 10572 N N . ARG D 1 35 ? 8.986 -12.470 26.343 1.00 30.58 35 ARG D N 1
ATOM 10573 C CA . ARG D 1 35 ? 8.000 -11.659 25.644 1.00 30.05 35 ARG D CA 1
ATOM 10574 C C . ARG D 1 35 ? 8.023 -11.865 24.149 1.00 28.01 35 ARG D C 1
ATOM 10575 O O . ARG D 1 35 ? 7.032 -11.606 23.458 1.00 28.65 35 ARG D O 1
ATOM 10583 N N . LEU D 1 36 ? 9.150 -12.335 23.644 1.00 27.20 36 LEU D N 1
ATOM 10584 C CA . LEU D 1 36 ? 9.285 -12.559 22.212 1.00 26.79 36 LEU D CA 1
ATOM 10585 C C . LEU D 1 36 ? 8.851 -13.982 21.831 1.00 28.71 36 LEU D C 1
ATOM 10586 O O . LEU D 1 36 ? 9.086 -14.428 20.716 1.00 26.84 36 LEU D O 1
ATOM 10591 N N . SER D 1 37 ? 8.220 -14.688 22.764 1.00 30.05 37 SER D N 1
ATOM 10592 C CA . SER D 1 37 ? 7.800 -16.066 22.518 1.00 30.66 37 SER D CA 1
ATOM 10593 C C . SER D 1 37 ? 6.975 -16.236 21.245 1.00 31.01 37 SER D C 1
ATOM 10594 O O . SER D 1 37 ? 7.381 -16.959 20.343 1.00 33.61 37 SER D O 1
ATOM 10597 N N . GLU D 1 38 ? 5.842 -15.553 21.150 1.00 30.17 38 GLU D N 1
ATOM 10598 C CA . GLU D 1 38 ? 5.015 -15.674 19.952 1.00 31.73 38 GLU D CA 1
ATOM 10599 C C . GLU D 1 38 ? 5.754 -15.335 18.645 1.00 34.10 38 GLU D C 1
ATOM 10600 O O . GLU D 1 38 ? 5.622 -16.047 17.651 1.00 32.93 38 GLU D O 1
ATOM 10606 N N . VAL D 1 39 ? 6.532 -14.253 18.639 1.00 34.29 39 VAL D N 1
ATOM 10607 C CA . VAL D 1 39 ? 7.263 -13.860 17.435 1.00 31.68 39 VAL D CA 1
ATOM 10608 C C . VAL D 1 39 ? 8.454 -14.770 17.170 1.00 31.36 39 VAL D C 1
ATOM 10609 O O . VAL D 1 39 ? 8.855 -14.961 16.028 1.00 30.95 39 VAL D O 1
ATOM 10613 N N . ASP D 1 40 ? 9.026 -15.343 18.219 1.00 29.72 40 ASP D N 1
ATOM 10614 C CA . ASP D 1 40 ? 10.140 -16.250 18.013 1.00 31.34 40 ASP D CA 1
ATOM 10615 C C . ASP D 1 40 ? 9.604 -17.497 17.297 1.00 31.62 40 ASP D C 1
ATOM 10616 O O . ASP D 1 40 ? 10.277 -18.082 16.444 1.00 30.14 40 ASP D O 1
ATOM 10621 N N . ILE D 1 41 ? 8.383 -17.885 17.649 1.00 33.61 41 ILE D N 1
ATOM 10622 C CA . ILE D 1 41 ? 7.753 -19.059 17.052 1.00 37.53 41 ILE D CA 1
ATOM 10623 C C . ILE D 1 41 ? 7.339 -18.795 15.617 1.00 38.16 41 ILE D C 1
ATOM 10624 O O . ILE D 1 41 ? 7.398 -19.691 14.773 1.00 37.95 41 ILE D O 1
ATOM 10629 N N . GLN D 1 42 ? 6.927 -17.561 15.337 1.00 39.04 42 GLN D N 1
ATOM 10630 C CA . GLN D 1 42 ? 6.510 -17.206 13.984 1.00 40.17 42 GLN D CA 1
ATOM 10631 C C . GLN D 1 42 ? 7.722 -17.266 13.048 1.00 36.60 42 GLN D C 1
ATOM 10632 O O . GLN D 1 42 ? 7.625 -17.736 11.912 1.00 36.02 42 GLN D O 1
ATOM 10638 N N . GLY D 1 43 ? 8.870 -16.817 13.542 1.00 34.19 43 GLY D N 1
ATOM 10639 C CA . GLY D 1 43 ? 10.076 -16.840 12.737 1.00 31.55 43 GLY D CA 1
ATOM 10640 C C . GLY D 1 43 ? 10.584 -18.252 12.510 1.00 34.09 43 GLY D C 1
ATOM 10641 O O . GLY D 1 43 ? 11.341 -18.513 11.562 1.00 36.73 43 GLY D O 1
ATOM 10642 N N . SER D 1 44 ? 10.194 -19.170 13.387 1.00 31.90 44 SER D N 1
ATOM 10643 C CA . SER D 1 44 ? 10.616 -20.562 13.238 1.00 32.76 44 SER D CA 1
ATOM 10644 C C . SER D 1 44 ? 9.731 -21.238 12.199 1.00 30.71 44 SER D C 1
ATOM 10645 O O . SER D 1 44 ? 10.205 -22.025 11.396 1.00 34.81 44 SER D O 1
ATOM 10648 N N . MET D 1 45 ? 8.442 -20.916 12.211 1.00 33.09 45 MET D N 1
ATOM 10649 C CA . MET D 1 45 ? 7.516 -21.493 11.246 1.00 32.74 45 MET D CA 1
ATOM 10650 C C . MET D 1 45 ? 7.944 -21.070 9.851 1.00 32.45 45 MET D C 1
ATOM 10651 O O . MET D 1 45 ? 7.891 -21.849 8.912 1.00 34.39 45 MET D O 1
ATOM 10656 N N . ALA D 1 46 ? 8.389 -19.831 9.711 1.00 33.03 46 ALA D N 1
ATOM 10657 C CA . ALA D 1 46 ? 8.814 -19.357 8.400 1.00 31.44 46 ALA D CA 1
ATOM 10658 C C . ALA D 1 46 ? 10.132 -19.988 7.984 1.00 31.75 46 ALA D C 1
ATOM 10659 O O . ALA D 1 46 ? 10.285 -20.391 6.836 1.00 32.41 46 ALA D O 1
ATOM 10661 N N . TYR D 1 47 ? 11.085 -20.086 8.908 1.00 30.32 47 TYR D N 1
ATOM 10662 C CA . TYR D 1 47 ? 12.376 -20.675 8.566 1.00 33.74 47 TYR D CA 1
ATOM 10663 C C . TYR D 1 47 ? 12.178 -22.163 8.232 1.00 35.13 47 TYR D C 1
ATOM 10664 O O . TYR D 1 47 ? 12.855 -22.708 7.363 1.00 35.41 47 TYR D O 1
ATOM 10673 N N . ALA D 1 48 ? 11.252 -22.811 8.934 1.00 36.71 48 ALA D N 1
ATOM 10674 C CA . ALA D 1 48 ? 10.961 -24.227 8.690 1.00 38.07 48 ALA D CA 1
ATOM 10675 C C . ALA D 1 48 ? 10.538 -24.356 7.234 1.00 38.82 48 ALA D C 1
ATOM 10676 O O . ALA D 1 48 ? 11.154 -25.083 6.454 1.00 38.52 48 ALA D O 1
ATOM 10678 N N . LYS D 1 49 ? 9.486 -23.626 6.870 1.00 38.76 49 LYS D N 1
ATOM 10679 C CA . LYS D 1 49 ? 8.995 -23.650 5.497 1.00 38.70 49 LYS D CA 1
ATOM 10680 C C . LYS D 1 49 ? 10.133 -23.440 4.507 1.00 37.65 49 LYS D C 1
ATOM 10681 O O . LYS D 1 49 ? 10.149 -24.040 3.439 1.00 39.90 49 LYS D O 1
ATOM 10687 N N . ALA D 1 50 ? 11.089 -22.593 4.872 1.00 38.95 50 ALA D N 1
ATOM 10688 C CA . ALA D 1 50 ? 12.232 -22.298 4.008 1.00 39.09 50 ALA D CA 1
ATOM 10689 C C . ALA D 1 50 ? 13.201 -23.462 3.949 1.00 40.52 50 ALA D C 1
ATOM 10690 O O . ALA D 1 50 ? 13.805 -23.724 2.902 1.00 40.64 50 ALA D O 1
ATOM 10692 N N . LEU D 1 51 ? 13.366 -24.151 5.075 1.00 39.00 51 LEU D N 1
ATOM 10693 C CA . LEU D 1 51 ? 14.273 -25.293 5.120 1.00 40.65 51 LEU D CA 1
ATOM 10694 C C . LEU D 1 51 ? 13.760 -26.374 4.178 1.00 40.67 51 LEU D C 1
ATOM 10695 O O . LEU D 1 51 ? 14.531 -27.029 3.483 1.00 39.35 51 LEU D O 1
ATOM 10700 N N . GLU D 1 52 ? 12.444 -26.530 4.154 1.00 42.93 52 GLU D N 1
ATOM 10701 C CA . GLU D 1 52 ? 11.787 -27.522 3.315 1.00 47.00 52 GLU D CA 1
ATOM 10702 C C . GLU D 1 52 ? 12.060 -27.253 1.829 1.00 47.88 52 GLU D C 1
ATOM 10703 O O . GLU D 1 52 ? 12.278 -28.182 1.057 1.00 48.76 52 GLU D O 1
ATOM 10709 N N . LYS D 1 53 ? 12.061 -25.982 1.438 1.00 48.47 53 LYS D N 1
ATOM 10710 C CA . LYS D 1 53 ? 12.317 -25.604 0.052 1.00 49.05 53 LYS D CA 1
ATOM 10711 C C . LYS D 1 53 ? 13.779 -25.818 -0.315 1.00 49.60 53 LYS D C 1
ATOM 10712 O O . LYS D 1 53 ? 14.107 -26.105 -1.467 1.00 49.38 53 LYS D O 1
ATOM 10718 N N . ALA D 1 54 ? 14.657 -25.668 0.668 1.00 47.99 54 ALA D N 1
ATOM 10719 C CA . ALA D 1 54 ? 16.084 -25.843 0.444 1.00 46.41 54 ALA D CA 1
ATOM 10720 C C . ALA D 1 54 ? 16.433 -27.322 0.453 1.00 45.72 54 ALA D C 1
ATOM 10721 O O . ALA D 1 54 ? 17.557 -27.711 0.130 1.00 46.22 54 ALA D O 1
ATOM 10723 N N . GLY D 1 55 ? 15.461 -28.144 0.820 1.00 43.83 55 GLY D N 1
ATOM 10724 C CA . GLY D 1 55 ? 15.711 -29.569 0.891 1.00 46.40 55 GLY D CA 1
ATOM 10725 C C . GLY D 1 55 ? 16.535 -29.932 2.116 1.00 47.34 55 GLY D C 1
ATOM 10726 O O . GLY D 1 55 ? 17.645 -30.457 1.990 1.00 49.89 55 GLY D O 1
ATOM 10727 N N . ILE D 1 56 ? 16.002 -29.628 3.300 1.00 45.20 56 ILE D N 1
ATOM 10728 C CA . ILE D 1 56 ? 16.657 -29.943 4.573 1.00 43.47 56 ILE D CA 1
ATOM 10729 C C . ILE D 1 56 ? 15.616 -30.685 5.399 1.00 43.50 56 ILE D C 1
ATOM 10730 O O . ILE D 1 56 ? 15.949 -31.500 6.258 1.00 42.92 56 ILE D O 1
ATOM 10735 N N . LEU D 1 57 ? 14.350 -30.370 5.143 1.00 41.69 57 LEU D N 1
ATOM 10736 C CA . LEU D 1 57 ? 13.238 -31.011 5.833 1.00 42.20 57 LEU D CA 1
ATOM 10737 C C . LEU D 1 57 ? 12.354 -31.638 4.763 1.00 44.40 57 LEU D C 1
ATOM 10738 O O . LEU D 1 57 ? 12.366 -31.211 3.607 1.00 42.59 57 LEU D O 1
ATOM 10743 N N . THR D 1 58 ? 11.592 -32.650 5.155 1.00 44.07 58 THR D N 1
ATOM 10744 C CA . THR D 1 58 ? 10.685 -33.313 4.239 1.00 47.33 58 THR D CA 1
ATOM 10745 C C . THR D 1 58 ? 9.320 -32.658 4.399 1.00 49.55 58 THR D C 1
ATOM 10746 O O . THR D 1 58 ? 9.037 -32.039 5.428 1.00 50.25 58 THR D O 1
ATOM 10750 N N . LYS D 1 59 ? 8.475 -32.777 3.384 1.00 50.70 59 LYS D N 1
ATOM 10751 C CA . LYS D 1 59 ? 7.148 -32.191 3.458 1.00 51.63 59 LYS D CA 1
ATOM 10752 C C . LYS D 1 59 ? 6.441 -32.751 4.691 1.00 52.15 59 LYS D C 1
ATOM 10753 O O . LYS D 1 59 ? 5.658 -32.050 5.344 1.00 51.38 59 LYS D O 1
ATOM 10759 N N . THR D 1 60 ? 6.732 -34.016 5.008 1.00 51.53 60 THR D N 1
ATOM 10760 C CA . THR D 1 60 ? 6.140 -34.692 6.164 1.00 51.31 60 THR D CA 1
ATOM 10761 C C . THR D 1 60 ? 6.654 -34.092 7.481 1.00 51.59 60 THR D C 1
ATOM 10762 O O . THR D 1 60 ? 5.874 -33.802 8.394 1.00 51.54 60 THR D O 1
ATOM 10766 N N . GLU D 1 61 ? 7.966 -33.899 7.568 1.00 51.89 61 GLU D N 1
ATOM 10767 C CA . GLU D 1 61 ? 8.584 -33.316 8.759 1.00 53.35 61 GLU D CA 1
ATOM 10768 C C . GLU D 1 61 ? 8.066 -31.894 8.994 1.00 53.29 61 GLU D C 1
ATOM 10769 O O . GLU D 1 61 ? 7.697 -31.523 10.116 1.00 51.37 61 GLU D O 1
ATOM 10775 N N . LEU D 1 62 ? 8.043 -31.108 7.921 1.00 53.02 62 LEU D N 1
ATOM 10776 C CA . LEU D 1 62 ? 7.589 -29.727 7.984 1.00 53.11 62 LEU D CA 1
ATOM 10777 C C . LEU D 1 62 ? 6.251 -29.626 8.700 1.00 53.28 62 LEU D C 1
ATOM 10778 O O . LEU D 1 62 ? 6.086 -28.807 9.600 1.00 53.67 62 LEU D O 1
ATOM 10783 N N . GLU D 1 63 ? 5.300 -30.470 8.312 1.00 53.82 63 GLU D N 1
ATOM 10784 C CA . GLU D 1 63 ? 3.978 -30.453 8.935 1.00 53.11 63 GLU D CA 1
ATOM 10785 C C . GLU D 1 63 ? 4.072 -30.779 10.423 1.00 51.41 63 GLU D C 1
ATOM 10786 O O . GLU D 1 63 ? 3.303 -30.258 11.232 1.00 47.46 63 GLU D O 1
ATOM 10792 N N . LYS D 1 64 ? 5.023 -31.642 10.767 1.00 50.92 64 LYS D N 1
ATOM 10793 C CA . LYS D 1 64 ? 5.257 -32.063 12.147 1.00 52.10 64 LYS D CA 1
ATOM 10794 C C . LYS D 1 64 ? 5.724 -30.853 12.956 1.00 51.53 64 LYS D C 1
ATOM 10795 O O . LYS D 1 64 ? 5.083 -30.440 13.931 1.00 50.09 64 LYS D O 1
ATOM 10801 N N . ILE D 1 65 ? 6.851 -30.294 12.530 1.00 50.71 65 ILE D N 1
ATOM 10802 C CA . ILE D 1 65 ? 7.440 -29.129 13.170 1.00 49.08 65 ILE D CA 1
ATOM 10803 C C . ILE D 1 65 ? 6.442 -27.979 13.289 1.00 49.68 65 ILE D C 1
ATOM 10804 O O . ILE D 1 65 ? 6.228 -27.442 14.384 1.00 48.23 65 ILE D O 1
ATOM 10809 N N . LEU D 1 66 ? 5.831 -27.595 12.170 1.00 48.65 66 LEU D N 1
ATOM 10810 C CA . LEU D 1 66 ? 4.857 -26.506 12.198 1.00 49.79 66 LEU D CA 1
ATOM 10811 C C . LEU D 1 66 ? 3.707 -26.858 13.135 1.00 49.92 66 LEU D C 1
ATOM 10812 O O . LEU D 1 66 ? 3.057 -25.975 13.700 1.00 51.27 66 LEU D O 1
ATOM 10817 N N . SER D 1 67 ? 3.467 -28.154 13.309 1.00 49.16 67 SER D N 1
ATOM 10818 C CA . SER D 1 67 ? 2.393 -28.612 14.185 1.00 48.80 67 SER D CA 1
ATOM 10819 C C . SER D 1 67 ? 2.806 -28.439 15.642 1.00 47.85 67 SER D C 1
ATOM 10820 O O . SER D 1 67 ? 1.984 -28.089 16.498 1.00 47.03 67 SER D O 1
ATOM 10823 N N . GLY D 1 68 ? 4.084 -28.695 15.913 1.00 46.05 68 GLY D N 1
ATOM 10824 C CA . GLY D 1 68 ? 4.602 -28.556 17.262 1.00 47.47 68 GLY D CA 1
ATOM 10825 C C . GLY D 1 68 ? 4.720 -27.097 17.675 1.00 47.88 68 GLY D C 1
ATOM 10826 O O . GLY D 1 68 ? 4.356 -26.730 18.800 1.00 47.87 68 GLY D O 1
ATOM 10827 N N . LEU D 1 69 ? 5.227 -26.262 16.769 1.00 47.15 69 LEU D N 1
ATOM 10828 C CA . LEU D 1 69 ? 5.374 -24.833 17.048 1.00 45.15 69 LEU D CA 1
ATOM 10829 C C . LEU D 1 69 ? 4.011 -24.238 17.419 1.00 45.38 69 LEU D C 1
ATOM 10830 O O . LEU D 1 69 ? 3.914 -23.388 18.309 1.00 44.74 69 LEU D O 1
ATOM 10835 N N . GLU D 1 70 ? 2.962 -24.707 16.744 1.00 46.12 70 GLU D N 1
ATOM 10836 C CA . GLU D 1 70 ? 1.594 -24.259 17.000 1.00 48.02 70 GLU D CA 1
ATOM 10837 C C . GLU D 1 70 ? 1.184 -24.541 18.442 1.00 48.73 70 GLU D C 1
ATOM 10838 O O . GLU D 1 70 ? 0.570 -23.698 19.105 1.00 47.37 70 GLU D O 1
ATOM 10844 N N . LYS D 1 71 ? 1.508 -25.738 18.921 1.00 47.00 71 LYS D N 1
ATOM 10845 C CA . LYS D 1 71 ? 1.176 -26.109 20.286 1.00 46.49 71 LYS D CA 1
ATOM 10846 C C . LYS D 1 71 ? 1.973 -25.215 21.234 1.00 44.52 71 LYS D C 1
ATOM 10847 O O . LYS D 1 71 ? 1.439 -24.715 22.226 1.00 43.50 71 LYS D O 1
ATOM 10853 N N . ILE D 1 72 ? 3.252 -25.015 20.924 1.00 42.41 72 ILE D N 1
ATOM 10854 C CA . ILE D 1 72 ? 4.096 -24.158 21.749 1.00 42.95 72 ILE D CA 1
ATOM 10855 C C . ILE D 1 72 ? 3.464 -22.773 21.732 1.00 42.43 72 ILE D C 1
ATOM 10856 O O . ILE D 1 72 ? 3.142 -22.217 22.779 1.00 41.53 72 ILE D O 1
ATOM 10861 N N . SER D 1 73 ? 3.272 -22.232 20.532 1.00 43.77 73 SER D N 1
ATOM 10862 C CA . SER D 1 73 ? 2.667 -20.915 20.372 1.00 46.01 73 SER D CA 1
ATOM 10863 C C . SER D 1 73 ? 1.386 -20.822 21.198 1.00 48.39 73 SER D C 1
ATOM 10864 O O . SER D 1 73 ? 1.106 -19.793 21.819 1.00 48.79 73 SER D O 1
ATOM 10867 N N . GLU D 1 74 ? 0.621 -21.913 21.216 1.00 49.34 74 GLU D N 1
ATOM 10868 C CA . GLU D 1 74 ? -0.635 -21.971 21.960 1.00 49.69 74 GLU D CA 1
ATOM 10869 C C . GLU D 1 74 ? -0.429 -22.000 23.478 1.00 48.54 74 GLU D C 1
ATOM 10870 O O . GLU D 1 74 ? -1.216 -21.411 24.226 1.00 46.30 74 GLU D O 1
ATOM 10876 N N . GLU D 1 75 ? 0.614 -22.694 23.930 1.00 47.14 75 GLU D N 1
ATOM 10877 C CA . GLU D 1 75 ? 0.908 -22.778 25.361 1.00 47.76 75 GLU D CA 1
ATOM 10878 C C . GLU D 1 75 ? 1.214 -21.401 25.948 1.00 47.79 75 GLU D C 1
ATOM 10879 O O . GLU D 1 75 ? 0.752 -21.062 27.044 1.00 46.71 75 GLU D O 1
ATOM 10885 N N . TRP D 1 76 ? 1.992 -20.606 25.221 1.00 47.08 76 TRP D N 1
ATOM 10886 C CA . TRP D 1 76 ? 2.306 -19.263 25.684 1.00 48.25 76 TRP D CA 1
ATOM 10887 C C . TRP D 1 76 ? 1.005 -18.457 25.715 1.00 50.69 76 TRP D C 1
ATOM 10888 O O . TRP D 1 76 ? 0.664 -17.857 26.735 1.00 52.85 76 TRP D O 1
ATOM 10899 N N . SER D 1 77 ? 0.277 -18.455 24.599 1.00 52.20 77 SER D N 1
ATOM 10900 C CA . SER D 1 77 ? -0.988 -17.725 24.499 1.00 54.55 77 SER D CA 1
ATOM 10901 C C . SER D 1 77 ? -1.904 -17.962 25.688 1.00 56.21 77 SER D C 1
ATOM 10902 O O . SER D 1 77 ? -2.454 -17.022 26.251 1.00 56.77 77 SER D O 1
ATOM 10905 N N . LYS D 1 78 ? -2.081 -19.225 26.056 1.00 57.80 78 LYS D N 1
ATOM 10906 C CA . LYS D 1 78 ? -2.941 -19.562 27.179 1.00 59.69 78 LYS D CA 1
ATOM 10907 C C . LYS D 1 78 ? -2.264 -19.229 28.502 1.00 59.55 78 LYS D C 1
ATOM 10908 O O . LYS D 1 78 ? -2.930 -19.057 29.526 1.00 59.27 78 LYS D O 1
ATOM 10914 N N . GLY D 1 79 ? -0.937 -19.129 28.462 1.00 59.34 79 GLY D N 1
ATOM 10915 C CA . GLY D 1 79 ? -0.162 -18.815 29.650 1.00 57.68 79 GLY D CA 1
ATOM 10916 C C . GLY D 1 79 ? 0.193 -20.067 30.429 1.00 57.07 79 GLY D C 1
ATOM 10917 O O . GLY D 1 79 ? 0.368 -20.028 31.648 1.00 57.28 79 GLY D O 1
ATOM 10918 N N . VAL D 1 80 ? 0.314 -21.180 29.715 1.00 55.69 80 VAL D N 1
ATOM 10919 C CA . VAL D 1 80 ? 0.627 -22.455 30.341 1.00 54.05 80 VAL D CA 1
ATOM 10920 C C . VAL D 1 80 ? 2.053 -22.960 30.068 1.00 51.42 80 VAL D C 1
ATOM 10921 O O . VAL D 1 80 ? 2.452 -24.003 30.582 1.00 50.28 80 VAL D O 1
ATOM 10925 N N . PHE D 1 81 ? 2.829 -22.227 29.275 1.00 48.25 81 PHE D N 1
ATOM 10926 C CA . PHE D 1 81 ? 4.203 -22.654 28.995 1.00 47.38 81 PHE D CA 1
ATOM 10927 C C . PHE D 1 81 ? 5.039 -22.645 30.282 1.00 46.45 81 PHE D C 1
ATOM 10928 O O . PHE D 1 81 ? 4.983 -21.696 31.062 1.00 45.94 81 PHE D O 1
ATOM 10936 N N . VAL D 1 82 ? 5.814 -23.703 30.499 1.00 46.24 82 VAL D N 1
ATOM 10937 C CA . VAL D 1 82 ? 6.658 -23.801 31.686 1.00 45.11 82 VAL D CA 1
ATOM 10938 C C . VAL D 1 82 ? 8.125 -23.634 31.322 1.00 44.32 82 VAL D C 1
ATOM 10939 O O . VAL D 1 82 ? 8.698 -24.488 30.642 1.00 44.24 82 VAL D O 1
ATOM 10943 N N . VAL D 1 83 ? 8.723 -22.531 31.771 1.00 41.93 83 VAL D N 1
ATOM 10944 C CA . VAL D 1 83 ? 10.132 -22.262 31.511 1.00 42.62 83 VAL D CA 1
ATOM 10945 C C . VAL D 1 83 ? 10.922 -23.126 32.474 1.00 43.10 83 VAL D C 1
ATOM 10946 O O . VAL D 1 83 ? 10.490 -23.352 33.607 1.00 43.04 83 VAL D O 1
ATOM 10950 N N . LYS D 1 84 ? 12.070 -23.617 32.026 1.00 44.20 84 LYS D N 1
ATOM 10951 C CA . LYS D 1 84 ? 12.899 -24.464 32.870 1.00 46.69 84 LYS D CA 1
ATOM 10952 C C . LYS D 1 84 ? 14.224 -23.799 33.224 1.00 48.60 84 LYS D C 1
ATOM 10953 O O . LYS D 1 84 ? 14.735 -22.957 32.481 1.00 47.71 84 LYS D O 1
ATOM 10959 N N . GLN D 1 85 ? 14.769 -24.195 34.369 1.00 50.06 85 GLN D N 1
ATOM 10960 C CA . GLN D 1 85 ? 16.024 -23.667 34.881 1.00 51.08 85 GLN D CA 1
ATOM 10961 C C . GLN D 1 85 ? 17.126 -23.642 33.830 1.00 50.04 85 GLN D C 1
ATOM 10962 O O . GLN D 1 85 ? 18.017 -22.792 33.877 1.00 49.77 85 GLN D O 1
ATOM 10968 N N . SER D 1 86 ? 17.065 -24.571 32.883 1.00 47.42 86 SER D N 1
ATOM 10969 C CA . SER D 1 86 ? 18.073 -24.651 31.831 1.00 47.04 86 SER D CA 1
ATOM 10970 C C . SER D 1 86 ? 17.837 -23.656 30.689 1.00 46.17 86 SER D C 1
ATOM 10971 O O . SER D 1 86 ? 18.749 -23.359 29.920 1.00 47.39 86 SER D O 1
ATOM 10974 N N . ASP D 1 87 ? 16.613 -23.147 30.583 1.00 44.06 87 ASP D N 1
ATOM 10975 C CA . ASP D 1 87 ? 16.257 -22.180 29.546 1.00 43.13 87 ASP D CA 1
ATOM 10976 C C . ASP D 1 87 ? 16.990 -20.840 29.723 1.00 43.23 87 ASP D C 1
ATOM 10977 O O . ASP D 1 87 ? 16.533 -19.985 30.480 1.00 39.83 87 ASP D O 1
ATOM 10982 N N . GLU D 1 88 ? 18.107 -20.648 29.022 1.00 40.91 88 GLU D N 1
ATOM 10983 C CA . GLU D 1 88 ? 18.866 -19.399 29.131 1.00 41.45 88 GLU D CA 1
ATOM 10984 C C . GLU D 1 88 ? 18.229 -18.235 28.365 1.00 40.26 88 GLU D C 1
ATOM 10985 O O . GLU D 1 88 ? 18.512 -17.069 28.650 1.00 39.12 88 GLU D O 1
ATOM 10991 N N . ASP D 1 89 ? 17.398 -18.555 27.377 1.00 37.06 89 ASP D N 1
ATOM 10992 C CA . ASP D 1 89 ? 16.706 -17.537 26.595 1.00 35.50 89 ASP D CA 1
ATOM 10993 C C . ASP D 1 89 ? 15.467 -18.140 25.949 1.00 35.21 89 ASP D C 1
ATOM 10994 O O . ASP D 1 89 ? 15.254 -19.351 26.028 1.00 33.22 89 ASP D O 1
ATOM 10999 N N . ILE D 1 90 ? 14.656 -17.296 25.314 1.00 34.87 90 ILE D N 1
ATOM 11000 C CA . ILE D 1 90 ? 13.420 -17.735 24.665 1.00 35.36 90 ILE D CA 1
ATOM 11001 C C . ILE D 1 90 ? 13.649 -18.720 23.504 1.00 34.36 90 ILE D C 1
ATOM 11002 O O . ILE D 1 90 ? 12.843 -19.618 23.281 1.00 31.26 90 ILE D O 1
ATOM 11007 N N . HIS D 1 91 ? 14.752 -18.546 22.783 1.00 32.91 91 HIS D N 1
ATOM 11008 C CA . HIS D 1 91 ? 15.092 -19.406 21.658 1.00 34.42 91 HIS D CA 1
ATOM 11009 C C . HIS D 1 91 ? 15.328 -20.829 22.151 1.00 37.58 91 HIS D C 1
ATOM 11010 O O . HIS D 1 91 ? 14.829 -21.794 21.564 1.00 36.11 91 HIS D O 1
ATOM 11017 N N . THR D 1 92 ? 16.089 -20.940 23.239 1.00 38.74 92 THR D N 1
ATOM 11018 C CA . THR D 1 92 ? 16.417 -22.224 23.856 1.00 37.59 92 THR D CA 1
ATOM 11019 C C . THR D 1 92 ? 15.179 -22.867 24.461 1.00 37.68 92 THR D C 1
ATOM 11020 O O . THR D 1 92 ? 14.958 -24.073 24.308 1.00 39.55 92 THR D O 1
ATOM 11024 N N . ALA D 1 93 ? 14.359 -22.064 25.130 1.00 35.50 93 ALA D N 1
ATOM 11025 C CA . ALA D 1 93 ? 13.132 -22.576 25.741 1.00 37.84 93 ALA D CA 1
ATOM 11026 C C . ALA D 1 93 ? 12.187 -23.155 24.688 1.00 38.31 93 ALA D C 1
ATOM 11027 O O . ALA D 1 93 ? 11.727 -24.286 24.816 1.00 38.53 93 ALA D O 1
ATOM 11029 N N . ASN D 1 94 ? 11.898 -22.380 23.647 1.00 37.82 94 ASN D N 1
ATOM 11030 C CA . ASN D 1 94 ? 11.003 -22.846 22.597 1.00 38.12 94 ASN D CA 1
ATOM 11031 C C . ASN D 1 94 ? 11.511 -24.108 21.884 1.00 38.54 94 ASN D C 1
ATOM 11032 O O . ASN D 1 94 ? 10.713 -24.942 21.445 1.00 34.76 94 ASN D O 1
ATOM 11037 N N . GLU D 1 95 ? 12.828 -24.252 21.768 1.00 39.65 95 GLU D N 1
ATOM 11038 C CA . GLU D 1 95 ? 13.389 -25.432 21.126 1.00 42.62 95 GLU D CA 1
ATOM 11039 C C . GLU D 1 95 ? 13.190 -26.656 22.019 1.00 43.53 95 GLU D C 1
ATOM 11040 O O . GLU D 1 95 ? 12.731 -27.710 21.572 1.00 44.50 95 GLU D O 1
ATOM 11046 N N . ARG D 1 96 ? 13.554 -26.488 23.284 1.00 42.91 96 ARG D N 1
ATOM 11047 C CA . ARG D 1 96 ? 13.427 -27.518 24.304 1.00 43.88 96 ARG D CA 1
ATOM 11048 C C . ARG D 1 96 ? 12.016 -28.103 24.262 1.00 43.82 96 ARG D C 1
ATOM 11049 O O . ARG D 1 96 ? 11.833 -29.318 24.150 1.00 44.47 96 ARG D O 1
ATOM 11057 N N . ARG D 1 97 ? 11.017 -27.234 24.331 1.00 41.25 97 ARG D N 1
ATOM 11058 C CA . ARG D 1 97 ? 9.644 -27.695 24.323 1.00 42.45 97 ARG D CA 1
ATOM 11059 C C . ARG D 1 97 ? 9.259 -28.390 23.022 1.00 42.96 97 ARG D C 1
ATOM 11060 O O . ARG D 1 97 ? 8.449 -29.323 23.038 1.00 41.23 97 ARG D O 1
ATOM 11068 N N . LEU D 1 98 ? 9.838 -27.946 21.906 1.00 43.65 98 LEU D N 1
ATOM 11069 C CA . LEU D 1 98 ? 9.538 -28.538 20.599 1.00 44.83 98 LEU D CA 1
ATOM 11070 C C . LEU D 1 98 ? 10.007 -29.986 20.573 1.00 45.43 98 LEU D C 1
ATOM 11071 O O . LEU D 1 98 ? 9.260 -30.882 20.169 1.00 45.08 98 LEU D O 1
ATOM 11076 N N . LYS D 1 99 ? 11.252 -30.199 20.994 1.00 47.54 99 LYS D N 1
ATOM 11077 C CA . LYS D 1 99 ? 11.838 -31.536 21.039 1.00 48.01 99 LYS D CA 1
ATOM 11078 C C . LYS D 1 99 ? 11.008 -32.404 21.971 1.00 47.98 99 LYS D C 1
ATOM 11079 O O . LYS D 1 99 ? 10.844 -33.598 21.736 1.00 48.02 99 LYS D O 1
ATOM 11085 N N . GLU D 1 100 ? 10.487 -31.800 23.034 1.00 47.64 100 GLU D N 1
ATOM 11086 C CA . GLU D 1 100 ? 9.650 -32.520 23.986 1.00 48.40 100 GLU D CA 1
ATOM 11087 C C . GLU D 1 100 ? 8.313 -32.877 23.344 1.00 49.20 100 GLU D C 1
ATOM 11088 O O . GLU D 1 100 ? 7.685 -33.862 23.725 1.00 49.73 100 GLU D O 1
ATOM 11094 N N . LEU D 1 101 ? 7.879 -32.068 22.379 1.00 48.67 101 LEU D N 1
ATOM 11095 C CA . LEU D 1 101 ? 6.599 -32.286 21.719 1.00 49.84 101 LEU D CA 1
ATOM 11096 C C . LEU D 1 101 ? 6.596 -33.236 20.523 1.00 50.99 101 LEU D C 1
ATOM 11097 O O . LEU D 1 101 ? 5.658 -34.027 20.361 1.00 50.85 101 LEU D O 1
ATOM 11102 N N . ILE D 1 102 ? 7.627 -33.163 19.684 1.00 50.35 102 ILE D N 1
ATOM 11103 C CA . ILE D 1 102 ? 7.680 -34.011 18.499 1.00 48.01 102 ILE D CA 1
ATOM 11104 C C . ILE D 1 102 ? 8.911 -34.903 18.391 1.00 48.14 102 ILE D C 1
ATOM 11105 O O . ILE D 1 102 ? 8.968 -35.769 17.523 1.00 49.44 102 ILE D O 1
ATOM 11110 N N . GLY D 1 103 ? 9.902 -34.694 19.245 1.00 47.15 103 GLY D N 1
ATOM 11111 C CA . GLY D 1 103 ? 11.077 -35.542 19.186 1.00 47.10 103 GLY D CA 1
ATOM 11112 C C . GLY D 1 103 ? 12.266 -34.975 18.439 1.00 48.80 103 GLY D C 1
ATOM 11113 O O . GLY D 1 103 ? 12.303 -33.784 18.119 1.00 48.95 103 GLY D O 1
ATOM 11114 N N . ASP D 1 104 ? 13.233 -35.848 18.164 1.00 48.17 104 ASP D N 1
ATOM 11115 C CA . ASP D 1 104 ? 14.476 -35.505 17.473 1.00 49.47 104 ASP D CA 1
ATOM 11116 C C . ASP D 1 104 ? 14.369 -34.681 16.194 1.00 49.17 104 ASP D C 1
ATOM 11117 O O . ASP D 1 104 ? 15.289 -33.937 15.858 1.00 50.64 104 ASP D O 1
ATOM 11122 N N . ILE D 1 105 ? 13.271 -34.839 15.466 1.00 48.01 105 ILE D N 1
ATOM 11123 C CA . ILE D 1 105 ? 13.066 -34.095 14.228 1.00 47.68 105 ILE D CA 1
ATOM 11124 C C . ILE D 1 105 ? 13.122 -32.592 14.510 1.00 47.70 105 ILE D C 1
ATOM 11125 O O . ILE D 1 105 ? 13.554 -31.800 13.664 1.00 45.89 105 ILE D O 1
ATOM 11130 N N . ALA D 1 106 ? 12.683 -32.216 15.707 1.00 45.43 106 ALA D N 1
ATOM 11131 C CA . ALA D 1 106 ? 12.680 -30.820 16.120 1.00 45.61 106 ALA D CA 1
ATOM 11132 C C . ALA D 1 106 ? 14.045 -30.174 15.923 1.00 44.83 106 ALA D C 1
ATOM 11133 O O . ALA D 1 106 ? 14.138 -29.040 15.462 1.00 44.90 106 ALA D O 1
ATOM 11135 N N . GLY D 1 107 ? 15.098 -30.912 16.257 1.00 45.46 107 GLY D N 1
ATOM 11136 C CA . GLY D 1 107 ? 16.454 -30.395 16.153 1.00 47.11 107 GLY D CA 1
ATOM 11137 C C . GLY D 1 107 ? 16.947 -29.941 14.792 1.00 49.61 107 GLY D C 1
ATOM 11138 O O . GLY D 1 107 ? 18.043 -29.383 14.677 1.00 48.95 107 GLY D O 1
ATOM 11139 N N . LYS D 1 108 ? 16.157 -30.164 13.752 1.00 49.94 108 LYS D N 1
ATOM 11140 C CA . LYS D 1 108 ? 16.578 -29.759 12.416 1.00 51.68 108 LYS D CA 1
ATOM 11141 C C . LYS D 1 108 ? 16.216 -28.287 12.132 1.00 49.87 108 LYS D C 1
ATOM 11142 O O . LYS D 1 108 ? 16.835 -27.633 11.294 1.00 46.78 108 LYS D O 1
ATOM 11148 N N . LEU D 1 109 ? 15.229 -27.773 12.864 1.00 48.89 109 LEU D N 1
ATOM 11149 C CA . LEU D 1 109 ? 14.756 -26.399 12.700 1.00 49.14 109 LEU D CA 1
ATOM 11150 C C . LEU D 1 109 ? 15.811 -25.297 12.725 1.00 49.52 109 LEU D C 1
ATOM 11151 O O . LEU D 1 109 ? 15.695 -24.319 11.990 1.00 49.05 109 LEU D O 1
ATOM 11156 N N . HIS D 1 110 ? 16.834 -25.445 13.559 1.00 50.42 110 HIS D N 1
ATOM 11157 C CA . HIS D 1 110 ? 17.856 -24.409 13.668 1.00 50.36 110 HIS D CA 1
ATOM 11158 C C . HIS D 1 110 ? 18.997 -24.583 12.665 1.00 47.90 110 HIS D C 1
ATOM 11159 O O . HIS D 1 110 ? 19.986 -23.849 12.701 1.00 46.32 110 HIS D O 1
ATOM 11166 N N . THR D 1 111 ? 18.855 -25.541 11.754 1.00 44.46 111 THR D N 1
ATOM 11167 C CA . THR D 1 111 ? 19.894 -25.779 10.757 1.00 41.18 111 THR D CA 1
ATOM 11168 C C . THR D 1 111 ? 20.193 -24.506 9.964 1.00 39.92 111 THR D C 1
ATOM 11169 O O . THR D 1 111 ? 19.293 -23.912 9.359 1.00 37.76 111 THR D O 1
ATOM 11173 N N . GLY D 1 112 ? 21.462 -24.105 9.969 1.00 36.84 112 GLY D N 1
ATOM 11174 C CA . GLY D 1 112 ? 21.881 -22.906 9.267 1.00 37.62 112 GLY D CA 1
ATOM 11175 C C . GLY D 1 112 ? 21.490 -21.597 9.935 1.00 37.58 112 GLY D C 1
ATOM 11176 O O . GLY D 1 112 ? 21.879 -20.523 9.481 1.00 39.00 112 GLY D O 1
ATOM 11177 N N . ARG D 1 113 ? 20.725 -21.682 11.018 1.00 38.34 113 ARG D N 1
ATOM 11178 C CA . ARG D 1 113 ? 20.254 -20.495 11.737 1.00 36.89 113 ARG D CA 1
ATOM 11179 C C . ARG D 1 113 ? 21.118 -20.177 12.967 1.00 37.88 113 ARG D C 1
ATOM 11180 O O . ARG D 1 113 ? 21.748 -21.058 13.551 1.00 36.41 113 ARG D O 1
ATOM 11188 N N . SER D 1 114 ? 21.159 -18.905 13.348 1.00 38.05 114 SER D N 1
ATOM 11189 C CA . SER D 1 114 ? 21.927 -18.488 14.518 1.00 34.63 114 SER D CA 1
ATOM 11190 C C . SER D 1 114 ? 21.013 -17.701 15.435 1.00 34.43 114 SER D C 1
ATOM 11191 O O . SER D 1 114 ? 20.000 -17.170 14.996 1.00 33.15 114 SER D O 1
ATOM 11194 N N . ARG D 1 115 ? 21.364 -17.629 16.713 1.00 34.48 115 ARG D N 1
ATOM 11195 C CA . ARG D 1 115 ? 20.563 -16.861 17.652 1.00 31.53 115 ARG D CA 1
ATOM 11196 C C . ARG D 1 115 ? 20.780 -15.393 17.278 1.00 28.56 115 ARG D C 1
ATOM 11197 O O . ARG D 1 115 ? 19.956 -14.535 17.593 1.00 26.59 115 ARG D O 1
ATOM 11205 N N . ASN D 1 116 ? 21.883 -15.141 16.571 1.00 24.22 116 ASN D N 1
ATOM 11206 C CA . ASN D 1 116 ? 22.272 -13.802 16.135 1.00 23.93 116 ASN D CA 1
ATOM 11207 C C . ASN D 1 116 ? 21.289 -13.189 15.143 1.00 28.12 116 ASN D C 1
ATOM 11208 O O . ASN D 1 116 ? 20.940 -12.020 15.268 1.00 25.93 116 ASN D O 1
ATOM 11213 N N . ASP D 1 117 ? 20.842 -13.946 14.144 1.00 28.55 117 ASP D N 1
ATOM 11214 C CA . ASP D 1 117 ? 19.901 -13.345 13.214 1.00 31.28 117 ASP D CA 1
ATOM 11215 C C . ASP D 1 117 ? 18.468 -13.632 13.632 1.00 31.63 117 ASP D C 1
ATOM 11216 O O . ASP D 1 117 ? 17.531 -12.982 13.182 1.00 35.73 117 ASP D O 1
ATOM 11221 N N . GLN D 1 118 ? 18.313 -14.593 14.528 1.00 31.77 118 GLN D N 1
ATOM 11222 C CA . GLN D 1 118 ? 17.000 -14.966 15.041 1.00 31.10 118 GLN D CA 1
ATOM 11223 C C . GLN D 1 118 ? 16.493 -13.940 16.058 1.00 28.79 118 GLN D C 1
ATOM 11224 O O . GLN D 1 118 ? 15.302 -13.601 16.073 1.00 29.16 118 GLN D O 1
ATOM 11230 N N . VAL D 1 119 ? 17.390 -13.432 16.898 1.00 25.81 119 VAL D N 1
ATOM 11231 C CA . VAL D 1 119 ? 16.946 -12.492 17.934 1.00 25.06 119 VAL D CA 1
ATOM 11232 C C . VAL D 1 119 ? 16.550 -11.137 17.368 1.00 24.92 119 VAL D C 1
ATOM 11233 O O . VAL D 1 119 ? 15.584 -10.515 17.829 1.00 25.74 119 VAL D O 1
ATOM 11237 N N . VAL D 1 120 ? 17.275 -10.682 16.356 1.00 22.95 120 VAL D N 1
ATOM 11238 C CA . VAL D 1 120 ? 16.954 -9.399 15.751 1.00 25.75 120 VAL D CA 1
ATOM 11239 C C . VAL D 1 120 ? 15.687 -9.537 14.929 1.00 25.39 120 VAL D C 1
ATOM 11240 O O . VAL D 1 120 ? 14.908 -8.585 14.825 1.00 24.66 120 VAL D O 1
ATOM 11244 N N . THR D 1 121 ? 15.462 -10.723 14.359 1.00 24.40 121 THR D N 1
ATOM 11245 C CA . THR D 1 121 ? 14.250 -10.927 13.588 1.00 23.45 121 THR D CA 1
ATOM 11246 C C . THR D 1 121 ? 13.086 -10.841 14.574 1.00 24.41 121 THR D C 1
ATOM 11247 O O . THR D 1 121 ? 12.053 -10.224 14.296 1.00 23.92 121 THR D O 1
ATOM 11251 N N . ASP D 1 122 ? 13.263 -11.452 15.738 1.00 23.47 122 ASP D N 1
ATOM 11252 C CA . ASP D 1 122 ? 12.224 -11.438 16.765 1.00 27.04 122 ASP D CA 1
ATOM 11253 C C . ASP D 1 122 ? 11.903 -10.030 17.231 1.00 25.41 122 ASP D C 1
ATOM 11254 O O . ASP D 1 122 ? 10.736 -9.651 17.320 1.00 20.58 122 ASP D O 1
ATOM 11259 N N . LEU D 1 123 ? 12.945 -9.267 17.557 1.00 27.81 123 LEU D N 1
ATOM 11260 C CA . LEU D 1 123 ? 12.742 -7.908 18.056 1.00 25.32 123 LEU D CA 1
ATOM 11261 C C . LEU D 1 123 ? 12.062 -6.994 17.037 1.00 25.07 123 LEU D C 1
ATOM 11262 O O . LEU D 1 123 ? 11.183 -6.211 17.402 1.00 25.44 123 LEU D O 1
ATOM 11267 N N . LYS D 1 124 ? 12.442 -7.093 15.763 1.00 22.40 124 LYS D N 1
ATOM 11268 C CA . LYS D 1 124 ? 11.806 -6.256 14.754 1.00 23.56 124 LYS D CA 1
ATOM 11269 C C . LYS D 1 124 ? 10.345 -6.625 14.502 1.00 23.28 124 LYS D C 1
ATOM 11270 O O . LYS D 1 124 ? 9.524 -5.748 14.251 1.00 23.89 124 LYS D O 1
ATOM 11276 N N . LEU D 1 125 ? 10.018 -7.915 14.538 1.00 23.01 125 LEU D N 1
ATOM 11277 C CA . LEU D 1 125 ? 8.636 -8.333 14.327 1.00 23.26 125 LEU D CA 1
ATOM 11278 C C . LEU D 1 125 ? 7.858 -7.804 15.522 1.00 23.00 125 LEU D C 1
ATOM 11279 O O . LEU D 1 125 ? 6.771 -7.266 15.366 1.00 22.25 125 LEU D O 1
ATOM 11284 N N . PHE D 1 126 ? 8.431 -7.948 16.716 1.00 23.01 126 PHE D N 1
ATOM 11285 C CA . PHE D 1 126 ? 7.784 -7.437 17.916 1.00 25.51 126 PHE D CA 1
ATOM 11286 C C . PHE D 1 126 ? 7.597 -5.912 17.809 1.00 25.45 126 PHE D C 1
ATOM 11287 O O . PHE D 1 126 ? 6.532 -5.388 18.128 1.00 27.03 126 PHE D O 1
ATOM 11295 N N . MET D 1 127 ? 8.627 -5.205 17.351 1.00 25.95 127 MET D N 1
ATOM 11296 C CA . MET D 1 127 ? 8.540 -3.748 17.259 1.00 26.84 127 MET D CA 1
ATOM 11297 C C . MET D 1 127 ? 7.591 -3.276 16.162 1.00 30.04 127 MET D C 1
ATOM 11298 O O . MET D 1 127 ? 6.965 -2.217 16.280 1.00 31.39 127 MET D O 1
ATOM 11303 N N . LYS D 1 128 ? 7.472 -4.073 15.105 1.00 29.62 128 LYS D N 1
ATOM 11304 C CA . LYS D 1 128 ? 6.579 -3.742 14.009 1.00 26.39 128 LYS D CA 1
ATOM 11305 C C . LYS D 1 128 ? 5.155 -3.751 14.562 1.00 26.99 128 LYS D C 1
ATOM 11306 O O . LYS D 1 128 ? 4.388 -2.811 14.341 1.00 27.84 128 LYS D O 1
ATOM 11312 N N . ASN D 1 129 ? 4.812 -4.799 15.306 1.00 22.68 129 ASN D N 1
ATOM 11313 C CA . ASN D 1 129 ? 3.489 -4.908 15.897 1.00 26.80 129 ASN D CA 1
ATOM 11314 C C . ASN D 1 129 ? 3.253 -3.814 16.923 1.00 23.99 129 ASN D C 1
ATOM 11315 O O . ASN D 1 129 ? 2.194 -3.198 16.922 1.00 25.17 129 ASN D O 1
ATOM 11320 N N . SER D 1 130 ? 4.231 -3.573 17.795 1.00 21.71 130 SER D N 1
ATOM 11321 C CA . SER D 1 130 ? 4.078 -2.548 18.824 1.00 20.15 130 SER D CA 1
ATOM 11322 C C . SER D 1 130 ? 3.932 -1.164 18.220 1.00 21.07 130 SER D C 1
ATOM 11323 O O . SER D 1 130 ? 3.102 -0.374 18.669 1.00 23.06 130 SER D O 1
ATOM 11326 N N . LEU D 1 131 ? 4.721 -0.875 17.190 1.00 20.85 131 LEU D N 1
ATOM 11327 C CA . LEU D 1 131 ? 4.665 0.429 16.539 1.00 24.93 131 LEU D CA 1
ATOM 11328 C C . LEU D 1 131 ? 3.316 0.709 15.879 1.00 26.90 131 LEU D C 1
ATOM 11329 O O . LEU D 1 131 ? 2.844 1.854 15.841 1.00 25.70 131 LEU D O 1
ATOM 11334 N N . SER D 1 132 ? 2.698 -0.344 15.360 1.00 25.73 132 SER D N 1
ATOM 11335 C CA . SER D 1 132 ? 1.400 -0.225 14.735 1.00 25.71 132 SER D CA 1
ATOM 11336 C C . SER D 1 132 ? 0.399 0.121 15.851 1.00 26.10 132 SER D C 1
ATOM 11337 O O . SER D 1 132 ? -0.507 0.925 15.651 1.00 27.05 132 SER D O 1
ATOM 11340 N N . ILE D 1 133 ? 0.585 -0.457 17.035 1.00 25.15 133 ILE D N 1
ATOM 11341 C CA . ILE D 1 133 ? -0.300 -0.158 18.169 1.00 24.19 133 ILE D CA 1
ATOM 11342 C C . ILE D 1 133 ? -0.050 1.276 18.696 1.00 25.11 133 ILE D C 1
ATOM 11343 O O . ILE D 1 133 ? -0.985 2.003 19.046 1.00 25.20 133 ILE D O 1
ATOM 11348 N N . ILE D 1 134 ? 1.214 1.682 18.744 1.00 25.17 134 ILE D N 1
ATOM 11349 C CA . ILE D 1 134 ? 1.560 3.018 19.208 1.00 24.96 134 ILE D CA 1
ATOM 11350 C C . ILE D 1 134 ? 0.990 4.074 18.251 1.00 25.96 134 ILE D C 1
ATOM 11351 O O . ILE D 1 134 ? 0.553 5.148 18.679 1.00 25.72 134 ILE D O 1
ATOM 11356 N N . SER D 1 135 ? 0.967 3.744 16.963 1.00 25.28 135 SER D N 1
ATOM 11357 C CA . SER D 1 135 ? 0.431 4.627 15.928 1.00 25.72 135 SER D CA 1
ATOM 11358 C C . SER D 1 135 ? -1.057 4.918 16.193 1.00 26.40 135 SER D C 1
ATOM 11359 O O . SER D 1 135 ? -1.496 6.070 16.225 1.00 24.86 135 SER D O 1
ATOM 11362 N N . THR D 1 136 ? -1.837 3.870 16.391 1.00 24.12 136 THR D N 1
ATOM 11363 C CA . THR D 1 136 ? -3.251 4.050 16.668 1.00 25.81 136 THR D CA 1
ATOM 11364 C C . THR D 1 136 ? -3.482 4.998 17.853 1.00 24.38 136 THR D C 1
ATOM 11365 O O . THR D 1 136 ? -4.321 5.891 17.790 1.00 22.22 136 THR D O 1
ATOM 11369 N N . HIS D 1 137 ? -2.720 4.811 18.925 1.00 21.67 137 HIS D N 1
ATOM 11370 C CA . HIS D 1 137 ? -2.864 5.646 20.111 1.00 23.78 137 HIS D CA 1
ATOM 11371 C C . HIS D 1 137 ? -2.448 7.100 19.876 1.00 22.28 137 HIS D C 1
ATOM 11372 O O . HIS D 1 137 ? -3.142 8.029 20.305 1.00 22.61 137 HIS D O 1
ATOM 11379 N N . LEU D 1 138 ? -1.341 7.290 19.168 1.00 20.53 138 LEU D N 1
ATOM 11380 C CA . LEU D 1 138 ? -0.842 8.623 18.858 1.00 21.81 138 LEU D CA 1
ATOM 11381 C C . LEU D 1 138 ? -1.880 9.354 17.984 1.00 21.38 138 LEU D C 1
ATOM 11382 O O . LEU D 1 138 ? -2.218 10.510 18.229 1.00 21.19 138 LEU D O 1
ATOM 11387 N N . LEU D 1 139 ? -2.346 8.680 16.935 1.00 23.06 139 LEU D N 1
ATOM 11388 C CA . LEU D 1 139 ? -3.327 9.287 16.035 1.00 24.24 139 LEU D CA 1
ATOM 11389 C C . LEU D 1 139 ? -4.604 9.622 16.806 1.00 22.44 139 LEU D C 1
ATOM 11390 O O . LEU D 1 139 ? -5.243 10.627 16.537 1.00 22.66 139 LEU D O 1
ATOM 11395 N N . GLN D 1 140 ? -4.968 8.798 17.773 1.00 21.44 140 GLN D N 1
ATOM 11396 C CA . GLN D 1 140 ? -6.161 9.097 18.557 1.00 21.60 140 GLN D CA 1
ATOM 11397 C C . GLN D 1 140 ? -5.942 10.355 19.421 1.00 21.99 140 GLN D C 1
ATOM 11398 O O . GLN D 1 140 ? -6.863 11.169 19.592 1.00 21.18 140 GLN D O 1
ATOM 11404 N N . LEU D 1 141 ? -4.733 10.527 19.963 1.00 23.55 141 LEU D N 1
ATOM 11405 C CA . LEU D 1 141 ? -4.430 11.716 20.783 1.00 22.95 141 LEU D CA 1
ATOM 11406 C C . LEU D 1 141 ? -4.524 12.962 19.895 1.00 22.85 141 LEU D C 1
ATOM 11407 O O . LEU D 1 141 ? -5.147 13.955 20.258 1.00 22.25 141 LEU D O 1
ATOM 11412 N N . ILE D 1 142 ? -3.866 12.918 18.742 1.00 19.59 142 ILE D N 1
ATOM 11413 C CA . ILE D 1 142 ? -3.895 14.047 17.813 1.00 23.40 142 ILE D CA 1
ATOM 11414 C C . ILE D 1 142 ? -5.345 14.389 17.390 1.00 25.07 142 ILE D C 1
ATOM 11415 O O . ILE D 1 142 ? -5.739 15.553 17.338 1.00 24.67 142 ILE D O 1
ATOM 11420 N N . LYS D 1 143 ? -6.128 13.360 17.093 1.00 25.80 143 LYS D N 1
ATOM 11421 C CA . LYS D 1 143 ? -7.520 13.544 16.686 1.00 26.51 143 LYS D CA 1
ATOM 11422 C C . LYS D 1 143 ? -8.302 14.157 17.835 1.00 22.01 143 LYS D C 1
ATOM 11423 O O . LYS D 1 143 ? -9.194 14.978 17.631 1.00 20.40 143 LYS D O 1
ATOM 11429 N N . THR D 1 144 ? -7.976 13.754 19.049 1.00 21.38 144 THR D N 1
ATOM 11430 C CA . THR D 1 144 ? -8.670 14.312 20.203 1.00 23.03 144 THR D CA 1
ATOM 11431 C C . THR D 1 144 ? -8.406 15.826 20.289 1.00 25.09 144 THR D C 1
ATOM 11432 O O . THR D 1 144 ? -9.330 16.615 20.512 1.00 24.42 144 THR D O 1
ATOM 11436 N N . LEU D 1 145 ? -7.154 16.237 20.096 1.00 22.62 145 LEU D N 1
ATOM 11437 C CA . LEU D 1 145 ? -6.824 17.659 20.154 1.00 22.10 145 LEU D CA 1
ATOM 11438 C C . LEU D 1 145 ? -7.465 18.447 19.013 1.00 20.95 145 LEU D C 1
ATOM 11439 O O . LEU D 1 145 ? -7.917 19.573 19.208 1.00 21.61 145 LEU D O 1
ATOM 11444 N N . VAL D 1 146 ? -7.491 17.871 17.820 1.00 23.33 146 VAL D N 1
ATOM 11445 C CA . VAL D 1 146 ? -8.075 18.567 16.675 1.00 23.84 146 VAL D CA 1
ATOM 11446 C C . VAL D 1 146 ? -9.590 18.728 16.796 1.00 26.26 146 VAL D C 1
ATOM 11447 O O . VAL D 1 146 ? -10.128 19.828 16.607 1.00 28.26 146 VAL D O 1
ATOM 11451 N N . GLU D 1 147 ? -10.277 17.640 17.110 1.00 24.90 147 GLU D N 1
ATOM 11452 C CA . GLU D 1 147 ? -11.718 17.713 17.235 1.00 27.78 147 GLU D CA 1
ATOM 11453 C C . GLU D 1 147 ? -12.114 18.657 18.362 1.00 26.45 147 GLU D C 1
ATOM 11454 O O . GLU D 1 147 ? -13.119 19.373 18.250 1.00 24.35 147 GLU D O 1
ATOM 11460 N N . ARG D 1 148 ? -11.335 18.680 19.447 1.00 24.89 148 ARG D N 1
ATOM 11461 C CA . ARG D 1 148 ? -11.686 19.577 20.548 1.00 22.25 148 ARG D CA 1
ATOM 11462 C C . ARG D 1 148 ? -11.452 21.011 20.094 1.00 22.60 148 ARG D C 1
ATOM 11463 O O . ARG D 1 148 ? -12.237 21.892 20.411 1.00 18.83 148 ARG D O 1
ATOM 11471 N N . ALA D 1 149 ? -10.390 21.235 19.325 1.00 18.93 149 ALA D N 1
ATOM 11472 C CA . ALA D 1 149 ? -10.096 22.565 18.818 1.00 20.68 149 ALA D CA 1
ATOM 11473 C C . ALA D 1 149 ? -11.266 23.050 17.967 1.00 19.93 149 ALA D C 1
ATOM 11474 O O . ALA D 1 149 ? -11.664 24.214 18.050 1.00 21.48 149 ALA D O 1
ATOM 11476 N N . ALA D 1 150 ? -11.819 22.155 17.151 1.00 21.23 150 ALA D N 1
ATOM 11477 C CA . ALA D 1 150 ? -12.927 22.521 16.278 1.00 21.25 150 ALA D CA 1
ATOM 11478 C C . ALA D 1 150 ? -14.134 22.960 17.091 1.00 21.85 150 ALA D C 1
ATOM 11479 O O . ALA D 1 150 ? -14.790 23.940 16.750 1.00 21.51 150 ALA D O 1
ATOM 11481 N N . ILE D 1 151 ? -14.424 22.240 18.162 1.00 22.42 151 ILE D N 1
ATOM 11482 C CA . ILE D 1 151 ? -15.581 22.578 18.999 1.00 25.57 151 ILE D CA 1
ATOM 11483 C C . ILE D 1 151 ? -15.409 23.883 19.772 1.00 26.74 151 ILE D C 1
ATOM 11484 O O . ILE D 1 151 ? -16.332 24.692 19.848 1.00 26.02 151 ILE D O 1
ATOM 11489 N N . GLU D 1 152 ? -14.219 24.096 20.331 1.00 23.64 152 GLU D N 1
ATOM 11490 C CA . GLU D 1 152 ? -13.984 25.270 21.156 1.00 24.04 152 GLU D CA 1
ATOM 11491 C C . GLU D 1 152 ? -13.289 26.431 20.456 1.00 23.44 152 GLU D C 1
ATOM 11492 O O . GLU D 1 152 ? -12.761 27.323 21.099 1.00 26.08 152 GLU D O 1
ATOM 11498 N N . ILE D 1 153 ? -13.353 26.430 19.131 1.00 25.01 153 ILE D N 1
ATOM 11499 C CA . ILE D 1 153 ? -12.741 27.454 18.272 1.00 24.61 153 ILE D CA 1
ATOM 11500 C C . ILE D 1 153 ? -13.051 28.927 18.610 1.00 23.06 153 ILE D C 1
ATOM 11501 O O . ILE D 1 153 ? -12.326 29.824 18.191 1.00 23.88 153 ILE D O 1
ATOM 11506 N N . ASP D 1 154 ? -14.124 29.182 19.350 1.00 23.59 154 ASP D N 1
ATOM 11507 C CA . ASP D 1 154 ? -14.485 30.550 19.718 1.00 26.07 154 ASP D CA 1
ATOM 11508 C C . ASP D 1 154 ? -13.848 31.056 21.018 1.00 23.84 154 ASP D C 1
ATOM 11509 O O . ASP D 1 154 ? -13.863 32.261 21.285 1.00 22.84 154 ASP D O 1
ATOM 11514 N N . VAL D 1 155 ? -13.293 30.141 21.810 1.00 21.20 155 VAL D N 1
ATOM 11515 C CA . VAL D 1 155 ? -12.641 30.471 23.076 1.00 24.43 155 VAL D CA 1
ATOM 11516 C C . VAL D 1 155 ? -11.314 31.225 22.877 1.00 23.99 155 VAL D C 1
ATOM 11517 O O . VAL D 1 155 ? -10.462 30.840 22.058 1.00 23.12 155 VAL D O 1
ATOM 11521 N N . ILE D 1 156 ? -11.164 32.325 23.613 1.00 22.09 156 ILE D N 1
ATOM 11522 C CA . ILE D 1 156 ? -9.963 33.155 23.539 1.00 22.77 156 ILE D CA 1
ATOM 11523 C C . ILE D 1 156 ? -9.354 33.261 24.927 1.00 22.48 156 ILE D C 1
ATOM 11524 O O . ILE D 1 156 ? -10.073 33.340 25.930 1.00 22.63 156 ILE D O 1
ATOM 11529 N N . LEU D 1 157 ? -8.026 33.227 24.990 1.00 20.52 157 LEU D N 1
ATOM 11530 C CA . LEU D 1 157 ? -7.315 33.344 26.266 1.00 19.54 157 LEU D CA 1
ATOM 11531 C C . LEU D 1 157 ? -5.915 33.906 25.989 1.00 19.67 157 LEU D C 1
ATOM 11532 O O . LEU D 1 157 ? -5.525 34.071 24.821 1.00 18.96 157 LEU D O 1
ATOM 11537 N N . PRO D 1 158 ? -5.144 34.205 27.049 1.00 17.13 158 PRO D N 1
ATOM 11538 C CA . PRO D 1 158 ? -3.797 34.746 26.830 1.00 20.71 158 PRO D CA 1
ATOM 11539 C C . PRO D 1 158 ? -2.837 33.756 26.180 1.00 18.84 158 PRO D C 1
ATOM 11540 O O . PRO D 1 158 ? -2.874 32.561 26.473 1.00 19.06 158 PRO D O 1
ATOM 11544 N N . GLY D 1 159 ? -1.991 34.274 25.297 1.00 20.76 159 GLY D N 1
ATOM 11545 C CA . GLY D 1 159 ? -0.943 33.473 24.689 1.00 17.43 159 GLY D CA 1
ATOM 11546 C C . GLY D 1 159 ? 0.242 33.848 25.587 1.00 19.22 159 GLY D C 1
ATOM 11547 O O . GLY D 1 159 ? 0.372 35.016 25.966 1.00 18.69 159 GLY D O 1
ATOM 11548 N N . TYR D 1 160 ? 1.103 32.900 25.947 1.00 18.00 160 TYR D N 1
ATOM 11549 C CA . TYR D 1 160 ? 2.221 33.239 26.819 1.00 18.93 160 TYR D CA 1
ATOM 11550 C C . TYR D 1 160 ? 3.632 33.145 26.243 1.00 19.46 160 TYR D C 1
ATOM 11551 O O . TYR D 1 160 ? 3.894 32.327 25.373 1.00 21.26 160 TYR D O 1
ATOM 11560 N N . THR D 1 161 ? 4.514 34.018 26.742 1.00 20.19 161 THR D N 1
ATOM 11561 C CA . THR D 1 161 ? 5.951 34.004 26.432 1.00 19.87 161 THR D CA 1
ATOM 11562 C C . THR D 1 161 ? 6.657 34.341 27.762 1.00 17.81 161 THR D C 1
ATOM 11563 O O . THR D 1 161 ? 6.313 35.329 28.416 1.00 21.44 161 THR D O 1
ATOM 11567 N N . HIS D 1 162 ? 7.600 33.494 28.193 1.00 15.46 162 HIS D N 1
ATOM 11568 C CA . HIS D 1 162 ? 8.298 33.686 29.482 1.00 17.22 162 HIS D CA 1
ATOM 11569 C C . HIS D 1 162 ? 7.230 33.535 30.568 1.00 17.67 162 HIS D C 1
ATOM 11570 O O . HIS D 1 162 ? 7.352 34.101 31.664 1.00 19.08 162 HIS D O 1
ATOM 11577 N N . LEU D 1 163 ? 6.198 32.766 30.252 1.00 17.81 163 LEU D N 1
ATOM 11578 C CA . LEU D 1 163 ? 5.054 32.547 31.150 1.00 17.30 163 LEU D CA 1
ATOM 11579 C C . LEU D 1 163 ? 4.416 33.872 31.591 1.00 18.49 163 LEU D C 1
ATOM 11580 O O . LEU D 1 163 ? 3.849 33.973 32.675 1.00 18.72 163 LEU D O 1
ATOM 11585 N N . GLN D 1 164 ? 4.501 34.882 30.717 1.00 20.80 164 GLN D N 1
ATOM 11586 C CA . GLN D 1 164 ? 3.914 36.202 30.961 1.00 19.65 164 GLN D CA 1
ATOM 11587 C C . GLN D 1 164 ? 2.885 36.430 29.845 1.00 22.13 164 GLN D C 1
ATOM 11588 O O . GLN D 1 164 ? 3.111 36.039 28.708 1.00 22.10 164 GLN D O 1
ATOM 11594 N N . LYS D 1 165 ? 1.749 37.037 30.169 1.00 22.93 165 LYS D N 1
ATOM 11595 C CA . LYS D 1 165 ? 0.718 37.274 29.162 1.00 24.07 165 LYS D CA 1
ATOM 11596 C C . LYS D 1 165 ? 1.303 38.137 28.067 1.00 25.87 165 LYS D C 1
ATOM 11597 O O . LYS D 1 165 ? 1.745 39.251 28.335 1.00 24.15 165 LYS D O 1
ATOM 11603 N N . ALA D 1 166 ? 1.314 37.619 26.842 1.00 27.02 166 ALA D N 1
ATOM 11604 C CA . ALA D 1 166 ? 1.852 38.362 25.712 1.00 27.41 166 ALA D CA 1
ATOM 11605 C C . ALA D 1 166 ? 0.704 38.916 24.888 1.00 30.98 166 ALA D C 1
ATOM 11606 O O . ALA D 1 166 ? 0.578 40.135 24.738 1.00 35.62 166 ALA D O 1
ATOM 11608 N N . GLN D 1 167 ? -0.141 38.037 24.356 1.00 31.22 167 GLN D N 1
ATOM 11609 C CA . GLN D 1 167 ? -1.274 38.500 23.560 1.00 33.23 167 GLN D CA 1
ATOM 11610 C C . GLN D 1 167 ? -2.426 37.510 23.412 1.00 30.71 167 GLN D C 1
ATOM 11611 O O . GLN D 1 167 ? -2.248 36.290 23.510 1.00 26.59 167 GLN D O 1
ATOM 11617 N N . PRO D 1 168 ? -3.627 38.035 23.134 1.00 26.81 168 PRO D N 1
ATOM 11618 C CA . PRO D 1 168 ? -4.796 37.167 22.971 1.00 25.23 168 PRO D CA 1
ATOM 11619 C C . PRO D 1 168 ? -4.574 36.128 21.859 1.00 23.60 168 PRO D C 1
ATOM 11620 O O . PRO D 1 168 ? -3.954 36.415 20.836 1.00 23.12 168 PRO D O 1
ATOM 11624 N N . ILE D 1 169 ? -5.049 34.909 22.088 1.00 23.80 169 ILE D N 1
ATOM 11625 C CA . ILE D 1 169 ? -4.961 33.843 21.087 1.00 23.86 169 ILE D CA 1
ATOM 11626 C C . ILE D 1 169 ? -6.191 32.975 21.248 1.00 23.07 169 ILE D C 1
ATOM 11627 O O . ILE D 1 169 ? -6.858 33.000 22.293 1.00 22.30 169 ILE D O 1
ATOM 11632 N N . ARG D 1 170 ? -6.508 32.215 20.210 1.00 21.95 170 ARG D N 1
ATOM 11633 C CA . ARG D 1 170 ? -7.628 31.308 20.304 1.00 21.74 170 ARG D CA 1
ATOM 11634 C C . ARG D 1 170 ? -7.131 30.076 21.056 1.00 22.36 170 ARG D C 1
ATOM 11635 O O . ARG D 1 170 ? -6.019 29.623 20.833 1.00 19.94 170 ARG D O 1
ATOM 11643 N N . TRP D 1 171 ? -7.944 29.576 21.987 1.00 21.11 171 TRP D N 1
ATOM 11644 C CA . TRP D 1 171 ? -7.612 28.385 22.751 1.00 20.01 171 TRP D CA 1
ATOM 11645 C C . TRP D 1 171 ? -7.362 27.226 21.769 1.00 20.66 171 TRP D C 1
ATOM 11646 O O . TRP D 1 171 ? -6.548 26.349 22.028 1.00 20.14 171 TRP D O 1
ATOM 11657 N N . SER D 1 172 ? -8.062 27.224 20.640 1.00 19.27 172 SER D N 1
ATOM 11658 C CA . SER D 1 172 ? -7.879 26.163 19.664 1.00 19.70 172 SER D CA 1
ATOM 11659 C C . SER D 1 172 ? -6.488 26.262 19.017 1.00 21.76 172 SER D C 1
ATOM 11660 O O . SER D 1 172 ? -5.912 25.256 18.576 1.00 22.77 172 SER D O 1
ATOM 11663 N N . GLN D 1 173 ? -5.953 27.475 18.969 1.00 19.56 173 GLN D N 1
ATOM 11664 C CA . GLN D 1 173 ? -4.606 27.693 18.423 1.00 19.06 173 GLN D CA 1
ATOM 11665 C C . GLN D 1 173 ? -3.599 26.988 19.356 1.00 17.40 173 GLN D C 1
ATOM 11666 O O . GLN D 1 173 ? -2.640 26.382 18.906 1.00 16.40 173 GLN D O 1
ATOM 11672 N N . PHE D 1 174 ? -3.844 27.062 20.661 1.00 18.85 174 PHE D N 1
ATOM 11673 C CA . PHE D 1 174 ? -2.983 26.414 21.661 1.00 18.68 174 PHE D CA 1
ATOM 11674 C C . PHE D 1 174 ? -3.052 24.880 21.506 1.00 21.10 174 PHE D C 1
ATOM 11675 O O . PHE D 1 174 ? -2.035 24.188 21.522 1.00 24.10 174 PHE D O 1
ATOM 11683 N N . LEU D 1 175 ? -4.264 24.359 21.356 1.00 18.95 175 LEU D N 1
ATOM 11684 C CA . LEU D 1 175 ? -4.469 22.925 21.189 1.00 20.34 175 LEU D CA 1
ATOM 11685 C C . LEU D 1 175 ? -3.790 22.409 19.923 1.00 19.36 175 LEU D C 1
ATOM 11686 O O . LEU D 1 175 ? -3.157 21.358 19.941 1.00 21.55 175 LEU D O 1
ATOM 11691 N N . LEU D 1 176 ? -3.941 23.145 18.829 1.00 18.10 176 LEU D N 1
ATOM 11692 C CA . LEU D 1 176 ? -3.359 22.738 17.549 1.00 19.57 176 LEU D CA 1
ATOM 11693 C C . LEU D 1 176 ? -1.832 22.783 17.532 1.00 18.31 176 LEU D C 1
ATOM 11694 O O . LEU D 1 176 ? -1.207 22.059 16.760 1.00 22.03 176 LEU D O 1
ATOM 11699 N N . SER D 1 177 ? -1.231 23.647 18.353 1.00 17.13 177 SER D N 1
ATOM 11700 C CA . SER D 1 177 ? 0.223 23.730 18.391 1.00 19.29 177 SER D CA 1
ATOM 11701 C C . SER D 1 177 ? 0.777 22.389 18.882 1.00 18.32 177 SER D C 1
ATOM 11702 O O . SER D 1 177 ? 1.775 21.883 18.359 1.00 17.15 177 SER D O 1
ATOM 11705 N N . HIS D 1 178 ? 0.121 21.810 19.881 1.00 17.89 178 HIS D N 1
ATOM 11706 C CA . HIS D 1 178 ? 0.551 20.511 20.393 1.00 18.94 178 HIS D CA 1
ATOM 11707 C C . HIS D 1 178 ? 0.219 19.429 19.370 1.00 18.91 178 HIS D C 1
ATOM 11708 O O . HIS D 1 178 ? 1.029 18.542 19.111 1.00 23.60 178 HIS D O 1
ATOM 11715 N N . ALA D 1 179 ? -0.963 19.515 18.767 1.00 18.85 179 ALA D N 1
ATOM 11716 C CA . ALA D 1 179 ? -1.373 18.540 17.758 1.00 19.89 179 ALA D CA 1
ATOM 11717 C C . ALA D 1 179 ? -0.353 18.487 16.583 1.00 18.70 179 ALA D C 1
ATOM 11718 O O . ALA D 1 179 ? 0.020 17.413 16.125 1.00 19.45 179 ALA D O 1
ATOM 11720 N N . VAL D 1 180 ? 0.087 19.648 16.118 1.00 19.36 180 VAL D N 1
ATOM 11721 C CA . VAL D 1 180 ? 1.055 19.740 14.998 1.00 18.86 180 VAL D CA 1
ATOM 11722 C C . VAL D 1 180 ? 2.397 19.099 15.354 1.00 20.13 180 VAL D C 1
ATOM 11723 O O . VAL D 1 180 ? 3.014 18.414 14.529 1.00 20.03 180 VAL D O 1
ATOM 11727 N N . ALA D 1 181 ? 2.869 19.337 16.581 1.00 18.90 181 ALA D N 1
ATOM 11728 C CA . ALA D 1 181 ? 4.115 18.738 17.002 1.00 18.50 181 ALA D CA 1
ATOM 11729 C C . ALA D 1 181 ? 3.954 17.214 17.025 1.00 19.03 181 ALA D C 1
ATOM 11730 O O . ALA D 1 181 ? 4.806 16.487 16.528 1.00 16.54 181 ALA D O 1
ATOM 11732 N N . LEU D 1 182 ? 2.850 16.738 17.596 1.00 16.78 182 LEU D N 1
ATOM 11733 C CA . LEU D 1 182 ? 2.601 15.303 17.700 1.00 15.99 182 LEU D CA 1
ATOM 11734 C C . LEU D 1 182 ? 2.499 14.632 16.334 1.00 16.55 182 LEU D C 1
ATOM 11735 O O . LEU D 1 182 ? 2.766 13.434 16.209 1.00 16.62 182 LEU D O 1
ATOM 11740 N N . THR D 1 183 ? 2.115 15.418 15.324 1.00 18.33 183 THR D N 1
ATOM 11741 C CA . THR D 1 183 ? 1.970 14.957 13.952 1.00 19.31 183 THR D CA 1
ATOM 11742 C C . THR D 1 183 ? 3.352 14.684 13.363 1.00 17.85 183 THR D C 1
ATOM 11743 O O . THR D 1 183 ? 3.526 13.761 12.554 1.00 19.50 183 THR D O 1
ATOM 11747 N N . ARG D 1 184 ? 4.328 15.482 13.766 1.00 17.76 184 ARG D N 1
ATOM 11748 C CA . ARG D 1 184 ? 5.703 15.270 13.299 1.00 20.93 184 ARG D CA 1
ATOM 11749 C C . ARG D 1 184 ? 6.242 13.992 13.989 1.00 20.31 184 ARG D C 1
ATOM 11750 O O . ARG D 1 184 ? 7.118 13.312 13.458 1.00 17.24 184 ARG D O 1
ATOM 11758 N N . ASP D 1 185 ? 5.729 13.681 15.185 1.00 17.21 185 ASP D N 1
ATOM 11759 C CA . ASP D 1 185 ? 6.178 12.473 15.894 1.00 18.20 185 ASP D CA 1
ATOM 11760 C C . ASP D 1 185 ? 5.646 11.268 15.114 1.00 20.30 185 ASP D C 1
ATOM 11761 O O . ASP D 1 185 ? 6.350 10.260 14.921 1.00 21.10 185 ASP D O 1
ATOM 11766 N N . SER D 1 186 ? 4.396 11.388 14.666 1.00 19.51 186 SER D N 1
ATOM 11767 C CA . SER D 1 186 ? 3.744 10.334 13.890 1.00 20.77 186 SER D CA 1
ATOM 11768 C C . SER D 1 186 ? 4.528 10.110 12.596 1.00 20.47 186 SER D C 1
ATOM 11769 O O . SER D 1 186 ? 4.768 8.980 12.182 1.00 18.54 186 SER D O 1
ATOM 11772 N N . GLU D 1 187 ? 4.937 11.198 11.969 1.00 19.71 187 GLU D N 1
ATOM 11773 C CA . GLU D 1 187 ? 5.698 11.102 10.741 1.00 19.35 187 GLU D CA 1
ATOM 11774 C C . GLU D 1 187 ? 7.007 10.365 11.011 1.00 22.51 187 GLU D C 1
ATOM 11775 O O . GLU D 1 187 ? 7.432 9.524 10.213 1.00 22.09 187 GLU D O 1
ATOM 11781 N N . ARG D 1 188 ? 7.648 10.657 12.145 1.00 20.57 188 ARG D N 1
ATOM 11782 C CA . ARG D 1 188 ? 8.893 9.970 12.459 1.00 23.99 188 ARG D CA 1
ATOM 11783 C C . ARG D 1 188 ? 8.663 8.475 12.687 1.00 22.39 188 ARG D C 1
ATOM 11784 O O . ARG D 1 188 ? 9.443 7.640 12.223 1.00 20.28 188 ARG D O 1
ATOM 11792 N N . LEU D 1 189 ? 7.576 8.148 13.380 1.00 20.95 189 LEU D N 1
ATOM 11793 C CA . LEU D 1 189 ? 7.226 6.769 13.675 1.00 21.26 189 LEU D CA 1
ATOM 11794 C C . LEU D 1 189 ? 7.158 6.004 12.358 1.00 24.43 189 LEU D C 1
ATOM 11795 O O . LEU D 1 189 ? 7.646 4.868 12.248 1.00 25.51 189 LEU D O 1
ATOM 11800 N N . GLY D 1 190 ? 6.562 6.643 11.352 1.00 25.35 190 GLY D N 1
ATOM 11801 C CA . GLY D 1 190 ? 6.433 6.029 10.041 1.00 23.95 190 GLY D CA 1
ATOM 11802 C C . GLY D 1 190 ? 7.783 5.778 9.390 1.00 22.76 190 GLY D C 1
ATOM 11803 O O . GLY D 1 190 ? 7.985 4.752 8.753 1.00 21.55 190 GLY D O 1
ATOM 11804 N N . GLU D 1 191 ? 8.704 6.719 9.537 1.00 21.47 191 GLU D N 1
ATOM 11805 C CA . GLU D 1 191 ? 10.050 6.558 8.989 1.00 22.15 191 GLU D CA 1
ATOM 11806 C C . GLU D 1 191 ? 10.796 5.411 9.733 1.00 24.28 191 GLU D C 1
ATOM 11807 O O . GLU D 1 191 ? 11.482 4.569 9.119 1.00 21.85 191 GLU D O 1
ATOM 11813 N N . VAL D 1 192 ? 10.650 5.364 11.054 1.00 20.79 192 VAL D N 1
ATOM 11814 C CA . VAL D 1 192 ? 11.321 4.327 11.838 1.00 21.17 192 VAL D CA 1
ATOM 11815 C C . VAL D 1 192 ? 10.798 2.932 11.480 1.00 22.79 192 VAL D C 1
ATOM 11816 O O . VAL D 1 192 ? 11.581 1.990 11.306 1.00 23.94 192 VAL D O 1
ATOM 11820 N N . LYS D 1 193 ? 9.479 2.817 11.351 1.00 23.95 193 LYS D N 1
ATOM 11821 C CA . LYS D 1 193 ? 8.843 1.544 11.029 1.00 27.02 193 LYS D CA 1
ATOM 11822 C C . LYS D 1 193 ? 9.317 1.040 9.676 1.00 25.99 193 LYS D C 1
ATOM 11823 O O . LYS D 1 193 ? 9.411 -0.159 9.449 1.00 23.83 193 LYS D O 1
ATOM 11829 N N . LYS D 1 194 ? 9.610 1.967 8.777 1.00 26.92 194 LYS D N 1
ATOM 11830 C CA . LYS D 1 194 ? 10.095 1.614 7.452 1.00 31.60 194 LYS D CA 1
ATOM 11831 C C . LYS D 1 194 ? 11.381 0.810 7.580 1.00 29.67 194 LYS D C 1
ATOM 11832 O O . LYS D 1 194 ? 11.492 -0.271 7.013 1.00 26.59 194 LYS D O 1
ATOM 11838 N N . ARG D 1 195 ? 12.343 1.339 8.332 1.00 27.21 195 ARG D N 1
ATOM 11839 C CA . ARG D 1 195 ? 13.622 0.656 8.510 1.00 26.34 195 ARG D CA 1
ATOM 11840 C C . ARG D 1 195 ? 13.557 -0.598 9.368 1.00 24.40 195 ARG D C 1
ATOM 11841 O O . ARG D 1 195 ? 14.383 -1.498 9.225 1.00 24.83 195 ARG D O 1
ATOM 11849 N N . ILE D 1 196 ? 12.566 -0.667 10.244 1.00 23.40 196 ILE D N 1
ATOM 11850 C CA . ILE D 1 196 ? 12.377 -1.822 11.101 1.00 23.74 196 ILE D CA 1
ATOM 11851 C C . ILE D 1 196 ? 11.791 -2.952 10.260 1.00 27.61 196 ILE D C 1
ATOM 11852 O O . ILE D 1 196 ? 12.085 -4.128 10.490 1.00 28.37 196 ILE D O 1
ATOM 11857 N N . ASN D 1 197 ? 10.969 -2.576 9.280 1.00 26.65 197 ASN D N 1
ATOM 11858 C CA . ASN D 1 197 ? 10.281 -3.520 8.400 1.00 29.82 197 ASN D CA 1
ATOM 11859 C C . ASN D 1 197 ? 11.164 -4.145 7.301 1.00 29.76 197 ASN D C 1
ATOM 11860 O O . ASN D 1 197 ? 10.722 -4.362 6.170 1.00 30.62 197 ASN D O 1
ATOM 11865 N N . VAL D 1 198 ? 12.409 -4.429 7.667 1.00 27.49 198 VAL D N 1
ATOM 11866 C CA . VAL D 1 198 ? 13.400 -5.044 6.789 1.00 26.35 198 VAL D CA 1
ATOM 11867 C C . VAL D 1 198 ? 13.864 -6.337 7.492 1.00 28.71 198 VAL D C 1
ATOM 11868 O O . VAL D 1 198 ? 14.283 -6.314 8.670 1.00 26.18 198 VAL D O 1
ATOM 11872 N N . LEU D 1 199 ? 13.771 -7.452 6.769 1.00 25.57 199 LEU D N 1
ATOM 11873 C CA . LEU D 1 199 ? 14.158 -8.786 7.255 1.00 25.91 199 LEU D CA 1
ATOM 11874 C C . LEU D 1 199 ? 15.650 -9.046 7.469 1.00 25.80 199 LEU D C 1
ATOM 11875 O O . LEU D 1 199 ? 16.451 -8.901 6.547 1.00 25.72 199 LEU D O 1
ATOM 11880 N N . PRO D 1 200 ? 16.044 -9.440 8.694 1.00 26.45 200 PRO D N 1
ATOM 11881 C CA . PRO D 1 200 ? 17.452 -9.730 8.985 1.00 29.21 200 PRO D CA 1
ATOM 11882 C C . PRO D 1 200 ? 17.680 -11.259 9.018 1.00 28.67 200 PRO D C 1
ATOM 11883 O O . PRO D 1 200 ? 18.812 -11.728 8.972 1.00 28.20 200 PRO D O 1
ATOM 11887 N N . LEU D 1 201 ? 16.596 -12.023 9.103 1.00 28.12 201 LEU D N 1
ATOM 11888 C CA . LEU D 1 201 ? 16.699 -13.482 9.138 1.00 30.45 201 LEU D CA 1
ATOM 11889 C C . LEU D 1 201 ? 17.458 -13.957 7.901 1.00 29.97 201 LEU D C 1
ATOM 11890 O O . LEU D 1 201 ? 17.238 -13.478 6.796 1.00 29.21 201 LEU D O 1
ATOM 11895 N N . GLY D 1 202 ? 18.363 -14.902 8.092 1.00 31.31 202 GLY D N 1
ATOM 11896 C CA . GLY D 1 202 ? 19.127 -15.403 6.969 1.00 28.32 202 GLY D CA 1
ATOM 11897 C C . GLY D 1 202 ? 20.496 -14.771 6.894 1.00 27.77 202 GLY D C 1
ATOM 11898 O O . GLY D 1 202 ? 21.175 -14.890 5.875 1.00 23.36 202 GLY D O 1
ATOM 11899 N N . SER D 1 203 ? 20.896 -14.074 7.962 1.00 26.94 203 SER D N 1
ATOM 11900 C CA . SER D 1 203 ? 22.213 -13.446 8.000 1.00 26.50 203 SER D CA 1
ATOM 11901 C C . SER D 1 203 ? 23.147 -14.391 8.742 1.00 27.52 203 SER D C 1
ATOM 11902 O O . SER D 1 203 ? 24.367 -14.206 8.730 1.00 24.74 203 SER D O 1
ATOM 11905 N N . GLY D 1 204 ? 22.562 -15.392 9.402 1.00 26.37 204 GLY D N 1
ATOM 11906 C CA . GLY D 1 204 ? 23.366 -16.354 10.146 1.00 29.97 204 GLY D CA 1
ATOM 11907 C C . GLY D 1 204 ? 24.096 -15.705 11.321 1.00 31.26 204 GLY D C 1
ATOM 11908 O O . GLY D 1 204 ? 23.620 -14.713 11.870 1.00 31.81 204 GLY D O 1
ATOM 11909 N N . ALA D 1 205 ? 25.253 -16.257 11.688 1.00 32.49 205 ALA D N 1
ATOM 11910 C CA . ALA D 1 205 ? 26.064 -15.755 12.809 1.00 32.56 205 ALA D CA 1
ATOM 11911 C C . ALA D 1 205 ? 26.683 -14.394 12.520 1.00 32.69 205 ALA D C 1
ATOM 11912 O O . ALA D 1 205 ? 26.805 -13.555 13.420 1.00 31.05 205 ALA D O 1
ATOM 11914 N N . LEU D 1 206 ? 27.100 -14.189 11.271 1.00 30.94 206 LEU D N 1
ATOM 11915 C CA . LEU D 1 206 ? 27.674 -12.916 10.857 1.00 30.12 206 LEU D CA 1
ATOM 11916 C C . LEU D 1 206 ? 28.059 -12.889 9.383 1.00 29.29 206 LEU D C 1
ATOM 11917 O O . LEU D 1 206 ? 28.222 -11.813 8.812 1.00 27.78 206 LEU D O 1
ATOM 11922 N N . ALA D 1 207 ? 28.204 -14.057 8.764 1.00 27.97 207 ALA D N 1
ATOM 11923 C CA . ALA D 1 207 ? 28.595 -14.101 7.351 1.00 29.35 207 ALA D CA 1
ATOM 11924 C C . ALA D 1 207 ? 27.463 -14.431 6.372 1.00 27.98 207 ALA D C 1
ATOM 11925 O O . ALA D 1 207 ? 27.679 -14.472 5.155 1.00 29.17 207 ALA D O 1
ATOM 11927 N N . GLY D 1 208 ? 26.267 -14.665 6.902 1.00 25.75 208 GLY D N 1
ATOM 11928 C CA . GLY D 1 208 ? 25.127 -14.997 6.065 1.00 29.45 208 GLY D CA 1
ATOM 11929 C C . GLY D 1 208 ? 24.592 -16.394 6.347 1.00 31.40 208 GLY D C 1
ATOM 11930 O O . GLY D 1 208 ? 25.080 -17.071 7.250 1.00 31.66 208 GLY D O 1
ATOM 11931 N N . ASN D 1 209 ? 23.570 -16.813 5.601 1.00 32.03 209 ASN D N 1
ATOM 11932 C CA . ASN D 1 209 ? 22.990 -18.158 5.736 1.00 33.71 209 ASN D CA 1
ATOM 11933 C C . ASN D 1 209 ? 23.818 -19.043 4.790 1.00 34.01 209 ASN D C 1
ATOM 11934 O O . ASN D 1 209 ? 23.968 -18.728 3.613 1.00 31.11 209 ASN D O 1
ATOM 11939 N N . PRO D 1 210 ? 24.351 -20.165 5.288 1.00 36.34 210 PRO D N 1
ATOM 11940 C CA . PRO D 1 210 ? 25.166 -21.026 4.423 1.00 39.17 210 PRO D CA 1
ATOM 11941 C C . PRO D 1 210 ? 24.449 -22.049 3.536 1.00 40.06 210 PRO D C 1
ATOM 11942 O O . PRO D 1 210 ? 25.091 -22.729 2.739 1.00 42.16 210 PRO D O 1
ATOM 11946 N N . LEU D 1 211 ? 23.133 -22.156 3.657 1.00 41.52 211 LEU D N 1
ATOM 11947 C CA . LEU D 1 211 ? 22.395 -23.146 2.877 1.00 41.77 211 LEU D CA 1
ATOM 11948 C C . LEU D 1 211 ? 21.629 -22.588 1.691 1.00 41.88 211 LEU D C 1
ATOM 11949 O O . LEU D 1 211 ? 20.760 -23.262 1.141 1.00 41.48 211 LEU D O 1
ATOM 11954 N N . ASP D 1 212 ? 21.948 -21.359 1.300 1.00 43.45 212 ASP D N 1
ATOM 11955 C CA . ASP D 1 212 ? 21.285 -20.730 0.167 1.00 43.11 212 ASP D CA 1
ATOM 11956 C C . ASP D 1 212 ? 19.779 -20.697 0.422 1.00 42.35 212 ASP D C 1
ATOM 11957 O O . ASP D 1 212 ? 18.962 -20.982 -0.458 1.00 41.45 212 ASP D O 1
ATOM 11962 N N . ILE D 1 213 ? 19.430 -20.352 1.655 1.00 39.23 213 ILE D N 1
ATOM 11963 C CA . ILE D 1 213 ? 18.045 -20.257 2.083 1.00 37.52 213 ILE D CA 1
ATOM 11964 C C . ILE D 1 213 ? 17.378 -19.194 1.181 1.00 37.94 213 ILE D C 1
ATOM 11965 O O . ILE D 1 213 ? 18.053 -18.306 0.669 1.00 38.73 213 ILE D O 1
ATOM 11970 N N . ASP D 1 214 ? 16.066 -19.290 0.987 1.00 36.41 214 ASP D N 1
ATOM 11971 C CA . ASP D 1 214 ? 15.340 -18.336 0.139 1.00 39.07 214 ASP D CA 1
ATOM 11972 C C . ASP D 1 214 ? 14.876 -17.152 1.001 1.00 37.26 214 ASP D C 1
ATOM 11973 O O . ASP D 1 214 ? 13.778 -17.168 1.564 1.00 37.20 214 ASP D O 1
ATOM 11978 N N . ARG D 1 215 ? 15.714 -16.128 1.095 1.00 37.75 215 ARG D N 1
ATOM 11979 C CA . ARG D 1 215 ? 15.401 -14.964 1.917 1.00 35.42 215 ARG D CA 1
ATOM 11980 C C . ARG D 1 215 ? 14.120 -14.263 1.460 1.00 36.13 215 ARG D C 1
ATOM 11981 O O . ARG D 1 215 ? 13.348 -13.744 2.278 1.00 34.15 215 ARG D O 1
ATOM 11989 N N . GLU D 1 216 ? 13.871 -14.267 0.153 1.00 35.50 216 GLU D N 1
ATOM 11990 C CA . GLU D 1 216 ? 12.656 -13.646 -0.358 1.00 33.71 216 GLU D CA 1
ATOM 11991 C C . GLU D 1 216 ? 11.451 -14.401 0.206 1.00 33.06 216 GLU D C 1
ATOM 11992 O O . GLU D 1 216 ? 10.425 -13.797 0.548 1.00 32.28 216 GLU D O 1
ATOM 11998 N N . MET D 1 217 ? 11.591 -15.722 0.331 1.00 32.97 217 MET D N 1
ATOM 11999 C CA . MET D 1 217 ? 10.515 -16.552 0.857 1.00 34.32 217 MET D CA 1
ATOM 12000 C C . MET D 1 217 ? 10.277 -16.205 2.316 1.00 33.15 217 MET D C 1
ATOM 12001 O O . MET D 1 217 ? 9.141 -16.155 2.790 1.00 32.82 217 MET D O 1
ATOM 12006 N N . LEU D 1 218 ? 11.365 -15.961 3.030 1.00 33.50 218 LEU D N 1
ATOM 12007 C CA . LEU D 1 218 ? 11.263 -15.599 4.430 1.00 33.29 218 LEU D CA 1
ATOM 12008 C C . LEU D 1 218 ? 10.561 -14.248 4.556 1.00 31.89 218 LEU D C 1
ATOM 12009 O O . LEU D 1 218 ? 9.637 -14.088 5.357 1.00 29.15 218 LEU D O 1
ATOM 12014 N N . ARG D 1 219 ? 10.998 -13.289 3.744 1.00 33.40 219 ARG D N 1
ATOM 12015 C CA . ARG D 1 219 ? 10.418 -11.948 3.743 1.00 33.03 219 ARG D CA 1
ATOM 12016 C C . ARG D 1 219 ? 8.913 -12.036 3.573 1.00 33.38 219 ARG D C 1
ATOM 12017 O O . ARG D 1 219 ? 8.137 -11.495 4.376 1.00 32.48 219 ARG D O 1
ATOM 12025 N N . SER D 1 220 ? 8.510 -12.731 2.514 1.00 33.92 220 SER D N 1
ATOM 12026 C CA . SER D 1 220 ? 7.108 -12.919 2.190 1.00 32.61 220 SER D CA 1
ATOM 12027 C C . SER D 1 220 ? 6.344 -13.550 3.343 1.00 35.05 220 SER D C 1
ATOM 12028 O O . SER D 1 220 ? 5.313 -13.019 3.779 1.00 33.91 220 SER D O 1
ATOM 12031 N N . GLU D 1 221 ? 6.852 -14.680 3.836 1.00 36.23 221 GLU D N 1
ATOM 12032 C CA . GLU D 1 221 ? 6.226 -15.399 4.944 1.00 37.86 221 GLU D CA 1
ATOM 12033 C C . GLU D 1 221 ? 6.029 -14.566 6.207 1.00 37.81 221 GLU D C 1
ATOM 12034 O O . GLU D 1 221 ? 4.977 -14.630 6.845 1.00 36.24 221 GLU D O 1
ATOM 12040 N N . LEU D 1 222 ? 7.048 -13.801 6.573 1.00 38.02 222 LEU D N 1
ATOM 12041 C CA . LEU D 1 222 ? 6.994 -12.972 7.780 1.00 38.50 222 LEU D CA 1
ATOM 12042 C C . LEU D 1 222 ? 6.373 -11.599 7.523 1.00 38.40 222 LEU D C 1
ATOM 12043 O O . LEU D 1 222 ? 6.093 -10.837 8.453 1.00 37.70 222 LEU D O 1
ATOM 12048 N N . GLU D 1 223 ? 6.147 -11.301 6.253 1.00 37.61 223 GLU D N 1
ATOM 12049 C CA . GLU D 1 223 ? 5.545 -10.035 5.852 1.00 37.29 223 GLU D CA 1
ATOM 12050 C C . GLU D 1 223 ? 6.414 -8.799 6.065 1.00 33.50 223 GLU D C 1
ATOM 12051 O O . GLU D 1 223 ? 5.916 -7.761 6.461 1.00 31.91 223 GLU D O 1
ATOM 12057 N N . PHE D 1 224 ? 7.713 -8.918 5.806 1.00 32.41 224 PHE D N 1
ATOM 12058 C CA . PHE D 1 224 ? 8.609 -7.778 5.923 1.00 32.58 224 PHE D CA 1
ATOM 12059 C C . PHE D 1 224 ? 8.545 -7.111 4.560 1.00 33.42 224 PHE D C 1
ATOM 12060 O O . PHE D 1 224 ? 8.149 -7.749 3.585 1.00 33.13 224 PHE D O 1
ATOM 12068 N N . ALA D 1 225 ? 8.927 -5.842 4.484 1.00 31.42 225 ALA D N 1
ATOM 12069 C CA . ALA D 1 225 ? 8.888 -5.121 3.215 1.00 31.59 225 ALA D CA 1
ATOM 12070 C C . ALA D 1 225 ? 10.059 -5.431 2.285 1.00 32.39 225 ALA D C 1
ATOM 12071 O O . ALA D 1 225 ? 9.915 -5.387 1.060 1.00 33.50 225 ALA D O 1
ATOM 12073 N N . SER D 1 226 ? 11.219 -5.722 2.859 1.00 30.37 226 SER D N 1
ATOM 12074 C CA . SER D 1 226 ? 12.419 -6.028 2.074 1.00 29.39 226 SER D CA 1
ATOM 12075 C C . SER D 1 226 ? 13.372 -6.852 2.934 1.00 28.26 226 SER D C 1
ATOM 12076 O O . SER D 1 226 ? 13.039 -7.223 4.060 1.00 25.75 226 SER D O 1
ATOM 12079 N N . ILE D 1 227 ? 14.560 -7.133 2.419 1.00 23.27 227 ILE D N 1
ATOM 12080 C CA . ILE D 1 227 ? 15.515 -7.901 3.199 1.00 27.42 227 ILE D CA 1
ATOM 12081 C C . ILE D 1 227 ? 16.804 -7.125 3.439 1.00 27.53 227 ILE D C 1
ATOM 12082 O O . ILE D 1 227 ? 17.116 -6.179 2.701 1.00 28.08 227 ILE D O 1
ATOM 12087 N N . SER D 1 228 ? 17.538 -7.520 4.480 1.00 25.62 228 SER D N 1
ATOM 12088 C CA . SER D 1 228 ? 18.788 -6.866 4.839 1.00 25.12 228 SER D CA 1
ATOM 12089 C C . SER D 1 228 ? 19.840 -7.032 3.753 1.00 24.75 228 SER D C 1
ATOM 12090 O O . SER D 1 228 ? 19.971 -8.101 3.171 1.00 22.21 228 SER D O 1
ATOM 12093 N N . LEU D 1 229 ? 20.601 -5.971 3.511 1.00 27.04 229 LEU D N 1
ATOM 12094 C CA . LEU D 1 229 ? 21.641 -5.952 2.475 1.00 27.15 229 LEU D CA 1
ATOM 12095 C C . LEU D 1 229 ? 22.993 -6.544 2.830 1.00 29.54 229 LEU D C 1
ATOM 12096 O O . LEU D 1 229 ? 23.749 -6.933 1.939 1.00 29.42 229 LEU D O 1
ATOM 12101 N N . ASN D 1 230 ? 23.324 -6.585 4.119 1.00 29.44 230 ASN D N 1
ATOM 12102 C CA . ASN D 1 230 ? 24.634 -7.088 4.540 1.00 29.32 230 ASN D CA 1
ATOM 12103 C C . ASN D 1 230 ? 24.525 -7.856 5.861 1.00 30.05 230 ASN D C 1
ATOM 12104 O O . ASN D 1 230 ? 24.002 -7.337 6.851 1.00 26.48 230 ASN D O 1
ATOM 12109 N N . SER D 1 231 ? 25.029 -9.090 5.862 1.00 28.47 231 SER D N 1
ATOM 12110 C CA . SER D 1 231 ? 24.953 -9.970 7.024 1.00 27.43 231 SER D CA 1
ATOM 12111 C C . SER D 1 231 ? 25.564 -9.452 8.327 1.00 25.90 231 SER D C 1
ATOM 12112 O O . SER D 1 231 ? 24.964 -9.590 9.387 1.00 29.45 231 SER D O 1
ATOM 12115 N N . MET D 1 232 ? 26.756 -8.884 8.255 1.00 24.32 232 MET D N 1
ATOM 12116 C CA . MET D 1 232 ? 27.402 -8.383 9.456 1.00 29.10 232 MET D CA 1
ATOM 12117 C C . MET D 1 232 ? 26.581 -7.245 10.065 1.00 29.33 232 MET D C 1
ATOM 12118 O O . MET D 1 232 ? 26.255 -7.270 11.256 1.00 27.33 232 MET D O 1
ATOM 12123 N N . ASP D 1 233 ? 26.216 -6.271 9.232 1.00 26.96 233 ASP D N 1
ATOM 12124 C CA . ASP D 1 233 ? 25.411 -5.138 9.670 1.00 23.70 233 ASP D CA 1
ATOM 12125 C C . ASP D 1 233 ? 24.097 -5.579 10.317 1.00 25.06 233 ASP D C 1
ATOM 12126 O O . ASP D 1 233 ? 23.750 -5.134 11.412 1.00 23.70 233 ASP D O 1
ATOM 12131 N N . ALA D 1 234 ? 23.377 -6.453 9.616 1.00 23.73 234 ALA D N 1
ATOM 12132 C CA . ALA D 1 234 ? 22.074 -6.945 10.041 1.00 25.96 234 ALA D CA 1
ATOM 12133 C C . ALA D 1 234 ? 22.120 -7.638 11.380 1.00 25.88 234 ALA D C 1
ATOM 12134 O O . ALA D 1 234 ? 21.118 -7.693 12.101 1.00 26.65 234 ALA D O 1
ATOM 12136 N N . ILE D 1 235 ? 23.294 -8.156 11.700 1.00 26.93 235 ILE D N 1
ATOM 12137 C CA . ILE D 1 235 ? 23.516 -8.893 12.933 1.00 31.37 235 ILE D CA 1
ATOM 12138 C C . ILE D 1 235 ? 23.921 -8.043 14.116 1.00 30.10 235 ILE D C 1
ATOM 12139 O O . ILE D 1 235 ? 23.512 -8.311 15.246 1.00 32.55 235 ILE D O 1
ATOM 12144 N N . SER D 1 236 ? 24.727 -7.026 13.861 1.00 28.84 236 SER D N 1
ATOM 12145 C CA . SER D 1 236 ? 25.190 -6.185 14.947 1.00 30.76 236 SER D CA 1
ATOM 12146 C C . SER D 1 236 ? 24.552 -4.807 15.123 1.00 29.43 236 SER D C 1
ATOM 12147 O O . SER D 1 236 ? 24.652 -4.240 16.209 1.00 27.47 236 SER D O 1
ATOM 12150 N N . GLU D 1 237 ? 23.891 -4.266 14.098 1.00 25.66 237 GLU D N 1
ATOM 12151 C CA . GLU D 1 237 ? 23.318 -2.936 14.260 1.00 23.90 237 GLU D CA 1
ATOM 12152 C C . GLU D 1 237 ? 22.070 -2.943 15.133 1.00 23.90 237 GLU D C 1
ATOM 12153 O O . GLU D 1 237 ? 21.299 -3.905 15.156 1.00 20.11 237 GLU D O 1
ATOM 12159 N N . ARG D 1 238 ? 21.907 -1.866 15.881 1.00 23.84 238 ARG D N 1
ATOM 12160 C CA . ARG D 1 238 ? 20.742 -1.704 16.727 1.00 22.91 238 ARG D CA 1
ATOM 12161 C C . ARG D 1 238 ? 20.172 -0.300 16.459 1.00 23.78 238 ARG D C 1
ATOM 12162 O O . ARG D 1 238 ? 19.571 0.351 17.333 1.00 20.21 238 ARG D O 1
ATOM 12170 N N . ASP D 1 239 ? 20.358 0.133 15.212 1.00 19.01 239 ASP D N 1
ATOM 12171 C CA . ASP D 1 239 ? 19.854 1.425 14.717 1.00 20.00 239 ASP D CA 1
ATOM 12172 C C . ASP D 1 239 ? 18.356 1.539 14.952 1.00 19.21 239 ASP D C 1
ATOM 12173 O O . ASP D 1 239 ? 17.876 2.593 15.370 1.00 20.77 239 ASP D O 1
ATOM 12178 N N . PHE D 1 240 ? 17.625 0.467 14.632 1.00 17.78 240 PHE D N 1
ATOM 12179 C CA . PHE D 1 240 ? 16.165 0.460 14.766 1.00 19.38 240 PHE D CA 1
ATOM 12180 C C . PHE D 1 240 ? 15.739 0.675 16.201 1.00 21.03 240 PHE D C 1
ATOM 12181 O O . PHE D 1 240 ? 14.697 1.282 16.456 1.00 22.93 240 PHE D O 1
ATOM 12189 N N . VAL D 1 241 ? 16.545 0.178 17.135 1.00 20.29 241 VAL D N 1
ATOM 12190 C CA . VAL D 1 241 ? 16.257 0.381 18.550 1.00 21.06 241 VAL D CA 1
ATOM 12191 C C . VAL D 1 241 ? 16.511 1.857 18.904 1.00 19.84 241 VAL D C 1
ATOM 12192 O O . VAL D 1 241 ? 15.678 2.520 19.530 1.00 18.23 241 VAL D O 1
ATOM 12196 N N . VAL D 1 242 ? 17.661 2.366 18.484 1.00 17.11 242 VAL D N 1
ATOM 12197 C CA . VAL D 1 242 ? 18.036 3.756 18.765 1.00 20.86 242 VAL D CA 1
ATOM 12198 C C . VAL D 1 242 ? 17.038 4.789 18.221 1.00 22.90 242 VAL D C 1
ATOM 12199 O O . VAL D 1 242 ? 16.593 5.667 18.969 1.00 20.45 242 VAL D O 1
ATOM 12203 N N . GLU D 1 243 ? 16.693 4.715 16.932 1.00 24.12 243 GLU D N 1
ATOM 12204 C CA . GLU D 1 243 ? 15.754 5.708 16.393 1.00 21.29 243 GLU D CA 1
ATOM 12205 C C . GLU D 1 243 ? 14.344 5.508 16.943 1.00 23.68 243 GLU D C 1
ATOM 12206 O O . GLU D 1 243 ? 13.574 6.462 17.023 1.00 21.24 243 GLU D O 1
ATOM 12212 N N . PHE D 1 244 ? 13.999 4.278 17.320 1.00 20.63 244 PHE D N 1
ATOM 12213 C CA . PHE D 1 244 ? 12.684 4.072 17.920 1.00 19.86 244 PHE D CA 1
ATOM 12214 C C . PHE D 1 244 ? 12.764 4.916 19.208 1.00 19.40 244 PHE D C 1
ATOM 12215 O O . PHE D 1 244 ? 11.884 5.736 19.496 1.00 17.16 244 PHE D O 1
ATOM 12223 N N . LEU D 1 245 ? 13.857 4.733 19.957 1.00 18.83 245 LEU D N 1
ATOM 12224 C CA . LEU D 1 245 ? 14.053 5.461 21.206 1.00 19.90 245 LEU D CA 1
ATOM 12225 C C . LEU D 1 245 ? 14.150 6.977 21.011 1.00 18.49 245 LEU D C 1
ATOM 12226 O O . LEU D 1 245 ? 13.667 7.736 21.837 1.00 15.95 245 LEU D O 1
ATOM 12231 N N . SER D 1 246 ? 14.772 7.431 19.930 1.00 15.41 246 SER D N 1
ATOM 12232 C CA . SER D 1 246 ? 14.834 8.868 19.676 1.00 18.00 246 SER D CA 1
ATOM 12233 C C . SER D 1 246 ? 13.417 9.402 19.413 1.00 18.98 246 SER D C 1
ATOM 12234 O O . SER D 1 246 ? 13.050 10.464 19.885 1.00 20.92 246 SER D O 1
ATOM 12237 N N . PHE D 1 247 ? 12.638 8.652 18.637 1.00 17.71 247 PHE D N 1
ATOM 12238 C CA . PHE D 1 247 ? 11.281 9.033 18.291 1.00 15.78 247 PHE D CA 1
ATOM 12239 C C . PHE D 1 247 ? 10.456 9.111 19.562 1.00 16.90 247 PHE D C 1
ATOM 12240 O O . PHE D 1 247 ? 9.671 10.041 19.767 1.00 15.70 247 PHE D O 1
ATOM 12248 N N . ALA D 1 248 ? 10.632 8.102 20.400 1.00 14.83 248 ALA D N 1
ATOM 12249 C CA . ALA D 1 248 ? 9.887 8.009 21.649 1.00 19.16 248 ALA D CA 1
ATOM 12250 C C . ALA D 1 248 ? 10.272 9.161 22.555 1.00 15.09 248 ALA D C 1
ATOM 12251 O O . ALA D 1 248 ? 9.422 9.768 23.183 1.00 15.28 248 ALA D O 1
ATOM 12253 N N . THR D 1 249 ? 11.558 9.488 22.584 1.00 14.00 249 THR D N 1
ATOM 12254 C CA . THR D 1 249 ? 12.027 10.560 23.460 1.00 15.82 249 THR D CA 1
ATOM 12255 C C . THR D 1 249 ? 11.505 11.951 23.027 1.00 18.35 249 THR D C 1
ATOM 12256 O O . THR D 1 249 ? 11.051 12.724 23.865 1.00 19.87 249 THR D O 1
ATOM 12260 N N . LEU D 1 250 ? 11.537 12.260 21.736 1.00 17.16 250 LEU D N 1
ATOM 12261 C CA . LEU D 1 250 ? 11.021 13.559 21.268 1.00 19.12 250 LEU D CA 1
ATOM 12262 C C . LEU D 1 250 ? 9.503 13.635 21.503 1.00 19.02 250 LEU D C 1
ATOM 12263 O O . LEU D 1 250 ? 8.961 14.703 21.799 1.00 15.12 250 LEU D O 1
ATOM 12268 N N . LEU D 1 251 ? 8.827 12.499 21.338 1.00 18.48 251 LEU D N 1
ATOM 12269 C CA . LEU D 1 251 ? 7.395 12.431 21.571 1.00 19.71 251 LEU D CA 1
ATOM 12270 C C . LEU D 1 251 ? 7.152 12.761 23.038 1.00 18.42 251 LEU D C 1
ATOM 12271 O O . LEU D 1 251 ? 6.281 13.563 23.348 1.00 21.25 251 LEU D O 1
ATOM 12276 N N . MET D 1 252 ? 7.926 12.166 23.947 1.00 17.08 252 MET D N 1
ATOM 12277 C CA . MET D 1 252 ? 7.729 12.462 25.355 1.00 14.30 252 MET D CA 1
ATOM 12278 C C . MET D 1 252 ? 8.062 13.919 25.680 1.00 15.37 252 MET D C 1
ATOM 12279 O O . MET D 1 252 ? 7.507 14.486 26.608 1.00 17.49 252 MET D O 1
ATOM 12284 N N . ILE D 1 253 ? 8.983 14.521 24.940 1.00 16.71 253 ILE D N 1
ATOM 12285 C CA . ILE D 1 253 ? 9.312 15.923 25.167 1.00 18.00 253 ILE D CA 1
ATOM 12286 C C . ILE D 1 253 ? 8.069 16.768 24.885 1.00 18.44 253 ILE D C 1
ATOM 12287 O O . ILE D 1 253 ? 7.690 17.622 25.695 1.00 18.54 253 ILE D O 1
ATOM 12292 N N . HIS D 1 254 ? 7.418 16.493 23.754 1.00 19.47 254 HIS D N 1
ATOM 12293 C CA . HIS D 1 254 ? 6.201 17.209 23.367 1.00 15.45 254 HIS D CA 1
ATOM 12294 C C . HIS D 1 254 ? 5.166 17.029 24.450 1.00 19.99 254 HIS D C 1
ATOM 12295 O O . HIS D 1 254 ? 4.538 17.996 24.863 1.00 16.62 254 HIS D O 1
ATOM 12302 N N . LEU D 1 255 ? 4.998 15.789 24.912 1.00 18.64 255 LEU D N 1
ATOM 12303 C CA . LEU D 1 255 ? 4.031 15.514 25.962 1.00 20.75 255 LEU D CA 1
ATOM 12304 C C . LEU D 1 255 ? 4.404 16.184 27.290 1.00 20.22 255 LEU D C 1
ATOM 12305 O O . LEU D 1 255 ? 3.513 16.573 28.061 1.00 20.64 255 LEU D O 1
ATOM 12310 N N . SER D 1 256 ? 5.706 16.337 27.558 1.00 20.16 256 SER D N 1
ATOM 12311 C CA . SER D 1 256 ? 6.166 16.963 28.814 1.00 20.14 256 SER D CA 1
ATOM 12312 C C . SER D 1 256 ? 5.845 18.465 28.809 1.00 20.95 256 SER D C 1
ATOM 12313 O O . SER D 1 256 ? 5.570 19.060 29.856 1.00 19.48 256 SER D O 1
ATOM 12316 N N . LYS D 1 257 ? 5.858 19.061 27.619 1.00 16.01 257 LYS D N 1
ATOM 12317 C CA . LYS D 1 257 ? 5.539 20.469 27.445 1.00 17.15 257 LYS D CA 1
ATOM 12318 C C . LYS D 1 257 ? 4.027 20.673 27.574 1.00 17.00 257 LYS D C 1
ATOM 12319 O O . LYS D 1 257 ? 3.573 21.589 28.249 1.00 12.65 257 LYS D O 1
ATOM 12325 N N . MET D 1 258 ? 3.247 19.821 26.912 1.00 17.00 258 MET D N 1
ATOM 12326 C CA . MET D 1 258 ? 1.795 19.937 27.011 1.00 17.88 258 MET D CA 1
ATOM 12327 C C . MET D 1 258 ? 1.399 19.711 28.471 1.00 20.01 258 MET D C 1
ATOM 12328 O O . MET D 1 258 ? 0.523 20.406 29.000 1.00 18.37 258 MET D O 1
ATOM 12333 N N . ALA D 1 259 ? 2.051 18.740 29.119 1.00 18.57 259 ALA D N 1
ATOM 12334 C CA . ALA D 1 259 ? 1.789 18.434 30.524 1.00 17.39 259 ALA D CA 1
ATOM 12335 C C . ALA D 1 259 ? 2.042 19.678 31.376 1.00 18.63 259 ALA D C 1
ATOM 12336 O O . ALA D 1 259 ? 1.226 20.044 32.233 1.00 15.00 259 ALA D O 1
ATOM 12338 N N . GLU D 1 260 ? 3.187 20.304 31.156 1.00 11.93 260 GLU D N 1
ATOM 12339 C CA . GLU D 1 260 ? 3.575 21.532 31.874 1.00 17.10 260 GLU D CA 1
ATOM 12340 C C . GLU D 1 260 ? 2.525 22.645 31.709 1.00 14.51 260 GLU D C 1
ATOM 12341 O O . GLU D 1 260 ? 2.113 23.282 32.686 1.00 19.37 260 GLU D O 1
ATOM 12347 N N . ASP D 1 261 ? 2.088 22.875 30.473 1.00 17.91 261 ASP D N 1
ATOM 12348 C CA . ASP D 1 261 ? 1.081 23.907 30.193 1.00 17.74 261 ASP D CA 1
ATOM 12349 C C . ASP D 1 261 ? -0.207 23.616 30.962 1.00 19.10 261 ASP D C 1
ATOM 12350 O O . ASP D 1 261 ? -0.750 24.478 31.668 1.00 16.96 261 ASP D O 1
ATOM 12355 N N . LEU D 1 262 ? -0.681 22.385 30.802 1.00 20.11 262 LEU D N 1
ATOM 12356 C CA . LEU D 1 262 ? -1.931 21.946 31.417 1.00 20.74 262 LEU D CA 1
ATOM 12357 C C . LEU D 1 262 ? -1.875 21.933 32.936 1.00 19.85 262 LEU D C 1
ATOM 12358 O O . LEU D 1 262 ? -2.878 22.209 33.620 1.00 21.97 262 LEU D O 1
ATOM 12363 N N . ILE D 1 263 ? -0.711 21.607 33.477 1.00 18.85 263 ILE D N 1
ATOM 12364 C CA . ILE D 1 263 ? -0.550 21.609 34.923 1.00 19.65 263 ILE D CA 1
ATOM 12365 C C . ILE D 1 263 ? -0.650 23.064 35.416 1.00 16.63 263 ILE D C 1
ATOM 12366 O O . ILE D 1 263 ? -1.327 23.364 36.398 1.00 16.96 263 ILE D O 1
ATOM 12371 N N . ILE D 1 264 ? -0.002 23.977 34.715 1.00 14.32 264 ILE D N 1
ATOM 12372 C CA . ILE D 1 264 ? -0.045 25.369 35.127 1.00 18.60 264 ILE D CA 1
ATOM 12373 C C . ILE D 1 264 ? -1.422 25.969 34.923 1.00 17.71 264 ILE D C 1
ATOM 12374 O O . ILE D 1 264 ? -1.904 26.689 35.788 1.00 18.08 264 ILE D O 1
ATOM 12379 N N . TYR D 1 265 ? -2.069 25.641 33.811 1.00 16.48 265 TYR D N 1
ATOM 12380 C CA . TYR D 1 265 ? -3.389 26.176 33.548 1.00 18.63 265 TYR D CA 1
ATOM 12381 C C . TYR D 1 265 ? -4.430 25.632 34.528 1.00 18.64 265 TYR D C 1
ATOM 12382 O O . TYR D 1 265 ? -5.497 26.224 34.682 1.00 21.97 265 TYR D O 1
ATOM 12391 N N . SER D 1 266 ? -4.110 24.517 35.186 1.00 17.82 266 SER D N 1
ATOM 12392 C CA . SER D 1 266 ? -5.035 23.882 36.123 1.00 21.02 266 SER D CA 1
ATOM 12393 C C . SER D 1 266 ? -4.863 24.393 37.549 1.00 18.28 266 SER D C 1
ATOM 12394 O O . SER D 1 266 ? -5.679 24.091 38.431 1.00 20.53 266 SER D O 1
ATOM 12397 N N . THR D 1 267 ? -3.807 25.168 37.789 1.00 20.96 267 THR D N 1
ATOM 12398 C CA . THR D 1 267 ? -3.583 25.734 39.120 1.00 21.46 267 THR D CA 1
ATOM 12399 C C . THR D 1 267 ? -4.776 26.612 39.447 1.00 20.04 267 THR D C 1
ATOM 12400 O O . THR D 1 267 ? -5.442 27.098 38.544 1.00 20.40 267 THR D O 1
ATOM 12404 N N . SER D 1 268 ? -5.056 26.831 40.722 1.00 20.45 268 SER D N 1
ATOM 12405 C CA . SER D 1 268 ? -6.166 27.704 41.028 1.00 24.74 268 SER D CA 1
ATOM 12406 C C . SER D 1 268 ? -5.756 29.133 40.634 1.00 23.76 268 SER D C 1
ATOM 12407 O O . SER D 1 268 ? -6.615 29.938 40.300 1.00 19.06 268 SER D O 1
ATOM 12410 N N . GLU D 1 269 ? -4.453 29.439 40.643 1.00 24.06 269 GLU D N 1
ATOM 12411 C CA . GLU D 1 269 ? -3.986 30.790 40.267 1.00 22.93 269 GLU D CA 1
ATOM 12412 C C . GLU D 1 269 ? -4.382 31.148 38.846 1.00 22.96 269 GLU D C 1
ATOM 12413 O O . GLU D 1 269 ? -4.843 32.265 38.573 1.00 24.30 269 GLU D O 1
ATOM 12419 N N . PHE D 1 270 ? -4.194 30.210 37.927 1.00 22.81 270 PHE D N 1
ATOM 12420 C CA . PHE D 1 270 ? -4.575 30.443 36.544 1.00 21.19 270 PHE D CA 1
ATOM 12421 C C . PHE D 1 270 ? -6.087 30.201 36.402 1.00 22.47 270 PHE D C 1
ATOM 12422 O O . PHE D 1 270 ? -6.804 31.041 35.853 1.00 19.48 270 PHE D O 1
ATOM 12430 N N . GLY D 1 271 ? -6.549 29.060 36.919 1.00 19.73 271 GLY D N 1
ATOM 12431 C CA . GLY D 1 271 ? -7.963 28.701 36.885 1.00 19.77 271 GLY D CA 1
ATOM 12432 C C . GLY D 1 271 ? -8.580 28.509 35.516 1.00 21.20 271 GLY D C 1
ATOM 12433 O O . GLY D 1 271 ? -9.796 28.666 35.350 1.00 16.71 271 GLY D O 1
ATOM 12434 N N . PHE D 1 272 ? -7.763 28.134 34.527 1.00 15.45 272 PHE D N 1
ATOM 12435 C CA . PHE D 1 272 ? -8.268 27.965 33.185 1.00 16.48 272 PHE D CA 1
ATOM 12436 C C . PHE D 1 272 ? -8.993 26.658 32.917 1.00 18.33 272 PHE D C 1
ATOM 12437 O O . PHE D 1 272 ? -9.832 26.576 32.011 1.00 18.91 272 PHE D O 1
ATOM 12445 N N . LEU D 1 273 ? -8.677 25.626 33.680 1.00 20.02 273 LEU D N 1
ATOM 12446 C CA . LEU D 1 273 ? -9.314 24.347 33.437 1.00 21.68 273 LEU D CA 1
ATOM 12447 C C . LEU D 1 273 ? -9.212 23.423 34.629 1.00 22.99 273 LEU D C 1
ATOM 12448 O O . LEU D 1 273 ? -8.445 23.664 35.555 1.00 24.93 273 LEU D O 1
ATOM 12453 N N . THR D 1 274 ? -9.988 22.350 34.583 1.00 24.38 274 THR D N 1
ATOM 12454 C CA . THR D 1 274 ? -10.054 21.369 35.655 1.00 21.84 274 THR D CA 1
ATOM 12455 C C . THR D 1 274 ? -10.035 19.991 35.027 1.00 23.40 274 THR D C 1
ATOM 12456 O O . THR D 1 274 ? -10.842 19.710 34.133 1.00 22.58 274 THR D O 1
ATOM 12460 N N . LEU D 1 275 ? -9.117 19.135 35.470 1.00 23.16 275 LEU D N 1
ATOM 12461 C CA . LEU D 1 275 ? -9.054 17.780 34.938 1.00 23.86 275 LEU D CA 1
ATOM 12462 C C . LEU D 1 275 ? -10.205 16.982 35.534 1.00 22.45 275 LEU D C 1
ATOM 12463 O O . LEU D 1 275 ? -10.756 17.373 36.567 1.00 21.02 275 LEU D O 1
ATOM 12468 N N . SER D 1 276 ? -10.561 15.864 34.895 1.00 23.41 276 SER D N 1
ATOM 12469 C CA . SER D 1 276 ? -11.620 15.006 35.427 1.00 25.92 276 SER D CA 1
ATOM 12470 C C . SER D 1 276 ? -11.091 14.272 36.645 1.00 26.86 276 SER D C 1
ATOM 12471 O O . SER D 1 276 ? -9.877 14.180 36.853 1.00 26.10 276 SER D O 1
ATOM 12474 N N . ASP D 1 277 ? -12.002 13.758 37.464 1.00 27.58 277 ASP D N 1
ATOM 12475 C CA . ASP D 1 277 ? -11.610 13.017 38.647 1.00 25.91 277 ASP D CA 1
ATOM 12476 C C . ASP D 1 277 ? -10.810 11.777 38.268 1.00 25.46 277 ASP D C 1
ATOM 12477 O O . ASP D 1 277 ? -9.928 11.354 39.011 1.00 24.37 277 ASP D O 1
ATOM 12482 N N . ALA D 1 278 ? -11.125 11.186 37.116 1.00 24.08 278 ALA D N 1
ATOM 12483 C CA . ALA D 1 278 ? -10.429 9.974 36.688 1.00 27.76 278 ALA D CA 1
ATOM 12484 C C . ALA D 1 278 ? -8.930 10.207 36.444 1.00 27.97 278 ALA D C 1
ATOM 12485 O O . ALA D 1 278 ? -8.112 9.306 36.632 1.00 26.94 278 ALA D O 1
ATOM 12487 N N . PHE D 1 279 ? -8.569 11.420 36.051 1.00 24.86 279 PHE D N 1
ATOM 12488 C CA . PHE D 1 279 ? -7.171 11.692 35.762 1.00 25.35 279 PHE D CA 1
ATOM 12489 C C . PHE D 1 279 ? -6.477 12.621 36.739 1.00 24.87 279 PHE D C 1
ATOM 12490 O O . PHE D 1 279 ? -5.438 13.217 36.424 1.00 21.57 279 PHE D O 1
ATOM 12498 N N . SER D 1 280 ? -7.047 12.716 37.936 1.00 21.17 280 SER D N 1
ATOM 12499 C CA . SER D 1 280 ? -6.486 13.541 39.005 1.00 25.61 280 SER D CA 1
ATOM 12500 C C . SER D 1 280 ? -6.710 12.863 40.361 1.00 27.83 280 SER D C 1
ATOM 12501 O O . SER D 1 280 ? -7.405 11.848 40.444 1.00 28.52 280 SER D O 1
ATOM 12504 N N . THR D 1 281 ? -6.107 13.404 41.416 1.00 28.11 281 THR D N 1
ATOM 12505 C CA . THR D 1 281 ? -6.300 12.852 42.756 1.00 29.12 281 THR D CA 1
ATOM 12506 C C . THR D 1 281 ? -6.670 13.996 43.676 1.00 27.84 281 THR D C 1
ATOM 12507 O O . THR D 1 281 ? -6.499 15.158 43.327 1.00 29.97 281 THR D O 1
ATOM 12511 N N . GLY D 1 282 ? -7.188 13.679 44.851 1.00 31.75 282 GLY D N 1
ATOM 12512 C CA . GLY D 1 282 ? -7.540 14.730 45.790 1.00 30.17 282 GLY D CA 1
ATOM 12513 C C . GLY D 1 282 ? -7.931 14.135 47.125 1.00 35.79 282 GLY D C 1
ATOM 12514 O O . GLY D 1 282 ? -7.715 12.935 47.369 1.00 35.00 282 GLY D O 1
ATOM 12515 N N . ALA D 1 283 ? -8.498 14.968 47.994 1.00 33.88 283 ALA D N 1
ATOM 12516 C CA . ALA D 1 283 ? -8.943 14.512 49.307 1.00 36.80 283 ALA D CA 1
ATOM 12517 C C . ALA D 1 283 ? -10.311 15.105 49.601 1.00 36.84 283 ALA D C 1
ATOM 12518 O O . ALA D 1 283 ? -10.710 16.115 49.004 1.00 34.82 283 ALA D O 1
ATOM 12520 N N . SER D 1 284 ? -11.033 14.475 50.522 1.00 37.39 284 SER D N 1
ATOM 12521 C CA . SER D 1 284 ? -12.343 14.980 50.902 1.00 36.70 284 SER D CA 1
ATOM 12522 C C . SER D 1 284 ? -12.150 16.243 51.731 1.00 35.67 284 SER D C 1
ATOM 12523 O O . SER D 1 284 ? -13.095 17.005 51.944 1.00 36.49 284 SER D O 1
ATOM 12526 N N . LEU D 1 285 ? -10.928 16.468 52.207 1.00 31.46 285 LEU D N 1
ATOM 12527 C CA . LEU D 1 285 ? -10.667 17.656 53.020 1.00 33.35 285 LEU D CA 1
ATOM 12528 C C . LEU D 1 285 ? -10.631 18.927 52.168 1.00 32.32 285 LEU D C 1
ATOM 12529 O O . LEU D 1 285 ? -10.915 20.016 52.663 1.00 32.34 285 LEU D O 1
ATOM 12534 N N . MET D 1 286 ? -10.289 18.775 50.890 1.00 31.88 286 MET D N 1
ATOM 12535 C CA . MET D 1 286 ? -10.245 19.888 49.938 1.00 32.37 286 MET D CA 1
ATOM 12536 C C . MET D 1 286 ? -10.819 19.369 48.615 1.00 32.18 286 MET D C 1
ATOM 12537 O O . MET D 1 286 ? -10.124 19.292 47.610 1.00 32.22 286 MET D O 1
ATOM 12542 N N . PRO D 1 287 ? -12.115 19.018 48.606 1.00 34.79 287 PRO D N 1
ATOM 12543 C CA . PRO D 1 287 ? -12.840 18.489 47.442 1.00 35.26 287 PRO D CA 1
ATOM 12544 C C . PRO D 1 287 ? -12.726 19.273 46.147 1.00 35.50 287 PRO D C 1
ATOM 12545 O O . PRO D 1 287 ? -12.821 18.694 45.062 1.00 37.15 287 PRO D O 1
ATOM 12549 N N . GLN D 1 288 ? -12.534 20.581 46.246 1.00 34.74 288 GLN D N 1
ATOM 12550 C CA . GLN D 1 288 ? -12.406 21.400 45.048 1.00 37.34 288 GLN D CA 1
ATOM 12551 C C . GLN D 1 288 ? -11.004 21.320 44.437 1.00 35.82 288 GLN D C 1
ATOM 12552 O O . GLN D 1 288 ? -10.822 21.622 43.262 1.00 33.59 288 GLN D O 1
ATOM 12558 N N . LYS D 1 289 ? -10.014 20.916 45.226 1.00 32.97 289 LYS D N 1
ATOM 12559 C CA . LYS D 1 289 ? -8.645 20.830 44.711 1.00 32.00 289 LYS D CA 1
ATOM 12560 C C . LYS D 1 289 ? -8.366 19.543 43.936 1.00 29.20 289 LYS D C 1
ATOM 12561 O O . LYS D 1 289 ? -8.633 18.452 44.418 1.00 29.06 289 LYS D O 1
ATOM 12567 N N . LYS D 1 290 ? -7.812 19.665 42.736 1.00 24.94 290 LYS D N 1
ATOM 12568 C CA . LYS D 1 290 ? -7.507 18.484 41.967 1.00 24.54 290 LYS D CA 1
ATOM 12569 C C . LYS D 1 290 ? -6.033 18.429 41.574 1.00 25.03 290 LYS D C 1
ATOM 12570 O O . LYS D 1 290 ? -5.513 19.340 40.926 1.00 23.10 290 LYS D O 1
ATOM 12576 N N . ASN D 1 291 ? -5.364 17.358 41.993 1.00 21.95 291 ASN D N 1
ATOM 12577 C CA . ASN D 1 291 ? -3.949 17.159 41.683 1.00 21.71 291 ASN D CA 1
ATOM 12578 C C . ASN D 1 291 ? -3.828 16.478 40.340 1.00 19.72 291 ASN D C 1
ATOM 12579 O O . ASN D 1 291 ? -4.389 15.406 40.115 1.00 18.72 291 ASN D O 1
ATOM 12584 N N . PRO D 1 292 ? -3.060 17.080 39.437 1.00 17.34 292 PRO D N 1
ATOM 12585 C CA . PRO D 1 292 ? -2.861 16.543 38.097 1.00 18.20 292 PRO D CA 1
ATOM 12586 C C . PRO D 1 292 ? -1.872 15.399 38.011 1.00 20.31 292 PRO D C 1
ATOM 12587 O O . PRO D 1 292 ? -0.932 15.441 37.185 1.00 19.15 292 PRO D O 1
ATOM 12591 N N . ASP D 1 293 ? -2.066 14.379 38.838 1.00 19.11 293 ASP D N 1
ATOM 12592 C CA . ASP D 1 293 ? -1.141 13.234 38.838 1.00 24.11 293 ASP D CA 1
ATOM 12593 C C . ASP D 1 293 ? -0.904 12.681 37.437 1.00 20.53 293 ASP D C 1
ATOM 12594 O O . ASP D 1 293 ? 0.237 12.374 37.067 1.00 19.78 293 ASP D O 1
ATOM 12599 N N . SER D 1 294 ? -1.982 12.526 36.672 1.00 20.67 294 SER D N 1
ATOM 12600 C CA . SER D 1 294 ? -1.880 11.995 35.309 1.00 19.58 294 SER D CA 1
ATOM 12601 C C . SER D 1 294 ? -0.818 12.717 34.479 1.00 18.23 294 SER D C 1
ATOM 12602 O O . SER D 1 294 ? 0.056 12.084 33.884 1.00 22.09 294 SER D O 1
ATOM 12605 N N . LEU D 1 295 ? -0.896 14.041 34.432 1.00 18.97 295 LEU D N 1
ATOM 12606 C CA . LEU D 1 295 ? 0.060 14.833 33.666 1.00 18.31 295 LEU D CA 1
ATOM 12607 C C . LEU D 1 295 ? 1.466 14.756 34.276 1.00 19.42 295 LEU D C 1
ATOM 12608 O O . LEU D 1 295 ? 2.460 14.828 33.564 1.00 16.33 295 LEU D O 1
ATOM 12613 N N . GLU D 1 296 ? 1.541 14.651 35.596 1.00 15.70 296 GLU D N 1
ATOM 12614 C CA . GLU D 1 296 ? 2.833 14.531 36.273 1.00 19.79 296 GLU D CA 1
ATOM 12615 C C . GLU D 1 296 ? 3.504 13.220 35.876 1.00 20.34 296 GLU D C 1
ATOM 12616 O O . GLU D 1 296 ? 4.703 13.194 35.564 1.00 21.63 296 GLU D O 1
ATOM 12622 N N . LEU D 1 297 ? 2.734 12.135 35.836 1.00 19.00 297 LEU D N 1
ATOM 12623 C CA . LEU D 1 297 ? 3.291 10.848 35.426 1.00 18.36 297 LEU D CA 1
ATOM 12624 C C . LEU D 1 297 ? 3.818 11.019 34.020 1.00 17.06 297 LEU D C 1
ATOM 12625 O O . LEU D 1 297 ? 4.937 10.631 33.734 1.00 17.45 297 LEU D O 1
ATOM 12630 N N . ILE D 1 298 ? 3.016 11.629 33.148 1.00 17.61 298 ILE D N 1
ATOM 12631 C CA . ILE D 1 298 ? 3.441 11.834 31.755 1.00 17.96 298 ILE D CA 1
ATOM 12632 C C . ILE D 1 298 ? 4.726 12.660 31.645 1.00 17.95 298 ILE D C 1
ATOM 12633 O O . ILE D 1 298 ? 5.656 12.273 30.927 1.00 17.98 298 ILE D O 1
ATOM 12638 N N . ARG D 1 299 ? 4.776 13.799 32.333 1.00 17.54 299 ARG D N 1
ATOM 12639 C CA . ARG D 1 299 ? 5.970 14.653 32.301 1.00 19.25 299 ARG D CA 1
ATOM 12640 C C . ARG D 1 299 ? 7.204 13.859 32.750 1.00 20.27 299 ARG D C 1
ATOM 12641 O O . ARG D 1 299 ? 8.255 13.906 32.106 1.00 16.37 299 ARG D O 1
ATOM 12649 N N . SER D 1 300 ? 7.073 13.115 33.843 1.00 17.96 300 SER D N 1
ATOM 12650 C CA . SER D 1 300 ? 8.200 12.321 34.342 1.00 20.73 300 SER D CA 1
ATOM 12651 C C . SER D 1 300 ? 8.665 11.222 33.386 1.00 22.16 300 SER D C 1
ATOM 12652 O O . SER D 1 300 ? 9.868 10.893 33.348 1.00 19.62 300 SER D O 1
ATOM 12655 N N . LYS D 1 301 ? 7.751 10.665 32.581 1.00 19.09 301 LYS D N 1
ATOM 12656 C CA . LYS D 1 301 ? 8.185 9.600 31.682 1.00 18.32 301 LYS D CA 1
ATOM 12657 C C . LYS D 1 301 ? 9.104 10.115 30.593 1.00 17.39 301 LYS D C 1
ATOM 12658 O O . LYS D 1 301 ? 9.699 9.331 29.858 1.00 18.52 301 LYS D O 1
ATOM 12664 N N . ALA D 1 302 ? 9.195 11.434 30.439 1.00 18.87 302 ALA D N 1
ATOM 12665 C CA . ALA D 1 302 ? 10.099 11.967 29.423 1.00 21.12 302 ALA D CA 1
ATOM 12666 C C . ALA D 1 302 ? 11.498 11.548 29.905 1.00 21.07 302 ALA D C 1
ATOM 12667 O O . ALA D 1 302 ? 12.373 11.162 29.120 1.00 19.11 302 ALA D O 1
ATOM 12669 N N . GLY D 1 303 ? 11.696 11.601 31.214 1.00 16.48 303 GLY D N 1
ATOM 12670 C CA . GLY D 1 303 ? 12.979 11.197 31.774 1.00 16.07 303 GLY D CA 1
ATOM 12671 C C . GLY D 1 303 ? 13.194 9.703 31.587 1.00 18.26 303 GLY D C 1
ATOM 12672 O O . GLY D 1 303 ? 14.219 9.242 31.069 1.00 16.65 303 GLY D O 1
ATOM 12673 N N . ARG D 1 304 ? 12.202 8.932 32.000 1.00 14.53 304 ARG D N 1
ATOM 12674 C CA . ARG D 1 304 ? 12.257 7.479 31.886 1.00 17.41 304 ARG D CA 1
ATOM 12675 C C . ARG D 1 304 ? 12.606 7.034 30.463 1.00 17.60 304 ARG D C 1
ATOM 12676 O O . ARG D 1 304 ? 13.514 6.232 30.266 1.00 19.71 304 ARG D O 1
ATOM 12684 N N . VAL D 1 305 ? 11.913 7.577 29.467 1.00 16.42 305 VAL D N 1
ATOM 12685 C CA . VAL D 1 305 ? 12.184 7.188 28.081 1.00 13.67 305 VAL D CA 1
ATOM 12686 C C . VAL D 1 305 ? 13.554 7.657 27.612 1.00 15.90 305 VAL D C 1
ATOM 12687 O O . VAL D 1 305 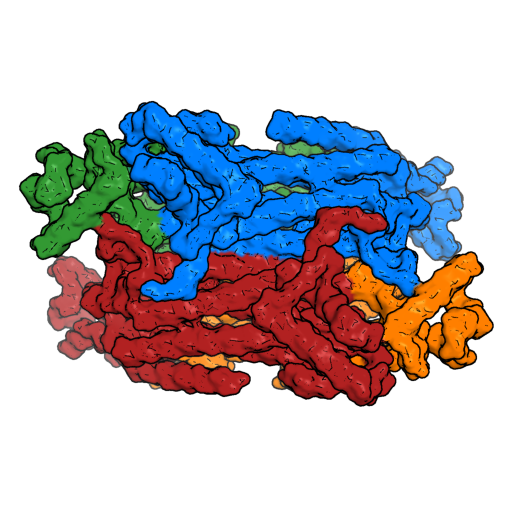? 14.280 6.902 26.948 1.00 18.20 305 VAL D O 1
ATOM 12691 N N . PHE D 1 306 ? 13.907 8.902 27.939 1.00 16.81 306 PHE D N 1
ATOM 12692 C CA . PHE D 1 306 ? 15.212 9.452 27.573 1.00 18.62 306 PHE D CA 1
ATOM 12693 C C . PHE D 1 306 ? 16.322 8.589 28.188 1.00 18.81 306 PHE D C 1
ATOM 12694 O O . PHE D 1 306 ? 17.367 8.335 27.573 1.00 13.70 306 PHE D O 1
ATOM 12702 N N . GLY D 1 307 ? 16.093 8.128 29.406 1.00 13.84 307 GLY D N 1
ATOM 12703 C CA . GLY D 1 307 ? 17.101 7.287 30.033 1.00 16.55 307 GLY D CA 1
ATOM 12704 C C . GLY D 1 307 ? 17.386 6.053 29.181 1.00 17.59 307 GLY D C 1
ATOM 12705 O O . GLY D 1 307 ? 18.526 5.599 29.072 1.00 20.85 307 GLY D O 1
ATOM 12706 N N . ARG D 1 308 ? 16.353 5.523 28.537 1.00 16.59 308 ARG D N 1
ATOM 12707 C CA . ARG D 1 308 ? 16.523 4.342 27.700 1.00 15.13 308 ARG D CA 1
ATOM 12708 C C . ARG D 1 308 ? 17.351 4.648 26.466 1.00 17.23 308 ARG D C 1
ATOM 12709 O O . ARG D 1 308 ? 18.215 3.856 26.103 1.00 14.14 308 ARG D O 1
ATOM 12717 N N . LEU D 1 309 ? 17.076 5.781 25.816 1.00 16.19 309 LEU D N 1
ATOM 12718 C CA . LEU D 1 309 ? 17.832 6.172 24.631 1.00 15.79 309 LEU D CA 1
ATOM 12719 C C . LEU D 1 309 ? 19.302 6.340 24.995 1.00 19.06 309 LEU D C 1
ATOM 12720 O O . LEU D 1 309 ? 20.191 5.882 24.255 1.00 18.87 309 LEU D O 1
ATOM 12725 N N . ALA D 1 310 ? 19.552 7.025 26.120 1.00 16.46 310 ALA D N 1
ATOM 12726 C CA . ALA D 1 310 ? 20.898 7.268 26.620 1.00 18.19 310 ALA D CA 1
ATOM 12727 C C . ALA D 1 310 ? 21.628 5.945 26.876 1.00 15.45 310 ALA D C 1
ATOM 12728 O O . ALA D 1 310 ? 22.789 5.790 26.492 1.00 16.65 310 ALA D O 1
ATOM 12730 N N . SER D 1 311 ? 20.951 4.990 27.500 1.00 15.57 311 SER D N 1
ATOM 12731 C CA . SER D 1 311 ? 21.594 3.703 27.789 1.00 19.63 311 SER D CA 1
ATOM 12732 C C . SER D 1 311 ? 22.034 2.959 26.539 1.00 19.71 311 SER D C 1
ATOM 12733 O O . SER D 1 311 ? 23.199 2.559 26.455 1.00 19.74 311 SER D O 1
ATOM 12736 N N . ILE D 1 312 ? 21.136 2.804 25.559 1.00 17.93 312 ILE D N 1
ATOM 12737 C CA . ILE D 1 312 ? 21.490 2.075 24.335 1.00 18.49 312 ILE D CA 1
ATOM 12738 C C . ILE D 1 312 ? 22.576 2.770 23.525 1.00 19.34 312 ILE D C 1
ATOM 12739 O O . ILE D 1 312 ? 23.448 2.103 22.954 1.00 19.48 312 ILE D O 1
ATOM 12744 N N . LEU D 1 313 ? 22.516 4.096 23.427 1.00 18.32 313 LEU D N 1
ATOM 12745 C CA . LEU D 1 313 ? 23.566 4.819 22.713 1.00 20.33 313 LEU D CA 1
ATOM 12746 C C . LEU D 1 313 ? 24.916 4.489 23.394 1.00 21.19 313 LEU D C 1
ATOM 12747 O O . LEU D 1 313 ? 25.919 4.217 22.729 1.00 18.81 313 LEU D O 1
ATOM 12752 N N . MET D 1 314 ? 24.939 4.485 24.726 1.00 19.74 314 MET D N 1
ATOM 12753 C CA . MET D 1 314 ? 26.181 4.152 25.426 1.00 20.06 314 MET D CA 1
ATOM 12754 C C . MET D 1 314 ? 26.589 2.691 25.204 1.00 20.45 314 MET D C 1
ATOM 12755 O O . MET D 1 314 ? 27.785 2.387 25.048 1.00 20.60 314 MET D O 1
ATOM 12760 N N . VAL D 1 315 ? 25.612 1.785 25.173 1.00 19.86 315 VAL D N 1
ATOM 12761 C CA . VAL D 1 315 ? 25.932 0.370 24.940 1.00 17.26 315 VAL D CA 1
ATOM 12762 C C . VAL D 1 315 ? 26.603 0.206 23.558 1.00 19.51 315 VAL D C 1
ATOM 12763 O O . VAL D 1 315 ? 27.584 -0.510 23.421 1.00 18.51 315 VAL D O 1
ATOM 12767 N N . LEU D 1 316 ? 26.082 0.891 22.540 1.00 19.37 316 LEU D N 1
ATOM 12768 C CA . LEU D 1 316 ? 26.637 0.769 21.184 1.00 19.95 316 LEU D CA 1
ATOM 12769 C C . LEU D 1 316 ? 27.925 1.513 20.871 1.00 22.15 316 LEU D C 1
ATOM 12770 O O . LEU D 1 316 ? 28.652 1.137 19.930 1.00 19.74 316 LEU D O 1
ATOM 12775 N N . LYS D 1 317 ? 28.203 2.588 21.610 1.00 18.51 317 LYS D N 1
ATOM 12776 C CA . LYS D 1 317 ? 29.387 3.393 21.348 1.00 21.18 317 LYS D CA 1
ATOM 12777 C C . LYS D 1 317 ? 30.694 2.630 21.534 1.00 24.03 317 LYS D C 1
ATOM 12778 O O . LYS D 1 317 ? 30.918 1.970 22.559 1.00 21.76 317 LYS D O 1
ATOM 12784 N N . GLY D 1 318 ? 31.550 2.705 20.519 1.00 20.57 318 GLY D N 1
ATOM 12785 C CA . GLY D 1 318 ? 32.826 2.017 20.580 1.00 22.95 318 GLY D CA 1
ATOM 12786 C C . GLY D 1 318 ? 32.831 0.497 20.523 1.00 20.84 318 GLY D C 1
ATOM 12787 O O . GLY D 1 318 ? 33.868 -0.113 20.758 1.00 22.95 318 GLY D O 1
ATOM 12788 N N . LEU D 1 319 ? 31.703 -0.134 20.214 1.00 21.46 319 LEU D N 1
ATOM 12789 C CA . LEU D 1 319 ? 31.687 -1.585 20.132 1.00 21.56 319 LEU D CA 1
ATOM 12790 C C . LEU D 1 319 ? 32.342 -2.003 18.826 1.00 23.42 319 LEU D C 1
ATOM 12791 O O . LEU D 1 319 ? 32.188 -1.335 17.819 1.00 25.60 319 LEU D O 1
ATOM 12796 N N . PRO D 1 320 ? 33.100 -3.104 18.842 1.00 23.68 320 PRO D N 1
ATOM 12797 C CA . PRO D 1 320 ? 33.757 -3.601 17.633 1.00 23.26 320 PRO D CA 1
ATOM 12798 C C . PRO D 1 320 ? 32.738 -4.506 16.927 1.00 24.02 320 PRO D C 1
ATOM 12799 O O . PRO D 1 320 ? 31.746 -4.915 17.543 1.00 24.49 320 PRO D O 1
ATOM 12803 N N . SER D 1 321 ? 32.958 -4.795 15.646 1.00 21.24 321 SER D N 1
ATOM 12804 C CA . SER D 1 321 ? 32.056 -5.680 14.896 1.00 23.13 321 SER D CA 1
ATOM 12805 C C . SER D 1 321 ? 32.396 -7.114 15.304 1.00 22.62 321 SER D C 1
ATOM 12806 O O . SER D 1 321 ? 33.521 -7.358 15.691 1.00 25.08 321 SER D O 1
ATOM 12809 N N . THR D 1 322 ? 31.463 -8.061 15.240 1.00 23.34 322 THR D N 1
ATOM 12810 C CA . THR D 1 322 ? 30.084 -7.862 14.813 1.00 23.85 322 THR D CA 1
ATOM 12811 C C . THR D 1 322 ? 29.203 -8.015 16.048 1.00 23.98 322 THR D C 1
ATOM 12812 O O . THR D 1 322 ? 28.957 -7.037 16.733 1.00 20.60 322 THR D O 1
ATOM 12816 N N . TYR D 1 323 ? 28.734 -9.228 16.346 1.00 21.49 323 TYR D N 1
ATOM 12817 C CA . TYR D 1 323 ? 27.900 -9.413 17.550 1.00 23.55 323 TYR D CA 1
ATOM 12818 C C . TYR D 1 323 ? 28.775 -9.448 18.801 1.00 24.57 323 TYR D C 1
ATOM 12819 O O . TYR D 1 323 ? 29.910 -9.949 18.766 1.00 21.52 323 TYR D O 1
ATOM 12828 N N . ASN D 1 324 ? 28.250 -8.897 19.896 1.00 20.37 324 ASN D N 1
ATOM 12829 C CA . ASN D 1 324 ? 28.937 -8.905 21.185 1.00 22.79 324 ASN D CA 1
ATOM 12830 C C . ASN D 1 324 ? 27.787 -9.045 22.176 1.00 22.81 324 ASN D C 1
ATOM 12831 O O . ASN D 1 324 ? 26.660 -8.618 21.879 1.00 24.23 324 ASN D O 1
ATOM 12836 N N . LYS D 1 325 ? 28.036 -9.651 23.329 1.00 21.78 325 LYS D N 1
ATOM 12837 C CA . LYS D 1 325 ? 26.943 -9.824 24.287 1.00 23.19 325 LYS D CA 1
ATOM 12838 C C . LYS D 1 325 ? 26.348 -8.498 24.788 1.00 22.94 325 LYS D C 1
ATOM 12839 O O . LYS D 1 325 ? 25.232 -8.459 25.345 1.00 21.65 325 LYS D O 1
ATOM 12845 N N . ASP D 1 326 ? 27.084 -7.416 24.585 1.00 24.01 326 ASP D N 1
ATOM 12846 C CA . ASP D 1 326 ? 26.629 -6.081 24.986 1.00 25.12 326 ASP D CA 1
ATOM 12847 C C . ASP D 1 326 ? 25.234 -5.778 24.447 1.00 23.65 326 ASP D C 1
ATOM 12848 O O . ASP D 1 326 ? 24.395 -5.189 25.133 1.00 22.59 326 ASP D O 1
ATOM 12853 N N . LEU D 1 327 ? 24.997 -6.206 23.212 1.00 22.62 327 LEU D N 1
ATOM 12854 C CA . LEU D 1 327 ? 23.736 -5.964 22.529 1.00 21.05 327 LEU D CA 1
ATOM 12855 C C . LEU D 1 327 ? 22.482 -6.488 23.210 1.00 21.02 327 LEU D C 1
ATOM 12856 O O . LEU D 1 327 ? 21.378 -6.080 22.875 1.00 19.76 327 LEU D O 1
ATOM 12861 N N . GLN D 1 328 ? 22.647 -7.397 24.154 1.00 21.54 328 GLN D N 1
ATOM 12862 C CA . GLN D 1 328 ? 21.503 -7.972 24.835 1.00 22.44 328 GLN D CA 1
ATOM 12863 C C . GLN D 1 328 ? 20.713 -6.926 25.643 1.00 24.01 328 GLN D C 1
ATOM 12864 O O . GLN D 1 328 ? 19.544 -7.139 26.009 1.00 24.63 328 GLN D O 1
ATOM 12870 N N . GLU D 1 329 ? 21.332 -5.777 25.893 1.00 23.92 329 GLU D N 1
ATOM 12871 C CA . GLU D 1 329 ? 20.657 -4.722 26.647 1.00 23.87 329 GLU D CA 1
ATOM 12872 C C . GLU D 1 329 ? 19.525 -4.027 25.877 1.00 23.52 329 GLU D C 1
ATOM 12873 O O . GLU D 1 329 ? 18.784 -3.223 26.453 1.00 23.99 329 GLU D O 1
ATOM 12879 N N . ASP D 1 330 ? 19.364 -4.333 24.595 1.00 22.00 330 ASP D N 1
ATOM 12880 C CA . ASP D 1 330 ? 18.328 -3.652 23.812 1.00 21.89 330 ASP D CA 1
ATOM 12881 C C . ASP D 1 330 ? 16.902 -3.978 24.191 1.00 22.82 330 ASP D C 1
ATOM 12882 O O . ASP D 1 330 ? 16.058 -3.088 24.304 1.00 22.45 330 ASP D O 1
ATOM 12887 N N . LYS D 1 331 ? 16.645 -5.255 24.423 1.00 19.29 331 LYS D N 1
ATOM 12888 C CA . LYS D 1 331 ? 15.300 -5.704 24.704 1.00 24.13 331 LYS D CA 1
ATOM 12889 C C . LYS D 1 331 ? 14.563 -5.055 25.868 1.00 23.99 331 LYS D C 1
ATOM 12890 O O . LYS D 1 331 ? 13.425 -4.620 25.707 1.00 25.46 331 LYS D O 1
ATOM 12896 N N . GLU D 1 332 ? 15.199 -4.952 27.025 1.00 22.33 332 GLU D N 1
ATOM 12897 C CA . GLU D 1 332 ? 14.524 -4.343 28.172 1.00 23.45 332 GLU D CA 1
ATOM 12898 C C . GLU D 1 332 ? 14.183 -2.871 27.948 1.00 23.12 332 GLU D C 1
ATOM 12899 O O . GLU D 1 332 ? 13.177 -2.382 28.458 1.00 18.41 332 GLU D O 1
ATOM 12905 N N . ALA D 1 333 ? 15.023 -2.187 27.178 1.00 18.99 333 ALA D N 1
ATOM 12906 C CA . ALA D 1 333 ? 14.823 -0.776 26.873 1.00 19.71 333 ALA D CA 1
ATOM 12907 C C . ALA D 1 333 ? 13.631 -0.618 25.914 1.00 19.29 333 ALA D C 1
ATOM 12908 O O . ALA D 1 333 ? 12.818 0.281 26.084 1.00 22.70 333 ALA D O 1
ATOM 12910 N N . VAL D 1 334 ? 13.523 -1.492 24.915 1.00 19.80 334 VAL D N 1
ATOM 12911 C CA . VAL D 1 334 ? 12.404 -1.418 23.966 1.00 19.29 334 VAL D CA 1
ATOM 12912 C C . VAL D 1 334 ? 11.070 -1.736 24.655 1.00 22.27 334 VAL D C 1
ATOM 12913 O O . VAL D 1 334 ? 10.083 -1.038 24.454 1.00 18.30 334 VAL D O 1
ATOM 12917 N N . PHE D 1 335 ? 11.054 -2.788 25.470 1.00 20.96 335 PHE D N 1
ATOM 12918 C CA . PHE D 1 335 ? 9.836 -3.203 26.166 1.00 20.85 335 PHE D CA 1
ATOM 12919 C C . PHE D 1 335 ? 9.326 -2.088 27.055 1.00 20.60 335 PHE D C 1
ATOM 12920 O O . PHE D 1 335 ? 8.121 -1.773 27.057 1.00 21.42 335 PHE D O 1
ATOM 12928 N N . ASP D 1 336 ? 10.239 -1.504 27.830 1.00 19.10 336 ASP D N 1
ATOM 12929 C CA . ASP D 1 336 ? 9.880 -0.411 28.726 1.00 19.09 336 ASP D CA 1
ATOM 12930 C C . ASP D 1 336 ? 9.272 0.736 27.930 1.00 18.09 336 ASP D C 1
ATOM 12931 O O . ASP D 1 336 ? 8.182 1.177 28.234 1.00 17.00 336 ASP D O 1
ATOM 12936 N N . VAL D 1 337 ? 9.961 1.205 26.893 1.00 16.73 337 VAL D N 1
ATOM 12937 C CA . VAL D 1 337 ? 9.435 2.332 26.139 1.00 18.21 337 VAL D CA 1
ATOM 12938 C C . VAL D 1 337 ? 8.121 2.076 25.411 1.00 17.45 337 VAL D C 1
ATOM 12939 O O . VAL D 1 337 ? 7.273 2.973 25.355 1.00 17.24 337 VAL D O 1
ATOM 12943 N N . VAL D 1 338 ? 7.961 0.874 24.848 1.00 18.47 338 VAL D N 1
ATOM 12944 C CA . VAL D 1 338 ? 6.730 0.505 24.166 1.00 16.93 338 VAL D CA 1
ATOM 12945 C C . VAL D 1 338 ? 5.586 0.562 25.169 1.00 20.34 338 VAL D C 1
ATOM 12946 O O . VAL D 1 338 ? 4.521 1.113 24.880 1.00 21.72 338 VAL D O 1
ATOM 12950 N N . ASP D 1 339 ? 5.804 0.001 26.351 1.00 15.62 339 ASP D N 1
ATOM 12951 C CA . ASP D 1 339 ? 4.753 -0.006 27.360 1.00 18.18 339 ASP D CA 1
ATOM 12952 C C . ASP D 1 339 ? 4.496 1.384 27.921 1.00 17.63 339 ASP D C 1
ATOM 12953 O O . ASP D 1 339 ? 3.377 1.714 28.285 1.00 20.67 339 ASP D O 1
ATOM 12958 N N . THR D 1 340 ? 5.534 2.206 27.991 1.00 21.88 340 THR D N 1
ATOM 12959 C CA . THR D 1 340 ? 5.365 3.553 28.517 1.00 20.34 340 THR D CA 1
ATOM 12960 C C . THR D 1 340 ? 4.548 4.408 27.541 1.00 20.23 340 THR D C 1
ATOM 12961 O O . THR D 1 340 ? 3.585 5.070 27.928 1.00 18.64 340 THR D O 1
ATOM 12965 N N . LEU D 1 341 ? 4.914 4.384 26.269 1.00 16.14 341 LEU D N 1
ATOM 12966 C CA . LEU D 1 341 ? 4.181 5.194 25.300 1.00 19.46 341 LEU D CA 1
ATOM 12967 C C . LEU D 1 341 ? 2.736 4.770 25.200 1.00 18.55 341 LEU D C 1
ATOM 12968 O O . LEU D 1 341 ? 1.863 5.603 25.058 1.00 20.08 341 LEU D O 1
ATOM 12973 N N . THR D 1 342 ? 2.494 3.462 25.258 1.00 20.20 342 THR D N 1
ATOM 12974 C CA . THR D 1 342 ? 1.152 2.944 25.114 1.00 24.50 342 THR D CA 1
ATOM 12975 C C . THR D 1 342 ? 0.248 3.443 26.232 1.00 24.15 342 THR D C 1
ATOM 12976 O O . THR D 1 342 ? -0.879 3.883 25.985 1.00 22.41 342 THR D O 1
ATOM 12980 N N . ALA D 1 343 ? 0.755 3.401 27.454 1.00 21.66 343 ALA D N 1
ATOM 12981 C CA . ALA D 1 343 ? -0.018 3.868 28.606 1.00 23.57 343 ALA D CA 1
ATOM 12982 C C . ALA D 1 343 ? -0.154 5.410 28.579 1.00 23.56 343 ALA D C 1
ATOM 12983 O O . ALA D 1 343 ? -1.243 5.961 28.747 1.00 22.02 343 ALA D O 1
ATOM 12985 N N . VAL D 1 344 ? 0.965 6.091 28.346 1.00 23.52 344 VAL D N 1
ATOM 12986 C CA . VAL D 1 344 ? 1.008 7.555 28.330 1.00 24.00 344 VAL D CA 1
ATOM 12987 C C . VAL D 1 344 ? 0.093 8.215 27.286 1.00 25.24 344 VAL D C 1
ATOM 12988 O O . VAL D 1 344 ? -0.604 9.185 27.587 1.00 23.32 344 VAL D O 1
ATOM 12992 N N . LEU D 1 345 ? 0.108 7.700 26.061 1.00 23.99 345 LEU D N 1
ATOM 12993 C CA . LEU D 1 345 ? -0.736 8.252 25.006 1.00 24.24 345 LEU D CA 1
ATOM 12994 C C . LEU D 1 345 ? -2.228 8.113 25.380 1.00 23.18 345 LEU D C 1
ATOM 12995 O O . LEU D 1 345 ? -3.005 9.054 25.258 1.00 21.02 345 LEU D O 1
ATOM 13000 N N . GLN D 1 346 ? -2.633 6.949 25.853 1.00 21.34 346 GLN D N 1
ATOM 13001 C CA . GLN D 1 346 ? -4.030 6.791 26.220 1.00 24.46 346 GLN D CA 1
ATOM 13002 C C . GLN D 1 346 ? -4.402 7.734 27.369 1.00 23.93 346 GLN D C 1
ATOM 13003 O O . GLN D 1 346 ? -5.436 8.399 27.319 1.00 25.44 346 GLN D O 1
ATOM 13009 N N . VAL D 1 347 ? -3.564 7.810 28.397 1.00 22.45 347 VAL D N 1
ATOM 13010 C CA . VAL D 1 347 ? -3.835 8.709 29.503 1.00 20.96 347 VAL D CA 1
ATOM 13011 C C . VAL D 1 347 ? -3.919 10.132 28.950 1.00 21.45 347 VAL D C 1
ATOM 13012 O O . VAL D 1 347 ? -4.796 10.896 29.336 1.00 21.00 347 VAL D O 1
ATOM 13016 N N . ALA D 1 348 ? -3.012 10.492 28.042 1.00 20.34 348 ALA D N 1
ATOM 13017 C CA . ALA D 1 348 ? -3.048 11.834 27.458 1.00 22.33 348 ALA D CA 1
ATOM 13018 C C . ALA D 1 348 ? -4.413 12.088 26.763 1.00 21.85 348 ALA D C 1
ATOM 13019 O O . ALA D 1 348 ? -5.047 13.125 26.976 1.00 23.38 348 ALA D O 1
ATOM 13021 N N . THR D 1 349 ? -4.856 11.136 25.942 1.00 22.37 349 THR D N 1
ATOM 13022 C CA . THR D 1 349 ? -6.133 11.249 25.231 1.00 20.08 349 THR D CA 1
ATOM 13023 C C . THR D 1 349 ? -7.265 11.421 26.253 1.00 23.51 349 THR D C 1
ATOM 13024 O O . THR D 1 349 ? -8.160 12.250 26.072 1.00 22.32 349 THR D O 1
ATOM 13028 N N . GLY D 1 350 ? -7.228 10.636 27.322 1.00 20.74 350 GLY D N 1
ATOM 13029 C CA . GLY D 1 350 ? -8.258 10.768 28.347 1.00 20.88 350 GLY D CA 1
ATOM 13030 C C . GLY D 1 350 ? -8.241 12.162 28.962 1.00 21.96 350 GLY D C 1
ATOM 13031 O O . GLY D 1 350 ? -9.288 12.782 29.173 1.00 21.95 350 GLY D O 1
ATOM 13032 N N . VAL D 1 351 ? -7.043 12.677 29.236 1.00 22.49 351 VAL D N 1
ATOM 13033 C CA . VAL D 1 351 ? -6.918 13.997 29.835 1.00 19.51 351 VAL D CA 1
ATOM 13034 C C . VAL D 1 351 ? -7.530 15.089 28.965 1.00 21.52 351 VAL D C 1
ATOM 13035 O O . VAL D 1 351 ? -8.390 15.856 29.416 1.00 21.00 351 VAL D O 1
ATOM 13039 N N . ILE D 1 352 ? -7.075 15.161 27.720 1.00 19.74 352 ILE D N 1
ATOM 13040 C CA . ILE D 1 352 ? -7.567 16.160 26.802 1.00 21.54 352 ILE D CA 1
ATOM 13041 C C . ILE D 1 352 ? -9.066 16.086 26.527 1.00 23.14 352 ILE D C 1
ATOM 13042 O O . ILE D 1 352 ? -9.747 17.112 26.519 1.00 25.54 352 ILE D O 1
ATOM 13047 N N . SER D 1 353 ? -9.589 14.886 26.307 1.00 24.07 353 SER D N 1
ATOM 13048 C CA . SER D 1 353 ? -11.007 14.768 25.985 1.00 23.40 353 SER D CA 1
ATOM 13049 C C . SER D 1 353 ? -11.942 14.986 27.167 1.00 24.60 353 SER D C 1
ATOM 13050 O O . SER D 1 353 ? -13.097 15.376 26.977 1.00 25.86 353 SER D O 1
ATOM 13053 N N . THR D 1 354 ? -11.455 14.774 28.387 1.00 21.29 354 THR D N 1
ATOM 13054 C CA . THR D 1 354 ? -12.346 14.908 29.539 1.00 22.19 354 THR D CA 1
ATOM 13055 C C . THR D 1 354 ? -12.140 16.113 30.429 1.00 20.88 354 THR D C 1
ATOM 13056 O O . THR D 1 354 ? -12.880 16.305 31.391 1.00 22.61 354 THR D O 1
ATOM 13060 N N . LEU D 1 355 ? -11.136 16.930 30.139 1.00 22.07 355 LEU D N 1
ATOM 13061 C CA . LEU D 1 355 ? -10.918 18.109 30.968 1.00 23.53 355 LEU D CA 1
ATOM 13062 C C . LEU D 1 355 ? -12.017 19.132 30.702 1.00 22.34 355 LEU D C 1
ATOM 13063 O O . LEU D 1 355 ? -12.646 19.105 29.656 1.00 26.52 355 LEU D O 1
ATOM 13068 N N . GLN D 1 356 ? -12.263 20.002 31.673 1.00 22.94 356 GLN D N 1
ATOM 13069 C CA . GLN D 1 356 ? -13.269 21.055 31.551 1.00 26.29 356 GLN D CA 1
ATOM 13070 C C . GLN D 1 356 ? -12.575 22.399 31.516 1.00 22.02 356 GLN D C 1
ATOM 13071 O O . GLN D 1 356 ? -11.770 22.698 32.384 1.00 23.03 356 GLN D O 1
ATOM 13077 N N . ILE D 1 357 ? -12.868 23.232 30.534 1.00 22.72 357 ILE D N 1
ATOM 13078 C CA . ILE D 1 357 ? -12.226 24.536 30.546 1.00 22.14 357 ILE D CA 1
ATOM 13079 C C . ILE D 1 357 ? -13.163 25.521 31.215 1.00 23.17 357 ILE D C 1
ATOM 13080 O O . ILE D 1 357 ? -14.350 25.253 31.388 1.00 25.53 357 ILE D O 1
ATOM 13085 N N . SER D 1 358 ? -12.605 26.640 31.641 1.00 23.54 358 SER D N 1
ATOM 13086 C CA . SER D 1 358 ? -13.375 27.710 32.230 1.00 24.27 358 SER D CA 1
ATOM 13087 C C . SER D 1 358 ? -13.351 28.861 31.240 1.00 23.84 358 SER D C 1
ATOM 13088 O O . SER D 1 358 ? -12.443 29.681 31.269 1.00 21.96 358 SER D O 1
ATOM 13091 N N . LYS D 1 359 ? -14.334 28.910 30.345 1.00 25.82 359 LYS D N 1
ATOM 13092 C CA . LYS D 1 359 ? -14.404 29.990 29.367 1.00 27.74 359 LYS D CA 1
ATOM 13093 C C . LYS D 1 359 ? -14.385 31.322 30.108 1.00 26.92 359 LYS D C 1
ATOM 13094 O O . LYS D 1 359 ? -13.723 32.266 29.688 1.00 29.37 359 LYS D O 1
ATOM 13100 N N . GLU D 1 360 ? -15.113 31.381 31.217 1.00 25.07 360 GLU D N 1
ATOM 13101 C CA . GLU D 1 360 ? -15.203 32.587 32.021 1.00 25.64 360 GLU D CA 1
ATOM 13102 C C . GLU D 1 360 ? -13.834 33.086 32.486 1.00 25.25 360 GLU D C 1
ATOM 13103 O O . GLU D 1 360 ? -13.534 34.274 32.379 1.00 24.65 360 GLU D O 1
ATOM 13109 N N . ASN D 1 361 ? -13.000 32.194 33.008 1.00 22.66 361 ASN D N 1
ATOM 13110 C CA . ASN D 1 361 ? -11.689 32.632 33.488 1.00 22.56 361 ASN D CA 1
ATOM 13111 C C . ASN D 1 361 ? -10.713 32.919 32.342 1.00 20.27 361 ASN D C 1
ATOM 13112 O O . ASN D 1 361 ? -9.900 33.812 32.450 1.00 20.51 361 ASN D O 1
ATOM 13117 N N . MET D 1 362 ? -10.802 32.168 31.257 1.00 17.82 362 MET D N 1
ATOM 13118 C CA . MET D 1 362 ? -9.918 32.408 30.129 1.00 20.01 362 MET D CA 1
ATOM 13119 C C . MET D 1 362 ? -10.259 33.788 29.590 1.00 22.58 362 MET D C 1
ATOM 13120 O O . MET D 1 362 ? -9.368 34.571 29.230 1.00 20.24 362 MET D O 1
ATOM 13125 N N . GLU D 1 363 ? -11.556 34.096 29.591 1.00 21.24 363 GLU D N 1
ATOM 13126 C CA . GLU D 1 363 ? -12.023 35.389 29.082 1.00 27.60 363 GLU D CA 1
ATOM 13127 C C . GLU D 1 363 ? -11.612 36.515 30.025 1.00 24.62 363 GLU D C 1
ATOM 13128 O O . GLU D 1 363 ? -11.164 37.566 29.589 1.00 25.57 363 GLU D O 1
ATOM 13134 N N . LYS D 1 364 ? -11.738 36.273 31.322 1.00 26.53 364 LYS D N 1
ATOM 13135 C CA . LYS D 1 364 ? -11.387 37.274 32.325 1.00 29.35 364 LYS D CA 1
ATOM 13136 C C . LYS D 1 364 ? -9.890 37.610 32.334 1.00 27.17 364 LYS D C 1
ATOM 13137 O O . LYS D 1 364 ? -9.486 38.700 32.755 1.00 24.94 364 LYS D O 1
ATOM 13143 N N . ALA D 1 365 ? -9.060 36.688 31.855 1.00 27.27 365 ALA D N 1
ATOM 13144 C CA . ALA D 1 365 ? -7.612 36.924 31.840 1.00 27.20 365 ALA D CA 1
ATOM 13145 C C . ALA D 1 365 ? -7.176 37.882 30.734 1.00 28.35 365 ALA D C 1
ATOM 13146 O O . ALA D 1 365 ? -6.038 38.370 30.731 1.00 28.53 365 ALA D O 1
ATOM 13148 N N . LEU D 1 366 ? -8.076 38.137 29.792 1.00 27.08 366 LEU D N 1
ATOM 13149 C CA . LEU D 1 366 ? -7.796 39.039 28.688 1.00 28.08 366 LEU D CA 1
ATOM 13150 C C . LEU D 1 366 ? -7.907 40.459 29.221 1.00 29.13 366 LEU D C 1
ATOM 13151 O O . LEU D 1 366 ? -8.953 40.863 29.719 1.00 31.69 366 LEU D O 1
ATOM 13156 N N . THR D 1 367 ? -6.827 41.216 29.126 1.00 28.60 367 THR D N 1
ATOM 13157 C CA . THR D 1 367 ? -6.838 42.587 29.615 1.00 28.28 367 THR D CA 1
ATOM 13158 C C . THR D 1 367 ? -6.538 43.605 28.510 1.00 28.34 367 THR D C 1
ATOM 13159 O O . THR D 1 367 ? -5.909 43.278 27.495 1.00 26.22 367 THR D O 1
ATOM 13163 N N . PRO D 1 368 ? -6.993 44.856 28.697 1.00 28.87 368 PRO D N 1
ATOM 13164 C CA . PRO D 1 368 ? -6.776 45.933 27.721 1.00 27.55 368 PRO D CA 1
ATOM 13165 C C . PRO D 1 368 ? -5.287 46.174 27.490 1.00 26.34 368 PRO D C 1
ATOM 13166 O O . PRO D 1 368 ? -4.888 46.581 26.400 1.00 25.26 368 PRO D O 1
ATOM 13170 N N . GLU D 1 369 ? -4.468 45.930 28.513 1.00 23.53 369 GLU D N 1
ATOM 13171 C CA . GLU D 1 369 ? -3.028 46.140 28.372 1.00 27.66 369 GLU D CA 1
ATOM 13172 C C . GLU D 1 369 ? -2.439 45.271 27.262 1.00 26.81 369 GLU D C 1
ATOM 13173 O O . GLU D 1 369 ? -1.436 45.625 26.634 1.00 27.62 369 GLU D O 1
ATOM 13179 N N . MET D 1 370 ? -3.057 44.126 27.014 1.00 25.46 370 MET D N 1
ATOM 13180 C CA . MET D 1 370 ? -2.560 43.230 25.976 1.00 28.05 370 MET D CA 1
ATOM 13181 C C . MET D 1 370 ? -2.857 43.707 24.550 1.00 27.83 370 MET D C 1
ATOM 13182 O O . MET D 1 370 ? -2.483 43.039 23.585 1.00 26.36 370 MET D O 1
ATOM 13187 N N . LEU D 1 371 ? -3.531 44.851 24.416 1.00 25.25 371 LEU D N 1
ATOM 13188 C CA . LEU D 1 371 ? -3.876 45.376 23.102 1.00 24.74 371 LEU D CA 1
ATOM 13189 C C . LEU D 1 371 ? -3.044 46.582 22.687 1.00 23.80 371 LEU D C 1
ATOM 13190 O O . LEU D 1 371 ? -3.328 47.202 21.667 1.00 22.92 371 LEU D O 1
ATOM 13195 N N . ALA D 1 372 ? -2.053 46.945 23.488 1.00 21.08 372 ALA D N 1
ATOM 13196 C CA . ALA D 1 372 ? -1.214 48.080 23.145 1.00 25.23 372 ALA D CA 1
ATOM 13197 C C . ALA D 1 372 ? -0.466 47.819 21.820 1.00 23.84 372 ALA D C 1
ATOM 13198 O O . ALA D 1 372 ? -0.201 48.746 21.064 1.00 26.29 372 ALA D O 1
ATOM 13200 N N . THR D 1 373 ? -0.147 46.566 21.528 1.00 25.25 373 THR D N 1
ATOM 13201 C CA . THR D 1 373 ? 0.561 46.253 20.275 1.00 27.34 373 THR D CA 1
ATOM 13202 C C . THR D 1 373 ? -0.424 46.377 19.129 1.00 27.05 373 THR D C 1
ATOM 13203 O O . THR D 1 373 ? -0.070 46.820 18.042 1.00 26.18 373 THR D O 1
ATOM 13207 N N . ASP D 1 374 ? -1.670 45.979 19.386 1.00 25.92 374 ASP D N 1
ATOM 13208 C CA . ASP D 1 374 ? -2.710 46.078 18.380 1.00 25.97 374 ASP D CA 1
ATOM 13209 C C . ASP D 1 374 ? -2.940 47.567 18.084 1.00 27.17 374 ASP D C 1
ATOM 13210 O O . ASP D 1 374 ? -3.171 47.957 16.933 1.00 30.30 374 ASP D O 1
ATOM 13215 N N . LEU D 1 375 ? -2.873 48.390 19.129 1.00 26.30 375 LEU D N 1
ATOM 13216 C CA . LEU D 1 375 ? -3.076 49.831 18.990 1.00 25.62 375 LEU D CA 1
ATOM 13217 C C . LEU D 1 375 ? -2.026 50.364 18.029 1.00 26.18 375 LEU D C 1
ATOM 13218 O O . LEU D 1 375 ? -2.344 51.148 17.141 1.00 29.13 375 LEU D O 1
ATOM 13223 N N . ALA D 1 376 ? -0.780 49.920 18.179 1.00 28.10 376 ALA D N 1
ATOM 13224 C CA . ALA D 1 376 ? 0.276 50.382 17.274 1.00 28.65 376 ALA D CA 1
ATOM 13225 C C . ALA D 1 376 ? -0.022 49.925 15.859 1.00 29.17 376 ALA D C 1
ATOM 13226 O O . ALA D 1 376 ? 0.067 50.714 14.914 1.00 32.74 376 ALA D O 1
ATOM 13228 N N . LEU D 1 377 ? -0.376 48.649 15.715 1.00 28.89 377 LEU D N 1
ATOM 13229 C CA . LEU D 1 377 ? -0.682 48.078 14.410 1.00 27.27 377 LEU D CA 1
ATOM 13230 C C . LEU D 1 377 ? -1.798 48.848 13.706 1.00 26.81 377 LEU D C 1
ATOM 13231 O O . LEU D 1 377 ? -1.798 48.992 12.479 1.00 23.03 377 LEU D O 1
ATOM 13236 N N . TYR D 1 378 ? -2.751 49.340 14.489 1.00 26.41 378 TYR D N 1
ATOM 13237 C CA . TYR D 1 378 ? -3.866 50.099 13.942 1.00 27.78 378 TYR D CA 1
ATOM 13238 C C . TYR D 1 378 ? -3.316 51.299 13.169 1.00 29.66 378 TYR D C 1
ATOM 13239 O O . TYR D 1 378 ? -3.849 51.683 12.123 1.00 31.06 378 TYR D O 1
ATOM 13248 N N . LEU D 1 379 ? -2.252 51.890 13.703 1.00 30.08 379 LEU D N 1
ATOM 13249 C CA . LEU D 1 379 ? -1.599 53.035 13.072 1.00 31.00 379 LEU D CA 1
ATOM 13250 C C . LEU D 1 379 ? -0.756 52.601 11.869 1.00 30.14 379 LEU D C 1
ATOM 13251 O O . LEU D 1 379 ? -0.702 53.292 10.860 1.00 29.04 379 LEU D O 1
ATOM 13256 N N . VAL D 1 380 ? -0.090 51.460 11.981 1.00 31.93 380 VAL D N 1
ATOM 13257 C CA . VAL D 1 380 ? 0.728 50.962 10.878 1.00 30.90 380 VAL D CA 1
ATOM 13258 C C . VAL D 1 380 ? -0.099 50.733 9.617 1.00 32.76 380 VAL D C 1
ATOM 13259 O O . VAL D 1 380 ? 0.372 50.992 8.516 1.00 33.17 380 VAL D O 1
ATOM 13263 N N . ARG D 1 381 ? -1.334 50.260 9.770 1.00 33.44 381 ARG D N 1
ATOM 13264 C CA . ARG D 1 381 ? -2.178 50.011 8.605 1.00 34.33 381 ARG D CA 1
ATOM 13265 C C . ARG D 1 381 ? -2.691 51.316 7.980 1.00 35.05 381 ARG D C 1
ATOM 13266 O O . ARG D 1 381 ? -3.227 51.312 6.877 1.00 34.91 381 ARG D O 1
ATOM 13274 N N . LYS D 1 382 ? -2.521 52.428 8.687 1.00 35.34 382 LYS D N 1
ATOM 13275 C CA . LYS D 1 382 ? -2.950 53.732 8.177 1.00 36.79 382 LYS D CA 1
ATOM 13276 C C . LYS D 1 382 ? -1.706 54.458 7.660 1.00 37.16 382 LYS D C 1
ATOM 13277 O O . LYS D 1 382 ? -1.704 55.673 7.502 1.00 37.44 382 LYS D O 1
ATOM 13283 N N . GLY D 1 383 ? -0.636 53.702 7.425 1.00 38.68 383 GLY D N 1
ATOM 13284 C CA . GLY D 1 383 ? 0.586 54.294 6.920 1.00 36.08 383 GLY D CA 1
ATOM 13285 C C . GLY D 1 383 ? 1.580 54.844 7.929 1.00 37.05 383 GLY D C 1
ATOM 13286 O O . GLY D 1 383 ? 2.627 55.341 7.525 1.00 36.91 383 GLY D O 1
ATOM 13287 N N . VAL D 1 384 ? 1.293 54.784 9.227 1.00 36.66 384 VAL D N 1
ATOM 13288 C CA . VAL D 1 384 ? 2.260 55.307 10.200 1.00 38.01 384 VAL D CA 1
ATOM 13289 C C . VAL D 1 384 ? 3.469 54.365 10.309 1.00 40.50 384 VAL D C 1
ATOM 13290 O O . VAL D 1 384 ? 3.315 53.151 10.429 1.00 39.85 384 VAL D O 1
ATOM 13294 N N . PRO D 1 385 ? 4.692 54.914 10.254 1.00 42.06 385 PRO D N 1
ATOM 13295 C CA . PRO D 1 385 ? 5.882 54.062 10.354 1.00 43.39 385 PRO D CA 1
ATOM 13296 C C . PRO D 1 385 ? 5.970 53.292 11.671 1.00 42.98 385 PRO D C 1
ATOM 13297 O O . PRO D 1 385 ? 5.495 53.744 12.718 1.00 44.48 385 PRO D O 1
ATOM 13301 N N . PHE D 1 386 ? 6.595 52.128 11.598 1.00 44.20 386 PHE D N 1
ATOM 13302 C CA . PHE D 1 386 ? 6.776 51.243 12.741 1.00 43.94 386 PHE D CA 1
ATOM 13303 C C . PHE D 1 386 ? 7.200 51.954 14.024 1.00 43.54 386 PHE D C 1
ATOM 13304 O O . PHE D 1 386 ? 6.544 51.831 15.062 1.00 41.24 386 PHE D O 1
ATOM 13312 N N . ARG D 1 387 ? 8.303 52.686 13.961 1.00 44.59 387 ARG D N 1
ATOM 13313 C CA . ARG D 1 387 ? 8.787 53.403 15.134 1.00 46.24 387 ARG D CA 1
ATOM 13314 C C . ARG D 1 387 ? 7.783 54.409 15.671 1.00 45.66 387 ARG D C 1
ATOM 13315 O O . ARG D 1 387 ? 7.501 54.443 16.869 1.00 45.94 387 ARG D O 1
ATOM 13323 N N . GLN D 1 388 ? 7.236 55.227 14.785 1.00 43.86 388 GLN D N 1
ATOM 13324 C CA . GLN D 1 388 ? 6.293 56.245 15.210 1.00 43.41 388 GLN D CA 1
ATOM 13325 C C . GLN D 1 388 ? 4.998 55.663 15.784 1.00 40.18 388 GLN D C 1
ATOM 13326 O O . GLN D 1 388 ? 4.480 56.162 16.789 1.00 37.12 388 GLN D O 1
ATOM 13332 N N . ALA D 1 389 ? 4.488 54.608 15.150 1.00 38.37 389 ALA D N 1
ATOM 13333 C CA . ALA D 1 389 ? 3.257 53.958 15.599 1.00 37.25 389 ALA D CA 1
ATOM 13334 C C . ALA D 1 389 ? 3.453 53.357 16.994 1.00 37.04 389 ALA D C 1
ATOM 13335 O O . ALA D 1 389 ? 2.594 53.487 17.870 1.00 35.12 389 ALA D O 1
ATOM 13337 N N . HIS D 1 390 ? 4.589 52.700 17.184 1.00 37.25 390 HIS D N 1
ATOM 13338 C CA . HIS D 1 390 ? 4.925 52.071 18.456 1.00 42.17 390 HIS D CA 1
ATOM 13339 C C . HIS D 1 390 ? 5.101 53.115 19.556 1.00 41.81 390 HIS D C 1
ATOM 13340 O O . HIS D 1 390 ? 4.708 52.905 20.710 1.00 42.31 390 HIS D O 1
ATOM 13347 N N . THR D 1 391 ? 5.688 54.247 19.190 1.00 39.62 391 THR D N 1
ATOM 13348 C CA . THR D 1 391 ? 5.906 55.329 20.134 1.00 35.68 391 THR D CA 1
ATOM 13349 C C . THR D 1 391 ? 4.554 55.899 20.501 1.00 34.59 391 THR D C 1
ATOM 13350 O O . THR D 1 391 ? 4.290 56.228 21.663 1.00 33.80 391 THR D O 1
ATOM 13354 N N . ALA D 1 392 ? 3.692 55.994 19.497 1.00 31.76 392 ALA D N 1
ATOM 13355 C CA . ALA D 1 392 ? 2.363 56.534 19.694 1.00 33.60 392 ALA D CA 1
ATOM 13356 C C . ALA D 1 392 ? 1.605 55.684 20.702 1.00 33.00 392 ALA D C 1
ATOM 13357 O O . ALA D 1 392 ? 1.026 56.213 21.649 1.00 32.21 392 ALA D O 1
ATOM 13359 N N . SER D 1 393 ? 1.628 54.367 20.508 1.00 31.94 393 SER D N 1
ATOM 13360 C CA . SER D 1 393 ? 0.926 53.475 21.419 1.00 33.05 393 SER D CA 1
ATOM 13361 C C . SER D 1 393 ? 1.478 53.616 22.831 1.00 31.66 393 SER D C 1
ATOM 13362 O O . SER D 1 393 ? 0.718 53.675 23.799 1.00 35.50 393 SER D O 1
ATOM 13365 N N . GLY D 1 394 ? 2.802 53.676 22.945 1.00 32.09 394 GLY D N 1
ATOM 13366 C CA . GLY D 1 394 ? 3.431 53.833 24.245 1.00 31.19 394 GLY D CA 1
ATOM 13367 C C . GLY D 1 394 ? 2.963 55.095 24.949 1.00 33.77 394 GLY D C 1
ATOM 13368 O O . GLY D 1 394 ? 2.798 55.118 26.176 1.00 36.32 394 GLY D O 1
ATOM 13369 N N . LYS D 1 395 ? 2.724 56.149 24.174 1.00 33.65 395 LYS D N 1
ATOM 13370 C CA . LYS D 1 395 ? 2.259 57.403 24.744 1.00 33.84 395 LYS D CA 1
ATOM 13371 C C . LYS D 1 395 ? 0.829 57.266 25.254 1.00 32.79 395 LYS D C 1
ATOM 13372 O O . LYS D 1 395 ? 0.455 57.876 26.263 1.00 27.43 395 LYS D O 1
ATOM 13378 N N . ALA D 1 396 ? 0.033 56.455 24.556 1.00 33.15 396 ALA D N 1
ATOM 13379 C CA . ALA D 1 396 ? -1.356 56.220 24.965 1.00 33.63 396 ALA D CA 1
ATOM 13380 C C . ALA D 1 396 ? -1.341 55.477 26.296 1.00 31.42 396 ALA D C 1
ATOM 13381 O O . ALA D 1 396 ? -2.111 55.782 27.208 1.00 33.38 396 ALA D O 1
ATOM 13383 N N . VAL D 1 397 ? -0.451 54.499 26.404 1.00 32.47 397 VAL D N 1
ATOM 13384 C CA . VAL D 1 397 ? -0.337 53.717 27.624 1.00 28.94 397 VAL D CA 1
ATOM 13385 C C . VAL D 1 397 ? -0.003 54.621 28.798 1.00 31.09 397 VAL D C 1
ATOM 13386 O O . VAL D 1 397 ? -0.578 54.478 29.873 1.00 32.85 397 VAL D O 1
ATOM 13390 N N . HIS D 1 398 ? 0.898 55.575 28.576 1.00 33.16 398 HIS D N 1
ATOM 13391 C CA . HIS D 1 398 ? 1.308 56.523 29.611 1.00 33.02 398 HIS D CA 1
ATOM 13392 C C . HIS D 1 398 ? 0.161 57.477 29.967 1.00 34.62 398 HIS D C 1
ATOM 13393 O O . HIS D 1 398 ? -0.115 57.732 31.144 1.00 33.49 398 HIS D O 1
ATOM 13400 N N . LEU D 1 399 ? -0.525 57.979 28.948 1.00 33.88 399 LEU D N 1
ATOM 13401 C CA . LEU D 1 399 ? -1.629 58.898 29.169 1.00 32.56 399 LEU D CA 1
ATOM 13402 C C . LEU D 1 399 ? -2.720 58.212 29.992 1.00 33.09 399 LEU D C 1
ATOM 13403 O O . LEU D 1 399 ? -3.218 58.782 30.969 1.00 32.86 399 LEU D O 1
ATOM 13408 N N . ALA D 1 400 ? -3.070 56.985 29.609 1.00 31.92 400 ALA D N 1
ATOM 13409 C CA . ALA D 1 400 ? -4.097 56.216 30.312 1.00 32.23 400 ALA D CA 1
ATOM 13410 C C . ALA D 1 400 ? -3.751 56.082 31.788 1.00 34.22 400 ALA D C 1
ATOM 13411 O O . ALA D 1 400 ? -4.593 56.324 32.676 1.00 32.72 400 ALA D O 1
ATOM 13413 N N . GLU D 1 401 ? -2.513 55.694 32.050 1.00 34.51 401 GLU D N 1
ATOM 13414 C CA . GLU D 1 401 ? -2.066 55.535 33.420 1.00 39.86 401 GLU D CA 1
ATOM 13415 C C . GLU D 1 401 ? -2.174 56.845 34.192 1.00 39.90 401 GLU D C 1
ATOM 13416 O O . GLU D 1 401 ? -2.686 56.873 35.310 1.00 39.06 401 GLU D O 1
ATOM 13422 N N . THR D 1 402 ? -1.690 57.930 33.599 1.00 39.43 402 THR D N 1
ATOM 13423 C CA . THR D 1 402 ? -1.747 59.218 34.270 1.00 40.91 402 THR D CA 1
ATOM 13424 C C . THR D 1 402 ? -3.205 59.585 34.543 1.00 42.71 402 THR D C 1
ATOM 13425 O O . THR D 1 402 ? -3.544 60.082 35.618 1.00 42.36 402 THR D O 1
ATOM 13429 N N . LYS D 1 403 ? -4.076 59.300 33.580 1.00 41.38 403 LYS D N 1
ATOM 13430 C CA . LYS D 1 403 ? -5.488 59.629 33.724 1.00 40.18 403 LYS D CA 1
ATOM 13431 C C . LYS D 1 403 ? -6.226 58.656 34.655 1.00 39.27 403 LYS D C 1
ATOM 13432 O O . LYS D 1 403 ? -7.410 58.831 34.926 1.00 39.90 403 LYS D O 1
ATOM 13438 N N . GLY D 1 404 ? -5.516 57.640 35.144 1.00 36.28 404 GLY D N 1
ATOM 13439 C CA . GLY D 1 404 ? -6.121 56.664 36.033 1.00 34.59 404 GLY D CA 1
ATOM 13440 C C . GLY D 1 404 ? -7.074 55.664 35.382 1.00 33.29 404 GLY D C 1
ATOM 13441 O O . GLY D 1 404 ? -7.897 55.052 36.060 1.00 30.52 404 GLY D O 1
ATOM 13442 N N . ILE D 1 405 ? -6.963 55.487 34.070 1.00 30.14 405 ILE D N 1
ATOM 13443 C CA . ILE D 1 405 ? -7.831 54.561 33.347 1.00 30.79 405 ILE D CA 1
ATOM 13444 C C . ILE D 1 405 ? -7.023 53.518 32.564 1.00 29.57 405 ILE D C 1
ATOM 13445 O O . ILE D 1 405 ? -5.827 53.368 32.773 1.00 30.15 405 ILE D O 1
ATOM 13450 N N . THR D 1 406 ? -7.695 52.780 31.684 1.00 30.81 406 THR D N 1
ATOM 13451 C CA . THR D 1 406 ? -7.033 51.776 30.859 1.00 27.49 406 THR D CA 1
ATOM 13452 C C . THR D 1 406 ? -7.102 52.309 29.427 1.00 29.16 406 THR D C 1
ATOM 13453 O O . THR D 1 406 ? -7.964 53.150 29.126 1.00 26.94 406 THR D O 1
ATOM 13457 N N . ILE D 1 407 ? -6.230 51.824 28.541 1.00 24.98 407 ILE D N 1
ATOM 13458 C CA . ILE D 1 407 ? -6.199 52.352 27.179 1.00 26.62 407 ILE D CA 1
ATOM 13459 C C . ILE D 1 407 ? -7.492 52.291 26.380 1.00 24.30 407 ILE D C 1
ATOM 13460 O O . ILE D 1 407 ? -7.753 53.168 25.560 1.00 26.83 407 ILE D O 1
ATOM 13465 N N . ASN D 1 408 ? -8.302 51.269 26.609 1.00 24.95 408 ASN D N 1
ATOM 13466 C CA . ASN D 1 408 ? -9.573 51.162 25.902 1.00 25.81 408 ASN D CA 1
ATOM 13467 C C . ASN D 1 408 ? -10.558 52.248 26.383 1.00 25.33 408 ASN D C 1
ATOM 13468 O O . ASN D 1 408 ? -11.643 52.411 25.822 1.00 23.41 408 ASN D O 1
ATOM 13473 N N . LYS D 1 409 ? -10.160 52.991 27.414 1.00 25.20 409 LYS D N 1
ATOM 13474 C CA . LYS D 1 409 ? -11.008 54.039 27.983 1.00 28.28 409 LYS D CA 1
ATOM 13475 C C . LYS D 1 409 ? -10.631 55.453 27.532 1.00 28.96 409 LYS D C 1
ATOM 13476 O O . LYS D 1 409 ? -11.406 56.379 27.730 1.00 25.35 409 LYS D O 1
ATOM 13482 N N . LEU D 1 410 ? -9.444 55.623 26.947 1.00 27.57 410 LEU D N 1
ATOM 13483 C CA . LEU D 1 410 ? -9.014 56.936 26.478 1.00 29.38 410 LEU D CA 1
ATOM 13484 C C . LEU D 1 410 ? -10.051 57.431 25.494 1.00 29.50 410 LEU D C 1
ATOM 13485 O O . LEU D 1 410 ? -10.615 56.637 24.747 1.00 30.26 410 LEU D O 1
ATOM 13490 N N . SER D 1 411 ? -10.320 58.733 25.497 1.00 29.14 411 SER D N 1
ATOM 13491 C CA . SER D 1 411 ? -11.298 59.292 24.563 1.00 30.30 411 SER D CA 1
ATOM 13492 C C . SER D 1 411 ? -10.600 59.526 23.219 1.00 30.29 411 SER D C 1
ATOM 13493 O O . SER D 1 411 ? -9.365 59.505 23.138 1.00 27.69 411 SER D O 1
ATOM 13496 N N . LEU D 1 412 ? -11.393 59.744 22.172 1.00 32.45 412 LEU D N 1
ATOM 13497 C CA . LEU D 1 412 ? -10.841 60.010 20.846 1.00 34.75 412 LEU D CA 1
ATOM 13498 C C . LEU D 1 412 ? -9.970 61.260 20.936 1.00 36.77 412 LEU D C 1
ATOM 13499 O O . LEU D 1 412 ? -8.866 61.303 20.379 1.00 36.88 412 LEU D O 1
ATOM 13504 N N . GLU D 1 413 ? -10.466 62.275 21.643 1.00 37.03 413 GLU D N 1
ATOM 13505 C CA . GLU D 1 413 ? -9.702 63.503 21.818 1.00 38.77 413 GLU D CA 1
ATOM 13506 C C . GLU D 1 413 ? -8.368 63.136 22.474 1.00 37.80 413 GLU D C 1
ATOM 13507 O O . GLU D 1 413 ? -7.310 63.618 22.051 1.00 36.27 413 GLU D O 1
ATOM 13513 N N . ASP D 1 414 ? -8.413 62.280 23.501 1.00 36.44 414 ASP D N 1
ATOM 13514 C CA . ASP D 1 414 ? -7.176 61.842 24.173 1.00 35.23 414 ASP D CA 1
ATOM 13515 C C . ASP D 1 414 ? -6.235 61.251 23.119 1.00 33.56 414 ASP D C 1
ATOM 13516 O O . ASP D 1 414 ? -5.074 61.637 23.000 1.00 34.53 414 ASP D O 1
ATOM 13521 N N . LEU D 1 415 ? -6.754 60.312 22.339 1.00 35.63 415 LEU D N 1
ATOM 13522 C CA . LEU D 1 415 ? -5.951 59.659 21.317 1.00 33.16 415 LEU D CA 1
ATOM 13523 C C . LEU D 1 415 ? -5.459 60.611 20.226 1.00 34.84 415 LEU D C 1
ATOM 13524 O O . LEU D 1 415 ? -4.314 60.517 19.794 1.00 36.12 415 LEU D O 1
ATOM 13529 N N . LYS D 1 416 ? -6.312 61.522 19.771 1.00 36.71 416 LYS D N 1
ATOM 13530 C CA . LYS D 1 416 ? -5.889 62.458 18.736 1.00 37.57 416 LYS D CA 1
ATOM 13531 C C . LYS D 1 416 ? -4.771 63.352 19.247 1.00 38.41 416 LYS D C 1
ATOM 13532 O O . LYS D 1 416 ? -3.869 63.731 18.487 1.00 36.01 416 LYS D O 1
ATOM 13538 N N . SER D 1 417 ? -4.813 63.658 20.540 1.00 36.34 417 SER D N 1
ATOM 13539 C CA . SER D 1 417 ? -3.789 64.500 21.134 1.00 38.33 417 SER D CA 1
ATOM 13540 C C . SER D 1 417 ? -2.445 63.782 21.044 1.00 41.18 417 SER D C 1
ATOM 13541 O O . SER D 1 417 ? -1.397 64.387 21.254 1.00 44.16 417 SER D O 1
ATOM 13544 N N . ILE D 1 418 ? -2.489 62.489 20.728 1.00 41.61 418 ILE D N 1
ATOM 13545 C CA . ILE D 1 418 ? -1.285 61.670 20.606 1.00 40.56 418 ILE D CA 1
ATOM 13546 C C . ILE D 1 418 ? -0.908 61.508 19.141 1.00 42.24 418 ILE D C 1
ATOM 13547 O O . ILE D 1 418 ? 0.264 61.606 18.786 1.00 42.08 418 ILE D O 1
ATOM 13552 N N . SER D 1 419 ? -1.898 61.235 18.296 1.00 41.27 419 SER D N 1
ATOM 13553 C CA . SER D 1 419 ? -1.652 61.091 16.864 1.00 43.54 419 SER D CA 1
ATOM 13554 C C . SER D 1 419 ? -2.883 61.487 16.062 1.00 44.95 419 SER D C 1
ATOM 13555 O O . SER D 1 419 ? -4.020 61.216 16.465 1.00 44.72 419 SER D O 1
ATOM 13558 N N . PRO D 1 420 ? -2.674 62.143 14.910 1.00 45.04 420 PRO D N 1
ATOM 13559 C CA . PRO D 1 420 ? -3.812 62.555 14.086 1.00 44.84 420 PRO D CA 1
ATOM 13560 C C . PRO D 1 420 ? -4.453 61.348 13.395 1.00 41.85 420 PRO D C 1
ATOM 13561 O O . PRO D 1 420 ? -5.632 61.380 13.059 1.00 42.98 420 PRO D O 1
ATOM 13565 N N . GLN D 1 421 ? -3.671 60.289 13.188 1.00 42.29 421 GLN D N 1
ATOM 13566 C CA . GLN D 1 421 ? -4.172 59.085 12.520 1.00 41.63 421 GLN D CA 1
ATOM 13567 C C . GLN D 1 421 ? -5.235 58.330 13.297 1.00 37.74 421 GLN D C 1
ATOM 13568 O O . GLN D 1 421 ? -5.914 57.484 12.736 1.00 36.06 421 GLN D O 1
ATOM 13574 N N . PHE D 1 422 ? -5.369 58.616 14.587 1.00 35.84 422 PHE D N 1
ATOM 13575 C CA . PHE D 1 422 ? -6.380 57.935 15.389 1.00 33.90 422 PHE D CA 1
ATOM 13576 C C . PHE D 1 422 ? -7.769 58.454 15.037 1.00 34.62 422 PHE D C 1
ATOM 13577 O O . PHE D 1 422 ? -8.071 59.625 15.255 1.00 35.60 422 PHE D O 1
ATOM 13585 N N . SER D 1 423 ? -8.603 57.583 14.477 1.00 32.33 423 SER D N 1
ATOM 13586 C CA . SER D 1 423 ? -9.961 57.956 14.097 1.00 32.43 423 SER D CA 1
ATOM 13587 C C . SER D 1 423 ? -10.924 57.212 14.995 1.00 32.54 423 SER D C 1
ATOM 13588 O O . SER D 1 423 ? -10.508 56.341 15.755 1.00 32.03 423 SER D O 1
ATOM 13591 N N . SER D 1 424 ? -12.206 57.549 14.899 1.00 31.13 424 SER D N 1
ATOM 13592 C CA . SER D 1 424 ? -13.213 56.927 15.744 1.00 33.21 424 SER D CA 1
ATOM 13593 C C . SER D 1 424 ? -13.202 55.404 15.631 1.00 33.02 424 SER D C 1
ATOM 13594 O O . SER D 1 424 ? -13.451 54.715 16.616 1.00 32.12 424 SER D O 1
ATOM 13597 N N . ASP D 1 425 ? -12.900 54.882 14.441 1.00 32.56 425 ASP D N 1
ATOM 13598 C CA . ASP D 1 425 ? -12.871 53.432 14.234 1.00 32.42 425 ASP D CA 1
ATOM 13599 C C . ASP D 1 425 ? -11.855 52.733 15.155 1.00 30.27 425 ASP D C 1
ATOM 13600 O O . ASP D 1 425 ? -11.880 51.519 15.303 1.00 30.13 425 ASP D O 1
ATOM 13605 N N . VAL D 1 426 ? -10.971 53.504 15.780 1.00 30.30 426 VAL D N 1
ATOM 13606 C CA . VAL D 1 426 ? -9.970 52.938 16.675 1.00 29.13 426 VAL D CA 1
ATOM 13607 C C . VAL D 1 426 ? -10.621 52.126 17.801 1.00 30.37 426 VAL D C 1
ATOM 13608 O O . VAL D 1 426 ? -9.999 51.217 18.354 1.00 33.76 426 VAL D O 1
ATOM 13612 N N . SER D 1 427 ? -11.873 52.431 18.136 1.00 30.97 427 SER D N 1
ATOM 13613 C CA . SER D 1 427 ? -12.544 51.700 19.212 1.00 28.05 427 SER D CA 1
ATOM 13614 C C . SER D 1 427 ? -12.597 50.206 18.878 1.00 28.58 427 SER D C 1
ATOM 13615 O O . SER D 1 427 ? -12.727 49.367 19.769 1.00 22.43 427 SER D O 1
ATOM 13618 N N . GLN D 1 428 ? -12.468 49.881 17.592 1.00 27.38 428 GLN D N 1
ATOM 13619 C CA . GLN D 1 428 ? -12.483 48.488 17.152 1.00 30.15 428 GLN D CA 1
ATOM 13620 C C . GLN D 1 428 ? -11.240 47.702 17.587 1.00 27.94 428 GLN D C 1
ATOM 13621 O O . GLN D 1 428 ? -11.232 46.470 17.561 1.00 27.20 428 GLN D O 1
ATOM 13627 N N . VAL D 1 429 ? -10.194 48.420 17.982 1.00 27.98 429 VAL D N 1
ATOM 13628 C CA . VAL D 1 429 ? -8.957 47.795 18.437 1.00 28.60 429 VAL D CA 1
ATOM 13629 C C . VAL D 1 429 ? -9.204 47.093 19.773 1.00 27.49 429 VAL D C 1
ATOM 13630 O O . VAL D 1 429 ? -8.699 46.008 20.036 1.00 28.38 429 VAL D O 1
ATOM 13634 N N . PHE D 1 430 ? -10.012 47.718 20.608 1.00 27.83 430 PHE D N 1
ATOM 13635 C CA . PHE D 1 430 ? -10.289 47.176 21.926 1.00 27.01 430 PHE D CA 1
ATOM 13636 C C . PHE D 1 430 ? -11.423 46.170 21.938 1.00 27.52 430 PHE D C 1
ATOM 13637 O O . PHE D 1 430 ? -12.503 46.382 22.514 1.00 27.15 430 PHE D O 1
ATOM 13645 N N . ASN D 1 431 ? -11.135 45.057 21.278 1.00 24.92 431 ASN D N 1
ATOM 13646 C CA . ASN D 1 431 ? -12.050 43.939 21.138 1.00 28.28 431 ASN D CA 1
ATOM 13647 C C . ASN D 1 431 ? -11.144 42.731 20.919 1.00 27.77 431 ASN D C 1
ATOM 13648 O O . ASN D 1 431 ? -10.379 42.689 19.951 1.00 25.76 431 ASN D O 1
ATOM 13653 N N . PHE D 1 432 ? -11.235 41.751 21.812 1.00 26.96 432 PHE D N 1
ATOM 13654 C CA . PHE D 1 432 ? -10.368 40.584 21.719 1.00 27.90 432 PHE D CA 1
ATOM 13655 C C . PHE D 1 432 ? -10.622 39.694 20.515 1.00 28.15 432 PHE D C 1
ATOM 13656 O O . PHE D 1 432 ? -9.699 39.041 20.024 1.00 27.39 432 PHE D O 1
ATOM 13664 N N . VAL D 1 433 ? -11.855 39.657 20.026 1.00 26.50 433 VAL D N 1
ATOM 13665 C CA . VAL D 1 433 ? -12.110 38.858 18.834 1.00 26.25 433 VAL D CA 1
ATOM 13666 C C . VAL D 1 433 ? -11.406 39.550 17.668 1.00 26.31 433 VAL D C 1
ATOM 13667 O O . VAL D 1 433 ? -10.755 38.892 16.861 1.00 21.68 433 VAL D O 1
ATOM 13671 N N . ASN D 1 434 ? -11.527 40.876 17.587 1.00 27.02 434 ASN D N 1
ATOM 13672 C CA . ASN D 1 434 ? -10.880 41.618 16.506 1.00 26.69 434 ASN D CA 1
ATOM 13673 C C . ASN D 1 434 ? -9.366 41.433 16.586 1.00 25.89 434 ASN D C 1
ATOM 13674 O O . ASN D 1 434 ? -8.681 41.346 15.565 1.00 22.04 434 ASN D O 1
ATOM 13679 N N . SER D 1 435 ? -8.854 41.375 17.812 1.00 23.47 435 SER D N 1
ATOM 13680 C CA . SER D 1 435 ? -7.439 41.158 18.043 1.00 26.03 435 SER D CA 1
ATOM 13681 C C . SER D 1 435 ? -6.964 39.846 17.384 1.00 25.39 435 SER D C 1
ATOM 13682 O O . SER D 1 435 ? -6.071 39.860 16.529 1.00 26.38 435 SER D O 1
ATOM 13685 N N . VAL D 1 436 ? -7.557 38.714 17.751 1.00 25.02 436 VAL D N 1
ATOM 13686 C CA . VAL D 1 436 ? -7.106 37.459 17.146 1.00 26.23 436 VAL D CA 1
ATOM 13687 C C . VAL D 1 436 ? -7.427 37.370 15.664 1.00 26.19 436 VAL D C 1
ATOM 13688 O O . VAL D 1 436 ? -6.688 36.720 14.918 1.00 27.72 436 VAL D O 1
ATOM 13692 N N . GLU D 1 437 ? -8.484 38.051 15.217 1.00 22.80 437 GLU D N 1
ATOM 13693 C CA . GLU D 1 437 ? -8.827 38.003 13.803 1.00 26.07 437 GLU D CA 1
ATOM 13694 C C . GLU D 1 437 ? -7.852 38.721 12.868 1.00 26.12 437 GLU D C 1
ATOM 13695 O O . GLU D 1 437 ? -8.000 38.650 11.651 1.00 26.11 437 GLU D O 1
ATOM 13701 N N . GLN D 1 438 ? -6.863 39.411 13.429 1.00 25.54 438 GLN D N 1
ATOM 13702 C CA . GLN D 1 438 ? -5.846 40.087 12.615 1.00 24.87 438 GLN D CA 1
ATOM 13703 C C . GLN D 1 438 ? -4.918 39.053 11.980 1.00 27.56 438 GLN D C 1
ATOM 13704 O O . GLN D 1 438 ? -4.325 39.292 10.928 1.00 23.47 438 GLN D O 1
ATOM 13710 N N . TYR D 1 439 ? -4.773 37.908 12.646 1.00 27.16 439 TYR D N 1
ATOM 13711 C CA . TYR D 1 439 ? -3.839 36.871 12.195 1.00 26.01 439 TYR D CA 1
ATOM 13712 C C . TYR D 1 439 ? -4.361 35.849 11.185 1.00 24.72 439 TYR D C 1
ATOM 13713 O O . TYR D 1 439 ? -4.369 34.633 11.416 1.00 24.06 439 TYR D O 1
ATOM 13722 N N . THR D 1 440 ? -4.784 36.381 10.045 1.00 22.35 440 THR D N 1
ATOM 13723 C CA . THR D 1 440 ? -5.318 35.597 8.950 1.00 23.46 440 THR D CA 1
ATOM 13724 C C . THR D 1 440 ? -4.217 34.995 8.083 1.00 22.45 440 THR D C 1
ATOM 13725 O O . THR D 1 440 ? -4.473 34.065 7.338 1.00 25.42 440 THR D O 1
ATOM 13729 N N . ALA D 1 441 ? -2.999 35.527 8.161 1.00 25.86 441 ALA D N 1
ATOM 13730 C CA . ALA D 1 441 ? -1.885 34.961 7.387 1.00 22.49 441 ALA D CA 1
ATOM 13731 C C . ALA D 1 441 ? -1.795 33.477 7.806 1.00 25.34 441 ALA D C 1
ATOM 13732 O O . ALA D 1 441 ? -2.048 33.145 8.970 1.00 24.88 441 ALA D O 1
ATOM 13734 N N . LEU D 1 442 ? -1.456 32.595 6.870 1.00 22.54 442 LEU D N 1
ATOM 13735 C CA . LEU D 1 442 ? -1.383 31.154 7.138 1.00 25.95 442 LEU D CA 1
ATOM 13736 C C . LEU D 1 442 ? -0.641 30.801 8.419 1.00 25.41 442 LEU D C 1
ATOM 13737 O O . LEU D 1 442 ? 0.496 31.210 8.610 1.00 28.46 442 LEU D O 1
ATOM 13742 N N . GLY D 1 443 ? -1.293 30.053 9.304 1.00 27.53 443 GLY D N 1
ATOM 13743 C CA . GLY D 1 443 ? -0.649 29.659 10.547 1.00 24.75 443 GLY D CA 1
ATOM 13744 C C . GLY D 1 443 ? -1.038 30.468 11.780 1.00 27.22 443 GLY D C 1
ATOM 13745 O O . GLY D 1 443 ? -0.784 30.029 12.909 1.00 27.43 443 GLY D O 1
ATOM 13746 N N . GLY D 1 444 ? -1.650 31.637 11.569 1.00 25.25 444 GLY D N 1
ATOM 13747 C CA . GLY D 1 444 ? -2.052 32.501 12.673 1.00 19.22 444 GLY D CA 1
ATOM 13748 C C . GLY D 1 444 ? -3.279 32.043 13.446 1.00 19.64 444 GLY D C 1
ATOM 13749 O O . GLY D 1 444 ? -3.904 31.026 13.133 1.00 19.19 444 GLY D O 1
ATOM 13750 N N . THR D 1 445 ? -3.648 32.807 14.467 1.00 19.56 445 THR D N 1
ATOM 13751 C CA . THR D 1 445 ? -4.777 32.422 15.299 1.00 23.77 445 THR D CA 1
ATOM 13752 C C . THR D 1 445 ? -6.158 32.897 14.831 1.00 25.99 445 THR D C 1
ATOM 13753 O O . THR D 1 445 ? -7.158 32.709 15.537 1.00 28.03 445 THR D O 1
ATOM 13757 N N . ALA D 1 446 ? -6.226 33.511 13.653 1.00 25.88 446 ALA D N 1
ATOM 13758 C CA . ALA D 1 446 ? -7.511 33.983 13.140 1.00 26.36 446 ALA D CA 1
ATOM 13759 C C . ALA D 1 446 ? -8.377 32.744 12.912 1.00 26.75 446 ALA D C 1
ATOM 13760 O O . ALA D 1 446 ? -7.863 31.677 12.547 1.00 25.83 446 ALA D O 1
ATOM 13762 N N . LYS D 1 447 ? -9.683 32.880 13.137 1.00 26.65 447 LYS D N 1
ATOM 13763 C CA . LYS D 1 447 ? -10.599 31.764 12.983 1.00 26.10 447 LYS D CA 1
ATOM 13764 C C . LYS D 1 447 ? -10.436 31.001 11.664 1.00 26.35 447 LYS D C 1
ATOM 13765 O O . LYS D 1 447 ? -10.444 29.766 11.667 1.00 24.36 447 LYS D O 1
ATOM 13771 N N . SER D 1 448 ? -10.261 31.715 10.553 1.00 26.52 448 SER D N 1
ATOM 13772 C CA . SER D 1 448 ? -10.092 31.057 9.250 1.00 27.70 448 SER D CA 1
ATOM 13773 C C . SER D 1 448 ? -8.792 30.266 9.214 1.00 26.20 448 SER D C 1
ATOM 13774 O O . SER D 1 448 ? -8.712 29.219 8.580 1.00 28.61 448 SER D O 1
ATOM 13777 N N . SER D 1 449 ? -7.768 30.769 9.894 1.00 28.13 449 SER D N 1
ATOM 13778 C CA . SER D 1 449 ? -6.484 30.074 9.939 1.00 28.11 449 SER D CA 1
ATOM 13779 C C . SER D 1 449 ? -6.592 28.788 10.750 1.00 26.26 449 SER D C 1
ATOM 13780 O O . SER D 1 449 ? -6.039 27.753 10.377 1.00 24.35 449 SER D O 1
ATOM 13783 N N . VAL D 1 450 ? -7.298 28.870 11.876 1.00 25.74 450 VAL D N 1
ATOM 13784 C CA . VAL D 1 450 ? -7.514 27.715 12.733 1.00 23.03 450 VAL D CA 1
ATOM 13785 C C . VAL D 1 450 ? -8.342 26.691 11.966 1.00 24.58 450 VAL D C 1
ATOM 13786 O O . VAL D 1 450 ? -8.102 25.493 12.066 1.00 21.80 450 VAL D O 1
ATOM 13790 N N . THR D 1 451 ? -9.323 27.159 11.198 1.00 24.21 451 THR D N 1
ATOM 13791 C CA . THR D 1 451 ? -10.156 26.236 10.425 1.00 25.94 451 THR D CA 1
ATOM 13792 C C . THR D 1 451 ? -9.295 25.496 9.421 1.00 22.82 451 THR D C 1
ATOM 13793 O O . THR D 1 451 ? -9.394 24.281 9.281 1.00 23.91 451 THR D O 1
ATOM 13797 N N . THR D 1 452 ? -8.438 26.235 8.732 1.00 22.72 452 THR D N 1
ATOM 13798 C CA . THR D 1 452 ? -7.537 25.651 7.748 1.00 21.15 452 THR D CA 1
ATOM 13799 C C . THR D 1 452 ? -6.620 24.597 8.389 1.00 25.28 452 THR D C 1
ATOM 13800 O O . THR D 1 452 ? -6.433 23.493 7.853 1.00 25.11 452 THR D O 1
ATOM 13804 N N . GLN D 1 453 ? -6.049 24.931 9.545 1.00 25.52 453 GLN D N 1
ATOM 13805 C CA . GLN D 1 453 ? -5.176 23.989 10.235 1.00 27.24 453 GLN D CA 1
ATOM 13806 C C . GLN D 1 453 ? -5.913 22.693 10.560 1.00 24.58 453 GLN D C 1
ATOM 13807 O O . GLN D 1 453 ? -5.370 21.606 10.392 1.00 27.10 453 GLN D O 1
ATOM 13813 N N . ILE D 1 454 ? -7.143 22.808 11.042 1.00 25.69 454 ILE D N 1
ATOM 13814 C CA . ILE D 1 454 ? -7.917 21.622 11.386 1.00 25.79 454 ILE D CA 1
ATOM 13815 C C . ILE D 1 454 ? -8.049 20.741 10.146 1.00 26.53 454 ILE D C 1
ATOM 13816 O O . ILE D 1 454 ? -7.862 19.534 10.209 1.00 23.30 454 ILE D O 1
ATOM 13821 N N . GLU D 1 455 ? -8.357 21.361 9.011 1.00 29.05 455 GLU D N 1
ATOM 13822 C CA . GLU D 1 455 ? -8.501 20.628 7.757 1.00 31.77 455 GLU D CA 1
ATOM 13823 C C . GLU D 1 455 ? -7.159 20.001 7.328 1.00 29.42 455 GLU D C 1
ATOM 13824 O O . GLU D 1 455 ? -7.106 18.852 6.862 1.00 30.00 455 GLU D O 1
ATOM 13830 N N . GLN D 1 456 ? -6.068 20.736 7.495 1.00 28.12 456 GLN D N 1
ATOM 13831 C CA . GLN D 1 456 ? -4.770 20.184 7.109 1.00 27.57 456 GLN D CA 1
ATOM 13832 C C . GLN D 1 456 ? -4.389 19.019 8.009 1.00 27.60 456 GLN D C 1
ATOM 13833 O O . GLN D 1 456 ? -3.840 18.028 7.544 1.00 28.17 456 GLN D O 1
ATOM 13839 N N . LEU D 1 457 ? -4.697 19.129 9.296 1.00 26.35 457 LEU D N 1
ATOM 13840 C CA . LEU D 1 457 ? -4.363 18.061 10.240 1.00 28.24 457 LEU D CA 1
ATOM 13841 C C . LEU D 1 457 ? -5.223 16.804 10.024 1.00 26.71 457 LEU D C 1
ATOM 13842 O O . LEU D 1 457 ? -4.760 15.681 10.241 1.00 26.63 457 LEU D O 1
ATOM 13847 N N . ARG D 1 458 ? -6.476 16.977 9.607 1.00 26.33 458 ARG D N 1
ATOM 13848 C CA . ARG D 1 458 ? -7.322 15.804 9.342 1.00 25.10 458 ARG D CA 1
ATOM 13849 C C . ARG D 1 458 ? -6.736 15.079 8.141 1.00 26.64 458 ARG D C 1
ATOM 13850 O O . ARG D 1 458 ? -6.696 13.855 8.088 1.00 26.63 458 ARG D O 1
ATOM 13858 N N . GLU D 1 459 ? -6.267 15.856 7.178 1.00 27.35 459 GLU D N 1
ATOM 13859 C CA . GLU D 1 459 ? -5.636 15.304 5.993 1.00 28.74 459 GLU D CA 1
ATOM 13860 C C . GLU D 1 459 ? -4.391 14.518 6.378 1.00 28.75 459 GLU D C 1
ATOM 13861 O O . GLU D 1 459 ? -4.226 13.367 5.966 1.00 28.33 459 GLU D O 1
ATOM 13867 N N . LEU D 1 460 ? -3.509 15.152 7.153 1.00 28.11 460 LEU D N 1
ATOM 13868 C CA . LEU D 1 460 ? -2.266 14.519 7.585 1.00 27.46 460 LEU D CA 1
ATOM 13869 C C . LEU D 1 460 ? -2.560 13.243 8.333 1.00 24.34 460 LEU D C 1
ATOM 13870 O O . LEU D 1 460 ? -1.906 12.245 8.093 1.00 22.77 460 LEU D O 1
ATOM 13875 N N . MET D 1 461 ? -3.539 13.277 9.239 1.00 22.49 461 MET D N 1
ATOM 13876 C CA . MET D 1 461 ? -3.874 12.083 9.998 1.00 23.93 461 MET D CA 1
ATOM 13877 C C . MET D 1 461 ? -4.333 11.003 9.043 1.00 26.44 461 MET D C 1
ATOM 13878 O O . MET D 1 461 ? -3.966 9.839 9.207 1.00 28.21 461 MET D O 1
ATOM 13883 N N . LYS D 1 462 ? -5.122 11.388 8.036 1.00 29.51 462 LYS D N 1
ATOM 13884 C CA . LYS D 1 462 ? -5.621 10.428 7.050 1.00 33.17 462 LYS D CA 1
ATOM 13885 C C . LYS D 1 462 ? -4.475 9.745 6.292 1.00 32.03 462 LYS D C 1
ATOM 13886 O O . LYS D 1 462 ? -4.448 8.523 6.172 1.00 31.41 462 LYS D O 1
ATOM 13892 N N . LYS D 1 463 ? -3.531 10.535 5.795 1.00 32.32 463 LYS D N 1
ATOM 13893 C CA . LYS D 1 463 ? -2.405 9.992 5.048 1.00 34.58 463 LYS D CA 1
ATOM 13894 C C . LYS D 1 463 ? -1.486 9.146 5.938 1.00 35.02 463 LYS D C 1
ATOM 13895 O O . LYS D 1 463 ? -0.937 8.130 5.497 1.00 35.49 463 LYS D O 1
ATOM 13901 N N . GLN D 1 464 ? -1.322 9.560 7.188 1.00 33.35 464 GLN D N 1
ATOM 13902 C CA . GLN D 1 464 ? -0.473 8.820 8.116 1.00 34.52 464 GLN D CA 1
ATOM 13903 C C . GLN D 1 464 ? -1.189 7.529 8.472 1.00 37.50 464 GLN D C 1
ATOM 13904 O O . GLN D 1 464 ? -0.573 6.454 8.514 1.00 35.43 464 GLN D O 1
ATOM 13910 N N . LYS D 1 465 ? -2.495 7.653 8.715 1.00 39.28 465 LYS D N 1
ATOM 13911 C CA . LYS D 1 465 ? -3.360 6.519 9.032 1.00 43.29 465 LYS D CA 1
ATOM 13912 C C . LYS D 1 465 ? -3.212 5.464 7.949 1.00 45.65 465 LYS D C 1
ATOM 13913 O O . LYS D 1 465 ? -3.131 4.272 8.241 1.00 46.02 465 LYS D O 1
ATOM 13919 N N . GLU D 1 466 ? -3.180 5.912 6.695 1.00 47.17 466 GLU D N 1
ATOM 13920 C CA . GLU D 1 466 ? -3.062 5.002 5.561 1.00 48.85 466 GLU D CA 1
ATOM 13921 C C . GLU D 1 466 ? -1.654 4.432 5.460 1.00 50.64 466 GLU D C 1
ATOM 13922 O O . GLU D 1 466 ? -1.482 3.224 5.291 1.00 51.69 466 GLU D O 1
ATOM 13928 N N . GLN D 1 467 ? -0.652 5.301 5.573 1.00 51.83 467 GLN D N 1
ATOM 13929 C CA . GLN D 1 467 ? 0.749 4.890 5.496 1.00 53.72 467 GLN D CA 1
ATOM 13930 C C . GLN D 1 467 ? 1.078 3.793 6.509 1.00 55.73 467 GLN D C 1
ATOM 13931 O O . GLN D 1 467 ? 1.687 2.781 6.098 1.00 56.93 467 GLN D O 1
#